Protein AF-0000000084399277 (afdb_homodimer)

Structure (mmCIF, N/CA/C/O backbone):
data_AF-0000000084399277-model_v1
#
loop_
_entity.id
_entity.type
_entity.pdbx_description
1 polymer 'Glycoside hydrolase family 2'
#
loop_
_atom_site.group_PDB
_atom_site.id
_atom_site.type_symbol
_atom_site.label_atom_id
_atom_site.label_alt_id
_atom_site.label_comp_id
_atom_site.label_asym_id
_atom_site.label_entity_id
_atom_site.label_seq_id
_atom_site.pdbx_PDB_ins_code
_atom_site.Cartn_x
_atom_site.Cartn_y
_atom_site.Cartn_z
_atom_site.occupancy
_atom_site.B_iso_or_equiv
_atom_site.auth_seq_id
_atom_site.auth_comp_id
_atom_site.auth_asym_id
_atom_site.auth_atom_id
_atom_site.pdbx_PDB_model_num
ATOM 1 N N . MET A 1 1 ? 5.34 -31.453 -45.938 1 33.72 1 MET A N 1
ATOM 2 C CA . MET A 1 1 ? 5.938 -30.188 -45.531 1 33.72 1 MET A CA 1
ATOM 3 C C . MET A 1 1 ? 5.941 -30.031 -44.031 1 33.72 1 MET A C 1
ATOM 5 O O . MET A 1 1 ? 4.887 -30.094 -43.406 1 33.72 1 MET A O 1
ATOM 9 N N . VAL A 1 2 ? 6.918 -30.469 -43.531 1 49.38 2 VAL A N 1
ATOM 10 C CA . VAL A 1 2 ? 7.031 -30.5 -42.062 1 49.38 2 VAL A CA 1
ATOM 11 C C . VAL A 1 2 ? 6.574 -29.156 -41.469 1 49.38 2 VAL A C 1
ATOM 13 O O . VAL A 1 2 ? 7.125 -28.109 -41.812 1 49.38 2 VAL A O 1
ATOM 16 N N . THR A 1 3 ? 5.355 -29.094 -40.938 1 71.31 3 THR A N 1
ATOM 17 C CA . THR A 1 3 ? 4.789 -27.875 -40.344 1 71.31 3 THR A CA 1
ATOM 18 C C . THR A 1 3 ? 5.695 -27.344 -39.25 1 71.31 3 THR A C 1
ATOM 20 O O . THR A 1 3 ? 6.16 -28.109 -38.375 1 71.31 3 THR A O 1
ATOM 23 N N . ALA A 1 4 ? 6.289 -26.141 -39.438 1 87.75 4 ALA A N 1
ATOM 24 C CA . ALA A 1 4 ? 7.172 -25.5 -38.469 1 87.75 4 ALA A CA 1
ATOM 25 C C . ALA A 1 4 ? 6.535 -25.453 -37.094 1 87.75 4 ALA A C 1
ATOM 27 O O . ALA A 1 4 ? 5.316 -25.297 -36.969 1 87.75 4 ALA A O 1
ATOM 28 N N . ASN A 1 5 ? 7.316 -25.781 -36.094 1 95.88 5 ASN A N 1
ATOM 29 C CA . ASN A 1 5 ? 6.848 -25.625 -34.719 1 95.88 5 ASN A CA 1
ATOM 30 C C . ASN A 1 5 ? 6.254 -24.234 -34.469 1 95.88 5 ASN A C 1
ATOM 32 O O . ASN A 1 5 ? 6.906 -23.219 -34.75 1 95.88 5 ASN A O 1
ATOM 36 N N . PRO A 1 6 ? 5.043 -24.141 -34.094 1 96.44 6 PRO A N 1
ATOM 37 C CA . PRO A 1 6 ? 4.406 -22.828 -33.938 1 96.44 6 PRO A CA 1
ATOM 38 C C . PRO A 1 6 ? 5.176 -21.922 -32.969 1 96.44 6 PRO A C 1
ATOM 40 O O . PRO A 1 6 ? 5.117 -20.688 -33.125 1 96.44 6 PRO A O 1
ATOM 43 N N . LEU A 1 7 ? 5.93 -22.422 -32.031 1 97.06 7 LEU A N 1
ATOM 44 C CA . LEU A 1 7 ? 6.684 -21.625 -31.062 1 97.06 7 LEU A CA 1
ATOM 45 C C . LEU A 1 7 ? 7.938 -21.047 -31.703 1 97.06 7 LEU A C 1
ATOM 47 O O . LEU A 1 7 ? 8.609 -20.203 -31.109 1 97.06 7 LEU A O 1
ATOM 51 N N . SER A 1 8 ? 8.203 -21.422 -32.938 1 96.62 8 SER A N 1
ATOM 52 C CA . SER A 1 8 ? 9.273 -20.766 -33.688 1 96.62 8 SER A CA 1
ATOM 53 C C . SER A 1 8 ? 8.773 -19.516 -34.375 1 96.62 8 SER A C 1
ATOM 55 O O . SER A 1 8 ? 9.547 -18.781 -35 1 96.62 8 SER A O 1
ATOM 57 N N . TYR A 1 9 ? 7.469 -19.219 -34.375 1 96.75 9 TYR A N 1
ATOM 58 C CA . TYR A 1 9 ? 6.801 -18.062 -34.938 1 96.75 9 TYR A CA 1
ATOM 59 C C . TYR A 1 9 ? 7.148 -17.891 -36.406 1 96.75 9 TYR A C 1
ATOM 61 O O . TYR A 1 9 ? 7.699 -16.859 -36.812 1 96.75 9 TYR A O 1
ATOM 69 N N . PRO A 1 10 ? 6.738 -18.781 -37.156 1 95.69 10 PRO A N 1
ATOM 70 C CA . PRO A 1 10 ? 7.109 -18.734 -38.594 1 95.69 10 PRO A CA 1
ATOM 71 C C . PRO A 1 10 ? 6.559 -17.516 -39.281 1 95.69 10 PRO A C 1
ATOM 73 O O . PRO A 1 10 ? 7.191 -17 -40.219 1 95.69 10 PRO A O 1
ATOM 76 N N . THR A 1 11 ? 5.457 -17 -38.844 1 95.5 11 THR A N 1
ATOM 77 C CA . THR A 1 11 ? 4.84 -15.836 -39.5 1 95.5 11 THR A CA 1
ATOM 78 C C . THR A 1 11 ? 5.695 -14.586 -39.281 1 95.5 11 THR A C 1
ATOM 80 O O . THR A 1 11 ? 5.742 -13.711 -40.156 1 95.5 11 THR A O 1
ATOM 83 N N . SER A 1 12 ? 6.336 -14.5 -38.219 1 94.56 12 SER A N 1
ATOM 84 C CA . SER A 1 12 ? 7.129 -13.32 -37.875 1 94.56 12 SER A CA 1
ATOM 85 C C . SER A 1 12 ? 8.352 -13.203 -38.781 1 94.56 12 SER A C 1
ATOM 87 O O . SER A 1 12 ? 8.969 -12.141 -38.875 1 94.56 12 SER A O 1
ATOM 89 N N . ARG A 1 13 ? 8.656 -14.242 -39.531 1 93.38 13 ARG A N 1
ATOM 90 C CA . ARG A 1 13 ? 9.797 -14.25 -40.438 1 93.38 13 ARG A CA 1
ATOM 91 C C . ARG A 1 13 ? 9.422 -13.664 -41.781 1 93.38 13 ARG A C 1
ATOM 93 O O . ARG A 1 13 ? 10.289 -13.336 -42.594 1 93.38 13 ARG A O 1
ATOM 100 N N . LYS A 1 14 ? 8.219 -13.484 -41.906 1 94.75 14 LYS A N 1
ATOM 101 C CA . LYS A 1 14 ? 7.723 -12.812 -43.094 1 94.75 14 LYS A CA 1
ATOM 102 C C . LYS A 1 14 ? 7.652 -11.305 -42.875 1 94.75 14 LYS A C 1
ATOM 104 O O . LYS A 1 14 ? 7.645 -10.828 -41.75 1 94.75 14 LYS A O 1
ATOM 109 N N . PRO A 1 15 ? 7.633 -10.602 -44 1 94.31 15 PRO A N 1
ATOM 110 C CA . PRO A 1 15 ? 7.5 -9.148 -43.844 1 94.31 15 PRO A CA 1
ATOM 111 C C . PRO A 1 15 ? 6.238 -8.75 -43.062 1 94.31 15 PRO A C 1
ATOM 113 O O . PRO A 1 15 ? 5.207 -9.422 -43.188 1 94.31 15 PRO A O 1
ATOM 116 N N . PHE A 1 16 ? 6.375 -7.73 -42.438 1 95.12 16 PHE A N 1
ATOM 117 C CA . PHE A 1 16 ? 5.234 -7.234 -41.688 1 95.12 16 PHE A CA 1
ATOM 118 C C . PHE A 1 16 ? 4.055 -6.945 -42.625 1 95.12 16 PHE A C 1
ATOM 120 O O . PHE A 1 16 ? 4.238 -6.426 -43.719 1 95.12 16 PHE A O 1
ATOM 127 N N . SER A 1 17 ? 2.832 -7.285 -42.188 1 94.62 17 SER A N 1
ATOM 128 C CA . SER A 1 17 ? 1.606 -6.949 -42.875 1 94.62 17 SER A CA 1
ATOM 129 C C . SER A 1 17 ? 0.508 -6.508 -41.938 1 94.62 17 SER A C 1
ATOM 131 O O . SER A 1 17 ? 0.342 -7.102 -40.844 1 94.62 17 SER A O 1
ATOM 133 N N . LEU A 1 18 ? -0.235 -5.539 -42.25 1 95.5 18 LEU A N 1
ATOM 134 C CA . LEU A 1 18 ? -1.349 -5.051 -41.438 1 95.5 18 LEU A CA 1
ATOM 135 C C . LEU A 1 18 ? -2.441 -6.109 -41.312 1 95.5 18 LEU A C 1
ATOM 137 O O . LEU A 1 18 ? -3.133 -6.184 -40.312 1 95.5 18 LEU A O 1
ATOM 141 N N . ASP A 1 19 ? -2.531 -6.895 -42.344 1 95.25 19 ASP A N 1
ATOM 142 C CA . ASP A 1 19 ? -3.518 -7.973 -42.312 1 95.25 19 ASP A CA 1
ATOM 143 C C . ASP A 1 19 ? -3.209 -8.969 -41.188 1 95.25 19 ASP A C 1
ATOM 145 O O . ASP A 1 19 ? -4.102 -9.367 -40.438 1 95.25 19 ASP A O 1
ATOM 149 N N . THR A 1 20 ? -1.908 -9.305 -41.094 1 95.62 20 THR A N 1
ATOM 150 C CA . THR A 1 20 ? -1.486 -10.203 -40 1 95.62 20 THR A CA 1
ATOM 151 C C . THR A 1 20 ? -1.695 -9.547 -38.656 1 95.62 20 THR A C 1
ATOM 153 O O . THR A 1 20 ? -2.127 -10.203 -37.688 1 95.62 20 THR A O 1
ATOM 156 N N . PHE A 1 21 ? -1.378 -8.273 -38.562 1 96.44 21 PHE A N 1
ATOM 157 C CA . PHE A 1 21 ? -1.561 -7.559 -37.312 1 96.44 21 PHE A CA 1
ATOM 158 C C . PHE A 1 21 ? -3.033 -7.52 -36.906 1 96.44 21 PHE A C 1
ATOM 160 O O . PHE A 1 21 ? -3.375 -7.723 -35.75 1 96.44 21 PHE A O 1
ATOM 167 N N . ARG A 1 22 ? -3.941 -7.305 -37.844 1 96.81 22 ARG A N 1
ATOM 168 C CA . ARG A 1 22 ? -5.371 -7.168 -37.562 1 96.81 22 ARG A CA 1
ATOM 169 C C . ARG A 1 22 ? -5.984 -8.508 -37.188 1 96.81 22 ARG A C 1
ATOM 171 O O . ARG A 1 22 ? -6.906 -8.555 -36.375 1 96.81 22 ARG A O 1
ATOM 178 N N . ASP A 1 23 ? -5.496 -9.539 -37.812 1 95.69 23 ASP A N 1
ATOM 179 C CA . ASP A 1 23 ? -5.953 -10.891 -37.531 1 95.69 23 ASP A CA 1
ATOM 180 C C . ASP A 1 23 ? -4.777 -11.852 -37.375 1 95.69 23 ASP A C 1
ATOM 182 O O . ASP A 1 23 ? -4.535 -12.688 -38.219 1 95.69 23 ASP A O 1
ATOM 186 N N . PRO A 1 24 ? -4.172 -11.797 -36.25 1 96.81 24 PRO A N 1
ATOM 187 C CA . PRO A 1 24 ? -2.977 -12.617 -36.031 1 96.81 24 PRO A CA 1
ATOM 188 C C . PRO A 1 24 ? -3.295 -14.109 -35.969 1 96.81 24 PRO A C 1
ATOM 190 O O . PRO A 1 24 ? -4.312 -14.5 -35.375 1 96.81 24 PRO A O 1
ATOM 193 N N . PRO A 1 25 ? -2.445 -14.898 -36.469 1 95.25 25 PRO A N 1
ATOM 194 C CA . PRO A 1 25 ? -2.67 -16.344 -36.406 1 95.25 25 PRO A CA 1
ATOM 195 C C . PRO A 1 25 ? -2.539 -16.891 -35 1 95.25 25 PRO A C 1
ATOM 197 O O . PRO A 1 25 ? -2.146 -16.156 -34.062 1 95.25 25 PRO A O 1
ATOM 200 N N . ARG A 1 26 ? -2.732 -18.172 -34.812 1 95.69 26 ARG A N 1
ATOM 201 C CA . ARG A 1 26 ? -2.871 -18.828 -33.531 1 95.69 26 ARG A CA 1
ATOM 202 C C . ARG A 1 26 ? -1.524 -18.922 -32.812 1 95.69 26 ARG A C 1
ATOM 204 O O . ARG A 1 26 ? -1.466 -18.984 -31.578 1 95.69 26 ARG A O 1
ATOM 211 N N . GLU A 1 27 ? -0.42 -18.938 -33.562 1 96.5 27 GLU A N 1
ATOM 212 C CA . GLU A 1 27 ? 0.9 -19.094 -32.938 1 96.5 27 GLU A CA 1
ATOM 213 C C . GLU A 1 27 ? 1.22 -17.922 -32 1 96.5 27 GLU A C 1
ATOM 215 O O . GLU A 1 27 ? 2.111 -18.031 -31.156 1 96.5 27 GLU A O 1
ATOM 220 N N . TYR A 1 28 ? 0.432 -16.781 -32.188 1 98.06 28 TYR A N 1
ATOM 221 C CA . TYR A 1 28 ? 0.698 -15.586 -31.375 1 98.06 28 TYR A CA 1
ATOM 222 C C . TYR A 1 28 ? -0.182 -15.57 -30.141 1 98.06 28 TYR A C 1
ATOM 224 O O . TYR A 1 28 ? -0.105 -14.641 -29.328 1 98.06 28 TYR A O 1
ATOM 232 N N . ARG A 1 29 ? -1.008 -16.578 -29.891 1 98.19 29 ARG A N 1
ATOM 233 C CA . ARG A 1 29 ? -2.047 -16.562 -28.875 1 98.19 29 ARG A CA 1
ATOM 234 C C . ARG A 1 29 ? -1.666 -17.453 -27.688 1 98.19 29 ARG A C 1
ATOM 236 O O . ARG A 1 29 ? -0.724 -18.234 -27.781 1 98.19 29 ARG A O 1
ATOM 243 N N . GLY A 1 30 ? -2.346 -17.312 -26.547 1 98.12 30 GLY A N 1
ATOM 244 C CA . GLY A 1 30 ? -2.053 -18.062 -25.344 1 98.12 30 GLY A CA 1
ATOM 245 C C . GLY A 1 30 ? -2.637 -19.469 -25.359 1 98.12 30 GLY A C 1
ATOM 246 O O . GLY A 1 30 ? -3.441 -19.797 -26.234 1 98.12 30 GLY A O 1
ATOM 247 N N . ALA A 1 31 ? -2.201 -20.266 -24.453 1 98.69 31 ALA A N 1
ATOM 248 C CA . ALA A 1 31 ? -2.646 -21.656 -24.312 1 98.69 31 ALA A CA 1
ATOM 249 C C . ALA A 1 31 ? -2.734 -22.047 -22.828 1 98.69 31 ALA A C 1
ATOM 251 O O . ALA A 1 31 ? -1.741 -22.469 -22.234 1 98.69 31 ALA A O 1
ATOM 252 N N . PRO A 1 32 ? -3.896 -21.984 -22.25 1 98.25 32 PRO A N 1
ATOM 253 C CA . PRO A 1 32 ? -4.066 -22.172 -20.812 1 98.25 32 PRO A CA 1
ATOM 254 C C . PRO A 1 32 ? -3.773 -23.594 -20.359 1 98.25 32 PRO A C 1
ATOM 256 O O . PRO A 1 32 ? -3.844 -24.531 -21.156 1 98.25 32 PRO A O 1
ATOM 259 N N . PHE A 1 33 ? -3.438 -23.688 -19.031 1 98.31 33 PHE A N 1
ATOM 260 C CA . PHE A 1 33 ? -3.535 -24.969 -18.359 1 98.31 33 PHE A CA 1
ATOM 261 C C . PHE A 1 33 ? -4.98 -25.453 -18.328 1 98.31 33 PHE A C 1
ATOM 263 O O . PHE A 1 33 ? -5.867 -24.75 -17.844 1 98.31 33 PHE A O 1
ATOM 270 N N . TRP A 1 34 ? -5.195 -26.562 -18.875 1 98.19 34 TRP A N 1
ATOM 271 C CA . TRP A 1 34 ? -6.484 -27.25 -18.875 1 98.19 34 TRP A CA 1
ATOM 272 C C . TRP A 1 34 ? -6.496 -28.391 -17.875 1 98.19 34 TRP A C 1
ATOM 274 O O . TRP A 1 34 ? -6.004 -29.484 -18.156 1 98.19 34 TRP A O 1
ATOM 284 N N . GLY A 1 35 ? -7.113 -28.078 -16.656 1 96.88 35 GLY A N 1
ATOM 285 C CA . GLY A 1 35 ? -7.07 -29.031 -15.555 1 96.88 35 GLY A CA 1
ATOM 286 C C . GLY A 1 35 ? -8.07 -30.156 -15.695 1 96.88 35 GLY A C 1
ATOM 287 O O . GLY A 1 35 ? -9.281 -29.906 -15.727 1 96.88 35 GLY A O 1
ATOM 288 N N . TRP A 1 36 ? -7.578 -31.375 -15.852 1 97.25 36 TRP A N 1
ATOM 289 C CA . TRP A 1 36 ? -8.398 -32.594 -15.789 1 97.25 36 TRP A CA 1
ATOM 290 C C . TRP A 1 36 ? -8.555 -33.031 -14.344 1 97.25 36 TRP A C 1
ATOM 292 O O . TRP A 1 36 ? -7.582 -33.438 -13.695 1 97.25 36 TRP A O 1
ATOM 302 N N . VAL A 1 37 ? -9.844 -33.062 -13.836 1 94.62 37 VAL A N 1
ATOM 303 C CA . VAL A 1 37 ? -9.977 -33.094 -12.383 1 94.62 37 VAL A CA 1
ATOM 304 C C . VAL A 1 37 ? -11 -34.156 -11.984 1 94.62 37 VAL A C 1
ATOM 306 O O . VAL A 1 37 ? -11.438 -34.188 -10.828 1 94.62 37 VAL A O 1
ATOM 309 N N . THR A 1 38 ? -11.508 -34.969 -12.812 1 91.75 38 THR A N 1
ATOM 310 C CA . THR A 1 38 ? -12.477 -36 -12.508 1 91.75 38 THR A CA 1
ATOM 311 C C . THR A 1 38 ? -12.227 -37.25 -13.367 1 91.75 38 THR A C 1
ATOM 313 O O . THR A 1 38 ? -11.117 -37.438 -13.867 1 91.75 38 THR A O 1
ATOM 316 N N . LYS A 1 39 ? -13.305 -38.094 -13.367 1 91.5 39 LYS A N 1
ATOM 317 C CA . LYS A 1 39 ? -13.312 -39.156 -14.367 1 91.5 39 LYS A CA 1
ATOM 318 C C . LYS A 1 39 ? -13.555 -38.594 -15.766 1 91.5 39 LYS A C 1
ATOM 320 O O . LYS A 1 39 ? -14.695 -38.594 -16.234 1 91.5 39 LYS A O 1
ATOM 325 N N . GLN A 1 40 ? -12.516 -38.125 -16.312 1 90.62 40 GLN A N 1
ATOM 326 C CA . GLN A 1 40 ? -12.57 -37.438 -17.609 1 90.62 40 GLN A CA 1
ATOM 327 C C . GLN A 1 40 ? -13.188 -38.344 -18.672 1 90.62 40 GLN A C 1
ATOM 329 O O . GLN A 1 40 ? -12.906 -39.531 -18.719 1 90.62 40 GLN A O 1
ATOM 334 N N . GLU A 1 41 ? -14.102 -37.812 -19.344 1 92.81 41 GLU A N 1
ATOM 335 C CA . GLU A 1 41 ? -14.688 -38.5 -20.484 1 92.81 41 GLU A CA 1
ATOM 336 C C . GLU A 1 41 ? -14.281 -37.875 -21.797 1 92.81 41 GLU A C 1
ATOM 338 O O . GLU A 1 41 ? -14.32 -36.625 -21.922 1 92.81 41 GLU A O 1
ATOM 343 N N . LYS A 1 42 ? -13.883 -38.719 -22.781 1 96.25 42 LYS A N 1
ATOM 344 C CA . LYS A 1 42 ? -13.281 -38.219 -24.016 1 96.25 42 LYS A CA 1
ATOM 345 C C . LYS A 1 42 ? -14.203 -37.25 -24.734 1 96.25 42 LYS A C 1
ATOM 347 O O . LYS A 1 42 ? -13.789 -36.156 -25.078 1 96.25 42 LYS A O 1
ATOM 352 N N . LYS A 1 43 ? -15.469 -37.594 -24.891 1 95.81 43 LYS A N 1
ATOM 353 C CA . LYS A 1 43 ? -16.391 -36.781 -25.656 1 95.81 43 LYS A CA 1
ATOM 354 C C . LYS A 1 43 ? -16.578 -35.406 -25 1 95.81 43 LYS A C 1
ATOM 356 O O . LYS A 1 43 ? -16.453 -34.375 -25.656 1 95.81 43 LYS A O 1
ATOM 361 N N . ALA A 1 44 ? -16.875 -35.438 -23.75 1 94.81 44 ALA A N 1
ATOM 362 C CA . ALA A 1 44 ? -17.109 -34.188 -23 1 94.81 44 ALA A CA 1
ATOM 363 C C . ALA A 1 44 ? -15.844 -33.344 -22.984 1 94.81 44 ALA A C 1
ATOM 365 O O . ALA A 1 44 ? -15.93 -32.094 -23.016 1 94.81 44 ALA A O 1
ATOM 366 N N . THR A 1 45 ? -14.734 -33.969 -22.891 1 96.62 45 THR A N 1
ATOM 367 C CA . THR A 1 45 ? -13.461 -33.25 -22.859 1 96.62 45 THR A CA 1
ATOM 368 C C . THR A 1 45 ? -13.211 -32.562 -24.203 1 96.62 45 THR A C 1
ATOM 370 O O . THR A 1 45 ? -12.875 -31.375 -24.25 1 96.62 45 THR A O 1
ATOM 373 N N . LEU A 1 46 ? -13.422 -33.25 -25.281 1 97.62 46 LEU A N 1
ATOM 374 C CA . LEU A 1 46 ? -13.172 -32.719 -26.625 1 97.62 46 LEU A CA 1
ATOM 375 C C . LEU A 1 46 ? -14.086 -31.516 -26.906 1 97.62 46 LEU A C 1
ATOM 377 O O . LEU A 1 46 ? -13.695 -30.578 -27.609 1 97.62 46 LEU A O 1
ATOM 381 N N . GLU A 1 47 ? -15.242 -31.5 -26.297 1 96.25 47 GLU A N 1
ATOM 382 C CA . GLU A 1 47 ? -16.203 -30.406 -26.5 1 96.25 47 GLU A CA 1
ATOM 383 C C . GLU A 1 47 ? -15.68 -29.109 -25.906 1 96.25 47 GLU A C 1
ATOM 385 O O . GLU A 1 47 ? -16 -28.016 -26.406 1 96.25 47 GLU A O 1
ATOM 390 N N . GLN A 1 48 ? -14.938 -29.203 -24.938 1 97.06 48 GLN A N 1
ATOM 391 C CA . GLN A 1 48 ? -14.422 -28.016 -24.266 1 97.06 48 GLN A CA 1
ATOM 392 C C . GLN A 1 48 ? -13.398 -27.281 -25.141 1 97.06 48 GLN A C 1
ATOM 394 O O . GLN A 1 48 ? -13.125 -26.109 -24.922 1 97.06 48 GLN A O 1
ATOM 399 N N . ILE A 1 49 ? -12.781 -27.922 -26.109 1 98.31 49 ILE A N 1
ATOM 400 C CA . ILE A 1 49 ? -11.812 -27.312 -27.016 1 98.31 49 ILE A CA 1
ATOM 401 C C . ILE A 1 49 ? -12.484 -26.219 -27.828 1 98.31 49 ILE A C 1
ATOM 403 O O . ILE A 1 49 ? -11.875 -25.188 -28.141 1 98.31 49 ILE A O 1
ATOM 407 N N . ASP A 1 50 ? -13.805 -26.391 -28.094 1 97.69 50 ASP A N 1
ATOM 408 C CA . ASP A 1 50 ? -14.555 -25.359 -28.797 1 97.69 50 ASP A CA 1
ATOM 409 C C . ASP A 1 50 ? -14.594 -24.062 -27.984 1 97.69 50 ASP A C 1
ATOM 411 O O . ASP A 1 50 ? -14.562 -22.969 -28.562 1 97.69 50 ASP A O 1
ATOM 415 N N . MET A 1 51 ? -14.695 -24.219 -26.719 1 97.19 51 MET A N 1
ATOM 416 C CA . MET A 1 51 ? -14.688 -23.047 -25.828 1 97.19 51 MET A CA 1
ATOM 417 C C . MET A 1 51 ? -13.367 -22.281 -25.953 1 97.19 51 MET A C 1
ATOM 419 O O . MET A 1 51 ? -13.367 -21.062 -26.062 1 97.19 51 MET A O 1
ATOM 423 N N . PHE A 1 52 ? -12.227 -23 -25.984 1 98.12 52 PHE A N 1
ATOM 424 C CA . PHE A 1 52 ? -10.93 -22.359 -26.125 1 98.12 52 PHE A CA 1
ATOM 425 C C . PHE A 1 52 ? -10.859 -21.562 -27.422 1 98.12 52 PHE A C 1
ATOM 427 O O . PHE A 1 52 ? -10.328 -20.438 -27.438 1 98.12 52 PHE A O 1
ATOM 434 N N . GLU A 1 53 ? -11.375 -22.188 -28.438 1 97.5 53 GLU A N 1
ATOM 435 C CA . GLU A 1 53 ? -11.398 -21.5 -29.734 1 97.5 53 GLU A CA 1
ATOM 436 C C . GLU A 1 53 ? -12.219 -20.203 -29.656 1 97.5 53 GLU A C 1
ATOM 438 O O . GLU A 1 53 ? -11.773 -19.156 -30.125 1 97.5 53 GLU A O 1
ATOM 443 N N . GLN A 1 54 ? -13.344 -20.328 -29.016 1 97.19 54 GLN A N 1
ATOM 444 C CA . GLN A 1 54 ? -14.219 -19.172 -28.891 1 97.19 54 GLN A CA 1
ATOM 445 C C . GLN A 1 54 ? -13.562 -18.078 -28.047 1 97.19 54 GLN A C 1
ATOM 447 O O . GLN A 1 54 ? -13.789 -16.891 -28.297 1 97.19 54 GLN A O 1
ATOM 452 N N . MET A 1 55 ? -12.797 -18.469 -27.125 1 97.81 55 MET A N 1
ATOM 453 C CA . MET A 1 55 ? -12.133 -17.516 -26.234 1 97.81 55 MET A CA 1
ATOM 454 C C . MET A 1 55 ? -10.914 -16.906 -26.906 1 97.81 55 MET A C 1
ATOM 456 O O . MET A 1 55 ? -10.273 -16.016 -26.344 1 97.81 55 MET A O 1
ATOM 460 N N . GLY A 1 56 ? -10.555 -17.328 -28.109 1 97.31 56 GLY A N 1
ATOM 461 C CA . GLY A 1 56 ? -9.445 -16.781 -28.875 1 97.31 56 GLY A CA 1
ATOM 462 C C . GLY A 1 56 ? -8.102 -17.391 -28.5 1 97.31 56 GLY A C 1
ATOM 463 O O . GLY A 1 56 ? -7.055 -16.844 -28.844 1 97.31 56 GLY A O 1
ATOM 464 N N . MET A 1 57 ? -8.109 -18.562 -27.875 1 98.38 57 MET A N 1
ATOM 465 C CA . MET A 1 57 ? -6.875 -19.234 -27.484 1 98.38 57 MET A CA 1
ATOM 466 C C . MET A 1 57 ? -6.203 -19.891 -28.688 1 98.38 57 MET A C 1
ATOM 468 O O . MET A 1 57 ? -6.875 -20.266 -29.656 1 98.38 57 MET A O 1
ATOM 472 N N . GLY A 1 58 ? -4.863 -19.984 -28.609 1 98.25 58 GLY A N 1
ATOM 473 C CA . GLY A 1 58 ? -4.109 -20.656 -29.672 1 98.25 58 GLY A CA 1
ATOM 474 C C . GLY A 1 58 ? -3.959 -22.141 -29.438 1 98.25 58 GLY A C 1
ATOM 475 O O . GLY A 1 58 ? -3.629 -22.891 -30.359 1 98.25 58 GLY A O 1
ATOM 476 N N . GLY A 1 59 ? -4.227 -22.531 -28.328 1 98.38 59 GLY A N 1
ATOM 477 C CA . GLY A 1 59 ? -4.109 -23.922 -27.906 1 98.38 59 GLY A CA 1
ATOM 478 C C . GLY A 1 59 ? -4.441 -24.125 -26.438 1 98.38 59 GLY A C 1
ATOM 479 O O . GLY A 1 59 ? -5.184 -23.328 -25.859 1 98.38 59 GLY A O 1
ATOM 480 N N . PHE A 1 60 ? -3.977 -25.219 -25.953 1 98.56 60 PHE A N 1
ATOM 481 C CA . PHE A 1 60 ? -4.215 -25.594 -24.562 1 98.56 60 PHE A CA 1
ATOM 482 C C . PHE A 1 60 ? -3.146 -26.562 -24.078 1 98.56 60 PHE A C 1
ATOM 484 O O . PHE A 1 60 ? -2.508 -27.25 -24.875 1 98.56 60 PHE A O 1
ATOM 491 N N . HIS A 1 61 ? -2.891 -26.531 -22.766 1 98.69 61 HIS A N 1
ATOM 492 C CA . HIS A 1 61 ? -2.035 -27.516 -22.125 1 98.69 61 HIS A CA 1
ATOM 493 C C . HIS A 1 61 ? -2.863 -28.578 -21.406 1 98.69 61 HIS A C 1
ATOM 495 O O . HIS A 1 61 ? -3.629 -28.266 -20.5 1 98.69 61 HIS A O 1
ATOM 501 N N . MET A 1 62 ? -2.76 -29.766 -21.812 1 98 62 MET A N 1
ATOM 502 C CA . MET A 1 62 ? -3.441 -30.875 -21.141 1 98 62 MET A CA 1
ATOM 503 C C . MET A 1 62 ? -2.764 -31.203 -19.812 1 98 62 MET A C 1
ATOM 505 O O . MET A 1 62 ? -1.738 -31.891 -19.797 1 98 62 MET A O 1
ATOM 509 N N . HIS A 1 63 ? -3.318 -30.703 -18.703 1 95.44 63 HIS A N 1
ATOM 510 C CA . HIS A 1 63 ? -2.725 -30.688 -17.375 1 95.44 63 HIS A CA 1
ATOM 511 C C . HIS A 1 63 ? -3.631 -31.391 -16.359 1 95.44 63 HIS A C 1
ATOM 513 O O . HIS A 1 63 ? -4.84 -31.141 -16.328 1 95.44 63 HIS A O 1
ATOM 519 N N . THR A 1 64 ? -3.094 -32.375 -15.648 1 95.5 64 THR A N 1
ATOM 520 C CA . THR A 1 64 ? -3.857 -33 -14.57 1 95.5 64 THR A CA 1
ATOM 521 C C . THR A 1 64 ? -3.807 -32.125 -13.312 1 95.5 64 THR A C 1
ATOM 523 O O . THR A 1 64 ? -2.766 -31.562 -12.977 1 95.5 64 THR A O 1
ATOM 526 N N . ARG A 1 65 ? -4.906 -31.938 -12.688 1 95.19 65 ARG A N 1
ATOM 527 C CA . ARG A 1 65 ? -4.992 -31.234 -11.414 1 95.19 65 ARG A CA 1
ATOM 528 C C . ARG A 1 65 ? -5.699 -32.094 -10.359 1 95.19 65 ARG A C 1
ATOM 530 O O . ARG A 1 65 ? -5.938 -33.281 -10.578 1 95.19 65 ARG A O 1
ATOM 537 N N . VAL A 1 66 ? -5.98 -31.594 -9.219 1 91.44 66 VAL A N 1
ATOM 538 C CA . VAL A 1 66 ? -6.547 -32.312 -8.094 1 91.44 66 VAL A CA 1
ATOM 539 C C . VAL A 1 66 ? -7.914 -32.875 -8.477 1 91.44 66 VAL A C 1
ATOM 541 O O . VAL A 1 66 ? -8.781 -32.156 -8.953 1 91.44 66 VAL A O 1
ATOM 544 N N . GLY A 1 67 ? -8.031 -34.219 -8.367 1 92.38 67 GLY A N 1
ATOM 545 C CA . GLY A 1 67 ? -9.344 -34.812 -8.578 1 92.38 67 GLY A CA 1
ATOM 546 C C . GLY A 1 67 ? -9.367 -35.812 -9.734 1 92.38 67 GLY A C 1
ATOM 547 O O . GLY A 1 67 ? -10.375 -36.5 -9.953 1 92.38 67 GLY A O 1
ATOM 548 N N . LEU A 1 68 ? -8.195 -36 -10.438 1 95.06 68 LEU A N 1
ATOM 549 C CA . LEU A 1 68 ? -8.156 -36.906 -11.562 1 95.06 68 LEU A CA 1
ATOM 550 C C . LEU A 1 68 ? -8.531 -38.344 -11.117 1 95.06 68 LEU A C 1
ATOM 552 O O . LEU A 1 68 ? -7.961 -38.844 -10.148 1 95.06 68 LEU A O 1
ATOM 556 N N . ASP A 1 69 ? -9.453 -38.938 -11.852 1 95.5 69 ASP A N 1
ATOM 557 C CA . ASP A 1 69 ? -9.93 -40.25 -11.445 1 95.5 69 ASP A CA 1
ATOM 558 C C . ASP A 1 69 ? -9.805 -41.281 -12.594 1 95.5 69 ASP A C 1
ATOM 560 O O . ASP A 1 69 ? -10.68 -42.125 -12.773 1 95.5 69 ASP A O 1
ATOM 564 N N . ILE A 1 70 ? -8.898 -41.125 -13.492 1 95.38 70 ILE A N 1
ATOM 565 C CA . ILE A 1 70 ? -8.414 -42.125 -14.445 1 95.38 70 ILE A CA 1
ATOM 566 C C . ILE A 1 70 ? -6.902 -42.281 -14.305 1 95.38 70 ILE A C 1
ATOM 568 O O . ILE A 1 70 ? -6.195 -41.312 -14.039 1 95.38 70 ILE A O 1
ATOM 572 N N . PRO A 1 71 ? -6.391 -43.438 -14.453 1 95.25 71 PRO A N 1
ATOM 573 C CA . PRO A 1 71 ? -4.953 -43.625 -14.242 1 95.25 71 PRO A CA 1
ATOM 574 C C . PRO A 1 71 ? -4.105 -42.688 -15.117 1 95.25 71 PRO A C 1
ATOM 576 O O . PRO A 1 71 ? -4.246 -42.719 -16.344 1 95.25 71 PRO A O 1
ATOM 579 N N . TYR A 1 72 ? -3.209 -42 -14.57 1 96.56 72 TYR A N 1
ATOM 580 C CA . TYR A 1 72 ? -2.303 -41.094 -15.273 1 96.56 72 TYR A CA 1
ATOM 581 C C . TYR A 1 72 ? -1.419 -41.844 -16.25 1 96.56 72 TYR A C 1
ATOM 583 O O . TYR A 1 72 ? -0.845 -42.875 -15.906 1 96.56 72 TYR A O 1
ATOM 591 N N . MET A 1 73 ? -1.332 -41.406 -17.484 1 96.75 73 MET A N 1
ATOM 592 C CA . MET A 1 73 ? -0.53 -41.969 -18.562 1 96.75 73 MET A CA 1
ATOM 593 C C . MET A 1 73 ? -1.031 -43.344 -18.969 1 96.75 73 MET A C 1
ATOM 595 O O . MET A 1 73 ? -0.368 -44.062 -19.719 1 96.75 73 MET A O 1
ATOM 599 N N . GLY A 1 74 ? -2.17 -43.781 -18.438 1 95.75 74 GLY A N 1
ATOM 600 C CA . GLY A 1 74 ? -2.779 -45.062 -18.844 1 95.75 74 GLY A CA 1
ATOM 601 C C . GLY A 1 74 ? -3.439 -44.969 -20.203 1 95.75 74 GLY A C 1
ATOM 602 O O . GLY A 1 74 ? -3.441 -43.938 -20.844 1 95.75 74 GLY A O 1
ATOM 603 N N . GLU A 1 75 ? -4.035 -46.031 -20.578 1 96.06 75 GLU A N 1
ATOM 604 C CA . GLU A 1 75 ? -4.617 -46.125 -21.906 1 96.06 75 GLU A CA 1
ATOM 605 C C . GLU A 1 75 ? -5.781 -45.156 -22.078 1 96.06 75 GLU A C 1
ATOM 607 O O . GLU A 1 75 ? -5.918 -44.5 -23.125 1 96.06 75 GLU A O 1
ATOM 612 N N . GLU A 1 76 ? -6.629 -45.125 -21.078 1 96.19 76 GLU A N 1
ATOM 613 C CA . GLU A 1 76 ? -7.762 -44.188 -21.141 1 96.19 76 GLU A CA 1
ATOM 614 C C . GLU A 1 76 ? -7.293 -42.75 -21.219 1 96.19 76 GLU A C 1
ATOM 616 O O . GLU A 1 76 ? -7.84 -41.969 -22 1 96.19 76 GLU A O 1
ATOM 621 N N . PHE A 1 77 ? -6.359 -42.438 -20.391 1 97.12 77 PHE A N 1
ATOM 622 C CA . PHE A 1 77 ? -5.766 -41.125 -20.391 1 97.12 77 PHE A CA 1
ATOM 623 C C . PHE A 1 77 ? -5.191 -40.781 -21.766 1 97.12 77 PHE A C 1
ATOM 625 O O . PHE A 1 77 ? -5.488 -39.719 -22.312 1 97.12 77 PHE A O 1
ATOM 632 N N . MET A 1 78 ? -4.438 -41.625 -22.375 1 98 78 MET A N 1
ATOM 633 C CA . MET A 1 78 ? -3.756 -41.375 -23.641 1 98 78 M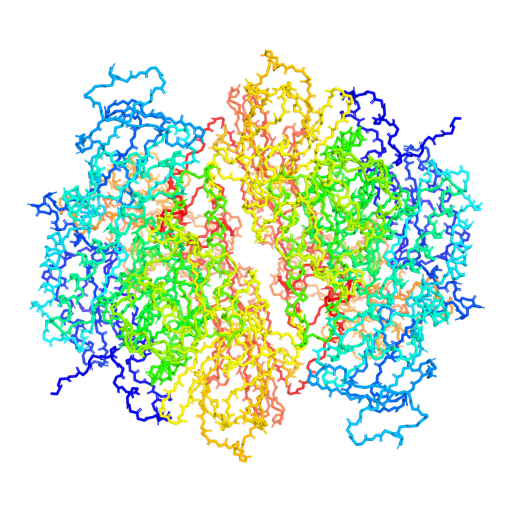ET A CA 1
ATOM 634 C C . MET A 1 78 ? -4.746 -41.344 -24.797 1 98 78 MET A C 1
ATOM 636 O O . MET A 1 78 ? -4.52 -40.688 -25.812 1 98 78 MET A O 1
ATOM 640 N N . ASP A 1 79 ? -5.828 -42.062 -24.625 1 97.88 79 ASP A N 1
ATOM 641 C CA . ASP A 1 79 ? -6.875 -42 -25.641 1 97.88 79 ASP A CA 1
ATOM 642 C C . ASP A 1 79 ? -7.492 -40.594 -25.703 1 97.88 79 ASP A C 1
ATOM 644 O O . ASP A 1 79 ? -7.789 -40.094 -26.781 1 97.88 79 ASP A O 1
ATOM 648 N N . ILE A 1 80 ? -7.734 -40.031 -24.562 1 98.19 80 ILE A N 1
ATOM 649 C CA . ILE A 1 80 ? -8.234 -38.656 -24.516 1 98.19 80 ILE A CA 1
ATOM 650 C C . ILE A 1 80 ? -7.203 -37.719 -25.125 1 98.19 80 ILE A C 1
ATOM 652 O O . ILE A 1 80 ? -7.551 -36.812 -25.906 1 98.19 80 ILE A O 1
ATOM 656 N N . VAL A 1 81 ? -5.906 -37.906 -24.797 1 98.38 81 VAL A N 1
ATOM 657 C CA . VAL A 1 81 ? -4.824 -37.094 -25.328 1 98.38 81 VAL A CA 1
ATOM 658 C C . VAL A 1 81 ? -4.828 -37.156 -26.859 1 98.38 81 VAL A C 1
ATOM 660 O O . VAL A 1 81 ? -4.777 -36.125 -27.531 1 98.38 81 VAL A O 1
ATOM 663 N N . LYS A 1 82 ? -4.922 -38.344 -27.391 1 98.19 82 LYS A N 1
ATOM 664 C CA . LYS A 1 82 ? -4.945 -38.531 -28.828 1 98.19 82 LYS A CA 1
ATOM 665 C C . LYS A 1 82 ? -6.117 -37.781 -29.469 1 98.19 82 LYS A C 1
ATOM 667 O O . LYS A 1 82 ? -5.969 -37.156 -30.516 1 98.19 82 LYS A O 1
ATOM 672 N N . GLY A 1 83 ? -7.25 -37.938 -28.812 1 98.38 83 GLY A N 1
ATOM 673 C CA . GLY A 1 83 ? -8.414 -37.219 -29.297 1 98.38 83 GLY A CA 1
ATOM 674 C C . GLY A 1 83 ? -8.227 -35.719 -29.297 1 98.38 83 GLY A C 1
ATOM 675 O O . GLY A 1 83 ? -8.633 -35.031 -30.25 1 98.38 83 GLY A O 1
ATOM 676 N N . CYS A 1 84 ? -7.668 -35.188 -28.25 1 98.5 84 CYS A N 1
ATOM 677 C CA . CYS A 1 84 ? -7.418 -33.781 -28.125 1 98.5 84 CYS A CA 1
ATOM 678 C C . CYS A 1 84 ? -6.465 -33.281 -29.203 1 98.5 84 CYS A C 1
ATOM 680 O O . CYS A 1 84 ? -6.68 -32.219 -29.812 1 98.5 84 CYS A O 1
ATOM 682 N N . VAL A 1 85 ? -5.359 -34.031 -29.5 1 98.38 85 VAL A N 1
ATOM 683 C CA . VAL A 1 85 ? -4.379 -33.688 -30.516 1 98.38 85 VAL A CA 1
ATOM 684 C C . VAL A 1 85 ? -5.047 -33.656 -31.891 1 98.38 85 VAL A C 1
ATOM 686 O O . VAL A 1 85 ? -4.824 -32.719 -32.688 1 98.38 85 VAL A O 1
ATOM 689 N N . GLN A 1 86 ? -5.875 -34.594 -32.156 1 97.94 86 GLN A N 1
ATOM 690 C CA . GLN A 1 86 ? -6.57 -34.656 -33.438 1 97.94 86 GLN A CA 1
ATOM 691 C C . GLN A 1 86 ? -7.52 -33.469 -33.594 1 97.94 86 GLN A C 1
ATOM 693 O O . GLN A 1 86 ? -7.574 -32.875 -34.656 1 97.94 86 GLN A O 1
ATOM 698 N N . LYS A 1 87 ? -8.258 -33.25 -32.531 1 98.06 87 LYS A N 1
ATOM 699 C CA . LYS A 1 87 ? -9.172 -32.094 -32.625 1 98.06 87 LYS A CA 1
ATOM 700 C C . LYS A 1 87 ? -8.406 -30.797 -32.781 1 98.06 87 LYS A C 1
ATOM 702 O O . LYS A 1 87 ? -8.844 -29.906 -33.531 1 98.06 87 LYS A O 1
ATOM 707 N N . ALA A 1 88 ? -7.352 -30.609 -32.062 1 97.94 88 ALA A N 1
ATOM 708 C CA . ALA A 1 88 ? -6.512 -29.422 -32.188 1 97.94 88 ALA A CA 1
ATOM 709 C C . ALA A 1 88 ? -6.047 -29.25 -33.656 1 97.94 88 ALA A C 1
ATOM 711 O O . ALA A 1 88 ? -6.102 -28.156 -34.188 1 97.94 88 ALA A O 1
ATOM 712 N N . LYS A 1 89 ? -5.609 -30.297 -34.281 1 95.81 89 LYS A N 1
ATOM 713 C CA . LYS A 1 89 ? -5.176 -30.297 -35.656 1 95.81 89 LYS A CA 1
ATOM 714 C C . LYS A 1 89 ? -6.305 -29.828 -36.594 1 95.81 89 LYS A C 1
ATOM 716 O O . LYS A 1 89 ? -6.09 -29 -37.469 1 95.81 89 LYS A O 1
ATOM 721 N N . SER A 1 90 ? -7.391 -30.375 -36.312 1 96.81 90 SER A N 1
ATOM 722 C CA . SER A 1 90 ? -8.539 -30.062 -37.156 1 96.81 90 SER A CA 1
ATOM 723 C C . SER A 1 90 ? -8.922 -28.594 -37.031 1 96.81 90 SER A C 1
ATOM 725 O O . SER A 1 90 ? -9.445 -28 -37.969 1 96.81 90 SER A O 1
ATOM 727 N N . LYS A 1 91 ? -8.625 -28 -35.938 1 96.44 91 LYS A N 1
ATOM 728 C CA . LYS A 1 91 ? -9.023 -26.625 -35.688 1 96.44 91 LYS A CA 1
ATOM 729 C C . LYS A 1 91 ? -7.848 -25.672 -35.906 1 96.44 91 LYS A C 1
ATOM 731 O O . LYS A 1 91 ? -7.988 -24.453 -35.75 1 96.44 91 LYS A O 1
ATOM 736 N N . GLY A 1 92 ? -6.727 -26.234 -36.219 1 95.12 92 GLY A N 1
ATOM 737 C CA . GLY A 1 92 ? -5.531 -25.422 -36.375 1 95.12 92 GLY A CA 1
ATOM 738 C C . GLY A 1 92 ? -4.98 -24.906 -35.062 1 95.12 92 GLY A C 1
ATOM 739 O O . GLY A 1 92 ? -4.27 -23.906 -35.031 1 95.12 92 GLY A O 1
ATOM 740 N N . MET A 1 93 ? -5.348 -25.531 -33.969 1 97.75 93 MET A N 1
ATOM 741 C CA . MET A 1 93 ? -4.855 -25.203 -32.625 1 97.75 93 MET A CA 1
ATOM 742 C C . MET A 1 93 ? -3.688 -26.094 -32.25 1 97.75 93 MET A C 1
ATOM 744 O O . MET A 1 93 ? -3.312 -27 -33 1 97.75 93 MET A O 1
ATOM 748 N N . SER A 1 94 ? -3.059 -25.75 -31.141 1 98.19 94 SER A N 1
ATOM 749 C CA . SER A 1 94 ? -1.946 -26.547 -30.641 1 98.19 94 SER A CA 1
ATOM 750 C C . SER A 1 94 ? -2.322 -27.281 -29.344 1 98.19 94 SER A C 1
ATOM 752 O O . SER A 1 94 ? -2.965 -26.703 -28.469 1 98.19 94 SER A O 1
ATOM 754 N N . ALA A 1 95 ? -1.982 -28.531 -29.297 1 98.56 95 ALA A N 1
ATOM 755 C CA . ALA A 1 95 ? -2.131 -29.328 -28.078 1 98.56 95 ALA A CA 1
ATOM 756 C C . ALA A 1 95 ? -0.797 -29.484 -27.344 1 98.56 95 ALA A C 1
ATOM 758 O O . ALA A 1 95 ? -0.011 -30.375 -27.656 1 98.56 95 ALA A O 1
ATOM 759 N N . PHE A 1 96 ? -0.569 -28.672 -26.422 1 98.69 96 PHE A N 1
ATOM 760 C CA . PHE A 1 96 ? 0.682 -28.672 -25.672 1 98.69 96 PHE A CA 1
ATOM 761 C C . PHE A 1 96 ? 0.667 -29.75 -24.594 1 98.69 96 PHE A C 1
ATOM 763 O O . PHE A 1 96 ? -0.386 -30.062 -24.047 1 98.69 96 PHE A O 1
ATOM 770 N N . LEU A 1 97 ? 1.814 -30.328 -24.344 1 98.62 97 LEU A N 1
ATOM 771 C CA . LEU A 1 97 ? 1.917 -31.453 -23.422 1 98.62 97 LEU A CA 1
ATOM 772 C C . LEU A 1 97 ? 2.438 -31 -22.062 1 98.62 97 LEU A C 1
ATOM 774 O O . LEU A 1 97 ? 3.062 -29.938 -21.953 1 98.62 97 LEU A O 1
ATOM 778 N N . TYR A 1 98 ? 2.111 -31.719 -21.047 1 98.5 98 TYR A N 1
ATOM 779 C CA . TYR A 1 98 ? 2.518 -31.531 -19.656 1 98.5 98 TYR A CA 1
ATOM 780 C C . TYR A 1 98 ? 3.078 -32.812 -19.062 1 98.5 98 TYR A C 1
ATOM 782 O O . TYR A 1 98 ? 2.506 -33.906 -19.25 1 98.5 98 TYR A O 1
ATOM 790 N N . ASP A 1 99 ? 4.164 -32.812 -18.312 1 98.19 99 ASP A N 1
ATOM 791 C CA . ASP A 1 99 ? 4.918 -34.031 -18.125 1 98.19 99 ASP A CA 1
ATOM 792 C C . ASP A 1 99 ? 4.699 -34.594 -16.719 1 98.19 99 ASP A C 1
ATOM 794 O O . ASP A 1 99 ? 5.527 -35.375 -16.219 1 98.19 99 ASP A O 1
ATOM 798 N N . GLU A 1 100 ? 3.588 -34.156 -16.031 1 97.69 100 GLU A N 1
ATOM 799 C CA . GLU A 1 100 ? 3.43 -34.656 -14.664 1 97.69 100 GLU A CA 1
ATOM 800 C C . GLU A 1 100 ? 1.955 -34.75 -14.281 1 97.69 100 GLU A C 1
ATOM 802 O O . GLU A 1 100 ? 1.102 -34.125 -14.906 1 97.69 100 GLU A O 1
ATOM 807 N N . ASP A 1 101 ? 1.649 -35.594 -13.312 1 96.31 101 ASP A N 1
ATOM 808 C CA . ASP A 1 101 ? 0.394 -35.5 -12.578 1 96.31 101 ASP A CA 1
ATOM 809 C C . ASP A 1 101 ? 0.45 -34.375 -11.531 1 96.31 101 ASP A C 1
ATOM 811 O O . ASP A 1 101 ? 0.89 -34.625 -10.398 1 96.31 101 ASP A O 1
ATOM 815 N N . ARG A 1 102 ? -0.15 -33.281 -11.867 1 94.62 102 ARG A N 1
ATOM 816 C CA . ARG A 1 102 ? -0.095 -32.062 -11.086 1 94.62 102 ARG A CA 1
ATOM 817 C C . ARG A 1 102 ? 1.304 -31.453 -11.117 1 94.62 102 ARG A C 1
ATOM 819 O O . ARG A 1 102 ? 1.817 -31.125 -12.188 1 94.62 102 ARG A O 1
ATOM 826 N N . TRP A 1 103 ? 1.936 -31.141 -10.078 1 93.88 103 TRP A N 1
ATOM 827 C CA . TRP A 1 103 ? 3.266 -30.562 -9.914 1 93.88 103 TRP A CA 1
ATOM 828 C C . TRP A 1 103 ? 3.818 -30.859 -8.523 1 93.88 103 TRP A C 1
ATOM 830 O O . TRP A 1 103 ? 3.074 -31.25 -7.621 1 93.88 103 TRP A O 1
ATOM 840 N N . PRO A 1 104 ? 5.047 -30.812 -8.359 1 95.5 104 PRO A N 1
ATOM 841 C CA . PRO A 1 104 ? 6.125 -30.5 -9.297 1 95.5 104 PRO A CA 1
ATOM 842 C C . PRO A 1 104 ? 6.473 -31.672 -10.219 1 95.5 104 PRO A C 1
ATOM 844 O O . PRO A 1 104 ? 6.125 -32.812 -9.922 1 95.5 104 PRO A O 1
ATOM 847 N N . SER A 1 105 ? 7.152 -31.406 -11.281 1 97.69 105 SER A N 1
ATOM 848 C CA . SER A 1 105 ? 7.555 -32.438 -12.219 1 97.69 105 SER A CA 1
ATOM 849 C C . SER A 1 105 ? 8.672 -33.312 -11.641 1 97.69 105 SER A C 1
ATOM 851 O O . SER A 1 105 ? 9.477 -32.844 -10.844 1 97.69 105 SER A O 1
ATOM 853 N N . GLY A 1 106 ? 8.648 -34.562 -12.031 1 97.25 106 GLY A N 1
ATOM 854 C CA . GLY A 1 106 ? 9.797 -35.406 -11.727 1 97.25 106 GLY A CA 1
ATOM 855 C C . GLY A 1 106 ? 9.422 -36.75 -11.094 1 97.25 106 GLY A C 1
ATOM 856 O O . GLY A 1 106 ? 10.273 -37.594 -10.891 1 97.25 106 GLY A O 1
ATOM 857 N N . PHE A 1 107 ? 8.102 -37.094 -10.805 1 96.19 107 PHE A N 1
ATOM 858 C CA . PHE A 1 107 ? 7.77 -38.312 -10.094 1 96.19 107 PHE A CA 1
ATOM 859 C C . PHE A 1 107 ? 6.727 -39.125 -10.859 1 96.19 107 PHE A C 1
ATOM 861 O O . PHE A 1 107 ? 6.395 -40.219 -10.469 1 96.19 107 PHE A O 1
ATOM 868 N N . ALA A 1 108 ? 6.176 -38.562 -11.961 1 97.19 108 ALA A N 1
ATOM 869 C CA . ALA A 1 108 ? 5.242 -39.25 -12.867 1 97.19 108 ALA A CA 1
ATOM 870 C C . ALA A 1 108 ? 4.074 -39.844 -12.102 1 97.19 108 ALA A C 1
ATOM 872 O O . ALA A 1 108 ? 3.773 -41.031 -12.258 1 97.19 108 ALA A O 1
ATOM 873 N N . GLY A 1 109 ? 3.469 -39.062 -11.25 1 94.44 109 GLY A N 1
ATOM 874 C CA . GLY A 1 109 ? 2.334 -39.562 -10.477 1 94.44 109 GLY A CA 1
ATOM 875 C C . GLY A 1 109 ? 2.699 -40.656 -9.508 1 94.44 109 GLY A C 1
ATOM 876 O O . GLY A 1 109 ? 1.847 -41.469 -9.133 1 94.44 109 GLY A O 1
ATOM 877 N N . GLY A 1 110 ? 3.879 -40.812 -9.156 1 94.31 110 GLY A N 1
ATOM 878 C CA . GLY A 1 110 ? 4.367 -41.844 -8.227 1 94.31 110 GLY A CA 1
ATOM 879 C C . GLY A 1 110 ? 5.008 -43.031 -8.922 1 94.31 110 GLY A C 1
ATOM 880 O O . GLY A 1 110 ? 5.672 -43.844 -8.281 1 94.31 110 GLY A O 1
ATOM 881 N N . LYS A 1 111 ? 5.027 -43.125 -10.164 1 96.12 111 LYS A N 1
ATOM 882 C CA . LYS A 1 111 ? 5.438 -44.281 -10.938 1 96.12 111 LYS A CA 1
ATOM 883 C C . LYS A 1 111 ? 6.957 -44.406 -10.992 1 96.12 111 LYS A C 1
ATOM 885 O O . LYS A 1 111 ? 7.492 -45.5 -11.156 1 96.12 111 LYS A O 1
ATOM 890 N N . VAL A 1 112 ? 7.668 -43.344 -10.859 1 97.75 112 VAL A N 1
ATOM 891 C CA . VAL A 1 112 ? 9.125 -43.375 -10.969 1 97.75 112 VAL A CA 1
ATOM 892 C C . VAL A 1 112 ? 9.719 -44.281 -9.906 1 97.75 112 VAL A C 1
ATOM 894 O O . VAL A 1 112 ? 10.703 -44.969 -10.148 1 97.75 112 VAL A O 1
ATOM 897 N N . LEU A 1 113 ? 9.133 -44.281 -8.75 1 97.38 113 LEU A N 1
ATOM 898 C CA . LEU A 1 113 ? 9.719 -45 -7.621 1 97.38 113 LEU A CA 1
ATOM 899 C C . LEU A 1 113 ? 9.156 -46.406 -7.527 1 97.38 113 LEU A C 1
ATOM 901 O O . LEU A 1 113 ? 9.672 -47.25 -6.77 1 97.38 113 LEU A O 1
ATOM 905 N N . GLU A 1 114 ? 8.078 -46.75 -8.305 1 95.56 114 GLU A N 1
ATOM 906 C CA . GLU A 1 114 ? 7.543 -48.125 -8.305 1 95.56 114 GLU A CA 1
ATOM 907 C C . GLU A 1 114 ? 8.609 -49.125 -8.711 1 95.56 114 GLU A C 1
ATOM 909 O O . GLU A 1 114 ? 8.992 -49.188 -9.883 1 95.56 114 GLU A O 1
ATOM 914 N N . GLY A 1 115 ? 9.031 -49.875 -7.766 1 94.81 115 GLY A N 1
ATOM 915 C CA . GLY A 1 115 ? 10.039 -50.906 -8.008 1 94.81 115 GLY A CA 1
ATOM 916 C C . GLY A 1 115 ? 11.445 -50.344 -8.07 1 94.81 115 GLY A C 1
ATOM 917 O O . GLY A 1 115 ? 12.406 -51.062 -8.305 1 94.81 115 GLY A O 1
ATOM 918 N N . HIS A 1 116 ? 11.602 -49.031 -7.832 1 97 116 HIS A N 1
ATOM 919 C CA . HIS A 1 116 ? 12.906 -48.406 -7.98 1 97 116 HIS A CA 1
ATOM 920 C C . HIS A 1 116 ? 13.18 -47.406 -6.844 1 97 116 HIS A C 1
ATOM 922 O O . HIS A 1 116 ? 13.32 -46.219 -7.078 1 97 116 HIS A O 1
ATOM 928 N N . PRO A 1 117 ? 13.352 -47.906 -5.613 1 95.25 117 PRO A N 1
ATOM 929 C CA . PRO A 1 117 ? 13.562 -47.031 -4.453 1 95.25 117 PRO A CA 1
ATOM 930 C C . PRO A 1 117 ? 14.898 -46.281 -4.516 1 95.25 117 PRO A C 1
ATOM 932 O O . PRO A 1 117 ? 15.102 -45.312 -3.775 1 95.25 117 PRO A O 1
ATOM 935 N N . GLU A 1 118 ? 15.844 -46.688 -5.422 1 95.19 118 GLU A N 1
ATOM 936 C CA . GLU A 1 118 ? 17.141 -46.031 -5.543 1 95.19 118 GLU A CA 1
ATOM 937 C C . GLU A 1 118 ? 17 -44.625 -6.086 1 95.19 118 GLU A C 1
ATOM 939 O O . GLU A 1 118 ? 17.938 -43.812 -5.996 1 95.19 118 GLU A O 1
ATOM 944 N N . HIS A 1 119 ? 15.789 -44.312 -6.664 1 97.12 119 HIS A N 1
ATOM 945 C CA . HIS A 1 119 ? 15.586 -43 -7.27 1 97.12 119 HIS A CA 1
ATOM 946 C C . HIS A 1 119 ? 14.922 -42.031 -6.293 1 97.12 119 HIS A C 1
ATOM 948 O O . HIS A 1 119 ? 14.594 -40.906 -6.656 1 97.12 119 HIS A O 1
ATOM 954 N N . LYS A 1 120 ? 14.75 -42.406 -5.008 1 96.19 120 LYS A N 1
ATOM 955 C CA . LYS A 1 120 ? 14.133 -41.562 -4 1 96.19 120 LYS A CA 1
ATOM 956 C C . LYS A 1 120 ? 14.93 -40.25 -3.818 1 96.19 120 LYS A C 1
ATOM 958 O O . LYS A 1 120 ? 16.156 -40.281 -3.883 1 96.19 120 LYS A O 1
ATOM 963 N N . HIS A 1 121 ? 14.141 -39.219 -3.598 1 95.06 121 HIS A N 1
ATOM 964 C CA . HIS A 1 121 ? 14.734 -37.969 -3.152 1 95.06 121 HIS A CA 1
ATOM 965 C C . HIS A 1 121 ? 15.617 -38.188 -1.929 1 95.06 121 HIS A C 1
ATOM 967 O O . HIS A 1 121 ? 15.266 -38.938 -1.025 1 95.06 121 HIS A O 1
ATOM 973 N N . LEU A 1 122 ? 16.812 -37.531 -1.915 1 96.12 122 LEU A N 1
ATOM 974 C CA . LEU A 1 122 ? 17.672 -37.5 -0.743 1 96.12 122 LEU A CA 1
ATOM 975 C C . LEU A 1 122 ? 18.031 -36.062 -0.353 1 96.12 122 LEU A C 1
ATOM 977 O O . LEU A 1 122 ? 18.188 -35.219 -1.218 1 96.12 122 LEU A O 1
ATOM 981 N N . HIS A 1 123 ? 18.062 -35.844 0.923 1 97.62 123 HIS A N 1
ATOM 982 C CA . HIS A 1 123 ? 18.672 -34.625 1.471 1 97.62 123 HIS A CA 1
ATOM 983 C C . HIS A 1 123 ? 19.625 -34.969 2.619 1 97.62 123 HIS A C 1
ATOM 985 O O . HIS A 1 123 ? 19.578 -36.062 3.164 1 97.62 123 HIS A O 1
ATOM 991 N N . LEU A 1 124 ? 20.531 -34.062 2.898 1 98.25 124 LEU A N 1
ATOM 992 C CA . LEU A 1 124 ? 21.406 -34.188 4.059 1 98.25 124 LEU A CA 1
ATOM 993 C C . LEU A 1 124 ? 20.828 -33.438 5.258 1 98.25 124 LEU A C 1
ATOM 995 O O . LEU A 1 124 ? 20.531 -32.25 5.172 1 98.25 124 LEU A O 1
ATOM 999 N N . LEU A 1 125 ? 20.547 -34.156 6.281 1 98 125 LEU A N 1
ATOM 1000 C CA . LEU A 1 125 ? 20.219 -33.562 7.578 1 98 125 LEU A CA 1
ATOM 1001 C C . LEU A 1 125 ? 21.469 -33.375 8.43 1 98 125 LEU A C 1
ATOM 1003 O O . LEU A 1 125 ? 22.078 -34.375 8.844 1 98 125 LEU A O 1
ATOM 1007 N N . PHE A 1 126 ? 21.953 -32.188 8.57 1 98.31 126 PHE A N 1
ATOM 1008 C CA . PHE A 1 126 ? 23.016 -31.844 9.516 1 98.31 126 PHE A CA 1
ATOM 1009 C C . PHE A 1 126 ? 22.422 -31.359 10.828 1 98.31 126 PHE A C 1
ATOM 1011 O O . PHE A 1 126 ? 21.75 -30.328 10.867 1 98.31 126 PHE A O 1
ATOM 1018 N N . THR A 1 127 ? 22.625 -32.125 11.961 1 97.81 127 THR A N 1
ATOM 1019 C CA . THR A 1 127 ? 21.812 -31.891 13.148 1 97.81 127 THR A CA 1
ATOM 1020 C C . THR A 1 127 ? 22.609 -32.156 14.414 1 97.81 127 THR A C 1
ATOM 1022 O O . THR A 1 127 ? 23.531 -32.969 14.414 1 97.81 127 THR A O 1
ATOM 1025 N N . PRO A 1 128 ? 22.312 -31.422 15.484 1 96.75 128 PRO A N 1
ATOM 1026 C CA . PRO A 1 128 ? 22.953 -31.688 16.781 1 96.75 128 PRO A CA 1
ATOM 1027 C C . PRO A 1 128 ? 22.297 -32.844 17.531 1 96.75 128 PRO A C 1
ATOM 1029 O O . PRO A 1 128 ? 22.75 -33.219 18.609 1 96.75 128 PRO A O 1
ATOM 1032 N N . TRP A 1 129 ? 21.266 -33.469 16.953 1 96.88 129 TRP A N 1
ATOM 1033 C CA . TRP A 1 129 ? 20.562 -34.531 17.641 1 96.88 129 TRP A CA 1
ATOM 1034 C C . TRP A 1 129 ? 20.703 -35.844 16.875 1 96.88 129 TRP A C 1
ATOM 1036 O O . TRP A 1 129 ? 20.422 -35.906 15.68 1 96.88 129 TRP A O 1
ATOM 1046 N N . ALA A 1 130 ? 21.062 -36.875 17.594 1 96.06 130 ALA A N 1
ATOM 1047 C CA . ALA A 1 130 ? 21.141 -38.188 16.984 1 96.06 130 ALA A CA 1
ATOM 1048 C C . ALA A 1 130 ? 19.734 -38.75 16.688 1 96.06 130 ALA A C 1
ATOM 1050 O O . ALA A 1 130 ? 18.766 -38.344 17.328 1 96.06 130 ALA A O 1
ATOM 1051 N N . TYR A 1 131 ? 19.688 -39.625 15.719 1 96.06 131 TYR A N 1
ATOM 1052 C CA . TYR A 1 131 ? 18.422 -40.312 15.477 1 96.06 131 TYR A CA 1
ATOM 1053 C C . TYR A 1 131 ? 17.891 -40.938 16.75 1 96.06 131 TYR A C 1
ATOM 1055 O O . TYR A 1 131 ? 18.656 -41.5 17.547 1 96.06 131 TYR A O 1
ATOM 1063 N N . GLY A 1 132 ? 16.609 -40.719 17 1 93.62 132 GLY A N 1
ATOM 1064 C CA . GLY A 1 132 ? 15.977 -41.312 18.172 1 93.62 132 GLY A CA 1
ATOM 1065 C C . GLY A 1 132 ? 16.016 -40.406 19.375 1 93.62 132 GLY A C 1
ATOM 1066 O O . GLY A 1 132 ? 15.25 -40.594 20.328 1 93.62 132 GLY A O 1
ATOM 1067 N N . GLU A 1 133 ? 16.891 -39.406 19.312 1 94.12 133 GLU A N 1
ATOM 1068 C CA . GLU A 1 133 ? 16.969 -38.469 20.422 1 94.12 133 GLU A CA 1
ATOM 1069 C C . GLU A 1 133 ? 15.797 -37.469 20.406 1 94.12 133 GLU A C 1
ATOM 1071 O O . GLU A 1 133 ? 15.203 -37.25 19.344 1 94.12 133 GLU A O 1
ATOM 1076 N N . GLU A 1 134 ? 15.508 -37 21.609 1 92 134 GLU A N 1
ATOM 1077 C CA . GLU A 1 134 ? 14.516 -35.938 21.703 1 92 134 GLU A CA 1
ATOM 1078 C C . GLU A 1 134 ? 15.023 -34.656 21.047 1 92 134 GLU A C 1
ATOM 1080 O O . GLU A 1 134 ? 16.125 -34.219 21.344 1 92 134 GLU A O 1
ATOM 1085 N N . ILE A 1 135 ? 14.234 -34.281 20.156 1 89.62 135 ILE A N 1
ATOM 1086 C CA . ILE A 1 135 ? 14.648 -33.062 19.438 1 89.62 135 ILE A CA 1
ATOM 1087 C C . ILE A 1 135 ? 14.016 -31.844 20.094 1 89.62 135 ILE A C 1
ATOM 1089 O O . ILE A 1 135 ? 13.062 -31.953 20.859 1 89.62 135 ILE A O 1
ATOM 1093 N N . GLY A 1 136 ? 14.547 -30.688 19.969 1 79 136 GLY A N 1
ATOM 1094 C CA . GLY A 1 136 ? 14.148 -29.469 20.625 1 79 136 GLY A CA 1
ATOM 1095 C C . GLY A 1 136 ? 12.977 -28.766 19.953 1 79 136 GLY A C 1
ATOM 1096 O O . GLY A 1 136 ? 12.742 -27.578 20.188 1 79 136 GLY A O 1
ATOM 1097 N N . TYR A 1 137 ? 12.289 -29.375 18.969 1 78.81 137 TYR A N 1
ATOM 1098 C CA . TYR A 1 137 ? 11.141 -28.781 18.297 1 78.81 137 TYR A CA 1
ATOM 1099 C C . TYR A 1 137 ? 10.109 -29.844 17.938 1 78.81 137 TYR A C 1
ATOM 1101 O O . TYR A 1 137 ? 10.375 -31.047 18.047 1 78.81 137 TYR A O 1
ATOM 1109 N N . THR A 1 138 ? 8.891 -29.344 17.656 1 76.75 138 THR A N 1
ATOM 1110 C CA . THR A 1 138 ? 7.848 -30.25 17.203 1 76.75 138 THR A CA 1
ATOM 1111 C C . THR A 1 138 ? 7.953 -30.484 15.703 1 76.75 138 THR A C 1
ATOM 1113 O O . THR A 1 138 ? 7.895 -29.547 14.914 1 76.75 138 THR A O 1
ATOM 1116 N N . LYS A 1 139 ? 8.117 -31.734 15.367 1 79.12 139 LYS A N 1
ATOM 1117 C CA . LYS A 1 139 ? 8.195 -32.094 13.953 1 79.12 139 LYS A CA 1
ATOM 1118 C C . LYS A 1 139 ? 6.891 -31.766 13.227 1 79.12 139 LYS A C 1
ATOM 1120 O O . LYS A 1 139 ? 5.805 -32.031 13.742 1 79.12 139 LYS A O 1
ATOM 1125 N N . PRO A 1 140 ? 7.012 -31.141 12.039 1 75.12 140 PRO A N 1
ATOM 1126 C CA . PRO A 1 140 ? 5.785 -30.938 11.266 1 75.12 140 PRO A CA 1
ATOM 1127 C C . PRO A 1 140 ? 5.09 -32.25 10.898 1 75.12 140 PRO A C 1
ATOM 1129 O O . PRO A 1 140 ? 5.758 -33.25 10.609 1 75.12 140 PRO A O 1
ATOM 1132 N N . ASN A 1 141 ? 3.766 -32.188 11.047 1 72.12 141 ASN A N 1
ATOM 1133 C CA . ASN A 1 141 ? 2.982 -33.375 10.773 1 72.12 141 ASN A CA 1
ATOM 1134 C C . ASN A 1 141 ? 2.074 -33.188 9.562 1 72.12 141 ASN A C 1
ATOM 1136 O O . ASN A 1 141 ? 0.857 -33.375 9.664 1 72.12 141 ASN A O 1
ATOM 1140 N N . PHE A 1 142 ? 2.59 -32.719 8.445 1 74.5 142 PHE A N 1
ATOM 1141 C CA . PHE A 1 142 ? 1.79 -32.594 7.234 1 74.5 142 PHE A CA 1
ATOM 1142 C C . PHE A 1 142 ? 2.414 -33.406 6.098 1 74.5 142 PHE A C 1
ATOM 1144 O O . PHE A 1 142 ? 3.631 -33.594 6.062 1 74.5 142 PHE A O 1
ATOM 1151 N N . PRO A 1 143 ? 1.558 -33.844 5.223 1 77.5 143 PRO A N 1
ATOM 1152 C CA . PRO A 1 143 ? 2.105 -34.594 4.086 1 77.5 143 PRO A CA 1
ATOM 1153 C C . PRO A 1 143 ? 3.008 -33.719 3.199 1 77.5 143 PRO A C 1
ATOM 1155 O O . PRO A 1 143 ? 2.689 -32.562 2.92 1 77.5 143 PRO A O 1
ATOM 1158 N N . ILE A 1 144 ? 4.098 -34.312 2.832 1 82.19 144 ILE A N 1
ATOM 1159 C CA . ILE A 1 144 ? 5.012 -33.625 1.938 1 82.19 144 ILE A CA 1
ATOM 1160 C C . ILE A 1 144 ? 4.406 -33.531 0.54 1 82.19 144 ILE A C 1
ATOM 1162 O O . ILE A 1 144 ? 3.721 -34.469 0.096 1 82.19 144 ILE A O 1
ATOM 1166 N N . ALA A 1 145 ? 4.621 -32.375 -0.136 1 84.81 145 ALA A N 1
ATOM 1167 C CA . ALA A 1 145 ? 4.051 -32.188 -1.465 1 84.81 145 ALA A CA 1
ATOM 1168 C C . ALA A 1 145 ? 5.078 -31.594 -2.424 1 84.81 145 ALA A C 1
ATOM 1170 O O . ALA A 1 145 ? 4.734 -31.172 -3.529 1 84.81 145 ALA A O 1
ATOM 1171 N N . ASN A 1 146 ? 6.305 -31.484 -2.031 1 86.62 146 ASN A N 1
ATOM 1172 C CA . ASN A 1 146 ? 7.41 -30.984 -2.834 1 86.62 146 ASN A CA 1
ATOM 1173 C C . ASN A 1 146 ? 8.758 -31.406 -2.264 1 86.62 146 ASN A C 1
ATOM 1175 O O . ASN A 1 146 ? 8.852 -32.438 -1.565 1 86.62 146 ASN A O 1
ATOM 1179 N N . ALA A 1 147 ? 9.773 -30.688 -2.604 1 87.06 147 ALA A N 1
ATOM 1180 C CA . ALA A 1 147 ? 11.117 -31.078 -2.188 1 87.06 147 ALA A CA 1
ATOM 1181 C C . ALA A 1 147 ? 11.492 -30.438 -0.856 1 87.06 147 ALA A C 1
ATOM 1183 O O . ALA A 1 147 ? 12.641 -30.531 -0.415 1 87.06 147 ALA A O 1
ATOM 1184 N N . ALA A 1 148 ? 10.539 -29.781 -0.2 1 88.19 148 ALA A N 1
ATOM 1185 C CA . ALA A 1 148 ? 10.836 -29.203 1.107 1 88.19 148 ALA A CA 1
ATOM 1186 C C . ALA A 1 148 ? 11.25 -30.281 2.104 1 88.19 148 ALA A C 1
ATOM 1188 O O . ALA A 1 148 ? 10.539 -31.266 2.291 1 88.19 148 ALA A O 1
ATOM 1189 N N . PRO A 1 149 ? 12.391 -30.078 2.748 1 90.25 149 PRO A N 1
ATOM 1190 C CA . PRO A 1 149 ? 12.938 -31.156 3.576 1 90.25 149 PRO A CA 1
ATOM 1191 C C . PRO A 1 149 ? 12.234 -31.281 4.926 1 90.25 149 PRO A C 1
ATOM 1193 O O . PRO A 1 149 ? 11.695 -30.297 5.438 1 90.25 149 PRO A O 1
ATOM 1196 N N . MET A 1 150 ? 12.203 -32.469 5.371 1 91.31 150 MET A N 1
ATOM 1197 C CA . MET A 1 150 ? 11.742 -32.812 6.711 1 91.31 150 MET A CA 1
ATOM 1198 C C . MET A 1 150 ? 12.578 -33.969 7.301 1 91.31 150 MET A C 1
ATOM 1200 O O . MET A 1 150 ? 12.945 -34.906 6.594 1 91.31 150 MET A O 1
ATOM 1204 N N . ARG A 1 151 ? 12.875 -33.781 8.625 1 94.69 151 ARG A N 1
ATOM 1205 C CA . ARG A 1 151 ? 13.555 -34.875 9.32 1 94.69 151 ARG A CA 1
ATOM 1206 C C . ARG A 1 151 ? 12.719 -36.156 9.281 1 94.69 151 ARG A C 1
ATOM 1208 O O . ARG A 1 151 ? 11.594 -36.188 9.789 1 94.69 151 ARG A O 1
ATOM 1215 N N . SER A 1 152 ? 13.211 -37.219 8.578 1 94.69 152 SER A N 1
ATOM 1216 C CA . SER A 1 152 ? 12.445 -38.469 8.406 1 94.69 152 SER A CA 1
ATOM 1217 C C . SER A 1 152 ? 12.992 -39.594 9.289 1 94.69 152 SER A C 1
ATOM 1219 O O . SER A 1 152 ? 12.266 -40.531 9.625 1 94.69 152 SER A O 1
ATOM 1221 N N . GLU A 1 153 ? 14.266 -39.562 9.609 1 96.12 153 GLU A N 1
ATOM 1222 C CA . GLU A 1 153 ? 15.016 -40.594 10.344 1 96.12 153 GLU A CA 1
ATOM 1223 C C . GLU A 1 153 ? 14.938 -41.938 9.656 1 96.12 153 GLU A C 1
ATOM 1225 O O . GLU A 1 153 ? 14.828 -42.969 10.32 1 96.12 153 GLU A O 1
ATOM 1230 N N . LEU A 1 154 ? 14.898 -41.875 8.336 1 95.44 154 LEU A N 1
ATOM 1231 C CA . LEU A 1 154 ? 14.859 -43.062 7.508 1 95.44 154 LEU A CA 1
ATOM 1232 C C . LEU A 1 154 ? 16.172 -43.25 6.742 1 95.44 154 LEU A C 1
ATOM 1234 O O . LEU A 1 154 ? 16.25 -44.031 5.816 1 95.44 154 LEU A O 1
ATOM 1238 N N . GLY A 1 155 ? 17.125 -42.406 7.094 1 96.56 155 GLY A N 1
ATOM 1239 C CA . GLY A 1 155 ? 18.359 -42.406 6.312 1 96.56 155 GLY A CA 1
ATOM 1240 C C . GLY A 1 155 ? 19.516 -43.094 7.004 1 96.56 155 GLY A C 1
ATOM 1241 O O . GLY A 1 155 ? 19.312 -44 7.797 1 96.56 155 GLY A O 1
ATOM 1242 N N . GLU A 1 156 ? 20.656 -42.75 6.57 1 96.12 156 GLU A N 1
ATOM 1243 C CA . GLU A 1 156 ? 21.891 -43.344 7.062 1 96.12 156 GLU A CA 1
ATOM 1244 C C . GLU A 1 156 ? 22.859 -42.312 7.609 1 96.12 156 GLU A C 1
ATOM 1246 O O . GLU A 1 156 ? 22.969 -41.219 7.055 1 96.12 156 GLU A O 1
ATOM 1251 N N . LEU A 1 157 ? 23.484 -42.656 8.727 1 97.81 157 LEU A N 1
ATOM 1252 C CA . LEU A 1 157 ? 24.516 -41.812 9.289 1 97.81 157 LEU A CA 1
ATOM 1253 C C . LEU A 1 157 ? 25.781 -41.844 8.414 1 97.81 157 LEU A C 1
ATOM 1255 O O . LEU A 1 157 ? 26.344 -42.906 8.164 1 97.81 157 LEU A O 1
ATOM 1259 N N . LEU A 1 158 ? 26.141 -40.719 7.93 1 97.75 158 LEU A N 1
ATOM 1260 C CA . LEU A 1 158 ? 27.328 -40.594 7.082 1 97.75 158 LEU A CA 1
ATOM 1261 C C . LEU A 1 158 ? 28.562 -40.344 7.922 1 97.75 158 LEU A C 1
ATOM 1263 O O . LEU A 1 158 ? 29.641 -40.844 7.637 1 97.75 158 LEU A O 1
ATOM 1267 N N . ALA A 1 159 ? 28.422 -39.406 8.898 1 97.81 159 ALA A N 1
ATOM 1268 C CA . ALA A 1 159 ? 29.562 -39 9.727 1 97.81 159 ALA A CA 1
ATOM 1269 C C . ALA A 1 159 ? 29.094 -38.25 10.977 1 97.81 159 ALA A C 1
ATOM 1271 O O . ALA A 1 159 ? 27.969 -37.75 11.031 1 97.81 159 ALA A O 1
ATOM 1272 N N . THR A 1 160 ? 29.844 -38.281 11.992 1 98.25 160 THR A N 1
ATOM 1273 C CA . THR A 1 160 ? 29.688 -37.5 13.219 1 98.25 160 THR A CA 1
ATOM 1274 C C . THR A 1 160 ? 30.844 -36.531 13.383 1 98.25 160 THR A C 1
ATOM 1276 O O . THR A 1 160 ? 31.984 -36.844 13.055 1 98.25 160 THR A O 1
ATOM 1279 N N . TYR A 1 161 ? 30.516 -35.344 13.875 1 98.5 161 TYR A N 1
ATOM 1280 C CA . TYR A 1 161 ? 31.516 -34.281 13.938 1 98.5 161 TYR A CA 1
ATOM 1281 C C . TYR A 1 161 ? 31.609 -33.719 15.352 1 98.5 161 TYR A C 1
ATOM 1283 O O . TYR A 1 161 ? 30.609 -33.625 16.062 1 98.5 161 TYR A O 1
ATOM 1291 N N . ALA A 1 162 ? 32.781 -33.344 15.781 1 98.12 162 ALA A N 1
ATOM 1292 C CA . ALA A 1 162 ? 33.031 -32.469 16.906 1 98.12 162 ALA A CA 1
ATOM 1293 C C . ALA A 1 162 ? 33.406 -31.062 16.422 1 98.12 162 ALA A C 1
ATOM 1295 O O . ALA A 1 162 ? 34.375 -30.891 15.672 1 98.12 162 ALA A O 1
ATOM 1296 N N . ILE A 1 163 ? 32.562 -30.078 16.766 1 97.06 163 ILE A N 1
ATOM 1297 C CA . ILE A 1 163 ? 32.656 -28.75 16.188 1 97.06 163 ILE A CA 1
ATOM 1298 C C . ILE A 1 163 ? 32.906 -27.719 17.297 1 97.06 163 ILE A C 1
ATOM 1300 O O . ILE A 1 163 ? 32.312 -27.812 18.375 1 97.06 163 ILE A O 1
ATOM 1304 N N . THR A 1 164 ? 33.781 -26.75 17.078 1 96.81 164 THR A N 1
ATOM 1305 C CA . THR A 1 164 ? 34 -25.594 17.953 1 96.81 164 THR A CA 1
ATOM 1306 C C . THR A 1 164 ? 33.719 -24.297 17.188 1 96.81 164 THR A C 1
ATOM 1308 O O . THR A 1 164 ? 34.219 -24.109 16.078 1 96.81 164 THR A O 1
ATOM 1311 N N . LEU A 1 165 ? 32.875 -23.562 17.688 1 95.06 165 LEU A N 1
ATOM 1312 C CA . LEU A 1 165 ? 32.562 -22.25 17.125 1 95.06 165 LEU A CA 1
ATOM 1313 C C . LEU A 1 165 ? 33.25 -21.141 17.906 1 95.06 165 LEU A C 1
ATOM 1315 O O . LEU A 1 165 ? 33.5 -21.297 19.109 1 95.06 165 LEU A O 1
ATOM 1319 N N . ARG A 1 166 ? 33.688 -20.172 17.297 1 89.75 166 ARG A N 1
ATOM 1320 C CA . ARG A 1 166 ? 34.188 -18.922 17.891 1 89.75 166 ARG A CA 1
ATOM 1321 C C . ARG A 1 166 ? 33.406 -17.719 17.344 1 89.75 166 ARG A C 1
ATOM 1323 O O . ARG A 1 166 ? 33.531 -17.391 16.156 1 89.75 166 ARG A O 1
ATOM 1330 N N . ASN A 1 167 ? 32.688 -17.109 18.109 1 81.12 167 ASN A N 1
ATOM 1331 C CA . ASN A 1 167 ? 31.875 -15.969 17.719 1 81.12 167 ASN A CA 1
ATOM 1332 C C . ASN A 1 167 ? 30.953 -16.297 16.547 1 81.12 167 ASN A C 1
ATOM 1334 O O . ASN A 1 167 ? 30.906 -15.562 15.562 1 81.12 167 ASN A O 1
ATOM 1338 N N . GLY A 1 168 ? 30.375 -17.469 16.641 1 89.38 168 GLY A N 1
ATOM 1339 C CA . GLY A 1 168 ? 29.391 -17.875 15.648 1 89.38 168 GLY A CA 1
ATOM 1340 C C . GLY A 1 168 ? 30.016 -18.391 14.359 1 89.38 168 GLY A C 1
ATOM 1341 O O . GLY A 1 168 ? 29.297 -18.719 13.406 1 89.38 168 GLY A O 1
ATOM 1342 N N . GLN A 1 169 ? 31.312 -18.422 14.25 1 93.81 169 GLN A N 1
ATOM 1343 C CA . GLN A 1 169 ? 32.062 -18.922 13.086 1 93.81 169 GLN A CA 1
ATOM 1344 C C . GLN A 1 169 ? 32.75 -20.234 13.406 1 93.81 169 GLN A C 1
ATOM 1346 O O . GLN A 1 169 ? 32.969 -20.562 14.578 1 93.81 169 GLN A O 1
ATOM 1351 N N . LEU A 1 170 ? 33.062 -20.969 12.375 1 97.25 170 LEU A N 1
ATOM 1352 C CA . LEU A 1 170 ? 33.656 -22.281 12.555 1 97.25 170 LEU A CA 1
ATOM 1353 C C . LEU A 1 170 ? 35.156 -22.172 12.891 1 97.25 170 LEU A C 1
ATOM 1355 O O . LEU A 1 170 ? 35.969 -21.812 12.031 1 97.25 170 LEU A O 1
ATOM 1359 N N . ALA A 1 171 ? 35.5 -22.453 14.117 1 96.44 171 ALA A N 1
ATOM 1360 C CA . ALA A 1 171 ? 36.875 -22.438 14.555 1 96.44 171 ALA A CA 1
ATOM 1361 C C . ALA A 1 171 ? 37.594 -23.734 14.188 1 96.44 171 ALA A C 1
ATOM 1363 O O . ALA A 1 171 ? 38.75 -23.703 13.727 1 96.44 171 ALA A O 1
ATOM 1364 N N . SER A 1 172 ? 36.938 -24.812 14.492 1 95.69 172 SER A N 1
ATOM 1365 C CA . SER A 1 172 ? 37.5 -26.109 14.125 1 95.69 172 SER A CA 1
ATOM 1366 C C . SER A 1 172 ? 36.406 -27.172 14.031 1 95.69 172 SER A C 1
ATOM 1368 O O . SER A 1 172 ? 35.344 -27.016 14.625 1 95.69 172 SER A O 1
ATOM 1370 N N . SER A 1 173 ? 36.625 -28.172 13.227 1 96.94 173 SER A N 1
ATOM 1371 C CA . SER A 1 173 ? 35.781 -29.344 13.109 1 96.94 173 SER A CA 1
ATOM 1372 C C . SER A 1 173 ? 36.594 -30.594 12.773 1 96.94 173 SER A C 1
ATOM 1374 O O . SER A 1 173 ? 37.594 -30.516 12.062 1 96.94 173 SER A O 1
ATOM 1376 N N . ARG A 1 174 ? 36.156 -31.703 13.312 1 96.5 174 ARG A N 1
ATOM 1377 C CA . ARG A 1 174 ? 36.781 -32.969 12.969 1 96.5 174 ARG A CA 1
ATOM 1378 C C . ARG A 1 174 ? 35.75 -34.125 13.055 1 96.5 174 ARG A C 1
ATOM 1380 O O . ARG A 1 174 ? 34.844 -34.094 13.891 1 96.5 174 ARG A O 1
ATOM 1387 N N . ARG A 1 175 ? 35.906 -35.094 12.258 1 97 175 ARG A N 1
ATOM 1388 C CA . ARG A 1 175 ? 35.094 -36.312 12.32 1 97 175 ARG A CA 1
ATOM 1389 C C . ARG A 1 175 ? 35.469 -37.188 13.5 1 97 175 ARG A C 1
ATOM 1391 O O . ARG A 1 175 ? 36.656 -37.344 13.805 1 97 175 ARG A O 1
ATOM 1398 N N . ILE A 1 176 ? 34.469 -37.656 14.125 1 97.44 176 ILE A N 1
ATOM 1399 C CA . ILE A 1 176 ? 34.719 -38.531 15.266 1 97.44 176 ILE A CA 1
ATOM 1400 C C . ILE A 1 176 ? 33.906 -39.812 15.094 1 97.44 176 ILE A C 1
ATOM 1402 O O . ILE A 1 176 ? 32.938 -39.875 14.352 1 97.44 176 ILE A O 1
ATOM 1406 N N . SER A 1 177 ? 34.344 -40.875 15.773 1 94.5 177 SER A N 1
ATOM 1407 C CA . SER A 1 177 ? 33.688 -42.156 15.648 1 94.5 177 SER A CA 1
ATOM 1408 C C . SER A 1 177 ? 32.531 -42.281 16.641 1 94.5 177 SER A C 1
ATOM 1410 O O . SER A 1 177 ? 31.609 -43.062 16.406 1 94.5 177 SER A O 1
ATOM 1412 N N . SER A 1 178 ? 32.719 -41.531 17.781 1 94.19 178 SER A N 1
ATOM 1413 C CA . SER A 1 178 ? 31.703 -41.562 18.812 1 94.19 178 SER A CA 1
ATOM 1414 C C . SER A 1 178 ? 31.594 -40.219 19.516 1 94.19 178 SER A C 1
ATOM 1416 O O . SER A 1 178 ? 32.594 -39.5 19.656 1 94.19 178 SER A O 1
ATOM 1418 N N . PRO A 1 179 ? 30.344 -39.938 19.875 1 94.06 179 PRO A N 1
ATOM 1419 C CA . PRO A 1 179 ? 30.172 -38.656 20.594 1 94.06 179 PRO A CA 1
ATOM 1420 C C . PRO A 1 179 ? 31.078 -38.531 21.812 1 94.06 179 PRO A C 1
ATOM 1422 O O . PRO A 1 179 ? 31.438 -37.438 22.219 1 94.06 179 PRO A O 1
ATOM 1425 N N . SER A 1 180 ? 31.5 -39.656 22.438 1 92.94 180 SER A N 1
ATOM 1426 C CA . SER A 1 180 ? 32.312 -39.656 23.656 1 92.94 180 SER A CA 1
ATOM 1427 C C . SER A 1 180 ? 33.719 -39.094 23.375 1 92.94 180 SER A C 1
ATOM 1429 O O . SER A 1 180 ? 34.438 -38.719 24.312 1 92.94 180 SER A O 1
ATOM 1431 N N . GLU A 1 181 ? 34.031 -38.969 22.125 1 95.12 181 GLU A N 1
ATOM 1432 C CA . GLU A 1 181 ? 35.344 -38.469 21.734 1 95.12 181 GLU A CA 1
ATOM 1433 C C . GLU A 1 181 ? 35.375 -36.938 21.75 1 95.12 181 GLU A C 1
ATOM 1435 O O . GLU A 1 181 ? 36.469 -36.344 21.719 1 95.12 181 GLU A O 1
ATOM 1440 N N . ALA A 1 182 ? 34.219 -36.375 21.75 1 96.25 182 ALA A N 1
ATOM 1441 C CA . ALA A 1 182 ? 34.156 -34.906 21.719 1 96.25 182 ALA A CA 1
ATOM 1442 C C . ALA A 1 182 ? 34.719 -34.312 23.031 1 96.25 182 ALA A C 1
ATOM 1444 O O . ALA A 1 182 ? 34.469 -34.844 24.109 1 96.25 182 ALA A O 1
ATOM 1445 N N . LYS A 1 183 ? 35.5 -33.219 22.969 1 92.81 183 LYS A N 1
ATOM 1446 C CA . LYS A 1 183 ? 36 -32.5 24.125 1 92.81 183 LYS A CA 1
ATOM 1447 C C . LYS A 1 183 ? 34.906 -31.578 24.688 1 92.81 183 LYS A C 1
ATOM 1449 O O . LYS A 1 183 ? 33.875 -31.344 24.047 1 92.81 183 LYS A O 1
ATOM 1454 N N . SER A 1 184 ? 35.219 -31.016 25.875 1 89.88 184 SER A N 1
ATOM 1455 C CA . SER A 1 184 ? 34.219 -30.25 26.609 1 89.88 184 SER A CA 1
ATOM 1456 C C . SER A 1 184 ? 33.812 -29 25.828 1 89.88 184 SER A C 1
ATOM 1458 O O . SER A 1 184 ? 32.656 -28.562 25.922 1 89.88 184 SER A O 1
ATOM 1460 N N . GLU A 1 185 ? 34.656 -28.469 25.031 1 90.88 185 GLU A N 1
ATOM 1461 C CA . GLU A 1 185 ? 34.375 -27.234 24.312 1 90.88 185 GLU A CA 1
ATOM 1462 C C . GLU A 1 185 ? 33.781 -27.516 22.953 1 90.88 185 GLU A C 1
ATOM 1464 O O . GLU A 1 185 ? 33.344 -26.594 22.25 1 90.88 185 GLU A O 1
ATOM 1469 N N . GLU A 1 186 ? 33.688 -28.766 22.609 1 95.44 186 GLU A N 1
ATOM 1470 C CA . GLU A 1 186 ? 33.188 -29.156 21.297 1 95.44 186 GLU A CA 1
ATOM 1471 C C . GLU A 1 186 ? 31.734 -29.562 21.359 1 95.44 186 GLU A C 1
ATOM 1473 O O . GLU A 1 186 ? 31.281 -30.125 22.359 1 95.44 186 GLU A O 1
ATOM 1478 N N . LYS A 1 187 ? 30.984 -29.266 20.359 1 96.12 187 LYS A N 1
ATOM 1479 C CA . LYS A 1 187 ? 29.594 -29.719 20.203 1 96.12 187 LYS A CA 1
ATOM 1480 C C . LYS A 1 187 ? 29.5 -30.812 19.141 1 96.12 187 LYS A C 1
ATOM 1482 O O . LYS A 1 187 ? 30.125 -30.703 18.078 1 96.12 187 LYS A O 1
ATOM 1487 N N . VAL A 1 188 ? 28.797 -31.828 19.484 1 97.38 188 VAL A N 1
ATOM 1488 C CA . VAL A 1 188 ? 28.672 -32.969 18.578 1 97.38 188 VAL A CA 1
ATOM 1489 C C . VAL A 1 188 ? 27.547 -32.688 17.578 1 97.38 188 VAL A C 1
ATOM 1491 O O . VAL A 1 188 ? 26.469 -32.219 17.953 1 97.38 188 VAL A O 1
ATOM 1494 N N . TRP A 1 189 ? 27.797 -32.875 16.281 1 98.12 189 TRP A N 1
ATOM 1495 C CA . TRP A 1 189 ? 26.812 -32.812 15.203 1 98.12 189 TRP A CA 1
ATOM 1496 C C . TRP A 1 189 ? 26.844 -34.062 14.344 1 98.12 189 TRP A C 1
ATOM 1498 O O . TRP A 1 189 ? 27.875 -34.75 14.266 1 98.12 189 TRP A O 1
ATOM 1508 N N . TYR A 1 190 ? 25.766 -34.406 13.734 1 98.06 190 TYR A N 1
ATOM 1509 C CA . TYR A 1 190 ? 25.594 -35.625 12.93 1 98.06 190 TYR A CA 1
ATOM 1510 C C . TYR A 1 190 ? 25.172 -35.281 11.508 1 98.06 190 TYR A C 1
ATOM 1512 O O . TYR A 1 190 ? 24.391 -34.344 11.297 1 98.06 190 TYR A O 1
ATOM 1520 N N . ALA A 1 191 ? 25.703 -36 10.531 1 98.38 191 ALA A N 1
ATOM 1521 C CA . ALA A 1 191 ? 25.266 -35.875 9.141 1 98.38 191 ALA A CA 1
ATOM 1522 C C . ALA A 1 191 ? 24.531 -37.156 8.703 1 98.38 191 ALA A C 1
ATOM 1524 O O . ALA A 1 191 ? 25.125 -38.219 8.672 1 98.38 191 ALA A O 1
ATOM 1525 N N . TYR A 1 192 ? 23.266 -37 8.414 1 98.25 192 TYR A N 1
ATOM 1526 C CA . TYR A 1 192 ? 22.453 -38.125 7.918 1 98.25 192 TYR A CA 1
ATOM 1527 C C . TYR A 1 192 ? 22.016 -37.875 6.48 1 98.25 192 TYR A C 1
ATOM 1529 O O . TYR A 1 192 ? 21.562 -36.781 6.141 1 98.25 192 TYR A O 1
ATOM 1537 N N . ALA A 1 193 ? 22.25 -38.75 5.551 1 97.88 193 ALA A N 1
ATOM 1538 C CA . ALA A 1 193 ? 21.562 -38.75 4.258 1 97.88 193 ALA A CA 1
ATOM 1539 C C . ALA A 1 193 ? 20.219 -39.438 4.344 1 97.88 193 ALA A C 1
ATOM 1541 O O . ALA A 1 193 ? 20.156 -40.656 4.617 1 97.88 193 ALA A O 1
ATOM 1542 N N . GLU A 1 194 ? 19.172 -38.781 4.141 1 96.38 194 GLU A N 1
ATOM 1543 C CA . GLU A 1 194 ? 17.875 -39.438 4.348 1 96.38 194 GLU A CA 1
ATOM 1544 C C . GLU A 1 194 ? 16.875 -39 3.275 1 96.38 194 GLU A C 1
ATOM 1546 O O . GLU A 1 194 ? 16.984 -37.938 2.688 1 96.38 194 GLU A O 1
ATOM 1551 N N . PRO A 1 195 ? 15.93 -39.844 2.887 1 96.06 195 PRO A N 1
ATOM 1552 C CA . PRO A 1 195 ? 14.82 -39.531 1.984 1 96.06 195 PRO A CA 1
ATOM 1553 C C . PRO A 1 195 ? 13.703 -38.75 2.682 1 96.06 195 PRO A C 1
ATOM 1555 O O . PRO A 1 195 ? 13.695 -38.625 3.91 1 96.06 195 PRO A O 1
ATOM 1558 N N . LEU A 1 196 ? 12.797 -38.188 1.89 1 94.5 196 LEU A N 1
ATOM 1559 C CA . LEU A 1 196 ? 11.539 -37.688 2.426 1 94.5 196 LEU A CA 1
ATOM 1560 C C . LEU A 1 196 ? 10.602 -38.844 2.773 1 94.5 196 LEU A C 1
ATOM 1562 O O . LEU A 1 196 ? 10.703 -39.938 2.205 1 94.5 196 LEU A O 1
ATOM 1566 N N . PRO A 1 197 ? 9.719 -38.594 3.779 1 93.12 197 PRO A N 1
ATOM 1567 C CA . PRO A 1 197 ? 8.734 -39.656 4.07 1 93.12 197 PRO A CA 1
ATOM 1568 C C . PRO A 1 197 ? 7.742 -39.844 2.93 1 93.12 197 PRO A C 1
ATOM 1570 O O . PRO A 1 197 ? 7.609 -39 2.057 1 93.12 197 PRO A O 1
ATOM 1573 N N . ASP A 1 198 ? 7.133 -41 2.869 1 92.56 198 ASP A N 1
ATOM 1574 C CA . ASP A 1 198 ? 6.082 -41.281 1.897 1 92.56 198 ASP A CA 1
ATOM 1575 C C . ASP A 1 198 ? 4.891 -40.344 2.1 1 92.56 198 ASP A C 1
ATOM 1577 O O . ASP A 1 198 ? 4.68 -39.812 3.197 1 92.56 198 ASP A O 1
ATOM 1581 N N . SER A 1 199 ? 4.207 -40.062 1.053 1 91.88 199 SER A N 1
ATOM 1582 C CA . SER A 1 199 ? 3.045 -39.188 1.074 1 91.88 199 SER A CA 1
ATOM 1583 C C . SER A 1 199 ? 1.989 -39.625 0.071 1 91.88 199 SER A C 1
ATOM 1585 O O . SER A 1 199 ? 2.322 -40.125 -1.013 1 91.88 199 SER A O 1
ATOM 1587 N N . GLY A 1 200 ? 0.711 -39.438 0.452 1 90.06 200 GLY A N 1
ATOM 1588 C CA . GLY A 1 200 ? -0.38 -39.719 -0.472 1 90.06 200 GLY A CA 1
ATOM 1589 C C . GLY A 1 200 ? -0.337 -38.844 -1.714 1 90.06 200 GLY A C 1
ATOM 1590 O O . GLY A 1 200 ? -0.789 -39.25 -2.783 1 90.06 200 GLY A O 1
ATOM 1591 N N . PHE A 1 201 ? 0.263 -37.719 -1.613 1 92.06 201 PHE A N 1
ATOM 1592 C CA . PHE A 1 201 ? 0.389 -36.781 -2.732 1 92.06 201 PHE A CA 1
ATOM 1593 C C . PHE A 1 201 ? 1.215 -37.406 -3.855 1 92.06 201 PHE A C 1
ATOM 1595 O O . PHE A 1 201 ? 0.926 -37.188 -5.035 1 92.06 201 PHE A O 1
ATOM 1602 N N . PHE A 1 202 ? 2.188 -38.281 -3.451 1 93.94 202 PHE A N 1
ATOM 1603 C CA . PHE A 1 202 ? 3.088 -38.906 -4.414 1 93.94 202 PHE A CA 1
ATOM 1604 C C . PHE A 1 202 ? 2.676 -40.344 -4.691 1 93.94 202 PHE A C 1
ATOM 1606 O O . PHE A 1 202 ? 3.521 -41.188 -4.969 1 93.94 202 PHE A O 1
ATOM 1613 N N . GLY A 1 203 ? 1.376 -40.625 -4.543 1 89.75 203 GLY A N 1
ATOM 1614 C CA . GLY A 1 203 ? 0.902 -41.969 -4.766 1 89.75 203 GLY A CA 1
ATOM 1615 C C . GLY A 1 203 ? 1.428 -42.969 -3.748 1 89.75 203 GLY A C 1
ATOM 1616 O O . GLY A 1 203 ? 1.78 -44.094 -4.098 1 89.75 203 GLY A O 1
ATOM 1617 N N . ASP A 1 204 ? 1.526 -42.469 -2.547 1 90.75 204 ASP A N 1
ATOM 1618 C CA . ASP A 1 204 ? 2.021 -43.25 -1.406 1 90.75 204 ASP A CA 1
ATOM 1619 C C . ASP A 1 204 ? 3.506 -43.562 -1.562 1 90.75 204 ASP A C 1
ATOM 1621 O O . ASP A 1 204 ? 4 -44.531 -0.981 1 90.75 204 ASP A O 1
ATOM 1625 N N . GLN A 1 205 ? 4.168 -42.844 -2.375 1 94 205 GLN A N 1
ATOM 1626 C CA . GLN A 1 205 ? 5.621 -42.812 -2.477 1 94 205 GLN A CA 1
ATOM 1627 C C . GLN A 1 205 ? 6.168 -41.5 -1.917 1 94 205 GLN A C 1
ATOM 1629 O O . GLN A 1 205 ? 5.633 -40.969 -0.946 1 94 205 GLN A O 1
ATOM 1634 N N . THR A 1 206 ? 7.258 -41.031 -2.42 1 94.81 206 THR A N 1
ATOM 1635 C CA . THR A 1 206 ? 7.82 -39.719 -2.072 1 94.81 206 THR A CA 1
ATOM 1636 C C . THR A 1 206 ? 8.391 -39.031 -3.307 1 94.81 206 THR A C 1
ATOM 1638 O O . THR A 1 206 ? 8.25 -39.531 -4.426 1 94.81 206 THR A O 1
ATOM 1641 N N . TYR A 1 207 ? 8.938 -37.875 -3.146 1 95.19 207 TYR A N 1
ATOM 1642 C CA . TYR A 1 207 ? 9.531 -37.156 -4.273 1 95.19 207 TYR A CA 1
ATOM 1643 C C . TYR A 1 207 ? 10.82 -37.844 -4.73 1 95.19 207 TYR A C 1
ATOM 1645 O O . TYR A 1 207 ? 11.305 -38.75 -4.07 1 95.19 207 TYR A O 1
ATOM 1653 N N . THR A 1 208 ? 11.344 -37.469 -5.891 1 97.38 208 THR A N 1
ATOM 1654 C CA . THR A 1 208 ? 12.445 -38.219 -6.512 1 97.38 208 THR A CA 1
ATOM 1655 C C . THR A 1 208 ? 13.711 -37.375 -6.527 1 97.38 208 THR A C 1
ATOM 1657 O O . THR A 1 208 ? 13.688 -36.188 -6.152 1 97.38 208 THR A O 1
ATOM 1660 N N . ASP A 1 209 ? 14.828 -37.938 -6.859 1 97.31 209 ASP A N 1
ATOM 1661 C CA . ASP A 1 209 ? 16.141 -37.281 -6.836 1 97.31 209 ASP A CA 1
ATOM 1662 C C . ASP A 1 209 ? 16.453 -36.594 -8.172 1 97.31 209 ASP A C 1
ATOM 1664 O O . ASP A 1 209 ? 17.094 -37.188 -9.039 1 97.31 209 ASP A O 1
ATOM 1668 N N . LEU A 1 210 ? 16.25 -35.344 -8.273 1 97.31 210 LEU A N 1
ATOM 1669 C CA . LEU A 1 210 ? 16.391 -34.625 -9.539 1 97.31 210 LEU A CA 1
ATOM 1670 C C . LEU A 1 210 ? 17.844 -34.312 -9.82 1 97.31 210 LEU A C 1
ATOM 1672 O O . LEU A 1 210 ? 18.172 -33.812 -10.906 1 97.31 210 LEU A O 1
ATOM 1676 N N . LEU A 1 211 ? 18.75 -34.656 -8.922 1 98 211 LEU A N 1
ATOM 1677 C CA . LEU A 1 211 ? 20.172 -34.469 -9.148 1 98 211 LEU A CA 1
ATOM 1678 C C . LEU A 1 211 ? 20.781 -35.688 -9.844 1 98 211 LEU A C 1
ATOM 1680 O O . LEU A 1 211 ? 21.953 -35.656 -10.219 1 98 211 LEU A O 1
ATOM 1684 N N . SER A 1 212 ? 19.938 -36.656 -10.102 1 97.75 212 SER A N 1
ATOM 1685 C CA . SER A 1 212 ? 20.391 -37.906 -10.703 1 97.75 212 SER A CA 1
ATOM 1686 C C . SER A 1 212 ? 19.922 -38.031 -12.148 1 97.75 212 SER A C 1
ATOM 1688 O O . SER A 1 212 ? 18.719 -38 -12.414 1 97.75 212 SER A O 1
ATOM 1690 N N . GLU A 1 213 ? 20.859 -38.25 -13.055 1 97.75 213 GLU A N 1
ATOM 1691 C CA . GLU A 1 213 ? 20.516 -38.469 -14.461 1 97.75 213 GLU A CA 1
ATOM 1692 C C . GLU A 1 213 ? 19.719 -39.75 -14.664 1 97.75 213 GLU A C 1
ATOM 1694 O O . GLU A 1 213 ? 18.797 -39.781 -15.477 1 97.75 213 GLU A O 1
ATOM 1699 N N . ASP A 1 214 ? 20.031 -40.781 -13.875 1 97.69 214 ASP A N 1
ATOM 1700 C CA . ASP A 1 214 ? 19.344 -42.062 -13.984 1 97.69 214 ASP A CA 1
ATOM 1701 C C . ASP A 1 214 ? 17.875 -41.938 -13.617 1 97.69 214 ASP A C 1
ATOM 1703 O O . ASP A 1 214 ? 17.016 -42.531 -14.266 1 97.69 214 ASP A O 1
ATOM 1707 N N . MET A 1 215 ? 17.703 -41.25 -12.586 1 98 215 MET A N 1
ATOM 1708 C CA . MET A 1 215 ? 16.312 -40.969 -12.211 1 98 215 MET A CA 1
ATOM 1709 C C . MET A 1 215 ? 15.562 -40.281 -13.336 1 98 215 MET A C 1
ATOM 1711 O O . MET A 1 215 ? 14.445 -40.656 -13.68 1 98 215 MET A O 1
ATOM 1715 N N . THR A 1 216 ? 16.188 -39.281 -14.023 1 98.56 216 THR A N 1
ATOM 1716 C CA . THR A 1 216 ? 15.555 -38.5 -15.086 1 98.56 216 THR A CA 1
ATOM 1717 C C . THR A 1 216 ? 15.25 -39.375 -16.297 1 98.56 216 THR A C 1
ATOM 1719 O O . THR A 1 216 ? 14.203 -39.219 -16.922 1 98.56 216 THR A O 1
ATOM 1722 N N . LYS A 1 217 ? 16.141 -40.25 -16.594 1 98.38 217 LYS A N 1
ATOM 1723 C CA . LYS A 1 217 ? 15.914 -41.188 -17.688 1 98.38 217 LYS A CA 1
ATOM 1724 C C . LYS A 1 217 ? 14.688 -42.062 -17.438 1 98.38 217 LYS A C 1
ATOM 1726 O O . LYS A 1 217 ? 13.906 -42.312 -18.359 1 98.38 217 LYS A O 1
ATOM 1731 N N . ARG A 1 218 ? 14.586 -42.469 -16.203 1 98.38 218 ARG A N 1
ATOM 1732 C CA . ARG A 1 218 ? 13.406 -43.25 -15.852 1 98.38 218 ARG A CA 1
ATOM 1733 C C . ARG A 1 218 ? 12.133 -42.438 -15.969 1 98.38 218 ARG A C 1
ATOM 1735 O O . ARG A 1 218 ? 11.109 -42.906 -16.453 1 98.38 218 ARG A O 1
ATOM 1742 N N . PHE A 1 219 ? 12.18 -41.25 -15.484 1 98.31 219 PHE A N 1
ATOM 1743 C CA . PHE A 1 219 ? 11.07 -40.344 -15.625 1 98.31 219 PHE A CA 1
ATOM 1744 C C . PHE A 1 219 ? 10.664 -40.188 -17.078 1 98.31 219 PHE A C 1
ATOM 1746 O O . PHE A 1 219 ? 9.477 -40.25 -17.406 1 98.31 219 PHE A O 1
ATOM 1753 N N . ILE A 1 220 ? 11.625 -39.938 -18.016 1 98.69 220 ILE A N 1
ATOM 1754 C CA . ILE A 1 220 ? 11.406 -39.812 -19.453 1 98.69 220 ILE A CA 1
ATOM 1755 C C . ILE A 1 220 ? 10.727 -41.062 -19.984 1 98.69 220 ILE A C 1
ATOM 1757 O O . ILE A 1 220 ? 9.781 -40.969 -20.781 1 98.69 220 ILE A O 1
ATOM 1761 N N . GLU A 1 221 ? 11.125 -42.156 -19.516 1 98.25 221 GLU A N 1
ATOM 1762 C CA . GLU A 1 221 ? 10.562 -43.438 -19.953 1 98.25 221 GLU A CA 1
ATOM 1763 C C . GLU A 1 221 ? 9.078 -43.531 -19.609 1 98.25 221 GLU A C 1
ATOM 1765 O O . GLU A 1 221 ? 8.297 -44.125 -20.375 1 98.25 221 GLU A O 1
ATOM 1770 N N . LEU A 1 222 ? 8.742 -43 -18.531 1 98.19 222 LEU A N 1
ATOM 1771 C CA . LEU A 1 222 ? 7.398 -43.188 -17.984 1 98.19 222 LEU A CA 1
ATOM 1772 C C . LEU A 1 222 ? 6.457 -42.094 -18.453 1 98.19 222 LEU A C 1
ATOM 1774 O O . LEU A 1 222 ? 5.238 -42.219 -18.344 1 98.19 222 LEU A O 1
ATOM 1778 N N . THR A 1 223 ? 6.969 -41.031 -19.031 1 98.38 223 THR A N 1
ATOM 1779 C CA . THR A 1 223 ? 6.133 -39.906 -19.453 1 98.38 223 THR A CA 1
ATOM 1780 C C . THR A 1 223 ? 6.391 -39.562 -20.922 1 98.38 223 THR A C 1
ATOM 1782 O O . THR A 1 223 ? 5.629 -39.969 -21.797 1 98.38 223 THR A O 1
ATOM 1785 N N . HIS A 1 224 ? 7.613 -39.062 -21.25 1 98.56 224 HIS A N 1
ATOM 1786 C CA . HIS A 1 224 ? 7.961 -38.594 -22.594 1 98.56 224 HIS A CA 1
ATOM 1787 C C . HIS A 1 224 ? 7.867 -39.688 -23.625 1 98.56 224 HIS A C 1
ATOM 1789 O O . HIS A 1 224 ? 7.285 -39.5 -24.688 1 98.56 224 HIS A O 1
ATOM 1795 N N . GLU A 1 225 ? 8.391 -40.812 -23.266 1 98.38 225 GLU A N 1
ATOM 1796 C CA . GLU A 1 225 ? 8.367 -41.969 -24.188 1 98.38 225 GLU A CA 1
ATOM 1797 C C . GLU A 1 225 ? 6.941 -42.469 -24.391 1 98.38 225 GLU A C 1
ATOM 1799 O O . GLU A 1 225 ? 6.598 -42.938 -25.469 1 98.38 225 GLU A O 1
ATOM 1804 N N . VAL A 1 226 ? 6.121 -42.375 -23.359 1 98.5 226 VAL A N 1
ATOM 1805 C CA . VAL A 1 226 ? 4.723 -42.781 -23.484 1 98.5 226 VAL A CA 1
ATOM 1806 C C . VAL A 1 226 ? 3.996 -41.844 -24.453 1 98.5 226 VAL A C 1
ATOM 1808 O O . VAL A 1 226 ? 3.254 -42.312 -25.312 1 98.5 226 VAL A O 1
ATOM 1811 N N . TYR A 1 227 ? 4.156 -40.531 -24.344 1 98.62 227 TYR A N 1
ATOM 1812 C CA . TYR A 1 227 ? 3.602 -39.594 -25.297 1 98.62 227 TYR A CA 1
ATOM 1813 C C . TYR A 1 227 ? 4.082 -39.906 -26.719 1 98.62 227 TYR A C 1
ATOM 1815 O O . TYR A 1 227 ? 3.295 -39.875 -27.656 1 98.62 227 TYR A O 1
ATOM 1823 N N . LYS A 1 228 ? 5.449 -40.156 -26.859 1 98.56 228 LYS A N 1
ATOM 1824 C CA . LYS A 1 228 ? 6.027 -40.438 -28.172 1 98.56 228 LYS A CA 1
ATOM 1825 C C . LYS A 1 228 ? 5.352 -41.656 -28.812 1 98.56 228 LYS A C 1
ATOM 1827 O O . LYS A 1 228 ? 5.035 -41.656 -30 1 98.56 228 LYS A O 1
ATOM 1832 N N . LYS A 1 229 ? 5.094 -42.625 -27.984 1 98.06 229 LYS A N 1
ATOM 1833 C CA . LYS A 1 229 ? 4.457 -43.844 -28.453 1 98.06 229 LYS A CA 1
ATOM 1834 C C . LYS A 1 229 ? 3.062 -43.562 -29.016 1 98.06 229 LYS A C 1
ATOM 1836 O O . LYS A 1 229 ? 2.654 -44.188 -30.016 1 98.06 229 LYS A O 1
ATOM 1841 N N . HIS A 1 230 ? 2.363 -42.719 -28.438 1 98 230 HIS A N 1
ATOM 1842 C CA . HIS A 1 230 ? 0.952 -42.531 -28.766 1 98 230 HIS A CA 1
ATOM 1843 C C . HIS A 1 230 ? 0.756 -41.438 -29.781 1 98 230 HIS A C 1
ATOM 1845 O O . HIS A 1 230 ? -0.154 -41.469 -30.609 1 98 230 HIS A O 1
ATOM 1851 N N . ILE A 1 231 ? 1.56 -40.344 -29.703 1 98 231 ILE A N 1
ATOM 1852 C CA . ILE A 1 231 ? 1.289 -39.188 -30.547 1 98 231 ILE A CA 1
ATOM 1853 C C . ILE A 1 231 ? 2.604 -38.625 -31.078 1 98 231 ILE A C 1
ATOM 1855 O O . ILE A 1 231 ? 2.688 -37.438 -31.406 1 98 231 ILE A O 1
ATOM 1859 N N . GLY A 1 232 ? 3.67 -39.312 -31.125 1 97.31 232 GLY A N 1
ATOM 1860 C CA . GLY A 1 232 ? 4.992 -38.844 -31.547 1 97.31 232 GLY A CA 1
ATOM 1861 C C . GLY A 1 232 ? 5.008 -38.219 -32.938 1 97.31 232 GLY A C 1
ATOM 1862 O O . GLY A 1 232 ? 5.809 -37.344 -33.219 1 97.31 232 GLY A O 1
ATOM 1863 N N . ASP A 1 233 ? 4.129 -38.656 -33.844 1 96.31 233 ASP A N 1
ATOM 1864 C CA . ASP A 1 233 ? 4.059 -38.156 -35.188 1 96.31 233 ASP A CA 1
ATOM 1865 C C . ASP A 1 233 ? 3.635 -36.688 -35.219 1 96.31 233 ASP A C 1
ATOM 1867 O O . ASP A 1 233 ? 3.863 -35.969 -36.219 1 96.31 233 ASP A O 1
ATOM 1871 N N . ASP A 1 234 ? 3.062 -36.281 -34.188 1 97 234 ASP A N 1
ATOM 1872 C CA . ASP A 1 234 ? 2.539 -34.906 -34.156 1 97 234 ASP A CA 1
ATOM 1873 C C . ASP A 1 234 ? 3.502 -33.969 -33.406 1 97 234 ASP A C 1
ATOM 1875 O O . ASP A 1 234 ? 3.273 -32.75 -33.344 1 97 234 ASP A O 1
ATOM 1879 N N . PHE A 1 235 ? 4.637 -34.562 -32.906 1 97.69 235 PHE A N 1
ATOM 1880 C CA . PHE A 1 235 ? 5.629 -33.75 -32.219 1 97.69 235 PHE A CA 1
ATOM 1881 C C . PHE A 1 235 ? 6.164 -32.656 -33.125 1 97.69 235 PHE A C 1
ATOM 1883 O O . PHE A 1 235 ? 6.391 -32.875 -34.312 1 97.69 235 PHE A O 1
ATOM 1890 N N . GLY A 1 236 ? 6.238 -31.391 -32.562 1 96 236 GLY A N 1
ATOM 1891 C CA . GLY A 1 236 ? 6.793 -30.297 -33.344 1 96 236 GLY A CA 1
ATOM 1892 C C . GLY A 1 236 ? 5.75 -29.531 -34.125 1 96 236 GLY A C 1
ATOM 1893 O O . GLY A 1 236 ? 6.004 -28.422 -34.594 1 96 236 GLY A O 1
ATOM 1894 N N . GLY A 1 237 ? 4.586 -30.125 -34.312 1 95.06 237 GLY A N 1
ATOM 1895 C CA . GLY A 1 237 ? 3.455 -29.516 -35 1 95.06 237 GLY A CA 1
ATOM 1896 C C . GLY A 1 237 ? 2.266 -29.281 -34.094 1 95.06 237 GLY A C 1
ATOM 1897 O O . GLY A 1 237 ? 2.271 -28.359 -33.25 1 95.06 237 GLY A O 1
ATOM 1898 N N . ALA A 1 238 ? 1.341 -30.25 -34.188 1 96.31 238 ALA A N 1
ATOM 1899 C CA . ALA A 1 238 ? 0.137 -30.125 -33.375 1 96.31 238 ALA A CA 1
ATOM 1900 C C . ALA A 1 238 ? 0.471 -30.203 -31.875 1 96.31 238 ALA A C 1
ATOM 1902 O O . ALA A 1 238 ? -0.25 -29.672 -31.031 1 96.31 238 ALA A O 1
ATOM 1903 N N . ALA A 1 239 ? 1.492 -30.906 -31.578 1 98.06 239 ALA A N 1
ATOM 1904 C CA . ALA A 1 239 ? 2.037 -30.969 -30.219 1 98.06 239 ALA A CA 1
ATOM 1905 C C . ALA A 1 239 ? 3.414 -30.328 -30.156 1 98.06 239 ALA A C 1
ATOM 1907 O O . ALA A 1 239 ? 4.438 -31 -30.219 1 98.06 239 ALA A O 1
ATOM 1908 N N . PRO A 1 240 ? 3.484 -29.062 -29.828 1 98.06 240 PRO A N 1
ATOM 1909 C CA . PRO A 1 240 ? 4.715 -28.297 -30.062 1 98.06 240 PRO A CA 1
ATOM 1910 C C . PRO A 1 240 ? 5.727 -28.453 -28.938 1 98.06 240 PRO A C 1
ATOM 1912 O O . PRO A 1 240 ? 6.926 -28.25 -29.141 1 98.06 240 PRO A O 1
ATOM 1915 N N . SER A 1 241 ? 5.242 -28.719 -27.75 1 98.44 241 SER A N 1
ATOM 1916 C CA . SER A 1 241 ? 6.191 -28.656 -26.641 1 98.44 241 SER A CA 1
ATOM 1917 C C . SER A 1 241 ? 5.742 -29.516 -25.469 1 98.44 241 SER A C 1
ATOM 1919 O O . SER A 1 241 ? 4.59 -29.953 -25.422 1 98.44 241 SER A O 1
ATOM 1921 N N . MET A 1 242 ? 6.719 -29.828 -24.625 1 98.38 242 MET A N 1
ATOM 1922 C CA . MET A 1 242 ? 6.516 -30.484 -23.328 1 98.38 242 MET A CA 1
ATOM 1923 C C . MET A 1 242 ? 6.84 -29.531 -22.188 1 98.38 242 MET A C 1
ATOM 1925 O O . MET A 1 242 ? 7.926 -28.953 -22.141 1 98.38 242 MET A O 1
ATOM 1929 N N . PHE A 1 243 ? 5.859 -29.312 -21.297 1 98.56 243 PHE A N 1
ATOM 1930 C CA . PHE A 1 243 ? 5.988 -28.406 -20.172 1 98.56 243 PHE A CA 1
ATOM 1931 C C . PHE A 1 243 ? 6.473 -29.141 -18.922 1 98.56 243 PHE A C 1
ATOM 1933 O O . PHE A 1 243 ? 5.855 -30.125 -18.5 1 98.56 243 PHE A O 1
ATOM 1940 N N . THR A 1 244 ? 7.637 -28.75 -18.266 1 98.38 244 THR A N 1
ATOM 1941 C CA . THR A 1 244 ? 8.086 -29.219 -16.953 1 98.38 244 THR A CA 1
ATOM 1942 C C . THR A 1 244 ? 7.82 -28.172 -15.883 1 98.38 244 THR A C 1
ATOM 1944 O O . THR A 1 244 ? 8.086 -26.984 -16.094 1 98.38 244 THR A O 1
ATOM 1947 N N . ASP A 1 245 ? 7.281 -28.609 -14.742 1 97.62 245 ASP A N 1
ATOM 1948 C CA . ASP A 1 245 ? 6.695 -27.688 -13.781 1 97.62 245 ASP A CA 1
ATOM 1949 C C . ASP A 1 245 ? 7.449 -27.703 -12.453 1 97.62 245 ASP A C 1
ATOM 1951 O O . ASP A 1 245 ? 7.469 -28.734 -11.766 1 97.62 245 ASP A O 1
ATOM 1955 N N . GLU A 1 246 ? 8.07 -26.625 -12.078 1 96.31 246 GLU A N 1
ATOM 1956 C CA . GLU A 1 246 ? 8.672 -26.312 -10.789 1 96.31 246 GLU A CA 1
ATOM 1957 C C . GLU A 1 246 ? 9.594 -27.438 -10.328 1 96.31 246 GLU A C 1
ATOM 1959 O O . GLU A 1 246 ? 9.508 -27.891 -9.18 1 96.31 246 GLU A O 1
ATOM 1964 N N . PRO A 1 247 ? 10.414 -28 -11.219 1 96.06 247 PRO A N 1
ATOM 1965 C CA . PRO A 1 247 ? 11.406 -28.938 -10.688 1 96.06 247 PRO A CA 1
ATOM 1966 C C . PRO A 1 247 ? 12.312 -28.297 -9.641 1 96.06 247 PRO A C 1
ATOM 1968 O O . PRO A 1 247 ? 12.656 -27.109 -9.742 1 96.06 247 PRO A O 1
ATOM 1971 N N . GLN A 1 248 ? 12.625 -28.984 -8.617 1 90.38 248 GLN A N 1
ATOM 1972 C CA . GLN A 1 248 ? 13.445 -28.438 -7.535 1 90.38 248 GLN A CA 1
ATOM 1973 C C . GLN A 1 248 ? 14.133 -29.562 -6.758 1 90.38 248 GLN A C 1
ATOM 1975 O O . GLN A 1 248 ? 13.664 -30.703 -6.754 1 90.38 248 GLN A O 1
ATOM 1980 N N . TYR A 1 249 ? 15.273 -29.281 -6.195 1 94.5 249 TYR A N 1
ATOM 1981 C CA . TYR A 1 249 ? 15.883 -30.141 -5.184 1 94.5 249 TYR A CA 1
ATOM 1982 C C . TYR A 1 249 ? 15.656 -29.578 -3.785 1 94.5 249 TYR A C 1
ATOM 1984 O O . TYR A 1 249 ? 14.961 -28.578 -3.617 1 94.5 249 TYR A O 1
ATOM 1992 N N . CYS A 1 250 ? 16.109 -30.312 -2.848 1 94.56 250 CYS A N 1
ATOM 1993 C CA . CYS A 1 250 ? 15.977 -29.859 -1.467 1 94.56 250 CYS A CA 1
ATOM 1994 C C . CYS A 1 250 ? 16.562 -28.469 -1.291 1 94.56 250 CYS A C 1
ATOM 1996 O O . CYS A 1 250 ? 17.75 -28.25 -1.596 1 94.56 250 CYS A O 1
ATOM 1998 N N . PRO A 1 251 ? 15.703 -27.531 -0.808 1 95.44 251 PRO A N 1
ATOM 1999 C CA . PRO A 1 251 ? 16.281 -26.203 -0.539 1 95.44 251 PRO A CA 1
ATOM 2000 C C . PRO A 1 251 ? 17.328 -26.234 0.563 1 95.44 251 PRO A C 1
ATOM 2002 O O . PRO A 1 251 ? 17.094 -26.797 1.635 1 95.44 251 PRO A O 1
ATOM 2005 N N . MET A 1 252 ? 18.438 -25.625 0.285 1 96.25 252 MET A N 1
ATOM 2006 C CA . MET A 1 252 ? 19.453 -25.453 1.312 1 96.25 252 MET A CA 1
ATOM 2007 C C . MET A 1 252 ? 18.984 -24.5 2.398 1 96.25 252 MET A C 1
ATOM 2009 O O . MET A 1 252 ? 18.5 -23.406 2.098 1 96.25 252 MET A O 1
ATOM 2013 N N . SER A 1 253 ? 18.984 -24.984 3.646 1 94.75 253 SER A N 1
ATOM 2014 C CA . SER A 1 253 ? 18.578 -24.109 4.738 1 94.75 253 SER A CA 1
ATOM 2015 C C . SER A 1 253 ? 19.781 -23.625 5.543 1 94.75 253 SER A C 1
ATOM 2017 O O . SER A 1 253 ? 20.875 -24.172 5.414 1 94.75 253 SER A O 1
ATOM 2019 N N . THR A 1 254 ? 19.641 -22.562 6.25 1 95.44 254 THR A N 1
ATOM 2020 C CA . THR A 1 254 ? 20.656 -22 7.121 1 95.44 254 THR A CA 1
ATOM 2021 C C . THR A 1 254 ? 20.156 -21.891 8.555 1 95.44 254 THR A C 1
ATOM 2023 O O . THR A 1 254 ? 18.953 -22.047 8.812 1 95.44 254 THR A O 1
ATOM 2026 N N . LEU A 1 255 ? 21.078 -21.719 9.461 1 95.06 255 LEU A N 1
ATOM 2027 C CA . LEU A 1 255 ? 20.719 -21.5 10.859 1 95.06 255 LEU A CA 1
ATOM 2028 C C . LEU A 1 255 ? 20.094 -20.125 11.062 1 95.06 255 LEU A C 1
ATOM 2030 O O . LEU A 1 255 ? 20.531 -19.156 10.43 1 95.06 255 LEU A O 1
ATOM 2034 N N . ALA A 1 256 ? 19.062 -20.109 11.922 1 89.06 256 ALA A N 1
ATOM 2035 C CA . ALA A 1 256 ? 18.562 -18.812 12.328 1 89.06 256 ALA A CA 1
ATOM 2036 C C . ALA A 1 256 ? 19.594 -18.047 13.156 1 89.06 256 ALA A C 1
ATOM 2038 O O . ALA A 1 256 ? 19.75 -16.828 13 1 89.06 256 ALA A O 1
ATOM 2039 N N . GLU A 1 257 ? 20.172 -18.734 14.07 1 89.12 257 GLU A N 1
ATOM 2040 C CA . GLU A 1 257 ? 21.281 -18.25 14.898 1 89.12 257 GLU A CA 1
ATOM 2041 C C . GLU A 1 257 ? 22.453 -19.219 14.898 1 89.12 257 GLU A C 1
ATOM 2043 O O . GLU A 1 257 ? 22.25 -20.438 15.039 1 89.12 257 GLU A O 1
ATOM 2048 N N . SER A 1 258 ? 23.641 -18.719 14.812 1 92.56 258 SER A N 1
ATOM 2049 C CA . SER A 1 258 ? 24.844 -19.516 14.586 1 92.56 258 SER A CA 1
ATOM 2050 C C . SER A 1 258 ? 25.062 -20.516 15.719 1 92.56 258 SER A C 1
ATOM 2052 O O . SER A 1 258 ? 25.547 -21.625 15.492 1 92.56 258 SER A O 1
ATOM 2054 N N . GLU A 1 259 ? 24.672 -20.125 16.953 1 90.75 259 GLU A N 1
ATOM 2055 C CA . GLU A 1 259 ? 25.016 -20.969 18.094 1 90.75 259 GLU A CA 1
ATOM 2056 C C . GLU A 1 259 ? 23.781 -21.719 18.609 1 90.75 259 GLU A C 1
ATOM 2058 O O . GLU A 1 259 ? 23.875 -22.5 19.547 1 90.75 259 GLU A O 1
ATOM 2063 N N . LYS A 1 260 ? 22.641 -21.516 17.984 1 87.81 260 LYS A N 1
ATOM 2064 C CA . LYS A 1 260 ? 21.422 -22.203 18.406 1 87.81 260 LYS A CA 1
ATOM 2065 C C . LYS A 1 260 ? 21.312 -23.578 17.75 1 87.81 260 LYS A C 1
ATOM 2067 O O . LYS A 1 260 ? 21.672 -23.75 16.578 1 87.81 260 LYS A O 1
ATOM 2072 N N . LEU A 1 261 ? 20.891 -24.547 18.531 1 91.94 261 LEU A N 1
ATOM 2073 C CA . LEU A 1 261 ? 20.672 -25.891 18 1 91.94 261 LEU A CA 1
ATOM 2074 C C . LEU A 1 261 ? 19.484 -25.922 17.047 1 91.94 261 LEU A C 1
ATOM 2076 O O . LEU A 1 261 ? 18.406 -25.438 17.391 1 91.94 261 LEU A O 1
ATOM 2080 N N . GLN A 1 262 ? 19.734 -26.406 15.828 1 93.75 262 GLN A N 1
ATOM 2081 C CA . GLN A 1 262 ? 18.719 -26.453 14.766 1 93.75 262 GLN A CA 1
ATOM 2082 C C . GLN A 1 262 ? 19.109 -27.469 13.695 1 93.75 262 GLN A C 1
ATOM 2084 O O . GLN A 1 262 ? 20.281 -27.688 13.422 1 93.75 262 GLN A O 1
ATOM 2089 N N . ASP A 1 263 ? 18.094 -28.109 13.164 1 95.94 263 ASP A N 1
ATOM 2090 C CA . ASP A 1 263 ? 18.344 -28.938 11.984 1 95.94 263 ASP A CA 1
ATOM 2091 C C . ASP A 1 263 ? 18.688 -28.062 10.773 1 95.94 263 ASP A C 1
ATOM 2093 O O . ASP A 1 263 ? 18.094 -27 10.586 1 95.94 263 ASP A O 1
ATOM 2097 N N . VAL A 1 264 ? 19.688 -28.484 10.062 1 96.81 264 VAL A N 1
ATOM 2098 C CA . VAL A 1 264 ? 20.031 -27.844 8.797 1 96.81 264 VAL A CA 1
ATOM 2099 C C . VAL A 1 264 ? 19.891 -28.859 7.66 1 96.81 264 VAL A C 1
ATOM 2101 O O . VAL A 1 264 ? 20.328 -30 7.789 1 96.81 264 VAL A O 1
ATOM 2104 N N . PHE A 1 265 ? 19.25 -28.469 6.59 1 97.38 265 PHE A N 1
ATOM 2105 C CA . PHE A 1 265 ? 19.016 -29.344 5.449 1 97.38 265 PHE A CA 1
ATOM 2106 C C . PHE A 1 265 ? 19.812 -28.875 4.238 1 97.38 265 PHE A C 1
ATOM 2108 O O . PHE A 1 265 ? 19.859 -27.688 3.945 1 97.38 265 PHE A O 1
ATOM 2115 N N . ILE A 1 266 ? 20.438 -29.781 3.559 1 97.88 266 ILE A N 1
ATOM 2116 C CA . ILE A 1 266 ? 21.297 -29.5 2.404 1 97.88 266 ILE A CA 1
ATOM 2117 C C . ILE A 1 266 ? 20.953 -30.469 1.271 1 97.88 266 ILE A C 1
ATOM 2119 O O . ILE A 1 266 ? 20.688 -31.641 1.508 1 97.88 266 ILE A O 1
ATOM 2123 N N . PRO A 1 267 ? 20.969 -29.984 -0.006 1 97.75 267 PRO A N 1
ATOM 2124 C CA . PRO A 1 267 ? 20.719 -30.906 -1.124 1 97.75 267 PRO A CA 1
ATOM 2125 C C . PRO A 1 267 ? 21.719 -32.062 -1.19 1 97.75 267 PRO A C 1
ATOM 2127 O O . PRO A 1 267 ? 22.906 -31.844 -0.92 1 97.75 267 PRO A O 1
ATOM 2130 N N . TRP A 1 268 ? 21.234 -33.188 -1.584 1 97.81 268 TRP A N 1
ATOM 2131 C CA . TRP A 1 268 ? 22.094 -34.375 -1.566 1 97.81 268 TRP A CA 1
ATOM 2132 C C . TRP A 1 268 ? 21.656 -35.375 -2.623 1 97.81 268 TRP A C 1
ATOM 2134 O O . TRP A 1 268 ? 20.5 -35.375 -3.039 1 97.81 268 TRP A O 1
ATOM 2144 N N . THR A 1 269 ? 22.531 -36.156 -3.178 1 97.56 269 THR A N 1
ATOM 2145 C CA . THR A 1 269 ? 22.297 -37.281 -4.059 1 97.56 269 THR A CA 1
ATOM 2146 C C . THR A 1 269 ? 23.312 -38.375 -3.799 1 97.56 269 THR A C 1
ATOM 2148 O O . THR A 1 269 ? 24.359 -38.125 -3.209 1 97.56 269 THR A O 1
ATOM 2151 N N . LYS A 1 270 ? 23.078 -39.594 -4.086 1 94.62 270 LYS A N 1
ATOM 2152 C CA . LYS A 1 270 ? 23.828 -40.781 -3.717 1 94.62 270 LYS A CA 1
ATOM 2153 C C . LYS A 1 270 ? 25.297 -40.656 -4.113 1 94.62 270 LYS A C 1
ATOM 2155 O O . LYS A 1 270 ? 26.188 -41.031 -3.363 1 94.62 270 LYS A O 1
ATOM 2160 N N . LYS A 1 271 ? 25.672 -40.094 -5.207 1 94.19 271 LYS A N 1
ATOM 2161 C CA . LYS A 1 271 ? 27.047 -40.094 -5.707 1 94.19 271 LYS A CA 1
ATOM 2162 C C . LYS A 1 271 ? 27.672 -38.688 -5.539 1 94.19 271 LYS A C 1
ATOM 2164 O O . LYS A 1 271 ? 28.688 -38.406 -6.172 1 94.19 271 LYS A O 1
ATOM 2169 N N . ILE A 1 272 ? 27.188 -37.938 -4.676 1 97.69 272 ILE A N 1
ATOM 2170 C CA . ILE A 1 272 ? 27.578 -36.562 -4.648 1 97.69 272 ILE A CA 1
ATOM 2171 C C . ILE A 1 272 ? 29 -36.438 -4.066 1 97.69 272 ILE A C 1
ATOM 2173 O O . ILE A 1 272 ? 29.766 -35.531 -4.457 1 97.69 272 ILE A O 1
ATOM 2177 N N . VAL A 1 273 ? 29.391 -37.312 -3.047 1 97.38 273 VAL A N 1
ATOM 2178 C CA . VAL A 1 273 ? 30.719 -37.25 -2.447 1 97.38 273 VAL A CA 1
ATOM 2179 C C . VAL A 1 273 ? 31.781 -37.5 -3.521 1 97.38 273 VAL A C 1
ATOM 2181 O O . VAL A 1 273 ? 32.75 -36.781 -3.611 1 97.38 273 VAL A O 1
ATOM 2184 N N . GLN A 1 274 ? 31.516 -38.438 -4.371 1 97.19 274 GLN A N 1
ATOM 2185 C CA . GLN A 1 274 ? 32.438 -38.781 -5.441 1 97.19 274 GLN A CA 1
ATOM 2186 C C . GLN A 1 274 ? 32.469 -37.719 -6.523 1 97.19 274 GLN A C 1
ATOM 2188 O O . GLN A 1 274 ? 33.531 -37.312 -6.984 1 97.19 274 GLN A O 1
ATOM 2193 N N . SER A 1 275 ? 31.281 -37.281 -6.934 1 97.25 275 SER A N 1
ATOM 2194 C CA . SER A 1 275 ? 31.219 -36.312 -8.008 1 97.25 275 SER A CA 1
ATOM 2195 C C . SER A 1 275 ? 31.828 -34.969 -7.574 1 97.25 275 SER A C 1
ATOM 2197 O O . SER A 1 275 ? 32.469 -34.281 -8.375 1 97.25 275 SER A O 1
ATOM 2199 N N . PHE A 1 276 ? 31.625 -34.594 -6.332 1 98 276 PHE A N 1
ATOM 2200 C CA . PHE A 1 276 ? 32.219 -33.344 -5.812 1 98 276 PHE A CA 1
ATOM 2201 C C . PHE A 1 276 ? 33.719 -33.438 -5.797 1 98 276 PHE A C 1
ATOM 2203 O O . PHE A 1 276 ? 34.406 -32.5 -6.191 1 98 276 PHE A O 1
ATOM 2210 N N . LYS A 1 277 ? 34.219 -34.562 -5.273 1 97.62 277 LYS A N 1
ATOM 2211 C CA . LYS A 1 277 ? 35.688 -34.781 -5.25 1 97.62 277 LYS A CA 1
ATOM 2212 C C . LYS A 1 277 ? 36.281 -34.688 -6.652 1 97.62 277 LYS A C 1
ATOM 2214 O O . LYS A 1 277 ? 37.312 -34.062 -6.852 1 97.62 277 LYS A O 1
ATOM 2219 N N . LYS A 1 278 ? 35.625 -35.25 -7.57 1 97.5 278 LYS A N 1
ATOM 2220 C CA . LYS A 1 278 ? 36.094 -35.25 -8.953 1 97.5 278 LYS A CA 1
ATOM 2221 C C . LYS A 1 278 ? 36.094 -33.844 -9.539 1 97.5 278 LYS A C 1
ATOM 2223 O O . LYS A 1 278 ? 37.031 -33.438 -10.211 1 97.5 278 LYS A O 1
ATOM 2228 N N . ALA A 1 279 ? 35.062 -33.094 -9.281 1 96.69 279 ALA A N 1
ATOM 2229 C CA . ALA A 1 279 ? 34.844 -31.781 -9.906 1 96.69 279 ALA A CA 1
ATOM 2230 C C . ALA A 1 279 ? 35.625 -30.688 -9.195 1 96.69 279 ALA A C 1
ATOM 2232 O O . ALA A 1 279 ? 36.125 -29.75 -9.828 1 96.69 279 ALA A O 1
ATOM 2233 N N . LYS A 1 280 ? 35.719 -30.812 -7.824 1 95.81 280 LYS A N 1
ATOM 2234 C CA . LYS A 1 280 ? 36.219 -29.672 -7.059 1 95.81 280 LYS A CA 1
ATOM 2235 C C . LYS A 1 280 ? 37.406 -30.062 -6.199 1 95.81 280 LYS A C 1
ATOM 2237 O O . LYS A 1 280 ? 38.125 -29.203 -5.66 1 95.81 280 LYS A O 1
ATOM 2242 N N . GLY A 1 281 ? 37.781 -31.453 -5.992 1 92.75 281 GLY A N 1
ATOM 2243 C CA . GLY A 1 281 ? 38.969 -31.953 -5.332 1 92.75 281 GLY A CA 1
ATOM 2244 C C . GLY A 1 281 ? 38.781 -32.219 -3.854 1 92.75 281 GLY A C 1
ATOM 2245 O O . GLY A 1 281 ? 39.5 -33.031 -3.258 1 92.75 281 GLY A O 1
ATOM 2246 N N . GLY A 1 282 ? 37.875 -31.531 -3.096 1 93.19 282 GLY A N 1
ATOM 2247 C CA . GLY A 1 282 ? 37.75 -31.656 -1.654 1 93.19 282 GLY A CA 1
ATOM 2248 C C . GLY A 1 282 ? 36.906 -32.844 -1.24 1 93.19 282 GLY A C 1
ATOM 2249 O O . GLY A 1 282 ? 36.156 -33.375 -2.051 1 93.19 282 GLY A O 1
ATOM 2250 N N . ASP A 1 283 ? 37.188 -33.406 0.01 1 96.44 283 ASP A N 1
ATOM 2251 C CA . ASP A 1 283 ? 36.312 -34.406 0.614 1 96.44 283 ASP A CA 1
ATOM 2252 C C . ASP A 1 283 ? 35.094 -33.781 1.242 1 96.44 283 ASP A C 1
ATOM 2254 O O . ASP A 1 283 ? 35.156 -33.188 2.328 1 96.44 283 ASP A O 1
ATOM 2258 N N . LEU A 1 284 ? 34.031 -33.969 0.625 1 97.75 284 LEU A N 1
ATOM 2259 C CA . LEU A 1 284 ? 32.812 -33.281 1.007 1 97.75 284 LEU A CA 1
ATOM 2260 C C . LEU A 1 284 ? 32.406 -33.656 2.434 1 97.75 284 LEU A C 1
ATOM 2262 O O . LEU A 1 284 ? 31.875 -32.812 3.164 1 97.75 284 LEU A O 1
ATOM 2266 N N . LEU A 1 285 ? 32.594 -34.875 2.918 1 97.62 285 LEU A N 1
ATOM 2267 C CA . LEU A 1 285 ? 32.219 -35.281 4.266 1 97.62 285 LEU A CA 1
ATOM 2268 C C . LEU A 1 285 ? 33.031 -34.531 5.312 1 97.62 285 LEU A C 1
ATOM 2270 O O . LEU A 1 285 ? 32.531 -34.219 6.391 1 97.62 285 LEU A O 1
ATOM 2274 N N . GLU A 1 286 ? 34.281 -34.281 4.98 1 96.69 286 GLU A N 1
ATOM 2275 C CA . GLU A 1 286 ? 35.125 -33.5 5.879 1 96.69 286 GLU A CA 1
ATOM 2276 C C . GLU A 1 286 ? 34.719 -32.031 5.895 1 96.69 286 GLU A C 1
ATOM 2278 O O . GLU A 1 286 ? 34.906 -31.344 6.887 1 96.69 286 GLU A O 1
ATOM 2283 N N . LEU A 1 287 ? 34.188 -31.578 4.805 1 97.12 287 LEU A N 1
ATOM 2284 C CA . LEU A 1 287 ? 33.969 -30.156 4.598 1 97.12 287 LEU A CA 1
ATOM 2285 C C . LEU A 1 287 ? 32.531 -29.766 5 1 97.12 287 LEU A C 1
ATOM 2287 O O . LEU A 1 287 ? 32.219 -28.578 5.051 1 97.12 287 LEU A O 1
ATOM 2291 N N . LEU A 1 288 ? 31.656 -30.688 5.391 1 97.94 288 LEU A N 1
ATOM 2292 C CA . LEU A 1 288 ? 30.234 -30.453 5.59 1 97.94 288 LEU A CA 1
ATOM 2293 C C . LEU A 1 288 ? 30 -29.328 6.598 1 97.94 288 LEU A C 1
ATOM 2295 O O . LEU A 1 288 ? 29.125 -28.484 6.395 1 97.94 288 LEU A O 1
ATOM 2299 N N . PRO A 1 289 ? 30.766 -29.219 7.723 1 98.06 289 PRO A N 1
ATOM 2300 C CA . PRO A 1 289 ? 30.531 -28.125 8.68 1 98.06 289 PRO A CA 1
ATOM 2301 C C . PRO A 1 289 ? 30.703 -26.75 8.055 1 98.06 289 PRO A C 1
ATOM 2303 O O . PRO A 1 289 ? 30.062 -25.781 8.477 1 98.06 289 PRO A O 1
ATOM 2306 N N . GLN A 1 290 ? 31.484 -26.641 7.023 1 97.31 290 GLN A N 1
ATOM 2307 C CA . GLN A 1 290 ? 31.75 -25.359 6.367 1 97.31 290 GLN A CA 1
ATOM 2308 C C . GLN A 1 290 ? 30.578 -24.938 5.492 1 97.31 290 GLN A C 1
ATOM 2310 O O . GLN A 1 290 ? 30.5 -23.781 5.07 1 97.31 290 GLN A O 1
ATOM 2315 N N . LEU A 1 291 ? 29.656 -25.828 5.219 1 97.69 291 LEU A N 1
ATOM 2316 C CA . LEU A 1 291 ? 28.438 -25.469 4.5 1 97.69 291 LEU A CA 1
ATOM 2317 C C . LEU A 1 291 ? 27.438 -24.781 5.43 1 97.69 291 LEU A C 1
ATOM 2319 O O . LEU A 1 291 ? 26.516 -24.109 4.965 1 97.69 291 LEU A O 1
ATOM 2323 N N . VAL A 1 292 ? 27.688 -24.938 6.746 1 97.5 292 VAL A N 1
ATOM 2324 C CA . VAL A 1 292 ? 26.75 -24.422 7.734 1 97.5 292 VAL A CA 1
ATOM 2325 C C . VAL A 1 292 ? 27.312 -23.125 8.336 1 97.5 292 VAL A C 1
ATOM 2327 O O . VAL A 1 292 ? 26.578 -22.156 8.516 1 97.5 292 VAL A O 1
ATOM 2330 N N . TRP A 1 293 ? 28.641 -23.156 8.672 1 97.12 293 TRP A N 1
ATOM 2331 C CA . TRP A 1 293 ? 29.281 -22.016 9.305 1 97.12 293 TRP A CA 1
ATOM 2332 C C . TRP A 1 293 ? 30.453 -21.5 8.453 1 97.12 293 TRP A C 1
ATOM 2334 O O . TRP A 1 293 ? 31.172 -22.281 7.84 1 97.12 293 TRP A O 1
ATOM 2344 N N . ASP A 1 294 ? 30.609 -20.188 8.469 1 95.38 294 ASP A N 1
ATOM 2345 C CA . ASP A 1 294 ? 31.797 -19.609 7.844 1 95.38 294 ASP A CA 1
ATOM 2346 C C . ASP A 1 294 ? 33.031 -19.828 8.703 1 95.38 294 ASP A C 1
ATOM 2348 O O . ASP A 1 294 ? 33 -19.625 9.922 1 95.38 294 ASP A O 1
ATOM 2352 N N . PRO A 1 295 ? 34.094 -20.297 8.102 1 95.5 295 PRO A N 1
ATOM 2353 C CA . PRO A 1 295 ? 35.312 -20.516 8.875 1 95.5 295 PRO A CA 1
ATOM 2354 C C . PRO A 1 295 ? 35.938 -19.203 9.352 1 95.5 295 PRO A C 1
ATOM 2356 O O . PRO A 1 295 ? 35.938 -18.219 8.625 1 95.5 295 PRO A O 1
ATOM 2359 N N . VAL A 1 296 ? 36.531 -19.266 10.539 1 92.25 296 VAL A N 1
ATOM 2360 C CA . VAL A 1 296 ? 37.156 -18.094 11.156 1 92.25 296 VAL A CA 1
ATOM 2361 C C . VAL A 1 296 ? 38.344 -17.641 10.328 1 92.25 296 VAL A C 1
ATOM 2363 O O . VAL A 1 296 ? 38.625 -16.438 10.234 1 92.25 296 VAL A O 1
ATOM 2366 N N . ASP A 1 297 ? 39.031 -18.469 9.68 1 87.5 297 ASP A N 1
ATOM 2367 C CA . ASP A 1 297 ? 40.312 -18.188 9.094 1 87.5 297 ASP A CA 1
ATOM 2368 C C . ASP A 1 297 ? 40.219 -17.938 7.59 1 87.5 297 ASP A C 1
ATOM 2370 O O . ASP A 1 297 ? 41.219 -17.938 6.879 1 87.5 297 ASP A O 1
ATOM 2374 N N . GLN A 1 298 ? 39.062 -17.906 7.113 1 86.75 298 GLN A N 1
ATOM 2375 C CA . GLN A 1 298 ? 38.875 -17.672 5.688 1 86.75 298 GLN A CA 1
ATOM 2376 C C . GLN A 1 298 ? 38.125 -16.359 5.438 1 86.75 298 GLN A C 1
ATOM 2378 O O . GLN A 1 298 ? 37.156 -16.047 6.133 1 86.75 298 GLN A O 1
ATOM 2383 N N . GLU A 1 299 ? 38.625 -15.648 4.477 1 83.31 299 GLU A N 1
ATOM 2384 C CA . GLU A 1 299 ? 37.969 -14.414 4.066 1 83.31 299 GLU A CA 1
ATOM 2385 C C . GLU A 1 299 ? 36.625 -14.711 3.363 1 83.31 299 GLU A C 1
ATOM 2387 O O . GLU A 1 299 ? 35.688 -13.93 3.449 1 83.31 299 GLU A O 1
ATOM 2392 N N . ALA A 1 300 ? 36.656 -15.75 2.584 1 92.25 300 ALA A N 1
ATOM 2393 C CA . ALA A 1 300 ? 35.469 -16.203 1.891 1 92.25 300 ALA A CA 1
ATOM 2394 C C . ALA A 1 300 ? 35.312 -17.719 1.977 1 92.25 300 ALA A C 1
ATOM 2396 O O . ALA A 1 300 ? 36.312 -18.453 1.928 1 92.25 300 ALA A O 1
ATOM 2397 N N . ASN A 1 301 ? 34.125 -18.172 2.084 1 94.88 301 ASN A N 1
ATOM 2398 C CA . ASN A 1 301 ? 33.844 -19.594 2.225 1 94.88 301 ASN A CA 1
ATOM 2399 C C . ASN A 1 301 ? 33.875 -20.297 0.878 1 94.88 301 ASN A C 1
ATOM 2401 O O . ASN A 1 301 ? 32.844 -20.516 0.254 1 94.88 301 ASN A O 1
ATOM 2405 N N . ILE A 1 302 ? 35 -20.781 0.497 1 95.5 302 ILE A N 1
ATOM 2406 C CA . ILE A 1 302 ? 35.25 -21.406 -0.805 1 95.5 302 ILE A CA 1
ATOM 2407 C C . ILE A 1 302 ? 34.469 -22.719 -0.904 1 95.5 302 ILE A C 1
ATOM 2409 O O . ILE A 1 302 ? 33.969 -23.078 -1.978 1 95.5 302 ILE A O 1
ATOM 2413 N N . THR A 1 303 ? 34.344 -23.422 0.214 1 96.5 303 THR A N 1
ATOM 2414 C CA . THR A 1 303 ? 33.594 -24.688 0.219 1 96.5 303 THR A CA 1
ATOM 2415 C C . THR A 1 303 ? 32.125 -24.469 -0.181 1 96.5 303 THR A C 1
ATOM 2417 O O . THR A 1 303 ? 31.594 -25.203 -1.012 1 96.5 303 THR A O 1
ATOM 2420 N N . LYS A 1 304 ? 31.516 -23.562 0.387 1 96.06 304 LYS A N 1
ATOM 2421 C CA . LYS A 1 304 ? 30.125 -23.234 0.083 1 96.06 304 LYS A CA 1
ATOM 2422 C C . LYS A 1 304 ? 29.953 -22.844 -1.383 1 96.06 304 LYS A C 1
ATOM 2424 O O . LYS A 1 304 ? 29.031 -23.297 -2.051 1 96.06 304 LYS A O 1
ATOM 2429 N N . TYR A 1 305 ? 30.891 -22 -1.83 1 97.81 305 TYR A N 1
ATOM 2430 C CA . TYR A 1 305 ? 30.906 -21.578 -3.225 1 97.81 305 TYR A CA 1
ATOM 2431 C C . TYR A 1 305 ? 31 -22.766 -4.16 1 97.81 305 TYR A C 1
ATOM 2433 O O . TYR A 1 305 ? 30.203 -22.891 -5.098 1 97.81 305 TYR A O 1
ATOM 2441 N N . GLN A 1 306 ? 31.859 -23.656 -3.898 1 97.69 306 GLN A N 1
ATOM 2442 C CA . GLN A 1 306 ? 32.094 -24.828 -4.75 1 97.69 306 GLN A CA 1
ATOM 2443 C C . GLN A 1 306 ? 30.922 -25.797 -4.684 1 97.69 306 GLN A C 1
ATOM 2445 O O . GLN A 1 306 ? 30.547 -26.406 -5.691 1 97.69 306 GLN A O 1
ATOM 2450 N N . PHE A 1 307 ? 30.438 -26.031 -3.553 1 97.44 307 PHE A N 1
ATOM 2451 C CA . PHE A 1 307 ? 29.312 -26.938 -3.389 1 97.44 307 PHE A CA 1
ATOM 2452 C C . PHE A 1 307 ? 28.109 -26.453 -4.191 1 97.44 307 PHE A C 1
ATOM 2454 O O . PHE A 1 307 ? 27.5 -27.234 -4.938 1 97.44 307 PHE A O 1
ATOM 2461 N N . LEU A 1 308 ? 27.734 -25.109 -4.023 1 98.25 308 LEU A N 1
ATOM 2462 C CA . LEU A 1 308 ? 26.594 -24.531 -4.719 1 98.25 308 LEU A CA 1
ATOM 2463 C C . LEU A 1 308 ? 26.797 -24.562 -6.227 1 98.25 308 LEU A C 1
ATOM 2465 O O . LEU A 1 308 ? 25.859 -24.844 -6.98 1 98.25 308 LEU A O 1
ATOM 2469 N N . ASP A 1 309 ? 27.984 -24.297 -6.652 1 98.19 309 ASP A N 1
ATOM 2470 C CA . ASP A 1 309 ? 28.328 -24.406 -8.07 1 98.19 309 ASP A CA 1
ATOM 2471 C C . ASP A 1 309 ? 28.094 -25.828 -8.586 1 98.19 309 ASP A C 1
ATOM 2473 O O . ASP A 1 309 ? 27.547 -26.016 -9.672 1 98.19 309 ASP A O 1
ATOM 2477 N N . HIS A 1 310 ? 28.516 -26.75 -7.762 1 98.12 310 HIS A N 1
ATOM 2478 C CA . HIS A 1 310 ? 28.438 -28.156 -8.148 1 98.12 310 HIS A CA 1
ATOM 2479 C C . HIS A 1 310 ? 26.984 -28.641 -8.195 1 98.12 310 HIS A C 1
ATOM 2481 O O . HIS A 1 310 ? 26.562 -29.266 -9.172 1 98.12 310 HIS A O 1
ATOM 2487 N N . VAL A 1 311 ? 26.25 -28.422 -7.145 1 97.88 311 VAL A N 1
ATOM 2488 C CA . VAL A 1 311 ? 24.859 -28.875 -7.055 1 97.88 311 VAL A CA 1
ATOM 2489 C C . VAL A 1 311 ? 24.031 -28.219 -8.156 1 97.88 311 VAL A C 1
ATOM 2491 O O . VAL A 1 311 ? 23.172 -28.859 -8.75 1 97.88 311 VAL A O 1
ATOM 2494 N N . CYS A 1 312 ? 24.297 -26.953 -8.43 1 97.62 312 CYS A N 1
ATOM 2495 C CA . CYS A 1 312 ? 23.594 -26.25 -9.508 1 97.62 312 CYS A CA 1
ATOM 2496 C C . CYS A 1 312 ? 23.859 -26.938 -10.852 1 97.62 312 CYS A C 1
ATOM 2498 O O . CYS A 1 312 ? 22.922 -27.141 -11.633 1 97.62 312 CYS A O 1
ATOM 2500 N N . GLU A 1 313 ? 25.062 -27.266 -11.078 1 97.81 313 GLU A N 1
ATOM 2501 C CA . GLU A 1 313 ? 25.422 -27.906 -12.336 1 97.81 313 GLU A CA 1
ATOM 2502 C C . GLU A 1 313 ? 24.766 -29.281 -12.461 1 97.81 313 GLU A C 1
ATOM 2504 O O . GLU A 1 313 ? 24.297 -29.656 -13.539 1 97.81 313 GLU A O 1
ATOM 2509 N N . LEU A 1 314 ? 24.75 -30.016 -11.352 1 98.06 314 LEU A N 1
ATOM 2510 C CA . LEU A 1 314 ? 24.094 -31.312 -11.367 1 98.06 314 LEU A CA 1
ATOM 2511 C C . LEU A 1 314 ? 22.625 -31.188 -11.742 1 98.06 314 LEU A C 1
ATOM 2513 O O . LEU A 1 314 ? 22.125 -31.938 -12.594 1 98.06 314 LEU A O 1
ATOM 2517 N N . PHE A 1 315 ? 21.969 -30.328 -11.109 1 97.75 315 PHE A N 1
ATOM 2518 C CA . PHE A 1 315 ? 20.547 -30.109 -11.359 1 97.75 315 PHE A CA 1
ATOM 2519 C C . PHE A 1 315 ? 20.297 -29.703 -12.805 1 97.75 315 PHE A C 1
ATOM 2521 O O . PHE A 1 315 ? 19.453 -30.281 -13.484 1 97.75 315 PHE A O 1
ATOM 2528 N N . ALA A 1 316 ? 21.062 -28.672 -13.344 1 98 316 ALA A N 1
ATOM 2529 C CA . ALA A 1 316 ? 20.906 -28.125 -14.688 1 98 316 ALA A CA 1
ATOM 2530 C C . ALA A 1 316 ? 21.172 -29.172 -15.758 1 98 316 ALA A C 1
ATOM 2532 O O . ALA A 1 316 ? 20.469 -29.234 -16.766 1 98 316 ALA A O 1
ATOM 2533 N N . THR A 1 317 ? 22.109 -30.031 -15.531 1 97.69 317 THR A N 1
ATOM 2534 C CA . THR A 1 317 ? 22.531 -31 -16.531 1 97.69 317 THR A CA 1
ATOM 2535 C C . THR A 1 317 ? 21.703 -32.281 -16.422 1 97.69 317 THR A C 1
ATOM 2537 O O . THR A 1 317 ? 21.203 -32.781 -17.438 1 97.69 317 THR A O 1
ATOM 2540 N N . ASN A 1 318 ? 21.578 -32.75 -15.18 1 97.94 318 ASN A N 1
ATOM 2541 C CA . ASN A 1 318 ? 21.031 -34.094 -14.984 1 97.94 318 ASN A CA 1
ATOM 2542 C C . ASN A 1 318 ? 19.516 -34.094 -15.094 1 97.94 318 ASN A C 1
ATOM 2544 O O . ASN A 1 318 ? 18.922 -35.125 -15.43 1 97.94 318 ASN A O 1
ATOM 2548 N N . TYR A 1 319 ? 18.891 -33.062 -14.773 1 98.25 319 TYR A N 1
ATOM 2549 C CA . TYR A 1 319 ? 17.438 -33.062 -14.891 1 98.25 319 TYR A CA 1
ATOM 2550 C C . TYR A 1 319 ? 16.984 -32.25 -16.109 1 98.25 319 TYR A C 1
ATOM 2552 O O . TYR A 1 319 ? 16.688 -32.844 -17.156 1 98.25 319 TYR A O 1
ATOM 2560 N N . ILE A 1 320 ? 17.188 -30.906 -16.109 1 98.25 320 ILE A N 1
ATOM 2561 C CA . ILE A 1 320 ? 16.688 -30.047 -17.172 1 98.25 320 ILE A CA 1
ATOM 2562 C C . ILE A 1 320 ? 17.359 -30.391 -18.5 1 98.25 320 ILE A C 1
ATOM 2564 O O . ILE A 1 320 ? 16.703 -30.516 -19.531 1 98.25 320 ILE A O 1
ATOM 2568 N N . GLY A 1 321 ? 18.719 -30.453 -18.438 1 98.44 321 GLY A N 1
ATOM 2569 C CA . GLY A 1 321 ? 19.469 -30.75 -19.641 1 98.44 321 GLY A CA 1
ATOM 2570 C C . GLY A 1 321 ? 19.062 -32.062 -20.281 1 98.44 321 GLY A C 1
ATOM 2571 O O . GLY A 1 321 ? 18.922 -32.156 -21.5 1 98.44 321 GLY A O 1
ATOM 2572 N N . THR A 1 322 ? 18.828 -33.062 -19.406 1 98.44 322 THR A N 1
ATOM 2573 C CA . THR A 1 322 ? 18.438 -34.406 -19.906 1 98.44 322 THR A CA 1
ATOM 2574 C C . THR A 1 322 ? 17.062 -34.344 -20.562 1 98.44 322 THR A C 1
ATOM 2576 O O . THR A 1 322 ? 16.859 -34.906 -21.641 1 98.44 322 THR A O 1
ATOM 2579 N N . LEU A 1 323 ? 16.109 -33.656 -19.984 1 98.56 323 LEU A N 1
ATOM 2580 C CA . LEU A 1 323 ? 14.781 -33.469 -20.562 1 98.56 323 LEU A CA 1
ATOM 2581 C C . LEU A 1 323 ? 14.859 -32.719 -21.891 1 98.56 323 LEU A C 1
ATOM 2583 O O . LEU A 1 323 ? 14.25 -33.156 -22.875 1 98.56 323 LEU A O 1
ATOM 2587 N N . ALA A 1 324 ? 15.578 -31.625 -21.875 1 98.56 324 ALA A N 1
ATOM 2588 C CA . ALA A 1 324 ? 15.664 -30.75 -23.031 1 98.56 324 ALA A CA 1
ATOM 2589 C C . ALA A 1 324 ? 16.312 -31.453 -24.219 1 98.56 324 ALA A C 1
ATOM 2591 O O . ALA A 1 324 ? 15.898 -31.281 -25.359 1 98.56 324 ALA A O 1
ATOM 2592 N N . LYS A 1 325 ? 17.359 -32.219 -23.969 1 98.38 325 LYS A N 1
ATOM 2593 C CA . LYS A 1 325 ? 18.047 -32.938 -25.031 1 98.38 325 LYS A CA 1
ATOM 2594 C C . LYS A 1 325 ? 17.141 -34 -25.641 1 98.38 325 LYS A C 1
ATOM 2596 O O . LYS A 1 325 ? 17.156 -34.219 -26.844 1 98.38 325 LYS A O 1
ATOM 2601 N N . TRP A 1 326 ? 16.406 -34.719 -24.75 1 98.69 326 TRP A N 1
ATOM 2602 C CA . TRP A 1 326 ? 15.438 -35.688 -25.266 1 98.69 326 TRP A CA 1
ATOM 2603 C C . TRP A 1 326 ? 14.414 -35 -26.172 1 98.69 326 TRP A C 1
ATOM 2605 O O . TRP A 1 326 ? 14.102 -35.5 -27.25 1 98.69 326 TRP A O 1
ATOM 2615 N N . CYS A 1 327 ? 13.836 -33.875 -25.75 1 98.69 327 CYS A N 1
ATOM 2616 C CA . CYS A 1 327 ? 12.852 -33.125 -26.531 1 98.69 327 CYS A CA 1
ATOM 2617 C C . CYS A 1 327 ? 13.438 -32.719 -27.875 1 98.69 327 CYS A C 1
ATOM 2619 O O . CYS A 1 327 ? 12.797 -32.906 -28.922 1 98.69 327 CYS A O 1
ATOM 2621 N N . ALA A 1 328 ? 14.656 -32.156 -27.812 1 97.88 328 ALA A N 1
ATOM 2622 C CA . ALA A 1 328 ? 15.312 -31.719 -29.047 1 97.88 328 ALA A CA 1
ATOM 2623 C C . ALA A 1 328 ? 15.453 -32.875 -30.031 1 97.88 328 ALA A C 1
ATOM 2625 O O . ALA A 1 328 ? 15.195 -32.75 -31.219 1 97.88 328 ALA A O 1
ATOM 2626 N N . LYS A 1 329 ? 15.805 -34 -29.5 1 97.94 329 LYS A N 1
ATOM 2627 C CA . LYS A 1 329 ? 16.016 -35.188 -30.328 1 97.94 329 LYS A CA 1
ATOM 2628 C C . LYS A 1 329 ? 14.703 -35.688 -30.953 1 97.94 329 LYS A C 1
ATOM 2630 O O . LYS A 1 329 ? 14.711 -36.312 -32 1 97.94 329 LYS A O 1
ATOM 2635 N N . ASN A 1 330 ? 13.617 -35.406 -30.344 1 98.06 330 ASN A N 1
ATOM 2636 C CA . ASN A 1 330 ? 12.32 -35.906 -30.797 1 98.06 330 ASN A CA 1
ATOM 2637 C C . ASN A 1 330 ? 11.453 -34.781 -31.375 1 98.06 330 ASN A C 1
ATOM 2639 O O . ASN A 1 330 ? 10.227 -34.906 -31.391 1 98.06 330 ASN A O 1
ATOM 2643 N N . ASN A 1 331 ? 12.039 -33.656 -31.734 1 96.25 331 ASN A N 1
ATOM 2644 C CA . ASN A 1 331 ? 11.383 -32.562 -32.406 1 96.25 331 ASN A CA 1
ATOM 2645 C C . ASN A 1 331 ? 10.297 -31.938 -31.547 1 96.25 331 ASN A C 1
ATOM 2647 O O . ASN A 1 331 ? 9.203 -31.641 -32.031 1 96.25 331 ASN A O 1
ATOM 2651 N N . LEU A 1 332 ? 10.547 -31.812 -30.312 1 97 332 LEU A N 1
ATOM 2652 C CA . LEU A 1 332 ? 9.703 -31.156 -29.312 1 97 332 LEU A CA 1
ATOM 2653 C C . LEU A 1 332 ? 10.477 -30.047 -28.594 1 97 332 LEU A C 1
ATOM 2655 O O . LEU A 1 332 ? 11.688 -30.156 -28.406 1 97 332 LEU A O 1
ATOM 2659 N N . TYR A 1 333 ? 9.805 -28.984 -28.312 1 98.19 333 TYR A N 1
ATOM 2660 C CA . TYR A 1 333 ? 10.438 -27.969 -27.484 1 98.19 333 TYR A CA 1
ATOM 2661 C C . TYR A 1 333 ? 10.258 -28.281 -26 1 98.19 333 TYR A C 1
ATOM 2663 O O . TYR A 1 333 ? 9.148 -28.609 -25.562 1 98.19 333 TYR A O 1
ATOM 2671 N N . CYS A 1 334 ? 11.344 -28.266 -25.266 1 98.5 334 CYS A N 1
ATOM 2672 C CA . CYS A 1 334 ? 11.273 -28.281 -23.797 1 98.5 334 CYS A CA 1
ATOM 2673 C C . CYS A 1 334 ? 10.945 -26.906 -23.25 1 98.5 334 CYS A C 1
ATOM 2675 O O . CYS A 1 334 ? 11.68 -25.938 -23.5 1 98.5 334 CYS A O 1
ATOM 2677 N N . THR A 1 335 ? 9.789 -26.797 -22.609 1 98.25 335 THR A N 1
ATOM 2678 C CA . THR A 1 335 ? 9.383 -25.531 -21.984 1 98.25 335 THR A CA 1
ATOM 2679 C C . THR A 1 335 ? 9.055 -25.734 -20.516 1 98.25 335 THR A C 1
ATOM 2681 O O . THR A 1 335 ? 9.195 -26.844 -19.984 1 98.25 335 THR A O 1
ATOM 2684 N N . GLY A 1 336 ? 8.727 -24.625 -19.844 1 98.06 336 GLY A N 1
ATOM 2685 C CA . GLY A 1 336 ? 8.453 -24.672 -18.422 1 98.06 336 GLY A CA 1
ATOM 2686 C C . GLY A 1 336 ? 9.312 -23.719 -17.609 1 98.06 336 GLY A C 1
ATOM 2687 O O . GLY A 1 336 ? 9.891 -22.781 -18.172 1 98.06 336 GLY A O 1
ATOM 2688 N N . HIS A 1 337 ? 9.32 -23.906 -16.312 1 97.88 337 HIS A N 1
ATOM 2689 C CA . HIS A 1 337 ? 10.016 -22.984 -15.422 1 97.88 337 HIS A CA 1
ATOM 2690 C C . HIS A 1 337 ? 10.477 -23.703 -14.156 1 97.88 337 HIS A C 1
ATOM 2692 O O . HIS A 1 337 ? 10.07 -24.828 -13.891 1 97.88 337 HIS A O 1
ATOM 2698 N N . MET A 1 338 ? 11.367 -23.031 -13.398 1 97.38 338 MET A N 1
ATOM 2699 C CA . MET A 1 338 ? 11.898 -23.578 -12.156 1 97.38 338 MET A CA 1
ATOM 2700 C C . MET A 1 338 ? 11.133 -23.016 -10.953 1 97.38 338 MET A C 1
ATOM 2702 O O . MET A 1 338 ? 10.484 -21.969 -11.047 1 97.38 338 MET A O 1
ATOM 2706 N N . ASN A 1 339 ? 11.195 -23.766 -9.883 1 95.31 339 ASN A N 1
ATOM 2707 C CA . ASN A 1 339 ? 10.766 -23.203 -8.609 1 95.31 339 ASN A CA 1
ATOM 2708 C C . ASN A 1 339 ? 11.773 -22.188 -8.078 1 95.31 339 ASN A C 1
ATOM 2710 O O . ASN A 1 339 ? 12.969 -22.281 -8.359 1 95.31 339 ASN A O 1
ATOM 2714 N N . ALA A 1 340 ? 11.383 -21.094 -7.395 1 95 340 ALA A N 1
ATOM 2715 C CA . ALA A 1 340 ? 12.219 -20.172 -6.633 1 95 340 ALA A CA 1
ATOM 2716 C C . ALA A 1 340 ? 13.094 -19.328 -7.559 1 95 340 ALA A C 1
ATOM 2718 O O . ALA A 1 340 ? 14.289 -19.156 -7.301 1 95 340 ALA A O 1
ATOM 2719 N N . GLU A 1 341 ? 12.531 -18.719 -8.531 1 95.69 341 GLU A N 1
ATOM 2720 C CA . GLU A 1 341 ? 13.25 -17.969 -9.562 1 95.69 341 GLU A CA 1
ATOM 2721 C C . GLU A 1 341 ? 13.539 -16.547 -9.094 1 95.69 341 GLU A C 1
ATOM 2723 O O . GLU A 1 341 ? 14.555 -15.961 -9.477 1 95.69 341 GLU A O 1
ATOM 2728 N N . PRO A 1 342 ? 12.758 -15.922 -8.258 1 95.12 342 PRO A N 1
ATOM 2729 C CA . PRO A 1 342 ? 12.703 -14.461 -8.18 1 95.12 342 PRO A CA 1
ATOM 2730 C C . PRO A 1 342 ? 13.93 -13.859 -7.477 1 95.12 342 PRO A C 1
ATOM 2732 O O . PRO A 1 342 ? 14.492 -12.867 -7.949 1 95.12 342 PRO A O 1
ATOM 2735 N N . THR A 1 343 ? 14.422 -14.438 -6.332 1 96.69 343 THR A N 1
ATOM 2736 C CA . THR A 1 343 ? 15.406 -13.742 -5.504 1 96.69 343 THR A CA 1
ATOM 2737 C C . THR A 1 343 ? 16.734 -14.484 -5.527 1 96.69 343 THR A C 1
ATOM 2739 O O . THR A 1 343 ? 16.797 -15.664 -5.875 1 96.69 343 THR A O 1
ATOM 2742 N N . LEU A 1 344 ? 17.812 -13.719 -5.191 1 97.81 344 LEU A N 1
ATOM 2743 C CA . LEU A 1 344 ? 19.094 -14.375 -5.027 1 97.81 344 LEU A CA 1
ATOM 2744 C C . LEU A 1 344 ? 19.031 -15.445 -3.947 1 97.81 344 LEU A C 1
ATOM 2746 O O . LEU A 1 344 ? 19.594 -16.531 -4.105 1 97.81 344 LEU A O 1
ATOM 2750 N N . ALA A 1 345 ? 18.234 -15.195 -2.92 1 96.12 345 ALA A N 1
ATOM 2751 C CA . ALA A 1 345 ? 18.094 -16.125 -1.802 1 96.12 345 ALA A CA 1
ATOM 2752 C C . ALA A 1 345 ? 17.406 -17.422 -2.246 1 96.12 345 ALA A C 1
ATOM 2754 O O . ALA A 1 345 ? 17.906 -18.516 -1.982 1 96.12 345 ALA A O 1
ATOM 2755 N N . SER A 1 346 ? 16.266 -17.297 -2.896 1 95.69 346 SER A N 1
ATOM 2756 C CA . SER A 1 346 ? 15.508 -18.469 -3.301 1 95.69 346 SER A CA 1
ATOM 2757 C C . SER A 1 346 ? 16.266 -19.297 -4.336 1 95.69 346 SER A C 1
ATOM 2759 O O . SER A 1 346 ? 16.266 -20.531 -4.277 1 95.69 346 SER A O 1
ATOM 2761 N N . GLN A 1 347 ? 16.938 -18.625 -5.297 1 96.19 347 GLN A N 1
ATOM 2762 C CA . GLN A 1 347 ? 17.734 -19.344 -6.285 1 96.19 347 GLN A CA 1
ATOM 2763 C C . GLN A 1 347 ? 18.875 -20.109 -5.621 1 96.19 347 GLN A C 1
ATOM 2765 O O . GLN A 1 347 ? 19.094 -21.297 -5.914 1 96.19 347 GLN A O 1
ATOM 2770 N N . THR A 1 348 ? 19.531 -19.375 -4.711 1 97.38 348 THR A N 1
ATOM 2771 C CA . THR A 1 348 ? 20.672 -19.984 -4.02 1 97.38 348 THR A CA 1
ATOM 2772 C C . THR A 1 348 ? 20.234 -21.25 -3.297 1 97.38 348 THR A C 1
ATOM 2774 O O . THR A 1 348 ? 20.906 -22.281 -3.377 1 97.38 348 THR A O 1
ATOM 2777 N N . ALA A 1 349 ? 19.078 -21.219 -2.744 1 96.31 349 ALA A N 1
ATOM 2778 C CA . ALA A 1 349 ? 18.594 -22.328 -1.918 1 96.31 349 ALA A CA 1
ATOM 2779 C C . ALA A 1 349 ? 18.078 -23.469 -2.783 1 96.31 349 ALA A C 1
ATOM 2781 O O . ALA A 1 349 ? 18.25 -24.641 -2.439 1 96.31 349 ALA A O 1
ATOM 2782 N N . GLN A 1 350 ? 17.516 -23.141 -3.967 1 94.81 350 GLN A N 1
ATOM 2783 C CA . GLN A 1 350 ? 16.703 -24.188 -4.578 1 94.81 350 GLN A CA 1
ATOM 2784 C C . GLN A 1 350 ? 17.219 -24.547 -5.969 1 94.81 350 GLN A C 1
ATOM 2786 O O . GLN A 1 350 ? 16.828 -25.578 -6.531 1 94.81 350 GLN A O 1
ATOM 2791 N N . ASN A 1 351 ? 18.078 -23.75 -6.582 1 93.5 351 ASN A N 1
ATOM 2792 C CA . ASN A 1 351 ? 18.641 -24.094 -7.887 1 93.5 351 ASN A CA 1
ATOM 2793 C C . ASN A 1 351 ? 20.062 -23.578 -8.047 1 93.5 351 ASN A C 1
ATOM 2795 O O . ASN A 1 351 ? 20.703 -23.812 -9.078 1 93.5 351 ASN A O 1
ATOM 2799 N N . GLY A 1 352 ? 20.594 -22.938 -7.078 1 94.75 352 GLY A N 1
ATOM 2800 C CA . GLY A 1 352 ? 21.906 -22.328 -7.168 1 94.75 352 GLY A CA 1
ATOM 2801 C C . GLY A 1 352 ? 21.906 -21.047 -7.988 1 94.75 352 GLY A C 1
ATOM 2802 O O . GLY A 1 352 ? 22.203 -19.969 -7.469 1 94.75 352 GLY A O 1
ATOM 2803 N N . GLU A 1 353 ? 21.625 -21.156 -9.195 1 97.06 353 GLU A N 1
ATOM 2804 C CA . GLU A 1 353 ? 21.5 -20.109 -10.203 1 97.06 353 GLU A CA 1
ATOM 2805 C C . GLU A 1 353 ? 20.469 -20.484 -11.273 1 97.06 353 GLU A C 1
ATOM 2807 O O . GLU A 1 353 ? 20.672 -21.438 -12.023 1 97.06 353 GLU A O 1
ATOM 2812 N N . VAL A 1 354 ? 19.469 -19.688 -11.461 1 98.06 354 VAL A N 1
ATOM 2813 C CA . VAL A 1 354 ? 18.344 -20.109 -12.297 1 98.06 354 VAL A CA 1
ATOM 2814 C C . VAL A 1 354 ? 18.734 -19.984 -13.766 1 98.06 354 VAL A C 1
ATOM 2816 O O . VAL A 1 354 ? 18.281 -20.781 -14.602 1 98.06 354 VAL A O 1
ATOM 2819 N N . MET A 1 355 ? 19.547 -18.984 -14.18 1 98.62 355 MET A N 1
ATOM 2820 C CA . MET A 1 355 ? 19.891 -18.75 -15.578 1 98.62 355 MET A CA 1
ATOM 2821 C C . MET A 1 355 ? 20.594 -19.969 -16.188 1 98.62 355 MET A C 1
ATOM 2823 O O . MET A 1 355 ? 20.359 -20.312 -17.344 1 98.62 355 MET A O 1
ATOM 2827 N N . ARG A 1 356 ? 21.453 -20.641 -15.414 1 97.31 356 ARG A N 1
ATOM 2828 C CA . ARG A 1 356 ? 22.156 -21.828 -15.867 1 97.31 356 ARG A CA 1
ATOM 2829 C C . ARG A 1 356 ? 21.188 -22.938 -16.25 1 97.31 356 ARG A C 1
ATOM 2831 O O . ARG A 1 356 ? 21.453 -23.719 -17.172 1 97.31 356 ARG A O 1
ATOM 2838 N N . CYS A 1 357 ? 20.078 -22.969 -15.578 1 97.75 357 CYS A N 1
ATOM 2839 C CA . CYS A 1 357 ? 19.094 -24.016 -15.766 1 97.75 357 CYS A CA 1
ATOM 2840 C C . CYS A 1 357 ? 18.391 -23.875 -17.109 1 97.75 357 CYS A C 1
ATOM 2842 O O . CYS A 1 357 ? 17.844 -24.844 -17.641 1 97.75 357 CYS A O 1
ATOM 2844 N N . TYR A 1 358 ? 18.406 -22.719 -17.766 1 98.31 358 TYR A N 1
ATOM 2845 C CA . TYR A 1 358 ? 17.703 -22.453 -19 1 98.31 358 TYR A CA 1
ATOM 2846 C C . TYR A 1 358 ? 18.516 -22.906 -20.219 1 98.31 358 TYR A C 1
ATOM 2848 O O . TYR A 1 358 ? 17.984 -23 -21.328 1 98.31 358 TYR A O 1
ATOM 2856 N N . ARG A 1 359 ? 19.797 -23.219 -20.047 1 96.75 359 ARG A N 1
ATOM 2857 C CA . ARG A 1 359 ? 20.812 -23.344 -21.094 1 96.75 359 ARG A CA 1
ATOM 2858 C C . ARG A 1 359 ? 20.344 -24.266 -22.203 1 96.75 359 ARG A C 1
ATOM 2860 O O . ARG A 1 359 ? 20.5 -23.953 -23.391 1 96.75 359 ARG A O 1
ATOM 2867 N N . GLU A 1 360 ? 19.688 -25.375 -21.875 1 97.56 360 GLU A N 1
ATOM 2868 C CA . GLU A 1 360 ? 19.375 -26.375 -22.875 1 97.56 360 GLU A CA 1
ATOM 2869 C C . GLU A 1 360 ? 17.922 -26.281 -23.344 1 97.56 360 GLU A C 1
ATOM 2871 O O . GLU A 1 360 ? 17.547 -26.875 -24.344 1 97.56 360 GLU A O 1
ATOM 2876 N N . MET A 1 361 ? 17.078 -25.516 -22.703 1 98.56 361 MET A N 1
ATOM 2877 C CA . MET A 1 361 ? 15.656 -25.438 -23.016 1 98.56 361 MET A CA 1
ATOM 2878 C C . MET A 1 361 ? 15.43 -24.719 -24.344 1 98.56 361 MET A C 1
ATOM 2880 O O . MET A 1 361 ? 16.047 -23.688 -24.609 1 98.56 361 MET A O 1
ATOM 2884 N N . GLN A 1 362 ? 14.578 -25.25 -25.141 1 98.25 362 GLN A N 1
ATOM 2885 C CA . GLN A 1 362 ? 14.281 -24.625 -26.438 1 98.25 362 GLN A CA 1
ATOM 2886 C C . GLN A 1 362 ? 13.383 -23.406 -26.266 1 98.25 362 GLN A C 1
ATOM 2888 O O . GLN A 1 362 ? 13.438 -22.484 -27.078 1 98.25 362 GLN A O 1
ATOM 2893 N N . PHE A 1 363 ? 12.516 -23.422 -25.297 1 98.5 363 PHE A N 1
ATOM 2894 C CA . PHE A 1 363 ? 11.602 -22.328 -25 1 98.5 363 PHE A CA 1
ATOM 2895 C C . PHE A 1 363 ? 11.453 -22.125 -23.5 1 98.5 363 PHE A C 1
ATOM 2897 O O . PHE A 1 363 ? 10.43 -22.5 -22.922 1 98.5 363 PHE A O 1
ATOM 2904 N N . PRO A 1 364 ? 12.43 -21.469 -22.797 1 98.5 364 PRO A N 1
ATOM 2905 C CA . PRO A 1 364 ? 12.391 -21.344 -21.344 1 98.5 364 PRO A CA 1
ATOM 2906 C C . PRO A 1 364 ? 11.227 -20.484 -20.859 1 98.5 364 PRO A C 1
ATOM 2908 O O . PRO A 1 364 ? 10.617 -19.766 -21.641 1 98.5 364 PRO A O 1
ATOM 2911 N N . GLY A 1 365 ? 10.891 -20.641 -19.594 1 98.56 365 GLY A N 1
ATOM 2912 C CA . GLY A 1 365 ? 9.742 -19.891 -19.109 1 98.56 365 GLY A CA 1
ATOM 2913 C C . GLY A 1 365 ? 9.883 -19.469 -17.656 1 98.56 365 GLY A C 1
ATOM 2914 O O . GLY A 1 365 ? 10.93 -19.672 -17.031 1 98.56 365 GLY A O 1
ATOM 2915 N N . ILE A 1 366 ? 8.891 -18.719 -17.156 1 98.5 366 ILE A N 1
ATOM 2916 C CA . ILE A 1 366 ? 8.828 -18.172 -15.812 1 98.5 366 ILE A CA 1
ATOM 2917 C C . ILE A 1 366 ? 7.449 -18.422 -15.211 1 98.5 366 ILE A C 1
ATOM 2919 O O . ILE A 1 366 ? 6.512 -18.781 -15.93 1 98.5 366 ILE A O 1
ATOM 2923 N N . ASP A 1 367 ? 7.363 -18.281 -13.922 1 97.56 367 ASP A N 1
ATOM 2924 C CA . ASP A 1 367 ? 6.125 -18.375 -13.156 1 97.56 367 ASP A CA 1
ATOM 2925 C C . ASP A 1 367 ? 5.809 -17.062 -12.445 1 97.56 367 ASP A C 1
ATOM 2927 O O . ASP A 1 367 ? 6.633 -16.547 -11.688 1 97.56 367 ASP A O 1
ATOM 2931 N N . MET A 1 368 ? 4.637 -16.484 -12.742 1 97.44 368 MET A N 1
ATOM 2932 C CA . MET A 1 368 ? 4.242 -15.219 -12.141 1 97.44 368 MET A CA 1
ATOM 2933 C C . MET A 1 368 ? 2.908 -15.359 -11.406 1 97.44 368 MET A C 1
ATOM 2935 O O . MET A 1 368 ? 1.851 -15.109 -11.992 1 97.44 368 MET A O 1
ATOM 2939 N N . LEU A 1 369 ? 2.938 -15.547 -10.023 1 94.81 369 LEU A N 1
ATOM 2940 C CA . LEU A 1 369 ? 1.742 -15.789 -9.227 1 94.81 369 LEU A CA 1
ATOM 2941 C C . LEU A 1 369 ? 1.254 -14.5 -8.57 1 94.81 369 LEU A C 1
ATOM 2943 O O . LEU A 1 369 ? 1.997 -13.523 -8.492 1 94.81 369 LEU A O 1
ATOM 2947 N N . CYS A 1 370 ? -0.049 -14.289 -8.047 1 92.44 370 CYS A N 1
ATOM 2948 C CA . CYS A 1 370 ? -0.657 -13.258 -7.211 1 92.44 370 CYS A CA 1
ATOM 2949 C C . CYS A 1 370 ? -0.594 -11.898 -7.891 1 92.44 370 CYS A C 1
ATOM 2951 O O . CYS A 1 370 ? -0.569 -10.859 -7.215 1 92.44 370 CYS A O 1
ATOM 2953 N N . ASP A 1 371 ? -0.328 -11.836 -9.172 1 95.69 371 ASP A N 1
ATOM 2954 C CA . ASP A 1 371 ? -0.125 -10.57 -9.875 1 95.69 371 ASP A CA 1
ATOM 2955 C C . ASP A 1 371 ? 1.161 -9.883 -9.414 1 95.69 371 ASP A C 1
ATOM 2957 O O . ASP A 1 371 ? 1.229 -8.656 -9.352 1 95.69 371 ASP A O 1
ATOM 2961 N N . LYS A 1 372 ? 2.057 -10.602 -8.891 1 95.25 372 LYS A N 1
ATOM 2962 C CA . LYS A 1 372 ? 3.354 -10.078 -8.469 1 95.25 372 LYS A CA 1
ATOM 2963 C C . LYS A 1 372 ? 4.113 -9.477 -9.648 1 95.25 372 LYS A C 1
ATOM 2965 O O . LYS A 1 372 ? 3.793 -9.758 -10.805 1 95.25 372 LYS A O 1
ATOM 2970 N N . ARG A 1 373 ? 5.066 -8.648 -9.383 1 96.38 373 ARG A N 1
ATOM 2971 C CA . ARG A 1 373 ? 5.973 -8.078 -10.375 1 96.38 373 ARG A CA 1
ATOM 2972 C C . ARG A 1 373 ? 7.418 -8.477 -10.086 1 96.38 373 ARG A C 1
ATOM 2974 O O . ARG A 1 373 ? 8.125 -7.781 -9.352 1 96.38 373 ARG A O 1
ATOM 2981 N N . GLU A 1 374 ? 7.781 -9.484 -10.656 1 97.81 374 GLU A N 1
ATOM 2982 C CA . GLU A 1 374 ? 9.156 -9.969 -10.516 1 97.81 374 GLU A CA 1
ATOM 2983 C C . GLU A 1 374 ? 9.977 -9.648 -11.758 1 97.81 374 GLU A C 1
ATOM 2985 O O . GLU A 1 374 ? 10.227 -10.523 -12.586 1 97.81 374 GLU A O 1
ATOM 2990 N N . TYR A 1 375 ? 10.531 -8.516 -11.82 1 98.25 375 TYR A N 1
ATOM 2991 C CA . TYR A 1 375 ? 11.227 -8.047 -13.016 1 98.25 375 TYR A CA 1
ATOM 2992 C C . TYR A 1 375 ? 12.492 -8.859 -13.266 1 98.25 375 TYR A C 1
ATOM 2994 O O . TYR A 1 375 ? 12.82 -9.172 -14.414 1 98.25 375 TYR A O 1
ATOM 3002 N N . ASN A 1 376 ? 13.18 -9.242 -12.172 1 98.31 376 ASN A N 1
ATOM 3003 C CA . ASN A 1 376 ? 14.398 -10.016 -12.328 1 98.31 376 ASN A CA 1
ATOM 3004 C C . ASN A 1 376 ? 14.117 -11.406 -12.898 1 98.31 376 ASN A C 1
ATOM 3006 O O . ASN A 1 376 ? 14.898 -11.93 -13.695 1 98.31 376 ASN A O 1
ATOM 3010 N N . THR A 1 377 ? 13 -12.008 -12.477 1 98.38 377 THR A N 1
ATOM 3011 C CA . THR A 1 377 ? 12.609 -13.305 -13.016 1 98.38 377 THR A CA 1
ATOM 3012 C C . THR A 1 377 ? 12.453 -13.234 -14.531 1 98.38 377 THR A C 1
ATOM 3014 O O . THR A 1 377 ? 12.977 -14.078 -15.258 1 98.38 377 THR A O 1
ATOM 3017 N N . ALA A 1 378 ? 11.797 -12.195 -14.961 1 98.56 378 ALA A N 1
ATOM 3018 C CA . ALA A 1 378 ? 11.555 -12.039 -16.391 1 98.56 378 ALA A CA 1
ATOM 3019 C C . ALA A 1 378 ? 12.852 -11.734 -17.141 1 98.56 378 ALA A C 1
ATOM 3021 O O . ALA A 1 378 ? 13.133 -12.328 -18.188 1 98.56 378 ALA A O 1
ATOM 3022 N N . LYS A 1 379 ? 13.68 -10.852 -16.609 1 98.5 379 LYS A N 1
ATOM 3023 C CA . LYS A 1 379 ? 14.898 -10.414 -17.281 1 98.5 379 LYS A CA 1
ATOM 3024 C C . LYS A 1 379 ? 15.938 -11.523 -17.312 1 98.5 379 LYS A C 1
ATOM 3026 O O . LYS A 1 379 ? 16.688 -11.656 -18.281 1 98.5 379 LYS A O 1
ATOM 3031 N N . GLN A 1 380 ? 16.031 -12.352 -16.266 1 98.62 380 GLN A N 1
ATOM 3032 C CA . GLN A 1 380 ? 16.953 -13.484 -16.25 1 98.62 380 GLN A CA 1
ATOM 3033 C C . GLN A 1 380 ? 16.625 -14.469 -17.375 1 98.62 380 GLN A C 1
ATOM 3035 O O . GLN A 1 380 ? 17.516 -14.875 -18.125 1 98.62 380 GLN A O 1
ATOM 3040 N N . CYS A 1 381 ? 15.367 -14.773 -17.469 1 98.75 381 CYS A N 1
ATOM 3041 C CA . CYS A 1 381 ? 14.938 -15.742 -18.469 1 98.75 381 CYS A CA 1
ATOM 3042 C C . CYS A 1 381 ? 15.086 -15.172 -19.875 1 98.75 381 CYS A C 1
ATOM 3044 O O . CYS A 1 381 ? 15.594 -15.844 -20.781 1 98.75 381 CYS A O 1
ATOM 3046 N N . SER A 1 382 ? 14.656 -13.945 -20.094 1 98.5 382 SER A N 1
ATOM 3047 C CA . SER A 1 382 ? 14.734 -13.328 -21.406 1 98.5 382 SER A CA 1
ATOM 3048 C C . SER A 1 382 ? 16.188 -13.133 -21.844 1 98.5 382 SER A C 1
ATOM 3050 O O . SER A 1 382 ? 16.5 -13.227 -23.031 1 98.5 382 SER A O 1
ATOM 3052 N N . SER A 1 383 ? 17.094 -12.836 -20.906 1 98.62 383 SER A N 1
ATOM 3053 C CA . SER A 1 383 ? 18.516 -12.695 -21.219 1 98.62 383 SER A CA 1
ATOM 3054 C C . SER A 1 383 ? 19.078 -13.984 -21.812 1 98.62 383 SER A C 1
ATOM 3056 O O . SER A 1 383 ? 19.719 -13.961 -22.859 1 98.62 383 SER A O 1
ATOM 3058 N N . VAL A 1 384 ? 18.781 -15.109 -21.156 1 98.69 384 VAL A N 1
ATOM 3059 C CA . VAL A 1 384 ? 19.281 -16.391 -21.625 1 98.69 384 VAL A CA 1
ATOM 3060 C C . VAL A 1 384 ? 18.641 -16.75 -22.953 1 98.69 384 VAL A C 1
ATOM 3062 O O . VAL A 1 384 ? 19.312 -17.219 -23.875 1 98.69 384 VAL A O 1
ATOM 3065 N N . SER A 1 385 ? 17.344 -16.516 -23.047 1 98.38 385 SER A N 1
ATOM 3066 C CA . SER A 1 385 ? 16.641 -16.781 -24.297 1 98.38 385 SER A CA 1
ATOM 3067 C C . SER A 1 385 ? 17.266 -16.031 -25.453 1 98.38 385 SER A C 1
ATOM 3069 O O . SER A 1 385 ? 17.547 -16.625 -26.5 1 98.38 385 SER A O 1
ATOM 3071 N N . ARG A 1 386 ? 17.547 -14.773 -25.344 1 98.25 386 ARG A N 1
ATOM 3072 C CA . ARG A 1 386 ? 18.125 -13.922 -26.375 1 98.25 386 ARG A CA 1
ATOM 3073 C C . ARG A 1 386 ? 19.547 -14.359 -26.719 1 98.25 386 ARG A C 1
ATOM 3075 O O . ARG A 1 386 ? 19.922 -14.461 -27.891 1 98.25 386 ARG A O 1
ATOM 3082 N N . GLN A 1 387 ? 20.312 -14.594 -25.688 1 98.56 387 GLN A N 1
ATOM 3083 C CA . GLN A 1 387 ? 21.719 -14.938 -25.859 1 98.56 387 GLN A CA 1
ATOM 3084 C C . GLN A 1 387 ? 21.875 -16.281 -26.578 1 98.56 387 GLN A C 1
ATOM 3086 O O . GLN A 1 387 ? 22.797 -16.453 -27.391 1 98.56 387 GLN A O 1
ATOM 3091 N N . TYR A 1 388 ? 21.016 -17.219 -26.391 1 98.12 388 TYR A N 1
ATOM 3092 C CA . TYR A 1 388 ? 21.078 -18.531 -27.031 1 98.12 388 TYR A CA 1
ATOM 3093 C C . TYR A 1 388 ? 20.281 -18.531 -28.328 1 98.12 388 TYR A C 1
ATOM 3095 O O . TYR A 1 388 ? 20.188 -19.562 -29.016 1 98.12 388 TYR A O 1
ATOM 3103 N N . GLY A 1 389 ? 19.641 -17.406 -28.594 1 96.56 389 GLY A N 1
ATOM 3104 C CA . GLY A 1 389 ? 18.953 -17.25 -29.859 1 96.56 389 GLY A CA 1
ATOM 3105 C C . GLY A 1 389 ? 17.594 -17.953 -29.891 1 96.56 389 GLY A C 1
ATOM 3106 O O . GLY A 1 389 ? 17.172 -18.438 -30.938 1 96.56 389 GLY A O 1
ATOM 3107 N N . ARG A 1 390 ? 17 -18.141 -28.75 1 97.56 390 ARG A N 1
ATOM 3108 C CA . ARG A 1 390 ? 15.648 -18.688 -28.688 1 97.56 390 ARG A CA 1
ATOM 3109 C C . ARG A 1 390 ? 14.617 -17.688 -29.188 1 97.56 390 ARG A C 1
ATOM 3111 O O . ARG A 1 390 ? 14.93 -16.5 -29.344 1 97.56 390 ARG A O 1
ATOM 3118 N N . THR A 1 391 ? 13.359 -18.156 -29.375 1 96.12 391 THR A N 1
ATOM 3119 C CA . THR A 1 391 ? 12.383 -17.328 -30.062 1 96.12 391 THR A CA 1
ATOM 3120 C C . THR A 1 391 ? 11.508 -16.578 -29.062 1 96.12 391 THR A C 1
ATOM 3122 O O . THR A 1 391 ? 10.805 -15.641 -29.438 1 96.12 391 THR A O 1
ATOM 3125 N N . GLY A 1 392 ? 11.555 -17 -27.859 1 97.06 392 GLY A N 1
ATOM 3126 C CA . GLY A 1 392 ? 10.742 -16.297 -26.875 1 97.06 392 GLY A CA 1
ATOM 3127 C C . GLY A 1 392 ? 10.82 -16.922 -25.484 1 97.06 392 GLY A C 1
ATOM 3128 O O . GLY A 1 392 ? 11.695 -17.734 -25.219 1 97.06 392 GLY A O 1
ATOM 3129 N N . VAL A 1 393 ? 9.969 -16.422 -24.562 1 98.5 393 VAL A N 1
ATOM 3130 C CA . VAL A 1 393 ? 9.836 -16.828 -23.172 1 98.5 393 VAL A CA 1
ATOM 3131 C C . VAL A 1 393 ? 8.367 -17.094 -22.844 1 98.5 393 VAL A C 1
ATOM 3133 O O . VAL A 1 393 ? 7.484 -16.359 -23.266 1 98.5 393 VAL A O 1
ATOM 3136 N N . MET A 1 394 ? 8.117 -18.203 -22.234 1 98.38 394 MET A N 1
ATOM 3137 C CA . MET A 1 394 ? 6.754 -18.469 -21.797 1 98.38 394 MET A CA 1
ATOM 3138 C C . MET A 1 394 ? 6.551 -18.031 -20.344 1 98.38 394 MET A C 1
ATOM 3140 O O . MET A 1 394 ? 7.516 -17.891 -19.594 1 98.38 394 MET A O 1
ATOM 3144 N N . SER A 1 395 ? 5.352 -17.641 -19.938 1 98.69 395 SER A N 1
ATOM 3145 C CA . SER A 1 395 ? 5.008 -17.297 -18.562 1 98.69 395 SER A CA 1
ATOM 3146 C C . SER A 1 395 ? 3.738 -18.016 -18.109 1 98.69 395 SER A C 1
ATOM 3148 O O . SER A 1 395 ? 2.688 -17.875 -18.75 1 98.69 395 SER A O 1
ATOM 3150 N N . GLU A 1 396 ? 3.881 -18.875 -17.109 1 98.44 396 GLU A N 1
ATOM 3151 C CA . GLU A 1 396 ? 2.689 -19.219 -16.344 1 98.44 396 GLU A CA 1
ATOM 3152 C C . GLU A 1 396 ? 2.201 -18.031 -15.516 1 98.44 396 GLU A C 1
ATOM 3154 O O . GLU A 1 396 ? 2.941 -17.516 -14.68 1 98.44 396 GLU A O 1
ATOM 3159 N N . LEU A 1 397 ? 1.012 -17.578 -15.734 1 97.94 397 LEU A N 1
ATOM 3160 C CA . LEU A 1 397 ? 0.58 -16.375 -15.039 1 97.94 397 LEU A CA 1
ATOM 3161 C C . LEU A 1 397 ? -0.892 -16.469 -14.656 1 97.94 397 LEU A C 1
ATOM 3163 O O . LEU A 1 397 ? -1.61 -17.344 -15.133 1 97.94 397 LEU A O 1
ATOM 3167 N N . TYR A 1 398 ? -1.352 -15.602 -13.719 1 97.31 398 TYR A N 1
ATOM 3168 C CA . TYR A 1 398 ? -2.713 -15.375 -13.25 1 97.31 398 TYR A CA 1
ATOM 3169 C C . TYR A 1 398 ? -3.061 -16.328 -12.109 1 97.31 398 TYR A C 1
ATOM 3171 O O . TYR A 1 398 ? -4.137 -16.234 -11.516 1 97.31 398 TYR A O 1
ATOM 3179 N N . GLY A 1 399 ? -2.119 -17.297 -11.773 1 96.19 399 GLY A N 1
ATOM 3180 C CA . GLY A 1 399 ? -2.41 -18.188 -10.664 1 96.19 399 GLY A CA 1
ATOM 3181 C C . GLY A 1 399 ? -2.51 -17.484 -9.336 1 96.19 399 GLY A C 1
ATOM 3182 O O . GLY A 1 399 ? -1.824 -16.484 -9.109 1 96.19 399 GLY A O 1
ATOM 3183 N N . VAL A 1 400 ? -3.412 -17.922 -8.469 1 95.25 400 VAL A N 1
ATOM 3184 C CA . VAL A 1 400 ? -3.523 -17.484 -7.078 1 95.25 400 VAL A CA 1
ATOM 3185 C C . VAL A 1 400 ? -4.098 -16.078 -7.012 1 95.25 400 VAL A C 1
ATOM 3187 O O . VAL A 1 400 ? -3.896 -15.367 -6.027 1 95.25 400 VAL A O 1
ATOM 3190 N N . THR A 1 401 ? -4.727 -15.539 -8.07 1 95.88 401 THR A N 1
ATOM 3191 C CA . THR A 1 401 ? -5.227 -14.172 -8.117 1 95.88 401 THR A CA 1
ATOM 3192 C C . THR A 1 401 ? -6.652 -14.094 -7.578 1 95.88 401 THR A C 1
ATOM 3194 O O . THR A 1 401 ? -7.16 -13.008 -7.305 1 95.88 401 THR A O 1
ATOM 3197 N N . GLY A 1 402 ? -7.359 -15.234 -7.438 1 94.94 402 GLY A N 1
ATOM 3198 C CA . GLY A 1 402 ? -8.711 -15.25 -6.906 1 94.94 402 GLY A CA 1
ATOM 3199 C C . GLY A 1 402 ? -9.766 -14.914 -7.945 1 94.94 402 GLY A C 1
ATOM 3200 O O . GLY A 1 402 ? -9.438 -14.586 -9.086 1 94.94 402 GLY A O 1
ATOM 3201 N N . TRP A 1 403 ? -11.047 -14.984 -7.59 1 96.88 403 TRP A N 1
ATOM 3202 C CA . TRP A 1 403 ? -12.195 -14.805 -8.469 1 96.88 403 TRP A CA 1
ATOM 3203 C C . TRP A 1 403 ? -12.352 -13.344 -8.867 1 96.88 403 TRP A C 1
ATOM 3205 O O . TRP A 1 403 ? -12.977 -13.031 -9.883 1 96.88 403 TRP A O 1
ATOM 3215 N N . GLN A 1 404 ? -11.758 -12.461 -8.141 1 96.25 404 GLN A N 1
ATOM 3216 C CA . GLN A 1 404 ? -12.039 -11.047 -8.336 1 96.25 404 GLN A CA 1
ATOM 3217 C C . GLN A 1 404 ? -11.016 -10.406 -9.266 1 96.25 404 GLN A C 1
ATOM 3219 O O . GLN A 1 404 ? -11.047 -9.195 -9.492 1 96.25 404 GLN A O 1
ATOM 3224 N N . PHE A 1 405 ? -10.086 -11.133 -9.875 1 96.69 405 PHE A N 1
ATOM 3225 C CA . PHE A 1 405 ? -9.094 -10.586 -10.789 1 96.69 405 PHE A CA 1
ATOM 3226 C C . PHE A 1 405 ? -9.758 -10.023 -12.039 1 96.69 405 PHE A C 1
ATOM 3228 O O . PHE A 1 405 ? -10.602 -10.688 -12.656 1 96.69 405 PHE A O 1
ATOM 3235 N N . THR A 1 406 ? -9.461 -8.836 -12.469 1 97.62 406 THR A N 1
ATOM 3236 C CA . THR A 1 406 ? -10.164 -8.109 -13.516 1 97.62 406 THR A CA 1
ATOM 3237 C C . THR A 1 406 ? -9.438 -8.258 -14.852 1 97.62 406 THR A C 1
ATOM 3239 O O . THR A 1 406 ? -8.32 -8.781 -14.906 1 97.62 406 THR A O 1
ATOM 3242 N N . PHE A 1 407 ? -10.094 -7.84 -15.961 1 98.06 407 PHE A N 1
ATOM 3243 C CA . PHE A 1 407 ? -9.43 -7.789 -17.266 1 98.06 407 PHE A CA 1
ATOM 3244 C C . PHE A 1 407 ? -8.273 -6.801 -17.25 1 98.06 407 PHE A C 1
ATOM 3246 O O . PHE A 1 407 ? -7.262 -7.012 -17.922 1 98.06 407 PHE A O 1
ATOM 3253 N N . GLU A 1 408 ? -8.438 -5.688 -16.422 1 97.88 408 GLU A N 1
ATOM 3254 C CA . GLU A 1 408 ? -7.305 -4.797 -16.203 1 97.88 408 GLU A CA 1
ATOM 3255 C C . GLU A 1 408 ? -6.102 -5.562 -15.656 1 97.88 408 GLU A C 1
ATOM 3257 O O . GLU A 1 408 ? -4.973 -5.34 -16.094 1 97.88 408 GLU A O 1
ATOM 3262 N N . GLY A 1 409 ? -6.383 -6.438 -14.711 1 97.69 409 GLY A N 1
ATOM 3263 C CA . GLY A 1 409 ? -5.328 -7.27 -14.148 1 97.69 409 GLY A CA 1
ATOM 3264 C C . GLY A 1 409 ? -4.719 -8.219 -15.164 1 97.69 409 GLY A C 1
ATOM 3265 O O . GLY A 1 409 ? -3.492 -8.328 -15.258 1 97.69 409 GLY A O 1
ATOM 3266 N N . HIS A 1 410 ? -5.555 -8.938 -15.93 1 98.06 410 HIS A N 1
ATOM 3267 C CA . HIS A 1 410 ? -5.07 -9.859 -16.953 1 98.06 410 HIS A CA 1
ATOM 3268 C C . HIS A 1 410 ? -4.191 -9.141 -17.969 1 98.06 410 HIS A C 1
ATOM 3270 O O . HIS A 1 410 ? -3.111 -9.625 -18.328 1 98.06 410 HIS A O 1
ATOM 3276 N N . LYS A 1 411 ? -4.641 -7.977 -18.406 1 98.38 411 LYS A N 1
ATOM 3277 C CA . LYS A 1 411 ? -3.881 -7.191 -19.375 1 98.38 411 LYS A CA 1
ATOM 3278 C C . LYS A 1 411 ? -2.588 -6.66 -18.766 1 98.38 411 LYS A C 1
ATOM 3280 O O . LYS A 1 411 ? -1.513 -6.801 -19.344 1 98.38 411 LYS A O 1
ATOM 3285 N N . GLY A 1 412 ? -2.773 -6.008 -17.609 1 98.38 412 GLY A N 1
ATOM 3286 C CA . GLY A 1 412 ? -1.633 -5.363 -16.984 1 98.38 412 GLY A CA 1
ATOM 3287 C C . GLY A 1 412 ? -0.507 -6.324 -16.656 1 98.38 412 GLY A C 1
ATOM 3288 O O . GLY A 1 412 ? 0.666 -6.02 -16.891 1 98.38 412 GLY A O 1
ATOM 3289 N N . GLN A 1 413 ? -0.822 -7.504 -16.109 1 98.31 413 GLN A N 1
ATOM 3290 C CA . GLN A 1 413 ? 0.192 -8.5 -15.781 1 98.31 413 GLN A CA 1
ATOM 3291 C C . GLN A 1 413 ? 0.883 -9.016 -17.031 1 98.31 413 GLN A C 1
ATOM 3293 O O . GLN A 1 413 ? 2.102 -9.195 -17.047 1 98.31 413 GLN A O 1
ATOM 3298 N N . GLY A 1 414 ? 0.106 -9.219 -18.094 1 98.56 414 GLY A N 1
ATOM 3299 C CA . GLY A 1 414 ? 0.691 -9.672 -19.344 1 98.56 414 GLY A CA 1
ATOM 3300 C C . GLY A 1 414 ? 1.529 -8.602 -20.031 1 98.56 414 GLY A C 1
ATOM 3301 O O . GLY A 1 414 ? 2.562 -8.906 -20.641 1 98.56 414 GLY A O 1
ATOM 3302 N N . ASP A 1 415 ? 1.135 -7.336 -19.859 1 98.69 415 ASP A N 1
ATOM 3303 C CA . ASP A 1 415 ? 1.775 -6.234 -20.578 1 98.69 415 ASP A CA 1
ATOM 3304 C C . ASP A 1 415 ? 3.219 -6.047 -20.109 1 98.69 415 ASP A C 1
ATOM 3306 O O . ASP A 1 415 ? 4.137 -5.984 -20.938 1 98.69 415 ASP A O 1
ATOM 3310 N N . TRP A 1 416 ? 3.4 -5.91 -18.859 1 98.56 416 TRP A N 1
ATOM 3311 C CA . TRP A 1 416 ? 4.77 -5.648 -18.422 1 98.56 416 TRP A CA 1
ATOM 3312 C C . TRP A 1 416 ? 5.668 -6.848 -18.703 1 98.56 416 TRP A C 1
ATOM 3314 O O . TRP A 1 416 ? 6.863 -6.691 -18.969 1 98.56 416 TRP A O 1
ATOM 3324 N N . GLN A 1 417 ? 5.102 -8.062 -18.656 1 98.69 417 GLN A N 1
ATOM 3325 C CA . GLN A 1 417 ? 5.887 -9.242 -19 1 98.69 417 GLN A CA 1
ATOM 3326 C C . GLN A 1 417 ? 6.242 -9.266 -20.484 1 98.69 417 GLN A C 1
ATOM 3328 O O . GLN A 1 417 ? 7.348 -9.664 -20.844 1 98.69 417 GLN A O 1
ATOM 3333 N N . ALA A 1 418 ? 5.301 -8.867 -21.328 1 98.75 418 ALA A N 1
ATOM 3334 C CA . ALA A 1 418 ? 5.602 -8.742 -22.75 1 98.75 418 ALA A CA 1
ATOM 3335 C C . ALA A 1 418 ? 6.734 -7.75 -22.984 1 98.75 418 ALA A C 1
ATOM 3337 O O . ALA A 1 418 ? 7.652 -8.016 -23.766 1 98.75 418 ALA A O 1
ATOM 3338 N N . ALA A 1 419 ? 6.668 -6.68 -22.297 1 98.56 419 ALA A N 1
ATOM 3339 C CA . ALA A 1 419 ? 7.715 -5.664 -22.406 1 98.56 419 ALA A CA 1
ATOM 3340 C C . ALA A 1 419 ? 9.078 -6.234 -22.016 1 98.56 419 ALA A C 1
ATOM 3342 O O . ALA A 1 419 ? 10.109 -5.797 -22.516 1 98.56 419 ALA A O 1
ATOM 3343 N N . LEU A 1 420 ? 9.047 -7.25 -21.172 1 98.5 420 LEU A N 1
ATOM 3344 C CA . LEU A 1 420 ? 10.312 -7.777 -20.672 1 98.5 420 LEU A CA 1
ATOM 3345 C C . LEU A 1 420 ? 10.648 -9.102 -21.359 1 98.5 420 LEU A C 1
ATOM 3347 O O . LEU A 1 420 ? 11.555 -9.812 -20.922 1 98.5 420 LEU A O 1
ATOM 3351 N N . GLY A 1 421 ? 9.883 -9.5 -22.328 1 98.06 421 GLY A N 1
ATOM 3352 C CA . GLY A 1 421 ? 10.391 -10.555 -23.188 1 98.06 421 GLY A CA 1
ATOM 3353 C C . GLY A 1 421 ? 9.445 -11.727 -23.328 1 98.06 421 GLY A C 1
ATOM 3354 O O . GLY A 1 421 ? 9.648 -12.602 -24.172 1 98.06 421 GLY A O 1
ATOM 3355 N N . VAL A 1 422 ? 8.297 -11.758 -22.609 1 98.69 422 VAL A N 1
ATOM 3356 C CA . VAL A 1 422 ? 7.367 -12.883 -22.672 1 98.69 422 VAL A CA 1
ATOM 3357 C C . VAL A 1 422 ? 6.566 -12.82 -23.969 1 98.69 422 VAL A C 1
ATOM 3359 O O . VAL A 1 422 ? 6.004 -11.773 -24.297 1 98.69 422 VAL A O 1
ATOM 3362 N N . THR A 1 423 ? 6.504 -13.922 -24.672 1 98.44 423 THR A N 1
ATOM 3363 C CA . THR A 1 423 ? 5.789 -13.953 -25.953 1 98.44 423 THR A CA 1
ATOM 3364 C C . THR A 1 423 ? 4.738 -15.062 -25.953 1 98.44 423 THR A C 1
ATOM 3366 O O . THR A 1 423 ? 3.967 -15.188 -26.906 1 98.44 423 THR A O 1
ATOM 3369 N N . PHE A 1 424 ? 4.719 -15.914 -24.922 1 98.69 424 PHE A N 1
ATOM 3370 C CA . PHE A 1 424 ? 3.779 -17.031 -24.828 1 98.69 424 PHE A CA 1
ATOM 3371 C C . PHE A 1 424 ? 3.178 -17.109 -23.422 1 98.69 424 PHE A C 1
ATOM 3373 O O . PHE A 1 424 ? 3.885 -17.406 -22.453 1 98.69 424 PHE A O 1
ATOM 3380 N N . ARG A 1 425 ? 1.9 -16.797 -23.297 1 98.62 425 ARG A N 1
ATOM 3381 C CA . ARG A 1 425 ? 1.205 -16.812 -22.016 1 98.62 425 ARG A CA 1
ATOM 3382 C C . ARG A 1 425 ? 0.514 -18.141 -21.781 1 98.62 425 ARG A C 1
ATOM 3384 O O . ARG A 1 425 ? -0.168 -18.672 -22.672 1 98.62 425 ARG A O 1
ATOM 3391 N N . ILE A 1 426 ? 0.725 -18.75 -20.703 1 98.56 426 ILE A N 1
ATOM 3392 C CA . ILE A 1 426 ? 0.041 -19.938 -20.234 1 98.56 426 ILE A CA 1
ATOM 3393 C C . ILE A 1 426 ? -0.815 -19.609 -19.016 1 98.56 426 ILE A C 1
ATOM 3395 O O . ILE A 1 426 ? -0.303 -19.5 -17.891 1 98.56 426 ILE A O 1
ATOM 3399 N N . HIS A 1 427 ? -2.092 -19.484 -19.203 1 98 427 HIS A N 1
ATOM 3400 C CA . HIS A 1 427 ? -3.029 -19.016 -18.188 1 98 427 HIS A CA 1
ATOM 3401 C C . HIS A 1 427 ? -3.225 -20.062 -17.109 1 98 427 HIS A C 1
ATOM 3403 O O . HIS A 1 427 ? -3.506 -21.234 -17.406 1 98 427 HIS A O 1
ATOM 3409 N N . HIS A 1 428 ? -2.984 -19.766 -15.891 1 96.69 428 HIS A N 1
ATOM 3410 C CA . HIS A 1 428 ? -3.385 -20.578 -14.734 1 96.69 428 HIS A CA 1
ATOM 3411 C C . HIS A 1 428 ? -4.734 -20.109 -14.188 1 96.69 428 HIS A C 1
ATOM 3413 O O . HIS A 1 428 ? -4.82 -19.078 -13.523 1 96.69 428 HIS A O 1
ATOM 3419 N N . LEU A 1 429 ? -6.023 -20.719 -14.289 1 92.69 429 LEU A N 1
ATOM 3420 C CA . LEU A 1 429 ? -6.141 -21.875 -15.18 1 92.69 429 LEU A CA 1
ATOM 3421 C C . LEU A 1 429 ? -7.594 -22.125 -15.562 1 92.69 429 LEU A C 1
ATOM 3423 O O . LEU A 1 429 ? -8.477 -21.328 -15.219 1 92.69 429 LEU A O 1
ATOM 3427 N N . PHE A 1 430 ? -7.891 -23.109 -16.391 1 96.5 430 PHE A N 1
ATOM 3428 C CA . PHE A 1 430 ? -9.219 -23.609 -16.688 1 96.5 430 PHE A CA 1
ATOM 3429 C C . PHE A 1 430 ? -9.398 -25.016 -16.141 1 96.5 430 PHE A C 1
ATOM 3431 O O . PHE A 1 430 ? -8.609 -25.906 -16.438 1 96.5 430 PHE A O 1
ATOM 3438 N N . TRP A 1 431 ? -10.461 -25.203 -15.32 1 96.12 431 TRP A N 1
ATOM 3439 C CA . TRP A 1 431 ? -10.828 -26.547 -14.859 1 96.12 431 TRP A CA 1
ATOM 3440 C C . TRP A 1 431 ? -11.836 -27.188 -15.812 1 96.12 431 TRP A C 1
ATOM 3442 O O . TRP A 1 431 ? -12.805 -26.531 -16.219 1 96.12 431 TRP A O 1
ATOM 3452 N N . SER A 1 432 ? -11.633 -28.484 -16.016 1 96.44 432 SER A N 1
ATOM 3453 C CA . SER A 1 432 ? -12.633 -29.188 -16.812 1 96.44 432 SER A CA 1
ATOM 3454 C C . SER A 1 432 ? -14 -29.141 -16.125 1 96.44 432 SER A C 1
ATOM 3456 O O . SER A 1 432 ? -15.031 -29.156 -16.797 1 96.44 432 SER A O 1
ATOM 3458 N N . THR A 1 433 ? -13.992 -29.078 -14.836 1 96.31 433 THR A N 1
ATOM 3459 C CA . THR A 1 433 ? -15.203 -28.906 -14.047 1 96.31 433 THR A CA 1
ATOM 3460 C C . THR A 1 433 ? -14.867 -28.328 -12.672 1 96.31 433 THR A C 1
ATOM 3462 O O . THR A 1 433 ? -13.719 -28.375 -12.234 1 96.31 433 THR A O 1
ATOM 3465 N N . MET A 1 434 ? -15.867 -27.766 -12 1 96.25 434 MET A N 1
ATOM 3466 C CA . MET A 1 434 ? -15.727 -27.203 -10.664 1 96.25 434 MET A CA 1
ATOM 3467 C C . MET A 1 434 ? -16.031 -28.25 -9.602 1 96.25 434 MET A C 1
ATOM 3469 O O . MET A 1 434 ? -16.062 -27.938 -8.406 1 96.25 434 MET A O 1
ATOM 3473 N N . GLU A 1 435 ? -16.172 -29.453 -9.922 1 95.31 435 GLU A N 1
ATOM 3474 C CA . GLU A 1 435 ? -16.641 -30.5 -9.016 1 95.31 435 GLU A CA 1
ATOM 3475 C C . GLU A 1 435 ? -15.664 -30.703 -7.863 1 95.31 435 GLU A C 1
ATOM 3477 O O . GLU A 1 435 ? -14.453 -30.797 -8.07 1 95.31 435 GLU A O 1
ATOM 3482 N N . GLY A 1 436 ? -16.25 -30.797 -6.695 1 93.44 436 GLY A N 1
ATOM 3483 C CA . GLY A 1 436 ? -15.461 -31.109 -5.508 1 93.44 436 GLY A CA 1
ATOM 3484 C C . GLY A 1 436 ? -14.406 -30.062 -5.211 1 93.44 436 GLY A C 1
ATOM 3485 O O . GLY A 1 436 ? -14.695 -28.859 -5.203 1 93.44 436 GLY A O 1
ATOM 3486 N N . GLU A 1 437 ? -13.164 -30.5 -4.957 1 93.12 437 GLU A N 1
ATOM 3487 C CA . GLU A 1 437 ? -12.062 -29.641 -4.508 1 93.12 437 GLU A CA 1
ATOM 3488 C C . GLU A 1 437 ? -11.516 -28.812 -5.656 1 93.12 437 GLU A C 1
ATOM 3490 O O . GLU A 1 437 ? -10.812 -27.812 -5.43 1 93.12 437 GLU A O 1
ATOM 3495 N N . ALA A 1 438 ? -11.898 -29.094 -6.902 1 93.19 438 ALA A N 1
ATOM 3496 C CA . ALA A 1 438 ? -11.336 -28.453 -8.094 1 93.19 438 ALA A CA 1
ATOM 3497 C C . ALA A 1 438 ? -11.562 -26.953 -8.07 1 93.19 438 ALA A C 1
ATOM 3499 O O . ALA A 1 438 ? -10.695 -26.172 -8.461 1 93.19 438 ALA A O 1
ATOM 3500 N N . LYS A 1 439 ? -12.711 -26.516 -7.582 1 95.38 439 LYS A N 1
ATOM 3501 C CA . LYS A 1 439 ? -13.07 -25.094 -7.652 1 95.38 439 LYS A CA 1
ATOM 3502 C C . LYS A 1 439 ? -12.227 -24.266 -6.684 1 95.38 439 LYS A C 1
ATOM 3504 O O . LYS A 1 439 ? -12.219 -23.047 -6.754 1 95.38 439 LYS A O 1
ATOM 3509 N N . ARG A 1 440 ? -11.43 -24.891 -5.828 1 94.81 440 ARG A N 1
ATOM 3510 C CA . ARG A 1 440 ? -10.594 -24.188 -4.867 1 94.81 440 ARG A CA 1
ATOM 3511 C C . ARG A 1 440 ? -9.117 -24.375 -5.191 1 94.81 440 ARG A C 1
ATOM 3513 O O . ARG A 1 440 ? -8.25 -23.953 -4.414 1 94.81 440 ARG A O 1
ATOM 3520 N N . ASP A 1 441 ? -8.836 -25.062 -6.324 1 94.25 441 ASP A N 1
ATOM 3521 C CA . ASP A 1 441 ? -7.477 -25.234 -6.824 1 94.25 441 ASP A CA 1
ATOM 3522 C C . ASP A 1 441 ? -6.98 -23.969 -7.516 1 94.25 441 ASP A C 1
ATOM 3524 O O . ASP A 1 441 ? -6.867 -23.922 -8.742 1 94.25 441 ASP A O 1
ATOM 3528 N N . TYR A 1 442 ? -6.723 -22.969 -6.707 1 92.38 442 TYR A N 1
ATOM 3529 C CA . TYR A 1 442 ? -6.145 -21.672 -7.074 1 92.38 442 TYR A CA 1
ATOM 3530 C C . TYR A 1 442 ? -7.039 -20.938 -8.062 1 92.38 442 TYR A C 1
ATOM 3532 O O . TYR A 1 442 ? -6.625 -20.656 -9.195 1 92.38 442 TYR A O 1
ATOM 3540 N N . PRO A 1 443 ? -8.234 -20.516 -7.707 1 90.5 443 PRO A N 1
ATOM 3541 C CA . PRO A 1 443 ? -9.133 -19.781 -8.602 1 90.5 443 PRO A CA 1
ATOM 3542 C C . PRO A 1 443 ? -8.555 -18.438 -9.039 1 90.5 443 PRO A C 1
ATOM 3544 O O . PRO A 1 443 ? -7.582 -17.953 -8.445 1 90.5 443 PRO A O 1
ATOM 3547 N N . GLY A 1 444 ? -9.211 -17.641 -10.172 1 88.44 444 GLY A N 1
ATOM 3548 C CA . GLY A 1 444 ? -10.469 -17.922 -10.836 1 88.44 444 GLY A CA 1
ATOM 3549 C C . GLY A 1 444 ? -10.32 -18.828 -12.047 1 88.44 444 GLY A C 1
ATOM 3550 O O . GLY A 1 444 ? -9.227 -18.953 -12.602 1 88.44 444 GLY A O 1
ATOM 3551 N N . CYS A 1 445 ? -11.391 -19.344 -12.422 1 95.38 445 CYS A N 1
ATOM 3552 C CA . CYS A 1 445 ? -11.398 -20.203 -13.609 1 95.38 445 CYS A CA 1
ATOM 3553 C C . CYS A 1 445 ? -11.461 -19.359 -14.883 1 95.38 445 CYS A C 1
ATOM 3555 O O . CYS A 1 445 ? -12.32 -18.484 -15.008 1 95.38 445 CYS A O 1
ATOM 3557 N N . ILE A 1 446 ? -10.602 -19.516 -15.812 1 97.19 446 ILE A N 1
ATOM 3558 C CA . ILE A 1 446 ? -10.602 -18.828 -17.094 1 97.19 446 ILE A CA 1
ATOM 3559 C C . ILE A 1 446 ? -11.266 -19.703 -18.156 1 97.19 446 ILE A C 1
ATOM 3561 O O . ILE A 1 446 ? -10.609 -20.203 -19.062 1 97.19 446 ILE A O 1
ATOM 3565 N N . GLY A 1 447 ? -12.531 -19.859 -18.016 1 97 447 GLY A N 1
ATOM 3566 C CA . GLY A 1 447 ? -13.375 -20.703 -18.859 1 97 447 GLY A CA 1
ATOM 3567 C C . GLY A 1 447 ? -14.852 -20.391 -18.719 1 97 447 GLY A C 1
ATOM 3568 O O . GLY A 1 447 ? -15.227 -19.312 -18.234 1 97 447 GLY A O 1
ATOM 3569 N N . TYR A 1 448 ? -15.688 -21.312 -19.125 1 96.81 448 TYR A N 1
ATOM 3570 C CA . TYR A 1 448 ? -17.109 -21.047 -19.266 1 96.81 448 TYR A CA 1
ATOM 3571 C C . TYR A 1 448 ? -17.766 -20.828 -17.906 1 96.81 448 TYR A C 1
ATOM 3573 O O . TYR A 1 448 ? -18.875 -20.281 -17.812 1 96.81 448 TYR A O 1
ATOM 3581 N N . GLN A 1 449 ? -17.109 -21.219 -16.812 1 97.5 449 GLN A N 1
ATOM 3582 C CA . GLN A 1 449 ? -17.641 -21 -15.469 1 97.5 449 GLN A CA 1
ATOM 3583 C C . GLN A 1 449 ? -17.656 -19.516 -15.125 1 97.5 449 GLN A C 1
ATOM 3585 O O . GLN A 1 449 ? -18.406 -19.094 -14.234 1 97.5 449 GLN A O 1
ATOM 3590 N N . SER A 1 450 ? -16.797 -18.75 -15.695 1 97.69 450 SER A N 1
ATOM 3591 C CA . SER A 1 450 ? -16.781 -17.312 -15.492 1 97.69 450 SER A CA 1
ATOM 3592 C C . SER A 1 450 ? -17.75 -16.594 -16.422 1 97.69 450 SER A C 1
ATOM 3594 O O . SER A 1 450 ? -17.734 -16.812 -17.641 1 97.69 450 SER A O 1
ATOM 3596 N N . PRO A 1 451 ? -18.516 -15.688 -15.883 1 97.56 451 PRO A N 1
ATOM 3597 C CA . PRO A 1 451 ? -19.547 -15.062 -16.703 1 97.56 451 PRO A CA 1
ATOM 3598 C C . PRO A 1 451 ? -18.984 -14.266 -17.875 1 97.56 451 PRO A C 1
ATOM 3600 O O . PRO A 1 451 ? -19.688 -14.008 -18.844 1 97.56 451 PRO A O 1
ATOM 3603 N N . TRP A 1 452 ? -17.75 -13.922 -17.828 1 97.94 452 TRP A N 1
ATOM 3604 C CA . TRP A 1 452 ? -17.109 -13.031 -18.797 1 97.94 452 TRP A CA 1
ATOM 3605 C C . TRP A 1 452 ? -16.328 -13.828 -19.828 1 97.94 452 TRP A C 1
ATOM 3607 O O . TRP A 1 452 ? -15.648 -13.25 -20.688 1 97.94 452 TRP A O 1
ATOM 3617 N N . TRP A 1 453 ? -16.375 -15.172 -19.953 1 97.5 453 TRP A N 1
ATOM 3618 C CA . TRP A 1 453 ? -15.422 -16 -20.688 1 97.5 453 TRP A CA 1
ATOM 3619 C C . TRP A 1 453 ? -15.477 -15.703 -22.188 1 97.5 453 TRP A C 1
ATOM 3621 O O . TRP A 1 453 ? -14.445 -15.711 -22.859 1 97.5 453 TRP A O 1
ATOM 3631 N N . LYS A 1 454 ? -16.625 -15.289 -22.688 1 97.44 454 LYS A N 1
ATOM 3632 C CA . LYS A 1 454 ? -16.75 -15.023 -24.109 1 97.44 454 LYS A CA 1
ATOM 3633 C C . LYS A 1 454 ? -16.016 -13.734 -24.5 1 97.44 454 LYS A C 1
ATOM 3635 O O . LYS A 1 454 ? -15.539 -13.602 -25.625 1 97.44 454 LYS A O 1
ATOM 3640 N N . GLU A 1 455 ? -15.977 -12.805 -23.531 1 97.69 455 GLU A N 1
ATOM 3641 C CA . GLU A 1 455 ? -15.312 -11.523 -23.766 1 97.69 455 GLU A CA 1
ATOM 3642 C C . GLU A 1 455 ? -13.797 -11.672 -23.75 1 97.69 455 GLU A C 1
ATOM 3644 O O . GLU A 1 455 ? -13.078 -10.781 -24.219 1 97.69 455 GLU A O 1
ATOM 3649 N N . TYR A 1 456 ? -13.281 -12.82 -23.297 1 97.88 456 TYR A N 1
ATOM 3650 C CA . TYR A 1 456 ? -11.844 -12.992 -23.094 1 97.88 456 TYR A CA 1
ATOM 3651 C C . TYR A 1 456 ? -11.102 -12.969 -24.422 1 97.88 456 TYR A C 1
ATOM 3653 O O . TYR A 1 456 ? -9.891 -12.727 -24.453 1 97.88 456 TYR A O 1
ATOM 3661 N N . ALA A 1 457 ? -11.781 -13.211 -25.531 1 97.44 457 ALA A N 1
ATOM 3662 C CA . ALA A 1 457 ? -11.188 -13.156 -26.875 1 97.44 457 ALA A CA 1
ATOM 3663 C C . ALA A 1 457 ? -10.531 -11.805 -27.125 1 97.44 457 ALA A C 1
ATOM 3665 O O . ALA A 1 457 ? -9.516 -11.727 -27.828 1 97.44 457 ALA A O 1
ATOM 3666 N N . GLN A 1 458 ? -11.023 -10.773 -26.531 1 96.69 458 GLN A N 1
ATOM 3667 C CA . GLN A 1 458 ? -10.461 -9.438 -26.734 1 96.69 458 GLN A CA 1
ATOM 3668 C C . GLN A 1 458 ? -9.094 -9.32 -26.078 1 96.69 458 GLN A C 1
ATOM 3670 O O . GLN A 1 458 ? -8.211 -8.633 -26.594 1 96.69 458 GLN A O 1
ATOM 3675 N N . ILE A 1 459 ? -8.938 -9.914 -24.906 1 97.81 459 ILE A N 1
ATOM 3676 C CA . ILE A 1 459 ? -7.641 -9.938 -24.234 1 97.81 459 ILE A CA 1
ATOM 3677 C C . ILE A 1 459 ? -6.641 -10.727 -25.078 1 97.81 459 ILE A C 1
ATOM 3679 O O . ILE A 1 459 ? -5.5 -10.297 -25.25 1 97.81 459 ILE A O 1
ATOM 3683 N N . GLU A 1 460 ? -7.074 -11.859 -25.641 1 98.12 460 GLU A N 1
ATOM 3684 C CA . GLU A 1 460 ? -6.203 -12.68 -26.484 1 98.12 460 GLU A CA 1
ATOM 3685 C C . GLU A 1 460 ? -5.832 -11.953 -27.766 1 98.12 460 GLU A C 1
ATOM 3687 O O . GLU A 1 460 ? -4.699 -12.062 -28.25 1 98.12 460 GLU A O 1
ATOM 3692 N N . ASP A 1 461 ? -6.785 -11.25 -28.359 1 97.94 461 ASP A N 1
ATOM 3693 C CA . ASP A 1 461 ? -6.496 -10.461 -29.547 1 97.94 461 ASP A CA 1
ATOM 3694 C C . ASP A 1 461 ? -5.418 -9.414 -29.25 1 97.94 461 ASP A C 1
ATOM 3696 O O . ASP A 1 461 ? -4.508 -9.219 -30.062 1 97.94 461 ASP A O 1
ATOM 3700 N N . HIS A 1 462 ? -5.594 -8.766 -28.141 1 98.25 462 HIS A N 1
ATOM 3701 C CA . HIS A 1 462 ? -4.598 -7.781 -27.734 1 98.25 462 HIS A CA 1
ATOM 3702 C C . HIS A 1 462 ? -3.201 -8.391 -27.703 1 98.25 462 HIS A C 1
ATOM 3704 O O . HIS A 1 462 ? -2.277 -7.875 -28.328 1 98.25 462 HIS A O 1
ATOM 3710 N N . PHE A 1 463 ? -3.01 -9.5 -27.062 1 98.62 463 PHE A N 1
ATOM 3711 C CA . PHE A 1 463 ? -1.677 -10.062 -26.906 1 98.62 463 PHE A CA 1
ATOM 3712 C C . PHE A 1 463 ? -1.186 -10.695 -28.203 1 98.62 463 PHE A C 1
ATOM 3714 O O . PHE A 1 463 ? 0.014 -10.688 -28.484 1 98.62 463 PHE A O 1
ATOM 3721 N N . ALA A 1 464 ? -2.141 -11.266 -29 1 98.56 464 ALA A N 1
ATOM 3722 C CA . ALA A 1 464 ? -1.74 -11.781 -30.312 1 98.56 464 ALA A CA 1
ATOM 3723 C C . ALA A 1 464 ? -1.151 -10.672 -31.188 1 98.56 464 ALA A C 1
ATOM 3725 O O . ALA A 1 464 ? -0.151 -10.883 -31.875 1 98.56 464 ALA A O 1
ATOM 3726 N N . ARG A 1 465 ? -1.739 -9.539 -31.172 1 98.56 465 ARG A N 1
ATOM 3727 C CA . ARG A 1 465 ? -1.248 -8.398 -31.938 1 98.56 465 ARG A CA 1
ATOM 3728 C C . ARG A 1 465 ? 0.068 -7.883 -31.375 1 98.56 465 ARG A C 1
ATOM 3730 O O . ARG A 1 465 ? 0.974 -7.516 -32.125 1 98.56 465 ARG A O 1
ATOM 3737 N N . VAL A 1 466 ? 0.2 -7.816 -30.031 1 98.44 466 VAL A N 1
ATOM 3738 C CA . VAL A 1 466 ? 1.46 -7.453 -29.391 1 98.44 466 VAL A CA 1
ATOM 3739 C C . VAL A 1 466 ? 2.564 -8.406 -29.844 1 98.44 466 VAL A C 1
ATOM 3741 O O . VAL A 1 466 ? 3.643 -7.973 -30.25 1 98.44 466 VAL A O 1
ATOM 3744 N N . ASN A 1 467 ? 2.295 -9.719 -29.859 1 98.19 467 ASN A N 1
ATOM 3745 C CA . ASN A 1 467 ? 3.27 -10.742 -30.203 1 98.19 467 ASN A CA 1
ATOM 3746 C C . ASN A 1 467 ? 3.635 -10.672 -31.688 1 98.19 467 ASN A C 1
ATOM 3748 O O . ASN A 1 467 ? 4.754 -11.023 -32.062 1 98.19 467 ASN A O 1
ATOM 3752 N N . SER A 1 468 ? 2.707 -10.266 -32.531 1 97.31 468 SER A N 1
ATOM 3753 C CA . SER A 1 468 ? 2.998 -10.125 -33.969 1 97.31 468 SER A CA 1
ATOM 3754 C C . SER A 1 468 ? 4.117 -9.117 -34.188 1 97.31 468 SER A C 1
ATOM 3756 O O . SER A 1 468 ? 4.82 -9.195 -35.219 1 97.31 468 SER A O 1
ATOM 3758 N N . ALA A 1 469 ? 4.238 -8.242 -33.25 1 96.69 469 ALA A N 1
ATOM 3759 C CA . ALA A 1 469 ? 5.312 -7.254 -33.312 1 96.69 469 ALA A CA 1
ATOM 3760 C C . ALA A 1 469 ? 6.539 -7.711 -32.531 1 96.69 469 ALA A C 1
ATOM 3762 O O . ALA A 1 469 ? 7.668 -7.629 -33.031 1 96.69 469 ALA A O 1
ATOM 3763 N N . LEU A 1 470 ? 6.379 -8.305 -31.406 1 97.38 470 LEU A N 1
ATOM 3764 C CA . LEU A 1 470 ? 7.457 -8.5 -30.438 1 97.38 470 LEU A CA 1
ATOM 3765 C C . LEU A 1 470 ? 8.203 -9.805 -30.719 1 97.38 470 LEU A C 1
ATOM 3767 O O . LEU A 1 470 ? 9.188 -10.117 -30.047 1 97.38 470 LEU A O 1
ATOM 3771 N N . THR A 1 471 ? 7.773 -10.57 -31.719 1 97.62 471 THR A N 1
ATOM 3772 C CA . THR A 1 471 ? 8.5 -11.766 -32.125 1 97.62 471 THR A CA 1
ATOM 3773 C C . THR A 1 471 ? 9.312 -11.516 -33.375 1 97.62 471 THR A C 1
ATOM 3775 O O . THR A 1 471 ? 10 -12.406 -33.875 1 97.62 471 THR A O 1
ATOM 3778 N N . ARG A 1 472 ? 9.289 -10.289 -33.906 1 96.56 472 ARG A N 1
ATOM 3779 C CA . ARG A 1 472 ? 9.977 -9.945 -35.156 1 96.56 472 ARG A CA 1
ATOM 3780 C C . ARG A 1 472 ? 11.422 -9.531 -34.875 1 96.56 472 ARG A C 1
ATOM 3782 O O . ARG A 1 472 ? 11.711 -8.883 -33.875 1 96.56 472 ARG A O 1
ATOM 3789 N N . GLY A 1 473 ? 12.281 -9.914 -35.781 1 95.94 473 GLY A N 1
ATOM 3790 C CA . GLY A 1 473 ? 13.648 -9.422 -35.75 1 95.94 473 GLY A CA 1
ATOM 3791 C C . GLY A 1 473 ? 14.383 -9.766 -34.469 1 95.94 473 GLY A C 1
ATOM 3792 O O . GLY A 1 473 ? 14.297 -10.898 -34 1 95.94 473 GLY A O 1
ATOM 3793 N N . ARG A 1 474 ? 15.164 -8.836 -34 1 95.25 474 ARG A N 1
ATOM 3794 C CA . ARG A 1 474 ? 15.945 -9.039 -32.781 1 95.25 474 ARG A CA 1
ATOM 3795 C C . ARG A 1 474 ? 15.719 -7.906 -31.797 1 95.25 474 ARG A C 1
ATOM 3797 O O . ARG A 1 474 ? 15.453 -6.77 -32.188 1 95.25 474 ARG A O 1
ATOM 3804 N N . PRO A 1 475 ? 15.828 -8.18 -30.531 1 95.06 475 PRO A N 1
ATOM 3805 C CA . PRO A 1 475 ? 15.719 -7.102 -29.547 1 95.06 475 PRO A CA 1
ATOM 3806 C C . PRO A 1 475 ? 16.891 -6.129 -29.609 1 95.06 475 PRO A C 1
ATOM 3808 O O . PRO A 1 475 ? 18.031 -6.543 -29.844 1 95.06 475 PRO A O 1
ATOM 3811 N N . VAL A 1 476 ? 16.641 -4.93 -29.422 1 95.69 476 VAL A N 1
ATOM 3812 C CA . VAL A 1 476 ? 17.672 -3.91 -29.344 1 95.69 476 VAL A CA 1
ATOM 3813 C C . VAL A 1 476 ? 18.078 -3.693 -27.891 1 95.69 476 VAL A C 1
ATOM 3815 O O . VAL A 1 476 ? 17.375 -3.008 -27.141 1 95.69 476 VAL A O 1
ATOM 3818 N N . THR A 1 477 ? 19.156 -4.258 -27.438 1 96.31 477 THR A N 1
ATOM 3819 C CA . THR A 1 477 ? 19.688 -4.145 -26.094 1 96.31 477 THR A CA 1
ATOM 3820 C C . THR A 1 477 ? 21.203 -3.891 -26.125 1 96.31 477 THR A C 1
ATOM 3822 O O . THR A 1 477 ? 21.953 -4.688 -26.688 1 96.31 477 THR A O 1
ATOM 3825 N N . ARG A 1 478 ? 21.625 -2.809 -25.5 1 97.38 478 ARG A N 1
ATOM 3826 C CA . ARG A 1 478 ? 23.016 -2.385 -25.641 1 97.38 478 ARG A CA 1
ATOM 3827 C C . ARG A 1 478 ?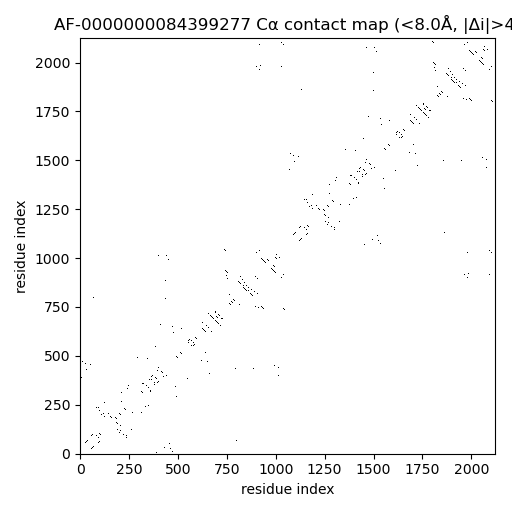 23.781 -2.617 -24.344 1 97.38 478 ARG A C 1
ATOM 3829 O O . ARG A 1 478 ? 25 -2.609 -24.328 1 97.38 478 ARG A O 1
ATOM 3836 N N . VAL A 1 479 ? 23.062 -2.85 -23.25 1 98.44 479 VAL A N 1
ATOM 3837 C CA . VAL A 1 479 ? 23.672 -2.885 -21.938 1 98.44 479 VAL A CA 1
ATOM 3838 C C . VAL A 1 479 ? 23.578 -4.293 -21.359 1 98.44 479 VAL A C 1
ATOM 3840 O O . VAL A 1 479 ? 22.531 -4.949 -21.484 1 98.44 479 VAL A O 1
ATOM 3843 N N . ALA A 1 480 ? 24.625 -4.793 -20.797 1 98.69 480 ALA A N 1
ATOM 3844 C CA . ALA A 1 480 ? 24.656 -6.055 -20.062 1 98.69 480 ALA A CA 1
ATOM 3845 C C . ALA A 1 480 ? 24.984 -5.828 -18.594 1 98.69 480 ALA A C 1
ATOM 3847 O O . ALA A 1 480 ? 25.672 -4.859 -18.25 1 98.69 480 ALA A O 1
ATOM 3848 N N . VAL A 1 481 ? 24.516 -6.641 -17.75 1 98.81 481 VAL A N 1
ATOM 3849 C CA . VAL A 1 481 ? 24.797 -6.625 -16.312 1 98.81 481 VAL A CA 1
ATOM 3850 C C . VAL A 1 481 ? 25.297 -8 -15.867 1 98.81 481 VAL A C 1
ATOM 3852 O O . VAL A 1 481 ? 24.625 -9.008 -16.109 1 98.81 481 VAL A O 1
ATOM 3855 N N . ILE A 1 482 ? 26.484 -8.07 -15.227 1 98.81 482 ILE A N 1
ATOM 3856 C CA . ILE A 1 482 ? 26.953 -9.344 -14.68 1 98.81 482 ILE A CA 1
ATOM 3857 C C . ILE A 1 482 ? 26.047 -9.758 -13.516 1 98.81 482 ILE A C 1
ATOM 3859 O O . ILE A 1 482 ? 25.828 -8.977 -12.594 1 98.81 482 ILE A O 1
ATOM 3863 N N . HIS A 1 483 ? 25.469 -10.93 -13.586 1 98.69 483 HIS A N 1
ATOM 3864 C CA . HIS A 1 483 ? 24.547 -11.391 -12.547 1 98.69 483 HIS A CA 1
ATOM 3865 C C . HIS A 1 483 ? 25.281 -11.633 -11.234 1 98.69 483 HIS A C 1
ATOM 3867 O O . HIS A 1 483 ? 26.328 -12.289 -11.219 1 98.69 483 HIS A O 1
ATOM 3873 N N . PRO A 1 484 ? 24.781 -11.25 -10.094 1 98.06 484 PRO A N 1
ATOM 3874 C CA . PRO A 1 484 ? 25.562 -11.211 -8.859 1 98.06 484 PRO A CA 1
ATOM 3875 C C . PRO A 1 484 ? 25.359 -12.445 -7.988 1 98.06 484 PRO A C 1
ATOM 3877 O O . PRO A 1 484 ? 25.812 -12.492 -6.848 1 98.06 484 PRO A O 1
ATOM 3880 N N . VAL A 1 485 ? 24.703 -13.5 -8.422 1 98.25 485 VAL A N 1
ATOM 3881 C CA . VAL A 1 485 ? 24.234 -14.602 -7.594 1 98.25 485 VAL A CA 1
ATOM 3882 C C . VAL A 1 485 ? 25.422 -15.305 -6.934 1 98.25 485 VAL A C 1
ATOM 3884 O O . VAL A 1 485 ? 25.312 -15.789 -5.805 1 98.25 485 VAL A O 1
ATOM 3887 N N . GLU A 1 486 ? 26.594 -15.375 -7.598 1 98.19 486 GLU A N 1
ATOM 3888 C CA . GLU A 1 486 ? 27.734 -16.094 -7.031 1 98.19 486 GLU A CA 1
ATOM 3889 C C . GLU A 1 486 ? 28.328 -15.352 -5.84 1 98.19 486 GLU A C 1
ATOM 3891 O O . GLU A 1 486 ? 28.875 -15.969 -4.93 1 98.19 486 GLU A O 1
ATOM 3896 N N . SER A 1 487 ? 28.219 -13.984 -5.844 1 97 487 SER A N 1
ATOM 3897 C CA . SER A 1 487 ? 28.594 -13.203 -4.668 1 97 487 SER A CA 1
ATOM 3898 C C . SER A 1 487 ? 27.641 -13.469 -3.506 1 97 487 SER A C 1
ATOM 3900 O O . SER A 1 487 ? 28.047 -13.453 -2.346 1 97 487 SER A O 1
ATOM 3902 N N . TYR A 1 488 ? 26.375 -13.727 -3.826 1 97.25 488 TYR A N 1
ATOM 3903 C CA . TYR A 1 488 ? 25.375 -14.023 -2.812 1 97.25 488 TYR A CA 1
ATOM 3904 C C . TYR A 1 488 ? 25.641 -15.383 -2.172 1 97.25 488 TYR A C 1
ATOM 3906 O O . TYR A 1 488 ? 25.406 -15.562 -0.972 1 97.25 488 TYR A O 1
ATOM 3914 N N . TRP A 1 489 ? 26.188 -16.391 -2.932 1 97.94 489 TRP A N 1
ATOM 3915 C CA . TRP A 1 489 ? 26.531 -17.719 -2.424 1 97.94 489 TRP A CA 1
ATOM 3916 C C . TRP A 1 489 ? 27.422 -17.609 -1.197 1 97.94 489 TRP A C 1
ATOM 3918 O O . TRP A 1 489 ? 27.266 -18.375 -0.239 1 97.94 489 TRP A O 1
ATOM 3928 N N . LEU A 1 490 ? 28.266 -16.641 -1.196 1 96.06 490 LEU A N 1
ATOM 3929 C CA . LEU A 1 490 ? 29.328 -16.547 -0.208 1 96.06 490 LEU A CA 1
ATOM 3930 C C . LEU A 1 490 ? 28.766 -16.141 1.157 1 96.06 490 LEU A C 1
ATOM 3932 O O . LEU A 1 490 ? 29.359 -16.469 2.189 1 96.06 490 LEU A O 1
ATOM 3936 N N . CYS A 1 491 ? 27.609 -15.492 1.143 1 93.31 491 CYS A N 1
ATOM 3937 C CA . CYS A 1 491 ? 27.094 -15.016 2.42 1 93.31 491 CYS A CA 1
ATOM 3938 C C . CYS A 1 491 ? 25.859 -15.812 2.844 1 93.31 491 CYS A C 1
ATOM 3940 O O . CYS A 1 491 ? 25.141 -15.414 3.76 1 93.31 491 CYS A O 1
ATOM 3942 N N . PHE A 1 492 ? 25.594 -16.953 2.234 1 96.19 492 PHE A N 1
ATOM 3943 C CA . PHE A 1 492 ? 24.406 -17.766 2.518 1 96.19 492 PHE A CA 1
ATOM 3944 C C . PHE A 1 492 ? 24.641 -18.625 3.746 1 96.19 492 PHE A C 1
ATOM 3946 O O . PHE A 1 492 ? 24.672 -19.859 3.645 1 96.19 492 PHE A O 1
ATOM 3953 N N . GLY A 1 493 ? 24.719 -18.016 4.93 1 94.44 493 GLY A N 1
ATOM 3954 C CA . GLY A 1 493 ? 24.984 -18.688 6.195 1 94.44 493 GLY A CA 1
ATOM 3955 C C . GLY A 1 493 ? 24.016 -18.281 7.293 1 94.44 493 GLY A C 1
ATOM 3956 O O . GLY A 1 493 ? 22.906 -17.828 7.016 1 94.44 493 GLY A O 1
ATOM 3957 N N . PRO A 1 494 ? 24.453 -18.578 8.547 1 94.38 494 PRO A N 1
ATOM 3958 C CA . PRO A 1 494 ? 23.578 -18.234 9.672 1 94.38 494 PRO A CA 1
ATOM 3959 C C . PRO A 1 494 ? 23.078 -16.797 9.609 1 94.38 494 PRO A C 1
ATOM 3961 O O . PRO A 1 494 ? 23.859 -15.875 9.398 1 94.38 494 PRO A O 1
ATOM 3964 N N . LYS A 1 495 ? 21.75 -16.609 9.852 1 89.31 495 LYS A N 1
ATOM 3965 C CA . LYS A 1 495 ? 21.094 -15.32 9.625 1 89.31 495 LYS A CA 1
ATOM 3966 C C . LYS A 1 495 ? 21.625 -14.25 10.57 1 89.31 495 LYS A C 1
ATOM 3968 O O . LYS A 1 495 ? 21.766 -13.086 10.18 1 89.31 495 LYS A O 1
ATOM 3973 N N . ASP A 1 496 ? 21.938 -14.641 11.789 1 82.44 496 ASP A N 1
ATOM 3974 C CA . ASP A 1 496 ? 22.391 -13.672 12.781 1 82.44 496 ASP A CA 1
ATOM 3975 C C . ASP A 1 496 ? 23.734 -13.07 12.391 1 82.44 496 ASP A C 1
ATOM 3977 O O . ASP A 1 496 ? 24.094 -11.977 12.844 1 82.44 496 ASP A O 1
ATOM 3981 N N . ARG A 1 497 ? 24.5 -13.781 11.461 1 83.19 497 ARG A N 1
ATOM 3982 C CA . ARG A 1 497 ? 25.828 -13.312 11.086 1 83.19 497 ARG A CA 1
ATOM 3983 C C . ARG A 1 497 ? 25.828 -12.719 9.68 1 83.19 497 ARG A C 1
ATOM 3985 O O . ARG A 1 497 ? 26.703 -11.922 9.328 1 83.19 497 ARG A O 1
ATOM 3992 N N . ASN A 1 498 ? 24.812 -13.094 8.914 1 88.06 498 ASN A N 1
ATOM 3993 C CA . ASN A 1 498 ? 24.922 -12.82 7.488 1 88.06 498 ASN A CA 1
ATOM 3994 C C . ASN A 1 498 ? 23.734 -12.023 6.977 1 88.06 498 ASN A C 1
ATOM 3996 O O . ASN A 1 498 ? 23.734 -11.539 5.844 1 88.06 498 ASN A O 1
ATOM 4000 N N . SER A 1 499 ? 22.688 -11.789 7.75 1 84.88 499 SER A N 1
ATOM 4001 C CA . SER A 1 499 ? 21.422 -11.219 7.277 1 84.88 499 SER A CA 1
ATOM 4002 C C . SER A 1 499 ? 21.641 -9.852 6.633 1 84.88 499 SER A C 1
ATOM 4004 O O . SER A 1 499 ? 20.984 -9.516 5.648 1 84.88 499 SER A O 1
ATOM 4006 N N . GLU A 1 500 ? 22.516 -9.031 7.184 1 81.25 500 GLU A N 1
ATOM 4007 C CA . GLU A 1 500 ? 22.734 -7.684 6.68 1 81.25 500 GLU A CA 1
ATOM 4008 C C . GLU A 1 500 ? 23.312 -7.707 5.27 1 81.25 500 GLU A C 1
ATOM 4010 O O . GLU A 1 500 ? 22.875 -6.953 4.395 1 81.25 500 GLU A O 1
ATOM 4015 N N . GLU A 1 501 ? 24.359 -8.523 5.082 1 86.31 501 GLU A N 1
ATOM 4016 C CA . GLU A 1 501 ? 24.953 -8.641 3.75 1 86.31 501 GLU A CA 1
ATOM 4017 C C . GLU A 1 501 ? 23.953 -9.266 2.77 1 86.31 501 GLU A C 1
ATOM 4019 O O . GLU A 1 501 ? 23.891 -8.859 1.607 1 86.31 501 GLU A O 1
ATOM 4024 N N . LEU A 1 502 ? 23.219 -10.297 3.242 1 91.19 502 LEU A N 1
ATOM 4025 C CA . LEU A 1 502 ? 22.203 -10.93 2.412 1 91.19 502 LEU A CA 1
ATOM 4026 C C . LEU A 1 502 ? 21.188 -9.898 1.926 1 91.19 502 LEU A C 1
ATOM 4028 O O . LEU A 1 502 ? 20.875 -9.844 0.734 1 91.19 502 LEU A O 1
ATOM 4032 N N . ASP A 1 503 ? 20.734 -9.109 2.822 1 87.31 503 ASP A N 1
ATOM 4033 C CA . ASP A 1 503 ? 19.734 -8.094 2.498 1 87.31 503 ASP A CA 1
ATOM 4034 C C . ASP A 1 503 ? 20.312 -7.055 1.535 1 87.31 503 ASP A C 1
ATOM 4036 O O . ASP A 1 503 ? 19.609 -6.594 0.627 1 87.31 503 ASP A O 1
ATOM 4040 N N . TYR A 1 504 ? 21.609 -6.672 1.739 1 87.19 504 TYR A N 1
ATOM 4041 C CA . TYR A 1 504 ? 22.281 -5.684 0.903 1 87.19 504 TYR A CA 1
ATOM 4042 C C . TYR A 1 504 ? 22.344 -6.152 -0.546 1 87.19 504 TYR A C 1
ATOM 4044 O O . TYR A 1 504 ? 22.016 -5.398 -1.464 1 87.19 504 TYR A O 1
ATOM 4052 N N . ARG A 1 505 ? 22.734 -7.344 -0.692 1 93.12 505 ARG A N 1
ATOM 4053 C CA . ARG A 1 505 ? 22.906 -7.875 -2.041 1 93.12 505 ARG A CA 1
ATOM 4054 C C . ARG A 1 505 ? 21.562 -8.078 -2.729 1 93.12 505 ARG A C 1
ATOM 4056 O O . ARG A 1 505 ? 21.422 -7.793 -3.92 1 93.12 505 ARG A O 1
ATOM 4063 N N . GLU A 1 506 ? 20.594 -8.602 -1.959 1 94.5 506 GLU A N 1
ATOM 4064 C CA . GLU A 1 506 ? 19.25 -8.758 -2.498 1 94.5 506 GLU A CA 1
ATOM 4065 C C . GLU A 1 506 ? 18.672 -7.422 -2.949 1 94.5 506 GLU A C 1
ATOM 4067 O O . GLU A 1 506 ? 18.125 -7.316 -4.047 1 94.5 506 GLU A O 1
ATOM 4072 N N . LYS A 1 507 ? 18.812 -6.434 -2.139 1 91.25 507 LYS A N 1
ATOM 4073 C CA . LYS A 1 507 ? 18.281 -5.102 -2.432 1 91.25 507 LYS A CA 1
ATOM 4074 C C . LYS A 1 507 ? 18.969 -4.5 -3.654 1 91.25 507 LYS A C 1
ATOM 4076 O O . LYS A 1 507 ? 18.312 -3.926 -4.523 1 91.25 507 LYS A O 1
ATOM 4081 N N . ALA A 1 508 ? 20.281 -4.57 -3.74 1 93.44 508 ALA A N 1
ATOM 4082 C CA . ALA A 1 508 ? 21.031 -4.023 -4.863 1 93.44 508 ALA A CA 1
ATOM 4083 C C . ALA A 1 508 ? 20.609 -4.668 -6.18 1 93.44 508 ALA A C 1
ATOM 4085 O O . ALA A 1 508 ? 20.5 -3.99 -7.203 1 93.44 508 ALA A O 1
ATOM 4086 N N . HIS A 1 509 ? 20.406 -5.992 -6.082 1 96.62 509 HIS A N 1
ATOM 4087 C CA . HIS A 1 509 ? 19.984 -6.746 -7.258 1 96.62 509 HIS A CA 1
ATOM 4088 C C . HIS A 1 509 ? 18.641 -6.227 -7.785 1 96.62 509 HIS A C 1
ATOM 4090 O O . HIS A 1 509 ? 18.5 -5.988 -8.984 1 96.62 509 HIS A O 1
ATOM 4096 N N . GLY A 1 510 ? 17.719 -6.039 -6.934 1 95.94 510 GLY A N 1
ATOM 4097 C CA . GLY A 1 510 ? 16.422 -5.508 -7.309 1 95.94 510 GLY A CA 1
ATOM 4098 C C . GLY A 1 510 ? 16.484 -4.055 -7.746 1 95.94 510 GLY A C 1
ATOM 4099 O O . GLY A 1 510 ? 15.836 -3.672 -8.727 1 95.94 510 GLY A O 1
ATOM 4100 N N . GLU A 1 511 ? 17.266 -3.201 -7.102 1 93.62 511 GLU A N 1
ATOM 4101 C CA . GLU A 1 511 ? 17.359 -1.769 -7.363 1 93.62 511 GLU A CA 1
ATOM 4102 C C . GLU A 1 511 ? 17.906 -1.5 -8.758 1 93.62 511 GLU A C 1
ATOM 4104 O O . GLU A 1 511 ? 17.375 -0.668 -9.5 1 93.62 511 GLU A O 1
ATOM 4109 N N . LEU A 1 512 ? 18.969 -2.141 -9.086 1 96.75 512 LEU A N 1
ATOM 4110 C CA . LEU A 1 512 ? 19.609 -1.883 -10.383 1 96.75 512 LEU A CA 1
ATOM 4111 C C . LEU A 1 512 ? 18.641 -2.188 -11.523 1 96.75 512 LEU A C 1
ATOM 4113 O O . LEU A 1 512 ? 18.547 -1.42 -12.484 1 96.75 512 LEU A O 1
ATOM 4117 N N . THR A 1 513 ? 17.922 -3.305 -11.375 1 98 513 THR A N 1
ATOM 4118 C CA . THR A 1 513 ? 16.953 -3.668 -12.391 1 98 513 THR A CA 1
ATOM 4119 C C . THR A 1 513 ? 15.867 -2.596 -12.508 1 98 513 THR A C 1
ATOM 4121 O O . THR A 1 513 ? 15.523 -2.174 -13.617 1 98 513 THR A O 1
ATOM 4124 N N . GLU A 1 514 ? 15.43 -2.143 -11.461 1 96.69 514 GLU A N 1
ATOM 4125 C CA . GLU A 1 514 ? 14.406 -1.103 -11.477 1 96.69 514 GLU A CA 1
ATOM 4126 C C . GLU A 1 514 ? 14.953 0.199 -12.055 1 96.69 514 GLU A C 1
ATOM 4128 O O . GLU A 1 514 ? 14.273 0.874 -12.828 1 96.69 514 GLU A O 1
ATOM 4133 N N . TRP A 1 515 ? 16.203 0.548 -11.648 1 95.38 515 TRP A N 1
ATOM 4134 C CA . TRP A 1 515 ? 16.828 1.775 -12.148 1 95.38 515 TRP A CA 1
ATOM 4135 C C . TRP A 1 515 ? 16.922 1.758 -13.672 1 95.38 515 TRP A C 1
ATOM 4137 O O . TRP A 1 515 ? 16.562 2.736 -14.328 1 95.38 515 TRP A O 1
ATOM 4147 N N . LEU A 1 516 ? 17.312 0.677 -14.156 1 97.69 516 LEU A N 1
ATOM 4148 C CA . LEU A 1 516 ? 17.531 0.572 -15.594 1 97.69 516 LEU A CA 1
ATOM 4149 C C . LEU A 1 516 ? 16.219 0.556 -16.344 1 97.69 516 LEU A C 1
ATOM 4151 O O . LEU A 1 516 ? 16 1.36 -17.25 1 97.69 516 LEU A O 1
ATOM 4155 N N . LEU A 1 517 ? 15.281 -0.278 -15.914 1 97.75 517 LEU A N 1
ATOM 4156 C CA . LEU A 1 517 ? 14.008 -0.407 -16.625 1 97.75 517 LEU A CA 1
ATOM 4157 C C . LEU A 1 517 ? 13.203 0.886 -16.531 1 97.75 517 LEU A C 1
ATOM 4159 O O . LEU A 1 517 ? 12.688 1.367 -17.547 1 97.75 517 LEU A O 1
ATOM 4163 N N . LYS A 1 518 ? 13.125 1.466 -15.398 1 95.5 518 LYS A N 1
ATOM 4164 C CA . LYS A 1 518 ? 12.375 2.703 -15.211 1 95.5 518 LYS A CA 1
ATOM 4165 C C . LYS A 1 518 ? 13.117 3.893 -15.82 1 95.5 518 LYS A C 1
ATOM 4167 O O . LYS A 1 518 ? 12.508 4.934 -16.078 1 95.5 518 LYS A O 1
ATOM 4172 N N . GLY A 1 519 ? 14.422 3.719 -16 1 94.94 519 GLY A N 1
ATOM 4173 C CA . GLY A 1 519 ? 15.234 4.727 -16.672 1 94.94 519 GLY A CA 1
ATOM 4174 C C . GLY A 1 519 ? 15.258 4.57 -18.172 1 94.94 519 GLY A C 1
ATOM 4175 O O . GLY A 1 519 ? 15.938 5.324 -18.875 1 94.94 519 GLY A O 1
ATOM 4176 N N . HIS A 1 520 ? 14.539 3.596 -18.703 1 96.88 520 HIS A N 1
ATOM 4177 C CA . HIS A 1 520 ? 14.359 3.309 -20.125 1 96.88 520 HIS A CA 1
ATOM 4178 C C . HIS A 1 520 ? 15.664 2.855 -20.766 1 96.88 520 HIS A C 1
ATOM 4180 O O . HIS A 1 520 ? 16 3.291 -21.875 1 96.88 520 HIS A O 1
ATOM 4186 N N . ILE A 1 521 ? 16.359 2.09 -20 1 96.81 521 ILE A N 1
ATOM 4187 C CA . ILE A 1 521 ? 17.531 1.377 -20.484 1 96.81 521 ILE A CA 1
ATOM 4188 C C . ILE A 1 521 ? 17.281 -0.129 -20.422 1 96.81 521 ILE A C 1
ATOM 4190 O O . ILE A 1 521 ? 17.391 -0.734 -19.359 1 96.81 521 ILE A O 1
ATOM 4194 N N . ASP A 1 522 ? 17 -0.668 -21.516 1 96.62 522 ASP A N 1
ATOM 4195 C CA . ASP A 1 522 ? 16.891 -2.123 -21.547 1 96.62 522 ASP A CA 1
ATOM 4196 C C . ASP A 1 522 ? 18.266 -2.779 -21.359 1 96.62 522 ASP A C 1
ATOM 4198 O O . ASP A 1 522 ? 19.281 -2.188 -21.703 1 96.62 522 ASP A O 1
ATOM 4202 N N . PHE A 1 523 ? 18.266 -3.979 -20.734 1 98.44 523 PHE A N 1
ATOM 4203 C CA . PHE A 1 523 ? 19.516 -4.668 -20.469 1 98.44 523 PHE A CA 1
ATOM 4204 C C . PHE A 1 523 ? 19.312 -6.176 -20.422 1 98.44 523 PHE A C 1
ATOM 4206 O O . PHE A 1 523 ? 18.172 -6.652 -20.422 1 98.44 523 PHE A O 1
ATOM 4213 N N . ASP A 1 524 ? 20.375 -6.891 -20.531 1 98.69 524 ASP A N 1
ATOM 4214 C CA . ASP A 1 524 ? 20.391 -8.328 -20.281 1 98.69 524 ASP A CA 1
ATOM 4215 C C . ASP A 1 524 ? 21.391 -8.695 -19.188 1 98.69 524 ASP A C 1
ATOM 4217 O O . ASP A 1 524 ? 22.469 -8.094 -19.109 1 98.69 524 ASP A O 1
ATOM 4221 N N . PHE A 1 525 ? 21.047 -9.695 -18.438 1 98.81 525 PHE A N 1
ATOM 4222 C CA . PHE A 1 525 ? 22.016 -10.281 -17.516 1 98.81 525 PHE A CA 1
ATOM 4223 C C . PHE A 1 525 ? 22.984 -11.203 -18.25 1 98.81 525 PHE A C 1
ATOM 4225 O O . PHE A 1 525 ? 22.609 -11.836 -19.234 1 98.81 525 PHE A O 1
ATOM 4232 N N . ILE A 1 526 ? 24.188 -11.227 -17.734 1 98.75 526 ILE A N 1
ATOM 4233 C CA . ILE A 1 526 ? 25.156 -12.25 -18.141 1 98.75 526 ILE A CA 1
ATOM 4234 C C . ILE A 1 526 ? 25.406 -13.211 -16.984 1 98.75 526 ILE A C 1
ATOM 4236 O O . ILE A 1 526 ? 25.828 -12.789 -15.898 1 98.75 526 ILE A O 1
ATOM 4240 N N . SER A 1 527 ? 25.062 -14.445 -17.156 1 98.62 527 SER A N 1
ATOM 4241 C CA . SER A 1 527 ? 25.484 -15.484 -16.219 1 98.62 527 SER A CA 1
ATOM 4242 C C . SER A 1 527 ? 26.969 -15.773 -16.344 1 98.62 527 SER A C 1
ATOM 4244 O O . SER A 1 527 ? 27.469 -16.094 -17.422 1 98.62 527 SER A O 1
ATOM 4246 N N . GLU A 1 528 ? 27.672 -15.664 -15.219 1 98.5 528 GLU A N 1
ATOM 4247 C CA . GLU A 1 528 ? 29.109 -15.898 -15.281 1 98.5 528 GLU A CA 1
ATOM 4248 C C . GLU A 1 528 ? 29.406 -17.344 -15.695 1 98.5 528 GLU A C 1
ATOM 4250 O O . GLU A 1 528 ? 30.422 -17.594 -16.359 1 98.5 528 GLU A O 1
ATOM 4255 N N . SER A 1 529 ? 28.547 -18.266 -15.367 1 97.81 529 SER A N 1
ATOM 4256 C CA . SER A 1 529 ? 28.75 -19.688 -15.672 1 97.81 529 SER A CA 1
ATOM 4257 C C . SER A 1 529 ? 28.547 -19.953 -17.156 1 97.81 529 SER A C 1
ATOM 4259 O O . SER A 1 529 ? 29.188 -20.844 -17.719 1 97.81 529 SER A O 1
ATOM 4261 N N . LEU A 1 530 ? 27.688 -19.234 -17.797 1 98.56 530 LEU A N 1
ATOM 4262 C CA . LEU A 1 530 ? 27.359 -19.469 -19.203 1 98.56 530 LEU A CA 1
ATOM 4263 C C . LEU A 1 530 ? 28.266 -18.641 -20.109 1 98.56 530 LEU A C 1
ATOM 4265 O O . LEU A 1 530 ? 28.406 -18.938 -21.297 1 98.56 530 LEU A O 1
ATOM 4269 N N . PHE A 1 531 ? 28.922 -17.656 -19.547 1 98.56 531 PHE A N 1
ATOM 4270 C CA . PHE A 1 531 ? 29.656 -16.625 -20.266 1 98.56 531 PHE A CA 1
ATOM 4271 C C . PHE A 1 531 ? 30.766 -17.219 -21.109 1 98.56 531 PHE A C 1
ATOM 4273 O O . PHE A 1 531 ? 30.938 -16.859 -22.281 1 98.56 531 PHE A O 1
ATOM 4280 N N . PRO A 1 532 ? 31.547 -18.234 -20.625 1 98 532 PRO A N 1
ATOM 4281 C CA . PRO A 1 532 ? 32.656 -18.781 -21.406 1 98 532 PRO A CA 1
ATOM 4282 C C . PRO A 1 532 ? 32.188 -19.5 -22.672 1 98 532 PRO A C 1
ATOM 4284 O O . PRO A 1 532 ? 32.844 -19.422 -23.719 1 98 532 PRO A O 1
ATOM 4287 N N . GLU A 1 533 ? 31.078 -20.125 -22.578 1 97.06 533 GLU A N 1
ATOM 4288 C CA . GLU A 1 533 ? 30.578 -20.844 -23.75 1 97.06 533 GLU A CA 1
ATOM 4289 C C . GLU A 1 533 ? 29.938 -19.875 -24.75 1 97.06 533 GLU A C 1
ATOM 4291 O O . GLU A 1 533 ? 29.938 -20.141 -25.953 1 97.06 533 GLU A O 1
ATOM 4296 N N . LEU A 1 534 ? 29.484 -18.75 -24.344 1 98.19 534 LEU A N 1
ATOM 4297 C CA . LEU A 1 534 ? 28.719 -17.844 -25.188 1 98.19 534 LEU A CA 1
ATOM 4298 C C . LEU A 1 534 ? 29.625 -16.766 -25.797 1 98.19 534 LEU A C 1
ATOM 4300 O O . LEU A 1 534 ? 29.25 -16.094 -26.75 1 98.19 534 LEU A O 1
ATOM 4304 N N . THR A 1 535 ? 30.828 -16.641 -25.234 1 98.5 535 THR A N 1
ATOM 4305 C CA . THR A 1 535 ? 31.719 -15.586 -25.719 1 98.5 535 THR A CA 1
ATOM 4306 C C . THR A 1 535 ? 33.156 -16.094 -25.859 1 98.5 535 THR A C 1
ATOM 4308 O O . THR A 1 535 ? 33.812 -16.359 -24.875 1 98.5 535 THR A O 1
ATOM 4311 N N . ASP A 1 536 ? 33.625 -16.156 -27.062 1 97.38 536 ASP A N 1
ATOM 4312 C CA . ASP A 1 536 ? 35.031 -16.391 -27.359 1 97.38 536 ASP A CA 1
ATOM 4313 C C . ASP A 1 536 ? 35.875 -15.133 -27.141 1 97.38 536 ASP A C 1
ATOM 4315 O O . ASP A 1 536 ? 35.625 -14.102 -27.766 1 97.38 536 ASP A O 1
ATOM 4319 N N . VAL A 1 537 ? 36.844 -15.227 -26.234 1 97.56 537 VAL A N 1
ATOM 4320 C CA . VAL A 1 537 ? 37.625 -14.07 -25.828 1 97.56 537 VAL A CA 1
ATOM 4321 C C . VAL A 1 537 ? 38.25 -13.406 -27.078 1 97.56 537 VAL A C 1
ATOM 4323 O O . VAL A 1 537 ? 38.344 -12.18 -27.141 1 97.56 537 VAL A O 1
ATOM 4326 N N . ASP A 1 538 ? 38.562 -14.164 -28.125 1 96.12 538 ASP A N 1
ATOM 4327 C CA . ASP A 1 538 ? 39.25 -13.664 -29.328 1 96.12 538 ASP A CA 1
ATOM 4328 C C . ASP A 1 538 ? 38.281 -12.883 -30.219 1 96.12 538 ASP A C 1
ATOM 4330 O O . ASP A 1 538 ? 38.719 -12.125 -31.078 1 96.12 538 ASP A O 1
ATOM 4334 N N . LYS A 1 539 ? 37.062 -13.016 -29.953 1 96.56 539 LYS A N 1
ATOM 4335 C CA . LYS A 1 539 ? 36.031 -12.367 -30.781 1 96.56 539 LYS A CA 1
ATOM 4336 C C . LYS A 1 539 ? 35.562 -11.062 -30.156 1 96.56 539 LYS A C 1
ATOM 4338 O O . LYS A 1 539 ? 34.75 -10.344 -30.75 1 96.56 539 LYS A O 1
ATOM 4343 N N . ILE A 1 540 ? 36.094 -10.758 -29.078 1 98.19 540 ILE A N 1
ATOM 4344 C CA . ILE A 1 540 ? 35.656 -9.555 -28.359 1 98.19 540 ILE A CA 1
ATOM 4345 C C . ILE A 1 540 ? 36.281 -8.32 -29 1 98.19 540 ILE A C 1
ATOM 4347 O O . ILE A 1 540 ? 37.5 -8.289 -29.266 1 98.19 540 ILE A O 1
ATOM 4351 N N . GLY A 1 541 ? 35.5 -7.371 -29.391 1 96.69 541 GLY A N 1
ATOM 4352 C CA . GLY A 1 541 ? 35.938 -6.09 -29.938 1 96.69 541 GLY A CA 1
ATOM 4353 C C . GLY A 1 541 ? 35.344 -4.906 -29.172 1 96.69 541 GLY A C 1
ATOM 4354 O O . GLY A 1 541 ? 35.344 -4.895 -27.953 1 96.69 541 GLY A O 1
ATOM 4355 N N . LYS A 1 542 ? 34.938 -3.904 -29.969 1 96.5 542 LYS A N 1
ATOM 4356 C CA . LYS A 1 542 ? 34.375 -2.707 -29.359 1 96.5 542 LYS A CA 1
ATOM 4357 C C . LYS A 1 542 ? 33.031 -3.01 -28.703 1 96.5 542 LYS A C 1
ATOM 4359 O O . LYS A 1 542 ? 32.562 -2.227 -27.891 1 96.5 542 LYS A O 1
ATOM 4364 N N . THR A 1 543 ? 32.531 -4.07 -29.188 1 98 543 THR A N 1
ATOM 4365 C CA . THR A 1 543 ? 31.328 -4.586 -28.547 1 98 543 THR A CA 1
ATOM 4366 C C . THR A 1 543 ? 31.578 -5.953 -27.922 1 98 543 THR A C 1
ATOM 4368 O O . THR A 1 543 ? 32.625 -6.578 -28.203 1 98 543 THR A O 1
ATOM 4371 N N . LEU A 1 544 ? 30.703 -6.332 -26.984 1 98.62 544 LEU A N 1
ATOM 4372 C CA . LEU A 1 544 ? 30.812 -7.594 -26.266 1 98.62 544 LEU A CA 1
ATOM 4373 C C . LEU A 1 544 ? 29.812 -8.617 -26.797 1 98.62 544 LEU A C 1
ATOM 4375 O O . LEU A 1 544 ? 28.625 -8.547 -26.484 1 98.62 544 LEU A O 1
ATOM 4379 N N . PRO A 1 545 ? 30.312 -9.547 -27.594 1 98.31 545 PRO A N 1
ATOM 4380 C CA . PRO A 1 545 ? 29.406 -10.602 -28.062 1 98.31 545 PRO A CA 1
ATOM 4381 C C . PRO A 1 545 ? 29.078 -11.617 -26.969 1 98.31 545 PRO A C 1
ATOM 4383 O O . PRO A 1 545 ? 29.969 -12.102 -26.266 1 98.31 545 PRO A O 1
ATOM 4386 N N . VAL A 1 546 ? 27.891 -11.953 -26.766 1 98.62 546 VAL A N 1
ATOM 4387 C CA . VAL A 1 546 ? 27.406 -13.016 -25.891 1 98.62 546 VAL A CA 1
ATOM 4388 C C . VAL A 1 546 ? 26.344 -13.828 -26.609 1 98.62 546 VAL A C 1
ATOM 4390 O O . VAL A 1 546 ? 25.156 -13.469 -26.609 1 98.62 546 VAL A O 1
ATOM 4393 N N . GLY A 1 547 ? 26.703 -15 -27.156 1 98.19 547 GLY A N 1
ATOM 4394 C CA . GLY A 1 547 ? 25.797 -15.766 -28 1 98.19 547 GLY A CA 1
ATOM 4395 C C . GLY A 1 547 ? 25.297 -14.977 -29.203 1 98.19 547 GLY A C 1
ATOM 4396 O O . GLY A 1 547 ? 26.094 -14.461 -29.984 1 98.19 547 GLY A O 1
ATOM 4397 N N . GLN A 1 548 ? 24 -14.812 -29.219 1 97.12 548 GLN A N 1
ATOM 4398 C CA . GLN A 1 548 ? 23.391 -14.125 -30.359 1 97.12 548 GLN A CA 1
ATOM 4399 C C . GLN A 1 548 ? 23.203 -12.641 -30.062 1 97.12 548 GLN A C 1
ATOM 4401 O O . GLN A 1 548 ? 22.641 -11.906 -30.875 1 97.12 548 GLN A O 1
ATOM 4406 N N . CYS A 1 549 ? 23.703 -12.188 -28.969 1 97.62 549 CYS A N 1
ATOM 4407 C CA . CYS A 1 549 ? 23.578 -10.789 -28.578 1 97.62 549 CYS A CA 1
ATOM 4408 C C . CYS A 1 549 ? 24.922 -10.07 -28.672 1 97.62 549 CYS A C 1
ATOM 4410 O O . CYS A 1 549 ? 25.969 -10.719 -28.797 1 97.62 549 CYS A O 1
ATOM 4412 N N . ASN A 1 550 ? 24.922 -8.797 -28.672 1 97.88 550 ASN A N 1
ATOM 4413 C CA . ASN A 1 550 ? 26.094 -7.938 -28.734 1 97.88 550 ASN A CA 1
ATOM 4414 C C . ASN A 1 550 ? 25.891 -6.648 -27.953 1 97.88 550 ASN A C 1
ATOM 4416 O O . ASN A 1 550 ? 24.969 -5.883 -28.234 1 97.88 550 ASN A O 1
ATOM 4420 N N . TYR A 1 551 ? 26.75 -6.387 -26.969 1 98.44 551 TYR A N 1
ATOM 4421 C CA . TYR A 1 551 ? 26.516 -5.281 -26.047 1 98.44 551 TYR A CA 1
ATOM 4422 C C . TYR A 1 551 ? 27.594 -4.211 -26.188 1 98.44 551 TYR A C 1
ATOM 4424 O O . TYR A 1 551 ? 28.734 -4.516 -26.516 1 98.44 551 TYR A O 1
ATOM 4432 N N . GLU A 1 552 ? 27.25 -3.004 -25.859 1 98.25 552 GLU A N 1
ATOM 4433 C CA . GLU A 1 552 ? 28.172 -1.873 -25.891 1 98.25 552 GLU A CA 1
ATOM 4434 C C . GLU A 1 552 ? 28.719 -1.571 -24.5 1 98.25 552 GLU A C 1
ATOM 4436 O O . GLU A 1 552 ? 29.812 -1 -24.359 1 98.25 552 GLU A O 1
ATOM 4441 N N . VAL A 1 553 ? 27.984 -1.897 -23.5 1 98.62 553 VAL A N 1
ATOM 4442 C CA . VAL A 1 553 ? 28.344 -1.625 -22.109 1 98.62 553 VAL A CA 1
ATOM 4443 C C . VAL A 1 553 ? 28.141 -2.879 -21.266 1 98.62 553 VAL A C 1
ATOM 4445 O O . VAL A 1 553 ? 27.172 -3.621 -21.469 1 98.62 553 VAL A O 1
ATOM 4448 N N . ALA A 1 554 ? 29.047 -3.115 -20.328 1 98.75 554 ALA A N 1
ATOM 4449 C CA . ALA A 1 554 ? 28.875 -4.141 -19.297 1 98.75 554 ALA A CA 1
ATOM 4450 C C . ALA A 1 554 ? 28.984 -3.543 -17.891 1 98.75 554 ALA A C 1
ATOM 4452 O O . ALA A 1 554 ? 29.953 -2.852 -17.578 1 98.75 554 ALA A O 1
ATOM 4453 N N . ILE A 1 555 ? 28 -3.766 -17.062 1 98.62 555 ILE A N 1
ATOM 4454 C CA . ILE A 1 555 ? 28 -3.268 -15.688 1 98.62 555 ILE A CA 1
ATOM 4455 C C . ILE A 1 555 ? 28.406 -4.391 -14.734 1 98.62 555 ILE A C 1
ATOM 4457 O O . ILE A 1 555 ? 27.859 -5.496 -14.797 1 98.62 555 ILE A O 1
ATOM 4461 N N . VAL A 1 556 ? 29.344 -4.164 -13.898 1 98.38 556 VAL A N 1
ATOM 4462 C CA . VAL A 1 556 ? 29.734 -5.016 -12.781 1 98.38 556 VAL A CA 1
ATOM 4463 C C . VAL A 1 556 ? 29.141 -4.473 -11.484 1 98.38 556 VAL A C 1
ATOM 4465 O O . VAL A 1 556 ? 29.703 -3.572 -10.867 1 98.38 556 VAL A O 1
ATOM 4468 N N . PRO A 1 557 ? 27.984 -5.094 -11.055 1 97.06 557 PRO A N 1
ATOM 4469 C CA . PRO A 1 557 ? 27.188 -4.477 -9.992 1 97.06 557 PRO A CA 1
ATOM 4470 C C . PRO A 1 557 ? 27.531 -5.016 -8.602 1 97.06 557 PRO A C 1
ATOM 4472 O O . PRO A 1 557 ? 27.062 -6.09 -8.219 1 97.06 557 PRO A O 1
ATOM 4475 N N . ASN A 1 558 ? 28.297 -4.367 -7.77 1 91.75 558 ASN A N 1
ATOM 4476 C CA . ASN A 1 558 ? 28.547 -4.695 -6.371 1 91.75 558 ASN A CA 1
ATOM 4477 C C . ASN A 1 558 ? 28.938 -6.16 -6.195 1 91.75 558 ASN A C 1
ATOM 4479 O O . ASN A 1 558 ? 28.359 -6.863 -5.359 1 91.75 558 ASN A O 1
ATOM 4483 N N . LEU A 1 559 ? 29.797 -6.594 -6.938 1 95.81 559 LEU A N 1
ATOM 4484 C CA . LEU A 1 559 ? 30.219 -7.98 -6.812 1 95.81 559 LEU A CA 1
ATOM 4485 C C . LEU A 1 559 ? 31.234 -8.141 -5.691 1 95.81 559 LEU A C 1
ATOM 4487 O O . LEU A 1 559 ? 32.094 -7.27 -5.496 1 95.81 559 LEU A O 1
ATOM 4491 N N . ARG A 1 560 ? 31.109 -9.227 -4.984 1 94.38 560 ARG A N 1
ATOM 4492 C CA . ARG A 1 560 ? 32.156 -9.625 -4.039 1 94.38 560 ARG A CA 1
ATOM 4493 C C . ARG A 1 560 ? 33.188 -10.5 -4.715 1 94.38 560 ARG A C 1
ATOM 4495 O O . ARG A 1 560 ? 34.406 -10.383 -4.426 1 94.38 560 ARG A O 1
ATOM 4502 N N . THR A 1 561 ? 32.75 -11.391 -5.543 1 96.88 561 THR A N 1
ATOM 4503 C CA . THR A 1 561 ? 33.625 -12.281 -6.309 1 96.88 561 THR A CA 1
ATOM 4504 C C . THR A 1 561 ? 33.281 -12.219 -7.793 1 96.88 561 THR A C 1
ATOM 4506 O O . THR A 1 561 ? 32.156 -11.852 -8.172 1 96.88 561 THR A O 1
ATOM 4509 N N . ILE A 1 562 ? 34.281 -12.406 -8.633 1 98.25 562 ILE A N 1
ATOM 4510 C CA . ILE A 1 562 ? 34.125 -12.508 -10.078 1 98.25 562 ILE A CA 1
ATOM 4511 C C . ILE A 1 562 ? 34.875 -13.727 -10.594 1 98.25 562 ILE A C 1
ATOM 4513 O O . ILE A 1 562 ? 35.969 -14.055 -10.086 1 98.25 562 ILE A O 1
ATOM 4517 N N . ARG A 1 563 ? 34.281 -14.5 -11.461 1 98.31 563 ARG A N 1
ATOM 4518 C CA . ARG A 1 563 ? 35.031 -15.602 -12.047 1 98.31 563 ARG A CA 1
ATOM 4519 C C . ARG A 1 563 ? 36.25 -15.094 -12.828 1 98.31 563 ARG A C 1
ATOM 4521 O O . ARG A 1 563 ? 36.188 -14.055 -13.484 1 98.31 563 ARG A O 1
ATOM 4528 N N . SER A 1 564 ? 37.312 -15.867 -12.82 1 98 564 SER A N 1
ATOM 4529 C CA . SER A 1 564 ? 38.5 -15.516 -13.602 1 98 564 SER A CA 1
ATOM 4530 C C . SER A 1 564 ? 38.156 -15.414 -15.086 1 98 564 SER A C 1
ATOM 4532 O O . SER A 1 564 ? 38.688 -14.539 -15.789 1 98 564 SER A O 1
ATOM 4534 N N . THR A 1 565 ? 37.281 -16.188 -15.547 1 98.25 565 THR A N 1
ATOM 4535 C CA . THR A 1 565 ? 36.844 -16.188 -16.953 1 98.25 565 THR A CA 1
ATOM 4536 C C . THR A 1 565 ? 36.094 -14.914 -17.281 1 98.25 565 THR A C 1
ATOM 4538 O O . THR A 1 565 ? 36.219 -14.359 -18.375 1 98.25 565 THR A O 1
ATOM 4541 N N . THR A 1 566 ? 35.219 -14.43 -16.375 1 98.69 566 THR A N 1
ATOM 4542 C CA . THR A 1 566 ? 34.469 -13.188 -16.562 1 98.69 566 THR A CA 1
ATOM 4543 C C . THR A 1 566 ? 35.406 -11.984 -16.531 1 98.69 566 THR A C 1
ATOM 4545 O O . THR A 1 566 ? 35.281 -11.094 -17.391 1 98.69 566 THR A O 1
ATOM 4548 N N . LEU A 1 567 ? 36.312 -12.047 -15.555 1 98.38 567 LEU A N 1
ATOM 4549 C CA . LEU A 1 567 ? 37.312 -10.969 -15.438 1 98.38 567 LEU A CA 1
ATOM 4550 C C . LEU A 1 567 ? 38.125 -10.828 -16.719 1 98.38 567 LEU A C 1
ATOM 4552 O O . LEU A 1 567 ? 38.281 -9.719 -17.234 1 98.38 567 LEU A O 1
ATOM 4556 N N . ALA A 1 568 ? 38.562 -11.93 -17.25 1 98.06 568 ALA A N 1
ATOM 4557 C CA . ALA A 1 568 ? 39.375 -11.922 -18.469 1 98.06 568 ALA A CA 1
ATOM 4558 C C . ALA A 1 568 ? 38.594 -11.336 -19.641 1 98.06 568 ALA A C 1
ATOM 4560 O O . ALA A 1 568 ? 39.156 -10.57 -20.438 1 98.06 568 ALA A O 1
ATOM 4561 N N . ARG A 1 569 ? 37.406 -11.648 -19.781 1 98.56 569 ARG A N 1
ATOM 4562 C CA . ARG A 1 569 ? 36.594 -11.18 -20.891 1 98.56 569 ARG A CA 1
ATOM 4563 C C . ARG A 1 569 ? 36.281 -9.695 -20.75 1 98.56 569 ARG A C 1
ATOM 4565 O O . ARG A 1 569 ? 36.25 -8.961 -21.734 1 98.56 569 ARG A O 1
ATOM 4572 N N . LEU A 1 570 ? 36 -9.234 -19.562 1 98.62 570 LEU A N 1
ATOM 4573 C CA . LEU A 1 570 ? 35.719 -7.816 -19.328 1 98.62 570 LEU A CA 1
ATOM 4574 C C . LEU A 1 570 ? 36.969 -6.977 -19.547 1 98.62 570 LEU A C 1
ATOM 4576 O O . LEU A 1 570 ? 36.875 -5.848 -20.047 1 98.62 570 LEU A O 1
ATOM 4580 N N . GLN A 1 571 ? 38.219 -7.539 -19.125 1 98.19 571 GLN A N 1
ATOM 4581 C CA . GLN A 1 571 ? 39.469 -6.859 -19.375 1 98.19 571 GLN A CA 1
ATOM 4582 C C . GLN A 1 571 ? 39.75 -6.711 -20.875 1 98.19 571 GLN A C 1
ATOM 4584 O O . GLN A 1 571 ? 40.125 -5.645 -21.344 1 98.19 571 GLN A O 1
ATOM 4589 N N . LYS A 1 572 ? 39.438 -7.828 -21.594 1 98.19 572 LYS A N 1
ATOM 4590 C CA . LYS A 1 572 ? 39.594 -7.781 -23.047 1 98.19 572 LYS A CA 1
ATOM 4591 C C . LYS A 1 572 ? 38.656 -6.758 -23.656 1 98.19 572 LYS A C 1
ATOM 4593 O O . LYS A 1 572 ? 39.031 -5.984 -24.531 1 98.19 572 LYS A O 1
ATOM 4598 N N . PHE A 1 573 ? 37.469 -6.695 -23.375 1 98.12 573 PHE A N 1
ATOM 4599 C CA . PHE A 1 573 ? 36.438 -5.781 -23.859 1 98.12 573 PHE A CA 1
ATOM 4600 C C . PHE A 1 573 ? 36.844 -4.332 -23.625 1 98.12 573 PHE A C 1
ATOM 4602 O O . PHE A 1 573 ? 36.781 -3.508 -24.547 1 98.12 573 PHE A O 1
ATOM 4609 N N . ALA A 1 574 ? 37.25 -4.043 -22.312 1 98.19 574 ALA A N 1
ATOM 4610 C CA . ALA A 1 574 ? 37.719 -2.695 -21.969 1 98.19 574 ALA A CA 1
ATOM 4611 C C . ALA A 1 574 ? 38.938 -2.297 -22.812 1 98.19 574 ALA A C 1
ATOM 4613 O O . ALA A 1 574 ? 39.031 -1.16 -23.281 1 98.19 574 ALA A O 1
ATOM 4614 N N . SER A 1 575 ? 39.906 -3.225 -23.016 1 97.38 575 SER A N 1
ATOM 4615 C CA . SER A 1 575 ? 41.125 -2.945 -23.766 1 97.38 575 SER A CA 1
ATOM 4616 C C . SER A 1 575 ? 40.844 -2.658 -25.234 1 97.38 575 SER A C 1
ATOM 4618 O O . SER A 1 575 ? 41.625 -1.979 -25.906 1 97.38 575 SER A O 1
ATOM 4620 N N . GLN A 1 576 ? 39.719 -3.172 -25.719 1 97.25 576 GLN A N 1
ATOM 4621 C CA . GLN A 1 576 ? 39.312 -2.969 -2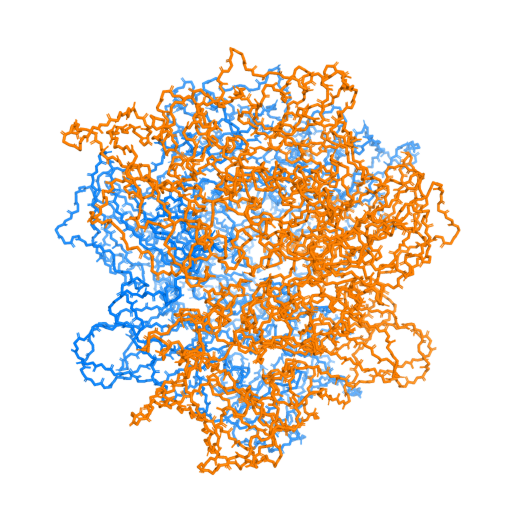7.109 1 97.25 576 GLN A CA 1
ATOM 4622 C C . GLN A 1 576 ? 38.438 -1.734 -27.266 1 97.25 576 GLN A C 1
ATOM 4624 O O . GLN A 1 576 ? 37.875 -1.488 -28.344 1 97.25 576 GLN A O 1
ATOM 4629 N N . GLY A 1 577 ? 38.25 -1.058 -26.188 1 96.25 577 GLY A N 1
ATOM 4630 C CA . GLY A 1 577 ? 37.5 0.19 -26.266 1 96.25 577 GLY A CA 1
ATOM 4631 C C . GLY A 1 577 ? 36.062 0.048 -25.797 1 96.25 577 GLY A C 1
ATOM 4632 O O . GLY A 1 577 ? 35.281 1.013 -25.844 1 96.25 577 GLY A O 1
ATOM 4633 N N . GLY A 1 578 ? 35.688 -1.221 -25.391 1 97.62 578 GLY A N 1
ATOM 4634 C CA . GLY A 1 578 ? 34.344 -1.395 -24.828 1 97.62 578 GLY A CA 1
ATOM 4635 C C . GLY A 1 578 ? 34.188 -0.693 -23.484 1 97.62 578 GLY A C 1
ATOM 4636 O O . GLY A 1 578 ? 35.156 -0.442 -22.781 1 97.62 578 GLY A O 1
ATOM 4637 N N . LYS A 1 579 ? 33 -0.334 -23.078 1 97.5 579 LYS A N 1
ATOM 4638 C CA . LYS A 1 579 ? 32.75 0.366 -21.828 1 97.5 579 LYS A CA 1
ATOM 4639 C C . LYS A 1 579 ? 32.406 -0.614 -20.703 1 97.5 579 LYS A C 1
ATOM 4641 O O . LYS A 1 579 ? 31.391 -1.325 -20.797 1 97.5 579 LYS A O 1
ATOM 4646 N N . VAL A 1 580 ? 33.156 -0.639 -19.703 1 98.56 580 VAL A N 1
ATOM 4647 C CA . VAL A 1 580 ? 32.906 -1.424 -18.5 1 98.56 580 VAL A CA 1
ATOM 4648 C C . VAL A 1 580 ? 32.656 -0.491 -17.312 1 98.56 580 VAL A C 1
ATOM 4650 O O . VAL A 1 580 ? 33.469 0.4 -17.047 1 98.56 580 VAL A O 1
ATOM 4653 N N . ILE A 1 581 ? 31.531 -0.632 -16.641 1 98.06 581 ILE A N 1
ATOM 4654 C CA . ILE A 1 581 ? 31.188 0.181 -15.469 1 98.06 581 ILE A CA 1
ATOM 4655 C C . ILE A 1 581 ? 31.234 -0.678 -14.211 1 98.06 581 ILE A C 1
ATOM 4657 O O . ILE A 1 581 ? 30.516 -1.665 -14.094 1 98.06 581 ILE A O 1
ATOM 4661 N N . VAL A 1 582 ? 32.094 -0.369 -13.344 1 97 582 VAL A N 1
ATOM 4662 C CA . VAL A 1 582 ? 32.062 -0.943 -12.008 1 97 582 VAL A CA 1
ATOM 4663 C C . VAL A 1 582 ? 31.219 -0.072 -11.086 1 97 582 VAL A C 1
ATOM 4665 O O . VAL A 1 582 ? 31.641 1.024 -10.703 1 97 582 VAL A O 1
ATOM 4668 N N . ALA A 1 583 ? 30.047 -0.529 -10.758 1 94.31 583 ALA A N 1
ATOM 4669 C CA . ALA A 1 583 ? 29.094 0.256 -9.984 1 94.31 583 ALA A CA 1
ATOM 4670 C C . ALA A 1 583 ? 29.078 -0.188 -8.531 1 94.31 583 ALA A C 1
ATOM 4672 O O . ALA A 1 583 ? 28.766 -1.346 -8.227 1 94.31 583 ALA A O 1
ATOM 4673 N N . GLY A 1 584 ? 29.359 0.702 -7.621 1 89.5 584 GLY A N 1
ATOM 4674 C CA . GLY A 1 584 ? 29.422 0.373 -6.207 1 89.5 584 GLY A CA 1
ATOM 4675 C C . GLY A 1 584 ? 30.75 -0.249 -5.801 1 89.5 584 GLY A C 1
ATOM 4676 O O . GLY A 1 584 ? 31.812 0.294 -6.102 1 89.5 584 GLY A O 1
ATOM 4677 N N . ILE A 1 585 ? 30.672 -1.453 -5.156 1 85.56 585 ILE A N 1
ATOM 4678 C CA . ILE A 1 585 ? 31.859 -2.129 -4.652 1 85.56 585 ILE A CA 1
ATOM 4679 C C . ILE A 1 585 ? 32.469 -2.998 -5.754 1 85.56 585 ILE A C 1
ATOM 4681 O O . ILE A 1 585 ? 31.75 -3.746 -6.426 1 85.56 585 ILE A O 1
ATOM 4685 N N . ALA A 1 586 ? 33.812 -2.787 -5.957 1 91.69 586 ALA A N 1
ATOM 4686 C CA . ALA A 1 586 ? 34.5 -3.652 -6.898 1 91.69 586 ALA A CA 1
ATOM 4687 C C . ALA A 1 586 ? 34.781 -5.031 -6.293 1 91.69 586 ALA A C 1
ATOM 4689 O O . ALA A 1 586 ? 34.938 -5.16 -5.078 1 91.69 586 ALA A O 1
ATOM 4690 N N . PRO A 1 587 ? 34.75 -6.047 -7.16 1 94.75 587 PRO A N 1
ATOM 4691 C CA . PRO A 1 587 ? 35.062 -7.371 -6.617 1 94.75 587 PRO A CA 1
ATOM 4692 C C . PRO A 1 587 ? 36.438 -7.434 -5.973 1 94.75 587 PRO A C 1
ATOM 4694 O O . PRO A 1 587 ? 37.406 -6.852 -6.496 1 94.75 587 PRO A O 1
ATOM 4697 N N . SER A 1 588 ? 36.531 -8.039 -4.84 1 93.12 588 SER A N 1
ATOM 4698 C CA . SER A 1 588 ? 37.781 -8.203 -4.141 1 93.12 588 SER A CA 1
ATOM 4699 C C . SER A 1 588 ? 38.312 -9.641 -4.262 1 93.12 588 SER A C 1
ATOM 4701 O O . SER A 1 588 ? 39.469 -9.914 -3.961 1 93.12 588 SER A O 1
ATOM 4703 N N . LEU A 1 589 ? 37.438 -10.562 -4.73 1 96.62 589 LEU A N 1
ATOM 4704 C CA . LEU A 1 589 ? 37.75 -11.977 -4.859 1 96.62 589 LEU A CA 1
ATOM 4705 C C . LEU A 1 589 ? 37.656 -12.43 -6.312 1 96.62 589 LEU A C 1
ATOM 4707 O O . LEU A 1 589 ? 36.875 -11.883 -7.086 1 96.62 589 LEU A O 1
ATOM 4711 N N . VAL A 1 590 ? 38.5 -13.32 -6.715 1 97.69 590 VAL A N 1
ATOM 4712 C CA . VAL A 1 590 ? 38.438 -14.008 -8 1 97.69 590 VAL A CA 1
ATOM 4713 C C . VAL A 1 590 ? 38.219 -15.508 -7.77 1 97.69 590 VAL A C 1
ATOM 4715 O O . VAL A 1 590 ? 39.031 -16.156 -7.09 1 97.69 590 VAL A O 1
ATOM 4718 N N . ASP A 1 591 ? 37.156 -16.031 -8.289 1 97.12 591 ASP A N 1
ATOM 4719 C CA . ASP A 1 591 ? 36.781 -17.422 -8.062 1 97.12 591 ASP A CA 1
ATOM 4720 C C . ASP A 1 591 ? 36.688 -17.719 -6.57 1 97.12 591 ASP A C 1
ATOM 4722 O O . ASP A 1 591 ? 37.156 -18.766 -6.109 1 97.12 591 ASP A O 1
ATOM 4726 N N . ALA A 1 592 ? 36.188 -16.75 -5.812 1 95.88 592 ALA A N 1
ATOM 4727 C CA . ALA A 1 592 ? 35.938 -16.812 -4.375 1 95.88 592 ALA A CA 1
ATOM 4728 C C . ALA A 1 592 ? 37.219 -16.938 -3.594 1 95.88 592 ALA A C 1
ATOM 4730 O O . ALA A 1 592 ? 37.25 -17.375 -2.443 1 95.88 592 ALA A O 1
ATOM 4731 N N . GLN A 1 593 ? 38.312 -16.609 -4.184 1 95.5 593 GLN A N 1
ATOM 4732 C CA . GLN A 1 593 ? 39.594 -16.641 -3.525 1 95.5 593 GLN A CA 1
ATOM 4733 C C . GLN A 1 593 ? 40.25 -15.266 -3.545 1 95.5 593 GLN A C 1
ATOM 4735 O O . GLN A 1 593 ? 40.062 -14.484 -4.477 1 95.5 593 GLN A O 1
ATOM 4740 N N . VAL A 1 594 ? 41.062 -14.984 -2.549 1 94.38 594 VAL A N 1
ATOM 4741 C CA . VAL A 1 594 ? 41.812 -13.719 -2.49 1 94.38 594 VAL A CA 1
ATOM 4742 C C . VAL A 1 594 ? 42.938 -13.734 -3.512 1 94.38 594 VAL A C 1
ATOM 4744 O O . VAL A 1 594 ? 43.844 -14.562 -3.43 1 94.38 594 VAL A O 1
ATOM 4747 N N . PRO A 1 595 ? 42.812 -12.898 -4.445 1 94 595 PRO A N 1
ATOM 4748 C CA . PRO A 1 595 ? 43.875 -12.867 -5.426 1 94 595 PRO A CA 1
ATOM 4749 C C . PRO A 1 595 ? 45.156 -12.18 -4.895 1 94 595 PRO A C 1
ATOM 4751 O O . PRO A 1 595 ? 45.125 -11.578 -3.818 1 94 595 PRO A O 1
ATOM 4754 N N . LYS A 1 596 ? 46.25 -12.312 -5.621 1 89.62 596 LYS A N 1
ATOM 4755 C CA . LYS A 1 596 ? 47.5 -11.664 -5.254 1 89.62 596 LYS A CA 1
ATOM 4756 C C . LYS A 1 596 ? 47.375 -10.148 -5.281 1 89.62 596 LYS A C 1
ATOM 4758 O O . LYS A 1 596 ? 47.938 -9.453 -4.426 1 89.62 596 LYS A O 1
ATOM 4763 N N . ALA A 1 597 ? 46.625 -9.758 -6.281 1 87.81 597 ALA A N 1
ATOM 4764 C CA . ALA A 1 597 ? 46.312 -8.336 -6.41 1 87.81 597 ALA A CA 1
ATOM 4765 C C . ALA A 1 597 ? 44.812 -8.148 -6.672 1 87.81 597 ALA A C 1
ATOM 4767 O O . ALA A 1 597 ? 44.188 -8.984 -7.32 1 87.81 597 ALA A O 1
ATOM 4768 N N . ALA A 1 598 ? 44.312 -7.051 -6.113 1 86.88 598 ALA A N 1
ATOM 4769 C CA . ALA A 1 598 ? 42.906 -6.773 -6.32 1 86.88 598 ALA A CA 1
ATOM 4770 C C . ALA A 1 598 ? 42.531 -6.828 -7.801 1 86.88 598 ALA A C 1
ATOM 4772 O O . ALA A 1 598 ? 43.281 -6.316 -8.648 1 86.88 598 ALA A O 1
ATOM 4773 N N . PRO A 1 599 ? 41.5 -7.578 -8.109 1 90.06 599 PRO A N 1
ATOM 4774 C CA . PRO A 1 599 ? 41.094 -7.621 -9.516 1 90.06 599 PRO A CA 1
ATOM 4775 C C . PRO A 1 599 ? 40.781 -6.234 -10.086 1 90.06 599 PRO A C 1
ATOM 4777 O O . PRO A 1 599 ? 40.094 -5.434 -9.453 1 90.06 599 PRO A O 1
ATOM 4780 N N . ALA A 1 600 ? 41.5 -5.895 -11.172 1 91.81 600 ALA A N 1
ATOM 4781 C CA . ALA A 1 600 ? 41.312 -4.59 -11.797 1 91.81 600 ALA A CA 1
ATOM 4782 C C . ALA A 1 600 ? 40.938 -4.738 -13.273 1 91.81 600 ALA A C 1
ATOM 4784 O O . ALA A 1 600 ? 41.406 -5.66 -13.945 1 91.81 600 ALA A O 1
ATOM 4785 N N . ILE A 1 601 ? 40.062 -3.969 -13.75 1 96.88 601 ILE A N 1
ATOM 4786 C CA . ILE A 1 601 ? 39.719 -3.848 -15.164 1 96.88 601 ILE A CA 1
ATOM 4787 C C . ILE A 1 601 ? 40.156 -2.488 -15.688 1 96.88 601 ILE A C 1
ATOM 4789 O O . ILE A 1 601 ? 39.406 -1.511 -15.633 1 96.88 601 ILE A O 1
ATOM 4793 N N . GLU A 1 602 ? 41.406 -2.459 -16.219 1 95.62 602 GLU A N 1
ATOM 4794 C CA . GLU A 1 602 ? 41.969 -1.211 -16.734 1 95.62 602 GLU A CA 1
ATOM 4795 C C . GLU A 1 602 ? 41.062 -0.605 -17.812 1 95.62 602 GLU A C 1
ATOM 4797 O O . GLU A 1 602 ? 40.625 -1.302 -18.734 1 95.62 602 GLU A O 1
ATOM 4802 N N . GLY A 1 603 ? 40.781 0.589 -17.703 1 94.69 603 GLY A N 1
ATOM 4803 C CA . GLY A 1 603 ? 39.938 1.266 -18.672 1 94.69 603 GLY A CA 1
ATOM 4804 C C . GLY A 1 603 ? 38.5 1.328 -18.25 1 94.69 603 GLY A C 1
ATOM 4805 O O . GLY A 1 603 ? 37.688 2.016 -18.891 1 94.69 603 GLY A O 1
ATOM 4806 N N . SER A 1 604 ? 38.125 0.688 -17.156 1 96.94 604 SER A N 1
ATOM 4807 C CA . SER A 1 604 ? 36.75 0.716 -16.672 1 96.94 604 SER A CA 1
ATOM 4808 C C . SER A 1 604 ? 36.438 2.037 -15.977 1 96.94 604 SER A C 1
ATOM 4810 O O . SER A 1 604 ? 37.344 2.789 -15.625 1 96.94 604 SER A O 1
ATOM 4812 N N . VAL A 1 605 ? 35.125 2.342 -15.867 1 95.31 605 VAL A N 1
ATOM 4813 C CA . VAL A 1 605 ? 34.625 3.494 -15.117 1 95.31 605 VAL A CA 1
ATOM 4814 C C . VAL A 1 605 ? 34.062 3.039 -13.773 1 95.31 605 VAL A C 1
ATOM 4816 O O . VAL A 1 605 ? 33.219 2.154 -13.711 1 95.31 605 VAL A O 1
ATOM 4819 N N . SER A 1 606 ? 34.594 3.564 -12.734 1 92 606 SER A N 1
ATOM 4820 C CA . SER A 1 606 ? 34.094 3.273 -11.406 1 92 606 SER A CA 1
ATOM 4821 C C . SER A 1 606 ? 33.062 4.312 -10.969 1 92 606 SER A C 1
ATOM 4823 O O . SER A 1 606 ? 33.344 5.512 -10.961 1 92 606 SER A O 1
ATOM 4825 N N . LEU A 1 607 ? 31.875 3.873 -10.648 1 90.06 607 LEU A N 1
ATOM 4826 C CA . LEU A 1 607 ? 30.812 4.746 -10.188 1 90.06 607 LEU A CA 1
ATOM 4827 C C . LEU A 1 607 ? 30.312 4.328 -8.812 1 90.06 607 LEU A C 1
ATOM 4829 O O . LEU A 1 607 ? 30.297 3.139 -8.484 1 90.06 607 LEU A O 1
ATOM 4833 N N . PRO A 1 608 ? 29.906 5.266 -7.926 1 83.25 608 PRO A N 1
ATOM 4834 C CA . PRO A 1 608 ? 29.203 4.859 -6.711 1 83.25 608 PRO A CA 1
ATOM 4835 C C . PRO A 1 608 ? 27.875 4.152 -7.004 1 83.25 608 PRO A C 1
ATOM 4837 O O . PRO A 1 608 ? 27.359 4.238 -8.125 1 83.25 608 PRO A O 1
ATOM 4840 N N . TRP A 1 609 ? 27.406 3.438 -6.016 1 88.31 609 TRP A N 1
ATOM 4841 C CA . TRP A 1 609 ? 26.094 2.828 -6.152 1 88.31 609 TRP A CA 1
ATOM 4842 C C . TRP A 1 609 ? 24.984 3.887 -6.094 1 88.31 609 TRP A C 1
ATOM 4844 O O . TRP A 1 609 ? 24.438 4.156 -5.027 1 88.31 609 TRP A O 1
ATOM 4854 N N . SER A 1 610 ? 24.75 4.484 -7.238 1 83.88 610 SER A N 1
ATOM 4855 C CA . SER A 1 610 ? 23.812 5.602 -7.352 1 83.88 610 SER A CA 1
ATOM 4856 C C . SER A 1 610 ? 23.031 5.543 -8.656 1 83.88 610 SER A C 1
ATOM 4858 O O . SER A 1 610 ? 23.625 5.492 -9.742 1 83.88 610 SER A O 1
ATOM 4860 N N . LYS A 1 611 ? 21.734 5.535 -8.492 1 89.12 611 LYS A N 1
ATOM 4861 C CA . LYS A 1 611 ? 20.844 5.535 -9.656 1 89.12 611 LYS A CA 1
ATOM 4862 C C . LYS A 1 611 ? 21.234 6.641 -10.633 1 89.12 611 LYS A C 1
ATOM 4864 O O . LYS A 1 611 ? 21.359 6.395 -11.836 1 89.12 611 LYS A O 1
ATOM 4869 N N . ALA A 1 612 ? 21.484 7.84 -10.164 1 78.56 612 ALA A N 1
ATOM 4870 C CA . ALA A 1 612 ? 21.734 9.023 -10.977 1 78.56 612 ALA A CA 1
ATOM 4871 C C . ALA A 1 612 ? 23.031 8.875 -11.773 1 78.56 612 ALA A C 1
ATOM 4873 O O . ALA A 1 612 ? 23.062 9.156 -12.969 1 78.56 612 ALA A O 1
ATOM 4874 N N . GLN A 1 613 ? 24.109 8.445 -11.117 1 84.62 613 GLN A N 1
ATOM 4875 C CA . GLN A 1 613 ? 25.406 8.344 -11.773 1 84.62 613 GLN A CA 1
ATOM 4876 C C . GLN A 1 613 ? 25.406 7.227 -12.812 1 84.62 613 GLN A C 1
ATOM 4878 O O . GLN A 1 613 ? 25.984 7.375 -13.891 1 84.62 613 GLN A O 1
ATOM 4883 N N . ILE A 1 614 ? 24.75 6.145 -12.461 1 93 614 ILE A N 1
ATOM 4884 C CA . ILE A 1 614 ? 24.703 5.016 -13.383 1 93 614 ILE A CA 1
ATOM 4885 C C . ILE A 1 614 ? 23.891 5.395 -14.625 1 93 614 ILE A C 1
ATOM 4887 O O . ILE A 1 614 ? 24.328 5.168 -15.75 1 93 614 ILE A O 1
ATOM 4891 N N . LEU A 1 615 ? 22.75 5.988 -14.469 1 91.56 615 LEU A N 1
ATOM 4892 C CA . LEU A 1 615 ? 21.922 6.383 -15.602 1 91.56 615 LEU A CA 1
ATOM 4893 C C . LEU A 1 615 ? 22.594 7.461 -16.438 1 91.56 615 LEU A C 1
ATOM 4895 O O . LEU A 1 615 ? 22.484 7.469 -17.656 1 91.56 615 LEU A O 1
ATOM 4899 N N . SER A 1 616 ? 23.266 8.375 -15.758 1 87.12 616 SER A N 1
ATOM 4900 C CA . SER A 1 616 ? 24 9.406 -16.484 1 87.12 616 SER A CA 1
ATOM 4901 C C . SER A 1 616 ? 25.094 8.789 -17.359 1 87.12 616 SER A C 1
ATOM 4903 O O . SER A 1 616 ? 25.266 9.195 -18.516 1 87.12 616 SER A O 1
ATOM 4905 N N . ALA A 1 617 ? 25.766 7.82 -16.797 1 93.38 617 ALA A N 1
ATOM 4906 C CA . ALA A 1 617 ? 26.844 7.145 -17.531 1 93.38 617 ALA A CA 1
ATOM 4907 C C . ALA A 1 617 ? 26.281 6.379 -18.719 1 93.38 617 ALA A C 1
ATOM 4909 O O . ALA A 1 617 ? 26.969 6.176 -19.719 1 93.38 617 ALA A O 1
ATOM 4910 N N . LEU A 1 618 ? 25.047 6.012 -18.719 1 96.31 618 LEU A N 1
ATOM 4911 C CA . LEU A 1 618 ? 24.453 5.176 -19.75 1 96.31 618 LEU A CA 1
ATOM 4912 C C . LEU A 1 618 ? 23.656 6.023 -20.734 1 96.31 618 LEU A C 1
ATOM 4914 O O . LEU A 1 618 ? 23.156 5.504 -21.734 1 96.31 618 LEU A O 1
ATOM 4918 N N . HIS A 1 619 ? 23.609 7.293 -20.594 1 90.25 619 HIS A N 1
ATOM 4919 C CA . HIS A 1 619 ? 22.812 8.211 -21.391 1 90.25 619 HIS A CA 1
ATOM 4920 C C . HIS A 1 619 ? 23.125 8.047 -22.875 1 90.25 619 HIS A C 1
ATOM 4922 O O . HIS A 1 619 ? 22.203 7.988 -23.703 1 90.25 619 HIS A O 1
ATOM 4928 N N . PRO A 1 620 ? 24.422 7.883 -23.266 1 93.19 620 PRO A N 1
ATOM 4929 C CA . PRO A 1 620 ? 24.734 7.754 -24.688 1 93.19 620 PRO A CA 1
ATOM 4930 C C . PRO A 1 620 ? 24.188 6.461 -25.297 1 93.19 620 PRO A C 1
ATOM 4932 O O . PRO A 1 620 ? 24.125 6.328 -26.516 1 93.19 620 PRO A O 1
ATOM 4935 N N . HIS A 1 621 ? 23.812 5.551 -24.422 1 95.19 621 HIS A N 1
ATOM 4936 C CA . HIS A 1 621 ? 23.375 4.242 -24.906 1 95.19 621 HIS A CA 1
ATOM 4937 C C . HIS A 1 621 ? 21.859 4.094 -24.828 1 95.19 621 HIS A C 1
ATOM 4939 O O . HIS A 1 621 ? 21.328 2.994 -25 1 95.19 621 HIS A O 1
ATOM 4945 N N . ARG A 1 622 ? 21.156 5.164 -24.516 1 93.56 622 ARG A N 1
ATOM 4946 C CA . ARG A 1 622 ? 19.703 5.176 -24.438 1 93.56 622 ARG A CA 1
ATOM 4947 C C . ARG A 1 622 ? 19.078 5.387 -25.812 1 93.56 622 ARG A C 1
ATOM 4949 O O . ARG A 1 622 ? 19.406 6.348 -26.5 1 93.56 622 ARG A O 1
ATOM 4956 N N . ASP A 1 623 ? 18.172 4.492 -26.156 1 94.81 623 ASP A N 1
ATOM 4957 C CA . ASP A 1 623 ? 17.531 4.566 -27.469 1 94.81 623 ASP A CA 1
ATOM 4958 C C . ASP A 1 623 ? 16.203 5.32 -27.391 1 94.81 623 ASP A C 1
ATOM 4960 O O . ASP A 1 623 ? 15.734 5.879 -28.391 1 94.81 623 ASP A O 1
ATOM 4964 N N . LEU A 1 624 ? 15.602 5.25 -26.297 1 96.31 624 LEU A N 1
ATOM 4965 C CA . LEU A 1 624 ? 14.281 5.824 -26.031 1 96.31 624 LEU A CA 1
ATOM 4966 C C . LEU A 1 624 ? 14.258 6.566 -24.703 1 96.31 624 LEU A C 1
ATOM 4968 O O . LEU A 1 624 ? 14.711 6.035 -23.688 1 96.31 624 LEU A O 1
ATOM 4972 N N . ASP A 1 625 ? 13.875 7.777 -24.75 1 93.5 625 ASP A N 1
ATOM 4973 C CA . ASP A 1 625 ? 13.742 8.586 -23.547 1 93.5 625 ASP A CA 1
ATOM 4974 C C . ASP A 1 625 ? 12.312 9.094 -23.375 1 93.5 625 ASP A C 1
ATOM 4976 O O . ASP A 1 625 ? 11.727 9.633 -24.312 1 93.5 625 ASP A O 1
ATOM 4980 N N . MET A 1 626 ? 11.711 8.898 -22.188 1 96.56 626 MET A N 1
ATOM 4981 C CA . MET A 1 626 ? 10.352 9.352 -21.906 1 96.56 626 MET A CA 1
ATOM 4982 C C . MET A 1 626 ? 10.312 10.211 -20.641 1 96.56 626 MET A C 1
ATOM 4984 O O . MET A 1 626 ? 10.648 9.75 -19.562 1 96.56 626 MET A O 1
ATOM 4988 N N . THR A 1 627 ? 9.945 11.398 -20.75 1 93.19 627 THR A N 1
ATOM 4989 C CA . THR A 1 627 ? 9.789 12.328 -19.641 1 93.19 627 THR A CA 1
ATOM 4990 C C . THR A 1 627 ? 8.344 12.812 -19.531 1 93.19 627 THR A C 1
ATOM 4992 O O . THR A 1 627 ? 7.66 12.969 -20.547 1 93.19 627 THR A O 1
ATOM 4995 N N . VAL A 1 628 ? 7.875 13.047 -18.391 1 94.62 628 VAL A N 1
ATOM 4996 C CA . VAL A 1 628 ? 6.5 13.469 -18.156 1 94.62 628 VAL A CA 1
ATOM 4997 C C . VAL A 1 628 ? 6.25 14.805 -18.859 1 94.62 628 VAL A C 1
ATOM 4999 O O . VAL A 1 628 ? 6.969 15.781 -18.625 1 94.62 628 VAL A O 1
ATOM 5002 N N . SER A 1 629 ? 5.289 14.852 -19.703 1 93.25 629 SER A N 1
ATOM 5003 C CA . SER A 1 629 ? 5.039 16.016 -20.547 1 93.25 629 SER A CA 1
ATOM 5004 C C . SER A 1 629 ? 4.098 17 -19.859 1 93.25 629 SER A C 1
ATOM 5006 O O . SER A 1 629 ? 4.105 18.203 -20.172 1 93.25 629 SER A O 1
ATOM 5008 N N . HIS A 1 630 ? 3.254 16.391 -18.969 1 87.5 630 HIS A N 1
ATOM 5009 C CA . HIS A 1 630 ? 2.256 17.172 -18.25 1 87.5 630 HIS A CA 1
ATOM 5010 C C . HIS A 1 630 ? 2.182 16.766 -16.781 1 87.5 630 HIS A C 1
ATOM 5012 O O . HIS A 1 630 ? 2.229 15.57 -16.469 1 87.5 630 HIS A O 1
ATOM 5018 N N . THR A 1 631 ? 2.188 17.797 -15.953 1 85 631 THR A N 1
ATOM 5019 C CA . THR A 1 631 ? 2.02 17.484 -14.539 1 85 631 THR A CA 1
ATOM 5020 C C . THR A 1 631 ? 0.634 16.906 -14.273 1 85 631 THR A C 1
ATOM 5022 O O . THR A 1 631 ? -0.368 17.438 -14.766 1 85 631 THR A O 1
ATOM 5025 N N . THR A 1 632 ? 0.576 15.789 -13.672 1 85.69 632 THR A N 1
ATOM 5026 C CA . THR A 1 632 ? -0.655 15.203 -13.148 1 85.69 632 THR A CA 1
ATOM 5027 C C . THR A 1 632 ? -0.676 15.25 -11.625 1 85.69 632 THR A C 1
ATOM 5029 O O . THR A 1 632 ? 0.179 15.891 -11.008 1 85.69 632 THR A O 1
ATOM 5032 N N . LEU A 1 633 ? -1.688 14.719 -11.039 1 74.62 633 LEU A N 1
ATOM 5033 C CA . LEU A 1 633 ? -1.8 14.695 -9.586 1 74.62 633 LEU A CA 1
ATOM 5034 C C . LEU A 1 633 ? -0.605 13.984 -8.961 1 74.62 633 LEU A C 1
ATOM 5036 O O . LEU A 1 633 ? -0.19 14.312 -7.852 1 74.62 633 LEU A O 1
ATOM 5040 N N . TYR A 1 634 ? -0.032 13.086 -9.75 1 79.06 634 TYR A N 1
ATOM 5041 C CA . TYR A 1 634 ? 0.955 12.219 -9.117 1 79.06 634 TYR A CA 1
ATOM 5042 C C . TYR A 1 634 ? 2.307 12.328 -9.812 1 79.06 634 TYR A C 1
ATOM 5044 O O . TYR A 1 634 ? 3.291 11.734 -9.367 1 79.06 634 TYR A O 1
ATOM 5052 N N . ARG A 1 635 ? 2.34 13.141 -10.875 1 88.25 635 ARG A N 1
ATOM 5053 C CA . ARG A 1 635 ? 3.578 13.227 -11.641 1 88.25 635 ARG A CA 1
ATOM 5054 C C . ARG A 1 635 ? 3.898 14.672 -12.008 1 88.25 635 ARG A C 1
ATOM 5056 O O . ARG A 1 635 ? 2.998 15.453 -12.328 1 88.25 635 ARG A O 1
ATOM 5063 N N . ALA A 1 636 ? 5.16 15.008 -12.016 1 84.69 636 ALA A N 1
ATOM 5064 C CA . ALA A 1 636 ? 5.625 16.359 -12.312 1 84.69 636 ALA A CA 1
ATOM 5065 C C . ALA A 1 636 ? 6.215 16.438 -13.719 1 84.69 636 ALA A C 1
ATOM 5067 O O . ALA A 1 636 ? 7.008 15.578 -14.117 1 84.69 636 ALA A O 1
ATOM 5068 N N . GLN A 1 637 ? 5.812 17.375 -14.438 1 88.06 637 GLN A N 1
ATOM 5069 C CA . GLN A 1 637 ? 6.379 17.609 -15.758 1 88.06 637 GLN A CA 1
ATOM 5070 C C . GLN A 1 637 ? 7.898 17.703 -15.695 1 88.06 637 GLN A C 1
ATOM 5072 O O . GLN A 1 637 ? 8.453 18.328 -14.789 1 88.06 637 GLN A O 1
ATOM 5077 N N . GLY A 1 638 ? 8.539 17.062 -16.594 1 86.94 638 GLY A N 1
ATOM 5078 C CA . GLY A 1 638 ? 9.992 17.109 -16.703 1 86.94 638 GLY A CA 1
ATOM 5079 C C . GLY A 1 638 ? 10.672 15.922 -16.031 1 86.94 638 GLY A C 1
ATOM 5080 O O . GLY A 1 638 ? 11.812 15.594 -16.359 1 86.94 638 GLY A O 1
ATOM 5081 N N . SER A 1 639 ? 9.969 15.305 -15.133 1 88.12 639 SER A N 1
ATOM 5082 C CA . SER A 1 639 ? 10.539 14.125 -14.492 1 88.12 639 SER A CA 1
ATOM 5083 C C . SER A 1 639 ? 10.523 12.922 -15.438 1 88.12 639 SER A C 1
ATOM 5085 O O . SER A 1 639 ? 9.75 12.891 -16.391 1 88.12 639 SER A O 1
ATOM 5087 N N . ARG A 1 640 ? 11.336 11.961 -15.148 1 91.31 640 ARG A N 1
ATOM 5088 C CA . ARG A 1 640 ? 11.352 10.734 -15.938 1 91.31 640 ARG A CA 1
ATOM 5089 C C . ARG A 1 640 ? 10.086 9.906 -15.703 1 91.31 640 ARG A C 1
ATOM 5091 O O . ARG A 1 640 ? 9.625 9.789 -14.562 1 91.31 640 ARG A O 1
ATOM 5098 N N . ALA A 1 641 ? 9.492 9.359 -16.75 1 95.31 641 ALA A N 1
ATOM 5099 C CA . ALA A 1 641 ? 8.32 8.492 -16.641 1 95.31 641 ALA A CA 1
ATOM 5100 C C . ALA A 1 641 ? 8.703 7.129 -16.078 1 95.31 641 ALA A C 1
ATOM 5102 O O . ALA A 1 641 ? 9.008 6.203 -16.828 1 95.31 641 ALA A O 1
ATOM 5103 N N . ASN A 1 642 ? 8.5 6.941 -14.859 1 93.69 642 ASN A N 1
ATOM 5104 C CA . ASN A 1 642 ? 9.07 5.77 -14.203 1 93.69 642 ASN A CA 1
ATOM 5105 C C . ASN A 1 642 ? 8.047 4.641 -14.078 1 93.69 642 ASN A C 1
ATOM 5107 O O . ASN A 1 642 ? 8.266 3.68 -13.344 1 93.69 642 ASN A O 1
ATOM 5111 N N . SER A 1 643 ? 6.93 4.684 -14.758 1 96.94 643 SER A N 1
ATOM 5112 C CA . SER A 1 643 ? 5.957 3.596 -14.75 1 96.94 643 SER A CA 1
ATOM 5113 C C . SER A 1 643 ? 5.875 2.928 -16.125 1 96.94 643 SER A C 1
ATOM 5115 O O . SER A 1 643 ? 5.18 1.922 -16.281 1 96.94 643 SER A O 1
ATOM 5117 N N . LEU A 1 644 ? 6.598 3.439 -17.078 1 98.31 644 LEU A N 1
ATOM 5118 C CA . LEU A 1 644 ? 6.52 2.908 -18.438 1 98.31 644 LEU A CA 1
ATOM 5119 C C . LEU A 1 644 ? 7.672 1.948 -18.719 1 98.31 644 LEU A C 1
ATOM 5121 O O . LEU A 1 644 ? 8.836 2.271 -18.453 1 98.31 644 LEU A O 1
ATOM 5125 N N . PHE A 1 645 ? 7.355 0.746 -19.188 1 98.25 645 PHE A N 1
ATOM 5126 C CA . PHE A 1 645 ? 8.32 -0.226 -19.688 1 98.25 645 PHE A CA 1
ATOM 5127 C C . PHE A 1 645 ? 8.234 -0.357 -21.203 1 98.25 645 PHE A C 1
ATOM 5129 O O . PHE A 1 645 ? 7.203 -0.031 -21.797 1 98.25 645 PHE A O 1
ATOM 5136 N N . TYR A 1 646 ? 9.305 -0.769 -21.812 1 98.19 646 TYR A N 1
ATOM 5137 C CA . TYR A 1 646 ? 9.242 -0.927 -23.25 1 98.19 646 TYR A CA 1
ATOM 5138 C C . TYR A 1 646 ? 10.102 -2.1 -23.719 1 98.19 646 TYR A C 1
ATOM 5140 O O . TYR A 1 646 ? 10.945 -2.594 -22.953 1 98.19 646 TYR A O 1
ATOM 5148 N N . GLN A 1 647 ? 9.875 -2.611 -24.812 1 98.06 647 GLN A N 1
ATOM 5149 C CA . GLN A 1 647 ? 10.742 -3.447 -25.625 1 98.06 647 GLN A CA 1
ATOM 5150 C C . GLN A 1 647 ? 10.852 -2.904 -27.047 1 98.06 647 GLN A C 1
ATOM 5152 O O . GLN A 1 647 ? 9.859 -2.48 -27.641 1 98.06 647 GLN A O 1
ATOM 5157 N N . MET A 1 648 ? 12.055 -2.822 -27.578 1 98.06 648 MET A N 1
ATOM 5158 C CA . MET A 1 648 ? 12.32 -2.381 -28.938 1 98.06 648 MET A CA 1
ATOM 5159 C C . MET A 1 648 ? 12.906 -3.518 -29.766 1 98.06 648 MET A C 1
ATOM 5161 O O . MET A 1 648 ? 13.797 -4.234 -29.312 1 98.06 648 MET A O 1
ATOM 5165 N N . ARG A 1 649 ? 12.281 -3.768 -30.922 1 97.56 649 ARG A N 1
ATOM 5166 C CA . ARG A 1 649 ? 12.75 -4.762 -31.891 1 97.56 649 ARG A CA 1
ATOM 5167 C C . ARG A 1 649 ? 13.234 -4.094 -33.188 1 97.56 649 ARG A C 1
ATOM 5169 O O . ARG A 1 649 ? 12.688 -3.068 -33.594 1 97.56 649 ARG A O 1
ATOM 5176 N N . GLU A 1 650 ? 14.25 -4.625 -33.719 1 97.25 650 GLU A N 1
ATOM 5177 C CA . GLU A 1 650 ? 14.734 -4.215 -35.031 1 97.25 650 GLU A CA 1
ATOM 5178 C C . GLU A 1 650 ? 14.57 -5.332 -36.062 1 97.25 650 GLU A C 1
ATOM 5180 O O . GLU A 1 650 ? 15.047 -6.449 -35.844 1 97.25 650 GLU A O 1
ATOM 5185 N N . ASP A 1 651 ? 13.891 -5.051 -37.062 1 96.94 651 ASP A N 1
ATOM 5186 C CA . ASP A 1 651 ? 13.633 -5.977 -38.188 1 96.94 651 ASP A CA 1
ATOM 5187 C C . ASP A 1 651 ? 13.938 -5.324 -39.531 1 96.94 651 ASP A C 1
ATOM 5189 O O . ASP A 1 651 ? 13.07 -4.688 -40.125 1 96.94 651 ASP A O 1
ATOM 5193 N N . GLY A 1 652 ? 15.055 -5.574 -40.094 1 94.19 652 GLY A N 1
ATOM 5194 C CA . GLY A 1 652 ? 15.492 -4.863 -41.281 1 94.19 652 GLY A CA 1
ATOM 5195 C C . GLY A 1 652 ? 15.641 -3.369 -41.062 1 94.19 652 GLY A C 1
ATOM 5196 O O . GLY A 1 652 ? 16.359 -2.939 -40.125 1 94.19 652 GLY A O 1
ATOM 5197 N N . GLU A 1 653 ? 14.883 -2.654 -41.781 1 93.69 653 GLU A N 1
ATOM 5198 C CA . GLU A 1 653 ? 14.992 -1.2 -41.719 1 93.69 653 GLU A CA 1
ATOM 5199 C C . GLU A 1 653 ? 13.938 -0.617 -40.781 1 93.69 653 GLU A C 1
ATOM 5201 O O . GLU A 1 653 ? 13.953 0.582 -40.5 1 93.69 653 GLU A O 1
ATOM 5206 N N . GLU A 1 654 ? 13.172 -1.506 -40.281 1 96.12 654 GLU A N 1
ATOM 5207 C CA . GLU A 1 654 ? 12.086 -1.037 -39.438 1 96.12 654 GLU A CA 1
ATOM 5208 C C . GLU A 1 654 ? 12.344 -1.385 -37.969 1 96.12 654 GLU A C 1
ATOM 5210 O O . GLU A 1 654 ? 13.18 -2.238 -37.656 1 96.12 654 GLU A O 1
ATOM 5215 N N . LYS A 1 655 ? 11.703 -0.632 -37.125 1 97.75 655 LYS A N 1
ATOM 5216 C CA . LYS A 1 655 ? 11.703 -0.945 -35.688 1 97.75 655 LYS A CA 1
ATOM 5217 C C . LYS A 1 655 ? 10.281 -1.009 -35.156 1 97.75 655 LYS A C 1
ATOM 5219 O O . LYS A 1 655 ? 9.359 -0.448 -35.75 1 97.75 655 LYS A O 1
ATOM 5224 N N . TYR A 1 656 ? 10.109 -1.76 -34.125 1 98.25 656 TYR A N 1
ATOM 5225 C CA . TYR A 1 656 ? 8.859 -1.875 -33.375 1 98.25 656 TYR A CA 1
ATOM 5226 C C . TYR A 1 656 ? 9.086 -1.612 -31.906 1 98.25 656 TYR A C 1
ATOM 5228 O O . TYR A 1 656 ? 10.031 -2.135 -31.312 1 98.25 656 TYR A O 1
ATOM 5236 N N . ILE A 1 657 ? 8.273 -0.729 -31.344 1 98.5 657 ILE A N 1
ATOM 5237 C CA . ILE A 1 657 ? 8.391 -0.424 -29.922 1 98.5 657 ILE A CA 1
ATOM 5238 C C . ILE A 1 657 ? 7.066 -0.715 -29.219 1 98.5 657 ILE A C 1
ATOM 5240 O O . ILE A 1 657 ? 6.023 -0.185 -29.609 1 98.5 657 ILE A O 1
ATOM 5244 N N . PHE A 1 658 ? 7.047 -1.607 -28.281 1 98.44 658 PHE A N 1
ATOM 5245 C CA . PHE A 1 658 ? 5.926 -1.795 -27.375 1 98.44 658 PHE A CA 1
ATOM 5246 C C . PHE A 1 658 ? 6.164 -1.056 -26.062 1 98.44 658 PHE A C 1
ATOM 5248 O O . PHE A 1 658 ? 7.211 -1.22 -25.438 1 98.44 658 PHE A O 1
ATOM 5255 N N . ILE A 1 659 ? 5.258 -0.196 -25.625 1 98.56 659 ILE A N 1
ATOM 5256 C CA . ILE A 1 659 ? 5.332 0.532 -24.359 1 98.56 659 ILE A CA 1
ATOM 5257 C C . ILE A 1 659 ? 4.078 0.26 -23.531 1 98.56 659 ILE A C 1
ATOM 5259 O O . ILE A 1 659 ? 2.965 0.247 -24.062 1 98.56 659 ILE A O 1
ATOM 5263 N N . CYS A 1 660 ? 4.207 0.034 -22.25 1 98.44 660 CYS A N 1
ATOM 5264 C CA . CYS A 1 660 ? 3.049 -0.142 -21.391 1 98.44 660 CYS A CA 1
ATOM 5265 C C . CYS A 1 660 ? 3.213 0.644 -20.094 1 98.44 660 CYS A C 1
ATOM 5267 O O . CYS A 1 660 ? 4.328 0.814 -19.594 1 98.44 660 CYS A O 1
ATOM 5269 N N . ASN A 1 661 ? 2.139 1.146 -19.562 1 98.25 661 ASN A N 1
ATOM 5270 C CA . ASN A 1 661 ? 2.076 1.766 -18.25 1 98.25 661 ASN A CA 1
ATOM 5271 C C . ASN A 1 661 ? 1.817 0.732 -17.156 1 98.25 661 ASN A C 1
ATOM 5273 O O . ASN A 1 661 ? 0.739 0.138 -17.094 1 98.25 661 ASN A O 1
ATOM 5277 N N . THR A 1 662 ? 2.791 0.573 -16.266 1 98.06 662 THR A N 1
ATOM 5278 C CA . THR A 1 662 ? 2.67 -0.461 -15.25 1 98.06 662 THR A CA 1
ATOM 5279 C C . THR A 1 662 ? 1.833 0.036 -14.078 1 98.06 662 THR A C 1
ATOM 5281 O O . THR A 1 662 ? 1.41 -0.754 -13.227 1 98.06 662 THR A O 1
ATOM 5284 N N . ASP A 1 663 ? 1.556 1.348 -14.078 1 96.56 663 ASP A N 1
ATOM 5285 C CA . ASP A 1 663 ? 0.547 1.855 -13.156 1 96.56 663 ASP A CA 1
ATOM 5286 C C . ASP A 1 663 ? -0.862 1.565 -13.664 1 96.56 663 ASP A C 1
ATOM 5288 O O . ASP A 1 663 ? -1.217 1.954 -14.781 1 96.56 663 ASP A O 1
ATOM 5292 N N . ARG A 1 664 ? -1.67 0.932 -12.836 1 96.31 664 ARG A N 1
ATOM 5293 C CA . ARG A 1 664 ? -2.973 0.461 -13.297 1 96.31 664 ARG A CA 1
ATOM 5294 C C . ARG A 1 664 ? -3.998 1.59 -13.281 1 96.31 664 ARG A C 1
ATOM 5296 O O . ARG A 1 664 ? -5.035 1.499 -13.945 1 96.31 664 ARG A O 1
ATOM 5303 N N . LYS A 1 665 ? -3.705 2.641 -12.508 1 93.62 665 LYS A N 1
ATOM 5304 C CA . LYS A 1 665 ? -4.742 3.643 -12.281 1 93.62 665 LYS A CA 1
ATOM 5305 C C . LYS A 1 665 ? -4.312 5.012 -12.797 1 93.62 665 LYS A C 1
ATOM 5307 O O . LYS A 1 665 ? -5.066 5.672 -13.516 1 93.62 665 LYS A O 1
ATOM 5312 N N . GLU A 1 666 ? -3.041 5.395 -12.68 1 93.31 666 GLU A N 1
ATOM 5313 C CA . GLU A 1 666 ? -2.594 6.758 -12.953 1 93.31 666 GLU A CA 1
ATOM 5314 C C . GLU A 1 666 ? -2.064 6.895 -14.375 1 93.31 666 GLU A C 1
ATOM 5316 O O . GLU A 1 666 ? -1.36 6.008 -14.867 1 93.31 666 GLU A O 1
ATOM 5321 N N . PRO A 1 667 ? -2.434 7.973 -15.008 1 95.06 667 PRO A N 1
ATOM 5322 C CA . PRO A 1 667 ? -1.878 8.219 -16.344 1 95.06 667 PRO A CA 1
ATOM 5323 C C . PRO A 1 667 ? -0.411 8.641 -16.297 1 95.06 667 PRO A C 1
ATOM 5325 O O . PRO A 1 667 ? 0.072 9.102 -15.258 1 95.06 667 PRO A O 1
ATOM 5328 N N . CYS A 1 668 ? 0.253 8.492 -17.312 1 96.94 668 CYS A N 1
ATOM 5329 C CA . CYS A 1 668 ? 1.627 8.938 -17.516 1 96.94 668 CYS A CA 1
ATOM 5330 C C . CYS A 1 668 ? 1.792 9.594 -18.891 1 96.94 668 CYS A C 1
ATOM 5332 O O . CYS A 1 668 ? 2.162 8.938 -19.859 1 96.94 668 CYS A O 1
ATOM 5334 N N . PRO A 1 669 ? 1.535 10.938 -19.016 1 96.69 669 PRO A N 1
ATOM 5335 C CA . PRO A 1 669 ? 1.794 11.648 -20.266 1 96.69 669 PRO A CA 1
ATOM 5336 C C . PRO A 1 669 ? 3.281 11.906 -20.5 1 96.69 669 PRO A C 1
ATOM 5338 O O . PRO A 1 669 ? 3.99 12.336 -19.594 1 96.69 669 PRO A O 1
ATOM 5341 N N . VAL A 1 670 ? 3.732 11.703 -21.703 1 97 670 VAL A N 1
ATOM 5342 C CA . VAL A 1 670 ? 5.184 11.758 -21.859 1 97 670 VAL A CA 1
ATOM 5343 C C . VAL A 1 670 ? 5.547 12.477 -23.156 1 97 670 VAL A C 1
ATOM 5345 O O . VAL A 1 670 ? 4.742 12.523 -24.094 1 97 670 VAL A O 1
ATOM 5348 N N . ASN A 1 671 ? 6.684 13.109 -23.156 1 95.06 671 ASN A N 1
ATOM 5349 C CA . ASN A 1 671 ? 7.484 13.398 -24.344 1 95.06 671 ASN A CA 1
ATOM 5350 C C . ASN A 1 671 ? 8.414 12.234 -24.688 1 95.06 671 ASN A C 1
ATOM 5352 O O . ASN A 1 671 ? 9.273 11.859 -23.891 1 95.06 671 ASN A O 1
ATOM 5356 N N . LEU A 1 672 ? 8.188 11.703 -25.828 1 97.31 672 LEU A N 1
ATOM 5357 C CA . LEU A 1 672 ? 9.055 10.625 -26.297 1 97.31 672 LEU A CA 1
ATOM 5358 C C . LEU A 1 672 ? 10.164 11.172 -27.188 1 97.31 672 LEU A C 1
ATOM 5360 O O . LEU A 1 672 ? 9.922 12.047 -28.016 1 97.31 672 LEU A O 1
ATOM 5364 N N . SER A 1 673 ? 11.312 10.68 -26.969 1 96 673 SER A N 1
ATOM 5365 C CA . SER A 1 673 ? 12.453 10.914 -27.844 1 96 673 SER A CA 1
ATOM 5366 C C . SER A 1 673 ? 13.109 9.602 -28.266 1 96 673 SER A C 1
ATOM 5368 O O . SER A 1 673 ? 13.586 8.844 -27.422 1 96 673 SER A O 1
ATOM 5370 N N . ILE A 1 674 ? 13.094 9.352 -29.562 1 97.5 674 ILE A N 1
ATOM 5371 C CA . ILE A 1 674 ? 13.648 8.117 -30.109 1 97.5 674 ILE A CA 1
ATOM 5372 C C . ILE A 1 674 ? 14.852 8.453 -30.984 1 97.5 674 ILE A C 1
ATOM 5374 O O . ILE A 1 674 ? 14.773 9.32 -31.859 1 97.5 674 ILE A O 1
ATOM 5378 N N . ARG A 1 675 ? 15.938 7.723 -30.812 1 95.81 675 ARG A N 1
ATOM 5379 C CA . ARG A 1 675 ? 17.125 7.895 -31.625 1 95.81 675 ARG A CA 1
ATOM 5380 C C . ARG A 1 675 ? 16.844 7.539 -33.094 1 95.81 675 ARG A C 1
ATOM 5382 O O . ARG A 1 675 ? 16.328 6.461 -33.375 1 95.81 675 ARG A O 1
ATOM 5389 N N . GLY A 1 676 ? 17.141 8.508 -33.969 1 95.38 676 GLY A N 1
ATOM 5390 C CA . GLY A 1 676 ? 16.922 8.305 -35.375 1 95.38 676 GLY A CA 1
ATOM 5391 C C . GLY A 1 676 ? 15.797 9.156 -35.938 1 95.38 676 GLY A C 1
ATOM 5392 O O . GLY A 1 676 ? 15.156 9.898 -35.219 1 95.38 676 GLY A O 1
ATOM 5393 N N . GLU A 1 677 ? 15.672 9.117 -37.219 1 96.62 677 GLU A N 1
ATOM 5394 C CA . GLU A 1 677 ? 14.609 9.828 -37.906 1 96.62 677 GLU A CA 1
ATOM 5395 C C . GLU A 1 677 ? 13.547 8.867 -38.438 1 96.62 677 GLU A C 1
ATOM 5397 O O . GLU A 1 677 ? 13.805 8.102 -39.375 1 96.62 677 GLU A O 1
ATOM 5402 N N . TRP A 1 678 ? 12.344 9.016 -37.812 1 97.88 678 TRP A N 1
ATOM 5403 C CA . TRP A 1 678 ? 11.352 7.969 -38.062 1 97.88 678 TRP A CA 1
ATOM 5404 C C . TRP A 1 678 ? 9.977 8.57 -38.344 1 97.88 678 TRP A C 1
ATOM 5406 O O . TRP A 1 678 ? 9.602 9.578 -37.75 1 97.88 678 TRP A O 1
ATOM 5416 N N . ALA A 1 679 ? 9.289 7.984 -39.312 1 97.81 679 ALA A N 1
ATOM 5417 C CA . ALA A 1 679 ? 7.828 8.055 -39.312 1 97.81 679 ALA A CA 1
ATOM 5418 C C . ALA A 1 679 ? 7.227 7.047 -38.344 1 97.81 679 ALA A C 1
ATOM 5420 O O . ALA A 1 679 ? 7.555 5.859 -38.375 1 97.81 679 ALA A O 1
ATOM 5421 N N . VAL A 1 680 ? 6.383 7.543 -37.438 1 98.38 680 VAL A N 1
ATOM 5422 C CA . VAL A 1 680 ? 5.898 6.707 -36.344 1 98.38 680 VAL A CA 1
ATOM 5423 C C . VAL A 1 680 ? 4.434 6.344 -36.594 1 98.38 680 VAL A C 1
ATOM 5425 O O . VAL A 1 680 ? 3.574 7.227 -36.688 1 98.38 680 VAL A O 1
ATOM 5428 N N . GLU A 1 681 ? 4.102 5.086 -36.75 1 98.12 681 GLU A N 1
ATOM 5429 C CA . GLU A 1 681 ? 2.746 4.562 -36.875 1 98.12 681 GLU A CA 1
ATOM 5430 C C . GLU A 1 681 ? 2.285 3.863 -35.594 1 98.12 681 GLU A C 1
ATOM 5432 O O . GLU A 1 681 ? 2.986 2.998 -35.062 1 98.12 681 GLU A O 1
ATOM 5437 N N . VAL A 1 682 ? 1.09 4.281 -35.125 1 98.06 682 VAL A N 1
ATOM 5438 C CA . VAL A 1 682 ? 0.48 3.633 -33.969 1 98.06 682 VAL A CA 1
ATOM 5439 C C . VAL A 1 682 ? -0.289 2.393 -34.406 1 98.06 682 VAL A C 1
ATOM 5441 O O . VAL A 1 682 ? -1.113 2.463 -35.312 1 98.06 682 VAL A O 1
ATOM 5444 N N . LEU A 1 683 ? -0.012 1.229 -33.781 1 98.19 683 LEU A N 1
ATOM 5445 C CA . LEU A 1 683 ? -0.766 -0.007 -33.969 1 98.19 683 LEU A CA 1
ATOM 5446 C C . LEU A 1 683 ? -1.626 -0.297 -32.75 1 98.19 683 LEU A C 1
ATOM 5448 O O . LEU A 1 683 ? -1.138 -0.846 -31.75 1 98.19 683 LEU A O 1
ATOM 5452 N N . GLU A 1 684 ? -2.855 -0.04 -32.781 1 95.62 684 GLU A N 1
ATOM 5453 C CA . GLU A 1 684 ? -3.766 -0.264 -31.672 1 95.62 684 GLU A CA 1
ATOM 5454 C C . GLU A 1 684 ? -4.035 -1.753 -31.469 1 95.62 684 GLU A C 1
ATOM 5456 O O . GLU A 1 684 ? -4.609 -2.408 -32.344 1 95.62 684 GLU A O 1
ATOM 5461 N N . THR A 1 685 ? -3.803 -2.232 -30.312 1 96.88 685 THR A N 1
ATOM 5462 C CA . THR A 1 685 ? -3.768 -3.68 -30.125 1 96.88 685 THR A CA 1
ATOM 5463 C C . THR A 1 685 ? -5.148 -4.211 -29.75 1 96.88 685 THR A C 1
ATOM 5465 O O . THR A 1 685 ? -5.422 -5.402 -29.906 1 96.88 685 THR A O 1
ATOM 5468 N N . PHE A 1 686 ? -6.102 -3.396 -29.266 1 93.5 686 PHE A N 1
ATOM 5469 C CA . PHE A 1 686 ? -7.438 -3.881 -28.953 1 93.5 686 PHE A CA 1
ATOM 5470 C C . PHE A 1 686 ? -8.312 -3.916 -30.203 1 93.5 686 PHE A C 1
ATOM 5472 O O . PHE A 1 686 ? -9.156 -4.805 -30.344 1 93.5 686 PHE A O 1
ATOM 5479 N N . THR A 1 687 ? -8.078 -2.961 -31.125 1 92.06 687 THR A N 1
ATOM 5480 C CA . THR A 1 687 ? -9.008 -2.836 -32.25 1 92.06 687 THR A CA 1
ATOM 5481 C C . THR A 1 687 ? -8.352 -3.293 -33.531 1 92.06 687 THR A C 1
ATOM 5483 O O . THR A 1 687 ? -9.039 -3.619 -34.5 1 92.06 687 THR A O 1
ATOM 5486 N N . GLY A 1 688 ? -7.043 -3.219 -33.625 1 95.25 688 GLY A N 1
ATOM 5487 C CA . GLY A 1 688 ? -6.332 -3.508 -34.875 1 95.25 688 GLY A CA 1
ATOM 5488 C C . GLY A 1 688 ? -6.207 -2.305 -35.781 1 95.25 688 GLY A C 1
ATOM 5489 O O . GLY A 1 688 ? -5.539 -2.367 -36.812 1 95.25 688 GLY A O 1
ATOM 5490 N N . SER A 1 689 ? -6.719 -1.168 -35.344 1 94.94 689 SER A N 1
ATOM 5491 C CA . SER A 1 689 ? -6.621 0.048 -36.156 1 94.94 689 SER A CA 1
ATOM 5492 C C . SER A 1 689 ? -5.227 0.657 -36.062 1 94.94 689 SER A C 1
ATOM 5494 O O . SER A 1 689 ? -4.43 0.273 -35.219 1 94.94 689 SER A O 1
ATOM 5496 N N . THR A 1 690 ? -4.914 1.537 -37.062 1 96.75 690 THR A N 1
ATOM 5497 C CA . THR A 1 690 ? -3.611 2.193 -37.094 1 96.75 690 THR A CA 1
ATOM 5498 C C . THR A 1 690 ? -3.75 3.664 -37.469 1 96.75 690 THR A C 1
ATOM 5500 O O . THR A 1 690 ? -4.746 4.059 -38.094 1 96.75 690 THR A O 1
ATOM 5503 N N . TRP A 1 691 ? -2.873 4.484 -37.094 1 96.88 691 TRP A N 1
ATOM 5504 C CA . TRP A 1 691 ? -2.764 5.879 -37.5 1 96.88 691 TRP A CA 1
ATOM 5505 C C . TRP A 1 691 ? -1.333 6.383 -37.344 1 96.88 691 TRP A C 1
ATOM 5507 O O . TRP A 1 691 ? -0.511 5.734 -36.688 1 96.88 691 TRP A O 1
ATOM 5517 N N . GLU A 1 692 ? -0.973 7.453 -37.969 1 97.88 692 GLU A N 1
ATOM 5518 C CA . GLU A 1 692 ? 0.375 8.016 -37.938 1 97.88 692 GLU A CA 1
ATOM 5519 C C . GLU A 1 692 ? 0.444 9.195 -36.969 1 97.88 692 GLU A C 1
ATOM 5521 O O . GLU A 1 692 ? -0.436 10.062 -36.969 1 97.88 692 GLU A O 1
ATOM 5526 N N . VAL A 1 693 ? 1.496 9.273 -36.188 1 97.56 693 VAL A N 1
ATOM 5527 C CA . VAL A 1 693 ? 1.674 10.32 -35.188 1 97.56 693 VAL A CA 1
ATOM 5528 C C . VAL A 1 693 ? 2.396 11.508 -35.812 1 97.56 693 VAL A C 1
ATOM 5530 O O . VAL A 1 693 ? 3.322 11.336 -36.594 1 97.56 693 VAL A O 1
ATOM 5533 N N . LYS A 1 694 ? 1.987 12.672 -35.406 1 97.19 694 LYS A N 1
ATOM 5534 C CA . LYS A 1 694 ? 2.789 13.852 -35.719 1 97.19 694 LYS A CA 1
ATOM 5535 C C . LYS A 1 694 ? 4.082 13.867 -34.906 1 97.19 694 LYS A C 1
ATOM 5537 O O . LYS A 1 694 ? 4.055 13.688 -33.688 1 97.19 694 LYS A O 1
ATOM 5542 N N . THR A 1 695 ? 5.203 14.008 -35.625 1 97.38 695 THR A N 1
ATOM 5543 C CA . THR A 1 695 ? 6.496 13.992 -34.938 1 97.38 695 THR A CA 1
ATOM 5544 C C . THR A 1 695 ? 7.336 15.195 -35.344 1 97.38 695 THR A C 1
ATOM 5546 O O . THR A 1 695 ? 7.055 15.844 -36.344 1 97.38 695 THR A O 1
ATOM 5549 N N . ASP A 1 696 ? 8.25 15.484 -34.5 1 95.38 696 ASP A N 1
ATOM 5550 C CA . ASP A 1 696 ? 9.312 16.453 -34.781 1 95.38 696 ASP A CA 1
ATOM 5551 C C . ASP A 1 696 ? 10.672 15.758 -34.875 1 95.38 696 ASP A C 1
ATOM 5553 O O . ASP A 1 696 ? 10.93 14.812 -34.125 1 95.38 696 ASP A O 1
ATOM 5557 N N . GLN A 1 697 ? 11.469 16.203 -35.844 1 95.5 697 GLN A N 1
ATOM 5558 C CA . GLN A 1 697 ? 12.797 15.617 -36 1 95.5 697 GLN A CA 1
ATOM 5559 C C . GLN A 1 697 ? 13.883 16.688 -35.906 1 95.5 697 GLN A C 1
ATOM 5561 O O . GLN A 1 697 ? 13.789 17.719 -36.562 1 95.5 697 GLN A O 1
ATOM 5566 N N . SER A 1 698 ? 14.719 16.516 -34.969 1 90.75 698 SER A N 1
ATOM 5567 C CA . SER A 1 698 ? 15.875 17.391 -34.844 1 90.75 698 SER A CA 1
ATOM 5568 C C . SER A 1 698 ? 17.062 16.656 -34.25 1 90.75 698 SER A C 1
ATOM 5570 O O . SER A 1 698 ? 16.906 15.789 -33.375 1 90.75 698 SER A O 1
ATOM 5572 N N . ASN A 1 699 ? 18.281 16.938 -34.75 1 87.94 699 ASN A N 1
ATOM 5573 C CA . ASN A 1 699 ? 19.547 16.422 -34.219 1 87.94 699 ASN A CA 1
ATOM 5574 C C . ASN A 1 699 ? 19.562 14.898 -34.188 1 87.94 699 ASN A C 1
ATOM 5576 O O . ASN A 1 699 ? 19.969 14.297 -33.188 1 87.94 699 ASN A O 1
ATOM 5580 N N . GLY A 1 700 ? 18.938 14.289 -35.094 1 91.69 700 GLY A N 1
ATOM 5581 C CA . GLY A 1 700 ? 18.969 12.844 -35.188 1 91.69 700 GLY A CA 1
ATOM 5582 C C . GLY A 1 700 ? 18 12.164 -34.219 1 91.69 700 GLY A C 1
ATOM 5583 O O . GLY A 1 700 ? 18.141 10.977 -33.938 1 91.69 700 GLY A O 1
ATOM 5584 N N . GLN A 1 701 ? 17.094 12.898 -33.75 1 94.5 701 GLN A N 1
ATOM 5585 C CA . GLN A 1 701 ? 16.078 12.383 -32.844 1 94.5 701 GLN A CA 1
ATOM 5586 C C . GLN A 1 701 ? 14.672 12.633 -33.375 1 94.5 701 GLN A C 1
ATOM 5588 O O . GLN A 1 701 ? 14.43 13.648 -34.031 1 94.5 701 GLN A O 1
ATOM 5593 N N . THR A 1 702 ? 13.773 11.742 -33.156 1 97.56 702 THR A N 1
ATOM 5594 C CA . THR A 1 702 ? 12.344 11.914 -33.375 1 97.56 702 THR A CA 1
ATOM 5595 C C . THR A 1 702 ? 11.594 12.102 -32.062 1 97.56 702 THR A C 1
ATOM 5597 O O . THR A 1 702 ? 11.719 11.289 -31.156 1 97.56 702 THR A O 1
ATOM 5600 N N . THR A 1 703 ? 10.875 13.188 -31.938 1 96.44 703 THR A N 1
ATOM 5601 C CA . THR A 1 703 ? 10.172 13.477 -30.688 1 96.44 703 THR A CA 1
ATOM 5602 C C . THR A 1 703 ? 8.68 13.648 -30.938 1 96.44 703 THR A C 1
ATOM 5604 O O . THR A 1 703 ? 8.273 14.141 -31.984 1 96.44 703 THR A O 1
ATOM 5607 N N . PHE A 1 704 ? 7.84 13.227 -30.047 1 97.12 704 PHE A N 1
ATOM 5608 C CA . PHE A 1 704 ? 6.398 13.43 -30.078 1 97.12 704 PHE A CA 1
ATOM 5609 C C . PHE A 1 704 ? 5.797 13.188 -28.688 1 97.12 704 PHE A C 1
ATOM 5611 O O . PHE A 1 704 ? 6.461 12.648 -27.812 1 97.12 704 PHE A O 1
ATOM 5618 N N . LYS A 1 705 ? 4.578 13.641 -28.453 1 96.06 705 LYS A N 1
ATOM 5619 C CA . LYS A 1 705 ? 3.863 13.461 -27.203 1 96.06 705 LYS A CA 1
ATOM 5620 C C . LYS A 1 705 ? 2.902 12.281 -27.281 1 96.06 705 LYS A C 1
ATOM 5622 O O . LYS A 1 705 ? 2.338 12 -28.328 1 96.06 705 LYS A O 1
ATOM 5627 N N . TYR A 1 706 ? 2.775 11.633 -26.172 1 97.38 706 TYR A N 1
ATOM 5628 C CA . TYR A 1 706 ? 1.81 10.547 -26.062 1 97.38 706 TYR A CA 1
ATOM 5629 C C . TYR A 1 706 ? 1.285 10.43 -24.625 1 97.38 706 TYR A C 1
ATOM 5631 O O . TYR A 1 706 ? 2.041 10.594 -23.672 1 97.38 706 TYR A O 1
ATOM 5639 N N . TRP A 1 707 ? -0.01 10.211 -24.516 1 96.75 707 TRP A N 1
ATOM 5640 C CA . TRP A 1 707 ? -0.686 10.062 -23.234 1 96.75 707 TRP A CA 1
ATOM 5641 C C . TRP A 1 707 ? -1.003 8.594 -22.953 1 96.75 707 TRP A C 1
ATOM 5643 O O . TRP A 1 707 ? -1.851 7.996 -23.625 1 96.75 707 TRP A O 1
ATOM 5653 N N . PHE A 1 708 ? -0.31 7.996 -21.875 1 97.62 708 PHE A N 1
ATOM 5654 C CA . PHE A 1 708 ? -0.613 6.641 -21.453 1 97.62 708 PHE A CA 1
ATOM 5655 C C . PHE A 1 708 ? -1.543 6.652 -20.234 1 97.62 708 PHE A C 1
ATOM 5657 O O . PHE A 1 708 ? -1.117 6.961 -19.125 1 97.62 708 PHE A O 1
ATOM 5664 N N . ASP A 1 709 ? -2.775 6.242 -20.391 1 96.19 709 ASP A N 1
ATOM 5665 C CA . ASP A 1 709 ? -3.658 6.078 -19.234 1 96.19 709 ASP A CA 1
ATOM 5666 C C . ASP A 1 709 ? -3.219 4.898 -18.375 1 96.19 709 ASP A C 1
ATOM 5668 O O . ASP A 1 709 ? -2.285 4.176 -18.734 1 96.19 709 ASP A O 1
ATOM 5672 N N . GLY A 1 710 ? -3.869 4.801 -17.219 1 96.38 710 GLY A N 1
ATOM 5673 C CA . GLY A 1 710 ? -3.582 3.631 -16.406 1 96.38 710 GLY A CA 1
ATOM 5674 C C . GLY A 1 710 ? -3.762 2.326 -17.156 1 96.38 710 GLY A C 1
ATOM 5675 O O . GLY A 1 710 ? -4.793 2.107 -17.797 1 96.38 710 GLY A O 1
ATOM 5676 N N . CYS A 1 711 ? -2.711 1.453 -17.094 1 97.38 711 CYS A N 1
ATOM 5677 C CA . CYS A 1 711 ? -2.723 0.116 -17.688 1 97.38 711 CYS A CA 1
ATOM 5678 C C . CYS A 1 711 ? -2.73 0.184 -19.203 1 97.38 711 CYS A C 1
ATOM 5680 O O . CYS A 1 711 ? -2.984 -0.819 -19.875 1 97.38 711 CYS A O 1
ATOM 5682 N N . GLU A 1 712 ? -2.48 1.35 -19.781 1 97.5 712 GLU A N 1
ATOM 5683 C CA . GLU A 1 712 ? -2.457 1.495 -21.234 1 97.5 712 GLU A CA 1
ATOM 5684 C C . GLU A 1 712 ? -1.145 0.981 -21.812 1 97.5 712 GLU A C 1
ATOM 5686 O O . GLU A 1 712 ? -0.107 1.015 -21.141 1 97.5 712 GLU A O 1
ATOM 5691 N N . SER A 1 713 ? -1.215 0.432 -23.031 1 98 713 SER A N 1
ATOM 5692 C CA . SER A 1 713 ? -0.045 0.018 -23.812 1 98 713 SER A CA 1
ATOM 5693 C C . SER A 1 713 ? -0.222 0.326 -25.281 1 98 713 SER A C 1
ATOM 5695 O O . SER A 1 713 ? -1.34 0.564 -25.75 1 98 713 SER A O 1
ATOM 5697 N N . VAL A 1 714 ? 0.89 0.34 -26.016 1 97.81 714 VAL A N 1
ATOM 5698 C CA . VAL A 1 714 ? 0.842 0.662 -27.438 1 97.81 714 VAL A CA 1
ATOM 5699 C C . VAL A 1 714 ? 2.02 0.007 -28.156 1 97.81 714 VAL A C 1
ATOM 5701 O O . VAL A 1 714 ? 3.053 -0.272 -27.547 1 97.81 714 VAL A O 1
ATOM 5704 N N . VAL A 1 715 ? 1.816 -0.323 -29.406 1 98.5 715 VAL A N 1
ATOM 5705 C CA . VAL A 1 715 ? 2.893 -0.713 -30.312 1 98.5 715 VAL A CA 1
ATOM 5706 C C . VAL A 1 715 ? 3.131 0.392 -31.328 1 98.5 715 VAL A C 1
ATOM 5708 O O . VAL A 1 715 ? 2.191 0.857 -31.984 1 98.5 715 VAL A O 1
ATOM 5711 N N . PHE A 1 716 ? 4.363 0.84 -31.469 1 98.5 716 PHE A N 1
ATOM 5712 C CA . PHE A 1 716 ? 4.777 1.758 -32.531 1 98.5 716 PHE A CA 1
ATOM 5713 C C . PHE A 1 716 ? 5.57 1.023 -33.594 1 98.5 716 PHE A C 1
ATOM 5715 O O . PHE A 1 716 ? 6.465 0.236 -33.281 1 98.5 716 PHE A O 1
ATOM 5722 N N . ARG A 1 717 ? 5.203 1.251 -34.812 1 98.38 717 ARG A N 1
ATOM 5723 C CA . ARG A 1 717 ? 6.02 0.85 -35.938 1 98.38 717 ARG A CA 1
ATOM 5724 C C . ARG A 1 717 ? 6.801 2.035 -36.5 1 98.38 717 ARG A C 1
ATOM 5726 O O . ARG A 1 717 ? 6.215 3.07 -36.844 1 98.38 717 ARG A O 1
ATOM 5733 N N . LEU A 1 718 ? 8.094 1.926 -36.531 1 98.25 718 LEU A N 1
ATOM 5734 C CA . LEU A 1 718 ? 8.984 2.988 -37 1 98.25 718 LEU A CA 1
ATOM 5735 C C . LEU A 1 718 ? 9.492 2.697 -38.406 1 98.25 718 LEU A C 1
ATOM 5737 O O . LEU A 1 718 ? 10.102 1.651 -38.625 1 98.25 718 LEU A O 1
ATOM 5741 N N . ARG A 1 719 ? 9.312 3.668 -39.281 1 96.56 719 ARG A N 1
ATOM 5742 C CA . ARG A 1 719 ? 9.836 3.633 -40.625 1 96.56 719 ARG A CA 1
ATOM 5743 C C . ARG A 1 719 ? 10.727 4.84 -40.906 1 96.56 719 ARG A C 1
ATOM 5745 O O . ARG A 1 719 ? 10.453 5.941 -40.438 1 96.56 719 ARG A O 1
ATOM 5752 N N . SER A 1 720 ? 11.688 4.434 -41.656 1 95.5 720 SER A N 1
ATOM 5753 C CA . SER A 1 720 ? 12.617 5.516 -41.969 1 95.5 720 SER A CA 1
ATOM 5754 C C . SER A 1 720 ? 11.906 6.66 -42.688 1 95.5 720 SER A C 1
ATOM 5756 O O . SER A 1 720 ? 11.07 6.43 -43.531 1 95.5 720 SER A O 1
ATOM 5758 N N . GLY A 1 721 ? 12.156 7.852 -42.188 1 93.88 721 GLY A N 1
ATOM 5759 C CA . GLY A 1 721 ? 11.609 9.016 -42.875 1 93.88 721 GLY A CA 1
ATOM 5760 C C . GLY A 1 721 ? 10.844 9.945 -41.969 1 93.88 721 GLY A C 1
ATOM 5761 O O . GLY A 1 721 ? 10.93 9.828 -40.75 1 93.88 721 GLY A O 1
ATOM 5762 N N . LYS A 1 722 ? 10.172 10.906 -42.562 1 93.56 722 LYS A N 1
ATOM 5763 C CA . LYS A 1 722 ? 9.398 11.898 -41.844 1 93.56 722 LYS A CA 1
ATOM 5764 C C . LYS A 1 722 ? 7.918 11.523 -41.781 1 93.56 722 LYS A C 1
ATOM 5766 O O . LYS A 1 722 ? 7.453 10.703 -42.594 1 93.56 722 LYS A O 1
ATOM 5771 N N . ALA A 1 723 ? 7.285 12.133 -40.906 1 94.25 723 ALA A N 1
ATOM 5772 C CA . ALA A 1 723 ? 5.844 11.93 -40.781 1 94.25 723 ALA A CA 1
ATOM 5773 C C . ALA A 1 723 ? 5.121 12.352 -42.031 1 94.25 723 ALA A C 1
ATOM 5775 O O . ALA A 1 723 ? 5.48 13.359 -42.656 1 94.25 723 ALA A O 1
ATOM 5776 N N . GLY A 1 724 ? 4.062 11.672 -42.406 1 93.5 724 GLY A N 1
ATOM 5777 C CA . GLY A 1 724 ? 3.264 11.984 -43.594 1 93.5 724 GLY A CA 1
ATOM 5778 C C . GLY A 1 724 ? 2.277 13.109 -43.344 1 93.5 724 GLY A C 1
ATOM 5779 O O . GLY A 1 724 ? 2.146 13.602 -42.219 1 93.5 724 GLY A O 1
ATOM 5780 N N . PRO A 1 725 ? 1.629 13.492 -44.344 1 93.62 725 PRO A N 1
ATOM 5781 C CA . PRO A 1 725 ? 0.691 14.609 -44.25 1 93.62 725 PRO A CA 1
ATOM 5782 C C . PRO A 1 725 ? -0.534 14.289 -43.406 1 93.62 725 PRO A C 1
ATOM 5784 O O . PRO A 1 725 ? -1.195 15.195 -42.906 1 93.62 725 PRO A O 1
ATOM 5787 N N . LYS A 1 726 ? -0.819 13.086 -43.219 1 93.62 726 LYS A N 1
ATOM 5788 C CA . LYS A 1 726 ? -2.01 12.688 -42.469 1 93.62 726 LYS A CA 1
ATOM 5789 C C . LYS A 1 726 ? -1.689 12.469 -41 1 93.62 726 LYS A C 1
ATOM 5791 O O . LYS A 1 726 ? -2.568 12.102 -40.219 1 93.62 726 LYS A O 1
ATOM 5796 N N . ALA A 1 727 ? -0.403 12.641 -40.656 1 97.44 727 ALA A N 1
ATOM 5797 C CA . ALA A 1 727 ? 0.006 12.484 -39.281 1 97.44 727 ALA A CA 1
ATOM 5798 C C . ALA A 1 727 ? -0.759 13.438 -38.375 1 97.44 727 ALA A C 1
ATOM 5800 O O . ALA A 1 727 ? -1.042 14.578 -38.75 1 97.44 727 ALA A O 1
ATOM 5801 N N . ARG A 1 728 ? -1.219 12.922 -37.188 1 95.88 728 ARG A N 1
ATOM 5802 C CA . ARG A 1 728 ? -2.023 13.727 -36.281 1 95.88 728 ARG A CA 1
ATOM 5803 C C . ARG A 1 728 ? -1.618 13.469 -34.812 1 95.88 728 ARG A C 1
ATOM 5805 O O . ARG A 1 728 ? -0.879 12.523 -34.531 1 95.88 728 ARG A O 1
ATOM 5812 N N . ASP A 1 729 ? -2.148 14.32 -33.938 1 95.12 729 ASP A N 1
ATOM 5813 C CA . ASP A 1 729 ? -1.943 14.141 -32.5 1 95.12 729 ASP A CA 1
ATOM 5814 C C . ASP A 1 729 ? -2.906 13.094 -31.938 1 95.12 729 ASP A C 1
ATOM 5816 O O . ASP A 1 729 ? -3.965 12.844 -32.531 1 95.12 729 ASP A O 1
ATOM 5820 N N . GLN A 1 730 ? -2.523 12.5 -30.844 1 95.12 730 GLN A N 1
ATOM 5821 C CA . GLN A 1 730 ? -3.357 11.539 -30.125 1 95.12 730 GLN A CA 1
ATOM 5822 C C . GLN A 1 730 ? -4.625 12.203 -29.594 1 95.12 730 GLN A C 1
ATOM 5824 O O . GLN A 1 730 ? -4.582 13.336 -29.109 1 95.12 730 GLN A O 1
ATOM 5829 N N . THR A 1 731 ? -5.77 11.562 -29.688 1 91.75 731 THR A N 1
ATOM 5830 C CA . THR A 1 731 ? -6.969 11.969 -28.969 1 91.75 731 THR A CA 1
ATOM 5831 C C . THR A 1 731 ? -6.961 11.414 -27.547 1 91.75 731 THR A C 1
ATOM 5833 O O . THR A 1 731 ? -6.914 10.195 -27.359 1 91.75 731 THR A O 1
ATOM 5836 N N . ILE A 1 732 ? -7.02 12.281 -26.562 1 93.31 732 ILE A N 1
ATOM 5837 C CA . ILE A 1 732 ? -6.957 11.875 -25.156 1 93.31 732 ILE A CA 1
ATOM 5838 C C . ILE A 1 732 ? -8.328 12.055 -24.516 1 93.31 732 ILE A C 1
ATOM 5840 O O . ILE A 1 732 ? -8.766 13.188 -24.281 1 93.31 732 ILE A O 1
ATOM 5844 N N . MET A 1 733 ? -8.938 10.922 -24.109 1 90.19 733 MET A N 1
ATOM 5845 C CA . MET A 1 733 ? -10.289 10.961 -23.578 1 90.19 733 MET A CA 1
ATOM 5846 C C . MET A 1 733 ? -10.336 11.789 -22.297 1 90.19 733 MET A C 1
ATOM 5848 O O . MET A 1 733 ? -11.219 12.641 -22.125 1 90.19 733 MET A O 1
ATOM 5852 N N . ARG A 1 734 ? -9.453 11.633 -21.391 1 86.56 734 ARG A N 1
ATOM 5853 C CA . ARG A 1 734 ? -9.445 12.281 -20.078 1 86.56 734 ARG A CA 1
ATOM 5854 C C . ARG A 1 734 ? -9.211 13.781 -20.219 1 86.56 734 ARG A C 1
ATOM 5856 O O . ARG A 1 734 ? -9.602 14.562 -19.344 1 86.56 734 ARG A O 1
ATOM 5863 N N . ARG A 1 735 ? -8.633 14.188 -21.281 1 87.19 735 ARG A N 1
ATOM 5864 C CA . ARG A 1 735 ? -8.227 15.578 -21.438 1 87.19 735 ARG A CA 1
ATOM 5865 C C . ARG A 1 735 ? -9.133 16.312 -22.422 1 87.19 735 ARG A C 1
ATOM 5867 O O . ARG A 1 735 ? -9.305 17.531 -22.328 1 87.19 735 ARG A O 1
ATOM 5874 N N . HIS A 1 736 ? -9.664 15.609 -23.406 1 92.12 736 HIS A N 1
ATOM 5875 C CA . HIS A 1 736 ? -10.344 16.281 -24.5 1 92.12 736 HIS A CA 1
ATOM 5876 C C . HIS A 1 736 ? -11.859 16.141 -24.391 1 92.12 736 HIS A C 1
ATOM 5878 O O . HIS A 1 736 ? -12.602 16.562 -25.266 1 92.12 736 HIS A O 1
ATOM 5884 N N . TYR A 1 737 ? -12.32 15.461 -23.297 1 93.38 737 TYR A N 1
ATOM 5885 C CA . TYR A 1 737 ? -13.75 15.32 -23.062 1 93.38 737 TYR A CA 1
ATOM 5886 C C . TYR A 1 737 ? -14.109 15.734 -21.625 1 93.38 737 TYR A C 1
ATOM 5888 O O . TYR A 1 737 ? -13.312 15.547 -20.703 1 93.38 737 TYR A O 1
ATOM 5896 N N . GLU A 1 738 ? -15.203 16.328 -21.453 1 92.56 738 GLU A N 1
ATOM 5897 C CA . GLU A 1 738 ? -15.734 16.703 -20.156 1 92.56 738 GLU A CA 1
ATOM 5898 C C . GLU A 1 738 ? -17.109 16.094 -19.922 1 92.56 738 GLU A C 1
ATOM 5900 O O . GLU A 1 738 ? -17.859 15.859 -20.875 1 92.56 738 GLU A O 1
ATOM 5905 N N . GLN A 1 739 ? -17.516 15.914 -18.703 1 91.25 739 GLN A N 1
ATOM 5906 C CA . GLN A 1 739 ? -18.797 15.312 -18.359 1 91.25 739 GLN A CA 1
ATOM 5907 C C . GLN A 1 739 ? -19.953 16.266 -18.656 1 91.25 739 GLN A C 1
ATOM 5909 O O . GLN A 1 739 ? -19.891 17.453 -18.344 1 91.25 739 GLN A O 1
ATOM 5914 N N . ASP A 1 740 ? -20.891 15.711 -19.344 1 91.94 740 ASP A N 1
ATOM 5915 C CA . ASP A 1 740 ? -22.078 16.484 -19.672 1 91.94 740 ASP A CA 1
ATOM 5916 C C . ASP A 1 740 ? -23.266 16.062 -18.812 1 91.94 740 ASP A C 1
ATOM 5918 O O . ASP A 1 740 ? -24 16.922 -18.312 1 91.94 740 ASP A O 1
ATOM 5922 N N . ALA A 1 741 ? -23.516 14.773 -18.625 1 92.62 741 ALA A N 1
ATOM 5923 C CA . ALA A 1 741 ? -24.656 14.234 -17.891 1 92.62 741 ALA A CA 1
ATOM 5924 C C . ALA A 1 741 ? -24.438 12.773 -17.531 1 92.62 741 ALA A C 1
ATOM 5926 O O . ALA A 1 741 ? -23.516 12.133 -18.016 1 92.62 741 ALA A O 1
ATOM 5927 N N . ASP A 1 742 ? -25.344 12.289 -16.625 1 94.25 742 ASP A N 1
ATOM 5928 C CA . ASP A 1 742 ? -25.453 10.844 -16.406 1 94.25 742 ASP A CA 1
ATOM 5929 C C . ASP A 1 742 ? -26.438 10.211 -17.391 1 94.25 742 ASP A C 1
ATOM 5931 O O . ASP A 1 742 ? -27.328 10.883 -17.906 1 94.25 742 ASP A O 1
ATOM 5935 N N . VAL A 1 743 ? -26.156 8.922 -17.625 1 97.44 743 VAL A N 1
ATOM 5936 C CA . VAL A 1 743 ? -27.219 8.172 -18.297 1 97.44 743 VAL A CA 1
ATOM 5937 C C . VAL A 1 743 ? -28.406 8 -17.375 1 97.44 743 VAL A C 1
ATOM 5939 O O . VAL A 1 743 ? -28.297 8.18 -16.156 1 97.44 743 VAL A O 1
ATOM 5942 N N . GLN A 1 744 ? -29.609 7.715 -17.953 1 96.88 744 GLN A N 1
ATOM 5943 C CA . GLN A 1 744 ? -30.828 7.512 -17.172 1 96.88 744 GLN A CA 1
ATOM 5944 C C . GLN A 1 744 ? -31.156 6.027 -17.047 1 96.88 744 GLN A C 1
ATOM 5946 O O . GLN A 1 744 ? -31.406 5.363 -18.047 1 96.88 744 GLN A O 1
ATOM 5951 N N . LEU A 1 745 ? -31.188 5.52 -15.852 1 97.69 745 LEU A N 1
ATOM 5952 C CA . LEU A 1 745 ? -31.484 4.113 -15.617 1 97.69 745 LEU A CA 1
ATOM 5953 C C . LEU A 1 745 ? -32.969 3.828 -15.852 1 97.69 745 LEU A C 1
ATOM 5955 O O . LEU A 1 745 ? -33.844 4.531 -15.32 1 97.69 745 LEU A O 1
ATOM 5959 N N . GLN A 1 746 ? -33.25 2.816 -16.656 1 97.38 746 GLN A N 1
ATOM 5960 C CA . GLN A 1 746 ? -34.625 2.406 -16.922 1 97.38 746 GLN A CA 1
ATOM 5961 C C . GLN A 1 746 ? -34.969 1.124 -16.172 1 97.38 746 GLN A C 1
ATOM 5963 O O . GLN A 1 746 ? -36.062 1.015 -15.586 1 97.38 746 GLN A O 1
ATOM 5968 N N . SER A 1 747 ? -34.125 0.201 -16.234 1 97.31 747 SER A N 1
ATOM 5969 C CA . SER A 1 747 ? -34.344 -1.098 -15.602 1 97.31 747 SER A CA 1
ATOM 5970 C C . SER A 1 747 ? -33.031 -1.88 -15.5 1 97.31 747 SER A C 1
ATOM 5972 O O . SER A 1 747 ? -32 -1.467 -16.062 1 97.31 747 SER A O 1
ATOM 5974 N N . VAL A 1 748 ? -33.094 -2.961 -14.719 1 98 748 VAL A N 1
ATOM 5975 C CA . VAL A 1 748 ? -31.938 -3.863 -14.555 1 98 748 VAL A CA 1
ATOM 5976 C C . VAL A 1 748 ? -32.375 -5.297 -14.852 1 98 748 VAL A C 1
ATOM 5978 O O . VAL A 1 748 ? -33.531 -5.68 -14.57 1 98 748 VAL A O 1
ATOM 5981 N N . THR A 1 749 ? -31.469 -6.051 -15.492 1 98.06 749 THR A N 1
ATOM 5982 C CA . THR A 1 749 ? -31.719 -7.469 -15.734 1 98.06 749 THR A CA 1
ATOM 5983 C C . THR A 1 749 ? -30.562 -8.312 -15.195 1 98.06 749 THR A C 1
ATOM 5985 O O . THR A 1 749 ? -29.391 -7.945 -15.352 1 98.06 749 THR A O 1
ATOM 5988 N N . LEU A 1 750 ? -30.922 -9.375 -14.508 1 98.25 750 LEU A N 1
ATOM 5989 C CA . LEU A 1 750 ? -29.953 -10.383 -14.102 1 98.25 750 LEU A CA 1
ATOM 5990 C C . LEU A 1 750 ? -29.859 -11.492 -15.141 1 98.25 750 LEU A C 1
ATOM 5992 O O . LEU A 1 750 ? -30.891 -11.984 -15.625 1 98.25 750 LEU A O 1
ATOM 5996 N N . GLU A 1 751 ? -28.656 -11.867 -15.484 1 97.88 751 GLU A N 1
ATOM 5997 C CA . GLU A 1 751 ? -28.484 -12.922 -16.484 1 97.88 751 GLU A CA 1
ATOM 5998 C C . GLU A 1 751 ? -28.797 -14.297 -15.898 1 97.88 751 GLU A C 1
ATOM 6000 O O . GLU A 1 751 ? -29.141 -15.227 -16.625 1 97.88 751 GLU A O 1
ATOM 6005 N N . GLU A 1 752 ? -28.688 -14.484 -14.594 1 97.75 752 GLU A N 1
ATOM 6006 C CA . GLU A 1 752 ? -28.953 -15.711 -13.844 1 97.75 752 GLU A CA 1
ATOM 6007 C C . GLU A 1 752 ? -29.906 -15.461 -12.688 1 97.75 752 GLU A C 1
ATOM 6009 O O . GLU A 1 752 ? -30.125 -14.312 -12.297 1 97.75 752 GLU A O 1
ATOM 6014 N N . PRO A 1 753 ? -30.516 -16.547 -12.18 1 97.62 753 PRO A N 1
ATOM 6015 C CA . PRO A 1 753 ? -31.328 -16.344 -10.977 1 97.62 753 PRO A CA 1
ATOM 6016 C C . PRO A 1 753 ? -30.5 -15.891 -9.773 1 97.62 753 PRO A C 1
ATOM 6018 O O . PRO A 1 753 ? -29.281 -16.094 -9.742 1 97.62 753 PRO A O 1
ATOM 6021 N N . ASN A 1 754 ? -31.156 -15.18 -8.859 1 98.31 754 ASN A N 1
ATOM 6022 C CA . ASN A 1 754 ? -30.469 -14.844 -7.621 1 98.31 754 ASN A CA 1
ATOM 6023 C C . ASN A 1 754 ? -30.188 -16.094 -6.785 1 98.31 754 ASN A C 1
ATOM 6025 O O . ASN A 1 754 ? -30.656 -17.188 -7.113 1 98.31 754 ASN A O 1
ATOM 6029 N N . VAL A 1 755 ? -29.391 -15.953 -5.73 1 98.5 755 VAL A N 1
ATOM 6030 C CA . VAL A 1 755 ? -28.797 -17.109 -5.062 1 98.5 755 VAL A CA 1
ATOM 6031 C C . VAL A 1 755 ? -28.922 -16.953 -3.551 1 98.5 755 VAL A C 1
ATOM 6033 O O . VAL A 1 755 ? -28.594 -15.898 -3 1 98.5 755 VAL A O 1
ATOM 6036 N N . LEU A 1 756 ? -29.453 -17.859 -2.879 1 98.62 756 LEU A N 1
ATOM 6037 C CA . LEU A 1 756 ? -29.234 -18.078 -1.452 1 98.62 756 LEU A CA 1
ATOM 6038 C C . LEU A 1 756 ? -28.172 -19.141 -1.221 1 98.62 756 LEU A C 1
ATOM 6040 O O . LEU A 1 756 ? -28.359 -20.297 -1.63 1 98.62 756 LEU A O 1
ATOM 6044 N N . LEU A 1 757 ? -27.109 -18.781 -0.663 1 98.38 757 LEU A N 1
ATOM 6045 C CA . LEU A 1 757 ? -26 -19.703 -0.378 1 98.38 757 LEU A CA 1
ATOM 6046 C C . LEU A 1 757 ? -26.203 -20.391 0.963 1 98.38 757 LEU A C 1
ATOM 6048 O O . LEU A 1 757 ? -26.484 -19.75 1.971 1 98.38 757 LEU A O 1
ATOM 6052 N N . LEU A 1 758 ? -26.141 -21.672 0.997 1 98.12 758 LEU A N 1
ATOM 6053 C CA . LEU A 1 758 ? -26.25 -22.484 2.205 1 98.12 758 LEU A CA 1
ATOM 6054 C C . LEU A 1 758 ? -24.922 -23.188 2.502 1 98.12 758 LEU A C 1
ATOM 6056 O O . LEU A 1 758 ? -24.562 -24.141 1.809 1 98.12 758 LEU A O 1
ATOM 6060 N N . ASP A 1 759 ? -24.219 -22.719 3.553 1 96.88 759 ASP A N 1
ATOM 6061 C CA . ASP A 1 759 ? -22.922 -23.297 3.818 1 96.88 759 ASP A CA 1
ATOM 6062 C C . ASP A 1 759 ? -22.75 -23.641 5.297 1 96.88 759 ASP A C 1
ATOM 6064 O O . ASP A 1 759 ? -21.734 -24.203 5.703 1 96.88 759 ASP A O 1
ATOM 6068 N N . TYR A 1 760 ? -23.703 -23.281 6.191 1 96.38 760 TYR A N 1
ATOM 6069 C CA . TYR A 1 760 ? -23.719 -23.734 7.582 1 96.38 760 TYR A CA 1
ATOM 6070 C C . TYR A 1 760 ? -24.812 -24.766 7.812 1 96.38 760 TYR A C 1
ATOM 6072 O O . TYR A 1 760 ? -25.922 -24.641 7.289 1 96.38 760 TYR A O 1
ATOM 6080 N N . CYS A 1 761 ? -24.469 -25.828 8.555 1 97.56 761 CYS A N 1
ATOM 6081 C CA . CYS A 1 761 ? -25.438 -26.906 8.75 1 97.56 761 CYS A CA 1
ATOM 6082 C C . CYS A 1 761 ? -25.203 -27.609 10.086 1 97.56 761 CYS A C 1
ATOM 6084 O O . CYS A 1 761 ? -24.109 -27.531 10.641 1 97.56 761 CYS A O 1
ATOM 6086 N N . ASP A 1 762 ? -26.25 -28.188 10.609 1 97.81 762 ASP A N 1
ATOM 6087 C CA . ASP A 1 762 ? -26.109 -29.266 11.586 1 97.81 762 ASP A CA 1
ATOM 6088 C C . ASP A 1 762 ? -25.766 -30.578 10.891 1 97.81 762 ASP A C 1
ATOM 6090 O O . ASP A 1 762 ? -26.078 -30.766 9.719 1 97.81 762 ASP A O 1
ATOM 6094 N N . TYR A 1 763 ? -25.078 -31.406 11.555 1 98.12 763 TYR A N 1
ATOM 6095 C CA . TYR A 1 763 ? -24.719 -32.688 10.93 1 98.12 763 TYR A CA 1
ATOM 6096 C C . TYR A 1 763 ? -24.906 -33.812 11.906 1 98.12 763 TYR A C 1
ATOM 6098 O O . TYR A 1 763 ? -24.828 -33.625 13.125 1 98.12 763 TYR A O 1
ATOM 6106 N N . LYS A 1 764 ? -25.188 -34.938 11.344 1 97.19 764 LYS A N 1
ATOM 6107 C CA . LYS A 1 764 ? -25.438 -36.156 12.094 1 97.19 764 LYS A CA 1
ATOM 6108 C C . LYS A 1 764 ? -24.781 -37.344 11.43 1 97.19 764 LYS A C 1
ATOM 6110 O O . LYS A 1 764 ? -24.953 -37.594 10.234 1 97.19 764 LYS A O 1
ATOM 6115 N N . TRP A 1 765 ? -23.922 -38.094 12.211 1 97.81 765 TRP A N 1
ATOM 6116 C CA . TRP A 1 765 ? -23.297 -39.312 11.742 1 97.81 765 TRP A CA 1
ATOM 6117 C C . TRP A 1 765 ? -24.078 -40.531 12.203 1 97.81 765 TRP A C 1
ATOM 6119 O O . TRP A 1 765 ? -24.188 -40.781 13.406 1 97.81 765 TRP A O 1
ATOM 6129 N N . ASN A 1 766 ? -24.578 -41.281 11.25 1 97.44 766 ASN A N 1
ATOM 6130 C CA . ASN A 1 766 ? -25.391 -42.438 11.555 1 97.44 766 ASN A CA 1
ATOM 6131 C C . ASN A 1 766 ? -26.5 -42.125 12.539 1 97.44 766 ASN A C 1
ATOM 6133 O O . ASN A 1 766 ? -27.328 -41.219 12.289 1 97.44 766 ASN A O 1
ATOM 6137 N N . ASP A 1 767 ? -26.469 -42.781 13.781 1 94.94 767 ASP A N 1
ATOM 6138 C CA . ASP A 1 767 ? -27.578 -42.594 14.711 1 94.94 767 ASP A CA 1
ATOM 6139 C C . ASP A 1 767 ? -27.172 -41.719 15.883 1 94.94 767 ASP A C 1
ATOM 6141 O O . ASP A 1 767 ? -27.875 -41.625 16.891 1 94.94 767 ASP A O 1
ATOM 6145 N N . GLU A 1 768 ? -26.109 -40.969 15.695 1 96.94 768 GLU A N 1
ATOM 6146 C CA . GLU A 1 768 ? -25.656 -40.062 16.734 1 96.94 768 GLU A CA 1
ATOM 6147 C C . GLU A 1 768 ? -26.531 -38.812 16.781 1 96.94 768 GLU A C 1
ATOM 6149 O O . GLU A 1 768 ? -27.312 -38.562 15.859 1 96.94 768 GLU A O 1
ATOM 6154 N N . PRO A 1 769 ? -26.438 -38.094 17.859 1 97.19 769 PRO A N 1
ATOM 6155 C CA . PRO A 1 769 ? -27.188 -36.844 17.938 1 97.19 769 PRO A CA 1
ATOM 6156 C C . PRO A 1 769 ? -26.656 -35.781 16.969 1 97.19 769 PRO A C 1
ATOM 6158 O O . PRO A 1 769 ? -25.469 -35.812 16.594 1 97.19 769 PRO A O 1
ATOM 6161 N N . TRP A 1 770 ? -27.578 -34.938 16.609 1 97.62 770 TRP A N 1
ATOM 6162 C CA . TRP A 1 770 ? -27.203 -33.812 15.758 1 97.62 770 TRP A CA 1
ATOM 6163 C C . TRP A 1 770 ? -26.156 -32.938 16.438 1 97.62 770 TRP A C 1
ATOM 6165 O O . TRP A 1 770 ? -26.234 -32.688 17.656 1 97.62 770 TRP A O 1
ATOM 6175 N N . LYS A 1 771 ? -25.188 -32.438 15.758 1 95.88 771 LYS A N 1
ATOM 6176 C CA . LYS A 1 771 ? -24.188 -31.484 16.188 1 95.88 771 LYS A CA 1
ATOM 6177 C C . LYS A 1 771 ? -24.156 -30.266 15.273 1 95.88 771 LYS A C 1
ATOM 6179 O O . LYS A 1 771 ? -24.625 -30.328 14.133 1 95.88 771 LYS A O 1
ATOM 6184 N N . GLY A 1 772 ? -23.531 -29.25 15.742 1 91.44 772 GLY A N 1
ATOM 6185 C CA . GLY A 1 772 ? -23.453 -28.016 14.984 1 91.44 772 GLY A CA 1
ATOM 6186 C C . GLY A 1 772 ? -24.234 -26.875 15.594 1 91.44 772 GLY A C 1
ATOM 6187 O O . GLY A 1 772 ? -24.594 -26.922 16.766 1 91.44 772 GLY A O 1
ATOM 6188 N N . PRO A 1 773 ? -24.453 -25.812 14.719 1 94.12 773 PRO A N 1
ATOM 6189 C CA . PRO A 1 773 ? -24.109 -25.656 13.305 1 94.12 773 PRO A CA 1
ATOM 6190 C C . PRO A 1 773 ? -22.609 -25.5 13.078 1 94.12 773 PRO A C 1
ATOM 6192 O O . PRO A 1 773 ? -21.906 -24.953 13.93 1 94.12 773 PRO A O 1
ATOM 6195 N N . GLU A 1 774 ? -22.078 -25.969 11.938 1 94.56 774 GLU A N 1
ATOM 6196 C CA . GLU A 1 774 ? -20.703 -25.859 11.453 1 94.56 774 GLU A CA 1
ATOM 6197 C C . GLU A 1 774 ? -20.672 -25.641 9.945 1 94.56 774 GLU A C 1
ATOM 6199 O O . GLU A 1 774 ? -21.609 -26 9.234 1 94.56 774 GLU A O 1
ATOM 6204 N N . GLU A 1 775 ? -19.703 -24.891 9.5 1 96.06 775 GLU A N 1
ATOM 6205 C CA . GLU A 1 775 ? -19.531 -24.688 8.062 1 96.06 775 GLU A CA 1
ATOM 6206 C C . GLU A 1 775 ? -19.25 -26 7.34 1 96.06 775 GLU A C 1
ATOM 6208 O O . GLU A 1 775 ? -18.531 -26.859 7.859 1 96.06 775 GLU A O 1
ATOM 6213 N N . VAL A 1 776 ? -19.797 -26.172 6.227 1 96.81 776 VAL A N 1
ATOM 6214 C CA . VAL A 1 776 ? -19.922 -27.484 5.574 1 96.81 776 VAL A CA 1
ATOM 6215 C C . VAL A 1 776 ? -18.531 -28.047 5.289 1 96.81 776 VAL A C 1
ATOM 6217 O O . VAL A 1 776 ? -18.312 -29.25 5.422 1 96.81 776 VAL A O 1
ATOM 6220 N N . LEU A 1 777 ? -17.531 -27.266 4.82 1 95.62 777 LEU A N 1
ATOM 6221 C CA . LEU A 1 777 ? -16.188 -27.781 4.562 1 95.62 777 LEU A CA 1
ATOM 6222 C C . LEU A 1 777 ? -15.508 -28.172 5.867 1 95.62 777 LEU A C 1
ATOM 6224 O O . LEU A 1 777 ? -14.711 -29.109 5.891 1 95.62 777 LEU A O 1
ATOM 6228 N N . ALA A 1 778 ? -15.781 -27.391 6.918 1 93.94 778 ALA A N 1
ATOM 6229 C CA . ALA A 1 778 ? -15.258 -27.75 8.234 1 93.94 778 ALA A CA 1
ATOM 6230 C C . ALA A 1 778 ? -15.836 -29.094 8.703 1 93.94 778 ALA A C 1
ATOM 6232 O O . ALA A 1 778 ? -15.125 -29.906 9.312 1 93.94 778 ALA A O 1
ATOM 6233 N N . VAL A 1 779 ? -17.141 -29.328 8.445 1 96.12 779 VAL A N 1
ATOM 6234 C CA . VAL A 1 779 ? -17.766 -30.609 8.773 1 96.12 779 VAL A CA 1
ATOM 6235 C C . VAL A 1 779 ? -17.047 -31.734 8.055 1 96.12 779 VAL A C 1
ATOM 6237 O O . VAL A 1 779 ? -16.766 -32.781 8.656 1 96.12 779 VAL A O 1
ATOM 6240 N N . ASP A 1 780 ? -16.75 -31.484 6.809 1 95.5 780 ASP A N 1
ATOM 6241 C CA . ASP A 1 780 ? -16.047 -32.5 6.043 1 95.5 780 ASP A CA 1
ATOM 6242 C C . ASP A 1 780 ? -14.688 -32.812 6.68 1 95.5 780 ASP A C 1
ATOM 6244 O O . ASP A 1 780 ? -14.336 -34 6.852 1 95.5 780 ASP A O 1
ATOM 6248 N N . GLN A 1 781 ? -13.93 -31.859 7.016 1 92.12 781 GLN A N 1
ATOM 6249 C CA . GLN A 1 781 ? -12.617 -32.062 7.621 1 92.12 781 GLN A CA 1
ATOM 6250 C C . GLN A 1 781 ? -12.734 -32.781 8.961 1 92.12 781 GLN A C 1
ATOM 6252 O O . GLN A 1 781 ? -11.914 -33.656 9.273 1 92.12 781 GLN A O 1
ATOM 6257 N N . LEU A 1 782 ? -13.734 -32.375 9.758 1 93.25 782 LEU A N 1
ATOM 6258 C CA . LEU A 1 782 ? -13.969 -33 11.055 1 93.25 782 LEU A CA 1
ATOM 6259 C C . LEU A 1 782 ? -14.258 -34.5 10.891 1 93.25 782 LEU A C 1
ATOM 6261 O O . LEU A 1 782 ? -13.711 -35.312 11.625 1 93.25 782 LEU A O 1
ATOM 6265 N N . MET A 1 783 ? -15.125 -34.812 9.961 1 95.12 783 MET A N 1
ATOM 6266 C CA . MET A 1 783 ? -15.484 -36.188 9.719 1 95.12 783 MET A CA 1
ATOM 6267 C C . MET A 1 783 ? -14.289 -37 9.195 1 95.12 783 MET A C 1
ATOM 6269 O O . MET A 1 783 ? -14.094 -38.156 9.57 1 95.12 783 MET A O 1
ATOM 6273 N N . ARG A 1 784 ? -13.508 -36.406 8.312 1 94.38 784 ARG A N 1
ATOM 6274 C CA . ARG A 1 784 ? -12.336 -37.062 7.754 1 94.38 784 ARG A CA 1
ATOM 6275 C C . ARG A 1 784 ? -11.312 -37.375 8.844 1 94.38 784 ARG A C 1
ATOM 6277 O O . ARG A 1 784 ? -10.727 -38.469 8.859 1 94.38 784 ARG A O 1
ATOM 6284 N N . ARG A 1 785 ? -11.07 -36.469 9.734 1 91.88 785 ARG A N 1
ATOM 6285 C CA . ARG A 1 785 ? -10.18 -36.719 10.859 1 91.88 785 ARG A CA 1
ATOM 6286 C C . ARG A 1 785 ? -10.695 -37.844 11.727 1 91.88 785 ARG A C 1
ATOM 6288 O O . ARG A 1 785 ? -9.93 -38.75 12.109 1 91.88 785 ARG A O 1
ATOM 6295 N N . ARG A 1 786 ? -11.938 -37.781 12.016 1 94.5 786 ARG A N 1
ATOM 6296 C CA . ARG A 1 786 ? -12.57 -38.781 12.883 1 94.5 786 ARG A CA 1
ATOM 6297 C C . ARG A 1 786 ? -12.453 -40.188 12.289 1 94.5 786 ARG A C 1
ATOM 6299 O O . ARG A 1 786 ? -12.227 -41.156 13.016 1 94.5 786 ARG A O 1
ATOM 6306 N N . LEU A 1 787 ? -12.602 -40.281 11 1 95.69 787 LEU A N 1
ATOM 6307 C CA . LEU A 1 787 ? -12.68 -41.594 10.336 1 95.69 787 LEU A CA 1
ATOM 6308 C C . LEU A 1 787 ? -11.312 -42 9.805 1 95.69 787 LEU A C 1
ATOM 6310 O O . LEU A 1 787 ? -11.18 -43.062 9.195 1 95.69 787 LEU A O 1
ATOM 6314 N N . GLY A 1 788 ? -10.297 -41.125 10 1 92.25 788 GLY A N 1
ATOM 6315 C CA . GLY A 1 788 ? -8.945 -41.438 9.562 1 92.25 788 GLY A CA 1
ATOM 6316 C C . GLY A 1 788 ? -8.766 -41.312 8.055 1 92.25 788 GLY A C 1
ATOM 6317 O O . GLY A 1 788 ? -7.965 -42.062 7.469 1 92.25 788 GLY A O 1
ATOM 6318 N N . LEU A 1 789 ? -9.547 -40.531 7.379 1 92.81 789 LEU A N 1
ATOM 6319 C CA . LEU A 1 789 ? -9.438 -40.281 5.945 1 92.81 789 LEU A CA 1
ATOM 6320 C C . LEU A 1 789 ? -8.453 -39.156 5.664 1 92.81 789 LEU A C 1
ATOM 6322 O O . LEU A 1 789 ? -8.086 -38.406 6.574 1 92.81 789 LEU A O 1
ATOM 6326 N N . PHE A 1 790 ? -7.953 -39.062 4.434 1 89.19 790 PHE A N 1
ATOM 6327 C CA . PHE A 1 790 ? -7.098 -37.938 4.074 1 89.19 790 PHE A CA 1
ATOM 6328 C C . PHE A 1 790 ? -7.867 -36.625 4.156 1 89.19 790 PHE A C 1
ATOM 6330 O O . PHE A 1 790 ? -9.055 -36.594 3.834 1 89.19 790 PHE A O 1
ATOM 6337 N N . LEU A 1 791 ? -7.227 -35.562 4.547 1 88.88 791 LEU A N 1
ATOM 6338 C CA . LEU A 1 791 ? -7.828 -34.25 4.574 1 88.88 791 LEU A CA 1
ATOM 6339 C C . LEU A 1 791 ? -7.828 -33.625 3.182 1 88.88 791 LEU A C 1
ATOM 6341 O O . LEU A 1 791 ? -6.922 -33.875 2.385 1 88.88 791 LEU A O 1
ATOM 6345 N N . LYS A 1 792 ? -8.812 -32.875 2.842 1 88.56 792 LYS A N 1
ATOM 6346 C CA . LYS A 1 792 ? -8.898 -32.188 1.551 1 88.56 792 LYS A CA 1
ATOM 6347 C C . LYS A 1 792 ? -8.125 -30.891 1.562 1 88.56 792 LYS A C 1
ATOM 6349 O O . LYS A 1 792 ? -7.832 -30.344 2.629 1 88.56 792 LYS A O 1
ATOM 6354 N N . GLY A 1 793 ? -7.793 -30.391 0.438 1 83.25 793 GLY A N 1
ATOM 6355 C CA . GLY A 1 793 ? -6.938 -29.25 0.149 1 83.25 793 GLY A CA 1
ATOM 6356 C C . GLY A 1 793 ? -6.172 -29.391 -1.152 1 83.25 793 GLY A C 1
ATOM 6357 O O . GLY A 1 793 ? -6.512 -30.234 -1.99 1 83.25 793 GLY A O 1
ATOM 6358 N N . ALA A 1 794 ? -5.152 -28.594 -1.3 1 74.38 794 ALA A N 1
ATOM 6359 C CA . ALA A 1 794 ? -4.457 -28.594 -2.584 1 74.38 794 ALA A CA 1
ATOM 6360 C C . ALA A 1 794 ? -3.553 -29.812 -2.723 1 74.38 794 ALA A C 1
ATOM 6362 O O . ALA A 1 794 ? -3.201 -30.203 -3.836 1 74.38 794 ALA A O 1
ATOM 6363 N N . LYS A 1 795 ? -3.352 -30.547 -1.607 1 79.56 795 LYS A N 1
ATOM 6364 C CA . LYS A 1 795 ? -2.262 -31.516 -1.696 1 79.56 795 LYS A CA 1
ATOM 6365 C C . LYS A 1 795 ? -2.691 -32.875 -1.161 1 79.56 795 LYS A C 1
ATOM 6367 O O . LYS A 1 795 ? -1.937 -33.531 -0.442 1 79.56 795 LYS A O 1
ATOM 6372 N N . PHE A 1 796 ? -3.906 -33.344 -1.563 1 84.75 796 PHE A N 1
ATOM 6373 C CA . PHE A 1 796 ? -4.297 -34.656 -1.136 1 84.75 796 PHE A CA 1
ATOM 6374 C C . PHE A 1 796 ? -4.102 -35.688 -2.262 1 84.75 796 PHE A C 1
ATOM 6376 O O . PHE A 1 796 ? -3.703 -35.312 -3.369 1 84.75 796 PHE A O 1
ATOM 6383 N N . ARG A 1 797 ? -4.227 -37 -2.031 1 91.31 797 ARG A N 1
ATOM 6384 C CA . ARG A 1 797 ? -3.996 -38.062 -2.992 1 91.31 797 ARG A CA 1
ATOM 6385 C C . ARG A 1 797 ? -5 -38 -4.137 1 91.31 797 ARG A C 1
ATOM 6387 O O . ARG A 1 797 ? -6.141 -37.562 -3.945 1 91.31 797 ARG A O 1
ATOM 6394 N N . GLN A 1 798 ? -4.625 -38.5 -5.328 1 93.94 798 GLN A N 1
ATOM 6395 C CA . GLN A 1 798 ? -5.523 -38.562 -6.477 1 93.94 798 GLN A CA 1
ATOM 6396 C C . GLN A 1 798 ? -6.555 -39.688 -6.289 1 93.94 798 GLN A C 1
ATOM 6398 O O . GLN A 1 798 ? -6.234 -40.75 -5.781 1 93.94 798 GLN A O 1
ATOM 6403 N N . PRO A 1 799 ? -7.793 -39.438 -6.723 1 94.12 799 PRO A N 1
ATOM 6404 C CA . PRO A 1 799 ? -8.844 -40.469 -6.609 1 94.12 799 PRO A CA 1
ATOM 6405 C C . PRO A 1 799 ? -8.508 -41.75 -7.363 1 94.12 799 PRO A C 1
ATOM 6407 O O . PRO A 1 799 ? -8.883 -42.844 -6.926 1 94.12 799 PRO A O 1
ATOM 6410 N N . TYR A 1 800 ? -7.816 -41.719 -8.547 1 94.69 800 TYR A N 1
ATOM 6411 C CA . TYR A 1 800 ? -7.566 -42.938 -9.344 1 94.69 800 TYR A CA 1
ATOM 6412 C C . TYR A 1 800 ? -6.652 -43.906 -8.594 1 94.69 800 TYR A C 1
ATOM 6414 O O . TYR A 1 800 ? -6.57 -45.062 -8.945 1 94.69 800 TYR A O 1
ATOM 6422 N N . THR A 1 801 ? -5.949 -43.375 -7.516 1 93.62 801 THR A N 1
ATOM 6423 C CA . THR A 1 801 ? -5.047 -44.219 -6.746 1 93.62 801 THR A CA 1
ATOM 6424 C C . THR A 1 801 ? -5.812 -45 -5.691 1 93.62 801 THR A C 1
ATOM 6426 O O . THR A 1 801 ? -5.25 -45.875 -5.031 1 93.62 801 THR A O 1
ATOM 6429 N N . ILE A 1 802 ? -7.086 -44.75 -5.504 1 93.38 802 ILE A N 1
ATOM 6430 C CA . ILE A 1 802 ? -7.902 -45.406 -4.484 1 93.38 802 ILE A CA 1
ATOM 6431 C C . ILE A 1 802 ? -8.547 -46.656 -5.066 1 93.38 802 ILE A C 1
ATOM 6433 O O . ILE A 1 802 ? -9.305 -46.562 -6.039 1 93.38 802 ILE A O 1
ATOM 6437 N N . PRO A 1 803 ? -8.281 -47.75 -4.445 1 92.38 803 PRO A N 1
ATOM 6438 C CA . PRO A 1 803 ? -8.875 -49 -4.945 1 92.38 803 PRO A CA 1
ATOM 6439 C C . PRO A 1 803 ? -10.398 -49 -4.82 1 92.38 803 PRO A C 1
ATOM 6441 O O . PRO A 1 803 ? -10.953 -48.375 -3.922 1 92.38 803 PRO A O 1
ATOM 6444 N N . GLN A 1 804 ? -11.023 -49.75 -5.668 1 91.69 804 GLN A N 1
ATOM 6445 C CA . GLN A 1 804 ? -12.484 -49.781 -5.754 1 91.69 804 GLN A CA 1
ATOM 6446 C C . GLN A 1 804 ? -13.102 -50.219 -4.426 1 91.69 804 GLN A C 1
ATOM 6448 O O . GLN A 1 804 ? -14.156 -49.719 -4.039 1 91.69 804 GLN A O 1
ATOM 6453 N N . GLU A 1 805 ? -12.492 -51.094 -3.699 1 91.75 805 GLU A N 1
ATOM 6454 C CA . GLU A 1 805 ? -13.023 -51.625 -2.447 1 91.75 805 GLU A CA 1
ATOM 6455 C C . GLU A 1 805 ? -13.07 -50.562 -1.365 1 91.75 805 GLU A C 1
ATOM 6457 O O . GLU A 1 805 ? -13.867 -50.625 -0.433 1 91.75 805 GLU A O 1
ATOM 6462 N N . LYS A 1 806 ? -12.227 -49.562 -1.534 1 92.06 806 LYS A N 1
ATOM 6463 C CA . LYS A 1 806 ? -12.133 -48.531 -0.514 1 92.06 806 LYS A CA 1
ATOM 6464 C C . LYS A 1 806 ? -13.016 -47.312 -0.86 1 92.06 806 LYS A C 1
ATOM 6466 O O . LYS A 1 806 ? -13.086 -46.344 -0.105 1 92.06 806 LYS A O 1
ATOM 6471 N N . ARG A 1 807 ? -13.695 -47.406 -1.896 1 93.94 807 ARG A N 1
ATOM 6472 C CA . ARG A 1 807 ? -14.508 -46.281 -2.373 1 93.94 807 ARG A CA 1
ATOM 6473 C C . ARG A 1 807 ? -15.914 -46.344 -1.798 1 93.94 807 ARG A C 1
ATOM 6475 O O . ARG A 1 807 ? -16.688 -45.375 -1.922 1 93.94 807 ARG A O 1
ATOM 6482 N N . ARG A 1 808 ? -16.234 -47.406 -1.124 1 92.81 808 ARG A N 1
ATOM 6483 C CA . ARG A 1 808 ? -17.594 -47.594 -0.596 1 92.81 808 ARG A CA 1
ATOM 6484 C C . ARG A 1 808 ? -17.859 -46.625 0.566 1 92.81 808 ARG A C 1
ATOM 6486 O O . ARG A 1 808 ? -16.922 -46.188 1.245 1 92.81 808 ARG A O 1
ATOM 6493 N N . GLY A 1 809 ? -19.141 -46.375 0.744 1 94.94 809 GLY A N 1
ATOM 6494 C CA . GLY A 1 809 ? -19.531 -45.562 1.886 1 94.94 809 GLY A CA 1
ATOM 6495 C C . GLY A 1 809 ? -19.203 -46.188 3.217 1 94.94 809 GLY A C 1
ATOM 6496 O O . GLY A 1 809 ? -19.281 -47.406 3.355 1 94.94 809 GLY A O 1
ATOM 6497 N N . ILE A 1 810 ? -18.844 -45.375 4.141 1 96.5 810 ILE A N 1
ATOM 6498 C CA . ILE A 1 810 ? -18.484 -45.844 5.48 1 96.5 810 ILE A CA 1
ATOM 6499 C C . ILE A 1 810 ? -19.703 -45.719 6.402 1 96.5 810 ILE A C 1
ATOM 6501 O O . ILE A 1 810 ? -19.875 -46.531 7.316 1 96.5 810 ILE A O 1
ATOM 6505 N N . GLY A 1 811 ? -20.469 -44.719 6.176 1 97.19 811 GLY A N 1
ATOM 6506 C CA . GLY A 1 811 ? -21.656 -44.469 6.973 1 97.19 811 GLY A CA 1
ATOM 6507 C C . GLY A 1 811 ? -22.547 -43.406 6.383 1 97.19 811 GLY A C 1
ATOM 6508 O O . GLY A 1 811 ? -22.281 -42.875 5.293 1 97.19 811 GLY A O 1
ATOM 6509 N N . ARG A 1 812 ? -23.656 -43.25 7.172 1 97.19 812 ARG A N 1
ATOM 6510 C CA . ARG A 1 812 ? -24.641 -42.281 6.738 1 97.19 812 ARG A CA 1
ATOM 6511 C C . ARG A 1 812 ? -24.406 -40.938 7.414 1 97.19 812 ARG A C 1
ATOM 6513 O O . ARG A 1 812 ? -24.406 -40.844 8.648 1 97.19 812 ARG A O 1
ATOM 6520 N N . LEU A 1 813 ? -24.125 -39.844 6.617 1 98.44 813 LEU A N 1
ATOM 6521 C CA . LEU A 1 813 ? -24 -38.469 7.105 1 98.44 813 LEU A CA 1
ATOM 6522 C C . LEU A 1 813 ? -25.188 -37.625 6.664 1 98.44 813 LEU A C 1
ATOM 6524 O O . LEU A 1 813 ? -25.516 -37.594 5.48 1 98.44 813 LEU A O 1
ATOM 6528 N N . ARG A 1 814 ? -25.891 -37.031 7.586 1 98.19 814 ARG A N 1
ATOM 6529 C CA . ARG A 1 814 ? -26.984 -36.156 7.289 1 98.19 814 ARG A CA 1
ATOM 6530 C C . ARG A 1 814 ? -26.625 -34.688 7.621 1 98.19 814 ARG A C 1
ATOM 6532 O O . ARG A 1 814 ? -25.969 -34.438 8.633 1 98.19 814 ARG A O 1
ATOM 6539 N N . LEU A 1 815 ? -26.906 -33.844 6.75 1 98.5 815 LEU A N 1
ATOM 6540 C CA . LEU A 1 815 ? -26.75 -32.406 6.938 1 98.5 815 LEU A CA 1
ATOM 6541 C C . LEU A 1 815 ? -28.109 -31.719 6.984 1 98.5 815 LEU A C 1
ATOM 6543 O O . LEU A 1 815 ? -29.031 -32.094 6.254 1 98.5 815 LEU A O 1
ATOM 6547 N N . ARG A 1 816 ? -28.281 -30.766 7.836 1 98.38 816 ARG A N 1
ATOM 6548 C CA . ARG A 1 816 ? -29.5 -29.969 7.938 1 98.38 816 ARG A CA 1
ATOM 6549 C C . ARG A 1 816 ? -29.203 -28.484 7.828 1 98.38 816 ARG A C 1
ATOM 6551 O O . ARG A 1 816 ? -28.484 -27.922 8.664 1 98.38 816 ARG A O 1
ATOM 6558 N N . PHE A 1 817 ? -29.734 -27.875 6.77 1 98.12 817 PHE A N 1
ATOM 6559 C CA . PHE A 1 817 ? -29.594 -26.438 6.531 1 98.12 817 PHE A CA 1
ATOM 6560 C C . PHE A 1 817 ? -30.859 -25.688 6.922 1 98.12 817 PHE A C 1
ATOM 6562 O O . PHE A 1 817 ? -31.969 -26.172 6.691 1 98.12 817 PHE A O 1
ATOM 6569 N N . ASN A 1 818 ? -30.641 -24.5 7.516 1 96.75 818 ASN A N 1
ATOM 6570 C CA . ASN A 1 818 ? -31.75 -23.609 7.766 1 96.75 818 ASN A CA 1
ATOM 6571 C C . ASN A 1 818 ? -32.062 -22.734 6.547 1 96.75 818 ASN A C 1
ATOM 6573 O O . ASN A 1 818 ? -31.156 -22.156 5.949 1 96.75 818 ASN A O 1
ATOM 6577 N N . VAL A 1 819 ? -33.312 -22.703 6.121 1 97.94 819 VAL A N 1
ATOM 6578 C CA . VAL A 1 819 ? -33.781 -21.812 5.074 1 97.94 819 VAL A CA 1
ATOM 6579 C C . VAL A 1 819 ? -34.844 -20.859 5.656 1 97.94 819 VAL A C 1
ATOM 6581 O O . VAL A 1 819 ? -36 -21.234 5.848 1 97.94 819 VAL A O 1
ATOM 6584 N N . ASN A 1 820 ? -34.375 -19.656 5.887 1 96.62 820 ASN A N 1
ATOM 6585 C CA . ASN A 1 820 ? -35.281 -18.625 6.43 1 96.62 820 ASN A CA 1
ATOM 6586 C C . ASN A 1 820 ? -35.844 -17.734 5.324 1 96.62 820 ASN A C 1
ATOM 6588 O O . ASN A 1 820 ? -35.094 -17.203 4.508 1 96.62 820 ASN A O 1
ATOM 6592 N N . SER A 1 821 ? -37.156 -17.594 5.289 1 97.75 821 SER A N 1
ATOM 6593 C CA . SER A 1 821 ? -37.781 -16.812 4.227 1 97.75 821 SER A CA 1
ATOM 6594 C C . SER A 1 821 ? -38.781 -15.805 4.793 1 97.75 821 SER A C 1
ATOM 6596 O O . SER A 1 821 ? -39.625 -16.156 5.625 1 97.75 821 SER A O 1
ATOM 6598 N N . LYS A 1 822 ? -38.688 -14.594 4.414 1 94.94 822 LYS A N 1
ATOM 6599 C CA . LYS A 1 822 ? -39.625 -13.531 4.758 1 94.94 822 LYS A CA 1
ATOM 6600 C C . LYS A 1 822 ? -40.625 -13.305 3.633 1 94.94 822 LYS A C 1
ATOM 6602 O O . LYS A 1 822 ? -41.406 -12.336 3.662 1 94.94 822 LYS A O 1
ATOM 6607 N N . ALA A 1 823 ? -40.562 -14.141 2.652 1 95.31 823 ALA A N 1
ATOM 6608 C CA . ALA A 1 823 ? -41.469 -14.07 1.514 1 95.31 823 ALA A CA 1
ATOM 6609 C C . ALA A 1 823 ? -41.844 -15.469 1.024 1 95.31 823 ALA A C 1
ATOM 6611 O O . ALA A 1 823 ? -41.125 -16.438 1.278 1 95.31 823 ALA A O 1
ATOM 6612 N N . SER A 1 824 ? -42.969 -15.523 0.354 1 96.75 824 SER A N 1
ATOM 6613 C CA . SER A 1 824 ? -43.312 -16.781 -0.305 1 96.75 824 SER A CA 1
ATOM 6614 C C . SER A 1 824 ? -42.625 -16.906 -1.659 1 96.75 824 SER A C 1
ATOM 6616 O O . SER A 1 824 ? -42.562 -15.938 -2.43 1 96.75 824 SER A O 1
ATOM 6618 N N . VAL A 1 825 ? -42.062 -18 -1.877 1 97.69 825 VAL A N 1
ATOM 6619 C CA . VAL A 1 825 ? -41.406 -18.297 -3.143 1 97.69 825 VAL A CA 1
ATOM 6620 C C . VAL A 1 825 ? -42.062 -19.484 -3.811 1 97.69 825 VAL A C 1
ATOM 6622 O O . VAL A 1 825 ? -42.031 -20.609 -3.291 1 97.69 825 VAL A O 1
ATOM 6625 N N . GLU A 1 826 ? -42.594 -19.297 -4.969 1 96.5 826 GLU A N 1
ATOM 6626 C CA . GLU A 1 826 ? -43.344 -20.344 -5.641 1 96.5 826 GLU A CA 1
ATOM 6627 C C . GLU A 1 826 ? -42.438 -21.297 -6.414 1 96.5 826 GLU A C 1
ATOM 6629 O O . GLU A 1 826 ? -42.688 -22.5 -6.488 1 96.5 826 GLU A O 1
ATOM 6634 N N . LYS A 1 827 ? -41.5 -20.75 -7.09 1 95.88 827 LYS A N 1
ATOM 6635 C CA . LYS A 1 827 ? -40.594 -21.531 -7.922 1 95.88 827 LYS A CA 1
ATOM 6636 C C . LYS A 1 827 ? -39.156 -21.234 -7.57 1 95.88 827 LYS A C 1
ATOM 6638 O O . LYS A 1 827 ? -38.75 -20.078 -7.441 1 95.88 827 LYS A O 1
ATOM 6643 N N . SER A 1 828 ? -38.406 -22.188 -7.305 1 97.69 828 SER A N 1
ATOM 6644 C CA . SER A 1 828 ? -36.969 -22.109 -7.062 1 97.69 828 SER A CA 1
ATOM 6645 C C . SER A 1 828 ? -36.281 -23.406 -7.445 1 97.69 828 SER A C 1
ATOM 6647 O O . SER A 1 828 ? -36.938 -24.359 -7.887 1 97.69 828 SER A O 1
ATOM 6649 N N . MET A 1 829 ? -34.969 -23.391 -7.512 1 98.38 829 MET A N 1
ATOM 6650 C CA . MET A 1 829 ? -34.156 -24.547 -7.848 1 98.38 829 MET A CA 1
ATOM 6651 C C . MET A 1 829 ? -33.094 -24.781 -6.801 1 98.38 829 MET A C 1
ATOM 6653 O O . MET A 1 829 ? -32.562 -23.828 -6.238 1 98.38 829 MET A O 1
ATOM 6657 N N . LEU A 1 830 ? -32.844 -26 -6.566 1 98.5 830 LEU A N 1
ATOM 6658 C CA . LEU A 1 830 ? -31.656 -26.391 -5.789 1 98.5 830 LEU A CA 1
ATOM 6659 C C . LEU A 1 830 ? -30.484 -26.719 -6.699 1 98.5 830 LEU A C 1
ATOM 6661 O O . LEU A 1 830 ? -30.625 -27.484 -7.652 1 98.5 830 LEU A O 1
ATOM 6665 N N . ALA A 1 831 ? -29.391 -26.078 -6.57 1 98.69 831 ALA A N 1
ATOM 6666 C CA . ALA A 1 831 ? -28.141 -26.406 -7.258 1 98.69 831 ALA A CA 1
ATOM 6667 C C . ALA A 1 831 ? -27.219 -27.203 -6.355 1 98.69 831 ALA A C 1
ATOM 6669 O O . ALA A 1 831 ? -26.859 -26.766 -5.262 1 98.69 831 ALA A O 1
ATOM 6670 N N . ILE A 1 832 ? -26.844 -28.344 -6.746 1 98.19 832 ILE A N 1
ATOM 6671 C CA . ILE A 1 832 ? -26.109 -29.281 -5.906 1 98.19 832 ILE A CA 1
ATOM 6672 C C . ILE A 1 832 ? -25.234 -30.188 -6.781 1 98.19 832 ILE A C 1
ATOM 6674 O O . ILE A 1 832 ? -25.547 -30.406 -7.953 1 98.19 832 ILE A O 1
ATOM 6678 N N . GLU A 1 833 ? -24.125 -30.625 -6.254 1 97 833 GLU A N 1
ATOM 6679 C CA . GLU A 1 833 ? -23.281 -31.594 -6.953 1 97 833 GLU A CA 1
ATOM 6680 C C . GLU A 1 833 ? -23.766 -33.031 -6.715 1 97 833 GLU A C 1
ATOM 6682 O O . GLU A 1 833 ? -24.219 -33.375 -5.617 1 97 833 GLU A O 1
ATOM 6687 N N . SER A 1 834 ? -23.766 -33.844 -7.738 1 95 834 SER A N 1
ATOM 6688 C CA . SER A 1 834 ? -24.047 -35.25 -7.707 1 95 834 SER A CA 1
ATOM 6689 C C . SER A 1 834 ? -25.391 -35.531 -7.027 1 95 834 SER A C 1
ATOM 6691 O O . SER A 1 834 ? -25.469 -36.375 -6.109 1 95 834 SER A O 1
ATOM 6693 N N . PRO A 1 835 ? -26.453 -34.969 -7.492 1 96.81 835 PRO A N 1
ATOM 6694 C CA . PRO A 1 835 ? -27.75 -35.219 -6.859 1 96.81 835 PRO A CA 1
ATOM 6695 C C . PRO A 1 835 ? -28.141 -36.688 -6.848 1 96.81 835 PRO A C 1
ATOM 6697 O O . PRO A 1 835 ? -28.938 -37.094 -6.012 1 96.81 835 PRO A O 1
ATOM 6700 N N . ASP A 1 836 ? -27.578 -37.5 -7.703 1 94.31 836 ASP A N 1
ATOM 6701 C CA . ASP A 1 836 ? -27.891 -38.906 -7.801 1 94.31 836 ASP A CA 1
ATOM 6702 C C . ASP A 1 836 ? -27.375 -39.656 -6.586 1 94.31 836 ASP A C 1
ATOM 6704 O O . ASP A 1 836 ? -27.781 -40.812 -6.332 1 94.31 836 ASP A O 1
ATOM 6708 N N . LYS A 1 837 ? -26.469 -39.062 -5.809 1 94 837 LYS A N 1
ATOM 6709 C CA . LYS A 1 837 ? -25.859 -39.719 -4.668 1 94 837 LYS A CA 1
ATOM 6710 C C . LYS A 1 837 ? -26.391 -39.156 -3.35 1 94 837 LYS A C 1
ATOM 6712 O O . LYS A 1 837 ? -25.844 -39.469 -2.283 1 94 837 LYS A O 1
ATOM 6717 N N . VAL A 1 838 ? -27.391 -38.344 -3.443 1 96.81 838 VAL A N 1
ATOM 6718 C CA . VAL A 1 838 ? -27.875 -37.656 -2.26 1 96.81 838 VAL A CA 1
ATOM 6719 C C . VAL A 1 838 ? -29.391 -37.875 -2.119 1 96.81 838 VAL A C 1
ATOM 6721 O O . VAL A 1 838 ? -30.094 -37.969 -3.119 1 96.81 838 VAL A O 1
ATOM 6724 N N . LYS A 1 839 ? -29.828 -38.062 -0.928 1 97.56 839 LYS A N 1
ATOM 6725 C CA . LYS A 1 839 ? -31.25 -37.938 -0.614 1 97.56 839 LYS A CA 1
ATOM 6726 C C . LYS A 1 839 ? -31.547 -36.594 0.048 1 97.56 839 LYS A C 1
ATOM 6728 O O . LYS A 1 839 ? -30.703 -36.062 0.791 1 97.56 839 LYS A O 1
ATOM 6733 N N . ALA A 1 840 ? -32.688 -36.062 -0.269 1 98.25 840 ALA A N 1
ATOM 6734 C CA . ALA A 1 840 ? -33 -34.75 0.254 1 98.25 840 ALA A CA 1
ATOM 6735 C C . ALA A 1 840 ? -34.438 -34.688 0.806 1 98.25 840 ALA A C 1
ATOM 6737 O O . ALA A 1 840 ? -35.344 -35.344 0.29 1 98.25 840 ALA A O 1
ATOM 6738 N N . TYR A 1 841 ? -34.625 -33.906 1.873 1 98.12 841 TYR A N 1
ATOM 6739 C CA . TYR A 1 841 ? -35.938 -33.656 2.504 1 98.12 841 TYR A CA 1
ATOM 6740 C C . TYR A 1 841 ? -36.125 -32.188 2.785 1 98.12 841 TYR A C 1
ATOM 6742 O O . TYR A 1 841 ? -35.188 -31.484 3.191 1 98.12 841 TYR A O 1
ATOM 6750 N N . PHE A 1 842 ? -37.25 -31.688 2.424 1 97.88 842 PHE A N 1
ATOM 6751 C CA . PHE A 1 842 ? -37.625 -30.328 2.771 1 97.88 842 PHE A CA 1
ATOM 6752 C C . PHE A 1 842 ? -38.781 -30.344 3.775 1 97.88 842 PHE A C 1
ATOM 6754 O O . PHE A 1 842 ? -39.906 -30.781 3.459 1 97.88 842 PHE A O 1
ATOM 6761 N N . ASP A 1 843 ? -38.469 -29.891 4.918 1 97.88 843 ASP A N 1
ATOM 6762 C CA . ASP A 1 843 ? -39.406 -29.969 6.035 1 97.88 843 ASP A CA 1
ATOM 6763 C C . ASP A 1 843 ? -39.938 -31.391 6.227 1 97.88 843 ASP A C 1
ATOM 6765 O O . ASP A 1 843 ? -41.156 -31.609 6.355 1 97.88 843 ASP A O 1
ATOM 6769 N N . GLY A 1 844 ? -39.062 -32.281 6.137 1 96.5 844 GLY A N 1
ATOM 6770 C CA . GLY A 1 844 ? -39.344 -33.688 6.402 1 96.5 844 GLY A CA 1
ATOM 6771 C C . GLY A 1 844 ? -39.938 -34.406 5.199 1 96.5 844 GLY A C 1
ATOM 6772 O O . GLY A 1 844 ? -40.031 -35.625 5.195 1 96.5 844 GLY A O 1
ATOM 6773 N N . LYS A 1 845 ? -40.219 -33.75 4.137 1 97.69 845 LYS A N 1
ATOM 6774 C CA . LYS A 1 845 ? -40.781 -34.344 2.938 1 97.69 845 LYS A CA 1
ATOM 6775 C C . LYS A 1 845 ? -39.688 -34.594 1.885 1 97.69 845 LYS A C 1
ATOM 6777 O O . LYS A 1 845 ? -38.906 -33.719 1.594 1 97.69 845 LYS A O 1
ATOM 6782 N N . PRO A 1 846 ? -39.688 -35.75 1.315 1 97.31 846 PRO A N 1
ATOM 6783 C CA . PRO A 1 846 ? -38.656 -36.062 0.309 1 97.31 846 PRO A CA 1
ATOM 6784 C C . PRO A 1 846 ? -38.75 -35.156 -0.925 1 97.31 846 PRO A C 1
ATOM 6786 O O . PRO A 1 846 ? -39.875 -34.844 -1.363 1 97.31 846 PRO A O 1
ATOM 6789 N N . ILE A 1 847 ? -37.656 -34.812 -1.455 1 96.75 847 ILE A N 1
ATOM 6790 C CA . ILE A 1 847 ? -37.531 -34.031 -2.678 1 96.75 847 ILE A CA 1
ATOM 6791 C C . ILE A 1 847 ? -37.031 -34.906 -3.807 1 96.75 847 ILE A C 1
ATOM 6793 O O . ILE A 1 847 ? -36.125 -35.75 -3.604 1 96.75 847 ILE A O 1
ATOM 6797 N N . ASP A 1 848 ? -37.594 -34.812 -4.977 1 95.69 848 ASP A N 1
ATOM 6798 C CA . ASP A 1 848 ? -37.062 -35.469 -6.168 1 95.69 848 ASP A CA 1
ATOM 6799 C C . ASP A 1 848 ? -35.812 -34.719 -6.668 1 95.69 848 ASP A C 1
ATOM 6801 O O . ASP A 1 848 ? -35.875 -33.562 -7.031 1 95.69 848 ASP A O 1
ATOM 6805 N N . LEU A 1 849 ? -34.719 -35.375 -6.727 1 96.81 849 LEU A N 1
ATOM 6806 C CA . LEU A 1 849 ? -33.438 -34.75 -7.07 1 96.81 849 LEU A CA 1
ATOM 6807 C C . LEU A 1 849 ? -33.094 -35.031 -8.523 1 96.81 849 LEU A C 1
ATOM 6809 O O . LEU A 1 849 ? -31.906 -35 -8.883 1 96.81 849 LEU A O 1
ATOM 6813 N N . THR A 1 850 ? -34.031 -35.344 -9.375 1 96.88 850 THR A N 1
ATOM 6814 C CA . THR A 1 850 ? -33.75 -35.469 -10.805 1 96.88 850 THR A CA 1
ATOM 6815 C C . THR A 1 850 ? -33.344 -34.125 -11.406 1 96.88 850 THR A C 1
ATOM 6817 O O . THR A 1 850 ? -34.156 -33.188 -11.383 1 96.88 850 THR A O 1
ATOM 6820 N N . PRO A 1 851 ? -32.156 -34.094 -11.898 1 97.38 851 PRO A N 1
ATOM 6821 C CA . PRO A 1 851 ? -31.719 -32.781 -12.414 1 97.38 851 PRO A CA 1
ATOM 6822 C C . PRO A 1 851 ? -32.438 -32.344 -13.68 1 97.38 851 PRO A C 1
ATOM 6824 O O . PRO A 1 851 ? -32.812 -33.219 -14.508 1 97.38 851 PRO A O 1
ATOM 6827 N N . ASN A 1 852 ? -32.625 -31.109 -13.945 1 95.5 852 ASN A N 1
ATOM 6828 C CA . ASN A 1 852 ? -33.25 -30.578 -15.156 1 95.5 852 ASN A CA 1
ATOM 6829 C C . ASN A 1 852 ? -32.281 -29.656 -15.914 1 95.5 852 ASN A C 1
ATOM 6831 O O . ASN A 1 852 ? -32.5 -29.375 -17.094 1 95.5 852 ASN A O 1
ATOM 6835 N N . ALA A 1 853 ? -31.281 -29.188 -15.352 1 97.12 853 ALA A N 1
ATOM 6836 C CA . ALA A 1 853 ? -30.266 -28.312 -15.938 1 97.12 853 ALA A CA 1
ATOM 6837 C C . ALA A 1 853 ? -29.031 -28.234 -15.039 1 97.12 853 ALA A C 1
ATOM 6839 O O . ALA A 1 853 ? -28.766 -29.141 -14.242 1 97.12 853 ALA A O 1
ATOM 6840 N N . TRP A 1 854 ? -28.156 -27.344 -15.289 1 97.62 854 TRP A N 1
ATOM 6841 C CA . TRP A 1 854 ? -27 -27.031 -14.453 1 97.62 854 TRP A CA 1
ATOM 6842 C C . TRP A 1 854 ? -26.828 -25.531 -14.281 1 97.62 854 TRP A C 1
ATOM 6844 O O . TRP A 1 854 ? -27.469 -24.75 -14.977 1 97.62 854 TRP A O 1
ATOM 6854 N N . TRP A 1 855 ? -26.062 -25.109 -13.258 1 98.06 855 TRP A N 1
ATOM 6855 C CA . TRP A 1 855 ? -25.797 -23.719 -12.945 1 98.06 855 TRP A CA 1
ATOM 6856 C C . TRP A 1 855 ? -24.312 -23.484 -12.734 1 98.06 855 TRP A C 1
ATOM 6858 O O . TRP A 1 855 ? -23.672 -24.125 -11.891 1 98.06 855 TRP A O 1
ATOM 6868 N N . VAL A 1 856 ? -23.672 -22.562 -13.508 1 97.5 856 VAL A N 1
ATOM 6869 C CA . VAL A 1 856 ? -22.281 -22.109 -13.461 1 97.5 856 VAL A CA 1
ATOM 6870 C C . VAL A 1 856 ? -21.375 -23.203 -14.008 1 97.5 856 VAL A C 1
ATOM 6872 O O . VAL A 1 856 ? -20.5 -22.922 -14.836 1 97.5 856 VAL A O 1
ATOM 6875 N N . ASP A 1 857 ? -21.547 -24.438 -13.555 1 97.38 857 ASP A N 1
ATOM 6876 C CA . ASP A 1 857 ? -20.766 -25.594 -13.977 1 97.38 857 ASP A CA 1
ATOM 6877 C C . ASP A 1 857 ? -21.656 -26.812 -14.211 1 97.38 857 ASP A C 1
ATOM 6879 O O . ASP A 1 857 ? -22.641 -27.016 -13.484 1 97.38 857 ASP A O 1
ATOM 6883 N N . LYS A 1 858 ? -21.219 -27.625 -15.148 1 95.94 858 LYS A N 1
ATOM 6884 C CA . LYS A 1 858 ? -22.031 -28.781 -15.539 1 95.94 858 LYS A CA 1
ATOM 6885 C C . LYS A 1 858 ? -22.172 -29.781 -14.398 1 95.94 858 LYS A C 1
ATOM 6887 O O . LYS A 1 858 ? -23.109 -30.562 -14.359 1 95.94 858 LYS A O 1
ATOM 6892 N N . SER A 1 859 ? -21.25 -29.719 -13.477 1 96.12 859 SER A N 1
ATOM 6893 C CA . SER A 1 859 ? -21.297 -30.625 -12.336 1 96.12 859 SER A CA 1
ATOM 6894 C C . SER A 1 859 ? -22.141 -30.047 -11.203 1 96.12 859 SER A C 1
ATOM 6896 O O . SER A 1 859 ? -22.406 -30.734 -10.211 1 96.12 859 SER A O 1
ATOM 6898 N N . ILE A 1 860 ? -22.562 -28.859 -11.258 1 97.94 860 ILE A N 1
ATOM 6899 C CA . ILE A 1 860 ? -23.531 -28.266 -10.328 1 97.94 860 ILE A CA 1
ATOM 6900 C C . ILE A 1 860 ? -24.922 -28.25 -10.961 1 97.94 860 ILE A C 1
ATOM 6902 O O . ILE A 1 860 ? -25.312 -27.266 -11.586 1 97.94 860 ILE A O 1
ATOM 6906 N N . GLU A 1 861 ? -25.594 -29.312 -10.711 1 98.19 861 GLU A N 1
ATOM 6907 C CA . GLU A 1 861 ? -26.859 -29.562 -11.383 1 98.19 861 GLU A CA 1
ATOM 6908 C C . GLU A 1 861 ? -28.016 -28.922 -10.633 1 98.19 861 GLU A C 1
ATOM 6910 O O . GLU A 1 861 ? -27.984 -28.812 -9.406 1 98.19 861 GLU A O 1
ATOM 6915 N N . THR A 1 862 ? -29 -28.438 -11.383 1 98.25 862 THR A N 1
ATOM 6916 C CA . THR A 1 862 ? -30.156 -27.812 -10.766 1 98.25 862 THR A CA 1
ATOM 6917 C C . THR A 1 862 ? -31.328 -28.781 -10.727 1 98.25 862 THR A C 1
ATOM 6919 O O . THR A 1 862 ? -31.531 -29.578 -11.648 1 98.25 862 THR A O 1
ATOM 6922 N N . VAL A 1 863 ? -32.062 -28.75 -9.617 1 98 863 VAL A N 1
ATOM 6923 C CA . VAL A 1 863 ? -33.25 -29.547 -9.383 1 98 863 VAL A CA 1
ATOM 6924 C C . VAL A 1 863 ? -34.406 -28.641 -8.969 1 98 863 VAL A C 1
ATOM 6926 O O . VAL A 1 863 ? -34.188 -27.641 -8.266 1 98 863 VAL A O 1
ATOM 6929 N N . SER A 1 864 ? -35.594 -29.031 -9.445 1 97.38 864 SER A N 1
ATOM 6930 C CA . SER A 1 864 ? -36.75 -28.25 -9.016 1 97.38 864 SER A CA 1
ATOM 6931 C C . SER A 1 864 ? -36.938 -28.328 -7.5 1 97.38 864 SER A C 1
ATOM 6933 O O . SER A 1 864 ? -36.844 -29.422 -6.914 1 97.38 864 SER A O 1
ATOM 6935 N N . PHE A 1 865 ? -37.219 -27.266 -6.895 1 97.69 865 PHE A N 1
ATOM 6936 C CA . PHE A 1 865 ? -37.375 -27.188 -5.445 1 97.69 865 PHE A CA 1
ATOM 6937 C C . PHE A 1 865 ? -38.812 -26.891 -5.066 1 97.69 865 PHE A C 1
ATOM 6939 O O . PHE A 1 865 ? -39.5 -26.156 -5.773 1 97.69 865 PHE A O 1
ATOM 6946 N N . PRO A 1 866 ? -39.312 -27.422 -3.975 1 97.12 866 PRO A N 1
ATOM 6947 C CA . PRO A 1 866 ? -40.688 -27.141 -3.549 1 97.12 866 PRO A CA 1
ATOM 6948 C C . PRO A 1 866 ? -40.906 -25.672 -3.201 1 97.12 866 PRO A C 1
ATOM 6950 O O . PRO A 1 866 ? -39.938 -24.953 -2.924 1 97.12 866 PRO A O 1
ATOM 6953 N N . PRO A 1 867 ? -42.156 -25.219 -3.27 1 97.5 867 PRO A N 1
ATOM 6954 C CA . PRO A 1 867 ? -42.438 -23.844 -2.836 1 97.5 867 PRO A CA 1
ATOM 6955 C C . PRO A 1 867 ? -42 -23.578 -1.398 1 97.5 867 PRO A C 1
ATOM 6957 O O . PRO A 1 867 ? -42.125 -24.453 -0.538 1 97.5 867 PRO A O 1
ATOM 6960 N N . ILE A 1 868 ? -41.531 -22.453 -1.145 1 98.19 868 ILE A N 1
ATOM 6961 C CA . ILE A 1 868 ? -41.062 -22.031 0.176 1 98.19 868 ILE A CA 1
ATOM 6962 C C . ILE A 1 868 ? -42.031 -21 0.75 1 98.19 868 ILE A C 1
ATOM 6964 O O . ILE A 1 868 ? -42.156 -19.891 0.23 1 98.19 868 ILE A O 1
ATOM 6968 N N . ALA A 1 869 ? -42.688 -21.328 1.79 1 97.44 869 ALA A N 1
ATOM 6969 C CA . ALA A 1 869 ? -43.562 -20.391 2.475 1 97.44 869 ALA A CA 1
ATOM 6970 C C . ALA A 1 869 ? -42.781 -19.453 3.383 1 97.44 869 ALA A C 1
ATOM 6972 O O . ALA A 1 869 ? -41.625 -19.719 3.689 1 97.44 869 ALA A O 1
ATOM 6973 N N . GLU A 1 870 ? -43.406 -18.375 3.711 1 97.38 870 GLU A N 1
ATOM 6974 C CA . GLU A 1 870 ? -42.781 -17.531 4.727 1 97.38 870 GLU A CA 1
ATOM 6975 C C . GLU A 1 870 ? -42.562 -18.297 6.027 1 97.38 870 GLU A C 1
ATOM 6977 O O . GLU A 1 870 ? -43.406 -19.078 6.445 1 97.38 870 GLU A O 1
ATOM 6982 N N . GLY A 1 871 ? -41.344 -18.094 6.559 1 97.12 871 GLY A N 1
ATOM 6983 C CA . GLY A 1 871 ? -41.062 -18.766 7.809 1 97.12 871 GLY A CA 1
ATOM 6984 C C . GLY A 1 871 ? -39.719 -19.5 7.785 1 97.12 871 GLY A C 1
ATOM 6985 O O . GLY A 1 871 ? -38.844 -19.172 6.973 1 97.12 871 GLY A O 1
ATOM 6986 N N . LYS A 1 872 ? -39.594 -20.312 8.812 1 97.56 872 LYS A N 1
ATOM 6987 C CA . LYS A 1 872 ? -38.344 -21.094 8.969 1 97.56 872 LYS A CA 1
ATOM 6988 C C . LYS A 1 872 ? -38.531 -22.516 8.43 1 97.56 872 LYS A C 1
ATOM 6990 O O . LYS A 1 872 ? -39.562 -23.156 8.711 1 97.56 872 LYS A O 1
ATOM 6995 N N . HIS A 1 873 ? -37.625 -22.953 7.582 1 98.06 873 HIS A N 1
ATOM 6996 C CA . HIS A 1 873 ? -37.688 -24.266 6.973 1 98.06 873 HIS A CA 1
ATOM 6997 C C . HIS A 1 873 ? -36.375 -25 7.102 1 98.06 873 HIS A C 1
ATOM 6999 O O . HIS A 1 873 ? -35.344 -24.375 7.43 1 98.06 873 HIS A O 1
ATOM 7005 N N . LEU A 1 874 ? -36.406 -26.281 6.891 1 98.12 874 LEU A N 1
ATOM 7006 C CA . LEU A 1 874 ? -35.219 -27.109 6.996 1 98.12 874 LEU A CA 1
ATOM 7007 C C . LEU A 1 874 ? -35 -27.922 5.723 1 98.12 874 LEU A C 1
ATOM 7009 O O . LEU A 1 874 ? -35.938 -28.562 5.227 1 98.12 874 LEU A O 1
ATOM 7013 N N . LEU A 1 875 ? -33.844 -27.797 5.125 1 98.56 875 LEU A N 1
ATOM 7014 C CA . LEU A 1 875 ? -33.375 -28.688 4.066 1 98.56 875 LEU A CA 1
ATOM 7015 C C . LEU A 1 875 ? -32.406 -29.734 4.613 1 98.56 875 LEU A C 1
ATOM 7017 O O . LEU A 1 875 ? -31.375 -29.391 5.172 1 98.56 875 LEU A O 1
ATOM 7021 N N . GLU A 1 876 ? -32.75 -30.938 4.512 1 98.5 876 GLU A N 1
ATOM 7022 C CA . GLU A 1 876 ? -31.875 -32.031 4.961 1 98.5 876 GLU A CA 1
ATOM 7023 C C . GLU A 1 876 ? -31.312 -32.812 3.779 1 98.5 876 GLU A C 1
ATOM 7025 O O . GLU A 1 876 ? -32.031 -33.094 2.816 1 98.5 876 GLU A O 1
ATOM 7030 N N . LEU A 1 877 ? -30.078 -33.062 3.797 1 98.5 877 LEU A N 1
ATOM 7031 C CA . LEU A 1 877 ? -29.375 -33.875 2.814 1 98.5 877 LEU A CA 1
ATOM 7032 C C . LEU A 1 877 ? -28.75 -35.094 3.473 1 98.5 877 LEU A C 1
ATOM 7034 O O . LEU A 1 877 ? -28.203 -35 4.574 1 98.5 877 LEU A O 1
ATOM 7038 N N . GLU A 1 878 ? -28.875 -36.219 2.834 1 98.06 878 GLU A N 1
ATOM 7039 C CA . GLU A 1 878 ? -28.297 -37.469 3.338 1 98.06 878 GLU A CA 1
ATOM 7040 C C . GLU A 1 878 ? -27.297 -38.031 2.355 1 98.06 878 GLU A C 1
ATOM 7042 O O . GLU A 1 878 ? -27.594 -38.219 1.172 1 98.06 878 GLU A O 1
ATOM 7047 N N . TYR A 1 879 ? -26.141 -38.312 2.85 1 97.81 879 TYR A N 1
ATOM 7048 C CA . TYR A 1 879 ? -25.062 -38.844 2.045 1 97.81 879 TYR A CA 1
ATOM 7049 C C . TYR A 1 879 ? -24.656 -40.25 2.537 1 97.81 879 TYR A C 1
ATOM 7051 O O . TYR A 1 879 ? -24.641 -40.5 3.744 1 97.81 879 TYR A O 1
ATOM 7059 N N . ASP A 1 880 ? -24.391 -41.156 1.545 1 96.81 880 ASP A N 1
ATOM 7060 C CA . ASP A 1 880 ? -23.531 -42.312 1.857 1 96.81 880 ASP A CA 1
ATOM 7061 C C . ASP A 1 880 ? -22.062 -41.875 1.885 1 96.81 880 ASP A C 1
ATOM 7063 O O . ASP A 1 880 ? -21.375 -41.969 0.869 1 96.81 880 ASP A O 1
ATOM 7067 N N . TYR A 1 881 ? -21.656 -41.5 3.1 1 97.12 881 TYR A N 1
ATOM 7068 C CA . TYR A 1 881 ? -20.406 -40.75 3.242 1 97.12 881 TYR A CA 1
ATOM 7069 C C . TYR A 1 881 ? -19.203 -41.688 3.223 1 97.12 881 TYR A C 1
ATOM 7071 O O . TYR A 1 881 ? -19.203 -42.719 3.898 1 97.12 881 TYR A O 1
ATOM 7079 N N . GLY A 1 882 ? -18.219 -41.406 2.41 1 94.62 882 GLY A N 1
ATOM 7080 C CA . GLY A 1 882 ? -16.969 -42.156 2.316 1 94.62 882 GLY A CA 1
ATOM 7081 C C . GLY A 1 882 ? -15.789 -41.312 1.88 1 94.62 882 GLY A C 1
ATOM 7082 O O . GLY A 1 882 ? -15.859 -40.094 1.912 1 94.62 882 GLY A O 1
ATOM 7083 N N . MET A 1 883 ? -14.781 -42 1.468 1 92.81 883 MET A N 1
ATOM 7084 C CA . MET A 1 883 ? -13.477 -41.406 1.179 1 92.81 883 MET A CA 1
ATOM 7085 C C . MET A 1 883 ? -13.586 -40.375 0.057 1 92.81 883 MET A C 1
ATOM 7087 O O . MET A 1 883 ? -12.852 -39.375 0.045 1 92.81 883 MET A O 1
ATOM 7091 N N . LEU A 1 884 ? -14.445 -40.562 -0.917 1 93.75 884 LEU A N 1
ATOM 7092 C CA . LEU A 1 884 ? -14.492 -39.719 -2.107 1 93.75 884 LEU A CA 1
ATOM 7093 C C . LEU A 1 884 ? -15.719 -38.812 -2.084 1 93.75 884 LEU A C 1
ATOM 7095 O O . LEU A 1 884 ? -16.031 -38.156 -3.074 1 93.75 884 LEU A O 1
ATOM 7099 N N . THR A 1 885 ? -16.469 -38.781 -0.939 1 94.69 885 THR A N 1
ATOM 7100 C CA . THR A 1 885 ? -17.625 -37.906 -0.837 1 94.69 885 THR A CA 1
ATOM 7101 C C . THR A 1 885 ? -17.188 -36.438 -0.848 1 94.69 885 THR A C 1
ATOM 7103 O O . THR A 1 885 ? -16.266 -36.062 -0.127 1 94.69 885 THR A O 1
ATOM 7106 N N . ASN A 1 886 ? -17.797 -35.688 -1.728 1 93.25 886 ASN A N 1
ATOM 7107 C CA . ASN A 1 886 ? -17.578 -34.219 -1.738 1 93.25 886 ASN A CA 1
ATOM 7108 C C . ASN A 1 886 ? -18.703 -33.5 -1.005 1 93.25 886 ASN A C 1
ATOM 7110 O O . ASN A 1 886 ? -19.812 -33.375 -1.522 1 93.25 886 ASN A O 1
ATOM 7114 N N . LEU A 1 887 ? -18.422 -33.062 0.168 1 95.31 887 LEU A N 1
ATOM 7115 C CA . LEU A 1 887 ? -19.359 -32.188 0.859 1 95.31 887 LEU A CA 1
ATOM 7116 C C . LEU A 1 887 ? -19.125 -30.719 0.473 1 95.31 887 LEU A C 1
ATOM 7118 O O . LEU A 1 887 ? -18.062 -30.172 0.754 1 95.31 887 LEU A O 1
ATOM 7122 N N . GLU A 1 888 ? -20.094 -30.172 -0.18 1 96.69 888 GLU A N 1
ATOM 7123 C CA . GLU A 1 888 ? -19.938 -28.812 -0.722 1 96.69 888 GLU A CA 1
ATOM 7124 C C . GLU A 1 888 ? -21.109 -27.922 -0.3 1 96.69 888 GLU A C 1
ATOM 7126 O O . GLU A 1 888 ? -22.141 -28.406 0.141 1 96.69 888 GLU A O 1
ATOM 7131 N N . ARG A 1 889 ? -20.938 -26.609 -0.473 1 97.38 889 ARG A N 1
ATOM 7132 C CA . ARG A 1 889 ? -22.047 -25.672 -0.369 1 97.38 889 ARG A CA 1
ATOM 7133 C C . ARG A 1 889 ? -23.156 -26.016 -1.351 1 97.38 889 ARG A C 1
ATOM 7135 O O . ARG A 1 889 ? -22.891 -26.547 -2.428 1 97.38 889 ARG A O 1
ATOM 7142 N N . VAL A 1 890 ? -24.328 -25.75 -0.965 1 98.31 890 VAL A N 1
ATOM 7143 C CA . VAL A 1 890 ? -25.453 -25.875 -1.89 1 98.31 890 VAL A CA 1
ATOM 7144 C C . VAL A 1 890 ? -26.156 -24.531 -2.033 1 98.31 890 VAL A C 1
ATOM 7146 O O . VAL A 1 890 ? -25.891 -23.594 -1.271 1 98.31 890 VAL A O 1
ATOM 7149 N N . TYR A 1 891 ? -27 -24.406 -3.084 1 98.62 891 TYR A N 1
ATOM 7150 C CA . TYR A 1 891 ? -27.547 -23.094 -3.42 1 98.62 891 TYR A CA 1
ATOM 7151 C C . TYR A 1 891 ? -29.031 -23.203 -3.762 1 98.62 891 TYR A C 1
ATOM 7153 O O . TYR A 1 891 ? -29.453 -24.156 -4.422 1 98.62 891 TYR A O 1
ATOM 7161 N N . LEU A 1 892 ? -29.797 -22.344 -3.256 1 98.69 892 LEU A N 1
ATOM 7162 C CA . LEU A 1 892 ? -31.141 -22.141 -3.758 1 98.69 892 LEU A CA 1
ATOM 7163 C C . LEU A 1 892 ? -31.203 -20.969 -4.734 1 98.69 892 LEU A C 1
ATOM 7165 O O . LEU A 1 892 ? -30.734 -19.875 -4.418 1 98.69 892 LEU A O 1
ATOM 7169 N N . LEU A 1 893 ? -31.703 -21.25 -5.895 1 98.62 893 LEU A N 1
ATOM 7170 C CA . LEU A 1 893 ? -31.75 -20.266 -6.977 1 98.62 893 LEU A CA 1
ATOM 7171 C C . LEU A 1 893 ? -33.188 -19.859 -7.27 1 98.62 893 LEU A C 1
ATOM 7173 O O . LEU A 1 893 ? -34.094 -20.688 -7.219 1 98.62 893 LEU A O 1
ATOM 7177 N N . GLY A 1 894 ? -33.406 -18.547 -7.531 1 98 894 GLY A N 1
ATOM 7178 C CA . GLY A 1 894 ? -34.75 -18.172 -7.914 1 98 894 GLY A CA 1
ATOM 7179 C C . GLY A 1 894 ? -34.969 -16.672 -7.988 1 98 894 GLY A C 1
ATOM 7180 O O . GLY A 1 894 ? -34 -15.906 -7.898 1 98 894 GLY A O 1
ATOM 7181 N N . ASP A 1 895 ? -36.219 -16.344 -8.281 1 96.44 895 ASP A N 1
ATOM 7182 C CA . ASP A 1 895 ? -36.594 -14.938 -8.375 1 96.44 895 ASP A CA 1
ATOM 7183 C C . ASP A 1 895 ? -37 -14.383 -7.008 1 96.44 895 ASP A C 1
ATOM 7185 O O . ASP A 1 895 ? -38.125 -13.945 -6.816 1 96.44 895 ASP A O 1
ATOM 7189 N N . PHE A 1 896 ? -36.156 -14.391 -6.094 1 98.12 896 PHE A N 1
ATOM 7190 C CA . PHE A 1 896 ? -36.281 -13.836 -4.75 1 98.12 896 PHE A CA 1
ATOM 7191 C C . PHE A 1 896 ? -35.062 -13.023 -4.387 1 98.12 896 PHE A C 1
ATOM 7193 O O . PHE A 1 896 ? -34.031 -13.125 -5.047 1 98.12 896 PHE A O 1
ATOM 7200 N N . GLY A 1 897 ? -35.219 -12.102 -3.445 1 97.88 897 GLY A N 1
ATOM 7201 C CA . GLY A 1 897 ? -34.062 -11.406 -2.877 1 97.88 897 GLY A CA 1
ATOM 7202 C C . GLY A 1 897 ? -33.469 -12.125 -1.683 1 97.88 897 GLY A C 1
ATOM 7203 O O . GLY A 1 897 ? -34.062 -13.078 -1.162 1 97.88 897 GLY A O 1
ATOM 7204 N N . VAL A 1 898 ? -32.281 -11.773 -1.321 1 98.12 898 VAL A N 1
ATOM 7205 C CA . VAL A 1 898 ? -31.625 -12.281 -0.124 1 98.12 898 VAL A CA 1
ATOM 7206 C C . VAL A 1 898 ? -31.062 -11.117 0.687 1 98.12 898 VAL A C 1
ATOM 7208 O O . VAL A 1 898 ? -30.547 -10.148 0.12 1 98.12 898 VAL A O 1
ATOM 7211 N N . GLU A 1 899 ? -31.234 -11.133 1.943 1 95.31 899 GLU A N 1
ATOM 7212 C CA . GLU A 1 899 ? -30.594 -10.188 2.855 1 95.31 899 GLU A CA 1
ATOM 7213 C C . GLU A 1 899 ? -29.641 -10.898 3.799 1 95.31 899 GLU A C 1
ATOM 7215 O O . GLU A 1 899 ? -29.922 -12 4.277 1 95.31 899 GLU A O 1
ATOM 7220 N N . VAL A 1 900 ? -28.453 -10.336 3.969 1 95.56 900 VAL A N 1
ATOM 7221 C CA . VAL A 1 900 ? -27.453 -10.891 4.871 1 95.56 900 VAL A CA 1
ATOM 7222 C C . VAL A 1 900 ? -27.281 -9.984 6.086 1 95.56 900 VAL A C 1
ATOM 7224 O O . VAL A 1 900 ? -27.094 -8.773 5.945 1 95.56 900 VAL A O 1
ATOM 7227 N N . ARG A 1 901 ? -27.422 -10.484 7.285 1 94.06 901 ARG A N 1
ATOM 7228 C CA . ARG A 1 901 ? -27.141 -9.836 8.57 1 94.06 901 ARG A CA 1
ATOM 7229 C C . ARG A 1 901 ? -26.156 -10.664 9.391 1 94.06 901 ARG A C 1
ATOM 7231 O O . ARG A 1 901 ? -26.562 -11.516 10.188 1 94.06 901 ARG A O 1
ATOM 7238 N N . GLY A 1 902 ? -24.875 -10.273 9.258 1 92.06 902 GLY A N 1
ATOM 7239 C CA . GLY A 1 902 ? -23.812 -11.055 9.891 1 92.06 902 GLY A CA 1
ATOM 7240 C C . GLY A 1 902 ? -23.656 -12.43 9.281 1 92.06 902 GLY A C 1
ATOM 7241 O O . GLY A 1 902 ? -23.25 -12.562 8.125 1 92.06 902 GLY A O 1
ATOM 7242 N N . ARG A 1 903 ? -24.016 -13.422 10.094 1 93.44 903 ARG A N 1
ATOM 7243 C CA . ARG A 1 903 ? -23.875 -14.781 9.586 1 93.44 903 ARG A CA 1
ATOM 7244 C C . ARG A 1 903 ? -25.219 -15.375 9.203 1 93.44 903 ARG A C 1
ATOM 7246 O O . ARG A 1 903 ? -25.297 -16.516 8.75 1 93.44 903 ARG A O 1
ATOM 7253 N N . THR A 1 904 ? -26.312 -14.492 9.195 1 93.44 904 THR A N 1
ATOM 7254 C CA . THR A 1 904 ? -27.656 -14.922 8.859 1 93.44 904 THR A CA 1
ATOM 7255 C C . THR A 1 904 ? -28.047 -14.438 7.461 1 93.44 904 THR A C 1
ATOM 7257 O O . THR A 1 904 ? -27.781 -13.281 7.109 1 93.44 904 THR A O 1
ATOM 7260 N N . ALA A 1 905 ? -28.656 -15.328 6.66 1 96 905 ALA A N 1
ATOM 7261 C CA . ALA A 1 905 ? -29.188 -14.992 5.348 1 96 905 ALA A CA 1
ATOM 7262 C C . ALA A 1 905 ? -30.672 -15.352 5.246 1 96 905 ALA A C 1
ATOM 7264 O O . ALA A 1 905 ? -31.078 -16.438 5.672 1 96 905 ALA A O 1
ATOM 7265 N N . ASN A 1 906 ? -31.484 -14.414 4.762 1 96.5 906 ASN A N 1
ATOM 7266 C CA . ASN A 1 906 ? -32.906 -14.625 4.617 1 96.5 906 ASN A CA 1
ATOM 7267 C C . ASN A 1 906 ? -33.375 -14.344 3.189 1 96.5 906 ASN A C 1
ATOM 7269 O O . ASN A 1 906 ? -32.906 -13.414 2.543 1 96.5 906 ASN A O 1
ATOM 7273 N N . ILE A 1 907 ? -34.312 -15.195 2.725 1 98.31 907 ILE A N 1
ATOM 7274 C CA . ILE A 1 907 ? -35 -14.875 1.487 1 98.31 907 ILE A CA 1
ATOM 7275 C C . ILE A 1 907 ? -35.938 -13.68 1.713 1 98.31 907 ILE A C 1
ATOM 7277 O O . ILE A 1 907 ? -36.656 -13.633 2.713 1 98.31 907 ILE A O 1
ATOM 7281 N N . VAL A 1 908 ? -35.906 -12.711 0.875 1 96.62 908 VAL A N 1
ATOM 7282 C CA . VAL A 1 908 ? -36.75 -11.531 0.917 1 96.62 908 VAL A CA 1
ATOM 7283 C C . VAL A 1 908 ? -37.344 -11.273 -0.469 1 96.62 908 VAL A C 1
ATOM 7285 O O . VAL A 1 908 ? -36.906 -11.867 -1.457 1 96.62 908 VAL A O 1
ATOM 7288 N N . PRO A 1 909 ? -38.344 -10.445 -0.557 1 95.31 909 PRO A N 1
ATOM 7289 C CA . PRO A 1 909 ? -38.844 -10.086 -1.889 1 95.31 909 PRO A CA 1
ATOM 7290 C C . PRO A 1 909 ? -37.812 -9.359 -2.732 1 95.31 909 PRO A C 1
ATOM 7292 O O . PRO A 1 909 ? -37 -8.594 -2.199 1 95.31 909 PRO A O 1
ATOM 7295 N N . LEU A 1 910 ? -37.875 -9.633 -4 1 95.44 910 LEU A N 1
ATOM 7296 C CA . LEU A 1 910 ? -36.969 -8.969 -4.941 1 95.44 910 LEU A CA 1
ATOM 7297 C C . LEU A 1 910 ? -37.75 -8.227 -6.016 1 95.44 910 LEU A C 1
ATOM 7299 O O . LEU A 1 910 ? -38.594 -8.82 -6.688 1 95.44 910 LEU A O 1
ATOM 7303 N N . ASP A 1 911 ? -37.594 -6.949 -6.105 1 94.12 911 ASP A N 1
ATOM 7304 C CA . ASP A 1 911 ? -38.062 -6.137 -7.219 1 94.12 911 ASP A CA 1
ATOM 7305 C C . ASP A 1 911 ? -36.906 -5.473 -7.957 1 94.12 911 ASP A C 1
ATOM 7307 O O . ASP A 1 911 ? -36.312 -4.512 -7.457 1 94.12 911 ASP A O 1
ATOM 7311 N N . LEU A 1 912 ? -36.625 -5.945 -9.125 1 96 912 LEU A N 1
ATOM 7312 C CA . LEU A 1 912 ? -35.469 -5.457 -9.875 1 96 912 LEU A CA 1
ATOM 7313 C C . LEU A 1 912 ? -35.656 -3.998 -10.273 1 96 912 LEU A C 1
ATOM 7315 O O . LEU A 1 912 ? -34.719 -3.311 -10.625 1 96 912 LEU A O 1
ATOM 7319 N N . LYS A 1 913 ? -36.875 -3.551 -10.227 1 94.06 913 LYS A N 1
ATOM 7320 C CA . LYS A 1 913 ? -37.125 -2.146 -10.523 1 94.06 913 LYS A CA 1
ATOM 7321 C C . LYS A 1 913 ? -36.562 -1.234 -9.445 1 94.06 913 LYS A C 1
ATOM 7323 O O . LYS A 1 913 ? -36.375 -0.035 -9.672 1 94.06 913 LYS A O 1
ATOM 7328 N N . ASP A 1 914 ? -36.312 -1.881 -8.312 1 92.12 914 ASP A N 1
ATOM 7329 C CA . ASP A 1 914 ? -35.781 -1.107 -7.184 1 92.12 914 ASP A CA 1
ATOM 7330 C C . ASP A 1 914 ? -34.281 -1.124 -7.152 1 92.12 914 ASP A C 1
ATOM 7332 O O . ASP A 1 914 ? -33.656 -0.481 -6.297 1 92.12 914 ASP A O 1
ATOM 7336 N N . VAL A 1 915 ? -33.656 -1.826 -8.07 1 95.81 915 VAL A N 1
ATOM 7337 C CA . VAL A 1 915 ? -32.188 -1.872 -8.102 1 95.81 915 VAL A CA 1
ATOM 7338 C C . VAL A 1 915 ? -31.656 -0.627 -8.797 1 95.81 915 VAL A C 1
ATOM 7340 O O . VAL A 1 915 ? -32.125 -0.25 -9.867 1 95.81 915 VAL A O 1
ATOM 7343 N N . GLU A 1 916 ? -30.719 0.089 -8.148 1 96.25 916 GLU A N 1
ATOM 7344 C CA . GLU A 1 916 ? -30.094 1.312 -8.641 1 96.25 916 GLU A CA 1
ATOM 7345 C C . GLU A 1 916 ? -28.594 1.119 -8.852 1 96.25 916 GLU A C 1
ATOM 7347 O O . GLU A 1 916 ? -28.047 0.064 -8.523 1 96.25 916 GLU A O 1
ATOM 7352 N N . PHE A 1 917 ? -27.938 2.137 -9.547 1 97.25 917 PHE A N 1
ATOM 7353 C CA . PHE A 1 917 ? -26.484 2.139 -9.523 1 97.25 917 PHE A CA 1
ATOM 7354 C C . PHE A 1 917 ? -25.953 2.143 -8.094 1 97.25 917 PHE A C 1
ATOM 7356 O O . PHE A 1 917 ? -26.531 2.803 -7.219 1 97.25 917 PHE A O 1
ATOM 7363 N N . GLY A 1 918 ? -24.922 1.479 -7.812 1 96.31 918 GLY A N 1
ATOM 7364 C CA . GLY A 1 918 ? -24.375 1.213 -6.492 1 96.31 918 GLY A CA 1
ATOM 7365 C C . GLY A 1 918 ? -24.062 -0.253 -6.262 1 96.31 918 GLY A C 1
ATOM 7366 O O . GLY A 1 918 ? -24.297 -1.09 -7.137 1 96.31 918 GLY A O 1
ATOM 7367 N N . ASP A 1 919 ? -23.578 -0.614 -5.094 1 96.56 919 ASP A N 1
ATOM 7368 C CA . ASP A 1 919 ? -23.234 -1.984 -4.719 1 96.56 919 ASP A CA 1
ATOM 7369 C C . ASP A 1 919 ? -24.5 -2.848 -4.617 1 96.56 919 ASP A C 1
ATOM 7371 O O . ASP A 1 919 ? -25.266 -2.713 -3.672 1 96.56 919 ASP A O 1
ATOM 7375 N N . ILE A 1 920 ? -24.625 -3.754 -5.492 1 97.5 920 ILE A N 1
ATOM 7376 C CA . ILE A 1 920 ? -25.875 -4.516 -5.57 1 97.5 920 ILE A CA 1
ATOM 7377 C C . ILE A 1 920 ? -25.953 -5.504 -4.41 1 97.5 920 ILE A C 1
ATOM 7379 O O . ILE A 1 920 ? -27.016 -6.047 -4.117 1 97.5 920 ILE A O 1
ATOM 7383 N N . THR A 1 921 ? -24.781 -5.805 -3.758 1 96.69 921 THR A N 1
ATOM 7384 C CA . THR A 1 921 ? -24.797 -6.711 -2.615 1 96.69 921 THR A CA 1
ATOM 7385 C C . THR A 1 921 ? -25.562 -6.102 -1.448 1 96.69 921 THR A C 1
ATOM 7387 O O . THR A 1 921 ? -25.953 -6.805 -0.51 1 96.69 921 THR A O 1
ATOM 7390 N N . ARG A 1 922 ? -25.891 -4.805 -1.537 1 95 922 ARG A N 1
ATOM 7391 C CA . ARG A 1 922 ? -26.672 -4.09 -0.527 1 95 922 ARG A CA 1
ATOM 7392 C C . ARG A 1 922 ? -28.125 -3.941 -0.956 1 95 922 ARG A C 1
ATOM 7394 O O . ARG A 1 922 ? -28.922 -3.332 -0.245 1 95 922 ARG A O 1
ATOM 7401 N N . GLN A 1 923 ? -28.406 -4.484 -2.104 1 96.25 923 GLN A N 1
ATOM 7402 C CA . GLN A 1 923 ? -29.719 -4.309 -2.697 1 96.25 923 GLN A CA 1
ATOM 7403 C C . GLN A 1 923 ? -30.391 -5.656 -2.959 1 96.25 923 GLN A C 1
ATOM 7405 O O . GLN A 1 923 ? -30.891 -5.898 -4.059 1 96.25 923 GLN A O 1
ATOM 7410 N N . SER A 1 924 ? -30.25 -6.566 -2.01 1 96.81 924 SER A N 1
ATOM 7411 C CA . SER A 1 924 ? -30.938 -7.855 -1.936 1 96.81 924 SER A CA 1
ATOM 7412 C C . SER A 1 924 ? -30.25 -8.891 -2.826 1 96.81 924 SER A C 1
ATOM 7414 O O . SER A 1 924 ? -30.844 -9.922 -3.148 1 96.81 924 SER A O 1
ATOM 7416 N N . LEU A 1 925 ? -28.984 -8.602 -3.277 1 98.19 925 LEU A N 1
ATOM 7417 C CA . LEU A 1 925 ? -28.25 -9.523 -4.145 1 98.19 925 LEU A CA 1
ATOM 7418 C C . LEU A 1 925 ? -26.859 -9.805 -3.588 1 98.19 925 LEU A C 1
ATOM 7420 O O . LEU A 1 925 ? -25.875 -9.703 -4.309 1 98.19 925 LEU A O 1
ATOM 7424 N N . PRO A 1 926 ? -26.781 -10.227 -2.334 1 98 926 PRO A N 1
ATOM 7425 C CA . PRO A 1 926 ? -25.453 -10.375 -1.72 1 98 926 PRO A CA 1
ATOM 7426 C C . PRO A 1 926 ? -24.641 -11.508 -2.33 1 98 926 PRO A C 1
ATOM 7428 O O . PRO A 1 926 ? -23.422 -11.414 -2.42 1 98 926 PRO A O 1
ATOM 7431 N N . PHE A 1 927 ? -25.312 -12.617 -2.801 1 98.62 927 PHE A N 1
ATOM 7432 C CA . PHE A 1 927 ? -24.594 -13.797 -3.256 1 98.62 927 PHE A CA 1
ATOM 7433 C C . PHE A 1 927 ? -24.656 -13.922 -4.773 1 98.62 927 PHE A C 1
ATOM 7435 O O . PHE A 1 927 ? -24.156 -14.891 -5.344 1 98.62 927 PHE A O 1
ATOM 7442 N N . TYR A 1 928 ? -25.359 -12.93 -5.445 1 98.44 928 TYR A N 1
ATOM 7443 C CA . TYR A 1 928 ? -25.406 -12.961 -6.902 1 98.44 928 TYR A CA 1
ATOM 7444 C C . TYR A 1 928 ? -24.031 -12.711 -7.508 1 98.44 928 TYR A C 1
ATOM 7446 O O . TYR A 1 928 ? -23.359 -11.758 -7.145 1 98.44 928 TYR A O 1
ATOM 7454 N N . SER A 1 929 ? -23.609 -13.586 -8.398 1 97.38 929 SER A N 1
ATOM 7455 C CA . SER A 1 929 ? -22.25 -13.445 -8.914 1 97.38 929 SER A CA 1
ATOM 7456 C C . SER A 1 929 ? -22.219 -13.508 -10.438 1 97.38 929 SER A C 1
ATOM 7458 O O . SER A 1 929 ? -21.172 -13.711 -11.031 1 97.38 929 SER A O 1
ATOM 7460 N N . GLY A 1 930 ? -23.391 -13.406 -11.102 1 98.31 930 GLY A N 1
ATOM 7461 C CA . GLY A 1 930 ? -23.5 -13.383 -12.555 1 98.31 930 GLY A CA 1
ATOM 7462 C C . GLY A 1 930 ? -23.469 -11.977 -13.125 1 98.31 930 GLY A C 1
ATOM 7463 O O . GLY A 1 930 ? -23.109 -11.023 -12.438 1 98.31 930 GLY A O 1
ATOM 7464 N N . ASN A 1 931 ? -23.781 -11.867 -14.445 1 98.62 931 ASN A N 1
ATOM 7465 C CA . ASN A 1 931 ? -23.812 -10.578 -15.133 1 98.62 931 ASN A CA 1
ATOM 7466 C C . ASN A 1 931 ? -25.047 -9.773 -14.773 1 98.62 931 ASN A C 1
ATOM 7468 O O . ASN A 1 931 ? -26.125 -10.336 -14.562 1 98.62 931 ASN A O 1
ATOM 7472 N N . VAL A 1 932 ? -24.859 -8.5 -14.656 1 98.56 932 VAL A N 1
ATOM 7473 C CA . VAL A 1 932 ? -25.969 -7.562 -14.477 1 98.56 932 VAL A CA 1
ATOM 7474 C C . VAL A 1 932 ? -25.984 -6.562 -15.625 1 98.56 932 VAL A C 1
ATOM 7476 O O . VAL A 1 932 ? -24.969 -5.93 -15.922 1 98.56 932 VAL A O 1
ATOM 7479 N N . THR A 1 933 ? -27.062 -6.438 -16.312 1 98.81 933 THR A N 1
ATOM 7480 C CA . THR A 1 933 ? -27.219 -5.457 -17.391 1 98.81 933 THR A CA 1
ATOM 7481 C C . THR A 1 933 ? -28.109 -4.297 -16.922 1 98.81 933 THR A C 1
ATOM 7483 O O . THR A 1 933 ? -29.234 -4.508 -16.484 1 98.81 933 THR A O 1
ATOM 7486 N N . TYR A 1 934 ? -27.609 -3.162 -16.953 1 98.75 934 TYR A N 1
ATOM 7487 C CA . TYR A 1 934 ? -28.344 -1.927 -16.688 1 98.75 934 TYR A CA 1
ATOM 7488 C C . TYR A 1 934 ? -28.875 -1.327 -17.984 1 98.75 934 TYR A C 1
ATOM 7490 O O . TYR A 1 934 ? -28.094 -0.947 -18.859 1 98.75 934 TYR A O 1
ATOM 7498 N N . HIS A 1 935 ? -30.172 -1.308 -18.156 1 98.69 935 HIS A N 1
ATOM 7499 C CA . HIS A 1 935 ? -30.797 -0.694 -19.312 1 98.69 935 HIS A CA 1
ATOM 7500 C C . HIS A 1 935 ? -31.016 0.8 -19.094 1 98.69 935 HIS A C 1
ATOM 7502 O O . HIS A 1 935 ? -31.766 1.201 -18.203 1 98.69 935 HIS A O 1
ATOM 7508 N N . THR A 1 936 ? -30.344 1.588 -19.891 1 98.62 936 THR A N 1
ATOM 7509 C CA . THR A 1 936 ? -30.375 3.033 -19.703 1 98.62 936 THR A CA 1
ATOM 7510 C C . THR A 1 936 ? -30.734 3.74 -21.016 1 98.62 936 THR A C 1
ATOM 7512 O O . THR A 1 936 ? -30.875 3.098 -22.062 1 98.62 936 THR A O 1
ATOM 7515 N N . THR A 1 937 ? -30.953 5.043 -20.922 1 98.38 937 THR A N 1
ATOM 7516 C CA . THR A 1 937 ? -31.156 5.891 -22.094 1 98.38 937 THR A CA 1
ATOM 7517 C C . THR A 1 937 ? -30.297 7.148 -22.016 1 98.38 937 THR A C 1
ATOM 7519 O O . THR A 1 937 ? -29.859 7.535 -20.922 1 98.38 937 THR A O 1
ATOM 7522 N N . LEU A 1 938 ? -29.922 7.613 -23.109 1 97.38 938 LEU A N 1
ATOM 7523 C CA . LEU A 1 938 ? -29.297 8.93 -23.219 1 97.38 938 LEU A CA 1
ATOM 7524 C C . LEU A 1 938 ? -29.922 9.727 -24.359 1 97.38 938 LEU A C 1
ATOM 7526 O O . LEU A 1 938 ? -30.484 9.156 -25.297 1 97.38 938 LEU A O 1
ATOM 7530 N N . GLU A 1 939 ? -29.859 11.086 -24.266 1 96.5 939 GLU A N 1
ATOM 7531 C CA . GLU A 1 939 ? -30.375 11.984 -25.281 1 96.5 939 GLU A CA 1
ATOM 7532 C C . GLU A 1 939 ? -29.25 12.578 -26.125 1 96.5 939 GLU A C 1
ATOM 7534 O O . GLU A 1 939 ? -28.234 13.008 -25.594 1 96.5 939 GLU A O 1
ATOM 7539 N N . SER A 1 940 ? -29.406 12.477 -27.453 1 97 940 SER A N 1
ATOM 7540 C CA . SER A 1 940 ? -28.453 13.086 -28.375 1 97 940 SER A CA 1
ATOM 7541 C C . SER A 1 940 ? -29.078 14.25 -29.125 1 97 940 SER A C 1
ATOM 7543 O O . SER A 1 940 ? -30.25 14.18 -29.516 1 97 940 SER A O 1
ATOM 7545 N N . ASP A 1 941 ? -28.359 15.336 -29.422 1 96.38 941 ASP A N 1
ATOM 7546 C CA . ASP A 1 941 ? -28.844 16.469 -30.203 1 96.38 941 ASP A CA 1
ATOM 7547 C C . ASP A 1 941 ? -28.594 16.266 -31.703 1 96.38 941 ASP A C 1
ATOM 7549 O O . ASP A 1 941 ? -28.969 17.094 -32.531 1 96.38 941 ASP A O 1
ATOM 7553 N N . GLY A 1 942 ? -27.922 15.211 -32.062 1 96.25 942 GLY A N 1
ATOM 7554 C CA . GLY A 1 942 ? -27.672 14.867 -33.438 1 96.25 942 GLY A CA 1
ATOM 7555 C C . GLY A 1 942 ? -26.469 15.578 -34.031 1 96.25 942 GLY A C 1
ATOM 7556 O O . GLY A 1 942 ? -26.156 15.406 -35.219 1 96.25 942 GLY A O 1
ATOM 7557 N N . GLU A 1 943 ? -25.703 16.312 -33.281 1 96.75 943 GLU A N 1
ATOM 7558 C CA . GLU A 1 943 ? -24.594 17.094 -33.812 1 96.75 943 GLU A CA 1
ATOM 7559 C C . GLU A 1 943 ? -23.344 16.906 -32.969 1 96.75 943 GLU A C 1
ATOM 7561 O O . GLU A 1 943 ? -22.234 16.828 -33.5 1 96.75 943 GLU A O 1
ATOM 7566 N N . THR A 1 944 ? -23.562 16.828 -31.703 1 96.44 944 THR A N 1
ATOM 7567 C CA . THR A 1 944 ? -22.438 16.812 -30.781 1 96.44 944 THR A CA 1
ATOM 7568 C C . THR A 1 944 ? -21.812 15.406 -30.734 1 96.44 944 THR A C 1
ATOM 7570 O O . THR A 1 944 ? -22.531 14.414 -30.594 1 96.44 944 THR A O 1
ATOM 7573 N N . ARG A 1 945 ? -20.5 15.367 -30.781 1 95.5 945 ARG A N 1
ATOM 7574 C CA . ARG A 1 945 ? -19.797 14.117 -30.547 1 95.5 945 ARG A CA 1
ATOM 7575 C C . ARG A 1 945 ? -19.875 13.695 -29.094 1 95.5 945 ARG A C 1
ATOM 7577 O O . ARG A 1 945 ? -19.719 14.523 -28.188 1 95.5 945 ARG A O 1
ATOM 7584 N N . LEU A 1 946 ? -20.094 12.391 -28.859 1 97.44 946 LEU A N 1
ATOM 7585 C CA . LEU A 1 946 ? -20.297 11.914 -27.5 1 97.44 946 LEU A CA 1
ATOM 7586 C C . LEU A 1 946 ? -19.234 10.867 -27.141 1 97.44 946 LEU A C 1
ATOM 7588 O O . LEU A 1 946 ? -18.656 10.227 -28.016 1 97.44 946 LEU A O 1
ATOM 7592 N N . ALA A 1 947 ? -18.938 10.789 -25.875 1 97.19 947 ALA A N 1
ATOM 7593 C CA . ALA A 1 947 ? -18.219 9.68 -25.266 1 97.19 947 ALA A CA 1
ATOM 7594 C C . ALA A 1 947 ? -18.953 9.148 -24.047 1 97.19 947 ALA A C 1
ATOM 7596 O O . ALA A 1 947 ? -19.781 9.852 -23.453 1 97.19 947 ALA A O 1
ATOM 7597 N N . LEU A 1 948 ? -18.812 7.922 -23.734 1 97.69 948 LEU A N 1
ATOM 7598 C CA . LEU A 1 948 ? -19.391 7.297 -22.547 1 97.69 948 LEU A CA 1
ATOM 7599 C C . LEU A 1 948 ? -18.297 6.785 -21.625 1 97.69 948 LEU A C 1
ATOM 7601 O O . LEU A 1 948 ? -17.281 6.27 -22.078 1 97.69 948 LEU A O 1
ATOM 7605 N N . ARG A 1 949 ? -18.469 7.008 -20.344 1 96.19 949 ARG A N 1
ATOM 7606 C CA . ARG A 1 949 ? -17.484 6.602 -19.344 1 96.19 949 ARG A CA 1
ATOM 7607 C C . ARG A 1 949 ? -18.156 5.918 -18.156 1 96.19 949 ARG A C 1
ATOM 7609 O O . ARG A 1 949 ? -19.203 6.371 -17.688 1 96.19 949 ARG A O 1
ATOM 7616 N N . VAL A 1 950 ? -17.672 4.746 -17.703 1 97.06 950 VAL A N 1
ATOM 7617 C CA . VAL A 1 950 ? -18.047 4.094 -16.453 1 97.06 950 VAL A CA 1
ATOM 7618 C C . VAL A 1 950 ? -16.922 4.23 -15.445 1 97.06 950 VAL A C 1
ATOM 7620 O O . VAL A 1 950 ? -16.078 3.336 -15.312 1 97.06 950 VAL A O 1
ATOM 7623 N N . ALA A 1 951 ? -16.953 5.203 -14.641 1 93.31 951 ALA A N 1
ATOM 7624 C CA . ALA A 1 951 ? -15.812 5.625 -13.828 1 93.31 951 ALA A CA 1
ATOM 7625 C C . ALA A 1 951 ? -15.539 4.617 -12.711 1 93.31 951 ALA A C 1
ATOM 7627 O O . ALA A 1 951 ? -14.383 4.395 -12.344 1 93.31 951 ALA A O 1
ATOM 7628 N N . HIS A 1 952 ? -16.641 4.031 -12.109 1 94.81 952 HIS A N 1
ATOM 7629 C CA . HIS A 1 952 ? -16.438 3.148 -10.969 1 94.81 952 HIS A CA 1
ATOM 7630 C C . HIS A 1 952 ? -17.391 1.952 -11.023 1 94.81 952 HIS A C 1
ATOM 7632 O O . HIS A 1 952 ? -18.609 2.121 -11.055 1 94.81 952 HIS A O 1
ATOM 7638 N N . PHE A 1 953 ? -16.859 0.823 -11.062 1 97.25 953 PHE A N 1
ATOM 7639 C CA . PHE A 1 953 ? -17.625 -0.415 -11.031 1 97.25 953 PHE A CA 1
ATOM 7640 C C . PHE A 1 953 ? -16.844 -1.527 -10.359 1 97.25 953 PHE A C 1
ATOM 7642 O O . PHE A 1 953 ? -15.625 -1.398 -10.156 1 97.25 953 PHE A O 1
ATOM 7649 N N . ALA A 1 954 ? -17.484 -2.561 -9.859 1 97.12 954 ALA A N 1
ATOM 7650 C CA . ALA A 1 954 ? -16.891 -3.764 -9.273 1 97.12 954 ALA A CA 1
ATOM 7651 C C . ALA A 1 954 ? -17.203 -4.992 -10.125 1 97.12 954 ALA A C 1
ATOM 7653 O O . ALA A 1 954 ? -18.281 -5.574 -10.016 1 97.12 954 ALA A O 1
ATOM 7654 N N . GLY A 1 955 ? -16.297 -5.379 -10.906 1 97.5 955 GLY A N 1
ATOM 7655 C CA . GLY A 1 955 ? -16.359 -6.5 -11.836 1 97.5 955 GLY A CA 1
ATOM 7656 C C . GLY A 1 955 ? -15.164 -6.562 -12.773 1 97.5 955 GLY A C 1
ATOM 7657 O O . GLY A 1 955 ? -14.32 -5.66 -12.781 1 97.5 955 GLY A O 1
ATOM 7658 N N . PRO A 1 956 ? -15.109 -7.602 -13.547 1 97.56 956 PRO A N 1
ATOM 7659 C CA . PRO A 1 956 ? -13.953 -7.797 -14.422 1 97.56 956 PRO A CA 1
ATOM 7660 C C . PRO A 1 956 ? -13.898 -6.793 -15.57 1 97.56 956 PRO A C 1
ATOM 7662 O O . PRO A 1 956 ? -12.812 -6.379 -15.984 1 97.56 956 PRO A O 1
ATOM 7665 N N . ALA A 1 957 ? -15.086 -6.445 -16.094 1 98.12 957 ALA A N 1
ATOM 7666 C CA . ALA A 1 957 ? -15.219 -5.531 -17.219 1 98.12 957 ALA A CA 1
ATOM 7667 C C . ALA A 1 957 ? -16.672 -5.074 -17.391 1 98.12 957 ALA A C 1
ATOM 7669 O O . ALA A 1 957 ? -17.562 -5.613 -16.75 1 98.12 957 ALA A O 1
ATOM 7670 N N . VAL A 1 958 ? -16.844 -4.07 -18.219 1 98.62 958 VAL A N 1
ATOM 7671 C CA . VAL A 1 958 ? -18.188 -3.604 -18.578 1 98.62 958 VAL A CA 1
ATOM 7672 C C . VAL A 1 958 ? -18.297 -3.494 -20.094 1 98.62 958 VAL A C 1
ATOM 7674 O O . VAL A 1 958 ? -17.453 -2.869 -20.75 1 98.62 958 VAL A O 1
ATOM 7677 N N . SER A 1 959 ? -19.281 -4.141 -20.688 1 98.5 959 SER A N 1
ATOM 7678 C CA . SER A 1 959 ? -19.562 -3.945 -22.094 1 98.5 959 SER A CA 1
ATOM 7679 C C . SER A 1 959 ? -20.688 -2.928 -22.297 1 98.5 959 SER A C 1
ATOM 7681 O O . SER A 1 959 ? -21.531 -2.754 -21.422 1 98.5 959 SER A O 1
ATOM 7683 N N . VAL A 1 960 ? -20.672 -2.238 -23.375 1 98.62 960 VAL A N 1
ATOM 7684 C CA . VAL A 1 960 ? -21.656 -1.202 -23.688 1 98.62 960 VAL A CA 1
ATOM 7685 C C . VAL A 1 960 ? -22.297 -1.488 -25.047 1 98.62 960 VAL A C 1
ATOM 7687 O O . VAL A 1 960 ? -21.594 -1.642 -26.047 1 98.62 960 VAL A O 1
ATOM 7690 N N . ASP A 1 961 ? -23.562 -1.602 -25.094 1 98.56 961 ASP A N 1
ATOM 7691 C CA . ASP A 1 961 ? -24.328 -1.74 -26.328 1 98.56 961 ASP A CA 1
ATOM 7692 C C . ASP A 1 961 ? -25.219 -0.523 -26.547 1 98.56 961 ASP A C 1
ATOM 7694 O O . ASP A 1 961 ? -25.969 -0.116 -25.656 1 98.56 961 ASP A O 1
ATOM 7698 N N . ILE A 1 962 ? -25.125 0.083 -27.688 1 98.44 962 ILE A N 1
ATOM 7699 C CA . ILE A 1 962 ? -25.969 1.216 -28.062 1 98.44 962 ILE A CA 1
ATOM 7700 C C . ILE A 1 962 ? -26.969 0.785 -29.125 1 98.44 962 ILE A C 1
ATOM 7702 O O . ILE A 1 962 ? -26.594 0.306 -30.188 1 98.44 962 ILE A O 1
ATOM 7706 N N . ASP A 1 963 ? -28.219 0.944 -28.844 1 98.12 963 ASP A N 1
ATOM 7707 C CA . ASP A 1 963 ? -29.312 0.576 -29.734 1 98.12 963 ASP A CA 1
ATOM 7708 C C . ASP A 1 963 ? -29.172 -0.866 -30.219 1 98.12 963 ASP A C 1
ATOM 7710 O O . ASP A 1 963 ? -29.328 -1.146 -31.406 1 98.12 963 ASP A O 1
ATOM 7714 N N . GLY A 1 964 ? -28.734 -1.71 -29.312 1 96.81 964 GLY A N 1
ATOM 7715 C CA . GLY A 1 964 ? -28.703 -3.143 -29.562 1 96.81 964 GLY A CA 1
ATOM 7716 C C . GLY A 1 964 ? -27.406 -3.598 -30.203 1 96.81 964 GLY A C 1
ATOM 7717 O O . GLY A 1 964 ? -27.234 -4.789 -30.469 1 96.81 964 GLY A O 1
ATOM 7718 N N . LYS A 1 965 ? -26.516 -2.715 -30.375 1 97.38 965 LYS A N 1
ATOM 7719 C CA . LYS A 1 965 ? -25.25 -3.062 -31.031 1 97.38 965 LYS A CA 1
ATOM 7720 C C . LYS A 1 965 ? -24.062 -2.854 -30.094 1 97.38 965 LYS A C 1
ATOM 7722 O O . LYS A 1 965 ? -23.953 -1.805 -29.453 1 97.38 965 LYS A O 1
ATOM 7727 N N . ARG A 1 966 ? -23.141 -3.873 -30.141 1 96.38 966 ARG A N 1
ATOM 7728 C CA . ARG A 1 966 ? -21.922 -3.768 -29.328 1 96.38 966 ARG A CA 1
ATOM 7729 C C . ARG A 1 966 ? -21.078 -2.584 -29.781 1 96.38 966 ARG A C 1
ATOM 7731 O O . ARG A 1 966 ? -20.719 -2.469 -30.953 1 96.38 966 ARG A O 1
ATOM 7738 N N . SER A 1 967 ? -20.703 -1.778 -28.734 1 96.69 967 SER A N 1
ATOM 7739 C CA . SER A 1 967 ? -19.953 -0.576 -29.062 1 96.69 967 SER A CA 1
ATOM 7740 C C . SER A 1 967 ? -18.594 -0.569 -28.375 1 96.69 967 SER A C 1
ATOM 7742 O O . SER A 1 967 ? -17.641 0.048 -28.859 1 96.69 967 SER A O 1
ATOM 7744 N N . ALA A 1 968 ? -18.562 -1.224 -27.25 1 96.88 968 ALA A N 1
ATOM 7745 C CA . ALA A 1 968 ? -17.281 -1.194 -26.547 1 96.88 968 ALA A CA 1
ATOM 7746 C C . ALA A 1 968 ? -17.219 -2.273 -25.469 1 96.88 968 ALA A C 1
ATOM 7748 O O . ALA A 1 968 ? -18.266 -2.781 -25.031 1 96.88 968 ALA A O 1
ATOM 7749 N N . LEU A 1 969 ? -16.062 -2.707 -25.078 1 97.56 969 LEU A N 1
ATOM 7750 C CA . LEU A 1 969 ? -15.711 -3.398 -23.844 1 97.56 969 LEU A CA 1
ATOM 7751 C C . LEU A 1 969 ? -14.711 -2.584 -23.047 1 97.56 969 LEU A C 1
ATOM 7753 O O . LEU A 1 969 ? -13.578 -2.361 -23.484 1 97.56 969 LEU A O 1
ATOM 7757 N N . LEU A 1 970 ? -15.102 -2.08 -21.922 1 97.56 970 LEU A N 1
ATOM 7758 C CA . LEU A 1 970 ? -14.242 -1.267 -21.062 1 97.56 970 LEU A CA 1
ATOM 7759 C C . LEU A 1 970 ? -13.367 -2.148 -20.172 1 97.56 970 LEU A C 1
ATOM 7761 O O . LEU A 1 970 ? -13.883 -2.85 -19.297 1 97.56 970 LEU A O 1
ATOM 7765 N N . VAL A 1 971 ? -12.039 -2.021 -20.344 1 96.31 971 VAL A N 1
ATOM 7766 C CA . VAL A 1 971 ? -11.109 -2.949 -19.703 1 96.31 971 VAL A CA 1
ATOM 7767 C C . VAL A 1 971 ? -10.188 -2.191 -18.75 1 96.31 971 VAL A C 1
ATOM 7769 O O . VAL A 1 971 ? -9.812 -2.711 -17.703 1 96.31 971 VAL A O 1
ATOM 7772 N N . HIS A 1 972 ? -9.742 -1.005 -19.078 1 96.19 972 HIS A N 1
ATOM 7773 C CA . HIS A 1 972 ? -8.805 -0.25 -18.25 1 96.19 972 HIS A CA 1
ATOM 7774 C C . HIS A 1 972 ? -9.094 1.246 -18.328 1 96.19 972 HIS A C 1
ATOM 7776 O O . HIS A 1 972 ? -9.977 1.68 -19.062 1 96.19 972 HIS A O 1
ATOM 7782 N N . GLU A 1 973 ? -8.406 2.035 -17.594 1 95.44 973 GLU A N 1
ATOM 7783 C CA . GLU A 1 973 ? -8.594 3.48 -17.516 1 95.44 973 GLU A CA 1
ATOM 7784 C C . GLU A 1 973 ? -8.508 4.125 -18.891 1 95.44 973 GLU A C 1
ATOM 7786 O O . GLU A 1 973 ? -7.738 3.674 -19.75 1 95.44 973 GLU A O 1
ATOM 7791 N N . PRO A 1 974 ? -9.25 5.148 -19.062 1 95.06 974 PRO A N 1
ATOM 7792 C CA . PRO A 1 974 ? -10.172 5.809 -18.141 1 95.06 974 PRO A CA 1
ATOM 7793 C C . PRO A 1 974 ? -11.57 5.195 -18.172 1 95.06 974 PRO A C 1
ATOM 7795 O O . PRO A 1 974 ? -12.531 5.828 -17.734 1 95.06 974 PRO A O 1
ATOM 7798 N N . TYR A 1 975 ? -11.742 3.979 -18.75 1 96.5 975 TYR A N 1
ATOM 7799 C CA . TYR A 1 975 ? -13 3.25 -18.891 1 96.5 975 TYR A CA 1
ATOM 7800 C C . TYR A 1 975 ? -14.016 4.066 -19.672 1 96.5 975 TYR A C 1
ATOM 7802 O O . TYR A 1 975 ? -15.148 4.258 -19.219 1 96.5 975 TYR A O 1
ATOM 7810 N N . ALA A 1 976 ? -13.547 4.555 -20.781 1 96.31 976 ALA A N 1
ATOM 7811 C CA . ALA A 1 976 ? -14.352 5.398 -21.656 1 96.31 976 ALA A CA 1
ATOM 7812 C C . ALA A 1 976 ? -14.062 5.094 -23.125 1 96.31 976 ALA A C 1
ATOM 7814 O O . ALA A 1 976 ? -13.047 4.48 -23.453 1 96.31 976 ALA A O 1
ATOM 7815 N N . PHE A 1 977 ? -14.953 5.438 -24.016 1 95.75 977 PHE A N 1
ATOM 7816 C CA . PHE A 1 977 ? -14.766 5.336 -25.469 1 95.75 977 PHE A CA 1
ATOM 7817 C C . PHE A 1 977 ? -15.594 6.383 -26.188 1 95.75 977 PHE A C 1
ATOM 7819 O O . PHE A 1 977 ? -16.609 6.863 -25.672 1 95.75 977 PHE A O 1
ATOM 7826 N N . GLU A 1 978 ? -15.18 6.738 -27.375 1 95.56 978 GLU A N 1
ATOM 7827 C CA . GLU A 1 978 ? -15.914 7.668 -28.234 1 95.56 978 GLU A CA 1
ATOM 7828 C C . GLU A 1 978 ? -17.062 6.973 -28.953 1 95.56 978 GLU A C 1
ATOM 7830 O O . GLU A 1 978 ? -16.859 5.93 -29.578 1 95.56 978 GLU A O 1
ATOM 7835 N N . VAL A 1 979 ? -18.188 7.531 -28.766 1 96.31 979 VAL A N 1
ATOM 7836 C CA . VAL A 1 979 ? -19.359 7.02 -29.453 1 96.31 979 VAL A CA 1
ATOM 7837 C C . VAL A 1 979 ? -19.484 7.672 -30.844 1 96.31 979 VAL A C 1
ATOM 7839 O O . VAL A 1 979 ? -19.906 7.031 -31.797 1 96.31 979 VAL A O 1
ATOM 7842 N N . GLY A 1 980 ? -19.031 8.797 -31.047 1 95.56 980 GLY A N 1
ATOM 7843 C CA . GLY A 1 980 ? -19.266 9.594 -32.25 1 95.56 980 GLY A CA 1
ATOM 7844 C C . GLY A 1 980 ? -20.547 10.414 -32.188 1 95.56 980 GLY A C 1
ATOM 7845 O O . GLY A 1 980 ? -20.953 10.844 -31.094 1 95.56 980 GLY A O 1
ATOM 7846 N N . VAL A 1 981 ? -21.047 10.758 -33.281 1 97.06 981 VAL A N 1
ATOM 7847 C CA . VAL A 1 981 ? -22.297 11.523 -33.344 1 97.06 981 VAL A CA 1
ATOM 7848 C C . VAL A 1 981 ? -23.469 10.57 -33.531 1 97.06 981 VAL A C 1
ATOM 7850 O O . VAL A 1 981 ? -23.5 9.789 -34.5 1 97.06 981 VAL A O 1
ATOM 7853 N N . LEU A 1 982 ? -24.359 10.562 -32.562 1 97.19 982 LEU A N 1
ATOM 7854 C CA . LEU A 1 982 ? -25.594 9.781 -32.656 1 97.19 982 LEU A CA 1
ATOM 7855 C C . LEU A 1 982 ? -26.703 10.609 -33.25 1 97.19 982 LEU A C 1
ATOM 7857 O O . LEU A 1 982 ? -26.703 11.844 -33.156 1 97.19 982 LEU A O 1
ATOM 7861 N N . SER A 1 983 ? -27.688 9.969 -33.875 1 96.94 983 SER A N 1
ATOM 7862 C CA . SER A 1 983 ? -28.844 10.672 -34.406 1 96.94 983 SER A CA 1
ATOM 7863 C C . SER A 1 983 ? -29.625 11.383 -33.312 1 96.94 983 SER A C 1
ATOM 7865 O O . SER A 1 983 ? -29.547 11 -32.125 1 96.94 983 SER A O 1
ATOM 7867 N N . LYS A 1 984 ? -30.281 12.398 -33.656 1 97.5 984 LYS A N 1
ATOM 7868 C CA . LYS A 1 984 ? -31.047 13.172 -32.688 1 97.5 984 LYS A CA 1
ATOM 7869 C C . LYS A 1 984 ? -32.094 12.312 -32.031 1 97.5 984 LYS A C 1
ATOM 7871 O O . LYS A 1 984 ? -32.781 11.508 -32.688 1 97.5 984 LYS A O 1
ATOM 7876 N N . GLY A 1 985 ? -32.219 12.445 -30.688 1 97.25 985 GLY A N 1
ATOM 7877 C CA . GLY A 1 985 ? -33.25 11.742 -29.953 1 97.25 985 GLY A CA 1
ATOM 7878 C C . GLY A 1 985 ? -32.719 10.828 -28.875 1 97.25 985 GLY A C 1
ATOM 7879 O O . GLY A 1 985 ? -31.547 10.93 -28.484 1 97.25 985 GLY A O 1
ATOM 7880 N N . GLU A 1 986 ? -33.625 10 -28.312 1 97.69 986 GLU A N 1
ATOM 7881 C CA . GLU A 1 986 ? -33.281 9.086 -27.219 1 97.69 986 GLU A CA 1
ATOM 7882 C C . GLU A 1 986 ? -32.656 7.805 -27.75 1 97.69 986 GLU A C 1
ATOM 7884 O O . GLU A 1 986 ? -33.156 7.234 -28.734 1 97.69 986 GLU A O 1
ATOM 7889 N N . HIS A 1 987 ? -31.562 7.395 -27.203 1 98.31 987 HIS A N 1
ATOM 7890 C CA . HIS A 1 987 ? -30.891 6.148 -27.531 1 98.31 987 HIS A CA 1
ATOM 7891 C C . HIS A 1 987 ? -30.812 5.215 -26.328 1 98.31 987 HIS A C 1
ATOM 7893 O O . HIS A 1 987 ? -30.641 5.668 -25.203 1 98.31 987 HIS A O 1
ATOM 7899 N N . LYS A 1 988 ? -31 3.967 -26.609 1 98.5 988 LYS A N 1
ATOM 7900 C CA . LYS A 1 988 ? -30.859 2.953 -25.562 1 98.5 988 LYS A CA 1
ATOM 7901 C C . LYS A 1 988 ? -29.406 2.525 -25.406 1 98.5 988 LYS A C 1
ATOM 7903 O O . LYS A 1 988 ? -28.719 2.262 -26.406 1 98.5 988 LYS A O 1
ATOM 7908 N N . VAL A 1 989 ? -28.922 2.609 -24.219 1 98.69 989 VAL A N 1
ATOM 7909 C CA . VAL A 1 989 ? -27.562 2.168 -23.922 1 98.69 989 VAL A CA 1
ATOM 7910 C C . VAL A 1 989 ? -27.594 1.1 -22.844 1 98.69 989 VAL A C 1
ATOM 7912 O O . VAL A 1 989 ? -28.047 1.358 -21.719 1 98.69 989 VAL A O 1
ATOM 7915 N N . ASP A 1 990 ? -27.156 -0.093 -23.109 1 98.81 990 ASP A N 1
ATOM 7916 C CA . ASP A 1 990 ? -27.047 -1.181 -22.156 1 98.81 990 ASP A CA 1
ATOM 7917 C C . ASP A 1 990 ? -25.609 -1.327 -21.656 1 98.81 990 ASP A C 1
ATOM 7919 O O . ASP A 1 990 ? -24.672 -1.451 -22.453 1 98.81 990 ASP A O 1
ATOM 7923 N N . PHE A 1 991 ? -25.438 -1.166 -20.375 1 98.81 991 PHE A N 1
ATOM 7924 C CA . PHE A 1 991 ? -24.172 -1.47 -19.719 1 98.81 991 PHE A CA 1
ATOM 7925 C C . PHE A 1 991 ? -24.234 -2.826 -19.031 1 98.81 991 PHE A C 1
ATOM 7927 O O . PHE A 1 991 ? -25.016 -3.025 -18.109 1 98.81 991 PHE A O 1
ATOM 7934 N N . THR A 1 992 ? -23.469 -3.783 -19.422 1 98.81 992 THR A N 1
ATOM 7935 C CA . THR A 1 992 ? -23.375 -5.074 -18.75 1 98.81 992 THR A CA 1
ATOM 7936 C C . THR A 1 992 ? -22.125 -5.152 -17.891 1 98.81 992 THR A C 1
ATOM 7938 O O . THR A 1 992 ? -21 -5.164 -18.406 1 98.81 992 THR A O 1
ATOM 7941 N N . CYS A 1 993 ? -22.312 -5.109 -16.594 1 98.69 993 CYS A N 1
ATOM 7942 C CA . CYS A 1 993 ? -21.219 -5.375 -15.656 1 98.69 993 CYS A CA 1
ATOM 7943 C C . CYS A 1 993 ? -21.062 -6.871 -15.414 1 98.69 993 CYS A C 1
ATOM 7945 O O . CYS A 1 993 ? -21.969 -7.512 -14.875 1 98.69 993 CYS A O 1
ATOM 7947 N N . TYR A 1 994 ? -19.953 -7.43 -15.789 1 98.62 994 TYR A N 1
ATOM 7948 C CA . TYR A 1 994 ? -19.75 -8.875 -15.688 1 98.62 994 TYR A CA 1
ATOM 7949 C C . TYR A 1 994 ? -19.469 -9.289 -14.25 1 98.62 994 TYR A C 1
ATOM 7951 O O . TYR A 1 994 ? -18.781 -8.57 -13.516 1 98.62 994 TYR A O 1
ATOM 7959 N N . GLY A 1 995 ? -20.047 -10.438 -13.875 1 97.88 995 GLY A N 1
ATOM 7960 C CA . GLY A 1 995 ? -19.797 -10.992 -12.555 1 97.88 995 GLY A CA 1
ATOM 7961 C C . GLY A 1 995 ? -18.469 -11.719 -12.445 1 97.88 995 GLY A C 1
ATOM 7962 O O . GLY A 1 995 ? -17.828 -12 -13.461 1 97.88 995 GLY A O 1
ATOM 7963 N N . ASN A 1 996 ? -17.969 -12.008 -11.188 1 96.81 996 ASN A N 1
ATOM 7964 C CA . ASN A 1 996 ? -16.688 -12.656 -11 1 96.81 996 ASN A CA 1
ATOM 7965 C C . ASN A 1 996 ? -16.797 -13.891 -10.102 1 96.81 996 ASN A C 1
ATOM 7967 O O . ASN A 1 996 ? -15.789 -14.5 -9.742 1 96.81 996 ASN A O 1
ATOM 7971 N N . ARG A 1 997 ? -17.969 -14.297 -9.672 1 97.94 997 ARG A N 1
ATOM 7972 C CA . ARG A 1 997 ? -18.297 -15.539 -8.977 1 97.94 997 ARG A CA 1
ATOM 7973 C C . ARG A 1 997 ? -17.859 -15.477 -7.516 1 97.94 997 ARG A C 1
ATOM 7975 O O . ARG A 1 997 ? -18.094 -16.422 -6.758 1 97.94 997 ARG A O 1
ATOM 7982 N N . HIS A 1 998 ? -17.219 -14.391 -6.98 1 97.69 998 HIS A N 1
ATOM 7983 C CA . HIS A 1 998 ? -16.625 -14.328 -5.648 1 97.69 998 HIS A CA 1
ATOM 7984 C C . HIS A 1 998 ? -17.688 -14.555 -4.566 1 97.69 998 HIS A C 1
ATOM 7986 O O . HIS A 1 998 ? -17.5 -15.383 -3.674 1 97.69 998 HIS A O 1
ATOM 7992 N N . ASN A 1 999 ? -18.797 -13.938 -4.691 1 98.19 999 ASN A N 1
ATOM 7993 C CA . ASN A 1 999 ? -19.766 -13.938 -3.6 1 98.19 999 ASN A CA 1
ATOM 7994 C C . ASN A 1 999 ? -20.547 -15.25 -3.541 1 98.19 999 ASN A C 1
ATOM 7996 O O . ASN A 1 999 ? -21.234 -15.531 -2.553 1 98.19 999 ASN A O 1
ATOM 8000 N N . SER A 1 1000 ? -20.391 -16.078 -4.586 1 98.12 1000 SER A N 1
ATOM 8001 C CA . SER A 1 1000 ? -21.016 -17.406 -4.566 1 98.12 1000 SER A CA 1
ATOM 8002 C C . SER A 1 1000 ? -20 -18.484 -4.25 1 98.12 1000 SER A C 1
ATOM 8004 O O . SER A 1 1000 ? -20.328 -19.484 -3.588 1 98.12 1000 SER A O 1
ATOM 8006 N N . PHE A 1 1001 ? -18.812 -18.297 -4.773 1 97.62 1001 PHE A N 1
ATOM 8007 C CA . PHE A 1 1001 ? -17.891 -19.438 -4.734 1 97.62 1001 PHE A CA 1
ATOM 8008 C C . PHE A 1 1001 ? -16.594 -19.047 -4.035 1 97.62 1001 PHE A C 1
ATOM 8010 O O . PHE A 1 1001 ? -15.742 -19.906 -3.771 1 97.62 1001 PHE A O 1
ATOM 8017 N N . GLY A 1 1002 ? -16.344 -17.75 -3.738 1 96.69 1002 GLY A N 1
ATOM 8018 C CA . GLY A 1 1002 ? -15.078 -17.297 -3.188 1 96.69 1002 GLY A CA 1
ATOM 8019 C C . GLY A 1 1002 ? -14.93 -17.594 -1.707 1 96.69 1002 GLY A C 1
ATOM 8020 O O . GLY A 1 1002 ? -15.758 -18.281 -1.122 1 96.69 1002 GLY A O 1
ATOM 8021 N N . ALA A 1 1003 ? -13.812 -17.188 -1.077 1 96.06 1003 ALA A N 1
ATOM 8022 C CA . ALA A 1 1003 ? -13.531 -17.328 0.351 1 96.06 1003 ALA A CA 1
ATOM 8023 C C . ALA A 1 1003 ? -14.281 -16.266 1.155 1 96.06 1003 ALA A C 1
ATOM 8025 O O . ALA A 1 1003 ? -13.664 -15.391 1.761 1 96.06 1003 ALA A O 1
ATOM 8026 N N . ILE A 1 1004 ? -15.516 -16.438 1.283 1 96.75 1004 ILE A N 1
ATOM 8027 C CA . ILE A 1 1004 ? -16.391 -15.383 1.781 1 96.75 1004 ILE A CA 1
ATOM 8028 C C . ILE A 1 1004 ? -16.406 -15.398 3.309 1 96.75 1004 ILE A C 1
ATOM 8030 O O . ILE A 1 1004 ? -17.203 -14.703 3.938 1 96.75 1004 ILE A O 1
ATOM 8034 N N . HIS A 1 1005 ? -15.539 -16.266 3.941 1 96.38 1005 HIS A N 1
ATOM 8035 C CA . HIS A 1 1005 ? -15.352 -16.266 5.387 1 96.38 1005 HIS A CA 1
ATOM 8036 C C . HIS A 1 1005 ? -13.93 -15.852 5.758 1 96.38 1005 HIS A C 1
ATOM 8038 O O . HIS A 1 1005 ? -13.562 -15.867 6.934 1 96.38 1005 HIS A O 1
ATOM 8044 N N . LEU A 1 1006 ? -13.102 -15.57 4.789 1 95.56 1006 LEU A N 1
ATOM 8045 C CA . LEU A 1 1006 ? -11.773 -15.008 5.004 1 95.56 1006 LEU A CA 1
ATOM 8046 C C . LEU A 1 1006 ? -11.859 -13.508 5.277 1 95.56 1006 LEU A C 1
ATOM 8048 O O . LEU A 1 1006 ? -12.406 -12.758 4.469 1 95.56 1006 LEU A O 1
ATOM 8052 N N . VAL A 1 1007 ? -11.258 -13.164 6.387 1 93.94 1007 VAL A N 1
ATOM 8053 C CA . VAL A 1 1007 ? -11.273 -11.75 6.73 1 93.94 1007 VAL A CA 1
ATOM 8054 C C . VAL A 1 1007 ? -10.547 -10.945 5.648 1 93.94 1007 VAL A C 1
ATOM 8056 O O . VAL A 1 1007 ? -9.5 -11.375 5.152 1 93.94 1007 VAL A O 1
ATOM 8059 N N . GLU A 1 1008 ? -11.141 -9.859 5.305 1 90.31 1008 GLU A N 1
ATOM 8060 C CA . GLU A 1 1008 ? -10.648 -9.031 4.211 1 90.31 1008 GLU A CA 1
ATOM 8061 C C . GLU A 1 1008 ? -9.234 -8.531 4.492 1 90.31 1008 GLU A C 1
ATOM 8063 O O . GLU A 1 1008 ? -8.914 -8.148 5.621 1 90.31 1008 GLU A O 1
ATOM 8068 N N . GLY A 1 1009 ? -8.406 -8.539 3.473 1 85.19 1009 GLY A N 1
ATOM 8069 C CA . GLY A 1 1009 ? -7.094 -7.91 3.525 1 85.19 1009 GLY A CA 1
ATOM 8070 C C . GLY A 1 1009 ? -6.043 -8.773 4.199 1 85.19 1009 GLY A C 1
ATOM 8071 O O . GLY A 1 1009 ? -4.902 -8.344 4.387 1 85.19 1009 GLY A O 1
ATOM 8072 N N . LYS A 1 1010 ? -6.312 -9.984 4.559 1 87.62 1010 LYS A N 1
ATOM 8073 C CA . LYS A 1 1010 ? -5.375 -10.82 5.301 1 87.62 1010 LYS A CA 1
ATOM 8074 C C . LYS A 1 1010 ? -4.336 -11.438 4.371 1 87.62 1010 LYS A C 1
ATOM 8076 O O . LYS A 1 1010 ? -3.209 -11.719 4.789 1 87.62 1010 LYS A O 1
ATOM 8081 N N . THR A 1 1011 ? -4.77 -11.68 3.076 1 88.5 1011 THR A N 1
ATOM 8082 C CA . THR A 1 1011 ? -3.807 -12.289 2.16 1 88.5 1011 THR A CA 1
ATOM 8083 C C . THR A 1 1011 ? -4.207 -12.023 0.709 1 88.5 1011 THR A C 1
ATOM 8085 O O . THR A 1 1011 ? -5.387 -11.852 0.406 1 88.5 1011 THR A O 1
ATOM 8088 N N . ASP A 1 1012 ? -3.205 -11.969 -0.09 1 87.88 1012 ASP A N 1
ATOM 8089 C CA . ASP A 1 1012 ? -3.428 -11.938 -1.532 1 87.88 1012 ASP A CA 1
ATOM 8090 C C . ASP A 1 1012 ? -3.154 -13.297 -2.162 1 87.88 1012 ASP A C 1
ATOM 8092 O O . ASP A 1 1012 ? -3.328 -13.477 -3.369 1 87.88 1012 ASP A O 1
ATOM 8096 N N . TRP A 1 1013 ? -2.717 -14.25 -1.347 1 91.56 1013 TRP A N 1
ATOM 8097 C CA . TRP A 1 1013 ? -2.471 -15.617 -1.779 1 91.56 1013 TRP A CA 1
ATOM 8098 C C . TRP A 1 1013 ? -3.723 -16.469 -1.618 1 91.56 1013 TRP A C 1
ATOM 8100 O O . TRP A 1 1013 ? -3.945 -17.062 -0.56 1 91.56 1013 TRP A O 1
ATOM 8110 N N . LEU A 1 1014 ? -4.488 -16.625 -2.662 1 92.88 1014 LEU A N 1
ATOM 8111 C CA . LEU A 1 1014 ? -5.758 -17.344 -2.58 1 92.88 1014 LEU A CA 1
ATOM 8112 C C . LEU A 1 1014 ? -5.602 -18.781 -3.057 1 92.88 1014 LEU A C 1
ATOM 8114 O O . LEU A 1 1014 ? -5.621 -19.047 -4.262 1 92.88 1014 LEU A O 1
ATOM 8118 N N . ASN A 1 1015 ? -5.469 -19.703 -2.127 1 90.5 1015 ASN A N 1
ATOM 8119 C CA . ASN A 1 1015 ? -5.371 -21.141 -2.371 1 90.5 1015 ASN A CA 1
ATOM 8120 C C . ASN A 1 1015 ? -6.488 -21.906 -1.669 1 90.5 1015 ASN A C 1
ATOM 8122 O O . ASN A 1 1015 ? -7.441 -21.297 -1.171 1 90.5 1015 ASN A O 1
ATOM 8126 N N . ALA A 1 1016 ? -6.441 -23.172 -1.756 1 89.69 1016 ALA A N 1
ATOM 8127 C CA . ALA A 1 1016 ? -7.496 -24.016 -1.201 1 89.69 1016 ALA A CA 1
ATOM 8128 C C . ALA A 1 1016 ? -7.688 -23.75 0.288 1 89.69 1016 ALA A C 1
ATOM 8130 O O . ALA A 1 1016 ? -8.805 -23.828 0.8 1 89.69 1016 ALA A O 1
ATOM 8131 N N . ASP A 1 1017 ? -6.656 -23.312 0.954 1 88.25 1017 ASP A N 1
ATOM 8132 C CA . ASP A 1 1017 ? -6.711 -23.109 2.396 1 88.25 1017 ASP A CA 1
ATOM 8133 C C . ASP A 1 1017 ? -7.426 -21.797 2.73 1 88.25 1017 ASP A C 1
ATOM 8135 O O . ASP A 1 1017 ? -7.82 -21.578 3.877 1 88.25 1017 ASP A O 1
ATOM 8139 N N . SER A 1 1018 ? -7.613 -20.953 1.762 1 92.5 1018 SER A N 1
ATOM 8140 C CA . SER A 1 1018 ? -8.312 -19.688 1.983 1 92.5 1018 SER A CA 1
ATOM 8141 C C . SER A 1 1018 ? -9.766 -19.922 2.379 1 92.5 1018 SER A C 1
ATOM 8143 O O . SER A 1 1018 ? -10.359 -19.094 3.084 1 92.5 1018 SER A O 1
ATOM 8145 N N . TRP A 1 1019 ? -10.352 -21.078 1.971 1 94.06 1019 TRP A N 1
ATOM 8146 C CA . TRP A 1 1019 ? -11.727 -21.438 2.32 1 94.06 1019 TRP A CA 1
ATOM 8147 C C . TRP A 1 1019 ? -11.781 -22.109 3.686 1 94.06 1019 TRP A C 1
ATOM 8149 O O . TRP A 1 1019 ? -12.867 -22.406 4.199 1 94.06 1019 TRP A O 1
ATOM 8159 N N . ARG A 1 1020 ? -10.578 -22.359 4.234 1 91.5 1020 ARG A N 1
ATOM 8160 C CA . ARG A 1 1020 ? -10.469 -23.062 5.508 1 91.5 1020 ARG A CA 1
ATOM 8161 C C . ARG A 1 1020 ? -9.578 -22.297 6.484 1 91.5 1020 ARG A C 1
ATOM 8163 O O . ARG A 1 1020 ? -8.781 -22.906 7.199 1 91.5 1020 ARG A O 1
ATOM 8170 N N . SER A 1 1021 ? -9.617 -21.031 6.363 1 87.81 1021 SER A N 1
ATOM 8171 C CA . SER A 1 1021 ? -8.82 -20.219 7.281 1 87.81 1021 SER A CA 1
ATOM 8172 C C . SER A 1 1021 ? -9.25 -20.438 8.727 1 87.81 1021 SER A C 1
ATOM 8174 O O . SER A 1 1021 ? -10.273 -21.078 8.984 1 87.81 1021 SER A O 1
ATOM 8176 N N . ASP A 1 1022 ? -8.367 -20.047 9.648 1 83.06 1022 ASP A N 1
ATOM 8177 C CA . ASP A 1 1022 ? -8.68 -20.25 11.062 1 83.06 1022 ASP A CA 1
ATOM 8178 C C . ASP A 1 1022 ? -8.336 -19 11.883 1 83.06 1022 ASP A C 1
ATOM 8180 O O . ASP A 1 1022 ? -7.773 -18.047 11.359 1 83.06 1022 ASP A O 1
ATOM 8184 N N . PHE A 1 1023 ? -8.812 -19.016 12.984 1 80.31 1023 PHE A N 1
ATOM 8185 C CA . PHE A 1 1023 ? -8.523 -18 13.992 1 80.31 1023 PHE A CA 1
ATOM 8186 C C . PHE A 1 1023 ? -8.875 -16.609 13.477 1 80.31 1023 PHE A C 1
ATOM 8188 O O . PHE A 1 1023 ? -9.992 -16.375 13.031 1 80.31 1023 PHE A O 1
ATOM 8195 N N . ASP A 1 1024 ? -7.836 -15.711 13.477 1 81.75 1024 ASP A N 1
ATOM 8196 C CA . ASP A 1 1024 ? -8.117 -14.312 13.172 1 81.75 1024 ASP A CA 1
ATOM 8197 C C . ASP A 1 1024 ? -8.352 -14.109 11.672 1 81.75 1024 ASP A C 1
ATOM 8199 O O . ASP A 1 1024 ? -8.844 -13.062 11.25 1 81.75 1024 ASP A O 1
ATOM 8203 N N . TRP A 1 1025 ? -8.203 -15.203 10.984 1 88.62 1025 TRP A N 1
ATOM 8204 C CA . TRP A 1 1025 ? -8.398 -15.094 9.547 1 88.62 1025 TRP A CA 1
ATOM 8205 C C . TRP A 1 1025 ? -9.789 -15.57 9.148 1 88.62 1025 TRP A C 1
ATOM 8207 O O . TRP A 1 1025 ? -10.242 -15.312 8.031 1 88.62 1025 TRP A O 1
ATOM 8217 N N . TRP A 1 1026 ? -10.492 -16.234 10.078 1 92.06 1026 TRP A N 1
ATOM 8218 C CA . TRP A 1 1026 ? -11.828 -16.75 9.805 1 92.06 1026 TRP A CA 1
ATOM 8219 C C . TRP A 1 1026 ? -12.906 -15.836 10.367 1 92.06 1026 TRP A C 1
ATOM 8221 O O . TRP A 1 1026 ? -12.766 -15.312 11.477 1 92.06 1026 TRP A O 1
ATOM 8231 N N . SER A 1 1027 ? -13.938 -15.586 9.648 1 94.69 1027 SER A N 1
ATOM 8232 C CA . SER A 1 1027 ? -15.141 -14.875 10.094 1 94.69 1027 SER A CA 1
ATOM 8233 C C . SER A 1 1027 ? -16.391 -15.742 9.914 1 94.69 1027 SER A C 1
ATOM 8235 O O . SER A 1 1027 ? -16.688 -16.172 8.805 1 94.69 1027 SER A O 1
ATOM 8237 N N . GLU A 1 1028 ? -17.078 -16.016 11.055 1 95.12 1028 GLU A N 1
ATOM 8238 C CA . GLU A 1 1028 ? -18.359 -16.688 10.93 1 95.12 1028 GLU A CA 1
ATOM 8239 C C . GLU A 1 1028 ? -19.359 -15.852 10.125 1 95.12 1028 GLU A C 1
ATOM 8241 O O . GLU A 1 1028 ? -20.203 -16.391 9.43 1 95.12 1028 GLU A O 1
ATOM 8246 N N . GLU A 1 1029 ? -19.203 -14.57 10.281 1 96.19 1029 GLU A N 1
ATOM 8247 C CA . GLU A 1 1029 ? -20.016 -13.633 9.5 1 96.19 1029 GLU A CA 1
ATOM 8248 C C . GLU A 1 1029 ? -19.516 -13.547 8.062 1 96.19 1029 GLU A C 1
ATOM 8250 O O . GLU A 1 1029 ? -18.312 -13.594 7.812 1 96.19 1029 GLU A O 1
ATOM 8255 N N . TYR A 1 1030 ? -20.391 -13.359 7.082 1 97 1030 TYR A N 1
ATOM 8256 C CA . TYR A 1 1030 ? -20.031 -13.344 5.668 1 97 1030 TYR A CA 1
ATOM 8257 C C . TYR A 1 1030 ? -19.203 -12.109 5.328 1 97 1030 TYR A C 1
ATOM 8259 O O . TYR A 1 1030 ? -19.5 -11.008 5.805 1 97 1030 TYR A O 1
ATOM 8267 N N . VAL A 1 1031 ? -18.188 -12.305 4.613 1 96.12 1031 VAL A N 1
ATOM 8268 C CA . VAL A 1 1031 ? -17.344 -11.25 4.059 1 96.12 1031 VAL A CA 1
ATOM 8269 C C . VAL A 1 1031 ? -17.562 -11.156 2.549 1 96.12 1031 VAL A C 1
ATOM 8271 O O . VAL A 1 1031 ? -16.984 -11.938 1.784 1 96.12 1031 VAL A O 1
ATOM 8274 N N . LEU A 1 1032 ? -18.281 -10.125 2.104 1 96.31 1032 LEU A N 1
ATOM 8275 C CA . LEU A 1 1032 ? -18.703 -10.047 0.711 1 96.31 1032 LEU A CA 1
ATOM 8276 C C . LEU A 1 1032 ? -17.953 -8.953 -0.03 1 96.31 1032 LEU A C 1
ATOM 8278 O O . LEU A 1 1032 ? -17.562 -7.938 0.564 1 96.31 1032 LEU A O 1
ATOM 8282 N N . GLY A 1 1033 ? -17.641 -9.203 -1.272 1 95.62 1033 GLY A N 1
ATOM 8283 C CA . GLY A 1 1033 ? -17.094 -8.164 -2.139 1 95.62 1033 GLY A CA 1
ATOM 8284 C C . GLY A 1 1033 ? -18.172 -7.34 -2.822 1 95.62 1033 GLY A C 1
ATOM 8285 O O . GLY A 1 1033 ? -19.266 -7.832 -3.074 1 95.62 1033 GLY A O 1
ATOM 8286 N N . LYS A 1 1034 ? -17.891 -6.094 -3.262 1 96.19 1034 LYS A N 1
ATOM 8287 C CA . LYS A 1 1034 ? -18.812 -5.25 -4.016 1 96.19 1034 LYS A CA 1
ATOM 8288 C C . LYS A 1 1034 ? -19.062 -5.832 -5.402 1 96.19 1034 LYS A C 1
ATOM 8290 O O . LYS A 1 1034 ? -18.25 -6.594 -5.93 1 96.19 1034 LYS A O 1
ATOM 8295 N N . ALA A 1 1035 ? -20.203 -5.473 -5.902 1 97.69 1035 ALA A N 1
ATOM 8296 C CA . ALA A 1 1035 ? -20.562 -5.945 -7.234 1 97.69 1035 ALA A CA 1
ATOM 8297 C C . ALA A 1 1035 ? -21.438 -4.926 -7.965 1 97.69 1035 ALA A C 1
ATOM 8299 O O . ALA A 1 1035 ? -22.203 -4.199 -7.336 1 97.69 1035 ALA A O 1
ATOM 8300 N N . GLY A 1 1036 ? -21.234 -4.805 -9.273 1 98.12 1036 GLY A N 1
ATOM 8301 C CA . GLY A 1 1036 ? -22.078 -3.967 -10.117 1 98.12 1036 GLY A CA 1
ATOM 8302 C C . GLY A 1 1036 ? -21.453 -2.621 -10.43 1 98.12 1036 GLY A C 1
ATOM 8303 O O . GLY A 1 1036 ? -20.25 -2.418 -10.203 1 98.12 1036 GLY A O 1
ATOM 8304 N N . ILE A 1 1037 ? -22.219 -1.74 -11.133 1 98.25 1037 ILE A N 1
ATOM 8305 C CA . ILE A 1 1037 ? -21.781 -0.379 -11.422 1 98.25 1037 ILE A CA 1
ATOM 8306 C C . ILE A 1 1037 ? -22.031 0.517 -10.211 1 98.25 1037 ILE A C 1
ATOM 8308 O O . ILE A 1 1037 ? -23.188 0.716 -9.812 1 98.25 1037 ILE A O 1
ATOM 8312 N N . LEU A 1 1038 ? -20.984 1.084 -9.625 1 97 1038 LEU A N 1
ATOM 8313 C CA . LEU A 1 1038 ? -21.047 1.695 -8.305 1 97 1038 LEU A CA 1
ATOM 8314 C C . LEU A 1 1038 ? -21.547 3.131 -8.383 1 97 1038 LEU A C 1
ATOM 8316 O O . LEU A 1 1038 ? -22.078 3.664 -7.406 1 97 1038 LEU A O 1
ATOM 8320 N N . ASN A 1 1039 ? -21.328 3.752 -9.508 1 95.38 1039 ASN A N 1
ATOM 8321 C CA . ASN A 1 1039 ? -21.953 5.043 -9.781 1 95.38 1039 ASN A CA 1
ATOM 8322 C C . ASN A 1 1039 ? -22.391 5.164 -11.234 1 95.38 1039 ASN A C 1
ATOM 8324 O O . ASN A 1 1039 ? -21.875 4.465 -12.102 1 95.38 1039 ASN A O 1
ATOM 8328 N N . ALA A 1 1040 ? -23.25 6.051 -11.492 1 96.62 1040 ALA A N 1
ATOM 8329 C CA . ALA A 1 1040 ? -23.906 6.137 -12.797 1 96.62 1040 ALA A CA 1
ATOM 8330 C C . ALA A 1 1040 ? -22.891 6.426 -13.898 1 96.62 1040 ALA A C 1
ATOM 8332 O O . ALA A 1 1040 ? -22.016 7.266 -13.734 1 96.62 1040 ALA A O 1
ATOM 8333 N N . PRO A 1 1041 ? -23 5.691 -15.023 1 97.62 1041 PRO A N 1
ATOM 8334 C CA . PRO A 1 1041 ? -22.172 6.02 -16.188 1 97.62 1041 PRO A CA 1
ATOM 8335 C C . PRO A 1 1041 ? -22.406 7.445 -16.688 1 97.62 1041 PRO A C 1
ATOM 8337 O O . PRO A 1 1041 ? -23.516 7.977 -16.578 1 97.62 1041 PRO A O 1
ATOM 8340 N N . ARG A 1 1042 ? -21.422 7.996 -17.359 1 96.38 1042 ARG A N 1
ATOM 8341 C CA . ARG A 1 1042 ? -21.406 9.406 -17.719 1 96.38 1042 ARG A CA 1
ATOM 8342 C C . ARG A 1 1042 ? -21.438 9.57 -19.234 1 96.38 1042 ARG A C 1
ATOM 8344 O O . ARG A 1 1042 ? -20.812 8.797 -19.969 1 96.38 1042 ARG A O 1
ATOM 8351 N N . VAL A 1 1043 ? -22.172 10.539 -19.688 1 97.06 1043 VAL A N 1
ATOM 8352 C CA . VAL A 1 1043 ? -22.109 11.047 -21.062 1 97.06 1043 VAL A CA 1
ATOM 8353 C C . VAL A 1 1043 ? -21.141 12.234 -21.125 1 97.06 1043 VAL A C 1
ATOM 8355 O O . VAL A 1 1043 ? -21.266 13.188 -20.359 1 97.06 1043 VAL A O 1
ATOM 8358 N N . GLU A 1 1044 ? -20.172 12.133 -21.969 1 96.19 1044 GLU A N 1
ATOM 8359 C CA . GLU A 1 1044 ? -19.156 13.172 -22.078 1 96.19 1044 GLU A CA 1
ATOM 8360 C C . GLU A 1 1044 ? -19.172 13.812 -23.469 1 96.19 1044 GLU A C 1
ATOM 8362 O O . GLU A 1 1044 ? -19.578 13.18 -24.438 1 96.19 1044 GLU A O 1
ATOM 8367 N N . ILE A 1 1045 ? -18.766 15.062 -23.609 1 96.5 1045 ILE A N 1
ATOM 8368 C CA . ILE A 1 1045 ? -18.672 15.828 -24.844 1 96.5 1045 ILE A CA 1
ATOM 8369 C C . ILE A 1 1045 ? -17.297 16.469 -24.953 1 96.5 1045 ILE A C 1
ATOM 8371 O O . ILE A 1 1045 ? -16.562 16.578 -23.969 1 96.5 1045 ILE A O 1
ATOM 8375 N N . PRO A 1 1046 ? -16.875 16.797 -26.141 1 95.62 1046 PRO A N 1
ATOM 8376 C CA . PRO A 1 1046 ? -15.578 17.438 -26.297 1 95.62 1046 PRO A CA 1
ATOM 8377 C C . PRO A 1 1046 ? -15.43 18.688 -25.453 1 95.62 1046 PRO A C 1
ATOM 8379 O O . PRO A 1 1046 ? -16.359 19.5 -25.359 1 95.62 1046 PRO A O 1
ATOM 8382 N N . GLY A 1 1047 ? -14.438 18.75 -24.734 1 91.69 1047 GLY A N 1
ATOM 8383 C CA . GLY A 1 1047 ? -14.148 19.875 -23.859 1 91.69 1047 GLY A CA 1
ATOM 8384 C C . GLY A 1 1047 ? -13.102 19.562 -22.812 1 91.69 1047 GLY A C 1
ATOM 8385 O O . GLY A 1 1047 ? -12.641 18.422 -22.703 1 91.69 1047 GLY A O 1
ATOM 8386 N N . LEU A 1 1048 ? -12.602 20.547 -22.203 1 83.38 1048 LEU A N 1
ATOM 8387 C CA . LEU A 1 1048 ? -11.602 20.391 -21.141 1 83.38 1048 LEU A CA 1
ATOM 8388 C C . LEU A 1 1048 ? -12.266 20.422 -19.766 1 83.38 1048 LEU A C 1
ATOM 8390 O O . LEU A 1 1048 ? -13 21.359 -19.453 1 83.38 1048 LEU A O 1
ATOM 8394 N N . GLU A 1 1049 ? -12.086 19.266 -19.109 1 75.88 1049 GLU A N 1
ATOM 8395 C CA . GLU A 1 1049 ? -12.57 19.266 -17.734 1 75.88 1049 GLU A CA 1
ATOM 8396 C C . GLU A 1 1049 ? -11.695 20.141 -16.828 1 75.88 1049 GLU A C 1
ATOM 8398 O O . GLU A 1 1049 ? -10.469 20 -16.828 1 75.88 1049 GLU A O 1
ATOM 8403 N N . VAL A 1 1050 ? -12.258 21.234 -16.281 1 66.06 1050 VAL A N 1
ATOM 8404 C CA . VAL A 1 1050 ? -11.523 22.109 -15.359 1 66.06 1050 VAL A CA 1
ATOM 8405 C C . VAL A 1 1050 ? -11.984 21.859 -13.93 1 66.06 1050 VAL A C 1
ATOM 8407 O O . VAL A 1 1050 ? -13.18 21.859 -13.641 1 66.06 1050 VAL A O 1
ATOM 8410 N N . PRO A 1 1051 ? -11.016 21.281 -13.062 1 62.56 1051 PRO A N 1
ATOM 8411 C CA . PRO A 1 1051 ? -11.445 21.109 -11.672 1 62.56 1051 PRO A CA 1
ATOM 8412 C C . PRO A 1 1051 ? -12.039 22.375 -11.07 1 62.56 1051 PRO A C 1
ATOM 8414 O O . PRO A 1 1051 ? -11.57 23.484 -11.359 1 62.56 1051 PRO A O 1
ATOM 8417 N N . LYS A 1 1052 ? -13.227 22.25 -10.547 1 57.41 1052 LYS A N 1
ATOM 8418 C CA . LYS A 1 1052 ? -13.836 23.391 -9.883 1 57.41 1052 LYS A CA 1
ATOM 8419 C C . LYS A 1 1052 ? -12.977 23.891 -8.727 1 57.41 1052 LYS A C 1
ATOM 8421 O O . LYS A 1 1052 ? -12.992 25.078 -8.398 1 57.41 1052 LYS A O 1
ATOM 8426 N N . GLN A 1 1053 ? -12.453 22.938 -8.031 1 52.44 1053 GLN A N 1
ATOM 8427 C CA . GLN A 1 1053 ? -11.531 23.297 -6.957 1 52.44 1053 GLN A CA 1
ATOM 8428 C C . GLN A 1 1053 ? -10.086 23.047 -7.355 1 52.44 1053 GLN A C 1
ATOM 8430 O O . GLN A 1 1053 ? -9.75 21.969 -7.855 1 52.44 1053 GLN A O 1
ATOM 8435 N N . VAL A 1 1054 ? -9.539 24.125 -8.008 1 47.16 1054 VAL A N 1
ATOM 8436 C CA . VAL A 1 1054 ? -8.117 24.016 -8.305 1 47.16 1054 VAL A CA 1
ATOM 8437 C C . VAL A 1 1054 ? -7.406 23.281 -7.172 1 47.16 1054 VAL A C 1
ATOM 8439 O O . VAL A 1 1054 ? -7.461 23.703 -6.016 1 47.16 1054 VAL A O 1
ATOM 8442 N N . ARG A 1 1055 ? -7.375 21.984 -7.266 1 47.78 1055 ARG A N 1
ATOM 8443 C CA . ARG A 1 1055 ? -6.586 21.297 -6.246 1 47.78 1055 ARG A CA 1
ATOM 8444 C C . ARG A 1 1055 ? -5.156 21.844 -6.211 1 47.78 1055 ARG A C 1
ATOM 8446 O O . ARG A 1 1055 ? -4.488 21.906 -7.246 1 47.78 1055 ARG A O 1
ATOM 8453 N N . ARG A 1 1056 ? -4.977 22.703 -5.441 1 44.72 1056 ARG A N 1
ATOM 8454 C CA . ARG A 1 1056 ? -3.594 23.125 -5.238 1 44.72 1056 ARG A CA 1
ATOM 8455 C C . ARG A 1 1056 ? -2.646 21.922 -5.277 1 44.72 1056 ARG A C 1
ATOM 8457 O O . ARG A 1 1056 ? -2.977 20.859 -4.773 1 44.72 1056 ARG A O 1
ATOM 8464 N N . GLY A 1 1057 ? -2.076 21.625 -6.34 1 41 1057 GLY A N 1
ATOM 8465 C CA . GLY A 1 1057 ? -1.065 20.594 -6.344 1 41 1057 GLY A CA 1
ATOM 8466 C C . GLY A 1 1057 ? -0.652 20.156 -4.949 1 41 1057 GLY A C 1
ATOM 8467 O O . GLY A 1 1057 ? -0.58 20.969 -4.031 1 41 1057 GLY A O 1
ATOM 8468 N N . LEU A 1 1058 ? -1.025 18.859 -4.594 1 39.22 1058 LEU A N 1
ATOM 8469 C CA . LEU A 1 1058 ? -0.608 18.281 -3.322 1 39.22 1058 LEU A CA 1
ATOM 8470 C C . LEU A 1 1058 ? 0.661 18.953 -2.809 1 39.22 1058 LEU A C 1
ATOM 8472 O O . LEU A 1 1058 ? 1.042 18.766 -1.65 1 39.22 1058 LEU A O 1
ATOM 8476 N N . THR A 1 1059 ? 1.459 19.391 -3.762 1 37.53 1059 THR A N 1
ATOM 8477 C CA . THR A 1 1059 ? 2.75 19.938 -3.357 1 37.53 1059 THR A CA 1
ATOM 8478 C C . THR A 1 1059 ? 2.566 21.219 -2.531 1 37.53 1059 THR A C 1
ATOM 8480 O O . THR A 1 1059 ? 3.475 21.625 -1.809 1 37.53 1059 THR A O 1
ATOM 8483 N N . LEU A 1 1060 ? 1.405 21.938 -2.889 1 39.47 1060 LEU A N 1
ATOM 8484 C CA . LEU A 1 1060 ? 1.32 23.297 -2.355 1 39.47 1060 LEU A CA 1
ATOM 8485 C C . LEU A 1 1060 ? 0.5 23.328 -1.07 1 39.47 1060 LEU A C 1
ATOM 8487 O O . LEU A 1 1060 ? 0.224 24.391 -0.527 1 39.47 1060 LEU A O 1
ATOM 8491 N N . HIS A 1 1061 ? -0.181 22.281 -0.842 1 39.09 1061 HIS A N 1
ATOM 8492 C CA . HIS A 1 1061 ? -0.949 22.438 0.389 1 39.09 1061 HIS A CA 1
ATOM 8493 C C . HIS A 1 1061 ? -0.043 22.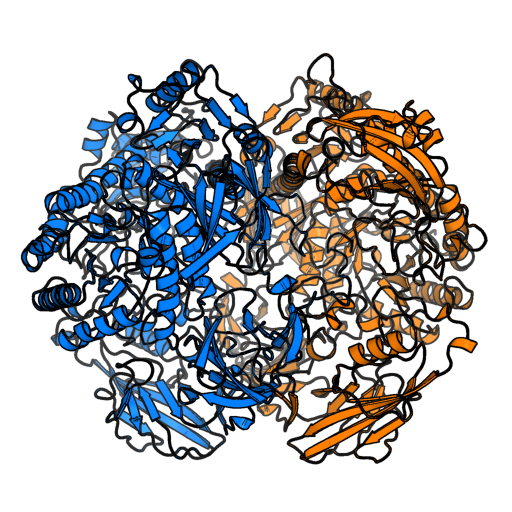375 1.614 1 39.09 1061 HIS A C 1
ATOM 8495 O O . HIS A 1 1061 ? -0.526 22.312 2.746 1 39.09 1061 HIS A O 1
ATOM 8501 N N . VAL A 1 1062 ? 1.09 22.219 1.304 1 33.75 1062 VAL A N 1
ATOM 8502 C CA . VAL A 1 1062 ? 1.856 22.438 2.525 1 33.75 1062 VAL A CA 1
ATOM 8503 C C . VAL A 1 1062 ? 1.878 23.938 2.865 1 33.75 1062 VAL A C 1
ATOM 8505 O O . VAL A 1 1062 ? 2.15 24.766 2.002 1 33.75 1062 VAL A O 1
ATOM 8508 N N . MET B 1 1 ? 6.031 32.562 45 1 33.84 1 MET B N 1
ATOM 8509 C CA . MET B 1 1 ? 6.84 31.453 44.5 1 33.84 1 MET B CA 1
ATOM 8510 C C . MET B 1 1 ? 6.609 31.266 43 1 33.84 1 MET B C 1
ATOM 8512 O O . MET B 1 1 ? 5.477 31.047 42.562 1 33.84 1 MET B O 1
ATOM 8516 N N . VAL B 1 2 ? 7.352 31.906 42.312 1 49.72 2 VAL B N 1
ATOM 8517 C CA . VAL B 1 2 ? 7.191 31.938 40.875 1 49.72 2 VAL B CA 1
ATOM 8518 C C . VAL B 1 2 ? 6.969 30.531 40.344 1 49.72 2 VAL B C 1
ATOM 8520 O O . VAL B 1 2 ? 7.816 29.656 40.531 1 49.72 2 VAL B O 1
ATOM 8523 N N . THR B 1 3 ? 5.727 30.141 40.031 1 71.69 3 THR B N 1
ATOM 8524 C CA . THR B 1 3 ? 5.359 28.812 39.5 1 71.69 3 THR B CA 1
ATOM 8525 C C . THR B 1 3 ? 6.133 28.5 38.219 1 71.69 3 THR B C 1
ATOM 8527 O O . THR B 1 3 ? 6.215 29.344 37.344 1 71.69 3 THR B O 1
ATOM 8530 N N . ALA B 1 4 ? 7.062 27.484 38.281 1 87.69 4 ALA B N 1
ATOM 8531 C CA . ALA B 1 4 ? 7.879 27.062 37.156 1 87.69 4 ALA B CA 1
ATOM 8532 C C . ALA B 1 4 ? 7.023 26.828 35.938 1 87.69 4 ALA B C 1
ATOM 8534 O O . ALA B 1 4 ? 5.879 26.375 36.031 1 87.69 4 ALA B O 1
ATOM 8535 N N . ASN B 1 5 ? 7.469 27.297 34.781 1 95.81 5 ASN B N 1
ATOM 8536 C CA . ASN B 1 5 ? 6.801 26.984 33.5 1 95.81 5 ASN B CA 1
ATOM 8537 C C . ASN B 1 5 ? 6.543 25.484 33.344 1 95.81 5 ASN B C 1
ATOM 8539 O O . ASN B 1 5 ? 7.465 24.688 33.469 1 95.81 5 ASN B O 1
ATOM 8543 N N . PRO B 1 6 ? 5.352 25.078 33.219 1 96.44 6 PRO B N 1
ATOM 8544 C CA . PRO B 1 6 ? 5.043 23.656 33.125 1 96.44 6 PRO B CA 1
ATOM 8545 C C . PRO B 1 6 ? 5.82 22.938 32.031 1 96.44 6 PRO B C 1
ATOM 8547 O O . PRO B 1 6 ? 6.098 21.75 32.156 1 96.44 6 PRO B O 1
ATOM 8550 N N . LEU B 1 7 ? 6.227 23.594 30.969 1 97.06 7 LEU B N 1
ATOM 8551 C CA . LEU B 1 7 ? 6.957 23 29.859 1 97.06 7 LEU B CA 1
ATOM 8552 C C . LEU B 1 7 ? 8.414 22.75 30.234 1 97.06 7 LEU B C 1
ATOM 8554 O O . LEU B 1 7 ? 9.148 22.094 29.484 1 97.06 7 LEU B O 1
ATOM 8558 N N . SER B 1 8 ? 8.812 23.219 31.391 1 96.62 8 SER B N 1
ATOM 8559 C CA . SER B 1 8 ? 10.133 22.891 31.922 1 96.62 8 SER B CA 1
ATOM 8560 C C . SER B 1 8 ? 10.109 21.562 32.656 1 96.62 8 SER B C 1
ATOM 8562 O O . SER B 1 8 ? 11.148 21.062 33.094 1 96.62 8 SER B O 1
ATOM 8564 N N . TYR B 1 9 ? 8.938 20.953 32.906 1 96.81 9 TYR B N 1
ATOM 8565 C CA . TYR B 1 9 ? 8.703 19.656 33.531 1 96.81 9 TYR B CA 1
ATOM 8566 C C . TYR B 1 9 ? 9.352 19.625 34.938 1 96.81 9 TYR B C 1
ATOM 8568 O O . TYR B 1 9 ? 10.211 18.781 35.188 1 96.81 9 TYR B O 1
ATOM 8576 N N . PRO B 1 10 ? 8.898 20.422 35.781 1 95.75 10 PRO B N 1
ATOM 8577 C CA . PRO B 1 10 ? 9.531 20.5 37.094 1 95.75 10 PRO B CA 1
ATOM 8578 C C . PRO B 1 10 ? 9.453 19.188 37.875 1 95.75 10 PRO B C 1
ATOM 8580 O O . PRO B 1 10 ? 10.359 18.859 38.625 1 95.75 10 PRO B O 1
ATOM 8583 N N . THR B 1 11 ? 8.438 18.406 37.625 1 95.62 11 THR B N 1
ATOM 8584 C CA . THR B 1 11 ? 8.266 17.141 38.344 1 95.62 11 THR B CA 1
ATOM 8585 C C . THR B 1 11 ? 9.344 16.141 37.938 1 95.62 11 THR B C 1
ATOM 8587 O O . THR B 1 11 ? 9.773 15.32 38.75 1 95.62 11 THR B O 1
ATOM 8590 N N . SER B 1 12 ? 9.789 16.203 36.781 1 94.62 12 SER B N 1
ATOM 8591 C CA . SER B 1 12 ? 10.773 15.25 36.25 1 94.62 12 SER B CA 1
ATOM 8592 C C . SER B 1 12 ? 12.133 15.461 36.906 1 94.62 12 SER B C 1
ATOM 8594 O O . SER B 1 12 ? 13 14.594 36.844 1 94.62 12 SER B O 1
ATOM 8596 N N . ARG B 1 13 ? 12.305 16.562 37.594 1 93.5 13 ARG B N 1
ATOM 8597 C CA . ARG B 1 13 ? 13.562 16.875 38.281 1 93.5 13 ARG B CA 1
ATOM 8598 C C . ARG B 1 13 ? 13.609 16.25 39.656 1 93.5 13 ARG B C 1
ATOM 8600 O O . ARG B 1 13 ? 14.672 16.172 40.281 1 93.5 13 ARG B O 1
ATOM 8607 N N . LYS B 1 14 ? 12.523 15.781 40 1 94.88 14 LYS B N 1
ATOM 8608 C CA . LYS B 1 14 ? 12.453 15.039 41.25 1 94.88 14 LYS B CA 1
ATOM 8609 C C . LYS B 1 14 ? 12.719 13.555 41.031 1 94.88 14 LYS B C 1
ATOM 8611 O O . LYS B 1 14 ? 12.617 13.062 39.906 1 94.88 14 LYS B O 1
ATOM 8616 N N . PRO B 1 15 ? 13.094 12.898 42.125 1 94.31 15 PRO B N 1
ATOM 8617 C CA . PRO B 1 15 ? 13.305 11.461 41.938 1 94.31 15 PRO B CA 1
ATOM 8618 C C . PRO B 1 15 ? 12.062 10.734 41.438 1 94.31 15 PRO B C 1
ATOM 8620 O O . PRO B 1 15 ? 10.938 11.125 41.75 1 94.31 15 PRO B O 1
ATOM 8623 N N . PHE B 1 16 ? 12.32 9.766 40.75 1 95.19 16 PHE B N 1
ATOM 8624 C CA . PHE B 1 16 ? 11.219 8.984 40.219 1 95.19 16 PHE B CA 1
ATOM 8625 C C . PHE B 1 16 ? 10.352 8.43 41.344 1 95.19 16 PHE B C 1
ATOM 8627 O O . PHE B 1 16 ? 10.867 8 42.375 1 95.19 16 PHE B O 1
ATOM 8634 N N . SER B 1 17 ? 9.023 8.453 41.156 1 94.75 17 SER B N 1
ATOM 8635 C CA . SER B 1 17 ? 8.078 7.84 42.094 1 94.75 17 SER B CA 1
ATOM 8636 C C . SER B 1 17 ? 6.961 7.117 41.344 1 94.75 17 SER B C 1
ATOM 8638 O O . SER B 1 17 ? 6.449 7.621 40.344 1 94.75 17 SER B O 1
ATOM 8640 N N . LEU B 1 18 ? 6.555 5.996 41.781 1 95.62 18 LEU B N 1
ATOM 8641 C CA . LEU B 1 18 ? 5.465 5.223 41.188 1 95.62 18 LEU B CA 1
ATOM 8642 C C . LEU B 1 18 ? 4.141 5.973 41.312 1 95.62 18 LEU B C 1
ATOM 8644 O O . LEU B 1 18 ? 3.271 5.844 40.438 1 95.62 18 LEU B O 1
ATOM 8648 N N . ASP B 1 19 ? 4.055 6.738 42.344 1 95.44 19 ASP B N 1
ATOM 8649 C CA . ASP B 1 19 ? 2.84 7.531 42.531 1 95.44 19 ASP B CA 1
ATOM 8650 C C . ASP B 1 19 ? 2.672 8.547 41.375 1 95.44 19 ASP B C 1
ATOM 8652 O O . ASP B 1 19 ? 1.58 8.688 40.844 1 95.44 19 ASP B O 1
ATOM 8656 N N . THR B 1 20 ? 3.811 9.188 41.031 1 95.75 20 THR B N 1
ATOM 8657 C CA . THR B 1 20 ? 3.783 10.125 39.938 1 95.75 20 THR B CA 1
ATOM 8658 C C . THR B 1 20 ? 3.486 9.406 38.594 1 95.75 20 THR B C 1
ATOM 8660 O O . THR B 1 20 ? 2.729 9.914 37.781 1 95.75 20 THR B O 1
ATOM 8663 N N . PHE B 1 21 ? 4.086 8.25 38.438 1 96.44 21 PHE B N 1
ATOM 8664 C CA . PHE B 1 21 ? 3.848 7.477 37.219 1 96.44 21 PHE B CA 1
ATOM 8665 C C . PHE B 1 21 ? 2.383 7.066 37.125 1 96.44 21 PHE B C 1
ATOM 8667 O O . PHE B 1 21 ? 1.783 7.152 36.062 1 96.44 21 PHE B O 1
ATOM 8674 N N . ARG B 1 22 ? 1.759 6.652 38.188 1 96.88 22 ARG B N 1
ATOM 8675 C CA . ARG B 1 22 ? 0.387 6.156 38.219 1 96.88 22 ARG B CA 1
ATOM 8676 C C . ARG B 1 22 ? -0.607 7.285 37.969 1 96.88 22 ARG B C 1
ATOM 8678 O O . ARG B 1 22 ? -1.647 7.082 37.344 1 96.88 22 ARG B O 1
ATOM 8685 N N . ASP B 1 23 ? -0.283 8.43 38.531 1 95.69 23 ASP B N 1
ATOM 8686 C CA . ASP B 1 23 ? -1.115 9.617 38.375 1 95.69 23 ASP B CA 1
ATOM 8687 C C . ASP B 1 23 ? -0.268 10.836 38.031 1 95.69 23 ASP B C 1
ATOM 8689 O O . ASP B 1 23 ? -0.083 11.734 38.844 1 95.69 23 ASP B O 1
ATOM 8693 N N . PRO B 1 24 ? 0.106 10.898 36.781 1 96.88 24 PRO B N 1
ATOM 8694 C CA . PRO B 1 24 ? 0.996 11.992 36.375 1 96.88 24 PRO B CA 1
ATOM 8695 C C . PRO B 1 24 ? 0.304 13.352 36.406 1 96.88 24 PRO B C 1
ATOM 8697 O O . PRO B 1 24 ? -0.872 13.453 36.031 1 96.88 24 PRO B O 1
ATOM 8700 N N . PRO B 1 25 ? 1.005 14.344 36.781 1 95.25 25 PRO B N 1
ATOM 8701 C CA . PRO B 1 25 ? 0.416 15.68 36.781 1 95.25 25 PRO B CA 1
ATOM 8702 C C . PRO B 1 25 ? 0.135 16.203 35.375 1 95.25 25 PRO B C 1
ATOM 8704 O O . PRO B 1 25 ? 0.517 15.578 34.375 1 95.25 25 PRO B O 1
ATOM 8707 N N . ARG B 1 26 ? -0.399 17.391 35.281 1 95.69 26 ARG B N 1
ATOM 8708 C CA . ARG B 1 26 ? -0.942 17.953 34.031 1 95.69 26 ARG B CA 1
ATOM 8709 C C . ARG B 1 26 ? 0.176 18.391 33.094 1 95.69 26 ARG B C 1
ATOM 8711 O O . ARG B 1 26 ? -0.017 18.422 31.875 1 95.69 26 ARG B O 1
ATOM 8718 N N . GLU B 1 27 ? 1.368 18.688 33.594 1 96.56 27 GLU B N 1
ATOM 8719 C CA . GLU B 1 27 ? 2.467 19.141 32.75 1 96.56 27 GLU B CA 1
ATOM 8720 C C . GLU B 1 27 ? 2.879 18.078 31.75 1 96.56 27 GLU B C 1
ATOM 8722 O O . GLU B 1 27 ? 3.537 18.375 30.766 1 96.56 27 GLU B O 1
ATOM 8727 N N . TYR B 1 28 ? 2.451 16.766 32.062 1 98.06 28 TYR B N 1
ATOM 8728 C CA . TYR B 1 28 ? 2.846 15.664 31.188 1 98.06 28 TYR B CA 1
ATOM 8729 C C . TYR B 1 28 ? 1.776 15.391 30.125 1 98.06 28 TYR B C 1
ATOM 8731 O O . TYR B 1 28 ? 1.925 14.492 29.312 1 98.06 28 TYR B O 1
ATOM 8739 N N . ARG B 1 29 ? 0.696 16.156 30.062 1 98.19 29 ARG B N 1
ATOM 8740 C CA . ARG B 1 29 ? -0.483 15.859 29.266 1 98.19 29 ARG B CA 1
ATOM 8741 C C . ARG B 1 29 ? -0.57 16.797 28.062 1 98.19 29 ARG B C 1
ATOM 8743 O O . ARG B 1 29 ? 0.138 17.797 27.984 1 98.19 29 ARG B O 1
ATOM 8750 N N . GLY B 1 30 ? -1.39 16.453 27.062 1 98.19 30 GLY B N 1
ATOM 8751 C CA . GLY B 1 30 ? -1.535 17.234 25.844 1 98.19 30 GLY B CA 1
ATOM 8752 C C . GLY B 1 30 ? -2.438 18.438 26.016 1 98.19 30 GLY B C 1
ATOM 8753 O O . GLY B 1 30 ? -3.119 18.578 27.031 1 98.19 30 GLY B O 1
ATOM 8754 N N . ALA B 1 31 ? -2.396 19.297 25.062 1 98.69 31 ALA B N 1
ATOM 8755 C CA . ALA B 1 31 ? -3.195 20.531 25.047 1 98.69 31 ALA B CA 1
ATOM 8756 C C . ALA B 1 31 ? -3.658 20.844 23.625 1 98.69 31 ALA B C 1
ATOM 8758 O O . ALA B 1 31 ? -2.938 21.484 22.859 1 98.69 31 ALA B O 1
ATOM 8759 N N . PRO B 1 32 ? -4.859 20.484 23.266 1 98.25 32 PRO B N 1
ATOM 8760 C CA . PRO B 1 32 ? -5.336 20.578 21.891 1 98.25 32 PRO B CA 1
ATOM 8761 C C . PRO B 1 32 ? -5.504 22.016 21.422 1 98.25 32 PRO B C 1
ATOM 8763 O O . PRO B 1 32 ? -5.656 22.922 22.25 1 98.25 32 PRO B O 1
ATOM 8766 N N . PHE B 1 33 ? -5.461 22.172 20.062 1 98.31 33 PHE B N 1
ATOM 8767 C CA . PHE B 1 33 ? -6.008 23.375 19.453 1 98.31 33 PHE B CA 1
ATOM 8768 C C . PHE B 1 33 ? -7.504 23.484 19.719 1 98.31 33 PHE B C 1
ATOM 8770 O O . PHE B 1 33 ? -8.258 22.562 19.391 1 98.31 33 PHE B O 1
ATOM 8777 N N . TRP B 1 34 ? -7.887 24.5 20.328 1 98.19 34 TRP B N 1
ATOM 8778 C CA . TRP B 1 34 ? -9.281 24.844 20.578 1 98.19 34 TRP B CA 1
ATOM 8779 C C . TRP B 1 34 ? -9.773 25.922 19.625 1 98.19 34 TRP B C 1
ATOM 8781 O O . TRP B 1 34 ? -9.523 27.109 19.844 1 98.19 34 TRP B O 1
ATOM 8791 N N . GLY B 1 35 ? -10.508 25.438 18.547 1 96.88 35 GLY B N 1
ATOM 8792 C CA . GLY B 1 35 ? -10.922 26.328 17.469 1 96.88 35 GLY B CA 1
ATOM 8793 C C . GLY B 1 35 ? -12.125 27.188 17.828 1 96.88 35 GLY B C 1
ATOM 8794 O O . GLY B 1 35 ? -13.203 26.656 18.094 1 96.88 35 GLY B O 1
ATOM 8795 N N . TRP B 1 36 ? -11.922 28.5 17.922 1 97.25 36 TRP B N 1
ATOM 8796 C CA . TRP B 1 36 ? -13.016 29.453 18.047 1 97.25 36 TRP B CA 1
ATOM 8797 C C . TRP B 1 36 ? -13.562 29.828 16.672 1 97.25 36 TRP B C 1
ATOM 8799 O O . TRP B 1 36 ? -12.859 30.422 15.852 1 97.25 36 TRP B O 1
ATOM 8809 N N . VAL B 1 37 ? -14.883 29.516 16.422 1 94.69 37 VAL B N 1
ATOM 8810 C CA . VAL B 1 37 ? -15.289 29.469 15.023 1 94.69 37 VAL B CA 1
ATOM 8811 C C . VAL B 1 37 ? -16.609 30.219 14.852 1 94.69 37 VAL B C 1
ATOM 8813 O O . VAL B 1 37 ? -17.25 30.125 13.805 1 94.69 37 VAL B O 1
ATOM 8816 N N . THR B 1 38 ? -17.141 30.891 15.781 1 91.81 38 THR B N 1
ATOM 8817 C CA . THR B 1 38 ? -18.375 31.656 15.695 1 91.81 38 THR B CA 1
ATOM 8818 C C . THR B 1 38 ? -18.281 32.938 16.531 1 91.81 38 THR B C 1
ATOM 8820 O O . THR B 1 38 ? -17.188 33.406 16.812 1 91.81 38 THR B O 1
ATOM 8823 N N . LYS B 1 39 ? -19.531 33.5 16.734 1 91.5 39 LYS B N 1
ATOM 8824 C CA . LYS B 1 39 ? -19.609 34.562 17.734 1 91.5 39 LYS B CA 1
ATOM 8825 C C . LYS B 1 39 ? -19.422 34 19.141 1 91.5 39 LYS B C 1
ATOM 8827 O O . LYS B 1 39 ? -20.406 33.719 19.828 1 91.5 39 LYS B O 1
ATOM 8832 N N . GLN B 1 40 ? -18.203 33.781 19.469 1 90.75 40 GLN B N 1
ATOM 8833 C CA . GLN B 1 40 ? -17.828 33.156 20.734 1 90.75 40 GLN B CA 1
ATOM 8834 C C . GLN B 1 40 ? -18.438 33.906 21.922 1 90.75 40 GLN B C 1
ATOM 8836 O O . GLN B 1 40 ? -18.469 35.125 21.938 1 90.75 40 GLN B O 1
ATOM 8841 N N . GLU B 1 41 ? -19.062 33.188 22.75 1 92.94 41 GLU B N 1
ATOM 8842 C CA . GLU B 1 41 ? -19.578 33.75 23.984 1 92.94 41 GLU B CA 1
ATOM 8843 C C . GLU B 1 41 ? -18.766 33.25 25.188 1 92.94 41 GLU B C 1
ATOM 8845 O O . GLU B 1 41 ? -18.469 32.062 25.297 1 92.94 41 GLU B O 1
ATOM 8850 N N . LYS B 1 42 ? -18.422 34.188 26.094 1 96.25 42 LYS B N 1
ATOM 8851 C CA . LYS B 1 42 ? -17.5 33.906 27.188 1 96.25 42 LYS B CA 1
ATOM 8852 C C . LYS B 1 42 ? -17.984 32.75 28.047 1 96.25 42 LYS B C 1
ATOM 8854 O O . LYS B 1 42 ? -17.25 31.781 28.281 1 96.25 42 LYS B O 1
ATOM 8859 N N . LYS B 1 43 ? -19.25 32.75 28.438 1 95.81 43 LYS B N 1
ATOM 8860 C CA . LYS B 1 43 ? -19.766 31.75 29.359 1 95.81 43 LYS B CA 1
ATOM 8861 C C . LYS B 1 43 ? -19.719 30.359 28.719 1 95.81 43 LYS B C 1
ATOM 8863 O O . LYS B 1 43 ? -19.203 29.422 29.312 1 95.81 43 LYS B O 1
ATOM 8868 N N . ALA B 1 44 ? -20.266 30.281 27.547 1 94.81 44 ALA B N 1
ATOM 8869 C CA . ALA B 1 44 ? -20.312 29 26.828 1 94.81 44 ALA B CA 1
ATOM 8870 C C . ALA B 1 44 ? -18.906 28.484 26.547 1 94.81 44 ALA B C 1
ATOM 8872 O O . ALA B 1 44 ? -18.672 27.266 26.562 1 94.81 44 ALA B O 1
ATOM 8873 N N . THR B 1 45 ? -18.031 29.375 26.25 1 96.62 45 THR B N 1
ATOM 8874 C CA . THR B 1 45 ? -16.641 29 25.969 1 96.62 45 THR B CA 1
ATOM 8875 C C . THR B 1 45 ? -15.984 28.438 27.219 1 96.62 45 THR B C 1
ATOM 8877 O O . THR B 1 45 ? -15.352 27.375 27.172 1 96.62 45 THR B O 1
ATOM 8880 N N . LEU B 1 46 ? -16.141 29.062 28.344 1 97.62 46 LEU B N 1
ATOM 8881 C CA . LEU B 1 46 ? -15.508 28.641 29.594 1 97.62 46 LEU B CA 1
ATOM 8882 C C . LEU B 1 46 ? -16.031 27.266 30.016 1 97.62 46 LEU B C 1
ATOM 8884 O O . LEU B 1 46 ? -15.289 26.484 30.609 1 97.62 46 LEU B O 1
ATOM 8888 N N . GLU B 1 47 ? -17.234 26.953 29.656 1 96.25 47 GLU B N 1
ATOM 8889 C CA . GLU B 1 47 ? -17.828 25.672 30 1 96.25 47 GLU B CA 1
ATOM 8890 C C . GLU B 1 47 ? -17.125 24.516 29.281 1 96.25 47 GLU B C 1
ATOM 8892 O O . GLU B 1 47 ? -17.062 23.406 29.812 1 96.25 47 GLU B O 1
ATOM 8897 N N . GLN B 1 48 ? -16.625 24.766 28.188 1 97.06 48 GLN B N 1
ATOM 8898 C CA . GLN B 1 48 ? -15.969 23.719 27.406 1 97.06 48 GLN B CA 1
ATOM 8899 C C . GLN B 1 48 ? -14.648 23.297 28.047 1 97.06 48 GLN B C 1
ATOM 8901 O O . GLN B 1 48 ? -14.133 22.219 27.75 1 97.06 48 GLN B O 1
ATOM 8906 N N . ILE B 1 49 ? -14.039 24.109 28.906 1 98.31 49 ILE B N 1
ATOM 8907 C CA . ILE B 1 49 ? -12.789 23.781 29.578 1 98.31 49 ILE B CA 1
ATOM 8908 C C . ILE B 1 49 ? -13 22.578 30.5 1 98.31 49 ILE B C 1
ATOM 8910 O O . ILE B 1 49 ? -12.102 21.734 30.656 1 98.31 49 ILE B O 1
ATOM 8914 N N . ASP B 1 50 ? -14.25 22.422 31 1 97.75 50 ASP B N 1
ATOM 8915 C CA . ASP B 1 50 ? -14.578 21.25 31.812 1 97.75 50 ASP B CA 1
ATOM 8916 C C . ASP B 1 50 ? -14.445 19.953 31 1 97.75 50 ASP B C 1
ATOM 8918 O O . ASP B 1 50 ? -14.023 18.922 31.531 1 97.75 50 ASP B O 1
ATOM 8922 N N . MET B 1 51 ? -14.82 20.047 29.781 1 97.19 51 MET B N 1
ATOM 8923 C CA . MET B 1 51 ? -14.695 18.906 28.891 1 97.19 51 MET B CA 1
ATOM 8924 C C . MET B 1 51 ? -13.227 18.5 28.734 1 97.19 51 MET B C 1
ATOM 8926 O O . MET B 1 51 ? -12.898 17.312 28.812 1 97.19 51 MET B O 1
ATOM 8930 N N . PHE B 1 52 ? -12.32 19.469 28.547 1 98.19 52 PHE B N 1
ATOM 8931 C CA . PHE B 1 52 ? -10.898 19.172 28.422 1 98.19 52 PHE B CA 1
ATOM 8932 C C . PHE B 1 52 ? -10.375 18.453 29.656 1 98.19 52 PHE B C 1
ATOM 8934 O O . PHE B 1 52 ? -9.594 17.516 29.547 1 98.19 52 PHE B O 1
ATOM 8941 N N . GLU B 1 53 ? -10.836 18.969 30.781 1 97.56 53 GLU B N 1
ATOM 8942 C CA . GLU B 1 53 ? -10.43 18.328 32.031 1 97.56 53 GLU B CA 1
ATOM 8943 C C . GLU B 1 53 ? -10.898 16.875 32.094 1 97.56 53 GLU B C 1
ATOM 8945 O O . GLU B 1 53 ? -10.125 15.977 32.438 1 97.56 53 GLU B O 1
ATOM 8950 N N . GLN B 1 54 ? -12.117 16.688 31.672 1 97.19 54 GLN B N 1
ATOM 8951 C CA . GLN B 1 54 ? -12.68 15.352 31.688 1 97.19 54 GLN B CA 1
ATOM 8952 C C . GLN B 1 54 ? -11.953 14.438 30.719 1 97.19 54 GLN B C 1
ATOM 8954 O O . GLN B 1 54 ? -11.812 13.234 30.953 1 97.19 54 GLN B O 1
ATOM 8959 N N . MET B 1 55 ? -11.508 14.969 29.656 1 97.88 55 MET B N 1
ATOM 8960 C CA . MET B 1 55 ? -10.805 14.203 28.625 1 97.88 55 MET B CA 1
ATOM 8961 C C . MET B 1 55 ? -9.367 13.922 29.047 1 97.88 55 MET B C 1
ATOM 8963 O O . MET B 1 55 ? -8.648 13.203 28.344 1 97.88 55 MET B O 1
ATOM 8967 N N . GLY B 1 56 ? -8.898 14.469 30.172 1 97.38 56 GLY B N 1
ATOM 8968 C CA . GLY B 1 56 ? -7.559 14.227 30.688 1 97.38 56 GLY B CA 1
ATOM 8969 C C . GLY B 1 56 ? -6.512 15.148 30.094 1 97.38 56 GLY B C 1
ATOM 8970 O O . GLY B 1 56 ? -5.312 14.891 30.219 1 97.38 56 GLY B O 1
ATOM 8971 N N . MET B 1 57 ? -6.926 16.25 29.5 1 98.44 57 MET B N 1
ATOM 8972 C CA . MET B 1 57 ? -5.996 17.203 28.891 1 98.44 57 MET B CA 1
ATOM 8973 C C . MET B 1 57 ? -5.293 18.031 29.969 1 98.44 57 MET B C 1
ATOM 8975 O O . MET B 1 57 ? -5.844 18.25 31.047 1 98.44 57 MET B O 1
ATOM 8979 N N . GLY B 1 58 ? -4.059 18.469 29.641 1 98.25 58 GLY B N 1
ATOM 8980 C CA . GLY B 1 58 ? -3.309 19.328 30.547 1 98.25 58 GLY B CA 1
ATOM 8981 C C . GLY B 1 58 ? -3.584 20.797 30.328 1 98.25 58 GLY B C 1
ATOM 8982 O O . GLY B 1 58 ? -3.283 21.625 31.188 1 98.25 58 GLY B O 1
ATOM 8983 N N . GLY B 1 59 ? -4.145 21.078 29.297 1 98.38 59 GLY B N 1
ATOM 8984 C CA . GLY B 1 59 ? -4.461 22.438 28.891 1 98.38 59 GLY B CA 1
ATOM 8985 C C . GLY B 1 59 ? -5.109 22.516 27.531 1 98.38 59 GLY B C 1
ATOM 8986 O O . GLY B 1 59 ? -5.727 21.562 27.062 1 98.38 59 GLY B O 1
ATOM 8987 N N . PHE B 1 60 ? -5.031 23.688 27 1 98.62 60 PHE B N 1
ATOM 8988 C CA . PHE B 1 60 ? -5.613 23.953 25.688 1 98.62 60 PHE B CA 1
ATOM 8989 C C . PHE B 1 60 ? -4.938 25.141 25.016 1 98.62 60 PHE B C 1
ATOM 8991 O O . PHE B 1 60 ? -4.355 25.984 25.688 1 98.62 60 PHE B O 1
ATOM 8998 N N . HIS B 1 61 ? -4.934 25.156 23.688 1 98.69 61 HIS B N 1
ATOM 8999 C CA . HIS B 1 61 ? -4.492 26.312 22.922 1 98.69 61 HIS B CA 1
ATOM 9000 C C . HIS B 1 61 ? -5.68 27.109 22.391 1 98.69 61 HIS B C 1
ATOM 9002 O O . HIS B 1 61 ? -6.496 26.594 21.641 1 98.69 61 HIS B O 1
ATOM 9008 N N . MET B 1 62 ? -5.812 28.297 22.812 1 98 62 MET B N 1
ATOM 9009 C CA . MET B 1 62 ? -6.863 29.172 22.312 1 98 62 MET B CA 1
ATOM 9010 C C . MET B 1 62 ? -6.555 29.625 20.891 1 98 62 MET B C 1
ATOM 9012 O O . MET B 1 62 ? -5.746 30.531 20.688 1 98 62 MET B O 1
ATOM 9016 N N . HIS B 1 63 ? -7.168 28.969 19.891 1 95.5 63 HIS B N 1
ATOM 9017 C CA . HIS B 1 63 ? -6.852 29.078 18.469 1 95.5 63 HIS B CA 1
ATOM 9018 C C . HIS B 1 63 ? -8.078 29.484 17.656 1 95.5 63 HIS B C 1
ATOM 9020 O O . HIS B 1 63 ? -9.164 28.938 17.844 1 95.5 63 HIS B O 1
ATOM 9026 N N . THR B 1 64 ? -7.949 30.578 16.891 1 95.44 64 THR B N 1
ATOM 9027 C CA . THR B 1 64 ? -9.031 30.969 15.984 1 95.44 64 THR B CA 1
ATOM 9028 C C . THR B 1 64 ? -9.016 30.109 14.719 1 95.44 64 THR B C 1
ATOM 9030 O O . THR B 1 64 ? -7.941 29.797 14.188 1 95.44 64 THR B O 1
ATOM 9033 N N . ARG B 1 65 ? -10.125 29.625 14.32 1 95.25 65 ARG B N 1
ATOM 9034 C CA . ARG B 1 65 ? -10.273 28.891 13.062 1 95.25 65 ARG B CA 1
ATOM 9035 C C . ARG B 1 65 ? -11.352 29.516 12.188 1 95.25 65 ARG B C 1
ATOM 9037 O O . ARG B 1 65 ? -11.844 30.609 12.484 1 95.25 65 ARG B O 1
ATOM 9044 N N . VAL B 1 66 ? -11.703 28.938 11.102 1 91.44 66 VAL B N 1
ATOM 9045 C CA . VAL B 1 66 ? -12.641 29.484 10.125 1 91.44 66 VAL B CA 1
ATOM 9046 C C . VAL B 1 66 ? -14.008 29.688 10.773 1 91.44 66 VAL B C 1
ATOM 9048 O O . VAL B 1 66 ? -14.555 28.766 11.391 1 91.44 66 VAL B O 1
ATOM 9051 N N . GLY B 1 67 ? -14.477 30.969 10.742 1 92.38 67 GLY B N 1
ATOM 9052 C CA . GLY B 1 67 ? -15.828 31.219 11.211 1 92.38 67 GLY B CA 1
ATOM 9053 C C . GLY B 1 67 ? -15.891 32.188 12.375 1 92.38 67 GLY B C 1
ATOM 9054 O O . GLY B 1 67 ? -16.969 32.594 12.789 1 92.38 67 GLY B O 1
ATOM 9055 N N . LEU B 1 68 ? -14.688 32.688 12.844 1 95.06 68 LEU B N 1
ATOM 9056 C CA . LEU B 1 68 ? -14.68 33.594 13.961 1 95.06 68 LEU B CA 1
ATOM 9057 C C . LEU B 1 68 ? -15.469 34.875 13.625 1 95.06 68 LEU B C 1
ATOM 9059 O O . LEU B 1 68 ? -15.242 35.5 12.586 1 95.06 68 LEU B O 1
ATOM 9063 N N . ASP B 1 69 ? -16.359 35.25 14.539 1 95.5 69 ASP B N 1
ATOM 9064 C CA . ASP B 1 69 ? -17.219 36.406 14.266 1 95.5 69 ASP B CA 1
ATOM 9065 C C . ASP B 1 69 ? -17.141 37.438 15.391 1 95.5 69 ASP B C 1
ATOM 9067 O O . ASP B 1 69 ? -18.141 38.031 15.766 1 95.5 69 ASP B O 1
ATOM 9071 N N . ILE B 1 70 ? -16.062 37.562 16.094 1 95.31 70 ILE B N 1
ATOM 9072 C CA . ILE B 1 70 ? -15.68 38.656 16.969 1 95.31 70 ILE B CA 1
ATOM 9073 C C . ILE B 1 70 ? -14.305 39.188 16.547 1 95.31 70 ILE B C 1
ATOM 9075 O O . ILE B 1 70 ? -13.445 38.406 16.125 1 95.31 70 ILE B O 1
ATOM 9079 N N . PRO B 1 71 ? -14.094 40.438 16.625 1 95.25 71 PRO B N 1
ATOM 9080 C CA . PRO B 1 71 ? -12.812 40.969 16.141 1 95.25 71 PRO B CA 1
ATOM 9081 C C . PRO B 1 71 ? -11.609 40.312 16.828 1 95.25 71 PRO B C 1
ATOM 9083 O O . PRO B 1 71 ? -11.508 40.312 18.047 1 95.25 71 PRO B O 1
ATOM 9086 N N . TYR B 1 72 ? -10.68 39.844 16.094 1 96.5 72 TYR B N 1
ATOM 9087 C CA . TYR B 1 72 ? -9.461 39.188 16.578 1 96.5 72 TYR B CA 1
ATOM 9088 C C . TYR B 1 72 ? -8.625 40.188 17.391 1 96.5 72 TYR B C 1
ATOM 9090 O O . TYR B 1 72 ? -8.406 41.312 16.969 1 96.5 72 TYR B O 1
ATOM 9098 N N . MET B 1 73 ? -8.195 39.812 18.562 1 96.81 73 MET B N 1
ATOM 9099 C CA . MET B 1 73 ? -7.363 40.562 19.5 1 96.81 73 MET B CA 1
ATOM 9100 C C . MET B 1 73 ? -8.102 41.781 20.016 1 96.81 73 MET B C 1
ATOM 9102 O O . MET B 1 73 ? -7.504 42.656 20.656 1 96.81 73 MET B O 1
ATOM 9106 N N . GLY B 1 74 ? -9.406 41.938 19.734 1 95.81 74 GLY B N 1
ATOM 9107 C CA . GLY B 1 74 ? -10.211 43 20.281 1 95.81 74 GLY B CA 1
ATOM 9108 C C . GLY B 1 74 ? -10.562 42.812 21.734 1 95.81 74 GLY B C 1
ATOM 9109 O O . GLY B 1 74 ? -10.18 41.812 22.344 1 95.81 74 GLY B O 1
ATOM 9110 N N . GLU B 1 75 ? -11.32 43.656 22.234 1 96.12 75 GLU B N 1
ATOM 9111 C CA . GLU B 1 75 ? -11.641 43.656 23.672 1 96.12 75 GLU B CA 1
ATOM 9112 C C . GLU B 1 75 ? -12.469 42.438 24.031 1 96.12 75 GLU B C 1
ATOM 9114 O O . GLU B 1 75 ? -12.242 41.812 25.062 1 96.12 75 GLU B O 1
ATOM 9119 N N . GLU B 1 76 ? -13.461 42.156 23.203 1 96.19 76 GLU B N 1
ATOM 9120 C CA . GLU B 1 76 ? -14.297 41 23.469 1 96.19 76 GLU B CA 1
ATOM 9121 C C . GLU B 1 76 ? -13.477 39.719 23.422 1 96.19 76 GLU B C 1
ATOM 9123 O O . GLU B 1 76 ? -13.648 38.812 24.25 1 96.19 76 GLU B O 1
ATOM 9128 N N . PHE B 1 77 ? -12.672 39.625 22.422 1 97.12 77 PHE B N 1
ATOM 9129 C CA . PHE B 1 77 ? -11.781 38.469 22.266 1 97.12 77 PHE B CA 1
ATOM 9130 C C . PHE B 1 77 ? -10.883 38.312 23.5 1 97.12 77 PHE B C 1
ATOM 9132 O O . PHE B 1 77 ? -10.797 37.219 24.062 1 97.12 77 PHE B O 1
ATOM 9139 N N . MET B 1 78 ? -10.266 39.375 23.984 1 98 78 MET B N 1
ATOM 9140 C CA . MET B 1 78 ? -9.305 39.312 25.078 1 98 78 MET B CA 1
ATOM 9141 C C . MET B 1 78 ? -10.023 39.062 26.406 1 98 78 MET B C 1
ATOM 9143 O O . MET B 1 78 ? -9.445 38.5 27.328 1 98 78 MET B O 1
ATOM 9147 N N . ASP B 1 79 ? -11.258 39.469 26.453 1 97.88 79 ASP B N 1
ATOM 9148 C CA . ASP B 1 79 ? -12.039 39.156 27.641 1 97.88 79 ASP B CA 1
ATOM 9149 C C . ASP B 1 79 ? -12.266 37.656 27.797 1 97.88 79 ASP B C 1
ATOM 9151 O O . ASP B 1 79 ? -12.219 37.125 28.906 1 97.88 79 ASP B O 1
ATOM 9155 N N . ILE B 1 80 ? -12.57 37.031 26.719 1 98.19 80 ILE B N 1
ATOM 9156 C CA . ILE B 1 80 ? -12.711 35.562 26.734 1 98.19 80 ILE B CA 1
ATOM 9157 C C . ILE B 1 80 ? -11.375 34.938 27.109 1 98.19 80 ILE B C 1
ATOM 9159 O O . ILE B 1 80 ? -11.336 34 27.906 1 98.19 80 ILE B O 1
ATOM 9163 N N . VAL B 1 81 ? -10.266 35.438 26.547 1 98.38 81 VAL B N 1
ATOM 9164 C CA . VAL B 1 81 ? -8.93 34.938 26.828 1 98.38 81 VAL B CA 1
ATOM 9165 C C . VAL B 1 81 ? -8.656 35.031 28.328 1 98.38 81 VAL B C 1
ATOM 9167 O O . VAL B 1 81 ? -8.219 34.062 28.953 1 98.38 81 VAL B O 1
ATOM 9170 N N . LYS B 1 82 ? -8.945 36.188 28.891 1 98.19 82 LYS B N 1
ATOM 9171 C CA . LYS B 1 82 ? -8.734 36.406 30.328 1 98.19 82 LYS B CA 1
ATOM 9172 C C . LYS B 1 82 ? -9.547 35.406 31.156 1 98.19 82 LYS B C 1
ATOM 9174 O O . LYS B 1 82 ? -9.047 34.844 32.125 1 98.19 82 LYS B O 1
ATOM 9179 N N . GLY B 1 83 ? -10.789 35.25 30.734 1 98.38 83 GLY B N 1
ATOM 9180 C CA . GLY B 1 83 ? -11.617 34.281 31.406 1 98.38 83 GLY B CA 1
ATOM 9181 C C . GLY B 1 83 ? -11.062 32.875 31.344 1 98.38 83 GLY B C 1
ATOM 9182 O O . GLY B 1 83 ? -11.102 32.125 32.344 1 98.38 83 GLY B O 1
ATOM 9183 N N . CYS B 1 84 ? -10.594 32.469 30.188 1 98.5 84 CYS B N 1
ATOM 9184 C CA . CYS B 1 84 ? -10.023 31.141 29.984 1 98.5 84 CYS B CA 1
ATOM 9185 C C . CYS B 1 84 ? -8.789 30.938 30.859 1 98.5 84 CYS B C 1
ATOM 9187 O O . CYS B 1 84 ? -8.617 29.875 31.469 1 98.5 84 CYS B O 1
ATOM 9189 N N . VAL B 1 85 ? -7.875 31.953 30.953 1 98.38 85 VAL B N 1
ATOM 9190 C CA . VAL B 1 85 ? -6.66 31.875 31.75 1 98.38 85 VAL B CA 1
ATOM 9191 C C . VAL B 1 85 ? -7.027 31.719 33.219 1 98.38 85 VAL B C 1
ATOM 9193 O O . VAL B 1 85 ? -6.434 30.891 33.938 1 98.38 85 VAL B O 1
ATOM 9196 N N . GLN B 1 86 ? -8 32.406 33.656 1 97.88 86 GLN B N 1
ATOM 9197 C CA . GLN B 1 86 ? -8.43 32.344 35.062 1 97.88 86 GLN B CA 1
ATOM 9198 C C . GLN B 1 86 ? -9 30.953 35.375 1 97.88 86 GLN B C 1
ATOM 9200 O O . GLN B 1 86 ? -8.703 30.391 36.406 1 97.88 86 GLN B O 1
ATOM 9205 N N . LYS B 1 87 ? -9.852 30.516 34.469 1 98.06 87 LYS B N 1
ATOM 9206 C CA . LYS B 1 87 ? -10.422 29.203 34.688 1 98.06 87 LYS B CA 1
ATOM 9207 C C . LYS B 1 87 ? -9.344 28.125 34.656 1 98.06 87 LYS B C 1
ATOM 9209 O O . LYS B 1 87 ? -9.383 27.172 35.438 1 98.06 87 LYS B O 1
ATOM 9214 N N . ALA B 1 88 ? -8.43 28.203 33.75 1 97.94 88 ALA B N 1
ATOM 9215 C CA . ALA B 1 88 ? -7.309 27.266 33.719 1 97.94 88 ALA B CA 1
ATOM 9216 C C . ALA B 1 88 ? -6.547 27.25 35.031 1 97.94 88 ALA B C 1
ATOM 9218 O O . ALA B 1 88 ? -6.219 26.188 35.562 1 97.94 88 ALA B O 1
ATOM 9219 N N . LYS B 1 89 ? -6.27 28.391 35.562 1 95.81 89 LYS B N 1
ATOM 9220 C CA . LYS B 1 89 ? -5.59 28.516 36.844 1 95.81 89 LYS B CA 1
ATOM 9221 C C . LYS B 1 89 ? -6.367 27.812 37.969 1 95.81 89 LYS B C 1
ATOM 9223 O O . LYS B 1 89 ? -5.789 27.078 38.781 1 95.81 89 LYS B O 1
ATOM 9228 N N . SER B 1 90 ? -7.594 28.062 37.906 1 96.81 90 SER B N 1
ATOM 9229 C CA . SER B 1 90 ? -8.438 27.484 38.969 1 96.81 90 SER B CA 1
ATOM 9230 C C . SER B 1 90 ? -8.453 25.969 38.875 1 96.81 90 SER B C 1
ATOM 9232 O O . SER B 1 90 ? -8.625 25.281 39.906 1 96.81 90 SER B O 1
ATOM 9234 N N . LYS B 1 91 ? -8.234 25.453 37.75 1 96.44 91 LYS B N 1
ATOM 9235 C CA . LYS B 1 91 ? -8.312 24 37.562 1 96.44 91 LYS B CA 1
ATOM 9236 C C . LYS B 1 91 ? -6.926 23.375 37.5 1 96.44 91 LYS B C 1
ATOM 9238 O O . LYS B 1 91 ? -6.789 22.156 37.344 1 96.44 91 LYS B O 1
ATOM 9243 N N . GLY B 1 92 ? -5.934 24.219 37.625 1 95.12 92 GLY B N 1
ATOM 9244 C CA . GLY B 1 92 ? -4.566 23.734 37.531 1 95.12 92 GLY B CA 1
ATOM 9245 C C . GLY B 1 92 ? -4.172 23.344 36.094 1 95.12 92 GLY B C 1
ATOM 9246 O O . GLY B 1 92 ? -3.25 22.547 35.906 1 95.12 92 GLY B O 1
ATOM 9247 N N . MET B 1 93 ? -4.895 23.812 35.125 1 97.75 93 MET B N 1
ATOM 9248 C CA . MET B 1 93 ? -4.602 23.594 33.719 1 97.75 93 MET B CA 1
ATOM 9249 C C . MET B 1 93 ? -3.797 24.75 33.125 1 97.75 93 MET B C 1
ATOM 9251 O O . MET B 1 93 ? -3.523 25.734 33.812 1 97.75 93 MET B O 1
ATOM 9255 N N . SER B 1 94 ? -3.32 24.547 31.922 1 98.19 94 SER B N 1
ATOM 9256 C CA . SER B 1 94 ? -2.562 25.594 31.234 1 98.19 94 SER B CA 1
ATOM 9257 C C . SER B 1 94 ? -3.346 26.172 30.062 1 98.19 94 SER B C 1
ATOM 9259 O O . SER B 1 94 ? -3.979 25.422 29.312 1 98.19 94 SER B O 1
ATOM 9261 N N . ALA B 1 95 ? -3.344 27.469 29.969 1 98.56 95 ALA B N 1
ATOM 9262 C CA . ALA B 1 95 ? -3.916 28.172 28.828 1 98.56 95 ALA B CA 1
ATOM 9263 C C . ALA B 1 95 ? -2.826 28.625 27.859 1 98.56 95 ALA B C 1
ATOM 9265 O O . ALA B 1 95 ? -2.248 29.703 28.016 1 98.56 95 ALA B O 1
ATOM 9266 N N . PHE B 1 96 ? -2.578 27.875 26.891 1 98.69 96 PHE B N 1
ATOM 9267 C CA . PHE B 1 96 ? -1.536 28.172 25.906 1 98.69 96 PHE B CA 1
ATOM 9268 C C . PHE B 1 96 ? -2.027 29.188 24.891 1 98.69 96 PHE B C 1
ATOM 9270 O O . PHE B 1 96 ? -3.213 29.219 24.547 1 98.69 96 PHE B O 1
ATOM 9277 N N . LEU B 1 97 ? -1.135 30.047 24.438 1 98.62 97 LEU B N 1
ATOM 9278 C CA . LEU B 1 97 ? -1.495 31.141 23.531 1 98.62 97 LEU B CA 1
ATOM 9279 C C . LEU B 1 97 ? -1.144 30.781 22.094 1 98.62 97 LEU B C 1
ATOM 9281 O O . LEU B 1 97 ? -0.308 29.922 21.844 1 98.62 97 LEU B O 1
ATOM 9285 N N . TYR B 1 98 ? -1.827 31.375 21.156 1 98.5 98 TYR B N 1
ATOM 9286 C CA . TYR B 1 98 ? -1.656 31.266 19.719 1 98.5 98 TYR B CA 1
ATOM 9287 C C . TYR B 1 98 ? -1.559 32.625 19.062 1 98.5 98 TYR B C 1
ATOM 9289 O O . TYR B 1 98 ? -2.328 33.531 19.391 1 98.5 98 TYR B O 1
ATOM 9297 N N . ASP B 1 99 ? -0.673 32.875 18.109 1 98.19 99 ASP B N 1
ATOM 9298 C CA . ASP B 1 99 ? -0.302 34.25 17.812 1 98.19 99 ASP B CA 1
ATOM 9299 C C . ASP B 1 99 ? -0.918 34.719 16.484 1 98.19 99 ASP B C 1
ATOM 9301 O O . ASP B 1 99 ? -0.42 35.656 15.852 1 98.19 99 ASP B O 1
ATOM 9305 N N . GLU B 1 100 ? -1.994 34 16.031 1 97.69 100 GLU B N 1
ATOM 9306 C CA . GLU B 1 100 ? -2.527 34.406 14.727 1 97.69 100 GLU B CA 1
ATOM 9307 C C . GLU B 1 100 ? -4.023 34.125 14.633 1 97.69 100 GLU B C 1
ATOM 9309 O O . GLU B 1 100 ? -4.555 33.281 15.391 1 97.69 100 GLU B O 1
ATOM 9314 N N . ASP B 1 101 ? -4.711 34.812 13.766 1 96.31 101 ASP B N 1
ATOM 9315 C CA . ASP B 1 101 ? -6.02 34.406 13.273 1 96.31 101 ASP B CA 1
ATOM 9316 C C . ASP B 1 101 ? -5.883 33.312 12.211 1 96.31 101 ASP B C 1
ATOM 9318 O O . ASP B 1 101 ? -5.73 33.625 11.023 1 96.31 101 ASP B O 1
ATOM 9322 N N . ARG B 1 102 ? -6.117 32.094 12.633 1 94.69 102 ARG B N 1
ATOM 9323 C CA . ARG B 1 102 ? -5.902 30.906 11.82 1 94.69 102 ARG B CA 1
ATOM 9324 C C . ARG B 1 102 ? -4.418 30.688 11.57 1 94.69 102 ARG B C 1
ATOM 9326 O O . ARG B 1 102 ? -3.641 30.516 12.516 1 94.69 102 ARG B O 1
ATOM 9333 N N . TRP B 1 103 ? -3.941 30.516 10.414 1 94 103 TRP B N 1
ATOM 9334 C CA . TRP B 1 103 ? -2.564 30.281 9.992 1 94 103 TRP B CA 1
ATOM 9335 C C . TRP B 1 103 ? -2.375 30.672 8.531 1 94 103 TRP B C 1
ATOM 9337 O O . TRP B 1 103 ? -3.35 30.812 7.789 1 94 103 TRP B O 1
ATOM 9347 N N . PRO B 1 104 ? -1.235 30.938 8.133 1 95.56 104 PRO B N 1
ATOM 9348 C CA . PRO B 1 104 ? 0.045 30.922 8.844 1 95.56 104 PRO B CA 1
ATOM 9349 C C . PRO B 1 104 ? 0.259 32.156 9.703 1 95.56 104 PRO B C 1
ATOM 9351 O O . PRO B 1 104 ? -0.415 33.188 9.508 1 95.56 104 PRO B O 1
ATOM 9354 N N . SER B 1 105 ? 1.174 32.094 10.609 1 97.75 105 SER B N 1
ATOM 9355 C CA . SER B 1 105 ? 1.473 33.219 11.477 1 97.75 105 SER B CA 1
ATOM 9356 C C . SER B 1 105 ? 2.197 34.344 10.719 1 97.75 105 SER B C 1
ATOM 9358 O O . SER B 1 105 ? 2.934 34.062 9.766 1 97.75 105 SER B O 1
ATOM 9360 N N . GLY B 1 106 ? 1.936 35.562 11.133 1 97.31 106 GLY B N 1
ATOM 9361 C CA . GLY B 1 106 ? 2.76 36.656 10.633 1 97.31 106 GLY B CA 1
ATOM 9362 C C . GLY B 1 106 ? 1.948 37.812 10.117 1 97.31 106 GLY B C 1
ATOM 9363 O O . GLY B 1 106 ? 2.506 38.875 9.773 1 97.31 106 GLY B O 1
ATOM 9364 N N . PHE B 1 107 ? 0.557 37.812 10.102 1 96.19 107 PHE B N 1
ATOM 9365 C CA . PHE B 1 107 ? -0.207 38.906 9.492 1 96.19 107 PHE B CA 1
ATOM 9366 C C . PHE B 1 107 ? -1.252 39.438 10.461 1 96.19 107 PHE B C 1
ATOM 9368 O O . PHE B 1 107 ? -1.917 40.438 10.172 1 96.19 107 PHE B O 1
ATOM 9375 N N . ALA B 1 108 ? -1.431 38.812 11.633 1 97.12 108 ALA B N 1
ATOM 9376 C CA . ALA B 1 108 ? -2.309 39.219 12.719 1 97.12 108 ALA B CA 1
ATOM 9377 C C . ALA B 1 108 ? -3.715 39.531 12.203 1 97.12 108 ALA B C 1
ATOM 9379 O O . ALA B 1 108 ? -4.266 40.594 12.445 1 97.12 108 ALA B O 1
ATOM 9380 N N . GLY B 1 109 ? -4.262 38.594 11.469 1 94.38 109 GLY B N 1
ATOM 9381 C CA . GLY B 1 109 ? -5.609 38.781 10.938 1 94.38 109 GLY B CA 1
ATOM 9382 C C . GLY B 1 109 ? -5.723 39.906 9.945 1 94.38 109 GLY B C 1
ATOM 9383 O O . GLY B 1 109 ? -6.805 40.469 9.75 1 94.38 109 GLY B O 1
ATOM 9384 N N . GLY B 1 110 ? -4.699 40.344 9.375 1 94.38 110 GLY B N 1
ATOM 9385 C CA . GLY B 1 110 ? -4.66 41.406 8.398 1 94.38 110 GLY B CA 1
ATOM 9386 C C . GLY B 1 110 ? -4.219 42.75 8.984 1 94.38 110 GLY B C 1
ATOM 9387 O O . GLY B 1 110 ? -3.92 43.688 8.242 1 94.38 110 GLY B O 1
ATOM 9388 N N . LYS B 1 111 ? -4 42.875 10.203 1 96.06 111 LYS B N 1
ATOM 9389 C CA . LYS B 1 111 ? -3.758 44.125 10.906 1 96.06 111 LYS B CA 1
ATOM 9390 C C . LYS B 1 111 ? -2.334 44.625 10.672 1 96.06 111 LYS B C 1
ATOM 9392 O O . LYS B 1 111 ? -2.07 45.844 10.75 1 96.06 111 LYS B O 1
ATOM 9397 N N . VAL B 1 112 ? -1.425 43.781 10.383 1 97.75 112 VAL B N 1
ATOM 9398 C CA . VAL B 1 112 ? -0.024 44.156 10.211 1 97.75 112 VAL B CA 1
ATOM 9399 C C . VAL B 1 112 ? 0.106 45.156 9.07 1 97.75 112 VAL B C 1
ATOM 9401 O O . VAL B 1 112 ? 0.925 46.094 9.141 1 97.75 112 VAL B O 1
ATOM 9404 N N . LEU B 1 113 ? -0.671 45 8.055 1 97.38 113 LEU B N 1
ATOM 9405 C CA . LEU B 1 113 ? -0.512 45.781 6.852 1 97.38 113 LEU B CA 1
ATOM 9406 C C . LEU B 1 113 ? -1.414 47.031 6.898 1 97.38 113 LEU B C 1
ATOM 9408 O O . LEU B 1 113 ? -1.276 47.938 6.074 1 97.38 113 LEU B O 1
ATOM 9412 N N . GLU B 1 114 ? -2.365 47.125 7.879 1 95.56 114 GLU B N 1
ATOM 9413 C CA . GLU B 1 114 ? -3.213 48.312 8.008 1 95.56 114 GLU B CA 1
ATOM 9414 C C . GLU B 1 114 ? -2.377 49.562 8.227 1 95.56 114 GLU B C 1
ATOM 9416 O O . GLU B 1 114 ? -1.808 49.75 9.305 1 95.56 114 GLU B O 1
ATOM 9421 N N . GLY B 1 115 ? -2.35 50.375 7.23 1 94.81 115 GLY B N 1
ATOM 9422 C CA . GLY B 1 115 ? -1.597 51.594 7.301 1 94.81 115 GLY B CA 1
ATOM 9423 C C . GLY B 1 115 ? -0.108 51.406 7.078 1 94.81 115 GLY B C 1
ATOM 9424 O O . GLY B 1 115 ? 0.662 52.375 7.133 1 94.81 115 GLY B O 1
ATOM 9425 N N . HIS B 1 116 ? 0.32 50.188 6.781 1 97 116 HIS B N 1
ATOM 9426 C CA . HIS B 1 116 ? 1.747 49.906 6.664 1 97 116 HIS B CA 1
ATOM 9427 C C . HIS B 1 116 ? 2.033 49 5.477 1 97 116 HIS B C 1
ATOM 9429 O O . HIS B 1 116 ? 2.512 47.875 5.652 1 97 116 HIS B O 1
ATOM 9435 N N . PRO B 1 117 ? 1.833 49.469 4.238 1 95.25 117 PRO B N 1
ATOM 9436 C CA . PRO B 1 117 ? 2.035 48.656 3.039 1 95.25 117 PRO B CA 1
ATOM 9437 C C . PRO B 1 117 ? 3.496 48.281 2.83 1 95.25 117 PRO B C 1
ATOM 9439 O O . PRO B 1 117 ? 3.791 47.375 2.045 1 95.25 117 PRO B O 1
ATOM 9442 N N . GLU B 1 118 ? 4.477 48.906 3.549 1 95.25 118 GLU B N 1
ATOM 9443 C CA . GLU B 1 118 ? 5.898 48.625 3.406 1 95.25 118 GLU B CA 1
ATOM 9444 C C . GLU B 1 118 ? 6.219 47.219 3.934 1 95.25 118 GLU B C 1
ATOM 9446 O O . GLU B 1 118 ? 7.285 46.656 3.646 1 95.25 118 GLU B O 1
ATOM 9451 N N . HIS B 1 119 ? 5.254 46.625 4.723 1 97.12 119 HIS B N 1
ATOM 9452 C CA . HIS B 1 119 ? 5.5 45.312 5.328 1 97.12 119 HIS B CA 1
ATOM 9453 C C . HIS B 1 119 ? 4.922 44.188 4.465 1 97.12 119 HIS B C 1
ATOM 9455 O O . HIS B 1 119 ? 4.965 43.031 4.855 1 97.12 119 HIS B O 1
ATOM 9461 N N . LYS B 1 120 ? 4.422 44.5 3.248 1 96.25 120 LYS B N 1
ATOM 9462 C CA . LYS B 1 120 ? 3.861 43.5 2.355 1 96.25 120 LYS B CA 1
ATOM 9463 C C . LYS B 1 120 ? 4.902 42.438 1.994 1 96.25 120 LYS B C 1
ATOM 9465 O O . LYS B 1 120 ? 6.082 42.75 1.822 1 96.25 120 LYS B O 1
ATOM 9470 N N . HIS B 1 121 ? 4.375 41.219 1.909 1 95.06 121 HIS B N 1
ATOM 9471 C CA . HIS B 1 121 ? 5.168 40.156 1.329 1 95.06 121 HIS B CA 1
ATOM 9472 C C . HIS B 1 121 ? 5.711 40.531 -0.041 1 95.06 121 HIS B C 1
ATOM 9474 O O . HIS B 1 121 ? 5.008 41.156 -0.84 1 95.06 121 HIS B O 1
ATOM 9480 N N . LEU B 1 122 ? 7.016 40.219 -0.303 1 96.19 122 LEU B N 1
ATOM 9481 C CA . LEU B 1 122 ? 7.613 40.375 -1.625 1 96.19 122 LEU B CA 1
ATOM 9482 C C . LEU B 1 122 ? 8.227 39.062 -2.107 1 96.19 122 LEU B C 1
ATOM 9484 O O . LEU B 1 122 ? 8.75 38.281 -1.306 1 96.19 122 LEU B O 1
ATOM 9488 N N . HIS B 1 123 ? 8.078 38.812 -3.371 1 97.69 123 HIS B N 1
ATOM 9489 C CA . HIS B 1 123 ? 8.852 37.781 -4.055 1 97.69 123 HIS B CA 1
ATOM 9490 C C . HIS B 1 123 ? 9.445 38.312 -5.355 1 97.69 123 HIS B C 1
ATOM 9492 O O . HIS B 1 123 ? 9.023 39.344 -5.855 1 97.69 123 HIS B O 1
ATOM 9498 N N . LEU B 1 124 ? 10.484 37.656 -5.824 1 98.25 124 LEU B N 1
ATOM 9499 C CA . LEU B 1 124 ? 11.062 37.969 -7.129 1 98.25 124 LEU B CA 1
ATOM 9500 C C . LEU B 1 124 ? 10.461 37.062 -8.211 1 98.25 124 LEU B C 1
ATOM 9502 O O . LEU B 1 124 ? 10.5 35.844 -8.102 1 98.25 124 LEU B O 1
ATOM 9506 N N . LEU B 1 125 ? 9.828 37.656 -9.148 1 98 125 LEU B N 1
ATOM 9507 C CA . LEU B 1 125 ? 9.406 36.969 -10.367 1 98 125 LEU B CA 1
ATOM 9508 C C . LEU B 1 125 ? 10.477 37.094 -11.453 1 98 125 LEU B C 1
ATOM 9510 O O . LEU B 1 125 ? 10.734 38.188 -11.945 1 98 125 LEU B O 1
ATOM 9514 N N . PHE B 1 126 ? 11.211 36.062 -11.711 1 98.31 126 PHE B N 1
ATOM 9515 C CA . PHE B 1 126 ? 12.117 35.969 -12.852 1 98.31 126 PHE B CA 1
ATOM 9516 C C . PHE B 1 126 ? 11.422 35.312 -14.047 1 98.31 126 PHE B C 1
ATOM 9518 O O . PHE B 1 126 ? 11.031 34.156 -13.977 1 98.31 126 PHE B O 1
ATOM 9525 N N . THR B 1 127 ? 11.203 36.062 -15.164 1 97.81 127 THR B N 1
ATOM 9526 C CA . THR B 1 127 ? 10.258 35.625 -16.172 1 97.81 127 THR B CA 1
ATOM 9527 C C . THR B 1 127 ? 10.719 36.031 -17.562 1 97.81 127 THR B C 1
ATOM 9529 O O . THR B 1 127 ? 11.383 37.062 -17.719 1 97.81 127 THR B O 1
ATOM 9532 N N . PRO B 1 128 ? 10.422 35.219 -18.594 1 96.75 128 PRO B N 1
ATOM 9533 C CA . PRO B 1 128 ? 10.711 35.625 -19.969 1 96.75 128 PRO B CA 1
ATOM 9534 C C . PRO B 1 128 ? 9.656 36.562 -20.547 1 96.75 128 PRO B C 1
ATOM 9536 O O . PRO B 1 128 ? 9.773 37 -21.688 1 96.75 128 PRO B O 1
ATOM 9539 N N . TRP B 1 129 ? 8.641 36.906 -19.781 1 96.94 129 TRP B N 1
ATOM 9540 C CA . TRP B 1 129 ? 7.559 37.75 -20.281 1 96.94 129 TRP B CA 1
ATOM 9541 C C . TRP B 1 129 ? 7.52 39.094 -19.531 1 96.94 129 TRP B C 1
ATOM 9543 O O . TRP B 1 129 ? 7.469 39.125 -18.312 1 96.94 129 TRP B O 1
ATOM 9553 N N . ALA B 1 130 ? 7.465 40.156 -20.266 1 96.12 130 ALA B N 1
ATOM 9554 C CA . ALA B 1 130 ? 7.316 41.469 -19.656 1 96.12 130 ALA B CA 1
ATOM 9555 C C . ALA B 1 130 ? 5.914 41.656 -19.094 1 96.12 130 ALA B C 1
ATOM 9557 O O . ALA B 1 130 ? 4.965 41 -19.547 1 96.12 130 ALA B O 1
ATOM 9558 N N . TYR B 1 131 ? 5.82 42.5 -18.094 1 96.06 131 TYR B N 1
ATOM 9559 C CA . TYR B 1 131 ? 4.496 42.844 -17.594 1 96.06 131 TYR B CA 1
ATOM 9560 C C . TYR B 1 131 ? 3.584 43.281 -18.734 1 96.06 131 TYR B C 1
ATOM 9562 O O . TYR B 1 131 ? 4.016 44 -19.641 1 96.06 131 TYR B O 1
ATOM 9570 N N . GLY B 1 132 ? 2.387 42.75 -18.719 1 93.69 132 GLY B N 1
ATOM 9571 C CA . GLY B 1 132 ? 1.413 43.125 -19.734 1 93.69 132 GLY B CA 1
ATOM 9572 C C . GLY B 1 132 ? 1.448 42.25 -20.953 1 93.69 132 GLY B C 1
ATOM 9573 O O . GLY B 1 132 ? 0.492 42.188 -21.734 1 93.69 132 GLY B O 1
ATOM 9574 N N . GLU B 1 133 ? 2.537 41.5 -21.094 1 94.12 133 GLU B N 1
ATOM 9575 C CA . GLU B 1 133 ? 2.633 40.594 -22.219 1 94.12 133 GLU B CA 1
ATOM 9576 C C . GLU B 1 133 ? 1.777 39.344 -22 1 94.12 133 GLU B C 1
ATOM 9578 O O . GLU B 1 133 ? 1.479 38.969 -20.859 1 94.12 133 GLU B O 1
ATOM 9583 N N . GLU B 1 134 ? 1.383 38.781 -23.125 1 92.19 134 GLU B N 1
ATOM 9584 C CA . GLU B 1 134 ? 0.694 37.5 -23.047 1 92.19 134 GLU B CA 1
ATOM 9585 C C . GLU B 1 134 ? 1.627 36.406 -22.547 1 92.19 134 GLU B C 1
ATOM 9587 O O . GLU B 1 134 ? 2.734 36.25 -23.062 1 92.19 134 GLU B O 1
ATOM 9592 N N . ILE B 1 135 ? 1.143 35.844 -21.531 1 89.75 135 ILE B N 1
ATOM 9593 C CA . ILE B 1 135 ? 1.977 34.812 -20.938 1 89.75 135 ILE B CA 1
ATOM 9594 C C . ILE B 1 135 ? 1.554 33.438 -21.484 1 89.75 135 ILE B C 1
ATOM 9596 O O . ILE B 1 135 ? 0.468 33.312 -22.047 1 89.75 135 ILE B O 1
ATOM 9600 N N . GLY B 1 136 ? 2.371 32.469 -21.5 1 79.38 136 GLY B N 1
ATOM 9601 C CA . GLY B 1 136 ? 2.168 31.172 -22.109 1 79.38 136 GLY B CA 1
ATOM 9602 C C . GLY B 1 136 ? 1.354 30.219 -21.234 1 79.38 136 GLY B C 1
ATOM 9603 O O . GLY B 1 136 ? 1.362 29.016 -21.453 1 79.38 136 GLY B O 1
ATOM 9604 N N . TYR B 1 137 ? 0.743 30.672 -20.109 1 79.06 137 TYR B N 1
ATOM 9605 C CA . TYR B 1 137 ? -0.071 29.828 -19.25 1 79.06 137 TYR B CA 1
ATOM 9606 C C . TYR B 1 137 ? -1.245 30.609 -18.672 1 79.06 137 TYR B C 1
ATOM 9608 O O . TYR B 1 137 ? -1.315 31.828 -18.828 1 79.06 137 TYR B O 1
ATOM 9616 N N . THR B 1 138 ? -2.215 29.812 -18.172 1 77.06 138 THR B N 1
ATOM 9617 C CA . THR B 1 138 ? -3.34 30.453 -17.5 1 77.06 138 THR B CA 1
ATOM 9618 C C . THR B 1 138 ? -3.008 30.75 -16.047 1 77.06 138 THR B C 1
ATOM 9620 O O . THR B 1 138 ? -2.676 29.844 -15.289 1 77.06 138 THR B O 1
ATOM 9623 N N . LYS B 1 139 ? -3.111 32 -15.719 1 79.56 139 LYS B N 1
ATOM 9624 C CA . LYS B 1 139 ? -2.85 32.406 -14.336 1 79.56 139 LYS B CA 1
ATOM 9625 C C . LYS B 1 139 ? -3.865 31.797 -13.383 1 79.56 139 LYS B C 1
ATOM 9627 O O . LYS B 1 139 ? -5.062 31.781 -13.664 1 79.56 139 LYS B O 1
ATOM 9632 N N . PRO B 1 140 ? -3.361 31.25 -12.25 1 75.56 140 PRO B N 1
ATOM 9633 C CA . PRO B 1 140 ? -4.324 30.766 -11.25 1 75.56 140 PRO B CA 1
ATOM 9634 C C . PRO B 1 140 ? -5.234 31.891 -10.734 1 75.56 140 PRO B C 1
ATOM 9636 O O . PRO B 1 140 ? -4.781 33.031 -10.547 1 75.56 140 PRO B O 1
ATOM 9639 N N . ASN B 1 141 ? -6.488 31.516 -10.594 1 72.25 141 ASN B N 1
ATOM 9640 C CA . ASN B 1 141 ? -7.469 32.5 -10.164 1 72.25 141 ASN B CA 1
ATOM 9641 C C . ASN B 1 141 ? -8.047 32.156 -8.789 1 72.25 141 ASN B C 1
ATOM 9643 O O . ASN B 1 141 ? -9.234 32.375 -8.539 1 72.25 141 ASN B O 1
ATOM 9647 N N . PHE B 1 142 ? -7.258 31.719 -7.875 1 75 142 PHE B N 1
ATOM 9648 C CA . PHE B 1 142 ? -7.762 31.438 -6.535 1 75 142 PHE B CA 1
ATOM 9649 C C . PHE B 1 142 ? -7.148 32.406 -5.52 1 75 142 PHE B C 1
ATOM 9651 O O . PHE B 1 142 ? -6.031 32.875 -5.711 1 75 142 PHE B O 1
ATOM 9658 N N . PRO B 1 143 ? -7.91 32.625 -4.461 1 78 143 PRO B N 1
ATOM 9659 C CA . PRO B 1 143 ? -7.359 33.531 -3.436 1 78 143 PRO B CA 1
ATOM 9660 C C . PRO B 1 143 ? -6.125 32.938 -2.75 1 78 143 PRO B C 1
ATOM 9662 O O . PRO B 1 143 ? -6.094 31.75 -2.432 1 78 143 PRO B O 1
ATOM 9665 N N . ILE B 1 144 ? -5.164 33.812 -2.58 1 83.38 144 ILE B N 1
ATOM 9666 C CA . ILE B 1 144 ? -3.951 33.375 -1.894 1 83.38 144 ILE B CA 1
ATOM 9667 C C . ILE B 1 144 ? -4.242 33.156 -0.409 1 83.38 144 ILE B C 1
ATOM 9669 O O . ILE B 1 144 ? -5.043 33.906 0.179 1 83.38 144 ILE B O 1
ATOM 9673 N N . ALA B 1 145 ? -3.617 32.125 0.183 1 85.94 145 ALA B N 1
ATOM 9674 C CA . ALA B 1 145 ? -3.857 31.828 1.593 1 85.94 145 ALA B CA 1
ATOM 9675 C C . ALA B 1 145 ? -2.549 31.547 2.324 1 85.94 145 ALA B C 1
ATOM 9677 O O . ALA B 1 145 ? -2.557 31.094 3.467 1 85.94 145 ALA B O 1
ATOM 9678 N N . ASN B 1 146 ? -1.431 31.75 1.7 1 87.5 146 ASN B N 1
ATOM 9679 C CA . ASN B 1 146 ? -0.1 31.562 2.266 1 87.5 146 ASN B CA 1
ATOM 9680 C C . ASN B 1 146 ? 0.964 32.281 1.457 1 87.5 146 ASN B C 1
ATOM 9682 O O . ASN B 1 146 ? 0.662 33.281 0.772 1 87.5 146 ASN B O 1
ATOM 9686 N N . ALA B 1 147 ? 2.178 31.859 1.585 1 87.94 147 ALA B N 1
ATOM 9687 C CA . ALA B 1 147 ? 3.275 32.562 0.928 1 87.94 147 ALA B CA 1
ATOM 9688 C C . ALA B 1 147 ? 3.535 32 -0.465 1 87.94 147 ALA B C 1
ATOM 9690 O O . ALA B 1 147 ? 4.516 32.375 -1.119 1 87.94 147 ALA B O 1
ATOM 9691 N N . ALA B 1 148 ? 2.664 31.109 -0.943 1 88.5 148 ALA B N 1
ATOM 9692 C CA . ALA B 1 148 ? 2.838 30.578 -2.295 1 88.5 148 ALA B CA 1
ATOM 9693 C C . ALA B 1 148 ? 2.781 31.703 -3.328 1 88.5 148 ALA B C 1
ATOM 9695 O O . ALA B 1 148 ? 1.834 32.5 -3.346 1 88.5 148 ALA B O 1
ATOM 9696 N N . PRO B 1 149 ? 3.791 31.781 -4.199 1 90.38 149 PRO B N 1
ATOM 9697 C CA . PRO B 1 149 ? 3.885 32.938 -5.094 1 90.38 149 PRO B CA 1
ATOM 9698 C C . PRO B 1 149 ? 2.924 32.844 -6.277 1 90.38 149 PRO B C 1
ATOM 9700 O O . PRO B 1 149 ? 2.568 31.734 -6.707 1 90.38 149 PRO B O 1
ATOM 9703 N N . MET B 1 150 ? 2.506 33.969 -6.676 1 91.56 150 MET B N 1
ATOM 9704 C CA . MET B 1 150 ? 1.718 34.156 -7.891 1 91.56 150 MET B CA 1
ATOM 9705 C C . MET B 1 150 ? 2.115 35.438 -8.602 1 91.56 150 MET B C 1
ATOM 9707 O O . MET B 1 150 ? 2.379 36.469 -7.961 1 91.56 150 MET B O 1
ATOM 9711 N N . ARG B 1 151 ? 2.188 35.344 -9.969 1 94.75 151 ARG B N 1
ATOM 9712 C CA . ARG B 1 151 ? 2.42 36.531 -10.758 1 94.75 151 ARG B CA 1
ATOM 9713 C C . ARG B 1 151 ? 1.318 37.562 -10.523 1 94.75 151 ARG B C 1
ATOM 9715 O O . ARG B 1 151 ? 0.147 37.312 -10.805 1 94.75 151 ARG B O 1
ATOM 9722 N N . SER B 1 152 ? 1.646 38.75 -9.898 1 94.75 152 SER B N 1
ATOM 9723 C CA . SER B 1 152 ? 0.645 39.75 -9.555 1 94.75 152 SER B CA 1
ATOM 9724 C C . SER B 1 152 ? 0.716 40.969 -10.5 1 94.75 152 SER B C 1
ATOM 9726 O O . SER B 1 152 ? -0.27 41.688 -10.672 1 94.75 152 SER B O 1
ATOM 9728 N N . GLU B 1 153 ? 1.868 41.25 -11.062 1 96.25 153 GLU B N 1
ATOM 9729 C CA . GLU B 1 153 ? 2.184 42.406 -11.914 1 96.25 153 GLU B CA 1
ATOM 9730 C C . GLU B 1 153 ? 1.893 43.719 -11.188 1 96.25 153 GLU B C 1
ATOM 9732 O O . GLU B 1 153 ? 1.394 44.656 -11.797 1 96.25 153 GLU B O 1
ATOM 9737 N N . LEU B 1 154 ? 2.135 43.656 -9.883 1 95.44 154 LEU B N 1
ATOM 9738 C CA . LEU B 1 154 ? 1.952 44.844 -9.031 1 95.44 154 LEU B CA 1
ATOM 9739 C C . LEU B 1 154 ? 3.293 45.344 -8.531 1 95.44 154 LEU B C 1
ATOM 9741 O O . LEU B 1 154 ? 3.338 46.188 -7.621 1 95.44 154 LEU B O 1
ATOM 9745 N N . GLY B 1 155 ? 4.332 44.781 -9.07 1 96.5 155 GLY B N 1
ATOM 9746 C CA . GLY B 1 155 ? 5.652 45.094 -8.539 1 96.5 155 GLY B CA 1
ATOM 9747 C C . GLY B 1 155 ? 6.449 46.031 -9.422 1 96.5 155 GLY B C 1
ATOM 9748 O O . GLY B 1 155 ? 5.879 46.844 -10.148 1 96.5 155 GLY B O 1
ATOM 9749 N N . GLU B 1 156 ? 7.711 46 -9.234 1 96.06 156 GLU B N 1
ATOM 9750 C CA . GLU B 1 156 ? 8.633 46.875 -9.938 1 96.06 156 GLU B CA 1
ATOM 9751 C C . GLU B 1 156 ? 9.695 46.094 -10.68 1 96.06 156 GLU B C 1
ATOM 9753 O O . GLU B 1 156 ? 10.18 45.094 -10.195 1 96.06 156 GLU B O 1
ATOM 9758 N N . LEU B 1 157 ? 10 46.562 -11.898 1 97.81 157 LEU B N 1
ATOM 9759 C CA . LEU B 1 157 ? 11.086 46 -12.672 1 97.81 157 LEU B CA 1
ATOM 9760 C C . LEU B 1 157 ? 12.438 46.344 -12.055 1 97.81 157 LEU B C 1
ATOM 9762 O O . LEU B 1 157 ? 12.758 47.531 -11.883 1 97.81 157 LEU B O 1
ATOM 9766 N N . LEU B 1 158 ? 13.164 45.375 -11.68 1 97.81 158 LEU B N 1
ATOM 9767 C CA . LEU B 1 158 ? 14.477 45.594 -11.086 1 97.81 158 LEU B CA 1
ATOM 9768 C C . LEU B 1 158 ? 15.562 45.594 -12.148 1 97.81 158 LEU B C 1
ATOM 9770 O O . LEU B 1 158 ? 16.5 46.406 -12.062 1 97.81 158 LEU B O 1
ATOM 9774 N N . ALA B 1 159 ? 15.477 44.625 -13.102 1 97.81 159 ALA B N 1
ATOM 9775 C CA . ALA B 1 159 ? 16.5 44.531 -14.141 1 97.81 159 ALA B CA 1
ATOM 9776 C C . ALA B 1 159 ? 15.992 43.656 -15.297 1 97.81 159 ALA B C 1
ATOM 9778 O O . ALA B 1 159 ? 15.039 42.875 -15.148 1 97.81 159 ALA B O 1
ATOM 9779 N N . THR B 1 160 ? 16.5 43.844 -16.438 1 98.25 160 THR B N 1
ATOM 9780 C CA . THR B 1 160 ? 16.328 43.031 -17.625 1 98.25 160 THR B CA 1
ATOM 9781 C C . THR B 1 160 ? 17.641 42.344 -18.031 1 98.25 160 THR B C 1
ATOM 9783 O O . THR B 1 160 ? 18.703 42.969 -17.922 1 98.25 160 THR B O 1
ATOM 9786 N N . TYR B 1 161 ? 17.516 41.094 -18.484 1 98.5 161 TYR B N 1
ATOM 9787 C CA . TYR B 1 161 ? 18.719 40.312 -18.766 1 98.5 161 TYR B CA 1
ATOM 9788 C C . TYR B 1 161 ? 18.688 39.75 -20.188 1 98.5 161 TYR B C 1
ATOM 9790 O O . TYR B 1 161 ? 17.609 39.406 -20.703 1 98.5 161 TYR B O 1
ATOM 9798 N N . ALA B 1 162 ? 19.797 39.719 -20.844 1 98.12 162 ALA B N 1
ATOM 9799 C CA . ALA B 1 162 ? 20.047 38.875 -22.016 1 98.12 162 ALA B CA 1
ATOM 9800 C C . ALA B 1 162 ? 20.828 37.625 -21.641 1 98.12 162 ALA B C 1
ATOM 9802 O O . ALA B 1 162 ? 21.938 37.719 -21.109 1 98.12 162 ALA B O 1
ATOM 9803 N N . ILE B 1 163 ? 20.234 36.469 -21.844 1 97.12 163 ILE B N 1
ATOM 9804 C CA . ILE B 1 163 ? 20.75 35.219 -21.328 1 97.12 163 ILE B CA 1
ATOM 9805 C C . ILE B 1 163 ? 21.031 34.25 -22.484 1 97.12 163 ILE B C 1
ATOM 9807 O O . ILE B 1 163 ? 20.234 34.156 -23.422 1 97.12 163 ILE B O 1
ATOM 9811 N N . THR B 1 164 ? 22.156 33.531 -22.469 1 96.88 164 THR B N 1
ATOM 9812 C CA . THR B 1 164 ? 22.469 32.438 -23.391 1 96.88 164 THR B CA 1
ATOM 9813 C C . THR B 1 164 ? 22.688 31.141 -22.625 1 96.88 164 THR B C 1
ATOM 9815 O O . THR B 1 164 ? 23.422 31.109 -21.641 1 96.88 164 THR B O 1
ATOM 9818 N N . LEU B 1 165 ? 21.953 30.188 -22.969 1 95.12 165 LEU B N 1
ATOM 9819 C CA . LEU B 1 165 ? 22.094 28.859 -22.391 1 95.12 165 LEU B CA 1
ATOM 9820 C C . LEU B 1 165 ? 22.875 27.938 -23.328 1 95.12 165 LEU B C 1
ATOM 9822 O O . LEU B 1 165 ? 22.859 28.125 -24.547 1 95.12 165 LEU B O 1
ATOM 9826 N N . ARG B 1 166 ? 23.672 27.125 -22.828 1 89.75 166 ARG B N 1
ATOM 9827 C CA . ARG B 1 166 ? 24.312 26.031 -23.547 1 89.75 166 ARG B CA 1
ATOM 9828 C C . ARG B 1 166 ? 24 24.688 -22.891 1 89.75 166 ARG B C 1
ATOM 9830 O O . ARG B 1 166 ? 24.438 24.422 -21.766 1 89.75 166 ARG B O 1
ATOM 9837 N N . ASN B 1 167 ? 23.312 23.891 -23.516 1 80.94 167 ASN B N 1
ATOM 9838 C CA . ASN B 1 167 ? 22.891 22.578 -23 1 80.94 167 ASN B CA 1
ATOM 9839 C C . ASN B 1 167 ? 22.172 22.703 -21.672 1 80.94 167 ASN B C 1
ATOM 9841 O O . ASN B 1 167 ? 22.484 22 -20.719 1 80.94 167 ASN B O 1
ATOM 9845 N N . GLY B 1 168 ? 21.312 23.688 -21.609 1 89.25 168 GLY B N 1
ATOM 9846 C CA . GLY B 1 168 ? 20.469 23.875 -20.438 1 89.25 168 GLY B CA 1
ATOM 9847 C C . GLY B 1 168 ? 21.188 24.547 -19.281 1 89.25 168 GLY B C 1
ATOM 9848 O O . GLY B 1 168 ? 20.609 24.719 -18.219 1 89.25 168 GLY B O 1
ATOM 9849 N N . GLN B 1 169 ? 22.438 24.906 -19.422 1 93.81 169 GLN B N 1
ATOM 9850 C CA . GLN B 1 169 ? 23.234 25.609 -18.422 1 93.81 169 GLN B CA 1
ATOM 9851 C C . GLN B 1 169 ? 23.5 27.047 -18.828 1 93.81 169 GLN B C 1
ATOM 9853 O O . GLN B 1 169 ? 23.422 27.391 -20.016 1 93.81 169 GLN B O 1
ATOM 9858 N N . LEU B 1 170 ? 23.812 27.859 -17.859 1 97.31 170 LEU B N 1
ATOM 9859 C CA . LEU B 1 170 ? 24.016 29.281 -18.109 1 97.31 170 LEU B CA 1
ATOM 9860 C C . LEU B 1 170 ? 25.391 29.531 -18.734 1 97.31 170 LEU B C 1
ATOM 9862 O O . LEU B 1 170 ? 26.422 29.406 -18.062 1 97.31 170 LEU B O 1
ATOM 9866 N N . ALA B 1 171 ? 25.406 29.859 -20 1 96.5 171 ALA B N 1
ATOM 9867 C CA . ALA B 1 171 ? 26.656 30.172 -20.703 1 96.5 171 ALA B CA 1
ATOM 9868 C C . ALA B 1 171 ? 27.078 31.609 -20.453 1 96.5 171 ALA B C 1
ATOM 9870 O O . ALA B 1 171 ? 28.266 31.891 -20.219 1 96.5 171 ALA B O 1
ATOM 9871 N N . SER B 1 172 ? 26.125 32.5 -20.594 1 95.81 172 SER B N 1
ATOM 9872 C CA . SER B 1 172 ? 26.406 33.906 -20.312 1 95.81 172 SER B CA 1
ATOM 9873 C C . SER B 1 172 ? 25.125 34.656 -19.969 1 95.81 172 SER B C 1
ATOM 9875 O O . SER B 1 172 ? 24.031 34.25 -20.359 1 95.81 172 SER B O 1
ATOM 9877 N N . SER B 1 173 ? 25.234 35.719 -19.203 1 97 173 SER B N 1
ATOM 9878 C CA . SER B 1 173 ? 24.156 36.625 -18.891 1 97 173 SER B CA 1
ATOM 9879 C C . SER B 1 173 ? 24.672 38.062 -18.688 1 97 173 SER B C 1
ATOM 9881 O O . SER B 1 173 ? 25.781 38.25 -18.188 1 97 173 SER B O 1
ATOM 9883 N N . ARG B 1 174 ? 23.906 39 -19.109 1 96.5 174 ARG B N 1
ATOM 9884 C CA . ARG B 1 174 ? 24.234 40.406 -18.875 1 96.5 174 ARG B CA 1
ATOM 9885 C C . ARG B 1 174 ? 22.969 41.25 -18.719 1 96.5 174 ARG B C 1
ATOM 9887 O O . ARG B 1 174 ? 21.953 40.969 -19.359 1 96.5 174 ARG B O 1
ATOM 9894 N N . ARG B 1 175 ? 23.031 42.281 -17.938 1 97.06 175 ARG B N 1
ATOM 9895 C CA . ARG B 1 175 ? 21.938 43.219 -17.812 1 97.06 175 ARG B CA 1
ATOM 9896 C C . ARG B 1 175 ? 21.859 44.125 -19.016 1 97.06 175 ARG B C 1
ATOM 9898 O O . ARG B 1 175 ? 22.875 44.562 -19.547 1 97.06 175 ARG B O 1
ATOM 9905 N N . ILE B 1 176 ? 20.641 44.344 -19.438 1 97.44 176 ILE B N 1
ATOM 9906 C CA . ILE B 1 176 ? 20.438 45.219 -20.578 1 97.44 176 ILE B CA 1
ATOM 9907 C C . ILE B 1 176 ? 19.391 46.281 -20.234 1 97.44 176 ILE B C 1
ATOM 9909 O O . ILE B 1 176 ? 18.594 46.094 -19.312 1 97.44 176 ILE B O 1
ATOM 9913 N N . SER B 1 177 ? 19.438 47.375 -20.953 1 94.56 177 SER B N 1
ATOM 9914 C CA . SER B 1 177 ? 18.516 48.469 -20.672 1 94.56 177 SER B CA 1
ATOM 9915 C C . SER B 1 177 ? 17.188 48.281 -21.422 1 94.56 177 SER B C 1
ATOM 9917 O O . SER B 1 177 ? 16.156 48.812 -21 1 94.56 177 SER B O 1
ATOM 9919 N N . SER B 1 178 ? 17.344 47.562 -22.594 1 94.25 178 SER B N 1
ATOM 9920 C CA . SER B 1 178 ? 16.156 47.312 -23.406 1 94.25 178 SER B CA 1
ATOM 9921 C C . SER B 1 178 ? 16.25 45.969 -24.125 1 94.25 178 SER B C 1
ATOM 9923 O O . SER B 1 178 ? 17.344 45.5 -24.469 1 94.25 178 SER B O 1
ATOM 9925 N N . PRO B 1 179 ? 15.062 45.375 -24.234 1 94.12 179 PRO B N 1
ATOM 9926 C CA . PRO B 1 179 ? 15.07 44.094 -24.938 1 94.12 179 PRO B CA 1
ATOM 9927 C C . PRO B 1 179 ? 15.727 44.156 -26.312 1 94.12 179 PRO B C 1
ATOM 9929 O O . PRO B 1 179 ? 16.266 43.156 -26.797 1 94.12 179 PRO B O 1
ATOM 9932 N N . SER B 1 180 ? 15.742 45.312 -26.984 1 93.06 180 SER B N 1
ATOM 9933 C CA . SER B 1 180 ? 16.281 45.5 -28.328 1 93.06 180 SER B CA 1
ATOM 9934 C C . SER B 1 180 ? 17.797 45.312 -28.344 1 93.06 180 SER B C 1
ATOM 9936 O O . SER B 1 180 ? 18.391 45.094 -29.406 1 93.06 180 SER B O 1
ATOM 9938 N N . GLU B 1 181 ? 18.359 45.281 -27.156 1 95.19 181 GLU B N 1
ATOM 9939 C CA . GLU B 1 181 ? 19.812 45.125 -27.047 1 95.19 181 GLU B CA 1
ATOM 9940 C C . GLU B 1 181 ? 20.219 43.656 -27.109 1 95.19 181 GLU B C 1
ATOM 9942 O O . GLU B 1 181 ? 21.406 43.344 -27.312 1 95.19 181 GLU B O 1
ATOM 9947 N N . ALA B 1 182 ? 19.281 42.844 -26.906 1 96.31 182 ALA B N 1
ATOM 9948 C CA . ALA B 1 182 ? 19.594 41.406 -26.906 1 96.31 182 ALA B CA 1
ATOM 9949 C C . ALA B 1 182 ? 20 40.938 -28.297 1 96.31 182 ALA B C 1
ATOM 9951 O O . ALA B 1 182 ? 19.422 41.375 -29.297 1 96.31 182 ALA B O 1
ATOM 9952 N N . LYS B 1 183 ? 21.031 40.062 -28.438 1 93 183 LYS B N 1
ATOM 9953 C CA . LYS B 1 183 ? 21.453 39.438 -29.688 1 93 183 LYS B CA 1
ATOM 9954 C C . LYS B 1 183 ? 20.547 38.281 -30.047 1 93 183 LYS B C 1
ATOM 9956 O O . LYS B 1 183 ? 19.75 37.812 -29.219 1 93 183 LYS B O 1
ATOM 9961 N N . SER B 1 184 ? 20.75 37.812 -31.266 1 89.81 184 SER B N 1
ATOM 9962 C CA . SER B 1 184 ? 19.859 36.781 -31.828 1 89.81 184 SER B CA 1
ATOM 9963 C C . SER B 1 184 ? 19.922 35.5 -31.016 1 89.81 184 SER B C 1
ATOM 9965 O O . SER B 1 184 ? 18.922 34.781 -30.891 1 89.81 184 SER B O 1
ATOM 9967 N N . GLU B 1 185 ? 21.031 35.219 -30.406 1 90.94 185 GLU B N 1
ATOM 9968 C CA . GLU B 1 185 ? 21.188 33.969 -29.672 1 90.94 185 GLU B CA 1
ATOM 9969 C C . GLU B 1 185 ? 20.812 34.125 -28.203 1 90.94 185 GLU B C 1
ATOM 9971 O O . GLU B 1 185 ? 20.781 33.156 -27.453 1 90.94 185 GLU B O 1
ATOM 9976 N N . GLU B 1 186 ? 20.516 35.312 -27.828 1 95.5 186 GLU B N 1
ATOM 9977 C CA . GLU B 1 186 ? 20.188 35.594 -26.422 1 95.5 186 GLU B CA 1
ATOM 9978 C C . GLU B 1 186 ? 18.688 35.625 -26.203 1 95.5 186 GLU B C 1
ATOM 9980 O O . GLU B 1 186 ? 17.922 36.031 -27.078 1 95.5 186 GLU B O 1
ATOM 9985 N N . LYS B 1 187 ? 18.219 35.188 -25.094 1 96.19 187 LYS B N 1
ATOM 9986 C CA . LYS B 1 187 ? 16.828 35.281 -24.672 1 96.19 187 LYS B CA 1
ATOM 9987 C C . LYS B 1 187 ? 16.672 36.344 -23.562 1 96.19 187 LYS B C 1
ATOM 9989 O O . LYS B 1 187 ? 17.5 36.406 -22.656 1 96.19 187 LYS B O 1
ATOM 9994 N N . VAL B 1 188 ? 15.703 37.156 -23.75 1 97.44 188 VAL B N 1
ATOM 9995 C CA . VAL B 1 188 ? 15.461 38.25 -22.797 1 97.44 188 VAL B CA 1
ATOM 9996 C C . VAL B 1 188 ? 14.656 37.719 -21.609 1 97.44 188 VAL B C 1
ATOM 9998 O O . VAL B 1 188 ? 13.688 37 -21.781 1 97.44 188 VAL B O 1
ATOM 10001 N N . TRP B 1 189 ? 15.094 38 -20.375 1 98.19 189 TRP B N 1
ATOM 10002 C CA . TRP B 1 189 ? 14.391 37.719 -19.141 1 98.19 189 TRP B CA 1
ATOM 10003 C C . TRP B 1 189 ? 14.273 38.969 -18.266 1 98.19 189 TRP B C 1
ATOM 10005 O O . TRP B 1 189 ? 15.094 39.875 -18.375 1 98.19 189 TRP B O 1
ATOM 10015 N N . TYR B 1 190 ? 13.273 39.031 -17.453 1 98.12 190 TYR B N 1
ATOM 10016 C CA . TYR B 1 190 ? 12.969 40.188 -16.609 1 98.12 190 TYR B CA 1
ATOM 10017 C C . TYR B 1 190 ? 12.922 39.781 -15.133 1 98.12 190 TYR B C 1
ATOM 10019 O O . TYR B 1 190 ? 12.461 38.688 -14.805 1 98.12 190 TYR B O 1
ATOM 10027 N N . ALA B 1 191 ? 13.445 40.625 -14.266 1 98.38 191 ALA B N 1
ATOM 10028 C CA . ALA B 1 191 ? 13.32 40.438 -12.82 1 98.38 191 ALA B CA 1
ATOM 10029 C C . ALA B 1 191 ? 12.398 41.5 -12.219 1 98.38 191 ALA B C 1
ATOM 10031 O O . ALA B 1 191 ? 12.688 42.688 -12.281 1 98.38 191 ALA B O 1
ATOM 10032 N N . TYR B 1 192 ? 11.273 41.062 -11.688 1 98.25 192 TYR B N 1
ATOM 10033 C CA . TYR B 1 192 ? 10.32 41.938 -11.023 1 98.25 192 TYR B CA 1
ATOM 10034 C C . TYR B 1 192 ? 10.242 41.625 -9.531 1 98.25 192 TYR B C 1
ATOM 10036 O O . TYR B 1 192 ? 10.164 40.469 -9.141 1 98.25 192 TYR B O 1
ATOM 10044 N N . ALA B 1 193 ? 10.422 42.562 -8.633 1 97.88 193 ALA B N 1
ATOM 10045 C CA . ALA B 1 193 ? 10.023 42.406 -7.234 1 97.88 193 ALA B CA 1
ATOM 10046 C C . ALA B 1 193 ? 8.555 42.75 -7.039 1 97.88 193 ALA B C 1
ATOM 10048 O O . ALA B 1 193 ? 8.141 43.875 -7.27 1 97.88 193 ALA B O 1
ATOM 10049 N N . GLU B 1 194 ? 7.762 41.844 -6.66 1 96.38 194 GLU B N 1
ATOM 10050 C CA . GLU B 1 194 ? 6.332 42.125 -6.598 1 96.38 194 GLU B CA 1
ATOM 10051 C C . GLU B 1 194 ? 5.691 41.5 -5.363 1 96.38 194 GLU B C 1
ATOM 10053 O O . GLU B 1 194 ? 6.188 40.5 -4.836 1 96.38 194 GLU B O 1
ATOM 10058 N N . PRO B 1 195 ? 4.668 42.094 -4.773 1 96.06 195 PRO B N 1
ATOM 10059 C CA . PRO B 1 195 ? 3.871 41.531 -3.688 1 96.06 195 PRO B CA 1
ATOM 10060 C C . PRO B 1 195 ? 2.863 40.5 -4.18 1 96.06 195 PRO B C 1
ATOM 10062 O O . PRO B 1 195 ? 2.652 40.344 -5.387 1 96.06 195 PRO B O 1
ATOM 10065 N N . LEU B 1 196 ? 2.301 39.75 -3.242 1 94.62 196 LEU B N 1
ATOM 10066 C CA . LEU B 1 196 ? 1.13 38.938 -3.541 1 94.62 196 LEU B CA 1
ATOM 10067 C C . LEU B 1 196 ? -0.117 39.812 -3.674 1 94.62 196 LEU B C 1
ATOM 10069 O O . LEU B 1 196 ? -0.18 40.906 -3.111 1 94.62 196 LEU B O 1
ATOM 10073 N N . PRO B 1 197 ? -1.088 39.312 -4.488 1 93.25 197 PRO B N 1
ATOM 10074 C CA . PRO B 1 197 ? -2.342 40.062 -4.562 1 93.25 197 PRO B CA 1
ATOM 10075 C C . PRO B 1 197 ? -3.117 40.062 -3.248 1 93.25 197 PRO B C 1
ATOM 10077 O O . PRO B 1 197 ? -2.859 39.219 -2.385 1 93.25 197 PRO B O 1
ATOM 10080 N N . ASP B 1 198 ? -3.973 41 -3.045 1 92.75 198 ASP B N 1
ATOM 10081 C CA . ASP B 1 198 ? -4.852 41.031 -1.881 1 92.75 198 ASP B CA 1
ATOM 10082 C C . ASP B 1 198 ? -5.785 39.812 -1.87 1 92.75 198 ASP B C 1
ATOM 10084 O O . ASP B 1 198 ? -6.066 39.25 -2.918 1 92.75 198 ASP B O 1
ATOM 10088 N N . SER B 1 199 ? -6.156 39.406 -0.724 1 92.06 199 SER B N 1
ATOM 10089 C CA . SER B 1 199 ? -7.043 38.281 -0.542 1 92.06 199 SER B CA 1
ATOM 10090 C C . SER B 1 199 ? -7.965 38.469 0.654 1 92.06 199 SER B C 1
ATOM 10092 O O . SER B 1 199 ? -7.562 39.062 1.666 1 92.06 199 SER B O 1
ATOM 10094 N N . GLY B 1 200 ? -9.211 37.969 0.524 1 90.38 200 GLY B N 1
ATOM 10095 C CA . GLY B 1 200 ? -10.141 37.969 1.645 1 90.38 200 GLY B CA 1
ATOM 10096 C C . GLY B 1 200 ? -9.641 37.188 2.838 1 90.38 200 GLY B C 1
ATOM 10097 O O . GLY B 1 200 ? -9.969 37.5 3.982 1 90.38 200 GLY B O 1
ATOM 10098 N N . PHE B 1 201 ? -8.812 36.25 2.6 1 92.38 201 PHE B N 1
ATOM 10099 C CA . PHE B 1 201 ? -8.242 35.406 3.656 1 92.38 201 PHE B CA 1
ATOM 10100 C C . PHE B 1 201 ? -7.398 36.25 4.609 1 92.38 201 PHE B C 1
ATOM 10102 O O . PHE B 1 201 ? -7.391 36 5.816 1 92.38 201 PHE B O 1
ATOM 10109 N N . PHE B 1 202 ? -6.77 37.312 4.043 1 94.06 202 PHE B N 1
ATOM 10110 C CA . PHE B 1 202 ? -5.887 38.156 4.828 1 94.06 202 PHE B CA 1
ATOM 10111 C C . PHE B 1 202 ? -6.59 39.469 5.203 1 94.06 202 PHE B C 1
ATOM 10113 O O . PHE B 1 202 ? -5.945 40.5 5.34 1 94.06 202 PHE B O 1
ATOM 10120 N N . GLY B 1 203 ? -7.922 39.406 5.305 1 89.81 203 GLY B N 1
ATOM 10121 C CA . GLY B 1 203 ? -8.672 40.625 5.645 1 89.81 203 GLY B CA 1
ATOM 10122 C C . GLY B 1 203 ? -8.609 41.688 4.566 1 89.81 203 GLY B C 1
ATOM 10123 O O . GLY B 1 203 ? -8.492 42.875 4.863 1 89.81 203 GLY B O 1
ATOM 10124 N N . ASP B 1 204 ? -8.617 41.188 3.346 1 90.81 204 ASP B N 1
ATOM 10125 C CA . ASP B 1 204 ? -8.547 42.031 2.148 1 90.81 204 ASP B CA 1
ATOM 10126 C C . ASP B 1 204 ? -7.191 42.719 2.033 1 90.81 204 ASP B C 1
ATOM 10128 O O . ASP B 1 204 ? -7.07 43.75 1.393 1 90.81 204 ASP B O 1
ATOM 10132 N N . GLN B 1 205 ? -6.234 42.219 2.693 1 94.06 205 GLN B N 1
ATOM 10133 C CA . GLN B 1 205 ? -4.82 42.531 2.52 1 94.06 205 GLN B CA 1
ATOM 10134 C C . GLN B 1 205 ? -4.082 41.375 1.839 1 94.06 205 GLN B C 1
ATOM 10136 O O . GLN B 1 205 ? -4.641 40.688 0.979 1 94.06 205 GLN B O 1
ATOM 10141 N N . THR B 1 206 ? -2.838 41.219 2.111 1 94.94 206 THR B N 1
ATOM 10142 C CA . THR B 1 206 ? -2.041 40.094 1.631 1 94.94 206 THR B CA 1
ATOM 10143 C C . THR B 1 206 ? -1.094 39.594 2.719 1 94.94 206 THR B C 1
ATOM 10145 O O . THR B 1 206 ? -1.144 40.062 3.855 1 94.94 206 THR B O 1
ATOM 10148 N N . TYR B 1 207 ? -0.312 38.594 2.432 1 95.31 207 TYR B N 1
ATOM 10149 C CA . TYR B 1 207 ? 0.646 38.094 3.408 1 95.31 207 TYR B CA 1
ATOM 10150 C C . TYR B 1 207 ? 1.781 39.062 3.627 1 95.31 207 TYR B C 1
ATOM 10152 O O . TYR B 1 207 ? 1.895 40.062 2.902 1 95.31 207 TYR B O 1
ATOM 10160 N N . THR B 1 208 ? 2.59 38.906 4.656 1 97.38 208 THR B N 1
ATOM 10161 C CA . THR B 1 208 ? 3.572 39.906 5.074 1 97.38 208 THR B CA 1
ATOM 10162 C C . THR B 1 208 ? 4.992 39.375 4.828 1 97.38 208 THR B C 1
ATOM 10164 O O . THR B 1 208 ? 5.184 38.25 4.43 1 97.38 208 THR B O 1
ATOM 10167 N N . ASP B 1 209 ? 5.973 40.219 4.957 1 97.31 209 ASP B N 1
ATOM 10168 C CA . ASP B 1 209 ? 7.375 39.938 4.66 1 97.31 209 ASP B CA 1
ATOM 10169 C C . ASP B 1 209 ? 8.094 39.375 5.891 1 97.31 209 ASP B C 1
ATOM 10171 O O . ASP B 1 209 ? 8.734 40.125 6.633 1 97.31 209 ASP B O 1
ATOM 10175 N N . LEU B 1 210 ? 8.234 38.094 6.008 1 97.31 210 LEU B N 1
ATOM 10176 C CA . LEU B 1 210 ? 8.781 37.469 7.199 1 97.31 210 LEU B CA 1
ATOM 10177 C C . LEU B 1 210 ? 10.312 37.531 7.191 1 97.31 210 LEU B C 1
ATOM 10179 O O . LEU B 1 210 ? 10.953 37.156 8.18 1 97.31 210 LEU B O 1
ATOM 10183 N N . LEU B 1 211 ? 10.906 38.062 6.141 1 98 211 LEU B N 1
ATOM 10184 C CA . LEU B 1 211 ? 12.352 38.25 6.082 1 98 211 LEU B CA 1
ATOM 10185 C C . LEU B 1 211 ? 12.758 39.594 6.68 1 98 211 LEU B C 1
ATOM 10187 O O . LEU B 1 211 ? 13.953 39.875 6.82 1 98 211 LEU B O 1
ATOM 10191 N N . SER B 1 212 ? 11.758 40.344 7.121 1 97.75 212 SER B N 1
ATOM 10192 C CA . SER B 1 212 ? 12 41.688 7.648 1 97.75 212 SER B CA 1
ATOM 10193 C C . SER B 1 212 ? 11.789 41.719 9.156 1 97.75 212 SER B C 1
ATOM 10195 O O . SER B 1 212 ? 10.703 41.406 9.648 1 97.75 212 SER B O 1
ATOM 10197 N N . GLU B 1 213 ? 12.797 42.188 9.883 1 97.75 213 GLU B N 1
ATOM 10198 C CA . GLU B 1 213 ? 12.695 42.344 11.328 1 97.75 213 GLU B CA 1
ATOM 10199 C C . GLU B 1 213 ? 11.648 43.375 11.703 1 97.75 213 GLU B C 1
ATOM 10201 O O . GLU B 1 213 ? 10.922 43.219 12.688 1 97.75 213 GLU B O 1
ATOM 10206 N N . ASP B 1 214 ? 11.539 44.438 10.898 1 97.62 214 ASP B N 1
ATOM 10207 C CA . ASP B 1 214 ? 10.586 45.531 11.164 1 97.62 214 ASP B CA 1
ATOM 10208 C C . ASP B 1 214 ? 9.148 45 11.086 1 97.62 214 ASP B C 1
ATOM 10210 O O . ASP B 1 214 ? 8.305 45.406 11.898 1 97.62 214 ASP B O 1
ATOM 10214 N N . MET B 1 215 ? 8.969 44.281 10.094 1 98 215 MET B N 1
ATOM 10215 C CA . MET B 1 215 ? 7.648 43.656 9.977 1 98 215 MET B CA 1
ATOM 10216 C C . MET B 1 215 ? 7.324 42.812 11.219 1 98 215 MET B C 1
ATOM 10218 O O . MET B 1 215 ? 6.23 42.938 11.773 1 98 215 MET B O 1
ATOM 10222 N N . THR B 1 216 ? 8.297 42.031 11.75 1 98.56 216 THR B N 1
ATOM 10223 C CA . THR B 1 216 ? 8.094 41.156 12.898 1 98.56 216 THR B CA 1
ATOM 10224 C C . THR B 1 216 ? 7.824 41.969 14.156 1 98.56 216 THR B C 1
ATOM 10226 O O . THR B 1 216 ? 6.992 41.562 14.984 1 98.56 216 THR B O 1
ATOM 10229 N N . LYS B 1 217 ? 8.5 43.031 14.297 1 98.31 217 LYS B N 1
ATOM 10230 C CA . LYS B 1 217 ? 8.266 43.906 15.438 1 98.31 217 LYS B CA 1
ATOM 10231 C C . LYS B 1 217 ? 6.84 44.438 15.445 1 98.31 217 LYS B C 1
ATOM 10233 O O . LYS B 1 217 ? 6.207 44.531 16.5 1 98.31 217 LYS B O 1
ATOM 10238 N N . ARG B 1 218 ? 6.391 44.781 14.266 1 98.38 218 ARG B N 1
ATOM 10239 C CA . ARG B 1 218 ? 5.008 45.25 14.164 1 98.38 218 ARG B CA 1
ATOM 10240 C C . ARG B 1 218 ? 4.031 44.125 14.508 1 98.38 218 ARG B C 1
ATOM 10242 O O . ARG B 1 218 ? 3.035 44.344 15.195 1 98.38 218 ARG B O 1
ATOM 10249 N N . PHE B 1 219 ? 4.281 43 14 1 98.31 219 PHE B N 1
ATOM 10250 C CA . PHE B 1 219 ? 3.482 41.812 14.328 1 98.31 219 PHE B CA 1
ATOM 10251 C C . PHE B 1 219 ? 3.414 41.625 15.836 1 98.31 219 PHE B C 1
ATOM 10253 O O . PHE B 1 219 ? 2.336 41.375 16.391 1 98.31 219 PHE B O 1
ATOM 10260 N N . ILE B 1 220 ? 4.562 41.656 16.562 1 98.69 220 ILE B N 1
ATOM 10261 C CA . ILE B 1 220 ? 4.66 41.5 18 1 98.69 220 ILE B CA 1
ATOM 10262 C C . ILE B 1 220 ? 3.807 42.562 18.688 1 98.69 220 ILE B C 1
ATOM 10264 O O . ILE B 1 220 ? 3.082 42.25 19.641 1 98.69 220 ILE B O 1
ATOM 10268 N N . GLU B 1 221 ? 3.818 43.719 18.188 1 98.25 221 GLU B N 1
ATOM 10269 C CA . GLU B 1 221 ? 3.047 44.812 18.75 1 98.25 221 GLU B CA 1
ATOM 10270 C C . GLU B 1 221 ? 1.551 44.531 18.703 1 98.25 221 GLU B C 1
ATOM 10272 O O . GLU B 1 221 ? 0.812 44.938 19.609 1 98.25 221 GLU B O 1
ATOM 10277 N N . LEU B 1 222 ? 1.155 43.906 17.688 1 98.19 222 LEU B N 1
ATOM 10278 C CA . LEU B 1 222 ? -0.269 43.75 17.422 1 98.19 222 LEU B CA 1
ATOM 10279 C C . LEU B 1 222 ? -0.795 42.438 18.031 1 98.19 222 LEU B C 1
ATOM 10281 O O . LEU B 1 222 ? -2.008 42.281 18.156 1 98.19 222 LEU B O 1
ATOM 10285 N N . THR B 1 223 ? 0.07 41.531 18.469 1 98.38 223 THR B N 1
ATOM 10286 C CA . THR B 1 223 ? -0.362 40.25 19.031 1 98.38 223 THR B CA 1
ATOM 10287 C C . THR B 1 223 ? 0.246 40.031 20.406 1 98.38 223 THR B C 1
ATOM 10289 O O . THR B 1 223 ? -0.41 40.25 21.422 1 98.38 223 THR B O 1
ATOM 10292 N N . HIS B 1 224 ? 1.598 39.875 20.484 1 98.56 224 HIS B N 1
ATOM 10293 C CA . HIS B 1 224 ? 2.305 39.5 21.719 1 98.56 224 HIS B CA 1
ATOM 10294 C C . HIS B 1 224 ? 2.135 40.594 22.781 1 98.56 224 HIS B C 1
ATOM 10296 O O . HIS B 1 224 ? 1.84 40.281 23.938 1 98.56 224 HIS B O 1
ATOM 10302 N N . GLU B 1 225 ? 2.287 41.812 22.359 1 98.38 225 GLU B N 1
ATOM 10303 C CA . GLU B 1 225 ? 2.156 42.906 23.297 1 98.38 225 GLU B CA 1
ATOM 10304 C C . GLU B 1 225 ? 0.718 43.062 23.781 1 98.38 225 GLU B C 1
ATOM 10306 O O . GLU B 1 225 ? 0.48 43.469 24.922 1 98.38 225 GLU B O 1
ATOM 10311 N N . VAL B 1 226 ? -0.239 42.75 22.922 1 98.5 226 VAL B N 1
ATOM 10312 C CA . VAL B 1 226 ? -1.643 42.781 23.312 1 98.5 226 VAL B CA 1
ATOM 10313 C C . VAL B 1 226 ? -1.916 41.75 24.391 1 98.5 226 VAL B C 1
ATOM 10315 O O . VAL B 1 226 ? -2.57 42.031 25.391 1 98.5 226 VAL B O 1
ATOM 10318 N N . TYR B 1 227 ? -1.462 40.5 24.203 1 98.62 227 TYR B N 1
ATOM 10319 C CA . TYR B 1 227 ? -1.566 39.469 25.234 1 98.62 227 TYR B CA 1
ATOM 10320 C C . TYR B 1 227 ? -0.918 39.938 26.531 1 98.62 227 TYR B C 1
ATOM 10322 O O . TYR B 1 227 ? -1.478 39.719 27.625 1 98.62 227 TYR B O 1
ATOM 10330 N N . LYS B 1 228 ? 0.355 40.5 26.438 1 98.56 228 LYS B N 1
ATOM 10331 C CA . LYS B 1 228 ? 1.079 40.969 27.625 1 98.56 228 LYS B CA 1
ATOM 10332 C C . LYS B 1 228 ? 0.256 42 28.406 1 98.56 228 LYS B C 1
ATOM 10334 O O . LYS B 1 228 ? 0.188 41.938 29.625 1 98.56 228 LYS B O 1
ATOM 10339 N N . LYS B 1 229 ? -0.39 42.844 27.672 1 98.06 229 LYS B N 1
ATOM 10340 C CA . LYS B 1 229 ? -1.209 43.875 28.281 1 98.06 229 LYS B CA 1
ATOM 10341 C C . LYS B 1 229 ? -2.354 43.281 29.094 1 98.06 229 LYS B C 1
ATOM 10343 O O . LYS B 1 229 ? -2.699 43.781 30.156 1 98.06 229 LYS B O 1
ATOM 10348 N N . HIS B 1 230 ? -2.926 42.25 28.641 1 98.06 230 HIS B N 1
ATOM 10349 C CA . HIS B 1 230 ? -4.16 41.75 29.219 1 98.06 230 HIS B CA 1
ATOM 10350 C C . HIS B 1 230 ? -3.869 40.625 30.234 1 98.06 230 HIS B C 1
ATOM 10352 O O . HIS B 1 230 ? -4.586 40.5 31.219 1 98.06 230 HIS B O 1
ATOM 10358 N N . ILE B 1 231 ? -2.854 39.781 29.969 1 98 231 ILE B N 1
ATOM 10359 C CA . ILE B 1 231 ? -2.66 38.625 30.828 1 98 231 ILE B CA 1
ATOM 10360 C C . ILE B 1 231 ? -1.169 38.406 31.078 1 98 231 ILE B C 1
ATOM 10362 O O . ILE B 1 231 ? -0.731 37.281 31.359 1 98 231 ILE B O 1
ATOM 10366 N N . GLY B 1 232 ? -0.317 39.344 30.953 1 97.31 232 GLY B N 1
ATOM 10367 C CA . GLY B 1 232 ? 1.127 39.25 31.094 1 97.31 232 GLY B CA 1
ATOM 10368 C C . GLY B 1 232 ? 1.562 38.688 32.438 1 97.31 232 GLY B C 1
ATOM 10369 O O . GLY B 1 232 ? 2.598 38.031 32.531 1 97.31 232 GLY B O 1
ATOM 10370 N N . ASP B 1 233 ? 0.796 38.906 33.5 1 96.31 233 ASP B N 1
ATOM 10371 C CA . ASP B 1 233 ? 1.114 38.438 34.844 1 96.31 233 ASP B CA 1
ATOM 10372 C C . ASP B 1 233 ? 1.086 36.906 34.906 1 96.31 233 ASP B C 1
ATOM 10374 O O . ASP B 1 233 ? 1.668 36.312 35.812 1 96.31 233 ASP B O 1
ATOM 10378 N N . ASP B 1 234 ? 0.451 36.344 34 1 96.94 234 ASP B N 1
ATOM 10379 C CA . ASP B 1 234 ? 0.29 34.875 34 1 96.94 234 ASP B CA 1
ATOM 10380 C C . ASP B 1 234 ? 1.295 34.188 33.094 1 96.94 234 ASP B C 1
ATOM 10382 O O . ASP B 1 234 ? 1.367 32.969 33.031 1 96.94 234 ASP B O 1
ATOM 10386 N N . PHE B 1 235 ? 2.125 35.031 32.375 1 97.69 235 PHE B N 1
ATOM 10387 C CA . PHE B 1 235 ? 3.139 34.469 31.5 1 97.69 235 PHE B CA 1
ATOM 10388 C C . PHE B 1 235 ? 4.098 33.562 32.25 1 97.69 235 PHE B C 1
ATOM 10390 O O . PHE B 1 235 ? 4.48 33.875 33.406 1 97.69 235 PHE B O 1
ATOM 10397 N N . GLY B 1 236 ? 4.379 32.375 31.656 1 95.94 236 GLY B N 1
ATOM 10398 C CA . GLY B 1 236 ? 5.328 31.453 32.281 1 95.94 236 GLY B CA 1
ATOM 10399 C C . GLY B 1 236 ? 4.684 30.484 33.25 1 95.94 236 GLY B C 1
ATOM 10400 O O . GLY B 1 236 ? 5.289 29.484 33.625 1 95.94 236 GLY B O 1
ATOM 10401 N N . GLY B 1 237 ? 3.457 30.766 33.688 1 94.94 237 GLY B N 1
ATOM 10402 C CA . GLY B 1 237 ? 2.67 29.906 34.531 1 94.94 237 GLY B CA 1
ATOM 10403 C C . GLY B 1 237 ? 1.42 29.359 33.875 1 94.94 237 GLY B C 1
ATOM 10404 O O . GLY B 1 237 ? 1.497 28.453 33.031 1 94.94 237 GLY B O 1
ATOM 10405 N N . ALA B 1 238 ? 0.318 30.062 34.156 1 96.25 238 ALA B N 1
ATOM 10406 C CA . ALA B 1 238 ? -0.95 29.625 33.594 1 96.25 238 ALA B CA 1
ATOM 10407 C C . ALA B 1 238 ? -0.943 29.766 32.062 1 96.25 238 ALA B C 1
ATOM 10409 O O . ALA B 1 238 ? -1.654 29.031 31.375 1 96.25 238 ALA B O 1
ATOM 10410 N N . ALA B 1 239 ? -0.193 30.688 31.594 1 98.06 239 ALA B N 1
ATOM 10411 C CA . ALA B 1 239 ? 0.048 30.859 30.156 1 98.06 239 ALA B CA 1
ATOM 10412 C C . ALA B 1 239 ? 1.506 30.562 29.812 1 98.06 239 ALA B C 1
ATOM 10414 O O . ALA B 1 239 ? 2.316 31.484 29.703 1 98.06 239 ALA B O 1
ATOM 10415 N N . PRO B 1 240 ? 1.824 29.359 29.453 1 98.06 240 PRO B N 1
ATOM 10416 C CA . PRO B 1 240 ? 3.227 28.938 29.422 1 98.06 240 PRO B CA 1
ATOM 10417 C C . PRO B 1 240 ? 3.932 29.297 28.125 1 98.06 240 PRO B C 1
ATOM 10419 O O . PRO B 1 240 ? 5.16 29.422 28.094 1 98.06 240 PRO B O 1
ATOM 10422 N N . SER B 1 241 ? 3.186 29.406 27.062 1 98.44 241 SER B N 1
ATOM 10423 C CA . SER B 1 241 ? 3.893 29.562 25.797 1 98.44 241 SER B CA 1
ATOM 10424 C C . SER B 1 241 ? 3.025 30.25 24.75 1 98.44 241 SER B C 1
ATOM 10426 O O . SER B 1 241 ? 1.813 30.391 24.938 1 98.44 241 SER B O 1
ATOM 10428 N N . MET B 1 242 ? 3.717 30.781 23.734 1 98.38 242 MET B N 1
ATOM 10429 C CA . MET B 1 242 ? 3.115 31.328 22.531 1 98.38 242 MET B CA 1
ATOM 10430 C C . MET B 1 242 ? 3.439 30.469 21.312 1 98.38 242 MET B C 1
ATOM 10432 O O . MET B 1 242 ? 4.605 30.172 21.047 1 98.38 242 MET B O 1
ATOM 10436 N N . PHE B 1 243 ? 2.391 29.984 20.625 1 98.56 243 PHE B N 1
ATOM 10437 C CA . PHE B 1 243 ? 2.523 29.109 19.469 1 98.56 243 PHE B CA 1
ATOM 10438 C C . PHE B 1 243 ? 2.562 29.922 18.188 1 98.56 243 PHE B C 1
ATOM 10440 O O . PHE B 1 243 ? 1.65 30.703 17.906 1 98.56 243 PHE B O 1
ATOM 10447 N N . THR B 1 244 ? 3.633 29.828 17.297 1 98.38 244 THR B N 1
ATOM 10448 C CA . THR B 1 244 ? 3.689 30.359 15.938 1 98.38 244 THR B CA 1
ATOM 10449 C C . THR B 1 244 ? 3.492 29.25 14.914 1 98.38 244 THR B C 1
ATOM 10451 O O . THR B 1 244 ? 4.074 28.172 15.039 1 98.38 244 THR B O 1
ATOM 10454 N N . ASP B 1 245 ? 2.652 29.516 13.906 1 97.69 245 ASP B N 1
ATOM 10455 C CA . ASP B 1 245 ? 2.145 28.453 13.055 1 97.69 245 ASP B CA 1
ATOM 10456 C C . ASP B 1 245 ? 2.605 28.625 11.609 1 97.69 245 ASP B C 1
ATOM 10458 O O . ASP B 1 245 ? 2.244 29.609 10.961 1 97.69 245 ASP B O 1
ATOM 10462 N N . GLU B 1 246 ? 3.395 27.719 11.102 1 96.38 246 GLU B N 1
ATOM 10463 C CA . GLU B 1 246 ? 3.801 27.531 9.711 1 96.38 246 GLU B CA 1
ATOM 10464 C C . GLU B 1 246 ? 4.309 28.828 9.102 1 96.38 246 GLU B C 1
ATOM 10466 O O . GLU B 1 246 ? 3.895 29.219 8.008 1 96.38 246 GLU B O 1
ATOM 10471 N N . PRO B 1 247 ? 5.109 29.609 9.844 1 96.12 247 PRO B N 1
ATOM 10472 C CA . PRO B 1 247 ? 5.719 30.75 9.156 1 96.12 247 PRO B CA 1
ATOM 10473 C C . PRO B 1 247 ? 6.531 30.344 7.934 1 96.12 247 PRO B C 1
ATOM 10475 O O . PRO B 1 247 ? 7.168 29.281 7.938 1 96.12 247 PRO B O 1
ATOM 10478 N N . GLN B 1 248 ? 6.469 31.047 6.887 1 90.69 248 GLN B N 1
ATOM 10479 C CA . GLN B 1 248 ? 7.164 30.703 5.648 1 90.69 248 GLN B CA 1
ATOM 10480 C C . GLN B 1 248 ? 7.387 31.953 4.785 1 90.69 248 GLN B C 1
ATOM 10482 O O . GLN B 1 248 ? 6.66 32.938 4.906 1 90.69 248 GLN B O 1
ATOM 10487 N N . TYR B 1 249 ? 8.43 31.969 4 1 94.69 249 TYR B N 1
ATOM 10488 C CA . TYR B 1 249 ? 8.594 32.906 2.914 1 94.69 249 TYR B CA 1
ATOM 10489 C C . TYR B 1 249 ? 8.25 32.281 1.57 1 94.69 249 TYR B C 1
ATOM 10491 O O . TYR B 1 249 ? 7.812 31.125 1.516 1 94.69 249 TYR B O 1
ATOM 10499 N N . CYS B 1 250 ? 8.328 33.062 0.579 1 94.75 250 CYS B N 1
ATOM 10500 C CA . CYS B 1 250 ? 8.047 32.562 -0.759 1 94.75 250 CYS B CA 1
ATOM 10501 C C . CYS B 1 250 ? 8.922 31.359 -1.08 1 94.75 250 CYS B C 1
ATOM 10503 O O . CYS B 1 250 ? 10.148 31.453 -1.012 1 94.75 250 CYS B O 1
ATOM 10505 N N . PRO B 1 251 ? 8.242 30.219 -1.413 1 95.56 251 PRO B N 1
ATOM 10506 C CA . PRO B 1 251 ? 9.062 29.078 -1.819 1 95.56 251 PRO B CA 1
ATOM 10507 C C . PRO B 1 251 ? 9.844 29.344 -3.104 1 95.56 251 PRO B C 1
ATOM 10509 O O . PRO B 1 251 ? 9.273 29.797 -4.094 1 95.56 251 PRO B O 1
ATOM 10512 N N . MET B 1 252 ? 11.102 29.031 -3.064 1 96.38 252 MET B N 1
ATOM 10513 C CA . MET B 1 252 ? 11.922 29.094 -4.273 1 96.38 252 MET B CA 1
ATOM 10514 C C . MET B 1 252 ? 11.492 28.016 -5.27 1 96.38 252 MET B C 1
ATOM 10516 O O . MET B 1 252 ? 11.359 26.859 -4.906 1 96.38 252 MET B O 1
ATOM 10520 N N . SER B 1 253 ? 11.133 28.453 -6.484 1 94.75 253 SER B N 1
ATOM 10521 C CA . SER B 1 253 ? 10.758 27.484 -7.5 1 94.75 253 SER B CA 1
ATOM 10522 C C . SER B 1 253 ? 11.859 27.297 -8.531 1 94.75 253 SER B C 1
ATOM 10524 O O . SER B 1 253 ? 12.797 28.094 -8.602 1 94.75 253 SER B O 1
ATOM 10526 N N . THR B 1 254 ? 11.852 26.203 -9.227 1 95.44 254 THR B N 1
ATOM 10527 C CA . THR B 1 254 ? 12.797 25.891 -10.297 1 95.44 254 THR B CA 1
ATOM 10528 C C . THR B 1 254 ? 12.062 25.641 -11.609 1 95.44 254 THR B C 1
ATOM 10530 O O . THR B 1 254 ? 10.844 25.484 -11.625 1 95.44 254 THR B O 1
ATOM 10533 N N . LEU B 1 255 ? 12.812 25.672 -12.688 1 95.06 255 LEU B N 1
ATOM 10534 C CA . LEU B 1 255 ? 12.258 25.344 -14 1 95.06 255 LEU B CA 1
ATOM 10535 C C . LEU B 1 255 ? 11.984 23.844 -14.109 1 95.06 255 LEU B C 1
ATOM 10537 O O . LEU B 1 255 ? 12.75 23.031 -13.594 1 95.06 255 LEU B O 1
ATOM 10541 N N . ALA B 1 256 ? 10.836 23.547 -14.75 1 88.94 256 ALA B N 1
ATOM 10542 C CA . ALA B 1 256 ? 10.602 22.156 -15.086 1 88.94 256 ALA B CA 1
ATOM 10543 C C . ALA B 1 256 ? 11.602 21.656 -16.109 1 88.94 256 ALA B C 1
ATOM 10545 O O . ALA B 1 256 ? 12.094 20.531 -16.016 1 88.94 256 ALA B O 1
ATOM 10546 N N . GLU B 1 257 ? 11.82 22.453 -17.109 1 88.81 257 GLU B N 1
ATOM 10547 C CA . GLU B 1 257 ? 12.82 22.234 -18.141 1 88.81 257 GLU B CA 1
ATOM 10548 C C . GLU B 1 257 ? 13.688 23.469 -18.344 1 88.81 257 GLU B C 1
ATOM 10550 O O . GLU B 1 257 ? 13.18 24.578 -18.406 1 88.81 257 GLU B O 1
ATOM 10555 N N . SER B 1 258 ? 14.977 23.266 -18.5 1 92.5 258 SER B N 1
ATOM 10556 C CA . SER B 1 258 ? 15.961 24.344 -18.484 1 92.5 258 SER B CA 1
ATOM 10557 C C . SER B 1 258 ? 15.703 25.344 -19.609 1 92.5 258 SER B C 1
ATOM 10559 O O . SER B 1 258 ? 15.922 26.547 -19.453 1 92.5 258 SER B O 1
ATOM 10561 N N . GLU B 1 259 ? 15.195 24.844 -20.75 1 90.75 259 GLU B N 1
ATOM 10562 C CA . GLU B 1 259 ? 15.086 25.719 -21.922 1 90.75 259 GLU B CA 1
ATOM 10563 C C . GLU B 1 259 ? 13.633 26.125 -22.172 1 90.75 259 GLU B C 1
ATOM 10565 O O . GLU B 1 259 ? 13.352 26.891 -23.094 1 90.75 259 GLU B O 1
ATOM 10570 N N . LYS B 1 260 ? 12.719 25.656 -21.344 1 87.94 260 LYS B N 1
ATOM 10571 C CA . LYS B 1 260 ? 11.312 26 -21.5 1 87.94 260 LYS B CA 1
ATOM 10572 C C . LYS B 1 260 ? 10.984 27.312 -20.797 1 87.94 260 LYS B C 1
ATOM 10574 O O . LYS B 1 260 ? 11.508 27.594 -19.719 1 87.94 260 LYS B O 1
ATOM 10579 N N . LEU B 1 261 ? 10.211 28.156 -21.469 1 92 261 LEU B N 1
ATOM 10580 C CA . LEU B 1 261 ? 9.773 29.406 -20.859 1 92 261 LEU B CA 1
ATOM 10581 C C . LEU B 1 261 ? 8.828 29.156 -19.703 1 92 261 LEU B C 1
ATOM 10583 O O . LEU B 1 261 ? 7.859 28.406 -19.828 1 92 261 LEU B O 1
ATOM 10587 N N . GLN B 1 262 ? 9.156 29.719 -18.547 1 93.69 262 GLN B N 1
ATOM 10588 C CA . GLN B 1 262 ? 8.391 29.547 -17.312 1 93.69 262 GLN B CA 1
ATOM 10589 C C . GLN B 1 262 ? 8.703 30.641 -16.312 1 93.69 262 GLN B C 1
ATOM 10591 O O . GLN B 1 262 ? 9.828 31.141 -16.25 1 93.69 262 GLN B O 1
ATOM 10596 N N . ASP B 1 263 ? 7.699 31.031 -15.578 1 96 263 ASP B N 1
ATOM 10597 C CA . ASP B 1 263 ? 7.949 31.906 -14.445 1 96 263 ASP B CA 1
ATOM 10598 C C . ASP B 1 263 ? 8.719 31.188 -13.344 1 96 263 ASP B C 1
ATOM 10600 O O . ASP B 1 263 ? 8.469 30.016 -13.07 1 96 263 ASP B O 1
ATOM 10604 N N . VAL B 1 264 ? 9.703 31.859 -12.82 1 96.81 264 VAL B N 1
ATOM 10605 C CA . VAL B 1 264 ? 10.43 31.359 -11.656 1 96.81 264 VAL B CA 1
ATOM 10606 C C . VAL B 1 264 ? 10.273 32.344 -10.492 1 96.81 264 VAL B C 1
ATOM 10608 O O . VAL B 1 264 ? 10.367 33.562 -10.68 1 96.81 264 VAL B O 1
ATOM 10611 N N . PHE B 1 265 ? 9.961 31.828 -9.336 1 97.44 265 PHE B N 1
ATOM 10612 C CA . PHE B 1 265 ? 9.742 32.656 -8.156 1 97.44 265 PHE B CA 1
ATOM 10613 C C . PHE B 1 265 ? 10.852 32.438 -7.133 1 97.44 265 PHE B C 1
ATOM 10615 O O . PHE B 1 265 ? 11.25 31.297 -6.883 1 97.44 265 PHE B O 1
ATOM 10622 N N . ILE B 1 266 ? 11.352 33.469 -6.555 1 97.88 266 ILE B N 1
ATOM 10623 C CA . ILE B 1 266 ? 12.445 33.438 -5.59 1 97.88 266 ILE B CA 1
ATOM 10624 C C . ILE B 1 266 ? 12.094 34.312 -4.391 1 97.88 266 ILE B C 1
ATOM 10626 O O . ILE B 1 266 ? 11.508 35.406 -4.543 1 97.88 266 ILE B O 1
ATOM 10630 N N . PRO B 1 267 ? 12.469 33.906 -3.152 1 97.75 267 PRO B N 1
ATOM 10631 C CA . PRO B 1 267 ? 12.219 34.75 -1.984 1 97.75 267 PRO B CA 1
ATOM 10632 C C . PRO B 1 267 ? 12.898 36.094 -2.084 1 97.75 267 PRO B C 1
ATOM 10634 O O . PRO B 1 267 ? 14.023 36.188 -2.58 1 97.75 267 PRO B O 1
ATOM 10637 N N . TRP B 1 268 ? 12.227 37.094 -1.58 1 97.81 268 TRP B N 1
ATOM 10638 C CA . TRP B 1 268 ? 12.742 38.469 -1.732 1 97.81 268 TRP B CA 1
ATOM 10639 C C . TRP B 1 268 ? 12.273 39.344 -0.586 1 97.81 268 TRP B C 1
ATOM 10641 O O . TRP B 1 268 ? 11.258 39.062 0.048 1 97.81 268 TRP B O 1
ATOM 10651 N N . THR B 1 269 ? 13.023 40.312 -0.185 1 97.56 269 THR B N 1
ATOM 10652 C CA . THR B 1 269 ? 12.688 41.375 0.754 1 97.56 269 THR B CA 1
ATOM 10653 C C . THR B 1 269 ? 13.328 42.688 0.329 1 97.56 269 THR B C 1
ATOM 10655 O O . THR B 1 269 ? 14.281 42.719 -0.456 1 97.56 269 THR B O 1
ATOM 10658 N N . LYS B 1 270 ? 12.852 43.812 0.678 1 94.62 270 LYS B N 1
ATOM 10659 C CA . LYS B 1 270 ? 13.211 45.156 0.197 1 94.62 270 LYS B CA 1
ATOM 10660 C C . LYS B 1 270 ? 14.711 45.406 0.302 1 94.62 270 LYS B C 1
ATOM 10662 O O . LYS B 1 270 ? 15.32 45.969 -0.597 1 94.62 270 LYS B O 1
ATOM 10667 N N . LYS B 1 271 ? 15.414 44.969 1.285 1 94.31 271 LYS B N 1
ATOM 10668 C CA . LYS B 1 271 ? 16.812 45.312 1.508 1 94.31 271 LYS B CA 1
ATOM 10669 C C . LYS B 1 271 ? 17.719 44.125 1.19 1 94.31 271 LYS B C 1
ATOM 10671 O O . LYS B 1 271 ? 18.891 44.094 1.607 1 94.31 271 LYS B O 1
ATOM 10676 N N . ILE B 1 272 ? 17.281 43.25 0.416 1 97.75 272 ILE B N 1
ATOM 10677 C CA . ILE B 1 272 ? 18 42 0.28 1 97.75 272 ILE B CA 1
ATOM 10678 C C . ILE B 1 272 ? 19.25 42.219 -0.565 1 97.75 272 ILE B C 1
ATOM 10680 O O . ILE B 1 272 ? 20.281 41.562 -0.352 1 97.75 272 ILE B O 1
ATOM 10684 N N . VAL B 1 273 ? 19.219 43.156 -1.624 1 97.38 273 VAL B N 1
ATOM 10685 C CA . VAL B 1 273 ? 20.375 43.406 -2.469 1 97.38 273 VAL B CA 1
ATOM 10686 C C . VAL B 1 273 ? 21.531 43.938 -1.614 1 97.38 273 VAL B C 1
ATOM 10688 O O . VAL B 1 273 ? 22.656 43.469 -1.735 1 97.38 273 VAL B O 1
ATOM 10691 N N . GLN B 1 274 ? 21.203 44.812 -0.714 1 97.19 274 GLN B N 1
ATOM 10692 C CA . GLN B 1 274 ? 22.203 45.406 0.168 1 97.19 274 GLN B CA 1
ATOM 10693 C C . GLN B 1 274 ? 22.703 44.406 1.2 1 97.19 274 GLN B C 1
ATOM 10695 O O . GLN B 1 274 ? 23.906 44.281 1.439 1 97.19 274 GLN B O 1
ATOM 10700 N N . SER B 1 275 ? 21.766 43.719 1.822 1 97.31 275 SER B N 1
ATOM 10701 C CA . SER B 1 275 ? 22.156 42.75 2.865 1 97.31 275 SER B CA 1
ATOM 10702 C C . SER B 1 275 ? 22.984 41.625 2.293 1 97.31 275 SER B C 1
ATOM 10704 O O . SER B 1 275 ? 23.906 41.125 2.941 1 97.31 275 SER B O 1
ATOM 10706 N N . PHE B 1 276 ? 22.641 41.156 1.105 1 98 276 PHE B N 1
ATOM 10707 C CA . PHE B 1 276 ? 23.406 40.094 0.457 1 98 276 PHE B CA 1
ATOM 10708 C C . PHE B 1 276 ? 24.828 40.531 0.151 1 98 276 PHE B C 1
ATOM 10710 O O . PHE B 1 276 ? 25.781 39.812 0.381 1 98 276 PHE B O 1
ATOM 10717 N N . LYS B 1 277 ? 24.922 41.75 -0.435 1 97.62 277 LYS B N 1
ATOM 10718 C CA . LYS B 1 277 ? 26.234 42.312 -0.734 1 97.62 277 LYS B CA 1
ATOM 10719 C C . LYS B 1 277 ? 27.078 42.406 0.526 1 97.62 277 LYS B C 1
ATOM 10721 O O . LYS B 1 277 ? 28.266 42.062 0.506 1 97.62 277 LYS B O 1
ATOM 10726 N N . LYS B 1 278 ? 26.531 42.844 1.567 1 97.5 278 LYS B N 1
ATOM 10727 C CA . LYS B 1 278 ? 27.234 42.969 2.836 1 97.5 278 LYS B CA 1
ATOM 10728 C C . LYS B 1 278 ? 27.672 41.625 3.379 1 97.5 278 LYS B C 1
ATOM 10730 O O . LYS B 1 278 ? 28.797 41.469 3.855 1 97.5 278 LYS B O 1
ATOM 10735 N N . ALA B 1 279 ? 26.859 40.625 3.295 1 96.75 279 ALA B N 1
ATOM 10736 C CA . ALA B 1 279 ? 27.078 39.312 3.922 1 96.75 279 ALA B CA 1
ATOM 10737 C C . ALA B 1 279 ? 27.969 38.438 3.047 1 96.75 279 ALA B C 1
ATOM 10739 O O . ALA B 1 279 ? 28.781 37.656 3.559 1 96.75 279 ALA B O 1
ATOM 10740 N N . LYS B 1 280 ? 27.781 38.562 1.681 1 95.88 280 LYS B N 1
ATOM 10741 C CA . LYS B 1 280 ? 28.375 37.562 0.807 1 95.88 280 LYS B CA 1
ATOM 10742 C C . LYS B 1 280 ? 29.25 38.219 -0.261 1 95.88 280 LYS B C 1
ATOM 10744 O O . LYS B 1 280 ? 30.016 37.531 -0.944 1 95.88 280 LYS B O 1
ATOM 10749 N N . GLY B 1 281 ? 29.219 39.656 -0.494 1 92.69 281 GLY B N 1
ATOM 10750 C CA . GLY B 1 281 ? 30.094 40.406 -1.361 1 92.69 281 GLY B CA 1
ATOM 10751 C C . GLY B 1 281 ? 29.562 40.594 -2.768 1 92.69 281 GLY B C 1
ATOM 10752 O O . GLY B 1 281 ? 29.906 41.531 -3.467 1 92.69 281 GLY B O 1
ATOM 10753 N N . GLY B 1 282 ? 28.734 39.656 -3.354 1 93.25 282 GLY B N 1
ATOM 10754 C CA . GLY B 1 282 ? 28.281 39.719 -4.734 1 93.25 282 GLY B CA 1
ATOM 10755 C C . GLY B 1 282 ? 27.109 40.625 -4.945 1 93.25 282 GLY B C 1
ATOM 10756 O O . GLY B 1 282 ? 26.406 41 -3.992 1 93.25 282 GLY B O 1
ATOM 10757 N N . ASP B 1 283 ? 27.016 41.25 -6.23 1 96.44 283 ASP B N 1
ATOM 10758 C CA . ASP B 1 283 ? 25.828 42 -6.629 1 96.44 283 ASP B CA 1
ATOM 10759 C C . ASP B 1 283 ? 24.688 41.031 -7.023 1 96.44 283 ASP B C 1
ATOM 10761 O O . ASP B 1 283 ? 24.703 40.469 -8.117 1 96.44 283 ASP B O 1
ATOM 10765 N N . LEU B 1 284 ? 23.75 41 -6.203 1 97.75 284 LEU B N 1
ATOM 10766 C CA . LEU B 1 284 ? 22.672 40 -6.359 1 97.75 284 LEU B CA 1
ATOM 10767 C C . LEU B 1 284 ? 21.938 40.219 -7.672 1 97.75 284 LEU B C 1
ATOM 10769 O O . LEU B 1 284 ? 21.5 39.25 -8.305 1 97.75 284 LEU B O 1
ATOM 10773 N N . LEU B 1 285 ? 21.719 41.438 -8.156 1 97.69 285 LEU B N 1
ATOM 10774 C CA . LEU B 1 285 ? 21 41.688 -9.398 1 97.69 285 LEU B CA 1
ATOM 10775 C C . LEU B 1 285 ? 21.766 41.156 -10.602 1 97.69 285 LEU B C 1
ATOM 10777 O O . LEU B 1 285 ? 21.172 40.688 -11.57 1 97.69 285 LEU B O 1
ATOM 10781 N N . GLU B 1 286 ? 23.078 41.25 -10.516 1 96.69 286 GLU B N 1
ATOM 10782 C CA . GLU B 1 286 ? 23.891 40.688 -11.586 1 96.69 286 GLU B CA 1
ATOM 10783 C C . GLU B 1 286 ? 23.859 39.156 -11.547 1 96.69 286 GLU B C 1
ATOM 10785 O O . GLU B 1 286 ? 24.047 38.5 -12.578 1 96.69 286 GLU B O 1
ATOM 10790 N N . LEU B 1 287 ? 23.703 38.594 -10.383 1 97.19 287 LEU B N 1
ATOM 10791 C CA . LEU B 1 287 ? 23.875 37.188 -10.164 1 97.19 287 LEU B CA 1
ATOM 10792 C C . LEU B 1 287 ? 22.547 36.438 -10.297 1 97.19 287 LEU B C 1
ATOM 10794 O O . LEU B 1 287 ? 22.516 35.219 -10.32 1 97.19 287 LEU B O 1
ATOM 10798 N N . LEU B 1 288 ? 21.406 37.094 -10.492 1 97.94 288 LEU B N 1
ATOM 10799 C CA . LEU B 1 288 ? 20.078 36.5 -10.43 1 97.94 288 LEU B CA 1
ATOM 10800 C C . LEU B 1 288 ? 19.938 35.344 -11.398 1 97.94 288 LEU B C 1
ATOM 10802 O O . LEU B 1 288 ? 19.359 34.312 -11.047 1 97.94 288 LEU B O 1
ATOM 10806 N N . PRO B 1 289 ? 20.484 35.406 -12.648 1 98.06 289 PRO B N 1
ATOM 10807 C CA . PRO B 1 289 ? 20.344 34.25 -13.57 1 98.06 289 PRO B CA 1
ATOM 10808 C C . PRO B 1 289 ? 20.969 32.969 -13.023 1 98.06 289 PRO B C 1
ATOM 10810 O O . PRO B 1 289 ? 20.516 31.875 -13.336 1 98.06 289 PRO B O 1
ATOM 10813 N N . GLN B 1 290 ? 21.938 33.094 -12.164 1 97.31 290 GLN B N 1
ATOM 10814 C CA . GLN B 1 290 ? 22.625 31.938 -11.602 1 97.31 290 GLN B CA 1
ATOM 10815 C C . GLN B 1 290 ? 21.781 31.25 -10.531 1 97.31 290 GLN B C 1
ATOM 10817 O O . GLN B 1 290 ? 22.078 30.125 -10.133 1 97.31 290 GLN B O 1
ATOM 10822 N N . LEU B 1 291 ? 20.734 31.906 -10.062 1 97.69 291 LEU B N 1
ATOM 10823 C CA . LEU B 1 291 ? 19.812 31.266 -9.133 1 97.69 291 LEU B CA 1
ATOM 10824 C C . LEU B 1 291 ? 18.859 30.328 -9.867 1 97.69 291 LEU B C 1
ATOM 10826 O O . LEU B 1 291 ? 18.25 29.453 -9.258 1 97.69 291 LEU B O 1
ATOM 10830 N N . VAL B 1 292 ? 18.812 30.5 -11.203 1 97.5 292 VAL B N 1
ATOM 10831 C CA . VAL B 1 292 ? 17.859 29.734 -12.008 1 97.5 292 VAL B CA 1
ATOM 10832 C C . VAL B 1 292 ? 18.594 28.609 -12.734 1 97.5 292 VAL B C 1
ATOM 10834 O O . VAL B 1 292 ? 18.125 27.484 -12.789 1 97.5 292 VAL B O 1
ATOM 10837 N N . TRP B 1 293 ? 19.797 28.984 -13.32 1 97.12 293 TRP B N 1
ATOM 10838 C CA . TRP B 1 293 ? 20.562 28.016 -14.102 1 97.12 293 TRP B CA 1
ATOM 10839 C C . TRP B 1 293 ? 21.953 27.828 -13.5 1 97.12 293 TRP B C 1
ATOM 10841 O O . TRP B 1 293 ? 22.562 28.797 -13.016 1 97.12 293 TRP B O 1
ATOM 10851 N N . ASP B 1 294 ? 22.422 26.594 -13.578 1 95.38 294 ASP B N 1
ATOM 10852 C CA . ASP B 1 294 ? 23.812 26.344 -13.203 1 95.38 294 ASP B CA 1
ATOM 10853 C C . ASP B 1 294 ? 24.766 26.844 -14.281 1 95.38 294 ASP B C 1
ATOM 10855 O O . ASP B 1 294 ? 24.562 26.594 -15.469 1 95.38 294 ASP B O 1
ATOM 10859 N N . PRO B 1 295 ? 25.781 27.562 -13.891 1 95.5 295 PRO B N 1
ATOM 10860 C CA . PRO B 1 295 ? 26.75 28.062 -14.875 1 95.5 295 PRO B CA 1
ATOM 10861 C C . PRO B 1 295 ? 27.578 26.938 -15.508 1 95.5 295 PRO B C 1
ATOM 10863 O O . PRO B 1 295 ? 27.969 26 -14.812 1 95.5 295 PRO B O 1
ATOM 10866 N N . VAL B 1 296 ? 27.891 27.125 -16.781 1 92.31 296 VAL B N 1
ATOM 10867 C CA . VAL B 1 296 ? 28.641 26.125 -17.531 1 92.31 296 VAL B CA 1
ATOM 10868 C C . VAL B 1 296 ? 30.062 26 -16.969 1 92.31 296 VAL B C 1
ATOM 10870 O O . VAL B 1 296 ? 30.641 24.922 -16.953 1 92.31 296 VAL B O 1
ATOM 10873 N N . ASP B 1 297 ? 30.609 27 -16.438 1 87.62 297 ASP B N 1
ATOM 10874 C CA . ASP B 1 297 ? 32.031 27.062 -16.125 1 87.62 297 ASP B CA 1
ATOM 10875 C C . ASP B 1 297 ? 32.281 26.828 -14.641 1 87.62 297 ASP B C 1
ATOM 10877 O O . ASP B 1 297 ? 33.375 27.094 -14.133 1 87.62 297 ASP B O 1
ATOM 10881 N N . GLN B 1 298 ? 31.281 26.516 -13.93 1 87.12 298 GLN B N 1
ATOM 10882 C CA . GLN B 1 298 ? 31.438 26.281 -12.5 1 87.12 298 GLN B CA 1
ATOM 10883 C C . GLN B 1 298 ? 31.109 24.828 -12.148 1 87.12 298 GLN B C 1
ATOM 10885 O O . GLN B 1 298 ? 30.141 24.266 -12.656 1 87.12 298 GLN B O 1
ATOM 10890 N N . GLU B 1 299 ? 31.969 24.297 -11.312 1 83.88 299 GLU B N 1
ATOM 10891 C CA . GLU B 1 299 ? 31.719 22.938 -10.812 1 83.88 299 GLU B CA 1
ATOM 10892 C C . GLU B 1 299 ? 30.531 22.922 -9.867 1 83.88 299 GLU B C 1
ATOM 10894 O O . GLU B 1 299 ? 29.812 21.906 -9.781 1 83.88 299 GLU B O 1
ATOM 10899 N N . ALA B 1 300 ? 30.422 23.938 -9.078 1 92.44 300 ALA B N 1
ATOM 10900 C CA . ALA B 1 300 ? 29.312 24.094 -8.156 1 92.44 300 ALA B CA 1
ATOM 10901 C C . ALA B 1 300 ? 28.781 25.531 -8.172 1 92.44 300 ALA B C 1
ATOM 10903 O O . ALA B 1 300 ? 29.547 26.484 -8.297 1 92.44 300 ALA B O 1
ATOM 10904 N N . ASN B 1 301 ? 27.516 25.672 -8.039 1 95 301 ASN B N 1
ATOM 10905 C CA . ASN B 1 301 ? 26.859 26.969 -8.086 1 95 301 ASN B CA 1
ATOM 10906 C C . ASN B 1 301 ? 26.969 27.703 -6.758 1 95 301 ASN B C 1
ATOM 10908 O O . ASN B 1 301 ? 26.047 27.672 -5.938 1 95 301 ASN B O 1
ATOM 10912 N N . ILE B 1 302 ? 28 28.469 -6.59 1 95.56 302 ILE B N 1
ATOM 10913 C CA . ILE B 1 302 ? 28.312 29.156 -5.344 1 95.56 302 ILE B CA 1
ATOM 10914 C C . ILE B 1 302 ? 27.266 30.234 -5.062 1 95.56 302 ILE B C 1
ATOM 10916 O O . ILE B 1 302 ? 26.922 30.484 -3.908 1 95.56 302 ILE B O 1
ATOM 10920 N N . THR B 1 303 ? 26.734 30.859 -6.109 1 96.56 303 THR B N 1
ATOM 10921 C CA . THR B 1 303 ? 25.734 31.891 -5.941 1 96.56 303 THR B CA 1
ATOM 10922 C C . THR B 1 303 ? 24.484 31.328 -5.273 1 96.56 303 THR B C 1
ATOM 10924 O O . THR B 1 303 ? 23.938 31.922 -4.336 1 96.56 303 THR B O 1
ATOM 10927 N N . LYS B 1 304 ? 23.984 30.266 -5.738 1 96.12 304 LYS B N 1
ATOM 10928 C CA . LYS B 1 304 ? 22.812 29.609 -5.176 1 96.12 304 LYS B CA 1
ATOM 10929 C C . LYS B 1 304 ? 23.047 29.234 -3.717 1 96.12 304 LYS B C 1
ATOM 10931 O O . LYS B 1 304 ? 22.172 29.453 -2.869 1 96.12 304 LYS B O 1
ATOM 10936 N N . TYR B 1 305 ? 24.234 28.672 -3.475 1 97.81 305 TYR B N 1
ATOM 10937 C CA . TYR B 1 305 ? 24.625 28.297 -2.123 1 97.81 305 TYR B CA 1
ATOM 10938 C C . TYR B 1 305 ? 24.578 29.5 -1.189 1 97.81 305 TYR B C 1
ATOM 10940 O O . TYR B 1 305 ? 23.984 29.438 -0.113 1 97.81 305 TYR B O 1
ATOM 10948 N N . GLN B 1 306 ? 25.125 30.578 -1.593 1 97.75 306 GLN B N 1
ATOM 10949 C CA . GLN B 1 306 ? 25.234 31.781 -0.774 1 97.75 306 GLN B CA 1
ATOM 10950 C C . GLN B 1 306 ? 23.859 32.438 -0.592 1 97.75 306 GLN B C 1
ATOM 10952 O O . GLN B 1 306 ? 23.547 32.938 0.485 1 97.75 306 GLN B O 1
ATOM 10957 N N . PHE B 1 307 ? 23.125 32.5 -1.596 1 97.44 307 PHE B N 1
ATOM 10958 C CA . PHE B 1 307 ? 21.797 33.094 -1.518 1 97.44 307 PHE B CA 1
ATOM 10959 C C . PHE B 1 307 ? 20.922 32.375 -0.51 1 97.44 307 PHE B C 1
ATOM 10961 O O . PHE B 1 307 ? 20.297 32.969 0.353 1 97.44 307 PHE B O 1
ATOM 10968 N N . LEU B 1 308 ? 20.891 30.953 -0.639 1 98.25 308 LEU B N 1
ATOM 10969 C CA . LEU B 1 308 ? 20.078 30.141 0.251 1 98.25 308 LEU B CA 1
ATOM 10970 C C . LEU B 1 308 ? 20.547 30.25 1.694 1 98.25 308 LEU B C 1
ATOM 10972 O O . LEU B 1 308 ? 19.734 30.312 2.619 1 98.25 308 LEU B O 1
ATOM 10976 N N . ASP B 1 309 ? 21.828 30.297 1.876 1 98.19 309 ASP B N 1
ATOM 10977 C CA . ASP B 1 309 ? 22.391 30.516 3.205 1 98.19 309 ASP B CA 1
ATOM 10978 C C . ASP B 1 309 ? 21.922 31.844 3.787 1 98.19 309 ASP B C 1
ATOM 10980 O O . ASP B 1 309 ? 21.562 31.922 4.965 1 98.19 309 ASP B O 1
ATOM 10984 N N . HIS B 1 310 ? 21.922 32.844 2.93 1 98.12 310 HIS B N 1
ATOM 10985 C CA . HIS B 1 310 ? 21.578 34.188 3.361 1 98.12 310 HIS B CA 1
ATOM 10986 C C . HIS B 1 310 ? 20.094 34.312 3.689 1 98.12 310 HIS B C 1
ATOM 10988 O O . HIS B 1 310 ? 19.719 34.812 4.746 1 98.12 310 HIS B O 1
ATOM 10994 N N . VAL B 1 311 ? 19.25 33.875 2.793 1 97.88 311 VAL B N 1
ATOM 10995 C CA . VAL B 1 311 ? 17.797 33.969 2.982 1 97.88 311 VAL B CA 1
ATOM 10996 C C . VAL B 1 311 ? 17.375 33.156 4.203 1 97.88 311 VAL B C 1
ATOM 10998 O O . VAL B 1 311 ? 16.516 33.562 4.969 1 97.88 311 VAL B O 1
ATOM 11001 N N . CYS B 1 312 ? 18 31.984 4.395 1 97.62 312 CYS B N 1
ATOM 11002 C CA . CYS B 1 312 ? 17.719 31.172 5.57 1 97.62 312 CYS B CA 1
ATOM 11003 C C . CYS B 1 312 ? 18.047 31.922 6.852 1 97.62 312 CYS B C 1
ATOM 11005 O O . CYS B 1 312 ? 17.266 31.906 7.805 1 97.62 312 CYS B O 1
ATOM 11007 N N . GLU B 1 313 ? 19.156 32.562 6.855 1 97.81 313 GLU B N 1
ATOM 11008 C CA . GLU B 1 313 ? 19.578 33.312 8.031 1 97.81 313 GLU B CA 1
ATOM 11009 C C . GLU B 1 313 ? 18.625 34.469 8.32 1 97.81 313 GLU B C 1
ATOM 11011 O O . GLU B 1 313 ? 18.297 34.719 9.477 1 97.81 313 GLU B O 1
ATOM 11016 N N . LEU B 1 314 ? 18.234 35.156 7.246 1 98.06 314 LEU B N 1
ATOM 11017 C CA . LEU B 1 314 ? 17.281 36.25 7.418 1 98.06 314 LEU B CA 1
ATOM 11018 C C . LEU B 1 314 ? 16 35.75 8.062 1 98.06 314 LEU B C 1
ATOM 11020 O O . LEU B 1 314 ? 15.5 36.375 9.008 1 98.06 314 LEU B O 1
ATOM 11024 N N . PHE B 1 315 ? 15.469 34.75 7.559 1 97.69 315 PHE B N 1
ATOM 11025 C CA . PHE B 1 315 ? 14.219 34.188 8.07 1 97.69 315 PHE B CA 1
ATOM 11026 C C . PHE B 1 315 ? 14.367 33.781 9.523 1 97.69 315 PHE B C 1
ATOM 11028 O O . PHE B 1 315 ? 13.531 34.125 10.367 1 97.69 315 PHE B O 1
ATOM 11035 N N . ALA B 1 316 ? 15.445 32.969 9.883 1 98.06 316 ALA B N 1
ATOM 11036 C CA . ALA B 1 316 ? 15.688 32.438 11.211 1 98.06 316 ALA B CA 1
ATOM 11037 C C . ALA B 1 316 ? 15.883 33.531 12.234 1 98.06 316 ALA B C 1
ATOM 11039 O O . ALA B 1 316 ? 15.391 33.438 13.359 1 98.06 316 ALA B O 1
ATOM 11040 N N . THR B 1 317 ? 16.516 34.594 11.859 1 97.75 317 THR B N 1
ATOM 11041 C CA . THR B 1 317 ? 16.859 35.656 12.789 1 97.75 317 THR B CA 1
ATOM 11042 C C . THR B 1 317 ? 15.734 36.688 12.875 1 97.75 317 THR B C 1
ATOM 11044 O O . THR B 1 317 ? 15.328 37.062 13.969 1 97.75 317 THR B O 1
ATOM 11047 N N . ASN B 1 318 ? 15.266 37.094 11.688 1 98 318 ASN B N 1
ATOM 11048 C CA . ASN B 1 318 ? 14.383 38.25 11.641 1 98 318 ASN B CA 1
ATOM 11049 C C . ASN B 1 318 ? 12.953 37.875 12.039 1 98 318 ASN B C 1
ATOM 11051 O O . ASN B 1 318 ? 12.195 38.75 12.508 1 98 318 ASN B O 1
ATOM 11055 N N . TYR B 1 319 ? 12.555 36.719 11.82 1 98.25 319 TYR B N 1
ATOM 11056 C CA . TYR B 1 319 ? 11.203 36.344 12.211 1 98.25 319 TYR B CA 1
ATOM 11057 C C . TYR B 1 319 ? 11.211 35.5 13.477 1 98.25 319 TYR B C 1
ATOM 11059 O O . TYR B 1 319 ? 10.992 36 14.578 1 98.25 319 TYR B O 1
ATOM 11067 N N . ILE B 1 320 ? 11.742 34.25 13.398 1 98.31 320 ILE B N 1
ATOM 11068 C CA . ILE B 1 320 ? 11.672 33.312 14.516 1 98.31 320 ILE B CA 1
ATOM 11069 C C . ILE B 1 320 ? 12.492 33.844 15.688 1 98.31 320 ILE B C 1
ATOM 11071 O O . ILE B 1 320 ? 12.039 33.812 16.828 1 98.31 320 ILE B O 1
ATOM 11075 N N . GLY B 1 321 ? 13.742 34.219 15.375 1 98.44 321 GLY B N 1
ATOM 11076 C CA . GLY B 1 321 ? 14.609 34.75 16.422 1 98.44 321 GLY B CA 1
ATOM 11077 C C . GLY B 1 321 ? 14.023 35.938 17.156 1 98.44 321 GLY B C 1
ATOM 11078 O O . GLY B 1 321 ? 14.109 36 18.391 1 98.44 321 GLY B O 1
ATOM 11079 N N . THR B 1 322 ? 13.383 36.812 16.375 1 98.44 322 THR B N 1
ATOM 11080 C CA . THR B 1 322 ? 12.781 38 16.969 1 98.44 322 THR B CA 1
ATOM 11081 C C . THR B 1 322 ? 11.617 37.625 17.875 1 98.44 322 THR B C 1
ATOM 11083 O O . THR B 1 322 ? 11.5 38.156 18.984 1 98.44 322 THR B O 1
ATOM 11086 N N . LEU B 1 323 ? 10.766 36.719 17.469 1 98.62 323 LEU B N 1
ATOM 11087 C CA . LEU B 1 323 ? 9.664 36.219 18.297 1 98.62 323 LEU B CA 1
ATOM 11088 C C . LEU B 1 323 ? 10.18 35.562 19.562 1 98.62 323 LEU B C 1
ATOM 11090 O O . LEU B 1 323 ? 9.688 35.844 20.656 1 98.62 323 LEU B O 1
ATOM 11094 N N . ALA B 1 324 ? 11.141 34.688 19.391 1 98.56 324 ALA B N 1
ATOM 11095 C CA . ALA B 1 324 ? 11.664 33.875 20.484 1 98.56 324 ALA B CA 1
ATOM 11096 C C . ALA B 1 324 ? 12.336 34.75 21.531 1 98.56 324 ALA B C 1
ATOM 11098 O O . ALA B 1 324 ? 12.195 34.5 22.734 1 98.56 324 ALA B O 1
ATOM 11099 N N . LYS B 1 325 ? 13.086 35.75 21.109 1 98.38 325 LYS B N 1
ATOM 11100 C CA . LYS B 1 325 ? 13.758 36.656 22.031 1 98.38 325 LYS B CA 1
ATOM 11101 C C . LYS B 1 325 ? 12.75 37.469 22.828 1 98.38 325 LYS B C 1
ATOM 11103 O O . LYS B 1 325 ? 12.938 37.719 24.016 1 98.38 325 LYS B O 1
ATOM 11108 N N . TRP B 1 326 ? 11.695 37.938 22.125 1 98.69 326 TRP B N 1
ATOM 11109 C CA . TRP B 1 326 ? 10.641 38.625 22.844 1 98.69 326 TRP B CA 1
ATOM 11110 C C . TRP B 1 326 ? 10.016 37.75 23.906 1 98.69 326 TRP B C 1
ATOM 11112 O O . TRP B 1 326 ? 9.797 38.188 25.047 1 98.69 326 TRP B O 1
ATOM 11122 N N . CYS B 1 327 ? 9.664 36.5 23.562 1 98.69 327 CYS B N 1
ATOM 11123 C CA . CYS B 1 327 ? 9.07 35.562 24.516 1 98.69 327 CYS B CA 1
ATOM 11124 C C . CYS B 1 327 ? 9.984 35.344 25.703 1 98.69 327 CYS B C 1
ATOM 11126 O O . CYS B 1 327 ? 9.531 35.375 26.859 1 98.69 327 CYS B O 1
ATOM 11128 N N . ALA B 1 328 ? 11.266 35.094 25.406 1 97.88 328 ALA B N 1
ATOM 11129 C CA . ALA B 1 328 ? 12.234 34.875 26.469 1 97.88 328 ALA B CA 1
ATOM 11130 C C . ALA B 1 328 ? 12.266 36.062 27.438 1 97.88 328 ALA B C 1
ATOM 11132 O O . ALA B 1 328 ? 12.281 35.875 28.656 1 97.88 328 ALA B O 1
ATOM 11133 N N . LYS B 1 329 ? 12.219 37.219 26.875 1 97.94 329 LYS B N 1
ATOM 11134 C CA . LYS B 1 329 ? 12.281 38.438 27.672 1 97.94 329 LYS B CA 1
ATOM 11135 C C . LYS B 1 329 ? 11.039 38.594 28.547 1 97.94 329 LYS B C 1
ATOM 11137 O O . LYS B 1 329 ? 11.086 39.219 29.594 1 97.94 329 LYS B O 1
ATOM 11142 N N . ASN B 1 330 ? 9.953 38.031 28.172 1 98.06 330 ASN B N 1
ATOM 11143 C CA . ASN B 1 330 ? 8.688 38.219 28.859 1 98.06 330 ASN B CA 1
ATOM 11144 C C . ASN B 1 330 ? 8.25 36.938 29.578 1 98.06 330 ASN B C 1
ATOM 11146 O O . ASN B 1 330 ? 7.062 36.719 29.828 1 98.06 330 ASN B O 1
ATOM 11150 N N . ASN B 1 331 ? 9.164 36 29.797 1 96.25 331 ASN B N 1
ATOM 11151 C CA . ASN B 1 331 ? 8.953 34.781 30.547 1 96.25 331 ASN B CA 1
ATOM 11152 C C . ASN B 1 331 ? 7.902 33.875 29.891 1 96.25 331 ASN B C 1
ATOM 11154 O O . ASN B 1 331 ? 7.031 33.344 30.578 1 96.25 331 ASN B O 1
ATOM 11158 N N . LEU B 1 332 ? 7.934 33.781 28.625 1 97 332 LEU B N 1
ATOM 11159 C CA . LEU B 1 332 ? 7.113 32.906 27.797 1 97 332 LEU B CA 1
ATOM 11160 C C . LEU B 1 332 ? 7.984 32.031 26.922 1 97 332 LEU B C 1
ATOM 11162 O O . LEU B 1 332 ? 9.078 32.438 26.516 1 97 332 LEU B O 1
ATOM 11166 N N . TYR B 1 333 ? 7.566 30.812 26.75 1 98.12 333 TYR B N 1
ATOM 11167 C CA . TYR B 1 333 ? 8.266 29.969 25.781 1 98.12 333 TYR B CA 1
ATOM 11168 C C . TYR B 1 333 ? 7.723 30.188 24.375 1 98.12 333 TYR B C 1
ATOM 11170 O O . TYR B 1 333 ? 6.508 30.219 24.172 1 98.12 333 TYR B O 1
ATOM 11178 N N . CYS B 1 334 ? 8.617 30.438 23.438 1 98.5 334 CYS B N 1
ATOM 11179 C CA . CYS B 1 334 ? 8.266 30.406 22.016 1 98.5 334 CYS B CA 1
ATOM 11180 C C . CYS B 1 334 ? 8.195 28.969 21.516 1 98.5 334 CYS B C 1
ATOM 11182 O O . CYS B 1 334 ? 9.172 28.234 21.594 1 98.5 334 CYS B O 1
ATOM 11184 N N . THR B 1 335 ? 7 28.562 21.094 1 98.25 335 THR B N 1
ATOM 11185 C CA . THR B 1 335 ? 6.812 27.219 20.531 1 98.25 335 THR B CA 1
ATOM 11186 C C . THR B 1 335 ? 6.168 27.297 19.156 1 98.25 335 THR B C 1
ATOM 11188 O O . THR B 1 335 ? 5.922 28.391 18.641 1 98.25 335 THR B O 1
ATOM 11191 N N . GLY B 1 336 ? 5.996 26.125 18.547 1 98.12 336 GLY B N 1
ATOM 11192 C CA . GLY B 1 336 ? 5.453 26.078 17.203 1 98.12 336 GLY B CA 1
ATOM 11193 C C . GLY B 1 336 ? 6.352 25.344 16.219 1 98.12 336 GLY B C 1
ATOM 11194 O O . GLY B 1 336 ? 7.238 24.594 16.625 1 98.12 336 GLY B O 1
ATOM 11195 N N . HIS B 1 337 ? 6.07 25.5 14.953 1 97.88 337 HIS B N 1
ATOM 11196 C CA . HIS B 1 337 ? 6.785 24.766 13.914 1 97.88 337 HIS B CA 1
ATOM 11197 C C . HIS B 1 337 ? 6.805 25.531 12.602 1 97.88 337 HIS B C 1
ATOM 11199 O O . HIS B 1 337 ? 6.074 26.516 12.445 1 97.88 337 HIS B O 1
ATOM 11205 N N . MET B 1 338 ? 7.676 25.094 11.672 1 97.44 338 MET B N 1
ATOM 11206 C CA . MET B 1 338 ? 7.805 25.734 10.359 1 97.44 338 MET B CA 1
ATOM 11207 C C . MET B 1 338 ? 6.988 24.969 9.312 1 97.44 338 MET B C 1
ATOM 11209 O O . MET B 1 338 ? 6.656 23.797 9.508 1 97.44 338 MET B O 1
ATOM 11213 N N . ASN B 1 339 ? 6.648 25.688 8.273 1 95.38 339 ASN B N 1
ATOM 11214 C CA . ASN B 1 339 ? 6.137 25 7.09 1 95.38 339 ASN B CA 1
ATOM 11215 C C . ASN B 1 339 ? 7.242 24.25 6.348 1 95.38 339 ASN B C 1
ATOM 11217 O O . ASN B 1 339 ? 8.406 24.656 6.391 1 95.38 339 ASN B O 1
ATOM 11221 N N . ALA B 1 340 ? 7.027 23.078 5.734 1 95.06 340 ALA B N 1
ATOM 11222 C CA . ALA B 1 340 ? 7.902 22.359 4.805 1 95.06 340 ALA B CA 1
ATOM 11223 C C . ALA B 1 340 ? 9.125 21.797 5.523 1 95.06 340 ALA B C 1
ATOM 11225 O O . ALA B 1 340 ? 10.25 21.938 5.039 1 95.06 340 ALA B O 1
ATOM 11226 N N . GLU B 1 341 ? 8.922 21.094 6.574 1 95.81 341 GLU B N 1
ATOM 11227 C CA . GLU B 1 341 ? 9.992 20.578 7.422 1 95.81 341 GLU B CA 1
ATOM 11228 C C . GLU B 1 341 ? 10.539 19.266 6.875 1 95.81 341 GLU B C 1
ATOM 11230 O O . GLU B 1 341 ? 11.719 18.953 7.043 1 95.81 341 GLU B O 1
ATOM 11235 N N . PRO B 1 342 ? 9.789 18.422 6.188 1 95.25 342 PRO B N 1
ATOM 11236 C CA . PRO B 1 342 ? 10.102 17 6.086 1 95.25 342 PRO B CA 1
ATOM 11237 C C . PRO B 1 342 ? 11.266 16.719 5.145 1 95.25 342 PRO B C 1
ATOM 11239 O O . PRO B 1 342 ? 12.156 15.922 5.473 1 95.25 342 PRO B O 1
ATOM 11242 N N . THR B 1 343 ? 11.359 17.359 3.932 1 96.75 343 THR B N 1
ATOM 11243 C CA . THR B 1 343 ? 12.305 16.922 2.91 1 96.75 343 THR B CA 1
ATOM 11244 C C . THR B 1 343 ? 13.391 17.969 2.691 1 96.75 343 THR B C 1
ATOM 11246 O O . THR B 1 343 ? 13.219 19.141 3.053 1 96.75 343 THR B O 1
ATOM 11249 N N . LEU B 1 344 ? 14.531 17.484 2.135 1 97.81 344 LEU B N 1
ATOM 11250 C CA . LEU B 1 344 ? 15.562 18.438 1.737 1 97.81 344 LEU B CA 1
ATOM 11251 C C . LEU B 1 344 ? 15.016 19.438 0.719 1 97.81 344 LEU B C 1
ATOM 11253 O O . LEU B 1 344 ? 15.312 20.641 0.792 1 97.81 344 LEU B O 1
ATOM 11257 N N . ALA B 1 345 ? 14.125 18.984 -0.137 1 96.25 345 ALA B N 1
ATOM 11258 C CA . ALA B 1 345 ? 13.539 19.812 -1.183 1 96.25 345 ALA B CA 1
ATOM 11259 C C . ALA B 1 345 ? 12.656 20.906 -0.583 1 96.25 345 ALA B C 1
ATOM 11261 O O . ALA B 1 345 ? 12.797 22.078 -0.914 1 96.25 345 ALA B O 1
ATOM 11262 N N . SER B 1 346 ? 11.734 20.516 0.271 1 95.81 346 SER B N 1
ATOM 11263 C CA . SER B 1 346 ? 10.789 21.469 0.846 1 95.81 346 SER B CA 1
ATOM 11264 C C . SER B 1 346 ? 11.508 22.484 1.734 1 95.81 346 SER B C 1
ATOM 11266 O O . SER B 1 346 ? 11.195 23.672 1.701 1 95.81 346 SER B O 1
ATOM 11268 N N . GLN B 1 347 ? 12.5 22.031 2.523 1 96.5 347 GLN B N 1
ATOM 11269 C CA . GLN B 1 347 ? 13.273 22.938 3.354 1 96.5 347 GLN B CA 1
ATOM 11270 C C . GLN B 1 347 ? 14.031 23.953 2.5 1 96.5 347 GLN B C 1
ATOM 11272 O O . GLN B 1 347 ? 13.984 25.156 2.768 1 96.5 347 GLN B O 1
ATOM 11277 N N . THR B 1 348 ? 14.672 23.375 1.46 1 97.44 348 THR B N 1
ATOM 11278 C CA . THR B 1 348 ? 15.445 24.234 0.577 1 97.44 348 THR B CA 1
ATOM 11279 C C . THR B 1 348 ? 14.57 25.344 -0.014 1 97.44 348 THR B C 1
ATOM 11281 O O . THR B 1 348 ? 14.969 26.5 -0.045 1 97.44 348 THR B O 1
ATOM 11284 N N . ALA B 1 349 ? 13.383 25 -0.328 1 96.38 349 ALA B N 1
ATOM 11285 C CA . ALA B 1 349 ? 12.492 25.922 -1.016 1 96.38 349 ALA B CA 1
ATOM 11286 C C . ALA B 1 349 ? 11.875 26.922 -0.038 1 96.38 349 ALA B C 1
ATOM 11288 O O . ALA B 1 349 ? 11.672 28.094 -0.38 1 96.38 349 ALA B O 1
ATOM 11289 N N . GLN B 1 350 ? 11.664 26.5 1.225 1 95 350 GLN B N 1
ATOM 11290 C CA . GLN B 1 350 ? 10.734 27.312 2.006 1 95 350 GLN B CA 1
ATOM 11291 C C . GLN B 1 350 ? 11.398 27.844 3.277 1 95 350 GLN B C 1
ATOM 11293 O O . GLN B 1 350 ? 10.883 28.75 3.926 1 95 350 GLN B O 1
ATOM 11298 N N . ASN B 1 351 ? 12.523 27.312 3.701 1 93.62 351 ASN B N 1
ATOM 11299 C CA . ASN B 1 351 ? 13.211 27.828 4.879 1 93.62 351 ASN B CA 1
ATOM 11300 C C . ASN B 1 351 ? 14.727 27.656 4.766 1 93.62 351 ASN B C 1
ATOM 11302 O O . ASN B 1 351 ? 15.469 28.047 5.668 1 93.62 351 ASN B O 1
ATOM 11306 N N . GLY B 1 352 ? 15.211 27.141 3.688 1 94.75 352 GLY B N 1
ATOM 11307 C CA . GLY B 1 352 ? 16.625 26.891 3.51 1 94.75 352 GLY B CA 1
ATOM 11308 C C . GLY B 1 352 ? 17.109 25.672 4.281 1 94.75 352 GLY B C 1
ATOM 11309 O O . GLY B 1 352 ? 17.578 24.703 3.686 1 94.75 352 GLY B O 1
ATOM 11310 N N . GLU B 1 353 ? 17.047 25.734 5.527 1 97.12 353 GLU B N 1
ATOM 11311 C CA . GLU B 1 353 ? 17.391 24.719 6.52 1 97.12 353 GLU B CA 1
ATOM 11312 C C . GLU B 1 353 ? 16.531 24.859 7.77 1 97.12 353 GLU B C 1
ATOM 11314 O O . GLU B 1 353 ? 16.625 25.844 8.492 1 97.12 353 GLU B O 1
ATOM 11319 N N . VAL B 1 354 ? 15.82 23.828 8.125 1 98.06 354 VAL B N 1
ATOM 11320 C CA . VAL B 1 354 ? 14.812 23.969 9.172 1 98.06 354 VAL B CA 1
ATOM 11321 C C . VAL B 1 354 ? 15.484 23.984 10.539 1 98.06 354 VAL B C 1
ATOM 11323 O O . VAL B 1 354 ? 15.023 24.672 11.461 1 98.06 354 VAL B O 1
ATOM 11326 N N . MET B 1 355 ? 16.594 23.25 10.766 1 98.62 355 MET B N 1
ATOM 11327 C CA . MET B 1 355 ? 17.25 23.141 12.062 1 98.62 355 MET B CA 1
ATOM 11328 C C . MET B 1 355 ? 17.734 24.5 12.547 1 98.62 355 MET B C 1
ATOM 11330 O O . MET B 1 355 ? 17.625 24.812 13.734 1 98.62 355 MET B O 1
ATOM 11334 N N . ARG B 1 356 ? 18.219 25.359 11.648 1 97.38 356 ARG B N 1
ATOM 11335 C CA . ARG B 1 356 ? 18.672 26.688 11.984 1 97.38 356 ARG B CA 1
ATOM 11336 C C . ARG B 1 356 ? 17.547 27.531 12.578 1 97.38 356 ARG B C 1
ATOM 11338 O O . ARG B 1 356 ? 17.781 28.359 13.453 1 97.38 356 ARG B O 1
ATOM 11345 N N . CYS B 1 357 ? 16.375 27.266 12.125 1 97.81 357 CYS B N 1
ATOM 11346 C CA . CYS B 1 357 ? 15.203 28.031 12.523 1 97.81 357 CYS B CA 1
ATOM 11347 C C . CYS B 1 357 ? 14.828 27.75 13.977 1 97.81 357 CYS B C 1
ATOM 11349 O O . CYS B 1 357 ? 14.18 28.578 14.633 1 97.81 357 CYS B O 1
ATOM 11351 N N . TYR B 1 358 ? 15.258 26.641 14.586 1 98.31 358 TYR B N 1
ATOM 11352 C CA . TYR B 1 358 ? 14.891 26.25 15.938 1 98.31 358 TYR B CA 1
ATOM 11353 C C . TYR B 1 358 ? 15.781 26.922 16.984 1 98.31 358 TYR B C 1
ATOM 11355 O O . TYR B 1 358 ? 15.469 26.906 18.172 1 98.31 358 TYR B O 1
ATOM 11363 N N . ARG B 1 359 ? 16.875 27.547 16.578 1 96.75 359 ARG B N 1
ATOM 11364 C CA . ARG B 1 359 ? 18.016 27.953 17.391 1 96.75 359 ARG B CA 1
ATOM 11365 C C . ARG B 1 359 ? 17.547 28.75 18.609 1 96.75 359 ARG B C 1
ATOM 11367 O O . ARG B 1 359 ? 18.016 28.5 19.734 1 96.75 359 ARG B O 1
ATOM 11374 N N . GLU B 1 360 ? 16.609 29.656 18.438 1 97.62 360 GLU B N 1
ATOM 11375 C CA . GLU B 1 360 ? 16.25 30.578 19.516 1 97.62 360 GLU B CA 1
ATOM 11376 C C . GLU B 1 360 ? 14.992 30.125 20.234 1 97.62 360 GLU B C 1
ATOM 11378 O O . GLU B 1 360 ? 14.672 30.641 21.312 1 97.62 360 GLU B O 1
ATOM 11383 N N . MET B 1 361 ? 14.25 29.156 19.766 1 98.56 361 MET B N 1
ATOM 11384 C CA . MET B 1 361 ? 12.977 28.719 20.344 1 98.56 361 MET B CA 1
ATOM 11385 C C . MET B 1 361 ? 13.203 28 21.672 1 98.56 361 MET B C 1
ATOM 11387 O O . MET B 1 361 ? 14.094 27.172 21.781 1 98.56 361 MET B O 1
ATOM 11391 N N . GLN B 1 362 ? 12.414 28.328 22.641 1 98.31 362 GLN B N 1
ATOM 11392 C CA . GLN B 1 362 ? 12.531 27.688 23.938 1 98.31 362 GLN B CA 1
ATOM 11393 C C . GLN B 1 362 ? 11.953 26.281 23.922 1 98.31 362 GLN B C 1
ATOM 11395 O O . GLN B 1 362 ? 12.398 25.422 24.688 1 98.31 362 GLN B O 1
ATOM 11400 N N . PHE B 1 363 ? 10.945 26.047 23.125 1 98.5 363 PHE B N 1
ATOM 11401 C CA . PHE B 1 363 ? 10.297 24.75 23 1 98.5 363 PHE B CA 1
ATOM 11402 C C . PHE B 1 363 ? 9.906 24.484 21.547 1 98.5 363 PHE B C 1
ATOM 11404 O O . PHE B 1 363 ? 8.734 24.594 21.188 1 98.5 363 PHE B O 1
ATOM 11411 N N . PRO B 1 364 ? 10.867 24.078 20.656 1 98.5 364 PRO B N 1
ATOM 11412 C CA . PRO B 1 364 ? 10.586 23.906 19.234 1 98.5 364 PRO B CA 1
ATOM 11413 C C . PRO B 1 364 ? 9.602 22.781 18.953 1 98.5 364 PRO B C 1
ATOM 11415 O O . PRO B 1 364 ? 9.359 21.938 19.828 1 98.5 364 PRO B O 1
ATOM 11418 N N . GLY B 1 365 ? 9.008 22.812 17.781 1 98.56 365 GLY B N 1
ATOM 11419 C CA . GLY B 1 365 ? 8.008 21.797 17.516 1 98.56 365 GLY B CA 1
ATOM 11420 C C . GLY B 1 365 ? 7.969 21.375 16.047 1 98.56 365 GLY B C 1
ATOM 11421 O O . GLY B 1 365 ? 8.789 21.828 15.25 1 98.56 365 GLY B O 1
ATOM 11422 N N . ILE B 1 366 ? 7.117 20.391 15.734 1 98.5 366 ILE B N 1
ATOM 11423 C CA . ILE B 1 366 ? 6.938 19.812 14.406 1 98.5 366 ILE B CA 1
ATOM 11424 C C . ILE B 1 366 ? 5.449 19.688 14.086 1 98.5 366 ILE B C 1
ATOM 11426 O O . ILE B 1 366 ? 4.605 19.828 14.977 1 98.5 366 ILE B O 1
ATOM 11430 N N . ASP B 1 367 ? 5.156 19.516 12.836 1 97.56 367 ASP B N 1
ATOM 11431 C CA . ASP B 1 367 ? 3.809 19.281 12.328 1 97.56 367 ASP B CA 1
ATOM 11432 C C . ASP B 1 367 ? 3.703 17.906 11.664 1 97.56 367 ASP B C 1
ATOM 11434 O O . ASP B 1 367 ? 4.465 17.594 10.75 1 97.56 367 ASP B O 1
ATOM 11438 N N . MET B 1 368 ? 2.793 17.062 12.164 1 97.44 368 MET B N 1
ATOM 11439 C CA . MET B 1 368 ? 2.619 15.727 11.617 1 97.44 368 MET B CA 1
ATOM 11440 C C . MET B 1 368 ? 1.182 15.5 11.164 1 97.44 368 MET B C 1
ATOM 11442 O O . MET B 1 368 ? 0.355 15 11.93 1 97.44 368 MET B O 1
ATOM 11446 N N . LEU B 1 369 ? 0.891 15.672 9.812 1 94.88 369 LEU B N 1
ATOM 11447 C CA . LEU B 1 369 ? -0.458 15.594 9.258 1 94.88 369 LEU B CA 1
ATOM 11448 C C . LEU B 1 369 ? -0.727 14.203 8.68 1 94.88 369 LEU B C 1
ATOM 11450 O O . LEU B 1 369 ? 0.207 13.438 8.43 1 94.88 369 LEU B O 1
ATOM 11454 N N . CYS B 1 370 ? -2.012 13.664 8.406 1 92.62 370 CYS B N 1
ATOM 11455 C CA . CYS B 1 370 ? -2.498 12.5 7.672 1 92.62 370 CYS B CA 1
ATOM 11456 C C . CYS B 1 370 ? -1.977 11.211 8.297 1 92.62 370 CYS B C 1
ATOM 11458 O O . C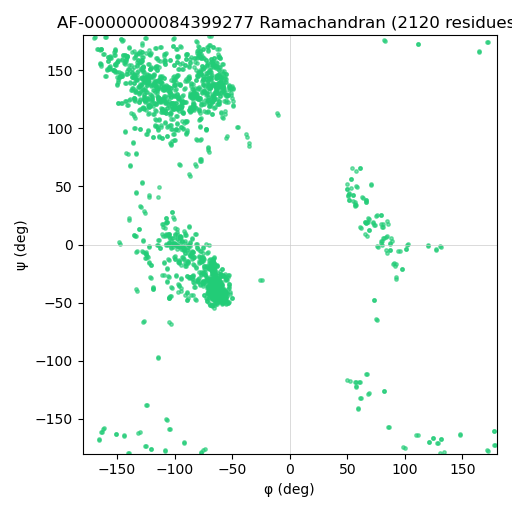YS B 1 370 ? -1.84 10.195 7.605 1 92.62 370 CYS B O 1
ATOM 11460 N N . ASP B 1 371 ? -1.452 11.25 9.5 1 95.69 371 ASP B N 1
ATOM 11461 C CA . ASP B 1 371 ? -0.814 10.086 10.117 1 95.69 371 ASP B CA 1
ATOM 11462 C C . ASP B 1 371 ? 0.486 9.734 9.398 1 95.69 371 ASP B C 1
ATOM 11464 O O . ASP B 1 371 ? 0.843 8.555 9.305 1 95.69 371 ASP B O 1
ATOM 11468 N N . LYS B 1 372 ? 1.057 10.641 8.727 1 95.31 372 LYS B N 1
ATOM 11469 C CA . LYS B 1 372 ? 2.334 10.438 8.047 1 95.31 372 LYS B CA 1
ATOM 11470 C C . LYS B 1 372 ? 3.434 10.078 9.047 1 95.31 372 LYS B C 1
ATOM 11472 O O . LYS B 1 372 ? 3.285 10.305 10.25 1 95.31 372 LYS B O 1
ATOM 11477 N N . ARG B 1 373 ? 4.496 9.508 8.578 1 96.44 373 ARG B N 1
ATOM 11478 C CA . ARG B 1 373 ? 5.691 9.211 9.367 1 96.44 373 ARG B CA 1
ATOM 11479 C C . ARG B 1 373 ? 6.906 9.953 8.812 1 96.44 373 ARG B C 1
ATOM 11481 O O . ARG B 1 373 ? 7.602 9.438 7.93 1 96.44 373 ARG B O 1
ATOM 11488 N N . GLU B 1 374 ? 7.121 11.039 9.32 1 97.81 374 GLU B N 1
ATOM 11489 C CA . GLU B 1 374 ? 8.273 11.844 8.93 1 97.81 374 GLU B CA 1
ATOM 11490 C C . GLU B 1 374 ? 9.383 11.766 9.984 1 97.81 374 GLU B C 1
ATOM 11492 O O . GLU B 1 374 ? 9.555 12.695 10.773 1 97.81 374 GLU B O 1
ATOM 11497 N N . TYR B 1 375 ? 10.195 10.805 9.922 1 98.25 375 TYR B N 1
ATOM 11498 C CA . TYR B 1 375 ? 11.195 10.555 10.945 1 98.25 375 TYR B CA 1
ATOM 11499 C C . TYR B 1 375 ? 12.242 11.664 10.969 1 98.25 375 TYR B C 1
ATOM 11501 O O . TYR B 1 375 ? 12.703 12.07 12.039 1 98.25 375 TYR B O 1
ATOM 11509 N N . ASN B 1 376 ? 12.594 12.172 9.781 1 98.31 376 ASN B N 1
ATOM 11510 C CA . ASN B 1 376 ? 13.594 13.234 9.711 1 98.31 376 ASN B CA 1
ATOM 11511 C C . ASN B 1 376 ? 13.086 14.523 10.352 1 98.31 376 ASN B C 1
ATOM 11513 O O . ASN B 1 376 ? 13.852 15.242 11 1 98.31 376 ASN B O 1
ATOM 11517 N N . THR B 1 377 ? 11.789 14.805 10.18 1 98.44 377 THR B N 1
ATOM 11518 C CA . THR B 1 377 ? 11.203 15.977 10.812 1 98.44 377 THR B CA 1
ATOM 11519 C C . THR B 1 377 ? 11.367 15.906 12.336 1 98.44 377 THR B C 1
ATOM 11521 O O . THR B 1 377 ? 11.797 16.875 12.961 1 98.44 377 THR B O 1
ATOM 11524 N N . ALA B 1 378 ? 11.078 14.75 12.859 1 98.62 378 ALA B N 1
ATOM 11525 C CA . ALA B 1 378 ? 11.172 14.57 14.305 1 98.62 378 ALA B CA 1
ATOM 11526 C C . ALA B 1 378 ? 12.617 14.617 14.773 1 98.62 378 ALA B C 1
ATOM 11528 O O . ALA B 1 378 ? 12.938 15.289 15.758 1 98.62 378 ALA B O 1
ATOM 11529 N N . LYS B 1 379 ? 13.523 13.953 14.07 1 98.5 379 LYS B N 1
ATOM 11530 C CA . LYS B 1 379 ? 14.914 13.852 14.484 1 98.5 379 LYS B CA 1
ATOM 11531 C C . LYS B 1 379 ? 15.633 15.188 14.344 1 98.5 379 LYS B C 1
ATOM 11533 O O . LYS B 1 379 ? 16.5 15.523 15.148 1 98.5 379 LYS B O 1
ATOM 11538 N N . GLN B 1 380 ? 15.32 15.984 13.328 1 98.69 380 GLN B N 1
ATOM 11539 C CA . GLN B 1 380 ? 15.906 17.312 13.164 1 98.69 380 GLN B CA 1
ATOM 11540 C C . GLN B 1 380 ? 15.57 18.219 14.344 1 98.69 380 GLN B C 1
ATOM 11542 O O . GLN B 1 380 ? 16.453 18.844 14.93 1 98.69 380 GLN B O 1
ATOM 11547 N N . CYS B 1 381 ? 14.312 18.188 14.695 1 98.75 381 CYS B N 1
ATOM 11548 C CA . CYS B 1 381 ? 13.852 19.047 15.781 1 98.75 381 CYS B CA 1
ATOM 11549 C C . CYS B 1 381 ? 14.398 18.562 17.125 1 98.75 381 CYS B C 1
ATOM 11551 O O . CYS B 1 381 ? 14.891 19.375 17.922 1 98.75 381 CYS B O 1
ATOM 11553 N N . SER B 1 382 ? 14.344 17.281 17.375 1 98.5 382 SER B N 1
ATOM 11554 C CA . SER B 1 382 ? 14.82 16.734 18.641 1 98.5 382 SER B CA 1
ATOM 11555 C C . SER B 1 382 ? 16.328 16.922 18.781 1 98.5 382 SER B C 1
ATOM 11557 O O . SER B 1 382 ? 16.828 17.125 19.891 1 98.5 382 SER B O 1
ATOM 11559 N N . SER B 1 383 ? 17.094 16.844 17.688 1 98.62 383 SER B N 1
ATOM 11560 C CA . SER B 1 383 ? 18.531 17.062 17.719 1 98.62 383 SER B CA 1
ATOM 11561 C C . SER B 1 383 ? 18.859 18.469 18.219 1 98.62 383 SER B C 1
ATOM 11563 O O . SER B 1 383 ? 19.672 18.625 19.125 1 98.62 383 SER B O 1
ATOM 11565 N N . VAL B 1 384 ? 18.156 19.469 17.672 1 98.69 384 VAL B N 1
ATOM 11566 C CA . VAL B 1 384 ? 18.422 20.844 18.062 1 98.69 384 VAL B CA 1
ATOM 11567 C C . VAL B 1 384 ? 17.969 21.062 19.5 1 98.69 384 VAL B C 1
ATOM 11569 O O . VAL B 1 384 ? 18.656 21.703 20.281 1 98.69 384 VAL B O 1
ATOM 11572 N N . SER B 1 385 ? 16.812 20.516 19.828 1 98.44 385 SER B N 1
ATOM 11573 C CA . SER B 1 385 ? 16.312 20.625 21.203 1 98.44 385 SER B CA 1
ATOM 11574 C C . SER B 1 385 ? 17.328 20.078 22.203 1 98.44 385 SER B C 1
ATOM 11576 O O . SER B 1 385 ? 17.656 20.75 23.188 1 98.44 385 SER B O 1
ATOM 11578 N N . ARG B 1 386 ? 17.891 18.938 22 1 98.25 386 ARG B N 1
ATOM 11579 C CA . ARG B 1 386 ? 18.844 18.281 22.875 1 98.25 386 ARG B CA 1
ATOM 11580 C C . ARG B 1 386 ? 20.156 19.062 22.953 1 98.25 386 ARG B C 1
ATOM 11582 O O . ARG B 1 386 ? 20.703 19.281 24.031 1 98.25 386 ARG B O 1
ATOM 11589 N N . GLN B 1 387 ? 20.625 19.453 21.797 1 98.56 387 GLN B N 1
ATOM 11590 C CA . GLN B 1 387 ? 21.906 20.141 21.703 1 98.56 387 GLN B CA 1
ATOM 11591 C C . GLN B 1 387 ? 21.859 21.5 22.406 1 98.56 387 GLN B C 1
ATOM 11593 O O . GLN B 1 387 ? 22.844 21.906 23.031 1 98.56 387 GLN B O 1
ATOM 11598 N N . TYR B 1 388 ? 20.766 22.188 22.406 1 98.19 388 TYR B N 1
ATOM 11599 C CA . TYR B 1 388 ? 20.625 23.484 23.062 1 98.19 388 TYR B CA 1
ATOM 11600 C C . TYR B 1 388 ? 20.125 23.312 24.5 1 98.19 388 TYR B C 1
ATOM 11602 O O . TYR B 1 388 ? 19.906 24.297 25.203 1 98.19 388 TYR B O 1
ATOM 11610 N N . GLY B 1 389 ? 19.844 22.078 24.844 1 96.56 389 GLY B N 1
ATOM 11611 C CA . GLY B 1 389 ? 19.469 21.781 26.219 1 96.56 389 GLY B CA 1
ATOM 11612 C C . GLY B 1 389 ? 18.016 22.125 26.531 1 96.56 389 GLY B C 1
ATOM 11613 O O . GLY B 1 389 ? 17.688 22.516 27.656 1 96.56 389 GLY B O 1
ATOM 11614 N N . ARG B 1 390 ? 17.188 22.125 25.531 1 97.56 390 ARG B N 1
ATOM 11615 C CA . ARG B 1 390 ? 15.75 22.328 25.75 1 97.56 390 ARG B CA 1
ATOM 11616 C C . ARG B 1 390 ? 15.125 21.109 26.406 1 97.56 390 ARG B C 1
ATOM 11618 O O . ARG B 1 390 ? 15.742 20.047 26.469 1 97.56 390 ARG B O 1
ATOM 11625 N N . THR B 1 391 ? 13.844 21.25 26.844 1 96.12 391 THR B N 1
ATOM 11626 C CA . THR B 1 391 ? 13.25 20.219 27.688 1 96.12 391 THR B CA 1
ATOM 11627 C C . THR B 1 391 ? 12.422 19.25 26.844 1 96.12 391 THR B C 1
ATOM 11629 O O . THR B 1 391 ? 12.055 18.172 27.328 1 96.12 391 THR B O 1
ATOM 11632 N N . GLY B 1 392 ? 12.133 19.656 25.672 1 97.12 392 GLY B N 1
ATOM 11633 C CA . GLY B 1 392 ? 11.344 18.75 24.844 1 97.12 392 GLY B CA 1
ATOM 11634 C C . GLY B 1 392 ? 11 19.328 23.484 1 97.12 392 GLY B C 1
ATOM 11635 O O . GLY B 1 392 ? 11.578 20.328 23.062 1 97.12 392 GLY B O 1
ATOM 11636 N N . VAL B 1 393 ? 10.141 18.609 22.734 1 98.5 393 VAL B N 1
ATOM 11637 C CA . VAL B 1 393 ? 9.641 18.953 21.406 1 98.5 393 VAL B CA 1
ATOM 11638 C C . VAL B 1 393 ? 8.117 18.844 21.375 1 98.5 393 VAL B C 1
ATOM 11640 O O . VAL B 1 393 ? 7.547 17.906 21.938 1 98.5 393 VAL B O 1
ATOM 11643 N N . MET B 1 394 ? 7.488 19.844 20.844 1 98.44 394 MET B N 1
ATOM 11644 C CA . MET B 1 394 ? 6.039 19.75 20.672 1 98.44 394 MET B CA 1
ATOM 11645 C C . MET B 1 394 ? 5.68 19.219 19.297 1 98.44 394 MET B C 1
ATOM 11647 O O . MET B 1 394 ? 6.484 19.312 18.359 1 98.44 394 MET B O 1
ATOM 11651 N N . SER B 1 395 ? 4.559 18.531 19.109 1 98.69 395 SER B N 1
ATOM 11652 C CA . SER B 1 395 ? 4.055 18.078 17.812 1 98.69 395 SER B CA 1
ATOM 11653 C C . SER B 1 395 ? 2.586 18.438 17.641 1 98.69 395 SER B C 1
ATOM 11655 O O . SER B 1 395 ? 1.743 18.062 18.453 1 98.69 395 SER B O 1
ATOM 11657 N N . GLU B 1 396 ? 2.312 19.297 16.656 1 98.44 396 GLU B N 1
ATOM 11658 C CA . GLU B 1 396 ? 0.948 19.328 16.141 1 98.44 396 GLU B CA 1
ATOM 11659 C C . GLU B 1 396 ? 0.621 18.031 15.391 1 98.44 396 GLU B C 1
ATOM 11661 O O . GLU B 1 396 ? 1.291 17.688 14.414 1 98.44 396 GLU B O 1
ATOM 11666 N N . LEU B 1 397 ? -0.348 17.297 15.82 1 97.94 397 LEU B N 1
ATOM 11667 C CA . LEU B 1 397 ? -0.59 15.992 15.195 1 97.94 397 LEU B CA 1
ATOM 11668 C C . LEU B 1 397 ? -2.086 15.711 15.102 1 97.94 397 LEU B C 1
ATOM 11670 O O . LEU B 1 397 ? -2.895 16.391 15.727 1 97.94 397 LEU B O 1
ATOM 11674 N N . TYR B 1 398 ? -2.484 14.742 14.25 1 97.31 398 TYR B N 1
ATOM 11675 C CA . TYR B 1 398 ? -3.811 14.172 14.047 1 97.31 398 TYR B CA 1
ATOM 11676 C C . TYR B 1 398 ? -4.602 14.984 13.023 1 97.31 398 TYR B C 1
ATOM 11678 O O . TYR B 1 398 ? -5.711 14.609 12.648 1 97.31 398 TYR B O 1
ATOM 11686 N N . GLY B 1 399 ? -4.012 16.156 12.531 1 96.25 399 GLY B N 1
ATOM 11687 C CA . GLY B 1 399 ? -4.723 16.922 11.516 1 96.25 399 GLY B CA 1
ATOM 11688 C C . GLY B 1 399 ? -4.898 16.156 10.211 1 96.25 399 GLY B C 1
ATOM 11689 O O . GLY B 1 399 ? -4.039 15.359 9.836 1 96.25 399 GLY B O 1
ATOM 11690 N N . VAL B 1 400 ? -6.027 16.328 9.555 1 95.38 400 VAL B N 1
ATOM 11691 C CA . VAL B 1 400 ? -6.297 15.852 8.203 1 95.38 400 VAL B CA 1
ATOM 11692 C C . VAL B 1 400 ? -6.504 14.344 8.219 1 95.38 400 VAL B C 1
ATOM 11694 O O . VAL B 1 400 ? -6.328 13.672 7.195 1 95.38 400 VAL B O 1
ATOM 11697 N N . THR B 1 401 ? -6.762 13.688 9.367 1 95.88 401 THR B N 1
ATOM 11698 C CA . THR B 1 401 ? -6.883 12.234 9.477 1 95.88 401 THR B CA 1
ATOM 11699 C C . THR B 1 401 ? -8.32 11.797 9.211 1 95.88 401 THR B C 1
ATOM 11701 O O . THR B 1 401 ? -8.586 10.609 9.016 1 95.88 401 THR B O 1
ATOM 11704 N N . GLY B 1 402 ? -9.305 12.719 9.242 1 95 402 GLY B N 1
ATOM 11705 C CA . GLY B 1 402 ? -10.695 12.375 8.984 1 95 402 GLY B CA 1
ATOM 11706 C C . GLY B 1 402 ? -11.414 11.812 10.195 1 95 402 GLY B C 1
ATOM 11707 O O . GLY B 1 402 ? -10.797 11.609 11.242 1 95 402 GLY B O 1
ATOM 11708 N N . TRP B 1 403 ? -12.719 11.555 10.086 1 96.88 403 TRP B N 1
ATOM 11709 C CA . TRP B 1 403 ? -13.594 11.117 11.172 1 96.88 403 TRP B CA 1
ATOM 11710 C C . TRP B 1 403 ? -13.305 9.664 11.555 1 96.88 403 TRP B C 1
ATOM 11712 O O . TRP B 1 403 ? -13.633 9.234 12.664 1 96.88 403 TRP B O 1
ATOM 11722 N N . GLN B 1 404 ? -12.656 8.945 10.703 1 96.25 404 GLN B N 1
ATOM 11723 C CA . GLN B 1 404 ? -12.531 7.504 10.922 1 96.25 404 GLN B CA 1
ATOM 11724 C C . GLN B 1 404 ? -11.219 7.164 11.625 1 96.25 404 GLN B C 1
ATOM 11726 O O . GLN B 1 404 ? -10.898 5.988 11.812 1 96.25 404 GLN B O 1
ATOM 11731 N N . PHE B 1 405 ? -10.414 8.109 12.07 1 96.62 405 PHE B N 1
ATOM 11732 C CA . PHE B 1 405 ? -9.156 7.855 12.766 1 96.62 405 PHE B CA 1
ATOM 11733 C C . PHE B 1 405 ? -9.406 7.176 14.102 1 96.62 405 PHE B C 1
ATOM 11735 O O . PHE B 1 405 ? -10.266 7.605 14.875 1 96.62 405 PHE B O 1
ATOM 11742 N N . THR B 1 406 ? -8.734 6.133 14.43 1 97.62 406 THR B N 1
ATOM 11743 C CA . THR B 1 406 ? -9.016 5.273 15.578 1 97.62 406 THR B CA 1
ATOM 11744 C C . THR B 1 406 ? -8.109 5.629 16.75 1 97.62 406 THR B C 1
ATOM 11746 O O . THR B 1 406 ? -7.172 6.418 16.609 1 97.62 406 THR B O 1
ATOM 11749 N N . PHE B 1 407 ? -8.422 5.086 17.953 1 98.06 407 PHE B N 1
ATOM 11750 C CA . PHE B 1 407 ? -7.535 5.234 19.109 1 98.06 407 PHE B CA 1
ATOM 11751 C C . PHE B 1 407 ? -6.188 4.57 18.828 1 98.06 407 PHE B C 1
ATOM 11753 O O . PHE B 1 407 ? -5.152 5.043 19.312 1 98.06 407 PHE B O 1
ATOM 11760 N N . GLU B 1 408 ? -6.215 3.424 18.031 1 97.88 408 GLU B N 1
ATOM 11761 C CA . GLU B 1 408 ? -4.961 2.842 17.562 1 97.88 408 GLU B CA 1
ATOM 11762 C C . GLU B 1 408 ? -4.113 3.873 16.828 1 97.88 408 GLU B C 1
ATOM 11764 O O . GLU B 1 408 ? -2.902 3.953 17.031 1 97.88 408 GLU B O 1
ATOM 11769 N N . GLY B 1 409 ? -4.789 4.629 15.984 1 97.69 409 GLY B N 1
ATOM 11770 C CA . GLY B 1 409 ? -4.102 5.688 15.25 1 97.69 409 GLY B CA 1
ATOM 11771 C C . GLY B 1 409 ? -3.564 6.781 16.156 1 97.69 409 GLY B C 1
ATOM 11772 O O . GLY B 1 409 ? -2.416 7.199 16.016 1 97.69 409 GLY B O 1
ATOM 11773 N N . HIS B 1 410 ? -4.395 7.289 17.094 1 98.06 410 HIS B N 1
ATOM 11774 C CA . HIS B 1 410 ? -3.969 8.328 18.016 1 98.06 410 HIS B CA 1
ATOM 11775 C C . HIS B 1 410 ? -2.76 7.879 18.828 1 98.06 410 HIS B C 1
ATOM 11777 O O . HIS B 1 410 ? -1.795 8.633 18.984 1 98.06 410 HIS B O 1
ATOM 11783 N N . LYS B 1 411 ? -2.807 6.648 19.297 1 98.38 411 LYS B N 1
ATOM 11784 C CA . LYS B 1 411 ? -1.7 6.102 20.094 1 98.38 411 LYS B CA 1
ATOM 11785 C C . LYS B 1 411 ? -0.461 5.898 19.219 1 98.38 411 LYS B C 1
ATOM 11787 O O . LYS B 1 411 ? 0.637 6.316 19.594 1 98.38 411 LYS B O 1
ATOM 11792 N N . GLY B 1 412 ? -0.698 5.188 18.109 1 98.38 412 GLY B N 1
ATOM 11793 C CA . GLY B 1 412 ? 0.424 4.832 17.25 1 98.38 412 GLY B CA 1
ATOM 11794 C C . GLY B 1 412 ? 1.188 6.035 16.734 1 98.38 412 GLY B C 1
ATOM 11795 O O . GLY B 1 412 ? 2.42 6.039 16.719 1 98.38 412 GLY B O 1
ATOM 11796 N N . GLN B 1 413 ? 0.488 7.086 16.281 1 98.31 413 GLN B N 1
ATOM 11797 C CA . GLN B 1 413 ? 1.14 8.297 15.797 1 98.31 413 GLN B CA 1
ATOM 11798 C C . GLN B 1 413 ? 1.909 8.992 16.922 1 98.31 413 GLN B C 1
ATOM 11800 O O . GLN B 1 413 ? 3.025 9.477 16.703 1 98.31 413 GLN B O 1
ATOM 11805 N N . GLY B 1 414 ? 1.329 9.031 18.109 1 98.56 414 GLY B N 1
ATOM 11806 C CA . GLY B 1 414 ? 2.016 9.648 19.234 1 98.56 414 GLY B CA 1
ATOM 11807 C C . GLY B 1 414 ? 3.209 8.844 19.719 1 98.56 414 GLY B C 1
ATOM 11808 O O . GLY B 1 414 ? 4.227 9.406 20.125 1 98.56 414 GLY B O 1
ATOM 11809 N N . ASP B 1 415 ? 3.121 7.508 19.609 1 98.69 415 ASP B N 1
ATOM 11810 C CA . ASP B 1 415 ? 4.141 6.613 20.141 1 98.69 415 ASP B CA 1
ATOM 11811 C C . ASP B 1 415 ? 5.469 6.785 19.406 1 98.69 415 ASP B C 1
ATOM 11813 O O . ASP B 1 415 ? 6.512 6.977 20.031 1 98.69 415 ASP B O 1
ATOM 11817 N N . TRP B 1 416 ? 5.438 6.668 18.141 1 98.62 416 TRP B N 1
ATOM 11818 C CA . TRP B 1 416 ? 6.715 6.746 17.438 1 98.62 416 TRP B CA 1
ATOM 11819 C C . TRP B 1 416 ? 7.324 8.141 17.578 1 98.62 416 TRP B C 1
ATOM 11821 O O . TRP B 1 416 ? 8.547 8.289 17.594 1 98.62 416 TRP B O 1
ATOM 11831 N N . GLN B 1 417 ? 6.477 9.172 17.672 1 98.69 417 GLN B N 1
ATOM 11832 C CA . GLN B 1 417 ? 6.992 10.523 17.875 1 98.69 417 GLN B CA 1
ATOM 11833 C C . GLN B 1 417 ? 7.609 10.672 19.266 1 98.69 417 GLN B C 1
ATOM 11835 O O . GLN B 1 417 ? 8.633 11.336 19.422 1 98.69 417 GLN B O 1
ATOM 11840 N N . ALA B 1 418 ? 6.973 10.07 20.266 1 98.75 418 ALA B N 1
ATOM 11841 C CA . ALA B 1 418 ? 7.562 10.062 21.609 1 98.75 418 ALA B CA 1
ATOM 11842 C C . ALA B 1 418 ? 8.93 9.383 21.594 1 98.75 418 ALA B C 1
ATOM 11844 O O . ALA B 1 418 ? 9.883 9.891 22.188 1 98.75 418 ALA B O 1
ATOM 11845 N N . ALA B 1 419 ? 9.008 8.312 20.906 1 98.56 419 ALA B N 1
ATOM 11846 C CA . ALA B 1 419 ? 10.273 7.598 20.781 1 98.56 419 ALA B CA 1
ATOM 11847 C C . ALA B 1 419 ? 11.344 8.484 20.156 1 98.56 419 ALA B C 1
ATOM 11849 O O . ALA B 1 419 ? 12.531 8.328 20.438 1 98.56 419 ALA B O 1
ATOM 11850 N N . LEU B 1 420 ? 10.898 9.43 19.359 1 98.5 420 LEU B N 1
ATOM 11851 C CA . LEU B 1 420 ? 11.875 10.25 18.641 1 98.5 420 LEU B CA 1
ATOM 11852 C C . LEU B 1 420 ? 12 11.633 19.281 1 98.5 420 LEU B C 1
ATOM 11854 O O . LEU B 1 420 ? 12.594 12.539 18.703 1 98.5 420 LEU B O 1
ATOM 11858 N N . GLY B 1 421 ? 11.352 11.852 20.391 1 98.12 421 GLY B N 1
ATOM 11859 C CA . GLY B 1 421 ? 11.742 13.016 21.172 1 98.12 421 GLY B CA 1
ATOM 11860 C C . GLY B 1 421 ? 10.578 13.922 21.516 1 98.12 421 GLY B C 1
ATOM 11861 O O . GLY B 1 421 ? 10.719 14.836 22.328 1 98.12 421 GLY B O 1
ATOM 11862 N N . VAL B 1 422 ? 9.336 13.641 21.016 1 98.69 422 VAL B N 1
ATOM 11863 C CA . VAL B 1 422 ? 8.188 14.5 21.281 1 98.69 422 VAL B CA 1
ATOM 11864 C C . VAL B 1 422 ? 7.688 14.273 22.703 1 98.69 422 VAL B C 1
ATOM 11866 O O . VAL B 1 422 ? 7.484 13.133 23.125 1 98.69 422 VAL B O 1
ATOM 11869 N N . THR B 1 423 ? 7.484 15.344 23.453 1 98.5 423 THR B N 1
ATOM 11870 C CA . THR B 1 423 ? 7.039 15.227 24.844 1 98.5 423 THR B CA 1
ATOM 11871 C C . THR B 1 423 ? 5.773 16.047 25.062 1 98.5 423 THR B C 1
ATOM 11873 O O . THR B 1 423 ? 5.191 16 26.156 1 98.5 423 THR B O 1
ATOM 11876 N N . PHE B 1 424 ? 5.344 16.844 24.078 1 98.69 424 PHE B N 1
ATOM 11877 C CA . PHE B 1 424 ? 4.156 17.688 24.188 1 98.69 424 PHE B CA 1
ATOM 11878 C C . PHE B 1 424 ? 3.297 17.578 22.938 1 98.69 424 PHE B C 1
ATOM 11880 O O . PHE B 1 424 ? 3.709 18.016 21.859 1 98.69 424 PHE B O 1
ATOM 11887 N N . ARG B 1 425 ? 2.139 16.938 23.047 1 98.62 425 ARG B N 1
ATOM 11888 C CA . ARG B 1 425 ? 1.23 16.75 21.922 1 98.62 425 ARG B CA 1
ATOM 11889 C C . ARG B 1 425 ? 0.195 17.875 21.859 1 98.62 425 ARG B C 1
ATOM 11891 O O . ARG B 1 425 ? -0.411 18.219 22.875 1 98.62 425 ARG B O 1
ATOM 11898 N N . ILE B 1 426 ? 0.039 18.484 20.781 1 98.62 426 ILE B N 1
ATOM 11899 C CA . ILE B 1 426 ? -1 19.453 20.469 1 98.62 426 ILE B CA 1
ATOM 11900 C C . ILE B 1 426 ? -1.963 18.891 19.438 1 98.62 426 ILE B C 1
ATOM 11902 O O . ILE B 1 426 ? -1.67 18.891 18.234 1 98.62 426 ILE B O 1
ATOM 11906 N N . HIS B 1 427 ? -3.105 18.438 19.875 1 98 427 HIS B N 1
ATOM 11907 C CA . HIS B 1 427 ? -4.074 17.734 19.047 1 98 427 HIS B CA 1
ATOM 11908 C C . HIS B 1 427 ? -4.73 18.672 18.047 1 98 427 HIS B C 1
ATOM 11910 O O . HIS B 1 427 ? -5.238 19.734 18.422 1 98 427 HIS B O 1
ATOM 11916 N N . HIS B 1 428 ? -4.656 18.438 16.797 1 96.75 428 HIS B N 1
ATOM 11917 C CA . HIS B 1 428 ? -5.453 19.078 15.758 1 96.75 428 HIS B CA 1
ATOM 11918 C C . HIS B 1 428 ? -6.727 18.281 15.477 1 96.75 428 HIS B C 1
ATOM 11920 O O . HIS B 1 428 ? -6.684 17.25 14.805 1 96.75 428 HIS B O 1
ATOM 11926 N N . LEU B 1 429 ? -8.102 18.562 15.828 1 92.81 429 LEU B N 1
ATOM 11927 C CA . LEU B 1 429 ? -8.32 19.672 16.766 1 92.81 429 LEU B CA 1
ATOM 11928 C C . LEU B 1 429 ? -9.688 19.547 17.422 1 92.81 429 LEU B C 1
ATOM 11930 O O . LEU B 1 429 ? -10.398 18.562 17.234 1 92.81 429 LEU B O 1
ATOM 11934 N N . PHE B 1 430 ? -10.047 20.422 18.312 1 96.56 430 PHE B N 1
ATOM 11935 C CA . PHE B 1 430 ? -11.383 20.578 18.891 1 96.56 430 PHE B CA 1
ATOM 11936 C C . PHE B 1 430 ? -12.016 21.891 18.422 1 96.56 430 PHE B C 1
ATOM 11938 O O . PHE B 1 430 ? -11.43 22.953 18.578 1 96.56 430 PHE B O 1
ATOM 11945 N N . TRP B 1 431 ? -13.219 21.781 17.797 1 96.06 431 TRP B N 1
ATOM 11946 C CA . TRP B 1 431 ? -13.992 22.969 17.453 1 96.06 431 TRP B CA 1
ATOM 11947 C C . TRP B 1 431 ? -14.922 23.359 18.594 1 96.06 431 TRP B C 1
ATOM 11949 O O . TRP B 1 431 ? -15.594 22.516 19.188 1 96.06 431 TRP B O 1
ATOM 11959 N N . SER B 1 432 ? -15.008 24.688 18.797 1 96.5 432 SER B N 1
ATOM 11960 C CA . SER B 1 432 ? -15.992 25.125 19.781 1 96.5 432 SER B CA 1
ATOM 11961 C C . SER B 1 432 ? -17.406 24.734 19.375 1 96.5 432 SER B C 1
ATOM 11963 O O . SER B 1 432 ? -18.266 24.5 20.234 1 96.5 432 SER B O 1
ATOM 11965 N N . THR B 1 433 ? -17.641 24.641 18.109 1 96.31 433 THR B N 1
ATOM 11966 C CA . THR B 1 433 ? -18.891 24.141 17.562 1 96.31 433 THR B CA 1
ATOM 11967 C C . THR B 1 433 ? -18.703 23.641 16.141 1 96.31 433 THR B C 1
ATOM 11969 O O . THR B 1 433 ? -17.703 23.969 15.484 1 96.31 433 THR B O 1
ATOM 11972 N N . MET B 1 434 ? -19.625 22.828 15.664 1 96.25 434 MET B N 1
ATOM 11973 C CA . MET B 1 434 ? -19.609 22.281 14.305 1 96.25 434 MET B CA 1
ATOM 11974 C C . MET B 1 434 ? -20.391 23.188 13.352 1 96.25 434 MET B C 1
ATOM 11976 O O . MET B 1 434 ? -20.547 22.859 12.18 1 96.25 434 MET B O 1
ATOM 11980 N N . GLU B 1 435 ? -20.75 24.328 13.727 1 95.31 435 GLU B N 1
ATOM 11981 C CA . GLU B 1 435 ? -21.641 25.203 12.953 1 95.31 435 GLU B CA 1
ATOM 11982 C C . GLU B 1 435 ? -20.984 25.609 11.633 1 95.31 435 GLU B C 1
ATOM 11984 O O . GLU B 1 435 ? -19.828 26 11.609 1 95.31 435 GLU B O 1
ATOM 11989 N N . GLY B 1 436 ? -21.781 25.531 10.602 1 93.44 436 GLY B N 1
ATOM 11990 C CA . GLY B 1 436 ? -21.344 25.984 9.297 1 93.44 436 GLY B CA 1
ATOM 11991 C C . GLY B 1 436 ? -20.141 25.219 8.773 1 93.44 436 GLY B C 1
ATOM 11992 O O . GLY B 1 436 ? -20.109 24 8.797 1 93.44 436 GLY B O 1
ATOM 11993 N N . GLU B 1 437 ? -19.125 25.953 8.289 1 93.25 437 GLU B N 1
ATOM 11994 C CA . GLU B 1 437 ? -17.953 25.406 7.617 1 93.25 437 GLU B CA 1
ATOM 11995 C C . GLU B 1 437 ? -17 24.766 8.617 1 93.25 437 GLU B C 1
ATOM 11997 O O . GLU B 1 437 ? -16.125 23.969 8.242 1 93.25 437 GLU B O 1
ATOM 12002 N N . ALA B 1 438 ? -17.188 24.969 9.922 1 93.25 438 ALA B N 1
ATOM 12003 C CA . ALA B 1 438 ? -16.266 24.531 10.969 1 93.25 438 ALA B CA 1
ATOM 12004 C C . ALA B 1 438 ? -16.109 23.016 10.953 1 93.25 438 ALA B C 1
ATOM 12006 O O . ALA B 1 438 ? -15.016 22.5 11.156 1 93.25 438 ALA B O 1
ATOM 12007 N N . LYS B 1 439 ? -17.188 22.297 10.695 1 95.38 439 LYS B N 1
ATOM 12008 C CA . LYS B 1 439 ? -17.156 20.828 10.789 1 95.38 439 LYS B CA 1
ATOM 12009 C C . LYS B 1 439 ? -16.344 20.219 9.656 1 95.38 439 LYS B C 1
ATOM 12011 O O . LYS B 1 439 ? -16.016 19.031 9.695 1 95.38 439 LYS B O 1
ATOM 12016 N N . ARG B 1 440 ? -15.898 21 8.695 1 95 440 ARG B N 1
ATOM 12017 C CA . ARG B 1 440 ? -15.109 20.5 7.57 1 95 440 ARG B CA 1
ATOM 12018 C C . ARG B 1 440 ? -13.688 21.062 7.602 1 95 440 ARG B C 1
ATOM 12020 O O . ARG B 1 440 ? -12.914 20.859 6.66 1 95 440 ARG B O 1
ATOM 12027 N N . ASP B 1 441 ? -13.383 21.828 8.68 1 94.38 441 ASP B N 1
ATOM 12028 C CA . ASP B 1 441 ? -12.039 22.344 8.914 1 94.38 441 ASP B CA 1
ATOM 12029 C C . ASP B 1 441 ? -11.117 21.25 9.461 1 94.38 441 ASP B C 1
ATOM 12031 O O . ASP B 1 441 ? -10.766 21.266 10.641 1 94.38 441 ASP B O 1
ATOM 12035 N N . TYR B 1 442 ? -10.766 20.312 8.586 1 92.56 442 TYR B N 1
ATOM 12036 C CA . TYR B 1 442 ? -9.828 19.219 8.797 1 92.56 442 TYR B CA 1
ATOM 12037 C C . TYR B 1 442 ? -10.305 18.312 9.922 1 92.56 442 TYR B C 1
ATOM 12039 O O . TYR B 1 442 ? -9.625 18.172 10.945 1 92.56 442 TYR B O 1
ATOM 12047 N N . PRO B 1 443 ? -11.406 17.609 9.789 1 90.69 443 PRO B N 1
ATOM 12048 C CA . PRO B 1 443 ? -11.898 16.688 10.82 1 90.69 443 PRO B CA 1
ATOM 12049 C C . PRO B 1 443 ? -10.93 15.547 11.109 1 90.69 443 PRO B C 1
ATOM 12051 O O . PRO B 1 443 ? -10 15.312 10.336 1 90.69 443 PRO B O 1
ATOM 12054 N N . GLY B 1 444 ? -11.148 14.656 12.328 1 88.44 444 GLY B N 1
ATOM 12055 C CA . GLY B 1 444 ? -12.289 14.633 13.227 1 88.44 444 GLY B CA 1
ATOM 12056 C C . GLY B 1 444 ? -12.133 15.586 14.406 1 88.44 444 GLY B C 1
ATOM 12057 O O . GLY B 1 444 ? -11.023 16 14.727 1 88.44 444 GLY B O 1
ATOM 12058 N N . CYS B 1 445 ? -13.211 15.812 15 1 95.38 445 CYS B N 1
ATOM 12059 C CA . CYS B 1 445 ? -13.203 16.656 16.188 1 95.38 445 CYS B CA 1
ATOM 12060 C C . CYS B 1 445 ? -12.805 15.867 17.422 1 95.38 445 CYS B C 1
ATOM 12062 O O . CYS B 1 445 ? -13.375 14.805 17.688 1 95.38 445 CYS B O 1
ATOM 12064 N N . ILE B 1 446 ? -11.852 16.25 18.172 1 97.25 446 ILE B N 1
ATOM 12065 C CA . ILE B 1 446 ? -11.422 15.617 19.422 1 97.25 446 ILE B CA 1
ATOM 12066 C C . ILE B 1 446 ? -12.07 16.312 20.609 1 97.25 446 ILE B C 1
ATOM 12068 O O . ILE B 1 446 ? -11.398 17 21.375 1 97.25 446 ILE B O 1
ATOM 12072 N N . GLY B 1 447 ? -13.328 16.156 20.719 1 97.06 447 GLY B N 1
ATOM 12073 C CA . GLY B 1 447 ? -14.172 16.781 21.734 1 97.06 447 GLY B CA 1
ATOM 12074 C C . GLY B 1 447 ? -15.531 16.109 21.859 1 97.06 447 GLY B C 1
ATOM 12075 O O . GLY B 1 447 ? -15.711 14.969 21.438 1 97.06 447 GLY B O 1
ATOM 12076 N N . TYR B 1 448 ? -16.469 16.797 22.438 1 96.88 448 TYR B N 1
ATOM 12077 C CA . TYR B 1 448 ? -17.734 16.188 22.844 1 96.88 448 TYR B CA 1
ATOM 12078 C C . TYR B 1 448 ? -18.562 15.781 21.641 1 96.88 448 TYR B C 1
ATOM 12080 O O . TYR B 1 448 ? -19.5 14.984 21.75 1 96.88 448 TYR B O 1
ATOM 12088 N N . GLN B 1 449 ? -18.25 16.297 20.453 1 97.5 449 GLN B N 1
ATOM 12089 C CA . GLN B 1 449 ? -18.953 15.922 19.234 1 97.5 449 GLN B CA 1
ATOM 12090 C C . GLN B 1 449 ? -18.688 14.469 18.859 1 97.5 449 GLN B C 1
ATOM 12092 O O . GLN B 1 449 ? -19.453 13.852 18.125 1 97.5 449 GLN B O 1
ATOM 12097 N N . SER B 1 450 ? -17.562 13.953 19.234 1 97.75 450 SER B N 1
ATOM 12098 C CA . SER B 1 450 ? -17.219 12.555 19 1 97.75 450 SER B CA 1
ATOM 12099 C C . SER B 1 450 ? -17.797 11.648 20.078 1 97.75 450 SER B C 1
ATOM 12101 O O . SER B 1 450 ? -17.594 11.898 21.281 1 97.75 450 SER B O 1
ATOM 12103 N N . PRO B 1 451 ? -18.391 10.57 19.672 1 97.56 451 PRO B N 1
ATOM 12104 C CA . PRO B 1 451 ? -19.062 9.719 20.672 1 97.56 451 PRO B CA 1
ATOM 12105 C C . PRO B 1 451 ? -18.094 9.117 21.688 1 97.56 451 PRO B C 1
ATOM 12107 O O . PRO B 1 451 ? -18.516 8.711 22.766 1 97.56 451 PRO B O 1
ATOM 12110 N N . TRP B 1 452 ? -16.844 9.109 21.391 1 98 452 TRP B N 1
ATOM 12111 C CA . TRP B 1 452 ? -15.828 8.43 22.203 1 98 452 TRP B CA 1
ATOM 12112 C C . TRP B 1 452 ? -15.094 9.414 23.094 1 98 452 TRP B C 1
ATOM 12114 O O . TRP B 1 452 ? -14.141 9.047 23.781 1 98 452 TRP B O 1
ATOM 12124 N N . TRP B 1 453 ? -15.445 10.711 23.25 1 97.5 453 TRP B N 1
ATOM 12125 C CA . TRP B 1 453 ? -14.617 11.773 23.812 1 97.5 453 TRP B CA 1
ATOM 12126 C C . TRP B 1 453 ? -14.305 11.508 25.281 1 97.5 453 TRP B C 1
ATOM 12128 O O . TRP B 1 453 ? -13.203 11.797 25.75 1 97.5 453 TRP B O 1
ATOM 12138 N N . LYS B 1 454 ? -15.211 10.82 25.969 1 97.44 454 LYS B N 1
ATOM 12139 C CA . LYS B 1 454 ? -14.984 10.562 27.391 1 97.44 454 LYS B CA 1
ATOM 12140 C C . LYS B 1 454 ? -13.898 9.508 27.609 1 97.44 454 LYS B C 1
ATOM 12142 O O . LYS B 1 454 ? -13.203 9.523 28.625 1 97.44 454 LYS B O 1
ATOM 12147 N N . GLU B 1 455 ? -13.789 8.602 26.625 1 97.69 455 GLU B N 1
ATOM 12148 C CA . GLU B 1 455 ? -12.797 7.535 26.703 1 97.69 455 GLU B CA 1
ATOM 12149 C C . GLU B 1 455 ? -11.391 8.062 26.406 1 97.69 455 GLU B C 1
ATOM 12151 O O . GLU B 1 455 ? -10.398 7.391 26.703 1 97.69 455 GLU B O 1
ATOM 12156 N N . TYR B 1 456 ? -11.273 9.289 25.875 1 97.88 456 TYR B N 1
ATOM 12157 C CA . TYR B 1 456 ? -10 9.812 25.406 1 97.88 456 TYR B CA 1
ATOM 12158 C C . TYR B 1 456 ? -9.031 10.008 26.562 1 97.88 456 TYR B C 1
ATOM 12160 O O . TYR B 1 456 ? -7.812 10.07 26.359 1 97.88 456 TYR B O 1
ATOM 12168 N N . ALA B 1 457 ? -9.516 10.102 27.797 1 97.44 457 ALA B N 1
ATOM 12169 C CA . ALA B 1 457 ? -8.68 10.234 28.984 1 97.44 457 ALA B CA 1
ATOM 12170 C C . ALA B 1 457 ? -7.672 9.094 29.078 1 97.44 457 ALA B C 1
ATOM 12172 O O . ALA B 1 457 ? -6.559 9.281 29.578 1 97.44 457 ALA B O 1
ATOM 12173 N N . GLN B 1 458 ? -7.996 7.957 28.562 1 96.75 458 GLN B N 1
ATOM 12174 C CA . GLN B 1 458 ? -7.094 6.812 28.609 1 96.75 458 GLN B CA 1
ATOM 12175 C C . GLN B 1 458 ? -5.891 7.02 27.703 1 96.75 458 GLN B C 1
ATOM 12177 O O . GLN B 1 458 ? -4.777 6.59 28.016 1 96.75 458 GLN B O 1
ATOM 12182 N N . ILE B 1 459 ? -6.117 7.602 26.531 1 97.81 459 ILE B N 1
ATOM 12183 C CA . ILE B 1 459 ? -5.023 7.938 25.625 1 97.81 459 ILE B CA 1
ATOM 12184 C C . ILE B 1 459 ? -4.109 8.969 26.281 1 97.81 459 ILE B C 1
ATOM 12186 O O . ILE B 1 459 ? -2.885 8.852 26.234 1 97.81 459 ILE B O 1
ATOM 12190 N N . GLU B 1 460 ? -4.691 9.977 26.969 1 98.12 460 GLU B N 1
ATOM 12191 C CA . GLU B 1 460 ? -3.91 11.016 27.641 1 98.12 460 GLU B CA 1
ATOM 12192 C C . GLU B 1 460 ? -3.129 10.438 28.812 1 98.12 460 GLU B C 1
ATOM 12194 O O . GLU B 1 460 ? -1.989 10.836 29.062 1 98.12 460 GLU B O 1
ATOM 12199 N N . ASP B 1 461 ? -3.75 9.523 29.547 1 97.94 461 ASP B N 1
ATOM 12200 C CA . ASP B 1 461 ? -3.045 8.859 30.641 1 97.94 461 ASP B CA 1
ATOM 12201 C C . ASP B 1 461 ? -1.818 8.109 30.125 1 97.94 461 ASP B C 1
ATOM 12203 O O . ASP B 1 461 ? -0.75 8.164 30.75 1 97.94 461 ASP B O 1
ATOM 12207 N N . HIS B 1 462 ? -2.033 7.41 29.047 1 98.31 462 HIS B N 1
ATOM 12208 C CA . HIS B 1 462 ? -0.919 6.695 28.422 1 98.31 462 HIS B CA 1
ATOM 12209 C C . HIS B 1 462 ? 0.249 7.633 28.141 1 98.31 462 HIS B C 1
ATOM 12211 O O . HIS B 1 462 ? 1.376 7.375 28.578 1 98.31 462 HIS B O 1
ATOM 12217 N N . PHE B 1 463 ? 0.03 8.742 27.516 1 98.62 463 PHE B N 1
ATOM 12218 C CA . PHE B 1 463 ? 1.122 9.617 27.109 1 98.62 463 PHE B CA 1
ATOM 12219 C C . PHE B 1 463 ? 1.681 10.383 28.297 1 98.62 463 PHE B C 1
ATOM 12221 O O . PHE B 1 463 ? 2.877 10.68 28.344 1 98.62 463 PHE B O 1
ATOM 12228 N N . ALA B 1 464 ? 0.787 10.719 29.297 1 98.56 464 ALA B N 1
ATOM 12229 C CA . ALA B 1 464 ? 1.289 11.352 30.516 1 98.56 464 ALA B CA 1
ATOM 12230 C C . ALA B 1 464 ? 2.289 10.445 31.234 1 98.56 464 ALA B C 1
ATOM 12232 O O . ALA B 1 464 ? 3.316 10.914 31.719 1 98.56 464 ALA B O 1
ATOM 12233 N N . ARG B 1 465 ? 2.008 9.195 31.297 1 98.56 465 ARG B N 1
ATOM 12234 C CA . ARG B 1 465 ? 2.904 8.234 31.938 1 98.56 465 ARG B CA 1
ATOM 12235 C C . ARG B 1 465 ? 4.176 8.047 31.125 1 98.56 465 ARG B C 1
ATOM 12237 O O . ARG B 1 465 ? 5.27 7.934 31.672 1 98.56 465 ARG B O 1
ATOM 12244 N N . VAL B 1 466 ? 4.062 7.988 29.766 1 98.5 466 VAL B N 1
ATOM 12245 C CA . VAL B 1 466 ? 5.23 7.93 28.891 1 98.5 466 VAL B CA 1
ATOM 12246 C C . VAL B 1 466 ? 6.125 9.141 29.141 1 98.5 466 VAL B C 1
ATOM 12248 O O . VAL B 1 466 ? 7.336 9 29.328 1 98.5 466 VAL B O 1
ATOM 12251 N N . ASN B 1 467 ? 5.543 10.344 29.25 1 98.25 467 ASN B N 1
ATOM 12252 C CA . ASN B 1 467 ? 6.277 11.586 29.438 1 98.25 467 ASN B CA 1
ATOM 12253 C C . ASN B 1 467 ? 6.926 11.648 30.812 1 98.25 467 ASN B C 1
ATOM 12255 O O . ASN B 1 467 ? 7.973 12.273 30.984 1 98.25 467 ASN B O 1
ATOM 12259 N N . SER B 1 468 ? 6.312 11.039 31.812 1 97.38 468 SER B N 1
ATOM 12260 C CA . SER B 1 468 ? 6.895 11.016 33.156 1 97.38 468 SER B CA 1
ATOM 12261 C C . SER B 1 468 ? 8.258 10.328 33.156 1 97.38 468 SER B C 1
ATOM 12263 O O . SER B 1 468 ? 9.094 10.594 34 1 97.38 468 SER B O 1
ATOM 12265 N N . ALA B 1 469 ? 8.422 9.492 32.125 1 96.75 469 ALA B N 1
ATOM 12266 C CA . ALA B 1 469 ? 9.703 8.812 31.984 1 96.75 469 ALA B CA 1
ATOM 12267 C C . ALA B 1 469 ? 10.602 9.547 31 1 96.75 469 ALA B C 1
ATOM 12269 O O . ALA B 1 469 ? 11.781 9.773 31.266 1 96.75 469 ALA B O 1
ATOM 12270 N N . LEU B 1 470 ? 10.07 10.039 29.906 1 97.44 470 LEU B N 1
ATOM 12271 C CA . LEU B 1 470 ? 10.859 10.484 28.766 1 97.44 470 LEU B CA 1
ATOM 12272 C C . LEU B 1 470 ? 11.289 11.938 28.938 1 97.44 470 LEU B C 1
ATOM 12274 O O . LEU B 1 470 ? 12.023 12.477 28.094 1 97.44 470 LEU B O 1
ATOM 12278 N N . THR B 1 471 ? 10.891 12.594 30.016 1 97.62 471 THR B N 1
ATOM 12279 C CA . THR B 1 471 ? 11.352 13.945 30.297 1 97.62 471 THR B CA 1
ATOM 12280 C C . THR B 1 471 ? 12.43 13.938 31.391 1 97.62 471 THR B C 1
ATOM 12282 O O . THR B 1 471 ? 12.961 14.984 31.75 1 97.62 471 THR B O 1
ATOM 12285 N N . ARG B 1 472 ? 12.812 12.758 31.859 1 96.62 472 ARG B N 1
ATOM 12286 C CA . ARG B 1 472 ? 13.789 12.625 32.938 1 96.62 472 ARG B CA 1
ATOM 12287 C C . ARG B 1 472 ? 15.211 12.586 32.375 1 96.62 472 ARG B C 1
ATOM 12289 O O . ARG B 1 472 ? 15.453 12 31.328 1 96.62 472 ARG B O 1
ATOM 12296 N N . GLY B 1 473 ? 16.109 13.188 33.125 1 96 473 GLY B N 1
ATOM 12297 C CA . GLY B 1 473 ? 17.531 13.047 32.812 1 96 473 GLY B CA 1
ATOM 12298 C C . GLY B 1 473 ? 17.891 13.539 31.438 1 96 473 GLY B C 1
ATOM 12299 O O . GLY B 1 473 ? 17.438 14.594 31 1 96 473 GLY B O 1
ATOM 12300 N N . ARG B 1 474 ? 18.781 12.812 30.812 1 95.25 474 ARG B N 1
ATOM 12301 C CA . ARG B 1 474 ? 19.234 13.172 29.469 1 95.25 474 ARG B CA 1
ATOM 12302 C C . ARG B 1 474 ? 19.109 11.992 28.516 1 95.25 474 ARG B C 1
ATOM 12304 O O . ARG B 1 474 ? 19.234 10.836 28.922 1 95.25 474 ARG B O 1
ATOM 12311 N N . PRO B 1 475 ? 18.891 12.25 27.25 1 95.06 475 PRO B N 1
ATOM 12312 C CA . PRO B 1 475 ? 18.875 11.156 26.281 1 95.06 475 PRO B CA 1
ATOM 12313 C C . PRO B 1 475 ? 20.234 10.516 26.078 1 95.06 475 PRO B C 1
ATOM 12315 O O . PRO B 1 475 ? 21.266 11.211 26.109 1 95.06 475 PRO B O 1
ATOM 12318 N N . VAL B 1 476 ? 20.266 9.281 25.922 1 95.69 476 VAL B N 1
ATOM 12319 C CA . VAL B 1 476 ? 21.484 8.562 25.625 1 95.69 476 VAL B CA 1
ATOM 12320 C C . VAL B 1 476 ? 21.656 8.414 24.109 1 95.69 476 VAL B C 1
ATOM 12322 O O . VAL B 1 476 ? 21.016 7.566 23.484 1 95.69 476 VAL B O 1
ATOM 12325 N N . THR B 1 477 ? 22.453 9.211 23.5 1 96.31 477 THR B N 1
ATOM 12326 C CA . THR B 1 477 ? 22.734 9.203 22.062 1 96.31 477 THR B CA 1
ATOM 12327 C C . THR B 1 477 ? 24.234 9.336 21.797 1 96.31 477 THR B C 1
ATOM 12329 O O . THR B 1 477 ? 24.859 10.305 22.234 1 96.31 477 THR B O 1
ATOM 12332 N N . ARG B 1 478 ? 24.781 8.398 21.078 1 97.44 478 ARG B N 1
ATOM 12333 C CA . ARG B 1 478 ? 26.219 8.336 20.922 1 97.44 478 ARG B CA 1
ATOM 12334 C C . ARG B 1 478 ? 26.641 8.719 19.516 1 97.44 478 ARG B C 1
ATOM 12336 O O . ARG B 1 478 ? 27.812 9.023 19.266 1 97.44 478 ARG B O 1
ATOM 12343 N N . VAL B 1 479 ? 25.703 8.727 18.594 1 98.44 479 VAL B N 1
ATOM 12344 C CA . VAL B 1 479 ? 26.016 8.883 17.172 1 98.44 479 VAL B CA 1
ATOM 12345 C C . VAL B 1 479 ? 25.453 10.203 16.656 1 98.44 479 VAL B C 1
ATOM 12347 O O . VAL B 1 479 ? 24.344 10.586 17 1 98.44 479 VAL B O 1
ATOM 12350 N N . ALA B 1 480 ? 26.234 10.938 15.922 1 98.69 480 ALA B N 1
ATOM 12351 C CA . ALA B 1 480 ? 25.797 12.148 15.227 1 98.69 480 ALA B CA 1
ATOM 12352 C C . ALA B 1 480 ? 25.891 11.977 13.711 1 98.69 480 ALA B C 1
ATOM 12354 O O . ALA B 1 480 ? 26.703 11.203 13.219 1 98.69 480 ALA B O 1
ATOM 12355 N N . VAL B 1 481 ? 25.078 12.617 12.984 1 98.81 481 VAL B N 1
ATOM 12356 C CA . VAL B 1 481 ? 25.078 12.641 11.531 1 98.81 481 VAL B CA 1
ATOM 12357 C C . VAL B 1 481 ? 25.109 14.086 11.031 1 98.81 481 VAL B C 1
ATOM 12359 O O . VAL B 1 481 ? 24.266 14.906 11.43 1 98.81 481 VAL B O 1
ATOM 12362 N N . ILE B 1 482 ? 26.094 14.445 10.18 1 98.81 482 ILE B N 1
ATOM 12363 C CA . ILE B 1 482 ? 26.109 15.773 9.586 1 98.81 482 ILE B CA 1
ATOM 12364 C C . ILE B 1 482 ? 24.938 15.922 8.617 1 98.81 482 ILE B C 1
ATOM 12366 O O . ILE B 1 482 ? 24.734 15.086 7.738 1 98.81 482 ILE B O 1
ATOM 12370 N N . HIS B 1 483 ? 24.094 16.906 8.844 1 98.69 483 HIS B N 1
ATOM 12371 C CA . HIS B 1 483 ? 22.906 17.094 8.008 1 98.69 483 HIS B CA 1
ATOM 12372 C C . HIS B 1 483 ? 23.297 17.484 6.582 1 98.69 483 HIS B C 1
ATOM 12374 O O . HIS B 1 483 ? 24.125 18.375 6.383 1 98.69 483 HIS B O 1
ATOM 12380 N N . PRO B 1 484 ? 22.688 16.953 5.551 1 98.06 484 PRO B N 1
ATOM 12381 C CA . PRO B 1 484 ? 23.203 17.094 4.188 1 98.06 484 PRO B CA 1
ATOM 12382 C C . PRO B 1 484 ? 22.531 18.203 3.402 1 98.06 484 PRO B C 1
ATOM 12384 O O . PRO B 1 484 ? 22.75 18.328 2.193 1 98.06 484 PRO B O 1
ATOM 12387 N N . VAL B 1 485 ? 21.734 19.078 3.979 1 98.31 485 VAL B N 1
ATOM 12388 C CA . VAL B 1 485 ? 20.859 20 3.281 1 98.31 485 VAL B CA 1
ATOM 12389 C C . VAL B 1 485 ? 21.672 20.953 2.422 1 98.31 485 VAL B C 1
ATOM 12391 O O . VAL B 1 485 ? 21.234 21.375 1.346 1 98.31 485 VAL B O 1
ATOM 12394 N N . GLU B 1 486 ? 22.906 21.344 2.857 1 98.19 486 GLU B N 1
ATOM 12395 C CA . GLU B 1 486 ? 23.703 22.312 2.104 1 98.19 486 GLU B CA 1
ATOM 12396 C C . GLU B 1 486 ? 24.219 21.703 0.8 1 98.19 486 GLU B C 1
ATOM 12398 O O . GLU B 1 486 ? 24.406 22.422 -0.188 1 98.19 486 GLU B O 1
ATOM 12403 N N . SER B 1 487 ? 24.453 20.359 0.778 1 97 487 SER B N 1
ATOM 12404 C CA . SER B 1 487 ? 24.781 19.656 -0.463 1 97 487 SER B CA 1
ATOM 12405 C C . SER B 1 487 ? 23.594 19.656 -1.414 1 97 487 SER B C 1
ATOM 12407 O O . SER B 1 487 ? 23.766 19.703 -2.635 1 97 487 SER B O 1
ATOM 12409 N N . TYR B 1 488 ? 22.406 19.594 -0.854 1 97.31 488 TYR B N 1
ATOM 12410 C CA . TYR B 1 488 ? 21.172 19.609 -1.649 1 97.31 488 TYR B CA 1
ATOM 12411 C C . TYR B 1 488 ? 20.969 20.969 -2.295 1 97.31 488 TYR B C 1
ATOM 12413 O O . TYR B 1 488 ? 20.469 21.062 -3.424 1 97.31 488 TYR B O 1
ATOM 12421 N N . TRP B 1 489 ? 21.375 22.094 -1.63 1 98 489 TRP B N 1
ATOM 12422 C CA . TRP B 1 489 ? 21.266 23.453 -2.162 1 98 489 TRP B CA 1
ATOM 12423 C C . TRP B 1 489 ? 21.906 23.562 -3.539 1 98 489 TRP B C 1
ATOM 12425 O O . TRP B 1 489 ? 21.375 24.219 -4.434 1 98 489 TRP B O 1
ATOM 12435 N N . LEU B 1 490 ? 22.953 22.812 -3.723 1 96.19 490 LEU B N 1
ATOM 12436 C CA . LEU B 1 490 ? 23.797 22.969 -4.902 1 96.19 490 LEU B CA 1
ATOM 12437 C C . LEU B 1 490 ? 23.094 22.422 -6.141 1 96.19 490 LEU B C 1
ATOM 12439 O O . LEU B 1 490 ? 23.375 22.859 -7.262 1 96.19 490 LEU B O 1
ATOM 12443 N N . CYS B 1 491 ? 22.172 21.484 -5.922 1 93.31 491 CYS B N 1
ATOM 12444 C CA . CYS B 1 491 ? 21.547 20.859 -7.086 1 93.31 491 CYS B CA 1
ATOM 12445 C C . CYS B 1 491 ? 20.109 21.312 -7.246 1 93.31 491 CYS B C 1
ATOM 12447 O O . CYS B 1 491 ? 19.344 20.734 -8.023 1 93.31 491 CYS B O 1
ATOM 12449 N N . PHE B 1 492 ? 19.688 22.359 -6.562 1 96.25 492 PHE B N 1
ATOM 12450 C CA . PHE B 1 492 ? 18.312 22.844 -6.598 1 96.25 492 PHE B CA 1
ATOM 12451 C C . PHE B 1 492 ? 18.062 23.719 -7.824 1 96.25 492 PHE B C 1
ATOM 12453 O O . PHE B 1 492 ? 17.812 24.906 -7.699 1 96.25 492 PHE B O 1
ATOM 12460 N N . GLY B 1 493 ? 18.094 23.109 -9.023 1 94.5 493 GLY B N 1
ATOM 12461 C CA . GLY B 1 493 ? 17.922 23.797 -10.297 1 94.5 493 GLY B CA 1
ATOM 12462 C C . GLY B 1 493 ? 16.891 23.141 -11.195 1 94.5 493 GLY B C 1
ATOM 12463 O O . GLY B 1 493 ? 16 22.438 -10.719 1 94.5 493 GLY B O 1
ATOM 12464 N N . PRO B 1 494 ? 16.984 23.5 -12.5 1 94.31 494 PRO B N 1
ATOM 12465 C CA . PRO B 1 494 ? 16.031 22.922 -13.445 1 94.31 494 PRO B CA 1
ATOM 12466 C C . PRO B 1 494 ? 15.914 21.406 -13.32 1 94.31 494 PRO B C 1
ATOM 12468 O O . PRO B 1 494 ? 16.938 20.703 -13.281 1 94.31 494 PRO B O 1
ATOM 12471 N N . LYS B 1 495 ? 14.664 20.891 -13.297 1 89.19 495 LYS B N 1
ATOM 12472 C CA . LYS B 1 495 ? 14.398 19.484 -12.977 1 89.19 495 LYS B CA 1
ATOM 12473 C C . LYS B 1 495 ? 14.984 18.562 -14.039 1 89.19 495 LYS B C 1
ATOM 12475 O O . LYS B 1 495 ? 15.477 17.469 -13.719 1 89.19 495 LYS B O 1
ATOM 12480 N N . ASP B 1 496 ? 14.953 18.984 -15.289 1 81.94 496 ASP B N 1
ATOM 12481 C CA . ASP B 1 496 ? 15.422 18.141 -16.375 1 81.94 496 ASP B CA 1
ATOM 12482 C C . ASP B 1 496 ? 16.922 17.891 -16.266 1 81.94 496 ASP B C 1
ATOM 12484 O O . ASP B 1 496 ? 17.438 16.906 -16.812 1 81.94 496 ASP B O 1
ATOM 12488 N N . ARG B 1 497 ? 17.656 18.781 -15.492 1 83 497 ARG B N 1
ATOM 12489 C CA . ARG B 1 497 ? 19.094 18.672 -15.391 1 83 497 ARG B CA 1
ATOM 12490 C C . ARG B 1 497 ? 19.516 18.125 -14.031 1 83 497 ARG B C 1
ATOM 12492 O O . ARG B 1 497 ? 20.609 17.578 -13.883 1 83 497 ARG B O 1
ATOM 12499 N N . ASN B 1 498 ? 18.609 18.266 -13.078 1 87.88 498 ASN B N 1
ATOM 12500 C CA . ASN B 1 498 ? 19.078 18.047 -11.711 1 87.88 498 ASN B CA 1
ATOM 12501 C C . ASN B 1 498 ? 18.234 16.984 -10.992 1 87.88 498 ASN B C 1
ATOM 12503 O O . ASN B 1 498 ? 18.594 16.547 -9.898 1 87.88 498 ASN B O 1
ATOM 12507 N N . SER B 1 499 ? 17.156 16.484 -11.555 1 84.44 499 SER B N 1
ATOM 12508 C CA . SER B 1 499 ? 16.203 15.625 -10.859 1 84.44 499 SER B CA 1
ATOM 12509 C C . SER B 1 499 ? 16.875 14.375 -10.305 1 84.44 499 SER B C 1
ATOM 12511 O O . SER B 1 499 ? 16.516 13.906 -9.219 1 84.44 499 SER B O 1
ATOM 12513 N N . GLU B 1 500 ? 17.797 13.789 -11.031 1 81.19 500 GLU B N 1
ATOM 12514 C CA . GLU B 1 500 ? 18.438 12.547 -10.602 1 81.19 500 GLU B CA 1
ATOM 12515 C C . GLU B 1 500 ? 19.266 12.758 -9.328 1 81.19 500 GLU B C 1
ATOM 12517 O O . GLU B 1 500 ? 19.203 11.945 -8.406 1 81.19 500 GLU B O 1
ATOM 12522 N N . GLU B 1 501 ? 20.078 13.82 -9.344 1 86.12 501 GLU B N 1
ATOM 12523 C CA . GLU B 1 501 ? 20.859 14.125 -8.148 1 86.12 501 GLU B CA 1
ATOM 12524 C C . GLU B 1 501 ? 19.953 14.5 -6.977 1 86.12 501 GLU B C 1
ATOM 12526 O O . GLU B 1 501 ? 20.219 14.117 -5.836 1 86.12 501 GLU B O 1
ATOM 12531 N N . LEU B 1 502 ? 18.906 15.297 -7.27 1 91.06 502 LEU B N 1
ATOM 12532 C CA . LEU B 1 502 ? 17.938 15.672 -6.246 1 91.06 502 LEU B CA 1
ATOM 12533 C C . LEU B 1 502 ? 17.328 14.438 -5.594 1 91.06 502 LEU B C 1
ATOM 12535 O O . LEU B 1 502 ? 17.281 14.336 -4.367 1 91.06 502 LEU B O 1
ATOM 12539 N N . ASP B 1 503 ? 16.922 13.539 -6.402 1 87.12 503 ASP B N 1
ATOM 12540 C CA . ASP B 1 503 ? 16.297 12.312 -5.914 1 87.12 503 ASP B CA 1
ATOM 12541 C C . ASP B 1 503 ? 17.281 11.477 -5.102 1 87.12 503 ASP B C 1
ATOM 12543 O O . ASP B 1 503 ? 16.906 10.883 -4.09 1 87.12 503 ASP B O 1
ATOM 12547 N N . TYR B 1 504 ? 18.562 11.43 -5.566 1 86.81 504 TYR B N 1
ATOM 12548 C CA . TYR B 1 504 ? 19.609 10.656 -4.898 1 86.81 504 TYR B CA 1
ATOM 12549 C C . TYR B 1 504 ? 19.844 11.172 -3.479 1 86.81 504 TYR B C 1
ATOM 12551 O O . TYR B 1 504 ? 19.891 10.383 -2.529 1 86.81 504 TYR B O 1
ATOM 12559 N N . ARG B 1 505 ? 19.922 12.422 -3.375 1 93 505 ARG B N 1
ATOM 12560 C CA . ARG B 1 505 ? 20.219 13.016 -2.074 1 93 505 ARG B CA 1
ATOM 12561 C C . ARG B 1 505 ? 19.031 12.898 -1.136 1 93 505 ARG B C 1
ATOM 12563 O O . ARG B 1 505 ? 19.188 12.625 0.055 1 93 505 ARG B O 1
ATOM 12570 N N . GLU B 1 506 ? 17.844 13.148 -1.697 1 94.5 506 GLU B N 1
ATOM 12571 C CA . GLU B 1 506 ? 16.625 12.984 -0.904 1 94.5 506 GLU B CA 1
ATOM 12572 C C . GLU B 1 506 ? 16.5 11.562 -0.379 1 94.5 506 GLU B C 1
ATOM 12574 O O . GLU B 1 506 ? 16.203 11.352 0.802 1 94.5 506 GLU B O 1
ATOM 12579 N N . LYS B 1 507 ? 16.719 10.617 -1.221 1 91.25 507 LYS B N 1
ATOM 12580 C CA . LYS B 1 507 ? 16.609 9.211 -0.859 1 91.25 507 LYS B CA 1
ATOM 12581 C C . LYS B 1 507 ? 17.641 8.828 0.191 1 91.25 507 LYS B C 1
ATOM 12583 O O . LYS B 1 507 ? 17.328 8.133 1.159 1 91.25 507 LYS B O 1
ATOM 12588 N N . ALA B 1 508 ? 18.875 9.227 0.024 1 93.5 508 ALA B N 1
ATOM 12589 C CA . ALA B 1 508 ? 19.953 8.906 0.965 1 93.5 508 ALA B CA 1
ATOM 12590 C C . ALA B 1 508 ? 19.641 9.461 2.354 1 93.5 508 ALA B C 1
ATOM 12592 O O . ALA B 1 508 ? 19.906 8.805 3.363 1 93.5 508 ALA B O 1
ATOM 12593 N N . HIS B 1 509 ? 19.094 10.688 2.326 1 96.62 509 HIS B N 1
ATOM 12594 C CA . HIS B 1 509 ? 18.719 11.344 3.578 1 96.62 509 HIS B CA 1
ATOM 12595 C C . HIS B 1 509 ? 17.688 10.523 4.34 1 96.62 509 HIS B C 1
ATOM 12597 O O . HIS B 1 509 ? 17.844 10.289 5.539 1 96.62 509 HIS B O 1
ATOM 12603 N N . GLY B 1 510 ? 16.703 10.086 3.684 1 96 510 GLY B N 1
ATOM 12604 C CA . GLY B 1 510 ? 15.672 9.258 4.289 1 96 510 GLY B CA 1
ATOM 12605 C C . GLY B 1 510 ? 16.172 7.879 4.676 1 96 510 GLY B C 1
ATOM 12606 O O . GLY B 1 510 ? 15.844 7.375 5.754 1 96 510 GLY B O 1
ATOM 12607 N N . GLU B 1 511 ? 17 7.23 3.867 1 93.69 511 GLU B N 1
ATOM 12608 C CA . GLU B 1 511 ? 17.5 5.875 4.07 1 93.69 511 GLU B CA 1
ATOM 12609 C C . GLU B 1 511 ? 18.359 5.785 5.328 1 93.69 511 GLU B C 1
ATOM 12611 O O . GLU B 1 511 ? 18.203 4.863 6.129 1 93.69 511 GLU B O 1
ATOM 12616 N N . LEU B 1 512 ? 19.266 6.676 5.461 1 96.81 512 LEU B N 1
ATOM 12617 C CA . LEU B 1 512 ? 20.172 6.613 6.602 1 96.81 512 LEU B CA 1
ATOM 12618 C C . LEU B 1 512 ? 19.406 6.695 7.914 1 96.81 512 LEU B C 1
ATOM 12620 O O . LEU B 1 512 ? 19.703 5.953 8.859 1 96.81 512 LEU B O 1
ATOM 12624 N N . THR B 1 513 ? 18.422 7.59 7.934 1 98 513 THR B N 1
ATOM 12625 C CA . THR B 1 513 ? 17.594 7.719 9.125 1 98 513 THR B CA 1
ATOM 12626 C C . THR B 1 513 ? 16.859 6.414 9.422 1 98 513 THR B C 1
ATOM 12628 O O . THR B 1 513 ? 16.859 5.945 10.562 1 98 513 THR B O 1
ATOM 12631 N N . GLU B 1 514 ? 16.359 5.84 8.477 1 96.69 514 GLU B N 1
ATOM 12632 C CA . GLU B 1 514 ? 15.656 4.574 8.656 1 96.69 514 GLU B CA 1
ATOM 12633 C C . GLU B 1 514 ? 16.609 3.467 9.086 1 96.69 514 GLU B C 1
ATOM 12635 O O . GLU B 1 514 ? 16.281 2.66 9.961 1 96.69 514 GLU B O 1
ATOM 12640 N N . TRP B 1 515 ? 17.812 3.438 8.438 1 95.5 515 TRP B N 1
ATOM 12641 C CA . TRP B 1 515 ? 18.797 2.416 8.781 1 95.5 515 TRP B CA 1
ATOM 12642 C C . TRP B 1 515 ? 19.172 2.496 10.258 1 95.5 515 TRP B C 1
ATOM 12644 O O . TRP B 1 515 ? 19.203 1.477 10.953 1 95.5 515 TRP B O 1
ATOM 12654 N N . LEU B 1 516 ? 19.375 3.652 10.688 1 97.75 516 LEU B N 1
ATOM 12655 C CA . LEU B 1 516 ? 19.844 3.846 12.055 1 97.75 516 LEU B CA 1
ATOM 12656 C C . LEU B 1 516 ? 18.719 3.545 13.055 1 97.75 516 LEU B C 1
ATOM 12658 O O . LEU B 1 516 ? 18.891 2.734 13.969 1 97.75 516 LEU B O 1
ATOM 12662 N N . LEU B 1 517 ? 17.531 4.109 12.828 1 97.75 517 LEU B N 1
ATOM 12663 C CA . LEU B 1 517 ? 16.438 3.932 13.766 1 97.75 517 LEU B CA 1
ATOM 12664 C C . LEU B 1 517 ? 15.977 2.477 13.805 1 97.75 517 LEU B C 1
ATOM 12666 O O . LEU B 1 517 ? 15.805 1.903 14.883 1 97.75 517 LEU B O 1
ATOM 12670 N N . LYS B 1 518 ? 15.836 1.87 12.688 1 95.5 518 LYS B N 1
ATOM 12671 C CA . LYS B 1 518 ? 15.398 0.479 12.617 1 95.5 518 LYS B CA 1
ATOM 12672 C C . LYS B 1 518 ? 16.516 -0.471 13.039 1 95.5 518 LYS B C 1
ATOM 12674 O O . LYS B 1 518 ? 16.25 -1.626 13.391 1 95.5 518 LYS B O 1
ATOM 12679 N N . GLY B 1 519 ? 17.75 0.029 12.977 1 95 519 GLY B N 1
ATOM 12680 C CA . GLY B 1 519 ? 18.906 -0.725 13.461 1 95 519 GLY B CA 1
ATOM 12681 C C . GLY B 1 519 ? 19.172 -0.529 14.938 1 95 519 GLY B C 1
ATOM 12682 O O . GLY B 1 519 ? 20.141 -1.072 15.477 1 95 519 GLY B O 1
ATOM 12683 N N . HIS B 1 520 ? 18.344 0.249 15.625 1 96.94 520 HIS B N 1
ATOM 12684 C CA . HIS B 1 520 ? 18.375 0.517 17.062 1 96.94 520 HIS B CA 1
ATOM 12685 C C . HIS B 1 520 ? 19.625 1.303 17.453 1 96.94 520 HIS B C 1
ATOM 12687 O O . HIS B 1 520 ? 20.266 0.997 18.453 1 96.94 520 HIS B O 1
ATOM 12693 N N . ILE B 1 521 ? 19.938 2.195 16.578 1 96.88 521 ILE B N 1
ATOM 12694 C CA . ILE B 1 521 ? 20.969 3.189 16.844 1 96.88 521 ILE B CA 1
ATOM 12695 C C . ILE B 1 521 ? 20.344 4.586 16.875 1 96.88 521 ILE B C 1
ATOM 12697 O O . ILE B 1 521 ? 20.078 5.168 15.82 1 96.88 521 ILE B O 1
ATOM 12701 N N . ASP B 1 522 ? 20.141 5.055 18 1 96.69 522 ASP B N 1
ATOM 12702 C CA . ASP B 1 522 ? 19.688 6.438 18.094 1 96.69 522 ASP B CA 1
ATOM 12703 C C . ASP B 1 522 ? 20.781 7.406 17.656 1 96.69 522 ASP B C 1
ATOM 12705 O O . ASP B 1 522 ? 21.969 7.102 17.766 1 96.69 522 ASP B O 1
ATOM 12709 N N . PHE B 1 523 ? 20.391 8.555 17.078 1 98.44 523 PHE B N 1
ATOM 12710 C CA . PHE B 1 523 ? 21.359 9.523 16.578 1 98.44 523 PHE B CA 1
ATOM 12711 C C . PHE B 1 523 ? 20.766 10.938 16.609 1 98.44 523 PHE B C 1
ATOM 12713 O O . PHE B 1 523 ? 19.578 11.117 16.828 1 98.44 523 PHE B O 1
ATOM 12720 N N . ASP B 1 524 ? 21.625 11.883 16.516 1 98.69 524 ASP B N 1
ATOM 12721 C CA . ASP B 1 524 ? 21.219 13.273 16.312 1 98.69 524 ASP B CA 1
ATOM 12722 C C . ASP B 1 524 ? 21.875 13.852 15.062 1 98.69 524 ASP B C 1
ATOM 12724 O O . ASP B 1 524 ? 23.031 13.539 14.758 1 98.69 524 ASP B O 1
ATOM 12728 N N . PHE B 1 525 ? 21.156 14.727 14.422 1 98.81 525 PHE B N 1
ATOM 12729 C CA . PHE B 1 525 ? 21.75 15.508 13.336 1 98.81 525 PHE B CA 1
ATOM 12730 C C . PHE B 1 525 ? 22.578 16.656 13.898 1 98.81 525 PHE B C 1
ATOM 12732 O O . PHE B 1 525 ? 22.266 17.203 14.953 1 98.81 525 PHE B O 1
ATOM 12739 N N . ILE B 1 526 ? 23.625 16.984 13.156 1 98.81 526 ILE B N 1
ATOM 12740 C CA . ILE B 1 526 ? 24.344 18.219 13.398 1 98.81 526 ILE B CA 1
ATOM 12741 C C . ILE B 1 526 ? 24.125 19.188 12.234 1 98.81 526 ILE B C 1
ATOM 12743 O O . ILE B 1 526 ? 24.422 18.859 11.086 1 98.81 526 ILE B O 1
ATOM 12747 N N . SER B 1 527 ? 23.531 20.297 12.5 1 98.62 527 SER B N 1
ATOM 12748 C CA . SER B 1 527 ? 23.484 21.391 11.531 1 98.62 527 SER B CA 1
ATOM 12749 C C . SER B 1 527 ? 24.844 22.047 11.359 1 98.62 527 SER B C 1
ATOM 12751 O O . SER B 1 527 ? 25.438 22.516 12.328 1 98.62 527 SER B O 1
ATOM 12753 N N . GLU B 1 528 ? 25.312 22.078 10.125 1 98.5 528 GLU B N 1
ATOM 12754 C CA . GLU B 1 528 ? 26.641 22.672 9.922 1 98.5 528 GLU B CA 1
ATOM 12755 C C . GLU B 1 528 ? 26.656 24.156 10.297 1 98.5 528 GLU B C 1
ATOM 12757 O O . GLU B 1 528 ? 27.672 24.672 10.766 1 98.5 528 GLU B O 1
ATOM 12762 N N . SER B 1 529 ? 25.531 24.812 10.172 1 97.88 529 SER B N 1
ATOM 12763 C CA . SER B 1 529 ? 25.438 26.25 10.461 1 97.88 529 SER B CA 1
ATOM 12764 C C . SER B 1 529 ? 25.453 26.5 11.969 1 97.88 529 SER B C 1
ATOM 12766 O O . SER B 1 529 ? 25.953 27.531 12.414 1 97.88 529 SER B O 1
ATOM 12768 N N . LEU B 1 530 ? 24.938 25.609 12.742 1 98.56 530 LEU B N 1
ATOM 12769 C CA . LEU B 1 530 ? 24.844 25.781 14.188 1 98.56 530 LEU B CA 1
ATOM 12770 C C . LEU B 1 530 ? 26.094 25.234 14.883 1 98.56 530 LEU B C 1
ATOM 12772 O O . LEU B 1 530 ? 26.375 25.578 16.031 1 98.56 530 LEU B O 1
ATOM 12776 N N . PHE B 1 531 ? 26.844 24.422 14.172 1 98.56 531 PHE B N 1
ATOM 12777 C CA . PHE B 1 531 ? 27.938 23.625 14.719 1 98.56 531 PHE B CA 1
ATOM 12778 C C . PHE B 1 531 ? 29.016 24.5 15.344 1 98.56 531 PHE B C 1
ATOM 12780 O O . PHE B 1 531 ? 29.484 24.219 16.438 1 98.56 531 PHE B O 1
ATOM 12787 N N . PRO B 1 532 ? 29.406 25.656 14.75 1 98 532 PRO B N 1
ATOM 12788 C CA . PRO B 1 532 ? 30.469 26.484 15.32 1 98 532 PRO B CA 1
ATOM 12789 C C . PRO B 1 532 ? 30.094 27.094 16.672 1 98 532 PRO B C 1
ATOM 12791 O O . PRO B 1 532 ? 30.938 27.203 17.562 1 98 532 PRO B O 1
ATOM 12794 N N . GLU B 1 533 ? 28.859 27.438 16.797 1 97.12 533 GLU B N 1
ATOM 12795 C CA . GLU B 1 533 ? 28.438 28.031 18.062 1 97.12 533 GLU B CA 1
ATOM 12796 C C . GLU B 1 533 ? 28.266 26.969 19.156 1 97.12 533 GLU B C 1
ATOM 12798 O O . GLU B 1 533 ? 28.438 27.25 20.344 1 97.12 533 GLU B O 1
ATOM 12803 N N . LEU B 1 534 ? 28.031 25.75 18.812 1 98.19 534 LEU B N 1
ATOM 12804 C CA . LEU B 1 534 ? 27.703 24.688 19.75 1 98.19 534 LEU B CA 1
ATOM 12805 C C . LEU B 1 534 ? 28.953 23.906 20.156 1 98.19 534 LEU B C 1
ATOM 12807 O O . LEU B 1 534 ? 28.938 23.172 21.156 1 98.19 534 LEU B O 1
ATOM 12811 N N . THR B 1 535 ? 30 24.062 19.359 1 98.5 535 THR B N 1
ATOM 12812 C CA . THR B 1 535 ? 31.203 23.266 19.641 1 98.5 535 THR B CA 1
ATOM 12813 C C . THR B 1 535 ? 32.469 24.125 19.516 1 98.5 535 THR B C 1
ATOM 12815 O O . THR B 1 535 ? 32.875 24.484 18.406 1 98.5 535 THR B O 1
ATOM 12818 N N . ASP B 1 536 ? 33.125 24.359 20.594 1 97.44 536 ASP B N 1
ATOM 12819 C CA . ASP B 1 536 ? 34.469 24.953 20.594 1 97.44 536 ASP B CA 1
ATOM 12820 C C . ASP B 1 536 ? 35.531 23.922 20.203 1 97.44 536 ASP B C 1
ATOM 12822 O O . ASP B 1 536 ? 35.656 22.875 20.828 1 97.44 536 ASP B O 1
ATOM 12826 N N . VAL B 1 537 ? 36.25 24.234 19.125 1 97.56 537 VAL B N 1
ATOM 12827 C CA . VAL B 1 537 ? 37.219 23.312 18.562 1 97.56 537 VAL B CA 1
ATOM 12828 C C . VAL B 1 537 ? 38.188 22.844 19.656 1 97.56 537 VAL B C 1
ATOM 12830 O O . VAL B 1 537 ? 38.594 21.672 19.672 1 97.56 537 VAL B O 1
ATOM 12833 N N . ASP B 1 538 ? 38.531 23.688 20.641 1 96.12 538 ASP B N 1
ATOM 12834 C CA . ASP B 1 538 ? 39.531 23.406 21.672 1 96.12 538 ASP B CA 1
ATOM 12835 C C . ASP B 1 538 ? 38.969 22.422 22.719 1 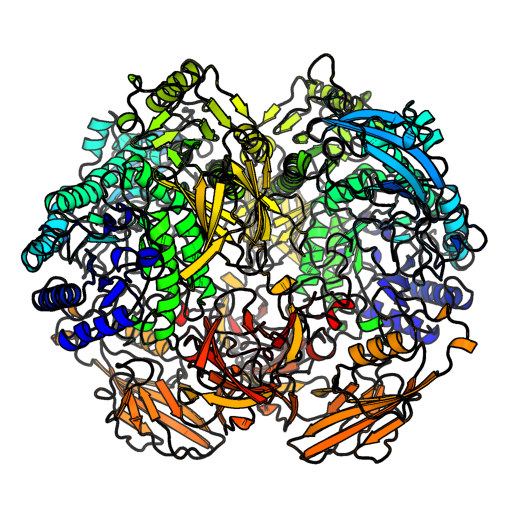96.12 538 ASP B C 1
ATOM 12837 O O . ASP B 1 538 ? 39.75 21.812 23.469 1 96.12 538 ASP B O 1
ATOM 12841 N N . LYS B 1 539 ? 37.719 22.25 22.688 1 96.56 539 LYS B N 1
ATOM 12842 C CA . LYS B 1 539 ? 37.094 21.391 23.688 1 96.56 539 LYS B CA 1
ATOM 12843 C C . LYS B 1 539 ? 36.844 19.984 23.125 1 96.56 539 LYS B C 1
ATOM 12845 O O . LYS B 1 539 ? 36.375 19.109 23.844 1 96.56 539 LYS B O 1
ATOM 12850 N N . ILE B 1 540 ? 37.188 19.781 21.969 1 98.19 540 ILE B N 1
ATOM 12851 C CA . ILE B 1 540 ? 36.969 18.5 21.312 1 98.19 540 ILE B CA 1
ATOM 12852 C C . ILE B 1 540 ? 38 17.469 21.797 1 98.19 540 ILE B C 1
ATOM 12854 O O . ILE B 1 540 ? 39.188 17.75 21.828 1 98.19 540 ILE B O 1
ATOM 12858 N N . GLY B 1 541 ? 37.562 16.375 22.312 1 96.69 541 GLY B N 1
ATOM 12859 C CA . GLY B 1 541 ? 38.375 15.258 22.734 1 96.69 541 GLY B CA 1
ATOM 12860 C C . GLY B 1 541 ? 38 13.953 22.078 1 96.69 541 GLY B C 1
ATOM 12861 O O . GLY B 1 541 ? 37.781 13.906 20.859 1 96.69 541 GLY B O 1
ATOM 12862 N N . LYS B 1 542 ? 38 12.891 22.906 1 96.44 542 LYS B N 1
ATOM 12863 C CA . LYS B 1 542 ? 37.656 11.578 22.391 1 96.44 542 LYS B CA 1
ATOM 12864 C C . LYS B 1 542 ? 36.188 11.516 22 1 96.44 542 LYS B C 1
ATOM 12866 O O . LYS B 1 542 ? 35.75 10.617 21.281 1 96.44 542 LYS B O 1
ATOM 12871 N N . THR B 1 543 ? 35.531 12.422 22.609 1 98 543 THR B N 1
ATOM 12872 C CA . THR B 1 543 ? 34.125 12.594 22.219 1 98 543 THR B CA 1
ATOM 12873 C C . THR B 1 543 ? 33.906 13.969 21.594 1 98 543 THR B C 1
ATOM 12875 O O . THR B 1 543 ? 34.781 14.836 21.672 1 98 543 THR B O 1
ATOM 12878 N N . LEU B 1 544 ? 32.812 14.102 20.859 1 98.62 544 LEU B N 1
ATOM 12879 C CA . LEU B 1 544 ? 32.469 15.328 20.156 1 98.62 544 LEU B CA 1
ATOM 12880 C C . LEU B 1 544 ? 31.359 16.078 20.891 1 98.62 544 LEU B C 1
ATOM 12882 O O . LEU B 1 544 ? 30.188 15.703 20.828 1 98.62 544 LEU B O 1
ATOM 12886 N N . PRO B 1 545 ? 31.734 17.125 21.594 1 98.31 545 PRO B N 1
ATOM 12887 C CA . PRO B 1 545 ? 30.703 17.922 22.25 1 98.31 545 PRO B CA 1
ATOM 12888 C C . PRO B 1 545 ? 29.922 18.797 21.281 1 98.31 545 PRO B C 1
ATOM 12890 O O . PRO B 1 545 ? 30.516 19.469 20.422 1 98.31 545 PRO B O 1
ATOM 12893 N N . VAL B 1 546 ? 28.688 18.828 21.328 1 98.62 546 VAL B N 1
ATOM 12894 C CA . VAL B 1 546 ? 27.781 19.719 20.594 1 98.62 546 VAL B CA 1
ATOM 12895 C C . VAL B 1 546 ? 26.703 20.266 21.531 1 98.62 546 VAL B C 1
ATOM 12897 O O . VAL B 1 546 ? 25.672 19.609 21.734 1 98.62 546 VAL B O 1
ATOM 12900 N N . GLY B 1 547 ? 26.875 21.484 22 1 98.19 547 GLY B N 1
ATOM 12901 C CA . GLY B 1 547 ? 25.984 22.031 23.031 1 98.19 547 GLY B CA 1
ATOM 12902 C C . GLY B 1 547 ? 25.938 21.172 24.281 1 98.19 547 GLY B C 1
ATOM 12903 O O . GLY B 1 547 ? 26.969 20.891 24.891 1 98.19 547 GLY B O 1
ATOM 12904 N N . GLN B 1 548 ? 24.75 20.688 24.562 1 97.12 548 GLN B N 1
ATOM 12905 C CA . GLN B 1 548 ? 24.562 19.891 25.766 1 97.12 548 GLN B CA 1
ATOM 12906 C C . GLN B 1 548 ? 24.688 18.406 25.484 1 97.12 548 GLN B C 1
ATOM 12908 O O . GLN B 1 548 ? 24.516 17.578 26.375 1 97.12 548 GLN B O 1
ATOM 12913 N N . CYS B 1 549 ? 25.062 18.062 24.297 1 97.62 549 CYS B N 1
ATOM 12914 C CA . CYS B 1 549 ? 25.219 16.672 23.891 1 97.62 549 CYS B CA 1
ATOM 12915 C C . CYS B 1 549 ? 26.688 16.312 23.703 1 97.62 549 CYS B C 1
ATOM 12917 O O . CYS B 1 549 ? 27.547 17.203 23.641 1 97.62 549 CYS B O 1
ATOM 12919 N N . ASN B 1 550 ? 27 15.094 23.688 1 97.88 550 ASN B N 1
ATOM 12920 C CA . ASN B 1 550 ? 28.344 14.555 23.516 1 97.88 550 ASN B CA 1
ATOM 12921 C C . ASN B 1 550 ? 28.328 13.242 22.734 1 97.88 550 ASN B C 1
ATOM 12923 O O . ASN B 1 550 ? 27.688 12.273 23.172 1 97.88 550 ASN B O 1
ATOM 12927 N N . TYR B 1 551 ? 29.031 13.164 21.594 1 98.5 551 TYR B N 1
ATOM 12928 C CA . TYR B 1 551 ? 28.906 12.008 20.719 1 98.5 551 TYR B CA 1
ATOM 12929 C C . TYR B 1 551 ? 30.219 11.25 20.609 1 98.5 551 TYR B C 1
ATOM 12931 O O . TYR B 1 551 ? 31.297 11.844 20.734 1 98.5 551 TYR B O 1
ATOM 12939 N N . GLU B 1 552 ? 30.125 9.992 20.328 1 98.25 552 GLU B N 1
ATOM 12940 C CA . GLU B 1 552 ? 31.297 9.133 20.156 1 98.25 552 GLU B CA 1
ATOM 12941 C C . GLU B 1 552 ? 31.625 8.938 18.688 1 98.25 552 GLU B C 1
ATOM 12943 O O . GLU B 1 552 ? 32.781 8.656 18.328 1 98.25 552 GLU B O 1
ATOM 12948 N N . VAL B 1 553 ? 30.641 9.047 17.859 1 98.62 553 VAL B N 1
ATOM 12949 C CA . VAL B 1 553 ? 30.797 8.836 16.422 1 98.62 553 VAL B CA 1
ATOM 12950 C C . VAL B 1 553 ? 30.125 9.984 15.656 1 98.62 553 VAL B C 1
ATOM 12952 O O . VAL B 1 553 ? 29.062 10.469 16.062 1 98.62 553 VAL B O 1
ATOM 12955 N N . ALA B 1 554 ? 30.734 10.414 14.562 1 98.75 554 ALA B N 1
ATOM 12956 C CA . ALA B 1 554 ? 30.125 11.336 13.617 1 98.75 554 ALA B CA 1
ATOM 12957 C C . ALA B 1 554 ? 30.109 10.75 12.211 1 98.75 554 ALA B C 1
ATOM 12959 O O . ALA B 1 554 ? 31.141 10.312 11.695 1 98.75 554 ALA B O 1
ATOM 12960 N N . ILE B 1 555 ? 28.953 10.695 11.578 1 98.69 555 ILE B N 1
ATOM 12961 C CA . ILE B 1 555 ? 28.828 10.18 10.219 1 98.69 555 ILE B CA 1
ATOM 12962 C C . ILE B 1 555 ? 28.734 11.344 9.234 1 98.69 555 ILE B C 1
ATOM 12964 O O . ILE B 1 555 ? 27.953 12.273 9.43 1 98.69 555 ILE B O 1
ATOM 12968 N N . VAL B 1 556 ? 29.547 11.344 8.234 1 98.38 556 VAL B N 1
ATOM 12969 C CA . VAL B 1 556 ? 29.484 12.242 7.082 1 98.38 556 VAL B CA 1
ATOM 12970 C C . VAL B 1 556 ? 28.797 11.531 5.914 1 98.38 556 VAL B C 1
ATOM 12972 O O . VAL B 1 556 ? 29.438 10.781 5.172 1 98.38 556 VAL B O 1
ATOM 12975 N N . PRO B 1 557 ? 27.469 11.836 5.723 1 97 557 PRO B N 1
ATOM 12976 C CA . PRO B 1 557 ? 26.656 11.008 4.82 1 97 557 PRO B CA 1
ATOM 12977 C C . PRO B 1 557 ? 26.594 11.578 3.406 1 97 557 PRO B C 1
ATOM 12979 O O . PRO B 1 557 ? 25.797 12.492 3.145 1 97 557 PRO B O 1
ATOM 12982 N N . ASN B 1 558 ? 27.312 11.125 2.438 1 91.69 558 ASN B N 1
ATOM 12983 C CA . ASN B 1 558 ? 27.203 11.461 1.021 1 91.69 558 ASN B CA 1
ATOM 12984 C C . ASN B 1 558 ? 27.172 12.969 0.801 1 91.69 558 ASN B C 1
ATOM 12986 O O . ASN B 1 558 ? 26.297 13.484 0.094 1 91.69 558 ASN B O 1
ATOM 12990 N N . LEU B 1 559 ? 28.016 13.625 1.383 1 95.81 559 LEU B N 1
ATOM 12991 C CA . LEU B 1 559 ? 28.047 15.078 1.206 1 95.81 559 LEU B CA 1
ATOM 12992 C C . LEU B 1 559 ? 28.766 15.445 -0.087 1 95.81 559 LEU B C 1
ATOM 12994 O O . LEU B 1 559 ? 29.75 14.812 -0.459 1 95.81 559 LEU B O 1
ATOM 12998 N N . ARG B 1 560 ? 28.234 16.453 -0.735 1 94.38 560 ARG B N 1
ATOM 12999 C CA . ARG B 1 560 ? 28.938 17.062 -1.853 1 94.38 560 ARG B CA 1
ATOM 13000 C C . ARG B 1 560 ? 29.844 18.188 -1.372 1 94.38 560 ARG B C 1
ATOM 13002 O O . ARG B 1 560 ? 30.953 18.359 -1.89 1 94.38 560 ARG B O 1
ATOM 13009 N N . THR B 1 561 ? 29.359 18.969 -0.465 1 96.94 561 THR B N 1
ATOM 13010 C CA . THR B 1 561 ? 30.109 20.062 0.138 1 96.94 561 THR B CA 1
ATOM 13011 C C . THR B 1 561 ? 30.094 19.953 1.66 1 96.94 561 THR B C 1
ATOM 13013 O O . THR B 1 561 ? 29.203 19.328 2.236 1 96.94 561 THR B O 1
ATOM 13016 N N . ILE B 1 562 ? 31.156 20.406 2.301 1 98.25 562 ILE B N 1
ATOM 13017 C CA . ILE B 1 562 ? 31.266 20.5 3.75 1 98.25 562 ILE B CA 1
ATOM 13018 C C . ILE B 1 562 ? 31.781 21.891 4.133 1 98.25 562 ILE B C 1
ATOM 13020 O O . ILE B 1 562 ? 32.625 22.453 3.438 1 98.25 562 ILE B O 1
ATOM 13024 N N . ARG B 1 563 ? 31.188 22.516 5.129 1 98.31 563 ARG B N 1
ATOM 13025 C CA . ARG B 1 563 ? 31.734 23.781 5.59 1 98.31 563 ARG B CA 1
ATOM 13026 C C . ARG B 1 563 ? 33.156 23.609 6.105 1 98.31 563 ARG B C 1
ATOM 13028 O O . ARG B 1 563 ? 33.469 22.594 6.738 1 98.31 563 ARG B O 1
ATOM 13035 N N . SER B 1 564 ? 33.969 24.625 5.906 1 98 564 SER B N 1
ATOM 13036 C CA . SER B 1 564 ? 35.344 24.594 6.441 1 98 564 SER B CA 1
ATOM 13037 C C . SER B 1 564 ? 35.344 24.453 7.961 1 98 564 SER B C 1
ATOM 13039 O O . SER B 1 564 ? 36.188 23.75 8.523 1 98 564 SER B O 1
ATOM 13041 N N . THR B 1 565 ? 34.375 24.984 8.609 1 98.25 565 THR B N 1
ATOM 13042 C CA . THR B 1 565 ? 34.25 24.906 10.055 1 98.25 565 THR B CA 1
ATOM 13043 C C . THR B 1 565 ? 33.906 23.5 10.5 1 98.25 565 THR B C 1
ATOM 13045 O O . THR B 1 565 ? 34.406 23.016 11.523 1 98.25 565 THR B O 1
ATOM 13048 N N . THR B 1 566 ? 33.031 22.781 9.773 1 98.69 566 THR B N 1
ATOM 13049 C CA . THR B 1 566 ? 32.656 21.406 10.062 1 98.69 566 THR B CA 1
ATOM 13050 C C . THR B 1 566 ? 33.844 20.469 9.836 1 98.69 566 THR B C 1
ATOM 13052 O O . THR B 1 566 ? 34.125 19.609 10.664 1 98.69 566 THR B O 1
ATOM 13055 N N . LEU B 1 567 ? 34.5 20.75 8.695 1 98.38 567 LEU B N 1
ATOM 13056 C CA . LEU B 1 567 ? 35.688 19.953 8.359 1 98.38 567 LEU B CA 1
ATOM 13057 C C . LEU B 1 567 ? 36.75 20.047 9.461 1 98.38 567 LEU B C 1
ATOM 13059 O O . LEU B 1 567 ? 37.281 19.031 9.898 1 98.38 567 LEU B O 1
ATOM 13063 N N . ALA B 1 568 ? 37 21.234 9.922 1 98.06 568 ALA B N 1
ATOM 13064 C CA . ALA B 1 568 ? 38 21.469 10.961 1 98.06 568 ALA B CA 1
ATOM 13065 C C . ALA B 1 568 ? 37.625 20.734 12.25 1 98.06 568 ALA B C 1
ATOM 13067 O O . ALA B 1 568 ? 38.5 20.141 12.898 1 98.06 568 ALA B O 1
ATOM 13068 N N . ARG B 1 569 ? 36.469 20.734 12.633 1 98.62 569 ARG B N 1
ATOM 13069 C CA . ARG B 1 569 ? 36 20.109 13.859 1 98.62 569 ARG B CA 1
ATOM 13070 C C . ARG B 1 569 ? 36.031 18.594 13.742 1 98.62 569 ARG B C 1
ATOM 13072 O O . ARG B 1 569 ? 36.406 17.891 14.703 1 98.62 569 ARG B O 1
ATOM 13079 N N . LEU B 1 570 ? 35.656 18.047 12.625 1 98.62 570 LEU B N 1
ATOM 13080 C CA . LEU B 1 570 ? 35.719 16.594 12.414 1 98.62 570 LEU B CA 1
ATOM 13081 C C . LEU B 1 570 ? 37.156 16.109 12.367 1 98.62 570 LEU B C 1
ATOM 13083 O O . LEU B 1 570 ? 37.469 15.008 12.836 1 98.62 570 LEU B O 1
ATOM 13087 N N . GLN B 1 571 ? 38.094 16.938 11.727 1 98.19 571 GLN B N 1
ATOM 13088 C CA . GLN B 1 571 ? 39.531 16.609 11.711 1 98.19 571 GLN B CA 1
ATOM 13089 C C . GLN B 1 571 ? 40.094 16.562 13.125 1 98.19 571 GLN B C 1
ATOM 13091 O O . GLN B 1 571 ? 40.844 15.648 13.477 1 98.19 571 GLN B O 1
ATOM 13096 N N . LYS B 1 572 ? 39.688 17.594 13.906 1 98.12 572 LYS B N 1
ATOM 13097 C CA . LYS B 1 572 ? 40.125 17.625 15.305 1 98.12 572 LYS B CA 1
ATOM 13098 C C . LYS B 1 572 ? 39.594 16.406 16.062 1 98.12 572 LYS B C 1
ATOM 13100 O O . LYS B 1 572 ? 40.344 15.781 16.828 1 98.12 572 LYS B O 1
ATOM 13105 N N . PHE B 1 573 ? 38.438 16.047 16.016 1 98.19 573 PHE B N 1
ATOM 13106 C CA . PHE B 1 573 ? 37.781 14.922 16.672 1 98.19 573 PHE B CA 1
ATOM 13107 C C . PHE B 1 573 ? 38.469 13.617 16.344 1 98.19 573 PHE B C 1
ATOM 13109 O O . PHE B 1 573 ? 38.781 12.82 17.234 1 98.19 573 PHE B O 1
ATOM 13116 N N . ALA B 1 574 ? 38.688 13.406 14.961 1 98.19 574 ALA B N 1
ATOM 13117 C CA . ALA B 1 574 ? 39.375 12.203 14.508 1 98.19 574 ALA B CA 1
ATOM 13118 C C . ALA B 1 574 ? 40.812 12.141 15.086 1 98.19 574 ALA B C 1
ATOM 13120 O O . ALA B 1 574 ? 41.25 11.078 15.5 1 98.19 574 ALA B O 1
ATOM 13121 N N . SER B 1 575 ? 41.531 13.289 15.117 1 97.38 575 SER B N 1
ATOM 13122 C CA . SER B 1 575 ? 42.906 13.344 15.602 1 97.38 575 SER B CA 1
ATOM 13123 C C . SER B 1 575 ? 43 13.031 17.094 1 97.38 575 SER B C 1
ATOM 13125 O O . SER B 1 575 ? 44.031 12.586 17.594 1 97.38 575 SER B O 1
ATOM 13127 N N . GLN B 1 576 ? 41.906 13.258 17.812 1 97.25 576 GLN B N 1
ATOM 13128 C CA . GLN B 1 576 ? 41.844 13 19.25 1 97.25 576 GLN B CA 1
ATOM 13129 C C . GLN B 1 576 ? 41.344 11.586 19.531 1 97.25 576 GLN B C 1
ATOM 13131 O O . GLN B 1 576 ? 41.094 11.234 20.688 1 97.25 576 GLN B O 1
ATOM 13136 N N . GLY B 1 577 ? 41.094 10.852 18.5 1 96.19 577 GLY B N 1
ATOM 13137 C CA . GLY B 1 577 ? 40.719 9.461 18.688 1 96.19 577 GLY B CA 1
ATOM 13138 C C . GLY B 1 577 ? 39.219 9.227 18.516 1 96.19 577 GLY B C 1
ATOM 13139 O O . GLY B 1 577 ? 38.75 8.102 18.672 1 96.19 577 GLY B O 1
ATOM 13140 N N . GLY B 1 578 ? 38.5 10.344 18.219 1 97.62 578 GLY B N 1
ATOM 13141 C CA . GLY B 1 578 ? 37.094 10.172 17.906 1 97.62 578 GLY B CA 1
ATOM 13142 C C . GLY B 1 578 ? 36.844 9.414 16.625 1 97.62 578 GLY B C 1
ATOM 13143 O O . GLY B 1 578 ? 37.719 9.398 15.734 1 97.62 578 GLY B O 1
ATOM 13144 N N . LYS B 1 579 ? 35.719 8.773 16.438 1 97.62 579 LYS B N 1
ATOM 13145 C CA . LYS B 1 579 ? 35.406 8 15.234 1 97.62 579 LYS B CA 1
ATOM 13146 C C . LYS B 1 579 ? 34.625 8.836 14.234 1 97.62 579 LYS B C 1
ATOM 13148 O O . LYS B 1 579 ? 33.5 9.273 14.531 1 97.62 579 LYS B O 1
ATOM 13153 N N . VAL B 1 580 ? 35.156 9.023 13.102 1 98.56 580 VAL B N 1
ATOM 13154 C CA . VAL B 1 580 ? 34.469 9.688 11.992 1 98.56 580 VAL B CA 1
ATOM 13155 C C . VAL B 1 580 ? 34.25 8.695 10.852 1 98.56 580 VAL B C 1
ATOM 13157 O O . VAL B 1 580 ? 35.188 8.023 10.414 1 98.56 580 VAL B O 1
ATOM 13160 N N . ILE B 1 581 ? 33 8.531 10.406 1 98.06 581 ILE B N 1
ATOM 13161 C CA . ILE B 1 581 ? 32.688 7.629 9.312 1 98.06 581 ILE B CA 1
ATOM 13162 C C . ILE B 1 581 ? 32.25 8.438 8.086 1 98.06 581 ILE B C 1
ATOM 13164 O O . ILE B 1 581 ? 31.297 9.203 8.141 1 98.06 581 ILE B O 1
ATOM 13168 N N . VAL B 1 582 ? 33 8.336 7.062 1 97 582 VAL B N 1
ATOM 13169 C CA . VAL B 1 582 ? 32.562 8.852 5.766 1 97 582 VAL B CA 1
ATOM 13170 C C . VAL B 1 582 ? 31.797 7.77 5.008 1 97 582 VAL B C 1
ATOM 13172 O O . VAL B 1 582 ? 32.375 6.805 4.52 1 97 582 VAL B O 1
ATOM 13175 N N . ALA B 1 583 ? 30.5 7.91 4.93 1 94.31 583 ALA B N 1
ATOM 13176 C CA . ALA B 1 583 ? 29.625 6.895 4.34 1 94.31 583 ALA B CA 1
ATOM 13177 C C . ALA B 1 583 ? 29.219 7.281 2.922 1 94.31 583 ALA B C 1
ATOM 13179 O O . ALA B 1 583 ? 28.594 8.32 2.715 1 94.31 583 ALA B O 1
ATOM 13180 N N . GLY B 1 584 ? 29.531 6.465 1.957 1 89.38 584 GLY B N 1
ATOM 13181 C CA . GLY B 1 584 ? 29.234 6.766 0.563 1 89.38 584 GLY B CA 1
ATOM 13182 C C . GLY B 1 584 ? 30.266 7.68 -0.074 1 89.38 584 GLY B C 1
ATOM 13183 O O . GLY B 1 584 ? 31.469 7.418 0.003 1 89.38 584 GLY B O 1
ATOM 13184 N N . ILE B 1 585 ? 29.781 8.812 -0.668 1 85.5 585 ILE B N 1
ATOM 13185 C CA . ILE B 1 585 ? 30.656 9.742 -1.373 1 85.5 585 ILE B CA 1
ATOM 13186 C C . ILE B 1 585 ? 31.234 10.758 -0.387 1 85.5 585 ILE B C 1
ATOM 13188 O O . ILE B 1 585 ? 30.5 11.312 0.437 1 85.5 585 ILE B O 1
ATOM 13192 N N . ALA B 1 586 ? 32.594 10.914 -0.462 1 91.56 586 ALA B N 1
ATOM 13193 C CA . ALA B 1 586 ? 33.219 11.945 0.347 1 91.56 586 ALA B CA 1
ATOM 13194 C C . ALA B 1 586 ? 33 13.328 -0.261 1 91.56 586 ALA B C 1
ATOM 13196 O O . ALA B 1 586 ? 32.906 13.469 -1.482 1 91.56 586 ALA B O 1
ATOM 13197 N N . PRO B 1 587 ? 32.906 14.328 0.618 1 94.75 587 PRO B N 1
ATOM 13198 C CA . PRO B 1 587 ? 32.781 15.672 0.056 1 94.75 587 PRO B CA 1
ATOM 13199 C C . PRO B 1 587 ? 33.938 16.062 -0.843 1 94.75 587 PRO B C 1
ATOM 13201 O O . PRO B 1 587 ? 35.094 15.75 -0.532 1 94.75 587 PRO B O 1
ATOM 13204 N N . SER B 1 588 ? 33.656 16.641 -1.957 1 93.06 588 SER B N 1
ATOM 13205 C CA . SER B 1 588 ? 34.688 17.109 -2.885 1 93.06 588 SER B CA 1
ATOM 13206 C C . SER B 1 588 ? 34.812 18.625 -2.832 1 93.06 588 SER B C 1
ATOM 13208 O O . SER B 1 588 ? 35.812 19.172 -3.346 1 93.06 588 SER B O 1
ATOM 13210 N N . LEU B 1 589 ? 33.844 19.297 -2.182 1 96.69 589 LEU B N 1
ATOM 13211 C CA . LEU B 1 589 ? 33.844 20.766 -2.088 1 96.69 589 LEU B CA 1
ATOM 13212 C C . LEU B 1 589 ? 33.938 21.219 -0.634 1 96.69 589 LEU B C 1
ATOM 13214 O O . LEU B 1 589 ? 33.469 20.5 0.266 1 96.69 589 LEU B O 1
ATOM 13218 N N . VAL B 1 590 ? 34.594 22.297 -0.376 1 97.69 590 VAL B N 1
ATOM 13219 C CA . VAL B 1 590 ? 34.594 22.984 0.914 1 97.69 590 VAL B CA 1
ATOM 13220 C C . VAL B 1 590 ? 33.969 24.375 0.767 1 97.69 590 VAL B C 1
ATOM 13222 O O . VAL B 1 590 ? 34.438 25.172 -0.044 1 97.69 590 VAL B O 1
ATOM 13225 N N . ASP B 1 591 ? 32.906 24.625 1.504 1 97.12 591 ASP B N 1
ATOM 13226 C CA . ASP B 1 591 ? 32.188 25.875 1.39 1 97.12 591 ASP B CA 1
ATOM 13227 C C . ASP B 1 591 ? 31.719 26.109 -0.047 1 97.12 591 ASP B C 1
ATOM 13229 O O . ASP B 1 591 ? 31.812 27.219 -0.562 1 97.12 591 ASP B O 1
ATOM 13233 N N . ALA B 1 592 ? 31.328 25.016 -0.724 1 95.88 592 ALA B N 1
ATOM 13234 C CA . ALA B 1 592 ? 30.797 24.984 -2.082 1 95.88 592 ALA B CA 1
ATOM 13235 C C . ALA B 1 592 ? 31.844 25.406 -3.098 1 95.88 592 ALA B C 1
ATOM 13237 O O . ALA B 1 592 ? 31.516 25.797 -4.219 1 95.88 592 ALA B O 1
ATOM 13238 N N . GLN B 1 593 ? 33.062 25.375 -2.73 1 95.5 593 GLN B N 1
ATOM 13239 C CA . GLN B 1 593 ? 34.156 25.703 -3.629 1 95.5 593 GLN B CA 1
ATOM 13240 C C . GLN B 1 593 ? 35.125 24.547 -3.771 1 95.5 593 GLN B C 1
ATOM 13242 O O . GLN B 1 593 ? 35.312 23.75 -2.84 1 95.5 593 GLN B O 1
ATOM 13247 N N . VAL B 1 594 ? 35.781 24.438 -4.918 1 94.44 594 VAL B N 1
ATOM 13248 C CA . VAL B 1 594 ? 36.75 23.391 -5.152 1 94.44 594 VAL B CA 1
ATOM 13249 C C . VAL B 1 594 ? 38.031 23.703 -4.371 1 94.44 594 VAL B C 1
ATOM 13251 O O . VAL B 1 594 ? 38.688 24.734 -4.605 1 94.44 594 VAL B O 1
ATOM 13254 N N . PRO B 1 595 ? 38.312 22.891 -3.451 1 94 595 PRO B N 1
ATOM 13255 C CA . PRO B 1 595 ? 39.562 23.141 -2.707 1 94 595 PRO B CA 1
ATOM 13256 C C . PRO B 1 595 ? 40.812 22.766 -3.494 1 94 595 PRO B C 1
ATOM 13258 O O . PRO B 1 595 ? 40.719 22.141 -4.551 1 94 595 PRO B O 1
ATOM 13261 N N . LYS B 1 596 ? 42.031 23.188 -2.998 1 90.19 596 LYS B N 1
ATOM 13262 C CA . LYS B 1 596 ? 43.281 22.844 -3.627 1 90.19 596 LYS B CA 1
ATOM 13263 C C . LYS B 1 596 ? 43.531 21.344 -3.598 1 90.19 596 LYS B C 1
ATOM 13265 O O . LYS B 1 596 ? 44.062 20.766 -4.559 1 90.19 596 LYS B O 1
ATOM 13270 N N . ALA B 1 597 ? 43.062 20.797 -2.492 1 88.81 597 ALA B N 1
ATOM 13271 C CA . ALA B 1 597 ? 43.125 19.344 -2.326 1 88.81 597 ALA B CA 1
ATOM 13272 C C . ALA B 1 597 ? 41.812 18.812 -1.781 1 88.81 597 ALA B C 1
ATOM 13274 O O . ALA B 1 597 ? 41.125 19.5 -1.006 1 88.81 597 ALA B O 1
ATOM 13275 N N . ALA B 1 598 ? 41.5 17.625 -2.27 1 86.69 598 ALA B N 1
ATOM 13276 C CA . ALA B 1 598 ? 40.25 17.016 -1.792 1 86.69 598 ALA B CA 1
ATOM 13277 C C . ALA B 1 598 ? 40.219 17.031 -0.267 1 86.69 598 ALA B C 1
ATOM 13279 O O . ALA B 1 598 ? 41.188 16.734 0.401 1 86.69 598 ALA B O 1
ATOM 13280 N N . PRO B 1 599 ? 39.094 17.516 0.263 1 90.12 599 PRO B N 1
ATOM 13281 C CA . PRO B 1 599 ? 38.969 17.484 1.723 1 90.12 599 PRO B CA 1
ATOM 13282 C C . PRO B 1 599 ? 39.156 16.078 2.301 1 90.12 599 PRO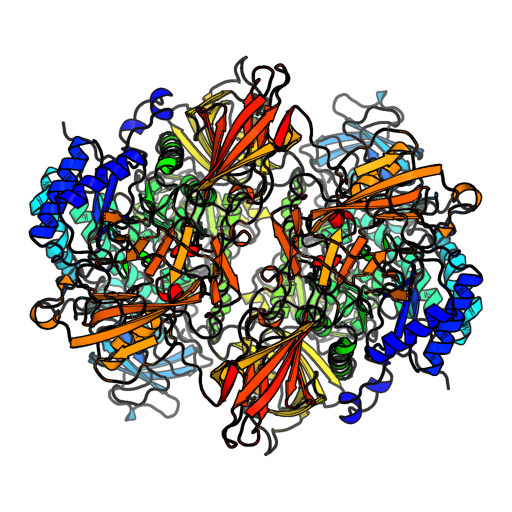 B C 1
ATOM 13284 O O . PRO B 1 599 ? 38.594 15.117 1.772 1 90.12 599 PRO B O 1
ATOM 13287 N N . ALA B 1 600 ? 40.094 15.961 3.227 1 91.56 600 ALA B N 1
ATOM 13288 C CA . ALA B 1 600 ? 40.344 14.664 3.848 1 91.56 600 ALA B CA 1
ATOM 13289 C C . ALA B 1 600 ? 40.25 14.75 5.367 1 91.56 600 ALA B C 1
ATOM 13291 O O . ALA B 1 600 ? 40.594 15.781 5.953 1 91.56 600 ALA B O 1
ATOM 13292 N N . ILE B 1 601 ? 39.719 13.805 6.004 1 96.81 601 ILE B N 1
ATOM 13293 C CA . ILE B 1 601 ? 39.688 13.641 7.453 1 96.81 601 ILE B CA 1
ATOM 13294 C C . ILE B 1 601 ? 40.562 12.453 7.844 1 96.81 601 ILE B C 1
ATOM 13296 O O . ILE B 1 601 ? 40.094 11.312 7.902 1 96.81 601 ILE B O 1
ATOM 13300 N N . GLU B 1 602 ? 41.844 12.758 8.133 1 95.56 602 GLU B N 1
ATOM 13301 C CA . GLU B 1 602 ? 42.781 11.695 8.5 1 95.56 602 GLU B CA 1
ATOM 13302 C C . GLU B 1 602 ? 42.281 10.914 9.711 1 95.56 602 GLU B C 1
ATOM 13304 O O . GLU B 1 602 ? 41.875 11.5 10.711 1 95.56 602 GLU B O 1
ATOM 13309 N N . GLY B 1 603 ? 42.312 9.688 9.641 1 94.62 603 GLY B N 1
ATOM 13310 C CA . GLY B 1 603 ? 41.875 8.844 10.742 1 94.62 603 GLY B CA 1
ATOM 13311 C C . GLY B 1 603 ? 40.406 8.414 10.609 1 94.62 603 GLY B C 1
ATOM 13312 O O . GLY B 1 603 ? 39.938 7.562 11.367 1 94.62 603 GLY B O 1
ATOM 13313 N N . SER B 1 604 ? 39.688 8.914 9.617 1 96.88 604 SER B N 1
ATOM 13314 C CA . SER B 1 604 ? 38.312 8.523 9.406 1 96.88 604 SER B CA 1
ATOM 13315 C C . SER B 1 604 ? 38.188 7.152 8.75 1 96.88 604 SER B C 1
ATOM 13317 O O . SER B 1 604 ? 39.188 6.645 8.211 1 96.88 604 SER B O 1
ATOM 13319 N N . VAL B 1 605 ? 37.031 6.527 8.875 1 95.25 605 VAL B N 1
ATOM 13320 C CA . VAL B 1 605 ? 36.688 5.27 8.211 1 95.25 605 VAL B CA 1
ATOM 13321 C C . VAL B 1 605 ? 35.781 5.539 7.008 1 95.25 605 VAL B C 1
ATOM 13323 O O . VAL B 1 605 ? 34.75 6.176 7.145 1 95.25 605 VAL B O 1
ATOM 13326 N N . SER B 1 606 ? 36.219 5.133 5.879 1 92 606 SER B N 1
ATOM 13327 C CA . SER B 1 606 ? 35.406 5.258 4.676 1 92 606 SER B CA 1
ATOM 13328 C C . SER B 1 606 ? 34.594 3.982 4.422 1 92 606 SER B C 1
ATOM 13330 O O . SER B 1 606 ? 35.188 2.893 4.332 1 92 606 SER B O 1
ATOM 13332 N N . LEU B 1 607 ? 33.312 4.102 4.355 1 90 607 LEU B N 1
ATOM 13333 C CA . LEU B 1 607 ? 32.406 2.975 4.09 1 90 607 LEU B CA 1
ATOM 13334 C C . LEU B 1 607 ? 31.578 3.227 2.848 1 90 607 LEU B C 1
ATOM 13336 O O . LEU B 1 607 ? 31.203 4.367 2.562 1 90 607 LEU B O 1
ATOM 13340 N N . PRO B 1 608 ? 31.25 2.207 2.027 1 83 608 PRO B N 1
ATOM 13341 C CA . PRO B 1 608 ? 30.25 2.396 0.982 1 83 608 PRO B CA 1
ATOM 13342 C C . PRO B 1 608 ? 28.875 2.754 1.546 1 83 608 PRO B C 1
ATOM 13344 O O . PRO B 1 608 ? 28.625 2.574 2.742 1 83 608 PRO B O 1
ATOM 13347 N N . TRP B 1 609 ? 28.062 3.305 0.681 1 88.25 609 TRP B N 1
ATOM 13348 C CA . TRP B 1 609 ? 26.672 3.566 1.087 1 88.25 609 TRP B CA 1
ATOM 13349 C C . TRP B 1 609 ? 25.891 2.266 1.22 1 88.25 609 TRP B C 1
ATOM 13351 O O . TRP B 1 609 ? 25.219 1.842 0.278 1 88.25 609 TRP B O 1
ATOM 13361 N N . SER B 1 610 ? 26.047 1.646 2.391 1 84 610 SER B N 1
ATOM 13362 C CA . SER B 1 610 ? 25.469 0.334 2.656 1 84 610 SER B CA 1
ATOM 13363 C C . SER B 1 610 ? 24.969 0.233 4.09 1 84 610 SER B C 1
ATOM 13365 O O . SER B 1 610 ? 25.719 0.455 5.039 1 84 610 SER B O 1
ATOM 13367 N N . LYS B 1 611 ? 23.703 -0.084 4.176 1 89.38 611 LYS B N 1
ATOM 13368 C CA . LYS B 1 611 ? 23.078 -0.274 5.488 1 89.38 611 LYS B CA 1
ATOM 13369 C C . LYS B 1 611 ? 23.906 -1.225 6.352 1 89.38 611 LYS B C 1
ATOM 13371 O O . LYS B 1 611 ? 24.203 -0.922 7.508 1 89.38 611 LYS B O 1
ATOM 13376 N N . ALA B 1 612 ? 24.344 -2.338 5.82 1 78.75 612 ALA B N 1
ATOM 13377 C CA . ALA B 1 612 ? 25.047 -3.4 6.543 1 78.75 612 ALA B CA 1
ATOM 13378 C C . ALA B 1 612 ? 26.391 -2.912 7.078 1 78.75 612 ALA B C 1
ATOM 13380 O O . ALA B 1 612 ? 26.719 -3.15 8.234 1 78.75 612 ALA B O 1
ATOM 13381 N N . GLN B 1 613 ? 27.172 -2.252 6.234 1 84.75 613 GLN B N 1
ATOM 13382 C CA . GLN B 1 613 ? 28.5 -1.817 6.633 1 84.75 613 GLN B CA 1
ATOM 13383 C C . GLN B 1 613 ? 28.438 -0.703 7.672 1 84.75 613 GLN B C 1
ATOM 13385 O O . GLN B 1 613 ? 29.219 -0.676 8.617 1 84.75 613 GLN B O 1
ATOM 13390 N N . ILE B 1 614 ? 27.469 0.176 7.473 1 93.19 614 ILE B N 1
ATOM 13391 C CA . ILE B 1 614 ? 27.328 1.282 8.414 1 93.19 614 ILE B CA 1
ATOM 13392 C C . ILE B 1 614 ? 26.891 0.747 9.773 1 93.19 614 ILE B C 1
ATOM 13394 O O . ILE B 1 614 ? 27.469 1.108 10.805 1 93.19 614 ILE B O 1
ATOM 13398 N N . LEU B 1 615 ? 25.922 -0.12 9.828 1 91.88 615 LEU B N 1
ATOM 13399 C CA . LEU B 1 615 ? 25.453 -0.678 11.094 1 91.88 615 LEU B CA 1
ATOM 13400 C C . LEU B 1 615 ? 26.531 -1.528 11.75 1 91.88 615 LEU B C 1
ATOM 13402 O O . LEU B 1 615 ? 26.641 -1.538 12.977 1 91.88 615 LEU B O 1
ATOM 13406 N N . SER B 1 616 ? 27.266 -2.268 10.938 1 87.38 616 SER B N 1
ATOM 13407 C CA . SER B 1 616 ? 28.359 -3.062 11.484 1 87.38 616 SER B CA 1
ATOM 13408 C C . SER B 1 616 ? 29.406 -2.176 12.148 1 87.38 616 SER B C 1
ATOM 13410 O O . SER B 1 616 ? 29.891 -2.492 13.234 1 87.38 616 SER B O 1
ATOM 13412 N N . ALA B 1 617 ? 29.703 -1.079 11.484 1 93.5 617 ALA B N 1
ATOM 13413 C CA . ALA B 1 617 ? 30.688 -0.14 12.016 1 93.5 617 ALA B CA 1
ATOM 13414 C C . ALA B 1 617 ? 30.188 0.494 13.312 1 93.5 617 ALA B C 1
ATOM 13416 O O . ALA B 1 617 ? 30.984 0.892 14.164 1 93.5 617 ALA B O 1
ATOM 13417 N N . LEU B 1 618 ? 28.922 0.538 13.539 1 96.38 618 LEU B N 1
ATOM 13418 C CA . LEU B 1 618 ? 28.344 1.224 14.688 1 96.38 618 LEU B CA 1
ATOM 13419 C C . LEU B 1 618 ? 28 0.233 15.797 1 96.38 618 LEU B C 1
ATOM 13421 O O . LEU B 1 618 ? 27.578 0.633 16.875 1 96.38 618 LEU B O 1
ATOM 13425 N N . HIS B 1 619 ? 28.234 -1.021 15.633 1 90.38 619 HIS B N 1
ATOM 13426 C CA . HIS B 1 619 ? 27.859 -2.088 16.547 1 90.38 619 HIS B CA 1
ATOM 13427 C C . HIS B 1 619 ? 28.391 -1.814 17.953 1 90.38 619 HIS B C 1
ATOM 13429 O O . HIS B 1 619 ? 27.672 -1.967 18.938 1 90.38 619 HIS B O 1
ATOM 13435 N N . PRO B 1 620 ? 29.656 -1.318 18.078 1 93.19 620 PRO B N 1
ATOM 13436 C CA . PRO B 1 620 ? 30.188 -1.079 19.422 1 93.19 620 PRO B CA 1
ATOM 13437 C C . PRO B 1 620 ? 29.469 0.048 20.156 1 93.19 620 PRO B C 1
ATOM 13439 O O . PRO B 1 620 ? 29.609 0.194 21.375 1 93.19 620 PRO B O 1
ATOM 13442 N N . HIS B 1 621 ? 28.719 0.816 19.391 1 95.25 621 HIS B N 1
ATOM 13443 C CA . HIS B 1 621 ? 28.078 1.987 19.984 1 95.25 621 HIS B CA 1
ATOM 13444 C C . HIS B 1 621 ? 26.578 1.75 20.188 1 95.25 621 HIS B C 1
ATOM 13446 O O . HIS B 1 621 ? 25.844 2.682 20.516 1 95.25 621 HIS B O 1
ATOM 13452 N N . ARG B 1 622 ? 26.109 0.524 20 1 93.56 622 ARG B N 1
ATOM 13453 C CA . ARG B 1 622 ? 24.719 0.148 20.203 1 93.56 622 ARG B CA 1
ATOM 13454 C C . ARG B 1 622 ? 24.438 -0.179 21.656 1 93.56 622 ARG B C 1
ATOM 13456 O O . ARG B 1 622 ? 25.125 -1.019 22.25 1 93.56 622 ARG B O 1
ATOM 13463 N N . ASP B 1 623 ? 23.438 0.47 22.203 1 94.88 623 ASP B N 1
ATOM 13464 C CA . ASP B 1 623 ? 23.109 0.272 23.609 1 94.88 623 ASP B CA 1
ATOM 13465 C C . ASP B 1 623 ? 22.031 -0.789 23.766 1 94.88 623 ASP B C 1
ATOM 13467 O O . ASP B 1 623 ? 21.922 -1.414 24.828 1 94.88 623 ASP B O 1
ATOM 13471 N N . LEU B 1 624 ? 21.234 -0.895 22.812 1 96.38 624 LEU B N 1
ATOM 13472 C CA . LEU B 1 624 ? 20.078 -1.783 22.812 1 96.38 624 LEU B CA 1
ATOM 13473 C C . LEU B 1 624 ? 19.969 -2.537 21.484 1 96.38 624 LEU B C 1
ATOM 13475 O O . LEU B 1 624 ? 20.062 -1.936 20.422 1 96.38 624 LEU B O 1
ATOM 13479 N N . ASP B 1 625 ? 19.906 -3.805 21.578 1 93.5 625 ASP B N 1
ATOM 13480 C CA . ASP B 1 625 ? 19.766 -4.648 20.406 1 93.5 625 ASP B CA 1
ATOM 13481 C C . ASP B 1 625 ? 18.5 -5.508 20.5 1 93.5 625 ASP B C 1
ATOM 13483 O O . ASP B 1 625 ? 18.25 -6.148 21.516 1 93.5 625 ASP B O 1
ATOM 13487 N N . MET B 1 626 ? 17.656 -5.508 19.438 1 96.62 626 MET B N 1
ATOM 13488 C CA . MET B 1 626 ? 16.422 -6.293 19.422 1 96.62 626 MET B CA 1
ATOM 13489 C C . MET B 1 626 ? 16.359 -7.168 18.172 1 96.62 626 MET B C 1
ATOM 13491 O O . MET B 1 626 ? 16.359 -6.66 17.047 1 96.62 626 MET B O 1
ATOM 13495 N N . THR B 1 627 ? 16.344 -8.398 18.328 1 93.25 627 THR B N 1
ATOM 13496 C CA . THR B 1 627 ? 16.203 -9.359 17.234 1 93.25 627 THR B CA 1
ATOM 13497 C C . THR B 1 627 ? 14.938 -10.195 17.391 1 93.25 627 THR B C 1
ATOM 13499 O O . THR B 1 627 ? 14.523 -10.492 18.516 1 93.25 627 THR B O 1
ATOM 13502 N N . VAL B 1 628 ? 14.328 -10.578 16.344 1 94.69 628 VAL B N 1
ATOM 13503 C CA . VAL B 1 628 ? 13.086 -11.344 16.391 1 94.69 628 VAL B CA 1
ATOM 13504 C C . VAL B 1 628 ? 13.32 -12.672 17.094 1 94.69 628 VAL B C 1
ATOM 13506 O O . VAL B 1 628 ? 14.203 -13.445 16.703 1 94.69 628 VAL B O 1
ATOM 13509 N N . SER B 1 629 ? 12.586 -12.938 18.109 1 93.38 629 SER B N 1
ATOM 13510 C CA . SER B 1 629 ? 12.797 -14.109 18.953 1 93.38 629 SER B CA 1
ATOM 13511 C C . SER B 1 629 ? 12.016 -15.312 18.438 1 93.38 629 SER B C 1
ATOM 13513 O O . SER B 1 629 ? 12.383 -16.453 18.719 1 93.38 629 SER B O 1
ATOM 13515 N N . HIS B 1 630 ? 10.898 -14.961 17.734 1 87.69 630 HIS B N 1
ATOM 13516 C CA . HIS B 1 630 ? 10.008 -15.984 17.219 1 87.69 630 HIS B CA 1
ATOM 13517 C C . HIS B 1 630 ? 9.555 -15.641 15.797 1 87.69 630 HIS B C 1
ATOM 13519 O O . HIS B 1 630 ? 9.234 -14.484 15.508 1 87.69 630 HIS B O 1
ATOM 13525 N N . THR B 1 631 ? 9.656 -16.672 14.953 1 85.25 631 THR B N 1
ATOM 13526 C CA . THR B 1 631 ? 9.148 -16.453 13.602 1 85.25 631 THR B CA 1
ATOM 13527 C C . THR B 1 631 ? 7.637 -16.25 13.617 1 85.25 631 THR B C 1
ATOM 13529 O O . THR B 1 631 ? 6.91 -17 14.273 1 85.25 631 THR B O 1
ATOM 13532 N N . THR B 1 632 ? 7.176 -15.188 13.07 1 86 632 THR B N 1
ATOM 13533 C CA . THR B 1 632 ? 5.762 -14.938 12.812 1 86 632 THR B CA 1
ATOM 13534 C C . THR B 1 632 ? 5.461 -15.031 11.32 1 86 632 THR B C 1
ATOM 13536 O O . THR B 1 632 ? 6.316 -15.453 10.531 1 86 632 THR B O 1
ATOM 13539 N N . LEU B 1 633 ? 4.258 -14.773 10.953 1 75.12 633 LEU B N 1
ATOM 13540 C CA . LEU B 1 633 ? 3.869 -14.812 9.547 1 75.12 633 LEU B CA 1
ATOM 13541 C C . LEU B 1 633 ? 4.707 -13.844 8.719 1 75.12 633 LEU B C 1
ATOM 13543 O O . LEU B 1 633 ? 4.973 -14.094 7.543 1 75.12 633 LEU B O 1
ATOM 13547 N N . TYR B 1 634 ? 5.176 -12.805 9.398 1 79.62 634 TYR B N 1
ATOM 13548 C CA . TYR B 1 634 ? 5.777 -11.734 8.602 1 79.62 634 TYR B CA 1
ATOM 13549 C C . TYR B 1 634 ? 7.219 -11.484 9.031 1 79.62 634 TYR B C 1
ATOM 13551 O O . TYR B 1 634 ? 7.914 -10.664 8.43 1 79.62 634 TYR B O 1
ATOM 13559 N N . ARG B 1 635 ? 7.66 -12.234 10.047 1 88.44 635 ARG B N 1
ATOM 13560 C CA . ARG B 1 635 ? 9 -11.984 10.562 1 88.44 635 ARG B CA 1
ATOM 13561 C C . ARG B 1 635 ? 9.742 -13.297 10.828 1 88.44 635 ARG B C 1
ATOM 13563 O O . ARG B 1 635 ? 9.141 -14.266 11.305 1 88.44 635 ARG B O 1
ATOM 13570 N N . ALA B 1 636 ? 11.016 -13.297 10.578 1 84.88 636 ALA B N 1
ATOM 13571 C CA . ALA B 1 636 ? 11.852 -14.484 10.75 1 84.88 636 ALA B CA 1
ATOM 13572 C C . ALA B 1 636 ? 12.703 -14.375 12.016 1 84.88 636 ALA B C 1
ATOM 13574 O O . ALA B 1 636 ? 13.328 -13.336 12.266 1 84.88 636 ALA B O 1
ATOM 13575 N N . GLN B 1 637 ? 12.703 -15.359 12.773 1 88.12 637 GLN B N 1
ATOM 13576 C CA . GLN B 1 637 ? 13.555 -15.422 13.961 1 88.12 637 GLN B CA 1
ATOM 13577 C C . GLN B 1 637 ? 15.008 -15.133 13.609 1 88.12 637 GLN B C 1
ATOM 13579 O O . GLN B 1 637 ? 15.516 -15.625 12.594 1 88.12 637 GLN B O 1
ATOM 13584 N N . GLY B 1 638 ? 15.633 -14.336 14.367 1 87.12 638 GLY B N 1
ATOM 13585 C CA . GLY B 1 638 ? 17.047 -14.016 14.188 1 87.12 638 GLY B CA 1
ATOM 13586 C C . GLY B 1 638 ? 17.266 -12.711 13.438 1 87.12 638 GLY B C 1
ATOM 13587 O O . GLY B 1 638 ? 18.328 -12.102 13.539 1 87.12 638 GLY B O 1
ATOM 13588 N N . SER B 1 639 ? 16.266 -12.312 12.711 1 88.25 639 SER B N 1
ATOM 13589 C CA . SER B 1 639 ? 16.391 -11.039 12 1 88.25 639 SER B CA 1
ATOM 13590 C C . SER B 1 639 ? 16.25 -9.859 12.961 1 88.25 639 SER B C 1
ATOM 13592 O O . SER B 1 639 ? 15.688 -10 14.047 1 88.25 639 SER B O 1
ATOM 13594 N N . ARG B 1 640 ? 16.719 -8.727 12.547 1 91.44 640 ARG B N 1
ATOM 13595 C CA . ARG B 1 640 ? 16.578 -7.516 13.352 1 91.44 640 ARG B CA 1
ATOM 13596 C C . ARG B 1 640 ? 15.125 -7.043 13.383 1 91.44 640 ARG B C 1
ATOM 13598 O O . ARG B 1 640 ? 14.438 -7.07 12.359 1 91.44 640 ARG B O 1
ATOM 13605 N N . ALA B 1 641 ? 14.617 -6.641 14.523 1 95.44 641 ALA B N 1
ATOM 13606 C CA . ALA B 1 641 ? 13.273 -6.094 14.656 1 95.44 641 ALA B CA 1
ATOM 13607 C C . ALA B 1 641 ? 13.188 -4.691 14.062 1 95.44 641 ALA B C 1
ATOM 13609 O O . ALA B 1 641 ? 13.422 -3.699 14.758 1 95.44 641 ALA B O 1
ATOM 13610 N N . ASN B 1 642 ? 12.703 -4.594 12.914 1 93.81 642 ASN B N 1
ATOM 13611 C CA . ASN B 1 642 ? 12.828 -3.334 12.195 1 93.81 642 ASN B CA 1
ATOM 13612 C C . ASN B 1 642 ? 11.547 -2.504 12.289 1 93.81 642 ASN B C 1
ATOM 13614 O O . ASN B 1 642 ? 11.367 -1.542 11.539 1 93.81 642 ASN B O 1
ATOM 13618 N N . SER B 1 643 ? 10.633 -2.814 13.18 1 96.94 643 SER B N 1
ATOM 13619 C CA . SER B 1 643 ? 9.438 -2.004 13.391 1 96.94 643 SER B CA 1
ATOM 13620 C C . SER B 1 643 ? 9.461 -1.343 14.766 1 96.94 643 SER B C 1
ATOM 13622 O O . SER B 1 643 ? 8.578 -0.542 15.086 1 96.94 643 SER B O 1
ATOM 13624 N N . LEU B 1 644 ? 10.461 -1.619 15.555 1 98.31 644 LEU B N 1
ATOM 13625 C CA . LEU B 1 644 ? 10.516 -1.094 16.922 1 98.31 644 LEU B CA 1
ATOM 13626 C C . LEU B 1 644 ? 11.422 0.129 17 1 98.31 644 LEU B C 1
ATOM 13628 O O . LEU B 1 644 ? 12.555 0.098 16.5 1 98.31 644 LEU B O 1
ATOM 13632 N N . PHE B 1 645 ? 10.922 1.225 17.547 1 98.25 645 PHE B N 1
ATOM 13633 C CA . PHE B 1 645 ? 11.688 2.418 17.875 1 98.25 645 PHE B CA 1
ATOM 13634 C C . PHE B 1 645 ? 11.859 2.557 19.375 1 98.25 645 PHE B C 1
ATOM 13636 O O . PHE B 1 645 ? 11.078 1.997 20.156 1 98.25 645 PHE B O 1
ATOM 13643 N N . TYR B 1 646 ? 12.891 3.242 19.781 1 98.25 646 TYR B N 1
ATOM 13644 C CA . TYR B 1 646 ? 13.07 3.416 21.219 1 98.25 646 TYR B CA 1
ATOM 13645 C C . TYR B 1 646 ? 13.68 4.777 21.531 1 98.25 646 TYR B C 1
ATOM 13647 O O . TYR B 1 646 ? 14.219 5.441 20.641 1 98.25 646 TYR B O 1
ATOM 13655 N N . GLN B 1 647 ? 13.547 5.242 22.656 1 98.12 647 GLN B N 1
ATOM 13656 C CA . GLN B 1 647 ? 14.328 6.289 23.312 1 98.12 647 GLN B CA 1
ATOM 13657 C C . GLN B 1 647 ? 14.844 5.824 24.672 1 98.12 647 GLN B C 1
ATOM 13659 O O . GLN B 1 647 ? 14.109 5.184 25.422 1 98.12 647 GLN B O 1
ATOM 13664 N N . MET B 1 648 ? 16.094 6.055 24.953 1 98.06 648 MET B N 1
ATOM 13665 C CA . MET B 1 648 ? 16.719 5.73 26.234 1 98.06 648 MET B CA 1
ATOM 13666 C C . MET B 1 648 ? 17.156 6.996 26.969 1 98.06 648 MET B C 1
ATOM 13668 O O . MET B 1 648 ? 17.734 7.902 26.359 1 98.06 648 MET B O 1
ATOM 13672 N N . ARG B 1 649 ? 16.719 7.117 28.219 1 97.62 649 ARG B N 1
ATOM 13673 C CA . ARG B 1 649 ? 17.109 8.219 29.094 1 97.62 649 ARG B CA 1
ATOM 13674 C C . ARG B 1 649 ? 17.969 7.727 30.25 1 97.62 649 ARG B C 1
ATOM 13676 O O . ARG B 1 649 ? 17.797 6.613 30.734 1 97.62 649 ARG B O 1
ATOM 13683 N N . GLU B 1 650 ? 18.906 8.5 30.594 1 97.25 650 GLU B N 1
ATOM 13684 C CA . GLU B 1 650 ? 19.719 8.258 31.781 1 97.25 650 GLU B CA 1
ATOM 13685 C C . GLU B 1 650 ? 19.484 9.328 32.844 1 97.25 650 GLU B C 1
ATOM 13687 O O . GLU B 1 650 ? 19.609 10.523 32.562 1 97.25 650 GLU B O 1
ATOM 13692 N N . ASP B 1 651 ? 19.109 8.914 33.969 1 96.94 651 ASP B N 1
ATOM 13693 C CA . ASP B 1 651 ? 18.844 9.773 35.125 1 96.94 651 ASP B CA 1
ATOM 13694 C C . ASP B 1 651 ? 19.562 9.258 36.375 1 96.94 651 ASP B C 1
ATOM 13696 O O . ASP B 1 651 ? 19 8.445 37.125 1 96.94 651 ASP B O 1
ATOM 13700 N N . GLY B 1 652 ? 20.656 9.797 36.719 1 94.19 652 GLY B N 1
ATOM 13701 C CA . GLY B 1 652 ? 21.484 9.242 37.781 1 94.19 652 GLY B CA 1
ATOM 13702 C C . GLY B 1 652 ? 21.953 7.828 37.5 1 94.19 652 GLY B C 1
ATOM 13703 O O . GLY B 1 652 ? 22.562 7.566 36.469 1 94.19 652 GLY B O 1
ATOM 13704 N N . GLU B 1 653 ? 21.547 6.965 38.344 1 93.69 653 GLU B N 1
ATOM 13705 C CA . GLU B 1 653 ? 22 5.582 38.219 1 93.69 653 GLU B CA 1
ATOM 13706 C C . GLU B 1 653 ? 20.969 4.73 37.5 1 93.69 653 GLU B C 1
ATOM 13708 O O . GLU B 1 653 ? 21.219 3.57 37.156 1 93.69 653 GLU B O 1
ATOM 13713 N N . GLU B 1 654 ? 19.922 5.387 37.188 1 96.06 654 GLU B N 1
ATOM 13714 C CA . GLU B 1 654 ? 18.844 4.637 36.531 1 96.06 654 GLU B CA 1
ATOM 13715 C C . GLU B 1 654 ? 18.719 5 35.062 1 96.06 654 GLU B C 1
ATOM 13717 O O . GLU B 1 654 ? 19.234 6.027 34.625 1 96.06 654 GLU B O 1
ATOM 13722 N N . LYS B 1 655 ? 18.141 4.094 34.344 1 97.75 655 LYS B N 1
ATOM 13723 C CA . LYS B 1 655 ? 17.797 4.359 32.938 1 97.75 655 LYS B CA 1
ATOM 13724 C C . LYS B 1 655 ? 16.312 4.051 32.688 1 97.75 655 LYS B C 1
ATOM 13726 O O . LYS B 1 655 ? 15.695 3.293 33.406 1 97.75 655 LYS B O 1
ATOM 13731 N N . TYR B 1 656 ? 15.766 4.707 31.734 1 98.25 656 TYR B N 1
ATOM 13732 C CA . TYR B 1 656 ? 14.406 4.488 31.25 1 98.25 656 TYR B CA 1
ATOM 13733 C C . TYR B 1 656 ? 14.406 4.254 29.734 1 98.25 656 TYR B C 1
ATOM 13735 O O . TYR B 1 656 ? 15.07 4.98 28.984 1 98.25 656 TYR B O 1
ATOM 13743 N N . ILE B 1 657 ? 13.758 3.184 29.328 1 98.5 657 ILE B N 1
ATOM 13744 C CA . ILE B 1 657 ? 13.672 2.879 27.891 1 98.5 657 ILE B CA 1
ATOM 13745 C C . ILE B 1 657 ? 12.211 2.809 27.469 1 98.5 657 ILE B C 1
ATOM 13747 O O . ILE B 1 657 ? 11.422 2.041 28.031 1 98.5 657 ILE B O 1
ATOM 13751 N N . PHE B 1 658 ? 11.781 3.641 26.578 1 98.44 658 PHE B N 1
ATOM 13752 C CA . PHE B 1 658 ? 10.5 3.52 25.906 1 98.44 658 PHE B CA 1
ATOM 13753 C C . PHE B 1 658 ? 10.656 2.83 24.547 1 98.44 658 PHE B C 1
ATOM 13755 O O . PHE B 1 658 ? 11.492 3.232 23.734 1 98.44 658 PHE B O 1
ATOM 13762 N N . ILE B 1 659 ? 9.922 1.762 24.281 1 98.56 659 ILE B N 1
ATOM 13763 C CA . ILE B 1 659 ? 9.93 1.045 23.016 1 98.56 659 ILE B CA 1
ATOM 13764 C C . ILE B 1 659 ? 8.516 0.977 22.453 1 98.56 659 ILE B C 1
ATOM 13766 O O . ILE B 1 659 ? 7.555 0.727 23.188 1 98.56 659 ILE B O 1
ATOM 13770 N N . CYS B 1 660 ? 8.336 1.199 21.172 1 98.5 660 CYS B N 1
ATOM 13771 C CA . CYS B 1 660 ? 7.023 1.06 20.547 1 98.5 660 CYS B CA 1
ATOM 13772 C C . CYS B 1 660 ? 7.125 0.307 19.219 1 98.5 660 CYS B C 1
ATOM 13774 O O . CYS B 1 660 ? 8.133 0.408 18.531 1 98.5 660 CYS B O 1
ATOM 13776 N N . ASN B 1 661 ? 6.133 -0.458 18.891 1 98.25 661 ASN B N 1
ATOM 13777 C CA . ASN B 1 661 ? 5.977 -1.104 17.594 1 98.25 661 ASN B CA 1
ATOM 13778 C C . ASN B 1 661 ? 5.262 -0.196 16.609 1 98.25 661 ASN B C 1
ATOM 13780 O O . ASN B 1 661 ? 4.078 0.107 16.766 1 98.25 661 ASN B O 1
ATOM 13784 N N . THR B 1 662 ? 5.973 0.181 15.555 1 98.06 662 THR B N 1
ATOM 13785 C CA . THR B 1 662 ? 5.402 1.124 14.602 1 98.06 662 THR B CA 1
ATOM 13786 C C . THR B 1 662 ? 4.508 0.403 13.602 1 98.06 662 THR B C 1
ATOM 13788 O O . THR B 1 662 ? 3.746 1.04 12.867 1 98.06 662 THR B O 1
ATOM 13791 N N . ASP B 1 663 ? 4.582 -0.939 13.633 1 96.62 663 ASP B N 1
ATOM 13792 C CA . ASP B 1 663 ? 3.576 -1.71 12.906 1 96.62 663 ASP B CA 1
ATOM 13793 C C . ASP B 1 663 ? 2.264 -1.771 13.688 1 96.62 663 ASP B C 1
ATOM 13795 O O . ASP B 1 663 ? 2.242 -2.207 14.836 1 96.62 663 ASP B O 1
ATOM 13799 N N . ARG B 1 664 ? 1.182 -1.383 13.047 1 96.38 664 ARG B N 1
ATOM 13800 C CA . ARG B 1 664 ? -0.081 -1.24 13.758 1 96.38 664 ARG B CA 1
ATOM 13801 C C . ARG B 1 664 ? -0.778 -2.588 13.914 1 96.38 664 ARG B C 1
ATOM 13803 O O . ARG B 1 664 ? -1.656 -2.746 14.766 1 96.38 664 ARG B O 1
ATOM 13810 N N . LYS B 1 665 ? -0.393 -3.547 13.07 1 93.62 665 LYS B N 1
ATOM 13811 C CA . LYS B 1 665 ? -1.175 -4.777 13.008 1 93.62 665 LYS B CA 1
ATOM 13812 C C . LYS B 1 665 ? -0.331 -5.984 13.406 1 93.62 665 LYS B C 1
ATOM 13814 O O . LYS B 1 665 ? -0.752 -6.797 14.234 1 93.62 665 LYS B O 1
ATOM 13819 N N . GLU B 1 666 ? 0.948 -6.047 13.039 1 93.38 666 GLU B N 1
ATOM 13820 C CA . GLU B 1 666 ? 1.758 -7.254 13.188 1 93.38 666 GLU B CA 1
ATOM 13821 C C . GLU B 1 666 ? 2.57 -7.215 14.477 1 93.38 666 GLU B C 1
ATOM 13823 O O . GLU B 1 666 ? 3.105 -6.168 14.852 1 93.38 666 GLU B O 1
ATOM 13828 N N . PRO B 1 667 ? 2.621 -8.328 15.141 1 95.19 667 PRO B N 1
ATOM 13829 C CA . PRO B 1 667 ? 3.469 -8.398 16.328 1 95.19 667 PRO B CA 1
ATOM 13830 C C . PRO B 1 667 ? 4.957 -8.445 15.992 1 95.19 667 PRO B C 1
ATOM 13832 O O . PRO B 1 667 ? 5.332 -8.797 14.875 1 95.19 667 PRO B O 1
ATOM 13835 N N . CYS B 1 668 ? 5.742 -8.102 16.875 1 97 668 CYS B N 1
ATOM 13836 C CA . CYS B 1 668 ? 7.199 -8.188 16.797 1 97 668 CYS B CA 1
ATOM 13837 C C . CYS B 1 668 ? 7.781 -8.742 18.094 1 97 668 CYS B C 1
ATOM 13839 O O . CYS B 1 668 ? 8.148 -7.988 18.984 1 97 668 CYS B O 1
ATOM 13841 N N . PRO B 1 669 ? 7.906 -10.094 18.234 1 96.69 669 PRO B N 1
ATOM 13842 C CA . PRO B 1 669 ? 8.57 -10.688 19.391 1 96.69 669 PRO B CA 1
ATOM 13843 C C . PRO B 1 669 ? 10.094 -10.555 19.344 1 96.69 669 PRO B C 1
ATOM 13845 O O . PRO B 1 669 ? 10.703 -10.82 18.297 1 96.69 669 PRO B O 1
ATOM 13848 N N . VAL B 1 670 ? 10.703 -10.227 20.438 1 97 670 VAL B N 1
ATOM 13849 C CA . VAL B 1 670 ? 12.125 -9.914 20.297 1 97 670 VAL B CA 1
ATOM 13850 C C . VAL B 1 670 ? 12.898 -10.484 21.484 1 97 670 VAL B C 1
ATOM 13852 O O . VAL B 1 670 ? 12.32 -10.703 22.562 1 97 670 VAL B O 1
ATOM 13855 N N . ASN B 1 671 ? 14.133 -10.805 21.266 1 95.12 671 ASN B N 1
ATOM 13856 C CA . ASN B 1 671 ? 15.188 -10.852 22.266 1 95.12 671 ASN B CA 1
ATOM 13857 C C . ASN B 1 671 ? 15.844 -9.484 22.453 1 95.12 671 ASN B C 1
ATOM 13859 O O . ASN B 1 671 ? 16.422 -8.93 21.516 1 95.12 671 ASN B O 1
ATOM 13863 N N . LEU B 1 672 ? 15.719 -9 23.625 1 97.31 672 LEU B N 1
ATOM 13864 C CA . LEU B 1 672 ? 16.359 -7.73 23.938 1 97.31 672 LEU B CA 1
ATOM 13865 C C . LEU B 1 672 ? 17.719 -7.953 24.594 1 97.31 672 LEU B C 1
ATOM 13867 O O . LEU B 1 672 ? 17.859 -8.844 25.438 1 97.31 672 LEU B O 1
ATOM 13871 N N . SER B 1 673 ? 18.641 -7.191 24.188 1 96 673 SER B N 1
ATOM 13872 C CA . SER B 1 673 ? 19.953 -7.109 24.812 1 96 673 SER B CA 1
ATOM 13873 C C . SER B 1 673 ? 20.328 -5.664 25.141 1 96 673 SER B C 1
ATOM 13875 O O . SER B 1 673 ? 20.422 -4.832 24.234 1 96 673 SER B O 1
ATOM 13877 N N . ILE B 1 674 ? 20.5 -5.395 26.406 1 97.5 674 ILE B N 1
ATOM 13878 C CA . ILE B 1 674 ? 20.828 -4.051 26.875 1 97.5 674 ILE B CA 1
ATOM 13879 C C . ILE B 1 674 ? 22.219 -4.051 27.5 1 97.5 674 ILE B C 1
ATOM 13881 O O . ILE B 1 674 ? 22.531 -4.891 28.344 1 97.5 674 ILE B O 1
ATOM 13885 N N . ARG B 1 675 ? 23.047 -3.086 27.125 1 95.88 675 ARG B N 1
ATOM 13886 C CA . ARG B 1 675 ? 24.375 -2.938 27.703 1 95.88 675 ARG B CA 1
ATOM 13887 C C . ARG B 1 675 ? 24.297 -2.631 29.203 1 95.88 675 ARG B C 1
ATOM 13889 O O . ARG B 1 675 ? 23.594 -1.705 29.609 1 95.88 675 ARG B O 1
ATOM 13896 N N . GLY B 1 676 ? 24.984 -3.475 29.984 1 95.38 676 GLY B N 1
ATOM 13897 C CA . GLY B 1 676 ? 25 -3.295 31.422 1 95.38 676 GLY B CA 1
ATOM 13898 C C . GLY B 1 676 ? 24.25 -4.387 32.156 1 95.38 676 GLY B C 1
ATOM 13899 O O . GLY B 1 676 ? 23.672 -5.285 31.547 1 95.38 676 GLY B O 1
ATOM 13900 N N . GLU B 1 677 ? 24.359 -4.352 33.438 1 96.62 677 GLU B N 1
ATOM 13901 C CA . GLU B 1 677 ? 23.656 -5.285 34.312 1 96.62 677 GLU B CA 1
ATOM 13902 C C . GLU B 1 677 ? 22.516 -4.602 35.062 1 96.62 677 GLU B C 1
ATOM 13904 O O . GLU B 1 677 ? 22.75 -3.768 35.938 1 96.62 677 GLU B O 1
ATOM 13909 N N . TRP B 1 678 ? 21.297 -5.059 34.688 1 97.88 678 TRP B N 1
ATOM 13910 C CA . TRP B 1 678 ? 20.141 -4.289 35.125 1 97.88 678 TRP B CA 1
ATOM 13911 C C . TRP B 1 678 ? 19.047 -5.207 35.656 1 97.88 678 TRP B C 1
ATOM 13913 O O . TRP B 1 678 ? 18.812 -6.293 35.125 1 97.88 678 TRP B O 1
ATOM 13923 N N . ALA B 1 679 ? 18.422 -4.793 36.75 1 97.81 679 ALA B N 1
ATOM 13924 C CA . ALA B 1 679 ? 17.062 -5.227 37.031 1 97.81 679 ALA B CA 1
ATOM 13925 C C . ALA B 1 679 ? 16.047 -4.422 36.219 1 97.81 679 ALA B C 1
ATOM 13927 O O . ALA B 1 679 ? 16.078 -3.188 36.219 1 97.81 679 ALA B O 1
ATOM 13928 N N . VAL B 1 680 ? 15.203 -5.133 35.469 1 98.38 680 VAL B N 1
ATOM 13929 C CA . VAL B 1 680 ? 14.32 -4.469 34.531 1 98.38 680 VAL B CA 1
ATOM 13930 C C . VAL B 1 680 ? 12.891 -4.477 35.031 1 98.38 680 VAL B C 1
ATOM 13932 O O . VAL B 1 680 ? 12.305 -5.543 35.25 1 98.38 680 VAL B O 1
ATOM 13935 N N . GLU B 1 681 ? 12.281 -3.346 35.281 1 98.12 681 GLU B N 1
ATOM 13936 C CA . GLU B 1 681 ? 10.891 -3.172 35.719 1 98.12 681 GLU B CA 1
ATOM 13937 C C . GLU B 1 681 ? 10.039 -2.646 34.562 1 98.12 681 GLU B C 1
ATOM 13939 O O . GLU B 1 681 ? 10.391 -1.658 33.906 1 98.12 681 GLU B O 1
ATOM 13944 N N . VAL B 1 682 ? 8.906 -3.365 34.281 1 98.06 682 VAL B N 1
ATOM 13945 C CA . VAL B 1 682 ? 7.949 -2.924 33.281 1 98.06 682 VAL B CA 1
ATOM 13946 C C . VAL B 1 682 ? 6.984 -1.91 33.906 1 98.06 682 VAL B C 1
ATOM 13948 O O . VAL B 1 682 ? 6.383 -2.172 34.938 1 98.06 682 VAL B O 1
ATOM 13951 N N . LEU B 1 683 ? 6.832 -0.728 33.281 1 98.19 683 LEU B N 1
ATOM 13952 C CA . LEU B 1 683 ? 5.84 0.283 33.625 1 98.19 683 LEU B CA 1
ATOM 13953 C C . LEU B 1 683 ? 4.715 0.311 32.594 1 98.19 683 LEU B C 1
ATOM 13955 O O . LEU B 1 683 ? 4.848 0.929 31.531 1 98.19 683 LEU B O 1
ATOM 13959 N N . GLU B 1 684 ? 3.613 -0.247 32.906 1 95.75 684 GLU B N 1
ATOM 13960 C CA . GLU B 1 684 ? 2.473 -0.29 31.984 1 95.75 684 GLU B CA 1
ATOM 13961 C C . GLU B 1 684 ? 1.809 1.079 31.875 1 95.75 684 GLU B C 1
ATOM 13963 O O . GLU B 1 684 ? 1.246 1.587 32.844 1 95.75 684 GLU B O 1
ATOM 13968 N N . THR B 1 685 ? 1.713 1.572 30.672 1 96.94 685 THR B N 1
ATOM 13969 C CA . THR B 1 685 ? 1.348 2.977 30.531 1 96.94 685 THR B CA 1
ATOM 13970 C C . THR B 1 685 ? -0.167 3.135 30.438 1 96.94 685 THR B C 1
ATOM 13972 O O . THR B 1 685 ? -0.698 4.223 30.672 1 96.94 685 THR B O 1
ATOM 13975 N N . PHE B 1 686 ? -0.956 2.092 30.125 1 93.81 686 PHE B N 1
ATOM 13976 C CA . PHE B 1 686 ? -2.408 2.217 30.062 1 93.81 686 PHE B CA 1
ATOM 13977 C C . PHE B 1 686 ? -3.014 2.059 31.453 1 93.81 686 PHE B C 1
ATOM 13979 O O . PHE B 1 686 ? -4.02 2.693 31.781 1 93.81 686 PHE B O 1
ATOM 13986 N N . THR B 1 687 ? -2.373 1.232 32.312 1 92.31 687 THR B N 1
ATOM 13987 C CA . THR B 1 687 ? -3.012 0.903 33.562 1 92.31 687 THR B CA 1
ATOM 13988 C C . THR B 1 687 ? -2.266 1.549 34.75 1 92.31 687 THR B C 1
ATOM 13990 O O . THR B 1 687 ? -2.822 1.712 35.812 1 92.31 687 THR B O 1
ATOM 13993 N N . GLY B 1 688 ? -0.992 1.812 34.594 1 95.5 688 GLY B N 1
ATOM 13994 C CA . GLY B 1 688 ? -0.163 2.305 35.688 1 95.5 688 GLY B CA 1
ATOM 13995 C C . GLY B 1 688 ? 0.434 1.195 36.531 1 95.5 688 GLY B C 1
ATOM 13996 O O . GLY B 1 688 ? 1.251 1.453 37.406 1 95.5 688 GLY B O 1
ATOM 13997 N N . SER B 1 689 ? 0.161 -0.037 36.188 1 95.06 689 SER B N 1
ATOM 13998 C CA . SER B 1 689 ? 0.718 -1.168 36.938 1 95.06 689 SER B CA 1
ATOM 13999 C C . SER B 1 689 ? 2.178 -1.404 36.562 1 95.06 689 SER B C 1
ATOM 14001 O O . SER B 1 689 ? 2.672 -0.852 35.562 1 95.06 689 SER B O 1
ATOM 14003 N N . THR B 1 690 ? 2.895 -2.154 37.438 1 96.81 690 THR B N 1
ATOM 14004 C CA . THR B 1 690 ? 4.301 -2.459 37.188 1 96.81 690 THR B CA 1
ATOM 14005 C C . THR B 1 690 ? 4.613 -3.906 37.562 1 96.81 690 THR B C 1
ATOM 14007 O O . THR B 1 690 ? 3.891 -4.523 38.344 1 96.81 690 THR B O 1
ATOM 14010 N N . TRP B 1 691 ? 5.574 -4.48 37 1 97.06 691 TRP B N 1
ATOM 14011 C CA . TRP B 1 691 ? 6.105 -5.801 37.344 1 97.06 691 TRP B CA 1
ATOM 14012 C C . TRP B 1 691 ? 7.555 -5.934 36.906 1 97.06 691 TRP B C 1
ATOM 14014 O O . TRP B 1 691 ? 8.047 -5.117 36.125 1 97.06 691 TRP B O 1
ATOM 14024 N N . GLU B 1 692 ? 8.297 -6.867 37.438 1 97.88 692 GLU B N 1
ATOM 14025 C CA . GLU B 1 692 ? 9.703 -7.074 37.094 1 97.88 692 GLU B CA 1
ATOM 14026 C C . GLU B 1 692 ? 9.883 -8.234 36.125 1 97.88 692 GLU B C 1
ATOM 14028 O O . GLU B 1 692 ? 9.266 -9.289 36.281 1 97.88 692 GLU B O 1
ATOM 14033 N N . VAL B 1 693 ? 10.742 -8.055 35.125 1 97.5 693 VAL B N 1
ATOM 14034 C CA . VAL B 1 693 ? 10.984 -9.055 34.094 1 97.5 693 VAL B CA 1
ATOM 14035 C C . VAL B 1 693 ? 12.086 -10.008 34.531 1 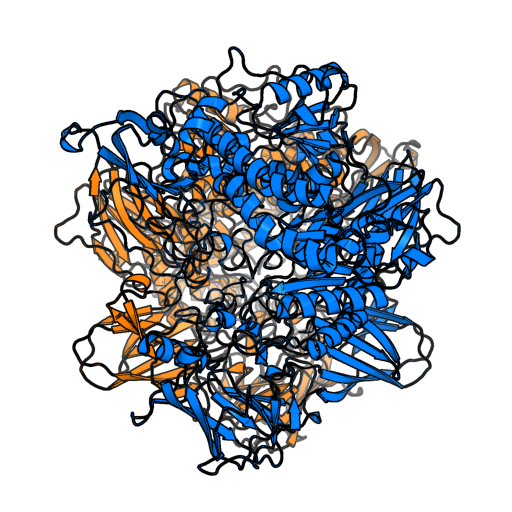97.5 693 VAL B C 1
ATOM 14037 O O . VAL B 1 693 ? 13.078 -9.586 35.156 1 97.5 693 VAL B O 1
ATOM 14040 N N . LYS B 1 694 ? 11.914 -11.242 34.219 1 97.19 694 LYS B N 1
ATOM 14041 C CA . LYS B 1 694 ? 13.031 -12.18 34.344 1 97.19 694 LYS B CA 1
ATOM 14042 C C . LYS B 1 694 ? 14.102 -11.898 33.281 1 97.19 694 LYS B C 1
ATOM 14044 O O . LYS B 1 694 ? 13.805 -11.773 32.094 1 97.19 694 LYS B O 1
ATOM 14049 N N . THR B 1 695 ? 15.336 -11.727 33.75 1 97.38 695 THR B N 1
ATOM 14050 C CA . THR B 1 695 ? 16.438 -11.398 32.844 1 97.38 695 THR B CA 1
ATOM 14051 C C . THR B 1 695 ? 17.609 -12.352 33.062 1 97.38 695 THR B C 1
ATOM 14053 O O . THR B 1 695 ? 17.703 -13.023 34.094 1 97.38 695 THR B O 1
ATOM 14056 N N . ASP B 1 696 ? 18.391 -12.414 32.062 1 95.38 696 ASP B N 1
ATOM 14057 C CA . ASP B 1 696 ? 19.688 -13.078 32.094 1 95.38 696 ASP B CA 1
ATOM 14058 C C . ASP B 1 696 ? 20.828 -12.07 31.922 1 95.38 696 ASP B C 1
ATOM 14060 O O . ASP B 1 696 ? 20.688 -11.109 31.172 1 95.38 696 ASP B O 1
ATOM 14064 N N . GLN B 1 697 ? 21.875 -12.281 32.719 1 95.5 697 GLN B N 1
ATOM 14065 C CA . GLN B 1 697 ? 23.016 -11.375 32.625 1 95.5 697 GLN B CA 1
ATOM 14066 C C . GLN B 1 697 ? 24.312 -12.148 32.312 1 95.5 697 GLN B C 1
ATOM 14068 O O . GLN B 1 697 ? 24.609 -13.148 32.969 1 95.5 697 GLN B O 1
ATOM 14073 N N . SER B 1 698 ? 24.875 -11.781 31.25 1 90.81 698 SER B N 1
ATOM 14074 C CA . SER B 1 698 ? 26.172 -12.352 30.859 1 90.81 698 SER B CA 1
ATOM 14075 C C . SER B 1 698 ? 27 -11.344 30.078 1 90.81 698 SER B C 1
ATOM 14077 O O . SER B 1 698 ? 26.469 -10.586 29.266 1 90.81 698 SER B O 1
ATOM 14079 N N . ASN B 1 699 ? 28.328 -11.305 30.344 1 88 699 ASN B N 1
ATOM 14080 C CA . ASN B 1 699 ? 29.281 -10.508 29.594 1 88 699 ASN B CA 1
ATOM 14081 C C . ASN B 1 699 ? 28.906 -9.031 29.594 1 88 699 ASN B C 1
ATOM 14083 O O . ASN B 1 699 ? 28.953 -8.375 28.547 1 88 699 ASN B O 1
ATOM 14087 N N . GLY B 1 700 ? 28.359 -8.578 30.609 1 91.75 700 GLY B N 1
ATOM 14088 C CA . GLY B 1 700 ? 28.031 -7.164 30.734 1 91.75 700 GLY B CA 1
ATOM 14089 C C . GLY B 1 700 ? 26.766 -6.777 30 1 91.75 700 GLY B C 1
ATOM 14090 O O . GLY B 1 700 ? 26.531 -5.602 29.703 1 91.75 700 GLY B O 1
ATOM 14091 N N . GLN B 1 701 ? 25.984 -7.73 29.688 1 94.62 701 GLN B N 1
ATOM 14092 C CA . GLN B 1 701 ? 24.719 -7.504 29 1 94.62 701 GLN B CA 1
ATOM 14093 C C . GLN B 1 701 ? 23.547 -8.086 29.781 1 94.62 701 GLN B C 1
ATOM 14095 O O . GLN B 1 701 ? 23.703 -9.109 30.469 1 94.62 701 GLN B O 1
ATOM 14100 N N . THR B 1 702 ? 22.422 -7.457 29.734 1 97.56 702 THR B N 1
ATOM 14101 C CA . THR B 1 702 ? 21.156 -7.977 30.25 1 97.56 702 THR B CA 1
ATOM 14102 C C . THR B 1 702 ? 20.25 -8.383 29.094 1 97.56 702 THR B C 1
ATOM 14104 O O . THR B 1 702 ? 19.984 -7.586 28.188 1 97.56 702 THR B O 1
ATOM 14107 N N . THR B 1 703 ? 19.812 -9.609 29.062 1 96.44 703 THR B N 1
ATOM 14108 C CA . THR B 1 703 ? 18.984 -10.094 27.969 1 96.44 703 THR B CA 1
ATOM 14109 C C . THR B 1 703 ? 17.656 -10.633 28.5 1 96.44 703 THR B C 1
ATOM 14111 O O . THR B 1 703 ? 17.594 -11.188 29.594 1 96.44 703 THR B O 1
ATOM 14114 N N . PHE B 1 704 ? 16.578 -10.453 27.812 1 97.19 704 PHE B N 1
ATOM 14115 C CA . PHE B 1 704 ? 15.266 -11.016 28.094 1 97.19 704 PHE B CA 1
ATOM 14116 C C . PHE B 1 704 ? 14.367 -10.969 26.875 1 97.19 704 PHE B C 1
ATOM 14118 O O . PHE B 1 704 ? 14.695 -10.305 25.875 1 97.19 704 PHE B O 1
ATOM 14125 N N . LYS B 1 705 ? 13.273 -11.719 26.859 1 96.12 705 LYS B N 1
ATOM 14126 C CA . LYS B 1 705 ? 12.312 -11.758 25.766 1 96.12 705 LYS B CA 1
ATOM 14127 C C . LYS B 1 705 ? 11.125 -10.844 26.047 1 96.12 705 LYS B C 1
ATOM 14129 O O . LYS B 1 705 ? 10.719 -10.68 27.203 1 96.12 705 LYS B O 1
ATOM 14134 N N . TYR B 1 706 ? 10.633 -10.281 25 1 97.5 706 TYR B N 1
ATOM 14135 C CA . TYR B 1 706 ? 9.422 -9.469 25.109 1 97.5 706 TYR B CA 1
ATOM 14136 C C . TYR B 1 706 ? 8.625 -9.523 23.812 1 97.5 706 TYR B C 1
ATOM 14138 O O . TYR B 1 706 ? 9.195 -9.516 22.719 1 97.5 706 TYR B O 1
ATOM 14146 N N . TRP B 1 707 ? 7.32 -9.648 23.953 1 96.75 707 TRP B N 1
ATOM 14147 C CA . TRP B 1 707 ? 6.395 -9.703 22.828 1 96.75 707 TRP B CA 1
ATOM 14148 C C . TRP B 1 707 ? 5.672 -8.375 22.641 1 96.75 707 TRP B C 1
ATOM 14150 O O . TRP B 1 707 ? 4.852 -7.988 23.484 1 96.75 707 TRP B O 1
ATOM 14160 N N . PHE B 1 708 ? 5.969 -7.648 21.469 1 97.69 708 PHE B N 1
ATOM 14161 C CA . PHE B 1 708 ? 5.254 -6.422 21.141 1 97.69 708 PHE B CA 1
ATOM 14162 C C . PHE B 1 708 ? 4.141 -6.699 20.141 1 97.69 708 PHE B C 1
ATOM 14164 O O . PHE B 1 708 ? 4.41 -6.93 18.953 1 97.69 708 PHE B O 1
ATOM 14171 N N . ASP B 1 709 ? 2.896 -6.605 20.531 1 96.25 709 ASP B N 1
ATOM 14172 C CA . ASP B 1 709 ? 1.796 -6.691 19.578 1 96.25 709 ASP B CA 1
ATOM 14173 C C . ASP B 1 709 ? 1.754 -5.465 18.672 1 96.25 709 ASP B C 1
ATOM 14175 O O . ASP B 1 709 ? 2.535 -4.527 18.844 1 96.25 709 ASP B O 1
ATOM 14179 N N . GLY B 1 710 ? 0.893 -5.559 17.672 1 96.44 710 GLY B N 1
ATOM 14180 C CA . GLY B 1 710 ? 0.718 -4.375 16.844 1 96.44 710 GLY B CA 1
ATOM 14181 C C . GLY B 1 710 ? 0.367 -3.137 17.641 1 96.44 710 GLY B C 1
ATOM 14182 O O . GLY B 1 710 ? -0.541 -3.166 18.484 1 96.44 710 GLY B O 1
ATOM 14183 N N . CYS B 1 711 ? 1.133 -2.025 17.406 1 97.44 711 CYS B N 1
ATOM 14184 C CA . CYS B 1 711 ? 0.901 -0.722 18.016 1 97.44 711 CYS B CA 1
ATOM 14185 C C . CYS B 1 711 ? 1.206 -0.755 19.516 1 97.44 711 CYS B C 1
ATOM 14187 O O . CYS B 1 711 ? 0.847 0.168 20.25 1 97.44 711 CYS B O 1
ATOM 14189 N N . GLU B 1 712 ? 1.846 -1.805 20 1 97.5 712 GLU B N 1
ATOM 14190 C CA . GLU B 1 712 ? 2.184 -1.908 21.406 1 97.5 712 GLU B CA 1
ATOM 14191 C C . GLU B 1 712 ? 3.412 -1.068 21.75 1 97.5 712 GLU B C 1
ATOM 14193 O O . GLU B 1 712 ? 4.273 -0.851 20.891 1 97.5 712 GLU B O 1
ATOM 14198 N N . SER B 1 713 ? 3.447 -0.528 22.969 1 98 713 SER B N 1
ATOM 14199 C CA . SER B 1 713 ? 4.602 0.184 23.516 1 98 713 SER B CA 1
ATOM 14200 C C . SER B 1 713 ? 4.797 -0.125 25 1 98 713 SER B C 1
ATOM 14202 O O . SER B 1 713 ? 3.889 -0.631 25.656 1 98 713 SER B O 1
ATOM 14204 N N . VAL B 1 714 ? 5.992 0.164 25.5 1 97.88 714 VAL B N 1
ATOM 14205 C CA . VAL B 1 714 ? 6.301 -0.124 26.891 1 97.88 714 VAL B CA 1
ATOM 14206 C C . VAL B 1 714 ? 7.391 0.826 27.391 1 97.88 714 VAL B C 1
ATOM 14208 O O . VAL B 1 714 ? 8.18 1.347 26.594 1 97.88 714 VAL B O 1
ATOM 14211 N N . VAL B 1 715 ? 7.355 1.121 28.656 1 98.56 715 VAL B N 1
ATOM 14212 C CA . VAL B 1 715 ? 8.453 1.794 29.344 1 98.56 715 VAL B CA 1
ATOM 14213 C C . VAL B 1 715 ? 9.156 0.814 30.281 1 98.56 715 VAL B C 1
ATOM 14215 O O . VAL B 1 715 ? 8.508 0.15 31.094 1 98.56 715 VAL B O 1
ATOM 14218 N N . PHE B 1 716 ? 10.453 0.692 30.172 1 98.5 716 PHE B N 1
ATOM 14219 C CA . PHE B 1 716 ? 11.289 -0.063 31.094 1 98.5 716 PHE B CA 1
ATOM 14220 C C . PHE B 1 716 ? 12.055 0.875 32.031 1 98.5 716 PHE B C 1
ATOM 14222 O O . PHE B 1 716 ? 12.641 1.86 31.562 1 98.5 716 PHE B O 1
ATOM 14229 N N . ARG B 1 717 ? 12.008 0.595 33.281 1 98.38 717 ARG B N 1
ATOM 14230 C CA . ARG B 1 717 ? 12.898 1.217 34.25 1 98.38 717 ARG B CA 1
ATOM 14231 C C . ARG B 1 717 ? 14.039 0.278 34.625 1 98.38 717 ARG B C 1
ATOM 14233 O O . ARG B 1 717 ? 13.805 -0.858 35.031 1 98.38 717 ARG B O 1
ATOM 14240 N N . LEU B 1 718 ? 15.242 0.702 34.406 1 98.25 718 LEU B N 1
ATOM 14241 C CA . LEU B 1 718 ? 16.438 -0.094 34.656 1 98.25 718 LEU B CA 1
ATOM 14242 C C . LEU B 1 718 ? 17.125 0.351 35.938 1 98.25 718 LEU B C 1
ATOM 14244 O O . LEU B 1 718 ? 17.484 1.521 36.094 1 98.25 718 LEU B O 1
ATOM 14248 N N . ARG B 1 719 ? 17.359 -0.615 36.812 1 96.56 719 ARG B N 1
ATOM 14249 C CA . ARG B 1 719 ? 18.109 -0.414 38.062 1 96.56 719 ARG B CA 1
ATOM 14250 C C . ARG B 1 719 ? 19.297 -1.353 38.125 1 96.56 719 ARG B C 1
ATOM 14252 O O . ARG B 1 719 ? 19.234 -2.5 37.688 1 96.56 719 ARG B O 1
ATOM 14259 N N . SER B 1 720 ? 20.266 -0.705 38.656 1 95.5 720 SER B N 1
ATOM 14260 C CA . SER B 1 720 ? 21.469 -1.512 38.75 1 95.5 720 SER B CA 1
ATOM 14261 C C . SER B 1 720 ? 21.234 -2.781 39.562 1 95.5 720 SER B C 1
ATOM 14263 O O . SER B 1 720 ? 20.547 -2.75 40.594 1 95.5 720 SER B O 1
ATOM 14265 N N . GLY B 1 721 ? 21.672 -3.885 39.031 1 93.88 721 GLY B N 1
ATOM 14266 C CA . GLY B 1 721 ? 21.578 -5.129 39.781 1 93.88 721 GLY B CA 1
ATOM 14267 C C . GLY B 1 721 ? 20.906 -6.242 39 1 93.88 721 GLY B C 1
ATOM 14268 O O . GLY B 1 721 ? 20.703 -6.129 37.781 1 93.88 721 GLY B O 1
ATOM 14269 N N . LYS B 1 722 ? 20.625 -7.312 39.688 1 93.62 722 LYS B N 1
ATOM 14270 C CA . LYS B 1 722 ? 20 -8.492 39.094 1 93.62 722 LYS B CA 1
ATOM 14271 C C . LYS B 1 722 ? 18.5 -8.492 39.344 1 93.62 722 LYS B C 1
ATOM 14273 O O . LYS B 1 722 ? 18 -7.793 40.219 1 93.62 722 LYS B O 1
ATOM 14278 N N . ALA B 1 723 ? 17.875 -9.273 38.562 1 94.31 723 ALA B N 1
ATOM 14279 C CA . ALA B 1 723 ? 16.438 -9.438 38.719 1 94.31 723 ALA B CA 1
ATOM 14280 C C . ALA B 1 723 ? 16.094 -10 40.125 1 94.31 723 ALA B C 1
ATOM 14282 O O . ALA B 1 723 ? 16.797 -10.867 40.625 1 94.31 723 ALA B O 1
ATOM 14283 N N . GLY B 1 724 ? 15 -9.586 40.688 1 93.5 724 GLY B N 1
ATOM 14284 C CA . GLY B 1 724 ? 14.539 -10.055 41.969 1 93.5 724 GLY B CA 1
ATOM 14285 C C . GLY B 1 724 ? 13.836 -11.398 41.906 1 93.5 724 GLY B C 1
ATOM 14286 O O . GLY B 1 724 ? 13.625 -11.938 40.812 1 93.5 724 GLY B O 1
ATOM 14287 N N . PRO B 1 725 ? 13.508 -11.906 43 1 93.62 725 PRO B N 1
ATOM 14288 C CA . PRO B 1 725 ? 12.875 -13.227 43.094 1 93.62 725 PRO B CA 1
ATOM 14289 C C . PRO B 1 725 ? 11.469 -13.242 42.5 1 93.62 725 PRO B C 1
ATOM 14291 O O . PRO B 1 725 ? 10.969 -14.305 42.094 1 93.62 725 PRO B O 1
ATOM 14294 N N . LYS B 1 726 ? 10.883 -12.148 42.406 1 94.38 726 LYS B N 1
ATOM 14295 C CA . LYS B 1 726 ? 9.508 -12.078 41.906 1 94.38 726 LYS B CA 1
ATOM 14296 C C . LYS B 1 726 ? 9.469 -11.82 40.406 1 94.38 726 LYS B C 1
ATOM 14298 O O . LYS B 1 726 ? 8.398 -11.711 39.812 1 94.38 726 LYS B O 1
ATOM 14303 N N . ALA B 1 727 ? 10.672 -11.672 39.844 1 97.38 727 ALA B N 1
ATOM 14304 C CA . ALA B 1 727 ? 10.75 -11.445 38.406 1 97.38 727 ALA B CA 1
ATOM 14305 C C . ALA B 1 727 ? 10.086 -12.586 37.625 1 97.38 727 ALA B C 1
ATOM 14307 O O . ALA B 1 727 ? 10.172 -13.742 38.031 1 97.38 727 ALA B O 1
ATOM 14308 N N . ARG B 1 728 ? 9.305 -12.242 36.562 1 95.94 728 ARG B N 1
ATOM 14309 C CA . ARG B 1 728 ? 8.555 -13.234 35.781 1 95.94 728 ARG B CA 1
ATOM 14310 C C . ARG B 1 728 ? 8.609 -12.938 34.312 1 95.94 728 ARG B C 1
ATOM 14312 O O . ARG B 1 728 ? 9.039 -11.859 33.906 1 95.94 728 ARG B O 1
ATOM 14319 N N . ASP B 1 729 ? 8.117 -13.922 33.5 1 95.25 729 ASP B N 1
ATOM 14320 C CA . ASP B 1 729 ? 7.988 -13.734 32.062 1 95.25 729 ASP B CA 1
ATOM 14321 C C . ASP B 1 729 ? 6.707 -12.977 31.719 1 95.25 729 ASP B C 1
ATOM 14323 O O . ASP B 1 729 ? 5.754 -12.969 32.5 1 95.25 729 ASP B O 1
ATOM 14327 N N . GLN B 1 730 ? 6.711 -12.352 30.578 1 95.25 730 GLN B N 1
ATOM 14328 C CA . GLN B 1 730 ? 5.543 -11.641 30.062 1 95.25 730 GLN B CA 1
ATOM 14329 C C . GLN B 1 730 ? 4.402 -12.609 29.766 1 95.25 730 GLN B C 1
ATOM 14331 O O . GLN B 1 730 ? 4.629 -13.711 29.266 1 95.25 730 GLN B O 1
ATOM 14336 N N . THR B 1 731 ? 3.172 -12.266 30.094 1 91.94 731 THR B N 1
ATOM 14337 C CA . THR B 1 731 ? 1.993 -12.969 29.609 1 91.94 731 THR B CA 1
ATOM 14338 C C . THR B 1 731 ? 1.598 -12.469 28.219 1 91.94 731 THR B C 1
ATOM 14340 O O . THR B 1 731 ? 1.312 -11.289 28.047 1 91.94 731 THR B O 1
ATOM 14343 N N . ILE B 1 732 ? 1.565 -13.352 27.25 1 93.38 732 ILE B N 1
ATOM 14344 C CA . ILE B 1 732 ? 1.262 -12.984 25.875 1 93.38 732 ILE B CA 1
ATOM 14345 C C . ILE B 1 732 ? -0.117 -13.523 25.484 1 93.38 732 ILE B C 1
ATOM 14347 O O . ILE B 1 732 ? -0.293 -14.727 25.312 1 93.38 732 ILE B O 1
ATOM 14351 N N . MET B 1 733 ? -1.052 -12.578 25.234 1 90.31 733 MET B N 1
ATOM 14352 C CA . MET B 1 733 ? -2.43 -12.984 24.969 1 90.31 733 MET B CA 1
ATOM 14353 C C . MET B 1 733 ? -2.51 -13.828 23.703 1 90.31 733 MET B C 1
ATOM 14355 O O . MET B 1 733 ? -3.168 -14.867 23.688 1 90.31 733 MET B O 1
ATOM 14359 N N . ARG B 1 734 ? -1.886 -13.477 22.641 1 86.88 734 ARG B N 1
ATOM 14360 C CA . ARG B 1 734 ? -1.96 -14.141 21.344 1 86.88 734 ARG B CA 1
ATOM 14361 C C . ARG B 1 734 ? -1.327 -15.531 21.406 1 86.88 734 ARG B C 1
ATOM 14363 O O . ARG B 1 734 ? -1.66 -16.406 20.594 1 86.88 734 ARG B O 1
ATOM 14370 N N . ARG B 1 735 ? -0.48 -15.734 22.328 1 87.25 735 ARG B N 1
ATOM 14371 C CA . ARG B 1 735 ? 0.288 -16.969 22.375 1 87.25 735 ARG B CA 1
ATOM 14372 C C . ARG B 1 735 ? -0.201 -17.891 23.484 1 87.25 735 ARG B C 1
ATOM 14374 O O . ARG B 1 735 ? -0.067 -19.109 23.406 1 87.25 735 ARG B O 1
ATOM 14381 N N . HIS B 1 736 ? -0.684 -17.328 24.578 1 92.12 736 HIS B N 1
ATOM 14382 C CA . HIS B 1 736 ? -0.952 -18.109 25.781 1 92.12 736 HIS B CA 1
ATOM 14383 C C . HIS B 1 736 ? -2.447 -18.344 25.953 1 92.12 736 HIS B C 1
ATOM 14385 O O . HIS B 1 736 ? -2.871 -18.938 26.953 1 92.12 736 HIS B O 1
ATOM 14391 N N . TYR B 1 737 ? -3.26 -17.844 25 1 93.44 737 TYR B N 1
ATOM 14392 C CA . TYR B 1 737 ? -4.699 -18.078 25.031 1 93.44 737 TYR B CA 1
ATOM 14393 C C . TYR B 1 737 ? -5.207 -18.594 23.703 1 93.44 737 TYR B C 1
ATOM 14395 O O . TYR B 1 737 ? -4.684 -18.234 22.641 1 93.44 737 TYR B O 1
ATOM 14403 N N . GLU B 1 738 ? -6.137 -19.453 23.719 1 92.56 738 GLU B N 1
ATOM 14404 C CA . GLU B 1 738 ? -6.797 -19.984 22.531 1 92.56 738 GLU B CA 1
ATOM 14405 C C . GLU B 1 738 ? -8.305 -19.75 22.594 1 92.56 738 GLU B C 1
ATOM 14407 O O . GLU B 1 738 ? -8.891 -19.688 23.672 1 92.56 738 GLU B O 1
ATOM 14412 N N . GLN B 1 739 ? -8.977 -19.703 21.484 1 91.25 739 GLN B N 1
ATOM 14413 C CA . GLN B 1 739 ? -10.406 -19.453 21.406 1 91.25 739 GLN B CA 1
ATOM 14414 C C . GLN B 1 739 ? -11.203 -20.656 21.906 1 91.25 739 GLN B C 1
ATOM 14416 O O . GLN B 1 739 ? -10.906 -21.797 21.547 1 91.25 739 GLN B O 1
ATOM 14421 N N . ASP B 1 740 ? -12.102 -20.328 22.766 1 92.06 740 ASP B N 1
ATOM 14422 C CA . ASP B 1 740 ? -12.977 -21.359 23.297 1 92.06 740 ASP B CA 1
ATOM 14423 C C . ASP B 1 740 ? -14.367 -21.281 22.688 1 92.06 740 ASP B C 1
ATOM 14425 O O . ASP B 1 740 ? -14.953 -22.297 22.312 1 92.06 740 ASP B O 1
ATOM 14429 N N . ALA B 1 741 ? -14.969 -20.094 22.594 1 92.75 741 ALA B N 1
ATOM 14430 C CA . ALA B 1 741 ? -16.328 -19.891 22.094 1 92.75 741 ALA B CA 1
ATOM 14431 C C . ALA B 1 741 ? -16.562 -18.422 21.75 1 92.75 741 ALA B C 1
ATOM 14433 O O . ALA B 1 741 ? -15.742 -17.562 22.078 1 92.75 741 ALA B O 1
ATOM 14434 N N . ASP B 1 742 ? -17.719 -18.203 21.047 1 94.38 742 ASP B N 1
ATOM 14435 C CA . ASP B 1 742 ? -18.219 -16.844 20.891 1 94.38 742 ASP B CA 1
ATOM 14436 C C . ASP B 1 742 ? -19.125 -16.453 22.062 1 94.38 742 ASP B C 1
ATOM 14438 O O . ASP B 1 742 ? -19.703 -17.312 22.719 1 94.38 742 ASP B O 1
ATOM 14442 N N . VAL B 1 743 ? -19.141 -15.125 22.281 1 97.56 743 VAL B N 1
ATOM 14443 C CA . VAL B 1 743 ? -20.188 -14.648 23.156 1 97.56 743 VAL B CA 1
ATOM 14444 C C . VAL B 1 743 ? -21.547 -14.812 22.484 1 97.56 743 VAL B C 1
ATOM 14446 O O . VAL B 1 743 ? -21.625 -14.984 21.266 1 97.56 743 VAL B O 1
ATOM 14449 N N . GLN B 1 744 ? -22.656 -14.812 23.297 1 97 744 GLN B N 1
ATOM 14450 C CA . GLN B 1 744 ? -24 -14.945 22.75 1 97 744 GLN B CA 1
ATOM 14451 C C . GLN B 1 744 ? -24.719 -13.594 22.734 1 97 744 GLN B C 1
ATOM 14453 O O . GLN B 1 744 ? -24.922 -12.984 23.781 1 97 744 GLN B O 1
ATOM 14458 N N . LEU B 1 745 ? -25.094 -13.133 21.578 1 97.75 745 LEU B N 1
ATOM 14459 C CA . LEU B 1 745 ? -25.781 -11.852 21.453 1 97.75 745 LEU B CA 1
ATOM 14460 C C . LEU B 1 745 ? -27.203 -11.945 21.969 1 97.75 745 LEU B C 1
ATOM 14462 O O . LEU B 1 745 ? -27.953 -12.852 21.594 1 97.75 745 LEU B O 1
ATOM 14466 N N . GLN B 1 746 ? -27.594 -11.016 22.844 1 97.44 746 GLN B N 1
ATOM 14467 C CA . GLN B 1 746 ? -28.938 -10.953 23.375 1 97.44 746 GLN B CA 1
ATOM 14468 C C . GLN B 1 746 ? -29.734 -9.82 22.734 1 97.44 746 GLN B C 1
ATOM 14470 O O . GLN B 1 746 ? -30.906 -10 22.375 1 97.44 746 GLN B O 1
ATOM 14475 N N . SER B 1 747 ? -29.141 -8.711 22.656 1 97.38 747 SER B N 1
ATOM 14476 C CA . SER B 1 747 ? -29.797 -7.523 22.109 1 97.38 747 SER B CA 1
ATOM 14477 C C . SER B 1 747 ? -28.766 -6.441 21.781 1 97.38 747 SER B C 1
ATOM 14479 O O . SER B 1 747 ? -27.594 -6.57 22.109 1 97.38 747 SER B O 1
ATOM 14481 N N . VAL B 1 748 ? -29.234 -5.438 21.047 1 98 748 VAL B N 1
ATOM 14482 C CA . VAL B 1 748 ? -28.422 -4.285 20.688 1 98 748 VAL B CA 1
ATOM 14483 C C . VAL B 1 748 ? -29.141 -2.996 21.094 1 98 748 VAL B C 1
ATOM 14485 O O . VAL B 1 748 ? -30.359 -2.92 21.047 1 98 748 VAL B O 1
ATOM 14488 N N . THR B 1 749 ? -28.359 -2.02 21.562 1 98.06 749 THR B N 1
ATOM 14489 C CA . THR B 1 749 ? -28.891 -0.704 21.891 1 98.06 749 THR B CA 1
ATOM 14490 C C . THR B 1 749 ? -28.109 0.391 21.156 1 98.06 749 THR B C 1
ATOM 14492 O O . THR B 1 749 ? -26.891 0.334 21.078 1 98.06 749 THR B O 1
ATOM 14495 N N . LEU B 1 750 ? -28.859 1.309 20.562 1 98.25 750 LEU B N 1
ATOM 14496 C CA . LEU B 1 750 ? -28.266 2.52 20.016 1 98.25 750 LEU B CA 1
ATOM 14497 C C . LEU B 1 750 ? -28.25 3.645 21.047 1 98.25 750 LEU B C 1
ATOM 14499 O O . LEU B 1 750 ? -29.25 3.875 21.719 1 98.25 750 LEU B O 1
ATOM 14503 N N . GLU B 1 751 ? -27.141 4.312 21.156 1 97.88 751 GLU B N 1
ATOM 14504 C CA . GLU B 1 751 ? -27.047 5.402 22.125 1 97.88 751 GLU B CA 1
ATOM 14505 C C . GLU B 1 751 ? -27.797 6.637 21.641 1 97.88 751 GLU B C 1
ATOM 14507 O O . GLU B 1 751 ? -28.203 7.477 22.453 1 97.88 751 GLU B O 1
ATOM 14512 N N . GLU B 1 752 ? -28 6.816 20.344 1 97.75 752 GLU B N 1
ATOM 14513 C CA . GLU B 1 752 ? -28.703 7.922 19.688 1 97.75 752 GLU B CA 1
ATOM 14514 C C . GLU B 1 752 ? -29.766 7.406 18.734 1 97.75 752 GLU B C 1
ATOM 14516 O O . GLU B 1 752 ? -29.766 6.23 18.359 1 97.75 752 GLU B O 1
ATOM 14521 N N . PRO B 1 753 ? -30.719 8.297 18.391 1 97.69 753 PRO B N 1
ATOM 14522 C CA . PRO B 1 753 ? -31.656 7.867 17.359 1 97.69 753 PRO B CA 1
ATOM 14523 C C . PRO B 1 753 ? -30.984 7.602 16.016 1 97.69 753 PRO B C 1
ATOM 14525 O O . PRO B 1 753 ? -29.891 8.109 15.75 1 97.69 753 PRO B O 1
ATOM 14528 N N . ASN B 1 754 ? -31.609 6.719 15.227 1 98.31 754 ASN B N 1
ATOM 14529 C CA . ASN B 1 754 ? -31.109 6.543 13.867 1 98.31 754 ASN B CA 1
ATOM 14530 C C . ASN B 1 754 ? -31.312 7.797 13.023 1 98.31 754 ASN B C 1
ATOM 14532 O O . ASN B 1 754 ? -31.969 8.742 13.461 1 98.31 754 ASN B O 1
ATOM 14536 N N . VAL B 1 755 ? -30.719 7.836 11.828 1 98.56 755 VAL B N 1
ATOM 14537 C CA . VAL B 1 755 ? -30.578 9.086 11.086 1 98.56 755 VAL B CA 1
ATOM 14538 C C . VAL B 1 755 ? -30.953 8.867 9.625 1 98.56 755 VAL B C 1
ATOM 14540 O O . VAL B 1 755 ? -30.5 7.91 9 1 98.56 755 VAL B O 1
ATOM 14543 N N . LEU B 1 756 ? -31.812 9.602 9.094 1 98.69 756 LEU B N 1
ATOM 14544 C CA . LEU B 1 756 ? -31.922 9.828 7.66 1 98.69 756 LEU B CA 1
ATOM 14545 C C . LEU B 1 756 ? -31.234 11.125 7.254 1 98.69 756 LEU B C 1
ATOM 14547 O O . LEU B 1 756 ? -31.609 12.203 7.723 1 98.69 756 LEU B O 1
ATOM 14551 N N . LEU B 1 757 ? -30.25 11.031 6.488 1 98.38 757 LEU B N 1
ATOM 14552 C CA . LEU B 1 757 ? -29.484 12.188 6.02 1 98.38 757 LEU B CA 1
ATOM 14553 C C . LEU B 1 757 ? -30.109 12.781 4.762 1 98.38 757 LEU B C 1
ATOM 14555 O O . LEU B 1 757 ? -30.406 12.047 3.812 1 98.38 757 LEU B O 1
ATOM 14559 N N . LEU B 1 758 ? -30.375 14.031 4.75 1 98.19 758 LEU B N 1
ATOM 14560 C CA . LEU B 1 758 ? -30.906 14.766 3.605 1 98.19 758 LEU B CA 1
ATOM 14561 C C . LEU B 1 758 ? -29.891 15.766 3.078 1 98.19 758 LEU B C 1
ATOM 14563 O O . LEU B 1 758 ? -29.641 16.797 3.713 1 98.19 758 LEU B O 1
ATOM 14567 N N . ASP B 1 759 ? -29.297 15.453 1.903 1 96.88 759 ASP B N 1
ATOM 14568 C CA . ASP B 1 759 ? -28.25 16.344 1.409 1 96.88 759 ASP B CA 1
ATOM 14569 C C . ASP B 1 759 ? -28.469 16.672 -0.066 1 96.88 759 ASP B C 1
ATOM 14571 O O . ASP B 1 759 ? -27.703 17.453 -0.645 1 96.88 759 ASP B O 1
ATOM 14575 N N . TYR B 1 760 ? -29.453 16.078 -0.768 1 96.38 760 TYR B N 1
ATOM 14576 C CA . TYR B 1 760 ? -29.844 16.469 -2.117 1 96.38 760 TYR B CA 1
ATOM 14577 C C . TYR B 1 760 ? -31.188 17.188 -2.105 1 96.38 760 TYR B C 1
ATOM 14579 O O . TYR B 1 760 ? -32.094 16.797 -1.381 1 96.38 760 TYR B O 1
ATOM 14587 N N . CYS B 1 761 ? -31.281 18.266 -2.877 1 97.56 761 CYS B N 1
ATOM 14588 C CA . CYS B 1 761 ? -32.5 19.062 -2.859 1 97.56 761 CYS B CA 1
ATOM 14589 C C . CYS B 1 761 ? -32.719 19.766 -4.191 1 97.56 761 CYS B C 1
ATOM 14591 O O . CYS B 1 761 ? -31.766 19.969 -4.953 1 97.56 761 CYS B O 1
ATOM 14593 N N . ASP B 1 762 ? -33.938 20.062 -4.5 1 97.81 762 ASP B N 1
ATOM 14594 C CA . ASP B 1 762 ? -34.281 21.125 -5.453 1 97.81 762 ASP B CA 1
ATOM 14595 C C . ASP B 1 762 ? -34.156 22.5 -4.809 1 97.81 762 ASP B C 1
ATOM 14597 O O . ASP B 1 762 ? -34.25 22.625 -3.59 1 97.81 762 ASP B O 1
ATOM 14601 N N . TYR B 1 763 ? -33.812 23.453 -5.57 1 98.19 763 TYR B N 1
ATOM 14602 C CA . TYR B 1 763 ? -33.688 24.781 -4.996 1 98.19 763 TYR B CA 1
ATOM 14603 C C . TYR B 1 763 ? -34.344 25.828 -5.898 1 98.19 763 TYR B C 1
ATOM 14605 O O . TYR B 1 763 ? -34.438 25.625 -7.109 1 98.19 763 TYR B O 1
ATOM 14613 N N . LYS B 1 764 ? -34.75 26.844 -5.254 1 97.19 764 LYS B N 1
ATOM 14614 C CA . LYS B 1 764 ? -35.469 27.938 -5.914 1 97.19 764 LYS B CA 1
ATOM 14615 C C . LYS B 1 764 ? -35 29.281 -5.359 1 97.19 764 LYS B C 1
ATOM 14617 O O . LYS B 1 764 ? -35 29.5 -4.145 1 97.19 764 LYS B O 1
ATOM 14622 N N . TRP B 1 765 ? -34.531 30.188 -6.27 1 97.88 765 TRP B N 1
ATOM 14623 C CA . TRP B 1 765 ? -34.125 31.547 -5.902 1 97.88 765 TRP B CA 1
ATOM 14624 C C . TRP B 1 765 ? -35.281 32.531 -6.176 1 97.88 765 TRP B C 1
ATOM 14626 O O . TRP B 1 765 ? -35.656 32.719 -7.328 1 97.88 765 TRP B O 1
ATOM 14636 N N . ASN B 1 766 ? -35.75 33.125 -5.129 1 97.5 766 ASN B N 1
ATOM 14637 C CA . ASN B 1 766 ? -36.875 34.062 -5.246 1 97.5 766 ASN B CA 1
ATOM 14638 C C . ASN B 1 766 ? -38.062 33.438 -6.004 1 97.5 766 ASN B C 1
ATOM 14640 O O . ASN B 1 766 ? -38.562 32.406 -5.621 1 97.5 766 ASN B O 1
ATOM 14644 N N . ASP B 1 767 ? -38.406 34.062 -7.207 1 95 767 ASP B N 1
ATOM 14645 C CA . ASP B 1 767 ? -39.594 33.594 -7.918 1 95 767 ASP B CA 1
ATOM 14646 C C . ASP B 1 767 ? -39.219 32.812 -9.172 1 95 767 ASP B C 1
ATOM 14648 O O . ASP B 1 767 ? -40.062 32.5 -10.016 1 95 767 ASP B O 1
ATOM 14652 N N . GLU B 1 768 ? -38 32.375 -9.203 1 96.94 768 GLU B N 1
ATOM 14653 C CA . GLU B 1 768 ? -37.531 31.562 -10.328 1 96.94 768 GLU B CA 1
ATOM 14654 C C . GLU B 1 768 ? -38.062 30.125 -10.242 1 96.94 768 GLU B C 1
ATOM 14656 O O . GLU B 1 768 ? -38.562 29.719 -9.195 1 96.94 768 GLU B O 1
ATOM 14661 N N . PRO B 1 769 ? -38 29.453 -11.344 1 97.19 769 PRO B N 1
ATOM 14662 C CA . PRO B 1 769 ? -38.406 28.047 -11.297 1 97.19 769 PRO B CA 1
ATOM 14663 C C . PRO B 1 769 ? -37.469 27.172 -10.469 1 97.19 769 PRO B C 1
ATOM 14665 O O . PRO B 1 769 ? -36.281 27.5 -10.336 1 97.19 769 PRO B O 1
ATOM 14668 N N . TRP B 1 770 ? -38.062 26.109 -9.953 1 97.62 770 TRP B N 1
ATOM 14669 C CA . TRP B 1 770 ? -37.25 25.141 -9.227 1 97.62 770 TRP B CA 1
ATOM 14670 C C . TRP B 1 770 ? -36.188 24.531 -10.117 1 97.62 770 TRP B C 1
ATOM 14672 O O . TRP B 1 770 ? -36.438 24.266 -11.297 1 97.62 770 TRP B O 1
ATOM 14682 N N . LYS B 1 771 ? -35 24.344 -9.648 1 95.88 771 LYS B N 1
ATOM 14683 C CA . LYS B 1 771 ? -33.906 23.641 -10.289 1 95.88 771 LYS B CA 1
ATOM 14684 C C . LYS B 1 771 ? -33.406 22.484 -9.422 1 95.88 771 LYS B C 1
ATOM 14686 O O . LYS B 1 771 ? -33.625 22.453 -8.219 1 95.88 771 LYS B O 1
ATOM 14691 N N . GLY B 1 772 ? -32.625 21.656 -10.023 1 91.62 772 GLY B N 1
ATOM 14692 C CA . GLY B 1 772 ? -32.094 20.5 -9.32 1 91.62 772 GLY B CA 1
ATOM 14693 C C . GLY B 1 772 ? -32.688 19.188 -9.797 1 91.62 772 GLY B C 1
ATOM 14694 O O . GLY B 1 772 ? -33.25 19.125 -10.883 1 91.62 772 GLY B O 1
ATOM 14695 N N . PRO B 1 773 ? -32.469 18.125 -8.93 1 94.06 773 PRO B N 1
ATOM 14696 C CA . PRO B 1 773 ? -31.828 18.094 -7.609 1 94.06 773 PRO B CA 1
ATOM 14697 C C . PRO B 1 773 ? -30.312 18.312 -7.676 1 94.06 773 PRO B C 1
ATOM 14699 O O . PRO B 1 773 ? -29.672 17.953 -8.664 1 94.06 773 PRO B O 1
ATOM 14702 N N . GLU B 1 774 ? -29.703 18.938 -6.648 1 94.62 774 GLU B N 1
ATOM 14703 C CA . GLU B 1 774 ? -28.281 19.188 -6.441 1 94.62 774 GLU B CA 1
ATOM 14704 C C . GLU B 1 774 ? -27.906 19.016 -4.973 1 94.62 774 GLU B C 1
ATOM 14706 O O . GLU B 1 774 ? -28.75 19.156 -4.086 1 94.62 774 GLU B O 1
ATOM 14711 N N . GLU B 1 775 ? -26.703 18.547 -4.75 1 96.12 775 GLU B N 1
ATOM 14712 C CA . GLU B 1 775 ? -26.203 18.422 -3.383 1 96.12 775 GLU B CA 1
ATOM 14713 C C . GLU B 1 775 ? -26.125 19.781 -2.695 1 96.12 775 GLU B C 1
ATOM 14715 O O . GLU B 1 775 ? -25.766 20.781 -3.32 1 96.12 775 GLU B O 1
ATOM 14720 N N . VAL B 1 776 ? -26.484 19.844 -1.497 1 96.88 776 VAL B N 1
ATOM 14721 C CA . VAL B 1 776 ? -26.797 21.094 -0.8 1 96.88 776 VAL B CA 1
ATOM 14722 C C . VAL B 1 776 ? -25.578 22 -0.777 1 96.88 776 VAL B C 1
ATOM 14724 O O . VAL B 1 776 ? -25.688 23.219 -0.92 1 96.88 776 VAL B O 1
ATOM 14727 N N . LEU B 1 777 ? -24.328 21.5 -0.531 1 95.75 777 LEU B N 1
ATOM 14728 C CA . LEU B 1 777 ? -23.141 22.328 -0.526 1 95.75 777 LEU B CA 1
ATOM 14729 C C . LEU B 1 777 ? -22.844 22.859 -1.927 1 95.75 777 LEU B C 1
ATOM 14731 O O . LEU B 1 777 ? -22.328 23.969 -2.08 1 95.75 777 LEU B O 1
ATOM 14735 N N . ALA B 1 778 ? -23.125 22.016 -2.916 1 94.12 778 ALA B N 1
ATOM 14736 C CA . ALA B 1 778 ? -22.969 22.469 -4.297 1 94.12 778 ALA B CA 1
ATOM 14737 C C . ALA B 1 778 ? -23.938 23.609 -4.613 1 94.12 778 ALA B C 1
ATOM 14739 O O . ALA B 1 778 ? -23.578 24.547 -5.328 1 94.12 778 ALA B O 1
ATOM 14740 N N . VAL B 1 779 ? -25.188 23.516 -4.102 1 96.19 779 VAL B N 1
ATOM 14741 C CA . VAL B 1 779 ? -26.156 24.578 -4.273 1 96.19 779 VAL B CA 1
ATOM 14742 C C . VAL B 1 779 ? -25.609 25.875 -3.68 1 96.19 779 VAL B C 1
ATOM 14744 O O . VAL B 1 779 ? -25.734 26.953 -4.285 1 96.19 779 VAL B O 1
ATOM 14747 N N . ASP B 1 780 ? -25.047 25.734 -2.516 1 95.56 780 ASP B N 1
ATOM 14748 C CA . ASP B 1 780 ? -24.469 26.906 -1.874 1 95.56 780 ASP B CA 1
ATOM 14749 C C . ASP B 1 780 ? -23.391 27.547 -2.75 1 95.56 780 ASP B C 1
ATOM 14751 O O . ASP B 1 780 ? -23.375 28.766 -2.949 1 95.56 780 ASP B O 1
ATOM 14755 N N . GLN B 1 781 ? -22.484 26.781 -3.25 1 92.38 781 GLN B N 1
ATOM 14756 C CA . GLN B 1 781 ? -21.406 27.281 -4.094 1 92.38 781 GLN B CA 1
ATOM 14757 C C . GLN B 1 781 ? -21.953 27.922 -5.363 1 92.38 781 GLN B C 1
ATOM 14759 O O . GLN B 1 781 ? -21.453 28.969 -5.805 1 92.38 781 GLN B O 1
ATOM 14764 N N . LEU B 1 782 ? -22.953 27.266 -5.961 1 93.31 782 LEU B N 1
ATOM 14765 C CA . LEU B 1 782 ? -23.578 27.797 -7.172 1 93.31 782 LEU B CA 1
ATOM 14766 C C . LEU B 1 782 ? -24.203 29.156 -6.918 1 93.31 782 LEU B C 1
ATOM 14768 O O . LEU B 1 782 ? -24.031 30.094 -7.719 1 93.31 782 LEU B O 1
ATOM 14772 N N . MET B 1 783 ? -24.922 29.281 -5.84 1 95.19 783 MET B N 1
ATOM 14773 C CA . MET B 1 783 ? -25.578 30.547 -5.492 1 95.19 783 MET B CA 1
ATOM 14774 C C . MET B 1 783 ? -24.531 31.625 -5.188 1 95.19 783 MET B C 1
ATOM 14776 O O . MET B 1 783 ? -24.703 32.781 -5.57 1 95.19 783 MET B O 1
ATOM 14780 N N . ARG B 1 784 ? -23.484 31.266 -4.492 1 94.5 784 ARG B N 1
ATOM 14781 C CA . ARG B 1 784 ? -22.422 32.219 -4.148 1 94.5 784 ARG B CA 1
ATOM 14782 C C . ARG B 1 784 ? -21.734 32.75 -5.402 1 94.5 784 ARG B C 1
ATOM 14784 O O . ARG B 1 784 ? -21.453 33.938 -5.504 1 94.5 784 ARG B O 1
ATOM 14791 N N . ARG B 1 785 ? -21.438 31.906 -6.344 1 92.06 785 ARG B N 1
ATOM 14792 C CA . ARG B 1 785 ? -20.875 32.344 -7.617 1 92.06 785 ARG B CA 1
ATOM 14793 C C . ARG B 1 785 ? -21.812 33.281 -8.336 1 92.06 785 ARG B C 1
ATOM 14795 O O . ARG B 1 785 ? -21.391 34.344 -8.836 1 92.06 785 ARG B O 1
ATOM 14802 N N . ARG B 1 786 ? -23.047 32.938 -8.391 1 94.5 786 ARG B N 1
ATOM 14803 C CA . ARG B 1 786 ? -24.062 33.719 -9.094 1 94.5 786 ARG B CA 1
ATOM 14804 C C . ARG B 1 786 ? -24.172 35.094 -8.5 1 94.5 786 ARG B C 1
ATOM 14806 O O . ARG B 1 786 ? -24.359 36.094 -9.227 1 94.5 786 ARG B O 1
ATOM 14813 N N . LEU B 1 787 ? -24.094 35.188 -7.199 1 95.75 787 LEU B N 1
ATOM 14814 C CA . LEU B 1 787 ? -24.375 36.438 -6.504 1 95.75 787 LEU B CA 1
ATOM 14815 C C . LEU B 1 787 ? -23.078 37.219 -6.234 1 95.75 787 LEU B C 1
ATOM 14817 O O . LEU B 1 787 ? -23.094 38.281 -5.641 1 95.75 787 LEU B O 1
ATOM 14821 N N . GLY B 1 788 ? -21.906 36.594 -6.645 1 92.31 788 GLY B N 1
ATOM 14822 C CA . GLY B 1 788 ? -20.625 37.25 -6.465 1 92.31 788 GLY B CA 1
ATOM 14823 C C . GLY B 1 788 ? -20.141 37.219 -5.031 1 92.31 788 GLY B C 1
ATOM 14824 O O . GLY B 1 788 ? -19.438 38.156 -4.59 1 92.31 788 GLY B O 1
ATOM 14825 N N . LEU B 1 789 ? -20.547 36.281 -4.23 1 92.94 789 LEU B N 1
ATOM 14826 C CA . LEU B 1 789 ? -20.109 36.094 -2.854 1 92.94 789 LEU B CA 1
ATOM 14827 C C . LEU B 1 789 ? -18.828 35.25 -2.797 1 92.94 789 LEU B C 1
ATOM 14829 O O . LEU B 1 789 ? -18.484 34.594 -3.773 1 92.94 789 LEU B O 1
ATOM 14833 N N . PHE B 1 790 ? -18.109 35.344 -1.696 1 89.31 790 PHE B N 1
ATOM 14834 C CA . PHE B 1 790 ? -16.938 34.469 -1.536 1 89.31 790 PHE B CA 1
ATOM 14835 C C . PHE B 1 790 ? -17.359 33 -1.502 1 89.31 790 PHE B C 1
ATOM 14837 O O . PHE B 1 790 ? -18.422 32.688 -0.961 1 89.31 790 PHE B O 1
ATOM 14844 N N . LEU B 1 791 ? -16.578 32.125 -2.041 1 89.06 791 LEU B N 1
ATOM 14845 C CA . LEU B 1 791 ? -16.828 30.688 -1.979 1 89.06 791 LEU B CA 1
ATOM 14846 C C . LEU B 1 791 ? -16.391 30.125 -0.63 1 89.06 791 LEU B C 1
ATOM 14848 O O . LEU B 1 791 ? -15.445 30.609 -0.018 1 89.06 791 LEU B O 1
ATOM 14852 N N . LYS B 1 792 ? -17.078 29.172 -0.127 1 88.81 792 LYS B N 1
ATOM 14853 C CA . LYS B 1 792 ? -16.75 28.531 1.144 1 88.81 792 LYS B CA 1
ATOM 14854 C C . LYS B 1 792 ? -15.672 27.453 0.957 1 88.81 792 LYS B C 1
ATOM 14856 O O . LYS B 1 792 ? -15.445 27 -0.161 1 88.81 792 LYS B O 1
ATOM 14861 N N . GLY B 1 793 ? -15.031 27.094 1.992 1 84.19 793 GLY B N 1
ATOM 14862 C CA . GLY B 1 793 ? -13.875 26.203 2.09 1 84.19 793 GLY B CA 1
ATOM 14863 C C . GLY B 1 793 ? -12.938 26.578 3.225 1 84.19 793 GLY B C 1
ATOM 14864 O O . GLY B 1 793 ? -13.312 27.328 4.125 1 84.19 793 GLY B O 1
ATOM 14865 N N . ALA B 1 794 ? -11.75 26.047 3.174 1 75.5 794 ALA B N 1
ATOM 14866 C CA . ALA B 1 794 ? -10.844 26.25 4.301 1 75.5 794 ALA B CA 1
ATOM 14867 C C . ALA B 1 794 ? -10.25 27.656 4.281 1 75.5 794 ALA B C 1
ATOM 14869 O O . ALA B 1 794 ? -9.797 28.172 5.312 1 75.5 794 ALA B O 1
ATOM 14870 N N . LYS B 1 795 ? -10.453 28.406 3.152 1 80 795 LYS B N 1
ATOM 14871 C CA . LYS B 1 795 ? -9.633 29.609 3.041 1 80 795 LYS B CA 1
ATOM 14872 C C . LYS B 1 795 ? -10.484 30.812 2.635 1 80 795 LYS B C 1
ATOM 14874 O O . LYS B 1 795 ? -10.062 31.609 1.803 1 80 795 LYS B O 1
ATOM 14879 N N . PHE B 1 796 ? -11.672 30.953 3.266 1 85.12 796 PHE B N 1
ATOM 14880 C CA . PHE B 1 796 ? -12.453 32.156 2.951 1 85.12 796 PHE B CA 1
ATOM 14881 C C . PHE B 1 796 ? -12.305 33.188 4.043 1 85.12 796 PHE B C 1
ATOM 14883 O O . PHE B 1 796 ? -11.617 32.969 5.043 1 85.12 796 PHE B O 1
ATOM 14890 N N . ARG B 1 797 ? -12.789 34.438 3.871 1 91.5 797 ARG B N 1
ATOM 14891 C CA . ARG B 1 797 ? -12.656 35.562 4.797 1 91.5 797 ARG B CA 1
ATOM 14892 C C . ARG B 1 797 ? -13.375 35.281 6.109 1 91.5 797 ARG B C 1
ATOM 14894 O O . ARG B 1 797 ? -14.383 34.562 6.133 1 91.5 797 ARG B O 1
ATOM 14901 N N . GLN B 1 798 ? -12.914 35.875 7.215 1 94 798 GLN B N 1
ATOM 14902 C CA . GLN B 1 798 ? -13.57 35.75 8.516 1 94 798 GLN B CA 1
ATOM 14903 C C . GLN B 1 798 ? -14.859 36.562 8.555 1 94 798 GLN B C 1
ATOM 14905 O O . GLN B 1 798 ? -14.922 37.656 8.016 1 94 798 GLN B O 1
ATOM 14910 N N . PRO B 1 799 ? -15.891 36.031 9.211 1 94.12 799 PRO B N 1
ATOM 14911 C CA . PRO B 1 799 ? -17.172 36.75 9.328 1 94.12 799 PRO B CA 1
ATOM 14912 C C . PRO B 1 799 ? -17.031 38.094 10.031 1 94.12 799 PRO B C 1
ATOM 14914 O O . PRO B 1 799 ? -17.734 39.031 9.695 1 94.12 799 PRO B O 1
ATOM 14917 N N . TYR B 1 800 ? -16.141 38.281 11.055 1 94.69 800 TYR B N 1
ATOM 14918 C CA . TYR B 1 800 ? -16.047 39.531 11.812 1 94.69 800 TYR B CA 1
ATOM 14919 C C . TYR B 1 800 ? -15.562 40.656 10.93 1 94.69 800 TYR B C 1
ATOM 14921 O O . TYR B 1 800 ? -15.711 41.844 11.289 1 94.69 800 TYR B O 1
ATOM 14929 N N . THR B 1 801 ? -14.969 40.312 9.727 1 93.69 801 THR B N 1
ATOM 14930 C CA . THR B 1 801 ? -14.469 41.344 8.82 1 93.69 801 THR B CA 1
ATOM 14931 C C . THR B 1 801 ? -15.594 41.875 7.941 1 93.69 801 THR B C 1
ATOM 14933 O O . THR B 1 801 ? -15.406 42.844 7.207 1 93.69 801 THR B O 1
ATOM 14936 N N . ILE B 1 802 ? -16.766 41.281 8.008 1 93.38 802 ILE B N 1
ATOM 14937 C CA . ILE B 1 802 ? -17.906 41.688 7.18 1 93.38 802 ILE B CA 1
ATOM 14938 C C . ILE B 1 802 ? -18.719 42.75 7.906 1 93.38 802 ILE B C 1
ATOM 14940 O O . ILE B 1 802 ? -19.219 42.531 9.008 1 93.38 802 ILE B O 1
ATOM 14944 N N . PRO B 1 803 ? -18.859 43.875 7.266 1 92.5 803 PRO B N 1
ATOM 14945 C CA . PRO B 1 803 ? -19.641 44.938 7.902 1 92.5 803 PRO B CA 1
ATOM 14946 C C . PRO B 1 803 ? -21.109 44.562 8.078 1 92.5 803 PRO B C 1
ATOM 14948 O O . PRO B 1 803 ? -21.656 43.781 7.289 1 92.5 803 PRO B O 1
ATOM 14951 N N . GLN B 1 804 ? -21.734 45.156 9.047 1 91.81 804 GLN B N 1
ATOM 14952 C CA . GLN B 1 804 ? -23.109 44.844 9.414 1 91.81 804 GLN B CA 1
ATOM 14953 C C . GLN B 1 804 ? -24.062 45.062 8.242 1 91.81 804 GLN B C 1
ATOM 14955 O O . GLN B 1 804 ? -25.016 44.312 8.055 1 91.81 804 GLN B O 1
ATOM 14960 N N . GLU B 1 805 ? -23.844 46.031 7.434 1 91.81 805 GLU B N 1
ATOM 14961 C CA . GLU B 1 805 ? -24.719 46.406 6.32 1 91.81 805 GLU B CA 1
ATOM 14962 C C . GLU B 1 805 ? -24.703 45.312 5.242 1 91.81 805 GLU B C 1
ATOM 14964 O O . GLU B 1 805 ? -25.672 45.188 4.48 1 91.81 805 GLU B O 1
ATOM 14969 N N . LYS B 1 806 ? -23.625 44.562 5.219 1 92.19 806 LYS B N 1
ATOM 14970 C CA . LYS B 1 806 ? -23.484 43.531 4.176 1 92.19 806 LYS B CA 1
ATOM 14971 C C . LYS B 1 806 ? -23.953 42.188 4.664 1 92.19 806 LYS B C 1
ATOM 14973 O O . LYS B 1 806 ? -23.922 41.188 3.914 1 92.19 806 LYS B O 1
ATOM 14978 N N . ARG B 1 807 ? -24.422 42.125 5.809 1 93.94 807 ARG B N 1
ATOM 14979 C CA . ARG B 1 807 ? -24.812 40.844 6.414 1 93.94 807 ARG B CA 1
ATOM 14980 C C . ARG B 1 807 ? -26.281 40.531 6.125 1 93.94 807 ARG B C 1
ATOM 14982 O O . ARG B 1 807 ? -26.75 39.438 6.379 1 93.94 807 ARG B O 1
ATOM 14989 N N . ARG B 1 808 ? -26.984 41.469 5.547 1 92.81 808 ARG B N 1
ATOM 14990 C CA . ARG B 1 808 ? -28.406 41.281 5.293 1 92.81 808 ARG B CA 1
ATOM 14991 C C . ARG B 1 808 ? -28.656 40.281 4.184 1 92.81 808 ARG B C 1
ATOM 14993 O O . ARG B 1 808 ? -27.797 40.062 3.326 1 92.81 808 ARG B O 1
ATOM 15000 N N . GLY B 1 809 ? -29.844 39.688 4.25 1 95 809 GLY B N 1
ATOM 15001 C CA . GLY B 1 809 ? -30.234 38.781 3.188 1 95 809 GLY B CA 1
ATOM 15002 C C . GLY B 1 809 ? -30.344 39.469 1.834 1 95 809 GLY B C 1
ATOM 15003 O O . GLY B 1 809 ? -30.75 40.625 1.742 1 95 809 GLY B O 1
ATOM 15004 N N . ILE B 1 810 ? -29.984 38.719 0.842 1 96.56 810 ILE B N 1
ATOM 15005 C CA . ILE B 1 810 ? -30.016 39.219 -0.53 1 96.56 810 ILE B CA 1
ATOM 15006 C C . ILE B 1 810 ? -31.312 38.781 -1.207 1 96.56 810 ILE B C 1
ATOM 15008 O O . ILE B 1 810 ? -31.844 39.5 -2.051 1 96.56 810 ILE B O 1
ATOM 15012 N N . GLY B 1 811 ? -31.75 37.656 -0.865 1 97.19 811 GLY B N 1
ATOM 15013 C CA . GLY B 1 811 ? -32.969 37.062 -1.425 1 97.19 811 GLY B CA 1
ATOM 15014 C C . GLY B 1 811 ? -33.438 35.812 -0.701 1 97.19 811 GLY B C 1
ATOM 15015 O O . GLY B 1 811 ? -32.844 35.438 0.305 1 97.19 811 GLY B O 1
ATOM 15016 N N . ARG B 1 812 ? -34.594 35.375 -1.267 1 97.19 812 ARG B N 1
ATOM 15017 C CA . ARG B 1 812 ? -35.188 34.188 -0.671 1 97.19 812 ARG B CA 1
ATOM 15018 C C . ARG B 1 812 ? -34.781 32.938 -1.415 1 97.19 812 ARG B C 1
ATOM 15020 O O . ARG B 1 812 ? -35 32.812 -2.623 1 97.19 812 ARG B O 1
ATOM 15027 N N . LEU B 1 813 ? -34.094 31.984 -0.708 1 98.44 813 LEU B N 1
ATOM 15028 C CA . LEU B 1 813 ? -33.719 30.688 -1.246 1 98.44 813 LEU B CA 1
ATOM 15029 C C . LEU B 1 813 ? -34.562 29.578 -0.607 1 98.44 813 LEU B C 1
ATOM 15031 O O . LEU B 1 813 ? -34.625 29.484 0.62 1 98.44 813 LEU B O 1
ATOM 15035 N N . ARG B 1 814 ? -35.25 28.812 -1.385 1 98.25 814 ARG B N 1
ATOM 15036 C CA . ARG B 1 814 ? -36 27.672 -0.899 1 98.25 814 ARG B CA 1
ATOM 15037 C C . ARG B 1 814 ? -35.344 26.359 -1.335 1 98.25 814 ARG B C 1
ATOM 15039 O O . ARG B 1 814 ? -34.875 26.234 -2.461 1 98.25 814 ARG B O 1
ATOM 15046 N N . LEU B 1 815 ? -35.25 25.469 -0.449 1 98.5 815 LEU B N 1
ATOM 15047 C CA . LEU B 1 815 ? -34.781 24.109 -0.698 1 98.5 815 LEU B CA 1
ATOM 15048 C C . LEU B 1 815 ? -35.906 23.109 -0.496 1 98.5 815 LEU B C 1
ATOM 15050 O O . LEU B 1 815 ? -36.719 23.266 0.409 1 98.5 815 LEU B O 1
ATOM 15054 N N . ARG B 1 816 ? -35.969 22.125 -1.324 1 98.38 816 ARG B N 1
ATOM 15055 C CA . ARG B 1 816 ? -36.969 21.062 -1.205 1 98.38 816 ARG B CA 1
ATOM 15056 C C . ARG B 1 816 ? -36.281 19.688 -1.194 1 98.38 816 ARG B C 1
ATOM 15058 O O . ARG B 1 816 ? -35.625 19.312 -2.17 1 98.38 816 ARG B O 1
ATOM 15065 N N . PHE B 1 817 ? -36.438 18.984 -0.064 1 98.19 817 PHE B N 1
ATOM 15066 C CA . PHE B 1 817 ? -35.875 17.641 0.102 1 98.19 817 PHE B CA 1
ATOM 15067 C C . PHE B 1 817 ? -36.969 16.594 -0.054 1 98.19 817 PHE B C 1
ATOM 15069 O O . PHE B 1 817 ? -38.094 16.781 0.4 1 98.19 817 PHE B O 1
ATOM 15076 N N . ASN B 1 818 ? -36.594 15.484 -0.71 1 96.75 818 ASN B N 1
ATOM 15077 C CA . ASN B 1 818 ? -37.469 14.328 -0.762 1 96.75 818 ASN B CA 1
ATOM 15078 C C . ASN B 1 818 ? -37.312 13.445 0.475 1 96.75 818 ASN B C 1
ATOM 15080 O O . ASN B 1 818 ? -36.188 13.125 0.876 1 96.75 818 ASN B O 1
ATOM 15084 N N . VAL B 1 819 ? -38.406 13.109 1.128 1 98 819 VAL B N 1
ATOM 15085 C CA . VAL B 1 819 ? -38.438 12.156 2.23 1 98 819 VAL B CA 1
ATOM 15086 C C . VAL B 1 819 ? -39.312 10.953 1.838 1 98 819 VAL B C 1
ATOM 15088 O O . VAL B 1 819 ? -40.531 11.016 1.88 1 98 819 VAL B O 1
ATOM 15091 N N . ASN B 1 820 ? -38.625 9.898 1.494 1 96.69 820 ASN B N 1
ATOM 15092 C CA . ASN B 1 820 ? -39.312 8.664 1.109 1 96.69 820 ASN B CA 1
ATOM 15093 C C . ASN B 1 820 ? -39.406 7.691 2.277 1 96.69 820 ASN B C 1
ATOM 15095 O O . ASN B 1 820 ? -38.406 7.391 2.926 1 96.69 820 ASN B O 1
ATOM 15099 N N . SER B 1 821 ? -40.625 7.227 2.562 1 97.81 821 SER B N 1
ATOM 15100 C CA . SER B 1 821 ? -40.812 6.332 3.701 1 97.81 821 SER B CA 1
ATOM 15101 C C . SER B 1 821 ? -41.625 5.094 3.311 1 97.81 821 SER B C 1
ATOM 15103 O O . SER B 1 821 ? -42.656 5.207 2.662 1 97.81 821 SER B O 1
ATOM 15105 N N . LYS B 1 822 ? -41.156 3.955 3.641 1 95 822 LYS B N 1
ATOM 15106 C CA . LYS B 1 822 ? -41.844 2.682 3.453 1 95 822 LYS B CA 1
ATOM 15107 C C . LYS B 1 822 ? -42.531 2.238 4.738 1 95 822 LYS B C 1
ATOM 15109 O O . LYS B 1 822 ? -43.031 1.112 4.824 1 95 822 LYS B O 1
ATOM 15114 N N . ALA B 1 823 ? -42.469 3.08 5.715 1 95.44 823 ALA B N 1
ATOM 15115 C CA . ALA B 1 823 ? -43.125 2.814 7.004 1 95.44 823 ALA B CA 1
ATOM 15116 C C . ALA B 1 823 ? -43.719 4.086 7.586 1 95.44 823 ALA B C 1
ATOM 15118 O O . ALA B 1 823 ? -43.312 5.195 7.23 1 95.44 823 ALA B O 1
ATOM 15119 N N . SER B 1 824 ? -44.688 3.889 8.461 1 96.81 824 SER B N 1
ATOM 15120 C CA . SER B 1 824 ? -45.188 5.035 9.203 1 96.81 824 SER B CA 1
ATOM 15121 C C . SER B 1 824 ? -44.312 5.355 10.398 1 96.81 824 SER B C 1
ATOM 15123 O O . SER B 1 824 ? -43.875 4.453 11.117 1 96.81 824 SER B O 1
ATOM 15125 N N . VAL B 1 825 ? -44.031 6.551 10.547 1 97.75 825 VAL B N 1
ATOM 15126 C CA . VAL B 1 825 ? -43.219 7.035 11.664 1 97.75 825 VAL B CA 1
ATOM 15127 C C . VAL B 1 825 ? -44.031 8.047 12.484 1 97.75 825 VAL B C 1
ATOM 15129 O O . VAL B 1 825 ? -44.344 9.125 11.984 1 97.75 825 VAL B O 1
ATOM 15132 N N . GLU B 1 826 ? -44.25 7.77 13.719 1 96.56 826 GLU B N 1
ATOM 15133 C CA . GLU B 1 826 ? -45.094 8.609 14.547 1 96.56 826 GLU B CA 1
ATOM 15134 C C . GLU B 1 826 ? -44.312 9.766 15.156 1 96.56 826 GLU B C 1
ATOM 15136 O O . GLU B 1 826 ? -44.844 10.875 15.305 1 96.56 826 GLU B O 1
ATOM 15141 N N . LYS B 1 827 ? -43.156 9.492 15.633 1 95.81 827 LYS B N 1
ATOM 15142 C CA . LYS B 1 827 ? -42.344 10.492 16.297 1 95.81 827 LYS B CA 1
ATOM 15143 C C . LYS B 1 827 ? -40.938 10.555 15.656 1 95.81 827 LYS B C 1
ATOM 15145 O O . LYS B 1 827 ? -40.312 9.523 15.43 1 95.81 827 LYS B O 1
ATOM 15150 N N . SER B 1 828 ? -40.531 11.648 15.273 1 97.69 828 SER B N 1
ATOM 15151 C CA . SER B 1 828 ? -39.188 11.922 14.766 1 97.69 828 SER B CA 1
ATOM 15152 C C . SER B 1 828 ? -38.781 13.367 15.031 1 97.69 828 SER B C 1
ATOM 15154 O O . SER B 1 828 ? -39.562 14.141 15.609 1 97.69 828 SER B O 1
ATOM 15156 N N . MET B 1 829 ? -37.531 13.672 14.844 1 98.44 829 MET B N 1
ATOM 15157 C CA . MET B 1 829 ? -37 15.016 15.047 1 98.44 829 MET B CA 1
ATOM 15158 C C . MET B 1 829 ? -36.219 15.484 13.82 1 98.44 829 MET B C 1
ATOM 15160 O O . MET B 1 829 ? -35.594 14.68 13.133 1 98.44 829 MET B O 1
ATOM 15164 N N . LEU B 1 830 ? -36.344 16.719 13.57 1 98.56 830 LEU B N 1
ATOM 15165 C CA . LEU B 1 830 ? -35.469 17.375 12.594 1 98.56 830 LEU B CA 1
ATOM 15166 C C . LEU B 1 830 ? -34.281 18 13.273 1 98.56 830 LEU B C 1
ATOM 15168 O O . LEU B 1 830 ? -34.406 18.734 14.258 1 98.56 830 LEU B O 1
ATOM 15172 N N . ALA B 1 831 ? -33.094 17.656 12.914 1 98.69 831 ALA B N 1
ATOM 15173 C CA . ALA B 1 831 ? -31.875 18.297 13.352 1 98.69 831 ALA B CA 1
ATOM 15174 C C . ALA B 1 831 ? -31.359 19.281 12.305 1 98.69 831 ALA B C 1
ATOM 15176 O O . ALA B 1 831 ? -31.125 18.922 11.156 1 98.69 831 ALA B O 1
ATOM 15177 N N . ILE B 1 832 ? -31.203 20.484 12.641 1 98.19 832 ILE B N 1
ATOM 15178 C CA . ILE B 1 832 ? -30.906 21.562 11.703 1 98.19 832 ILE B CA 1
ATOM 15179 C C . ILE B 1 832 ? -30.141 22.672 12.414 1 98.19 832 ILE B C 1
ATOM 15181 O O . ILE B 1 832 ? -30.266 22.844 13.633 1 98.19 832 ILE B O 1
ATOM 15185 N N . GLU B 1 833 ? -29.312 23.375 11.703 1 97 833 GLU B N 1
ATOM 15186 C CA . GLU B 1 833 ? -28.609 24.531 12.25 1 97 833 GLU B CA 1
ATOM 15187 C C . GLU B 1 833 ? -29.469 25.781 12.141 1 97 833 GLU B C 1
ATOM 15189 O O . GLU B 1 833 ? -30.188 25.969 11.156 1 97 833 GLU B O 1
ATOM 15194 N N . SER B 1 834 ? -29.469 26.594 13.148 1 95.06 834 SER B N 1
ATOM 15195 C CA . SER B 1 834 ? -30.109 27.906 13.203 1 95.06 834 SER B CA 1
ATOM 15196 C C . SER B 1 834 ? -31.578 27.828 12.805 1 95.06 834 SER B C 1
ATOM 15198 O O . SER B 1 834 ? -32.031 28.578 11.938 1 95.06 834 SER B O 1
ATOM 15200 N N . PRO B 1 835 ? -32.344 27.031 13.453 1 96.81 835 PRO B N 1
ATOM 15201 C CA . PRO B 1 835 ? -33.75 26.922 13.094 1 96.81 835 PRO B CA 1
ATOM 15202 C C . PRO B 1 835 ? -34.5 28.25 13.195 1 96.81 835 PRO B C 1
ATOM 15204 O O . PRO B 1 835 ? -35.531 28.438 12.539 1 96.81 835 PRO B O 1
ATOM 15207 N N . ASP B 1 836 ? -34 29.172 13.945 1 94.38 836 ASP B N 1
ATOM 15208 C CA . ASP B 1 836 ? -34.625 30.484 14.133 1 94.38 836 ASP B CA 1
ATOM 15209 C C . ASP B 1 836 ? -34.562 31.312 12.859 1 94.38 836 ASP B C 1
ATOM 15211 O O . ASP B 1 836 ? -35.281 32.312 12.711 1 94.38 836 ASP B O 1
ATOM 15215 N N . LYS B 1 837 ? -33.719 30.938 11.906 1 94.06 837 LYS B N 1
ATOM 15216 C CA . LYS B 1 837 ? -33.5 31.719 10.688 1 94.06 837 LYS B CA 1
ATOM 15217 C C . LYS B 1 837 ? -34.125 31 9.484 1 94.06 837 LYS B C 1
ATOM 15219 O O . LYS B 1 837 ? -33.875 31.391 8.336 1 94.06 837 LYS B O 1
ATOM 15224 N N . VAL B 1 838 ? -34.844 29.953 9.75 1 96.81 838 VAL B N 1
ATOM 15225 C CA . VAL B 1 838 ? -35.375 29.125 8.664 1 96.81 838 VAL B CA 1
ATOM 15226 C C . VAL B 1 838 ? -36.875 28.969 8.82 1 96.81 838 VAL B C 1
ATOM 15228 O O . VAL B 1 838 ? -37.406 28.891 9.945 1 96.81 838 VAL B O 1
ATOM 15231 N N . LYS B 1 839 ? -37.594 29.016 7.746 1 97.56 839 LYS B N 1
ATOM 15232 C CA . LYS B 1 839 ? -38.969 28.531 7.711 1 97.56 839 LYS B CA 1
ATOM 15233 C C . LYS B 1 839 ? -39.031 27.141 7.086 1 97.56 839 LYS B C 1
ATOM 15235 O O . LYS B 1 839 ? -38.25 26.812 6.18 1 97.56 839 LYS B O 1
ATOM 15240 N N . ALA B 1 840 ? -39.938 26.344 7.613 1 98.19 840 ALA B N 1
ATOM 15241 C CA . ALA B 1 840 ? -40 24.969 7.125 1 98.19 840 ALA B CA 1
ATOM 15242 C C . ALA B 1 840 ? -41.469 24.547 6.859 1 98.19 840 ALA B C 1
ATOM 15244 O O . ALA B 1 840 ? -42.375 24.984 7.555 1 98.19 840 ALA B O 1
ATOM 15245 N N . TYR B 1 841 ? -41.656 23.734 5.836 1 98.12 841 TYR B N 1
ATOM 15246 C CA . TYR B 1 841 ? -42.938 23.141 5.457 1 98.12 841 TYR B CA 1
ATOM 15247 C C . TYR B 1 841 ? -42.812 21.656 5.18 1 98.12 841 TYR B C 1
ATOM 15249 O O . TYR B 1 841 ? -41.812 21.219 4.586 1 98.12 841 TYR B O 1
ATOM 15257 N N . PHE B 1 842 ? -43.688 20.906 5.742 1 97.94 842 PHE B N 1
ATOM 15258 C CA . PHE B 1 842 ? -43.781 19.484 5.441 1 97.94 842 PHE B CA 1
ATOM 15259 C C . PHE B 1 842 ? -45.062 19.188 4.672 1 97.94 842 PHE B C 1
ATOM 15261 O O . PHE B 1 842 ? -46.156 19.359 5.199 1 97.94 842 PHE B O 1
ATOM 15268 N N . ASP B 1 843 ? -44.906 18.797 3.484 1 97.88 843 ASP B N 1
ATOM 15269 C CA . ASP B 1 843 ? -46 18.609 2.568 1 97.88 843 ASP B CA 1
ATOM 15270 C C . ASP B 1 843 ? -46.906 19.844 2.514 1 97.88 843 ASP B C 1
ATOM 15272 O O . ASP B 1 843 ? -48.125 19.75 2.617 1 97.88 843 ASP B O 1
ATOM 15276 N N . GLY B 1 844 ? -46.25 20.938 2.457 1 96.56 844 GLY B N 1
ATOM 15277 C CA . GLY B 1 844 ? -46.938 22.203 2.287 1 96.56 844 GLY B CA 1
ATOM 15278 C C . GLY B 1 844 ? -47.438 22.797 3.594 1 96.56 844 GLY B C 1
ATOM 15279 O O . GLY B 1 844 ? -47.844 23.953 3.643 1 96.56 844 GLY B O 1
ATOM 15280 N N . LYS B 1 845 ? -47.344 22.109 4.672 1 97.69 845 LYS B N 1
ATOM 15281 C CA . LYS B 1 845 ? -47.781 22.594 5.969 1 97.69 845 LYS B CA 1
ATOM 15282 C C . LYS B 1 845 ? -46.625 23.125 6.801 1 97.69 845 LYS B C 1
ATOM 15284 O O . LYS B 1 845 ? -45.594 22.469 6.914 1 97.69 845 LYS B O 1
ATOM 15289 N N . PRO B 1 846 ? -46.812 24.25 7.383 1 97.31 846 PRO B N 1
ATOM 15290 C CA . PRO B 1 846 ? -45.719 24.828 8.188 1 97.31 846 PRO B CA 1
ATOM 15291 C C . PRO B 1 846 ? -45.344 23.969 9.391 1 97.31 846 PRO B C 1
ATOM 15293 O O . PRO B 1 846 ? -46.25 23.375 10.023 1 97.31 846 PRO B O 1
ATOM 15296 N N . ILE B 1 847 ? -44.125 23.938 9.695 1 96.69 847 ILE B N 1
ATOM 15297 C CA . ILE B 1 847 ? -43.562 23.234 10.844 1 96.69 847 ILE B CA 1
ATOM 15298 C C . ILE B 1 847 ? -43.094 24.25 11.883 1 96.69 847 ILE B C 1
ATOM 15300 O O . ILE B 1 847 ? -42.469 25.266 11.531 1 96.69 847 ILE B O 1
ATOM 15304 N N . ASP B 1 848 ? -43.375 24.016 13.133 1 95.69 848 ASP B N 1
ATOM 15305 C CA . ASP B 1 848 ? -42.781 24.812 14.219 1 95.69 848 ASP B CA 1
ATOM 15306 C C . ASP B 1 848 ? -41.312 24.422 14.445 1 95.69 848 ASP B C 1
ATOM 15308 O O . ASP B 1 848 ? -41.031 23.281 14.781 1 95.69 848 ASP B O 1
ATOM 15312 N N . LEU B 1 849 ? -40.438 25.344 14.305 1 96.81 849 LEU B N 1
ATOM 15313 C CA . LEU B 1 849 ? -39 25.047 14.383 1 96.81 849 LEU B CA 1
ATOM 15314 C C . LEU B 1 849 ? -38.438 25.453 15.742 1 96.81 849 LEU B C 1
ATOM 15316 O O . LEU B 1 849 ? -37.25 25.719 15.875 1 96.81 849 LEU B O 1
ATOM 15320 N N . THR B 1 850 ? -39.25 25.547 16.781 1 96.88 850 THR B N 1
ATOM 15321 C CA . THR B 1 850 ? -38.75 25.766 18.125 1 96.88 850 THR B CA 1
ATOM 15322 C C . THR B 1 850 ? -37.938 24.578 18.609 1 96.88 850 THR B C 1
ATOM 15324 O O . THR B 1 850 ? -38.438 23.469 18.719 1 96.88 850 THR B O 1
ATOM 15327 N N . PRO B 1 851 ? -36.688 24.844 18.859 1 97.38 851 PRO B N 1
ATOM 15328 C CA . PRO B 1 851 ? -35.844 23.703 19.25 1 97.38 851 PRO B CA 1
ATOM 15329 C C . PRO B 1 851 ? -36.188 23.141 20.625 1 97.38 851 PRO B C 1
ATOM 15331 O O . PRO B 1 851 ? -36.562 23.891 21.516 1 97.38 851 PRO B O 1
ATOM 15334 N N . ASN B 1 852 ? -36 21.906 20.891 1 95.44 852 ASN B N 1
ATOM 15335 C CA . ASN B 1 852 ? -36.219 21.266 22.188 1 95.44 852 ASN B CA 1
ATOM 15336 C C . ASN B 1 852 ? -34.938 20.641 22.719 1 95.44 852 ASN B C 1
ATOM 15338 O O . ASN B 1 852 ? -34.844 20.359 23.922 1 95.44 852 ASN B O 1
ATOM 15342 N N . ALA B 1 853 ? -33.969 20.406 21.969 1 97.06 853 ALA B N 1
ATOM 15343 C CA . ALA B 1 853 ? -32.688 19.844 22.328 1 97.06 853 ALA B CA 1
ATOM 15344 C C . ALA B 1 853 ? -31.672 20.047 21.203 1 97.06 853 ALA B C 1
ATOM 15346 O O . ALA B 1 853 ? -31.812 20.953 20.391 1 97.06 853 ALA B O 1
ATOM 15347 N N . TRP B 1 854 ? -30.562 19.406 21.25 1 97.62 854 TRP B N 1
ATOM 15348 C CA . TRP B 1 854 ? -29.547 19.391 20.203 1 97.62 854 TRP B CA 1
ATOM 15349 C C . TRP B 1 854 ? -29.031 17.969 19.969 1 97.62 854 TRP B C 1
ATOM 15351 O O . TRP B 1 854 ? -29.297 17.062 20.766 1 97.62 854 TRP B O 1
ATOM 15361 N N . TRP B 1 855 ? -28.406 17.734 18.797 1 98.06 855 TRP B N 1
ATOM 15362 C CA . TRP B 1 855 ? -27.859 16.438 18.406 1 98.06 855 TRP B CA 1
ATOM 15363 C C . TRP B 1 855 ? -26.422 16.578 17.906 1 98.06 855 TRP B C 1
ATOM 15365 O O . TRP B 1 855 ? -26.156 17.344 16.984 1 98.06 855 TRP B O 1
ATOM 15375 N N . VAL B 1 856 ? -25.453 15.875 18.516 1 97.5 856 VAL B N 1
ATOM 15376 C CA . VAL B 1 856 ? -24.031 15.781 18.188 1 97.5 856 VAL B CA 1
ATOM 15377 C C . VAL B 1 856 ? -23.328 17.078 18.578 1 97.5 856 VAL B C 1
ATOM 15379 O O . VAL B 1 856 ? -22.266 17.062 19.219 1 97.5 856 VAL B O 1
ATOM 15382 N N . ASP B 1 857 ? -23.891 18.219 18.203 1 97.44 857 ASP B N 1
ATOM 15383 C CA . ASP B 1 857 ? -23.359 19.547 18.484 1 97.44 857 ASP B CA 1
ATOM 15384 C C . ASP B 1 857 ? -24.469 20.5 18.922 1 97.44 857 ASP B C 1
ATOM 15386 O O . ASP B 1 857 ? -25.578 20.438 18.406 1 97.44 857 ASP B O 1
ATOM 15390 N N . LYS B 1 858 ? -24.094 21.422 19.781 1 96.06 858 LYS B N 1
ATOM 15391 C CA . LYS B 1 858 ? -25.078 22.344 20.359 1 96.06 858 LYS B CA 1
ATOM 15392 C C . LYS B 1 858 ? -25.672 23.234 19.281 1 96.06 858 LYS B C 1
ATOM 15394 O O . LYS B 1 858 ? -26.781 23.75 19.438 1 96.06 858 LYS B O 1
ATOM 15399 N N . SER B 1 859 ? -24.953 23.391 18.203 1 96.19 859 SER B N 1
ATOM 15400 C CA . SER B 1 859 ? -25.453 24.234 17.109 1 96.19 859 SER B CA 1
ATOM 15401 C C . SER B 1 859 ? -26.328 23.438 16.156 1 96.19 859 SER B C 1
ATOM 15403 O O . SER B 1 859 ? -26.938 24 15.242 1 96.19 859 SER B O 1
ATOM 15405 N N . ILE B 1 860 ? -26.422 22.188 16.25 1 97.94 860 ILE B N 1
ATOM 15406 C CA . ILE B 1 860 ? -27.359 21.344 15.516 1 97.94 860 ILE B CA 1
ATOM 15407 C C . ILE B 1 860 ? -28.547 21 16.406 1 97.94 860 ILE B C 1
ATOM 15409 O O . ILE B 1 860 ? -28.562 19.953 17.047 1 97.94 860 ILE B O 1
ATOM 15413 N N . GLU B 1 861 ? -29.5 21.844 16.312 1 98.19 861 GLU B N 1
ATOM 15414 C CA . GLU B 1 861 ? -30.641 21.797 17.234 1 98.19 861 GLU B CA 1
ATOM 15415 C C . GLU B 1 861 ? -31.734 20.859 16.703 1 98.19 861 GLU B C 1
ATOM 15417 O O . GLU B 1 861 ? -31.891 20.719 15.492 1 98.19 861 GLU B O 1
ATOM 15422 N N . THR B 1 862 ? -32.375 20.156 17.609 1 98.25 862 THR B N 1
ATOM 15423 C CA . THR B 1 862 ? -33.469 19.25 17.219 1 98.25 862 THR B CA 1
ATOM 15424 C C . THR B 1 862 ? -34.812 19.891 17.438 1 98.25 862 THR B C 1
ATOM 15426 O O . THR B 1 862 ? -35.031 20.625 18.406 1 98.25 862 THR B O 1
ATOM 15429 N N . VAL B 1 863 ? -35.688 19.656 16.484 1 97.94 863 VAL B N 1
ATOM 15430 C CA . VAL B 1 863 ? -37.094 20.125 16.5 1 97.94 863 VAL B CA 1
ATOM 15431 C C . VAL B 1 863 ? -38.031 18.938 16.297 1 97.94 863 VAL B C 1
ATOM 15433 O O . VAL B 1 863 ? -37.719 18.016 15.547 1 97.94 863 VAL B O 1
ATOM 15436 N N . SER B 1 864 ? -39.156 19.016 17 1 97.38 864 SER B N 1
ATOM 15437 C CA . SER B 1 864 ? -40.156 17.969 16.781 1 97.38 864 SER B CA 1
ATOM 15438 C C . SER B 1 864 ? -40.656 17.969 15.336 1 97.38 864 SER B C 1
ATOM 15440 O O . SER B 1 864 ? -40.906 19.031 14.766 1 97.38 864 SER B O 1
ATOM 15442 N N . PHE B 1 865 ? -40.75 16.844 14.758 1 97.75 865 PHE B N 1
ATOM 15443 C CA . PHE B 1 865 ? -41.156 16.703 13.367 1 97.75 865 PHE B CA 1
ATOM 15444 C C . PHE B 1 865 ? -42.531 16.047 13.258 1 97.75 865 PHE B C 1
ATOM 15446 O O . PHE B 1 865 ? -42.875 15.18 14.07 1 97.75 865 PHE B O 1
ATOM 15453 N N . PRO B 1 866 ? -43.344 16.422 12.305 1 97.19 866 PRO B N 1
ATOM 15454 C CA . PRO B 1 866 ? -44.656 15.797 12.141 1 97.19 866 PRO B CA 1
ATOM 15455 C C . PRO B 1 866 ? -44.562 14.305 11.805 1 97.19 866 PRO B C 1
ATOM 15457 O O . PRO B 1 866 ? -43.5 13.844 11.328 1 97.19 866 PRO B O 1
ATOM 15460 N N . PRO B 1 867 ? -45.625 13.555 12.102 1 97.5 867 PRO B N 1
ATOM 15461 C CA . PRO B 1 867 ? -45.625 12.148 11.695 1 97.5 867 PRO B CA 1
ATOM 15462 C C . PRO B 1 867 ? -45.438 11.969 10.195 1 97.5 867 PRO B C 1
ATOM 15464 O O . PRO B 1 867 ? -45.938 12.758 9.398 1 97.5 867 PRO B O 1
ATOM 15467 N N . ILE B 1 868 ? -44.75 10.984 9.836 1 98.25 868 ILE B N 1
ATOM 15468 C CA . ILE B 1 868 ? -44.469 10.656 8.438 1 98.25 868 ILE B CA 1
ATOM 15469 C C . ILE B 1 868 ? -45.25 9.406 8.039 1 98.25 868 ILE B C 1
ATOM 15471 O O . ILE B 1 868 ? -44.969 8.312 8.539 1 98.25 868 ILE B O 1
ATOM 15475 N N . ALA B 1 869 ? -46.156 9.547 7.156 1 97.5 869 ALA B N 1
ATOM 15476 C CA . ALA B 1 869 ? -46.875 8.398 6.629 1 97.5 869 ALA B CA 1
ATOM 15477 C C . ALA B 1 869 ? -46.062 7.664 5.566 1 97.5 869 ALA B C 1
ATOM 15479 O O . ALA B 1 869 ? -45.094 8.195 5.055 1 97.5 869 ALA B O 1
ATOM 15480 N N . GLU B 1 870 ? -46.438 6.457 5.328 1 97.44 870 GLU B N 1
ATOM 15481 C CA . GLU B 1 870 ? -45.844 5.758 4.195 1 97.44 870 GLU B CA 1
ATOM 15482 C C . GLU B 1 870 ? -46.062 6.523 2.895 1 97.44 870 GLU B C 1
ATOM 15484 O O . GLU B 1 870 ? -47.156 7.059 2.66 1 97.44 870 GLU B O 1
ATOM 15489 N N . GLY B 1 871 ? -44.969 6.617 2.133 1 97.19 871 GLY B N 1
ATOM 15490 C CA . GLY B 1 871 ? -45.094 7.316 0.864 1 97.19 871 GLY B CA 1
ATOM 15491 C C . GLY B 1 871 ? -44 8.352 0.649 1 97.19 871 GLY B C 1
ATOM 15492 O O . GLY B 1 871 ? -42.938 8.289 1.279 1 97.19 871 GLY B O 1
ATOM 15493 N N . LYS B 1 872 ? -44.281 9.148 -0.374 1 97.56 872 LYS B N 1
ATOM 15494 C CA . LYS B 1 872 ? -43.344 10.211 -0.735 1 97.56 872 LYS B CA 1
ATOM 15495 C C . LYS B 1 872 ? -43.781 11.547 -0.139 1 97.56 872 LYS B C 1
ATOM 15497 O O . LYS B 1 872 ? -44.938 11.914 -0.2 1 97.56 872 LYS B O 1
ATOM 15502 N N . HIS B 1 873 ? -42.844 12.227 0.542 1 98.06 873 HIS B N 1
ATOM 15503 C CA . HIS B 1 873 ? -43.125 13.508 1.183 1 98.06 873 HIS B CA 1
ATOM 15504 C C . HIS B 1 873 ? -42.062 14.539 0.818 1 98.06 873 HIS B C 1
ATOM 15506 O O . HIS B 1 873 ? -41 14.188 0.283 1 98.06 873 HIS B O 1
ATOM 15512 N N . LEU B 1 874 ? -42.375 15.766 1.069 1 98.12 874 LEU B N 1
ATOM 15513 C CA . LEU B 1 874 ? -41.469 16.859 0.755 1 98.12 874 LEU B CA 1
ATOM 15514 C C . LEU B 1 874 ? -41.219 17.734 1.984 1 98.12 874 LEU B C 1
ATOM 15516 O O . LEU B 1 874 ? -42.156 18.125 2.67 1 98.12 874 LEU B O 1
ATOM 15520 N N . LEU B 1 875 ? -40 17.906 2.346 1 98.56 875 LEU B N 1
ATOM 15521 C CA . LEU B 1 875 ? -39.562 18.922 3.32 1 98.56 875 LEU B CA 1
ATOM 15522 C C . LEU B 1 875 ? -39.031 20.156 2.625 1 98.56 875 LEU B C 1
ATOM 15524 O O . LEU B 1 875 ? -38.062 20.078 1.864 1 98.56 875 LEU B O 1
ATOM 15528 N N . GLU B 1 876 ? -39.625 21.25 2.807 1 98.5 876 GLU B N 1
ATOM 15529 C CA . GLU B 1 876 ? -39.156 22.5 2.225 1 98.5 876 GLU B CA 1
ATOM 15530 C C . GLU B 1 876 ? -38.594 23.422 3.293 1 98.5 876 GLU B C 1
ATOM 15532 O O . GLU B 1 876 ? -39.156 23.562 4.383 1 98.5 876 GLU B O 1
ATOM 15537 N N . LEU B 1 877 ? -37.5 23.984 3.041 1 98.44 877 LEU B N 1
ATOM 15538 C CA . LEU B 1 877 ? -36.844 24.969 3.891 1 98.44 877 LEU B CA 1
ATOM 15539 C C . LEU B 1 877 ? -36.656 26.297 3.152 1 98.44 877 LEU B C 1
ATOM 15541 O O . LEU B 1 877 ? -36.344 26.312 1.964 1 98.44 877 LEU B O 1
ATOM 15545 N N . GLU B 1 878 ? -36.938 27.375 3.834 1 98.06 878 GLU B N 1
ATOM 15546 C CA . GLU B 1 878 ? -36.812 28.703 3.26 1 98.06 878 GLU B CA 1
ATOM 15547 C C . GLU B 1 878 ? -35.812 29.547 4.043 1 98.06 878 GLU B C 1
ATOM 15549 O O . GLU B 1 878 ? -35.906 29.656 5.266 1 98.06 878 GLU B O 1
ATOM 15554 N N . TYR B 1 879 ? -34.875 30.094 3.348 1 97.81 879 TYR B N 1
ATOM 15555 C CA . TYR B 1 879 ? -33.844 30.906 3.941 1 97.81 879 TYR B CA 1
ATOM 15556 C C . TYR B 1 879 ? -33.906 32.344 3.416 1 97.81 879 TYR B C 1
ATOM 15558 O O . TYR B 1 879 ? -34.156 32.562 2.234 1 97.81 879 TYR B O 1
ATOM 15566 N N . ASP B 1 880 ? -33.688 33.312 4.355 1 96.81 880 ASP B N 1
ATOM 15567 C CA . ASP B 1 880 ? -33.219 34.625 3.912 1 96.81 880 ASP B CA 1
ATOM 15568 C C . ASP B 1 880 ? -31.719 34.594 3.592 1 96.81 880 ASP B C 1
ATOM 15570 O O . ASP B 1 880 ? -30.875 34.875 4.457 1 96.81 880 ASP B O 1
ATOM 15574 N N . TYR B 1 881 ? -31.453 34.281 2.309 1 97.12 881 TYR B N 1
ATOM 15575 C CA . TYR B 1 881 ? -30.109 33.875 1.91 1 97.12 881 TYR B CA 1
ATOM 15576 C C . TYR B 1 881 ? -29.203 35.094 1.722 1 97.12 881 TYR B C 1
ATOM 15578 O O . TYR B 1 881 ? -29.609 36.062 1.088 1 97.12 881 TYR B O 1
ATOM 15586 N N . GLY B 1 882 ? -28.047 35.094 2.314 1 94.69 882 GLY B N 1
ATOM 15587 C CA . GLY B 1 882 ? -27.047 36.125 2.188 1 94.69 882 GLY B CA 1
ATOM 15588 C C . GLY B 1 882 ? -25.625 35.625 2.367 1 94.69 882 GLY B C 1
ATOM 15589 O O . GLY B 1 882 ? -25.375 34.406 2.324 1 94.69 882 GLY B O 1
ATOM 15590 N N . MET B 1 883 ? -24.75 36.531 2.596 1 92.88 883 MET B N 1
ATOM 15591 C CA . MET B 1 883 ? -23.312 36.281 2.615 1 92.88 883 MET B CA 1
ATOM 15592 C C . MET B 1 883 ? -22.938 35.281 3.711 1 92.88 883 MET B C 1
ATOM 15594 O O . MET B 1 883 ? -21.984 34.531 3.561 1 92.88 883 MET B O 1
ATOM 15598 N N . LEU B 1 884 ? -23.625 35.312 4.84 1 93.69 884 LEU B N 1
ATOM 15599 C CA . LEU B 1 884 ? -23.234 34.5 5.996 1 93.69 884 LEU B CA 1
ATOM 15600 C C . LEU B 1 884 ? -24.172 33.312 6.184 1 93.69 884 LEU B C 1
ATOM 15602 O O . LEU B 1 884 ? -24.094 32.625 7.195 1 93.69 884 LEU B O 1
ATOM 15606 N N . THR B 1 885 ? -25.094 33.062 5.203 1 94.75 885 THR B N 1
ATOM 15607 C CA . THR B 1 885 ? -25.984 31.922 5.301 1 94.75 885 THR B CA 1
ATOM 15608 C C . THR B 1 885 ? -25.203 30.625 5.188 1 94.75 885 THR B C 1
ATOM 15610 O O . THR B 1 885 ? -24.375 30.469 4.293 1 94.75 885 THR B O 1
ATOM 15613 N N . ASN B 1 886 ? -25.422 29.75 6.148 1 93.31 886 ASN B N 1
ATOM 15614 C CA . ASN B 1 886 ? -24.859 28.406 6.082 1 93.31 886 ASN B CA 1
ATOM 15615 C C . ASN B 1 886 ? -25.875 27.391 5.562 1 93.31 886 ASN B C 1
ATOM 15617 O O . ASN B 1 886 ? -26.812 27.016 6.281 1 93.31 886 ASN B O 1
ATOM 15621 N N . LEU B 1 887 ? -25.734 27 4.348 1 95.31 887 LEU B N 1
ATOM 15622 C CA . LEU B 1 887 ? -26.531 25.891 3.838 1 95.31 887 LEU B CA 1
ATOM 15623 C C . LEU B 1 887 ? -25.859 24.547 4.141 1 95.31 887 LEU B C 1
ATOM 15625 O O . LEU B 1 887 ? -24.766 24.281 3.654 1 95.31 887 LEU B O 1
ATOM 15629 N N . GLU B 1 888 ? -26.516 23.781 4.949 1 96.69 888 GLU B N 1
ATOM 15630 C CA . GLU B 1 888 ? -25.938 22.531 5.422 1 96.69 888 GLU B CA 1
ATOM 15631 C C . GLU B 1 888 ? -26.891 21.359 5.211 1 96.69 888 GLU B C 1
ATOM 15633 O O . GLU B 1 888 ? -28.094 21.562 4.992 1 96.69 888 GLU B O 1
ATOM 15638 N N . ARG B 1 889 ? -26.375 20.141 5.32 1 97.38 889 ARG B N 1
ATOM 15639 C CA . ARG B 1 889 ? -27.203 18.938 5.406 1 97.38 889 ARG B CA 1
ATOM 15640 C C . ARG B 1 889 ? -28.172 19.031 6.59 1 97.38 889 ARG B C 1
ATOM 15642 O O . ARG B 1 889 ? -27.859 19.641 7.605 1 97.38 889 ARG B O 1
ATOM 15649 N N . VAL B 1 890 ? -29.281 18.469 6.422 1 98.25 890 VAL B N 1
ATOM 15650 C CA . VAL B 1 890 ? -30.203 18.344 7.547 1 98.25 890 VAL B CA 1
ATOM 15651 C C . VAL B 1 890 ? -30.516 16.859 7.789 1 98.25 890 VAL B C 1
ATOM 15653 O O . VAL B 1 890 ? -30.156 16 6.969 1 98.25 890 VAL B O 1
ATOM 15656 N N . TYR B 1 891 ? -31.062 16.562 8.984 1 98.62 891 TYR B N 1
ATOM 15657 C CA . TYR B 1 891 ? -31.203 15.164 9.391 1 98.62 891 TYR B CA 1
ATOM 15658 C C . TYR B 1 891 ? -32.562 14.906 10.008 1 98.62 891 TYR B C 1
ATOM 15660 O O . TYR B 1 891 ? -33.094 15.734 10.758 1 98.62 891 TYR B O 1
ATOM 15668 N N . LEU B 1 892 ? -33.188 13.867 9.641 1 98.69 892 LEU B N 1
ATOM 15669 C CA . LEU B 1 892 ? -34.312 13.344 10.391 1 98.69 892 LEU B CA 1
ATOM 15670 C C . LEU B 1 892 ? -33.875 12.227 11.328 1 98.69 892 LEU B C 1
ATOM 15672 O O . LEU B 1 892 ? -33.219 11.273 10.898 1 98.69 892 LEU B O 1
ATOM 15676 N N . LEU B 1 893 ? -34.188 12.391 12.57 1 98.62 893 LEU B N 1
ATOM 15677 C CA . LEU B 1 893 ? -33.812 11.453 13.617 1 98.62 893 LEU B CA 1
ATOM 15678 C C . LEU B 1 893 ? -35 10.703 14.172 1 98.62 893 LEU B C 1
ATOM 15680 O O . LEU B 1 893 ? -36.094 11.281 14.32 1 98.62 893 LEU B O 1
ATOM 15684 N N . GLY B 1 894 ? -34.844 9.383 14.43 1 98.06 894 GLY B N 1
ATOM 15685 C CA . GLY B 1 894 ? -35.938 8.695 15.055 1 98.06 894 GLY B CA 1
ATOM 15686 C C . GLY B 1 894 ? -35.75 7.191 15.141 1 98.06 894 GLY B C 1
ATOM 15687 O O . GLY B 1 894 ? -34.656 6.684 14.844 1 98.06 894 GLY B O 1
ATOM 15688 N N . ASP B 1 895 ? -36.781 6.57 15.664 1 96.44 895 ASP B N 1
ATOM 15689 C CA . ASP B 1 895 ? -36.781 5.117 15.797 1 96.44 895 ASP B CA 1
ATOM 15690 C C . ASP B 1 895 ? -37.281 4.445 14.523 1 96.44 895 ASP B C 1
ATOM 15692 O O . ASP B 1 895 ? -38.281 3.723 14.547 1 96.44 895 ASP B O 1
ATOM 15696 N N . PHE B 1 896 ? -36.688 4.648 13.461 1 98.12 896 PHE B N 1
ATOM 15697 C CA . PHE B 1 896 ? -36.906 4.047 12.148 1 98.12 896 PHE B CA 1
ATOM 15698 C C . PHE B 1 896 ? -35.625 3.559 11.539 1 98.12 896 PHE B C 1
ATOM 15700 O O . PHE B 1 896 ? -34.531 3.943 11.984 1 98.12 896 PHE B O 1
ATOM 15707 N N . GLY B 1 897 ? -35.719 2.596 10.617 1 97.88 897 GLY B N 1
ATOM 15708 C CA . GLY B 1 897 ? -34.562 2.201 9.828 1 97.88 897 GLY B CA 1
ATOM 15709 C C . GLY B 1 897 ? -34.406 3.014 8.555 1 97.88 897 GLY B C 1
ATOM 15710 O O . GLY B 1 897 ? -35.312 3.77 8.18 1 97.88 897 GLY B O 1
ATOM 15711 N N . VAL B 1 898 ? -33.281 2.967 7.969 1 98.19 898 VAL B N 1
ATOM 15712 C CA . VAL B 1 898 ? -33 3.59 6.68 1 98.19 898 VAL B CA 1
ATOM 15713 C C . VAL B 1 898 ? -32.344 2.582 5.746 1 98.19 898 VAL B C 1
ATOM 15715 O O . VAL B 1 898 ? -31.5 1.787 6.18 1 98.19 898 VAL B O 1
ATOM 15718 N N . GLU B 1 899 ? -32.75 2.525 4.551 1 95.25 899 GLU B N 1
ATOM 15719 C CA . GLU B 1 899 ? -32.094 1.752 3.506 1 95.25 899 GLU B CA 1
ATOM 15720 C C . GLU B 1 899 ? -31.531 2.664 2.414 1 95.25 899 GLU B C 1
ATOM 15722 O O . GLU B 1 899 ? -32.156 3.643 2.029 1 95.25 899 GLU B O 1
ATOM 15727 N N . VAL B 1 900 ? -30.297 2.402 1.993 1 95.5 900 VAL B N 1
ATOM 15728 C CA . VAL B 1 900 ? -29.656 3.172 0.932 1 95.5 900 VAL B CA 1
ATOM 15729 C C . VAL B 1 900 ? -29.516 2.309 -0.319 1 95.5 900 VAL B C 1
ATOM 15731 O O . VAL B 1 900 ? -29 1.192 -0.254 1 95.5 900 VAL B O 1
ATOM 15734 N N . ARG B 1 901 ? -29.984 2.729 -1.449 1 94.06 901 ARG B N 1
ATOM 15735 C CA . ARG B 1 901 ? -29.812 2.148 -2.777 1 94.06 901 ARG B CA 1
ATOM 15736 C C . ARG B 1 901 ? -29.234 3.174 -3.75 1 94.06 901 ARG B C 1
ATOM 15738 O O . ARG B 1 901 ? -29.984 3.883 -4.426 1 94.06 901 ARG B O 1
ATOM 15745 N N . GLY B 1 902 ? -27.891 3.109 -3.879 1 92.12 902 GLY B N 1
ATOM 15746 C CA . GLY B 1 902 ? -27.203 4.113 -4.676 1 92.12 902 GLY B CA 1
ATOM 15747 C C . GLY B 1 902 ? -27.281 5.504 -4.074 1 92.12 902 GLY B C 1
ATOM 15748 O O . GLY B 1 902 ? -26.703 5.754 -3.012 1 92.12 902 GLY B O 1
ATOM 15749 N N . ARG B 1 903 ? -28.016 6.352 -4.766 1 93.56 903 ARG B N 1
ATOM 15750 C CA . ARG B 1 903 ? -28.125 7.719 -4.262 1 93.56 903 ARG B CA 1
ATOM 15751 C C . ARG B 1 903 ? -29.484 7.965 -3.611 1 93.56 903 ARG B C 1
ATOM 15753 O O . ARG B 1 903 ? -29.75 9.062 -3.129 1 93.56 903 ARG B O 1
ATOM 15760 N N . THR B 1 904 ? -30.297 6.84 -3.432 1 93.56 904 THR B N 1
ATOM 15761 C CA . THR B 1 904 ? -31.609 6.926 -2.826 1 93.56 904 THR B CA 1
ATOM 15762 C C . THR B 1 904 ? -31.594 6.391 -1.397 1 93.56 904 THR B C 1
ATOM 15764 O O . THR B 1 904 ? -31 5.348 -1.129 1 93.56 904 THR B O 1
ATOM 15767 N N . ALA B 1 905 ? -32.25 7.121 -0.47 1 96.06 905 ALA B N 1
ATOM 15768 C CA . ALA B 1 905 ? -32.406 6.688 0.914 1 96.06 905 ALA B CA 1
ATOM 15769 C C . ALA B 1 905 ? -33.875 6.672 1.308 1 96.06 905 ALA B C 1
ATOM 15771 O O . ALA B 1 905 ? -34.625 7.609 1 1 96.06 905 ALA B O 1
ATOM 15772 N N . ASN B 1 906 ? -34.344 5.586 1.911 1 96.5 906 ASN B N 1
ATOM 15773 C CA . ASN B 1 906 ? -35.719 5.434 2.334 1 96.5 906 ASN B CA 1
ATOM 15774 C C . ASN B 1 906 ? -35.844 5.082 3.816 1 96.5 906 ASN B C 1
ATOM 15776 O O . ASN B 1 906 ? -35 4.32 4.332 1 96.5 906 ASN B O 1
ATOM 15780 N N . ILE B 1 907 ? -36.812 5.676 4.473 1 98.38 907 ILE B N 1
ATOM 15781 C CA . ILE B 1 907 ? -37.188 5.223 5.812 1 98.38 907 ILE B CA 1
ATOM 15782 C C . ILE B 1 907 ? -37.812 3.83 5.738 1 98.38 907 ILE B C 1
ATOM 15784 O O . ILE B 1 907 ? -38.656 3.574 4.895 1 98.38 907 ILE B O 1
ATOM 15788 N N . VAL B 1 908 ? -37.344 2.922 6.527 1 96.69 908 VAL B N 1
ATOM 15789 C CA . VAL B 1 908 ? -37.875 1.565 6.621 1 96.69 908 VAL B CA 1
ATOM 15790 C C . VAL B 1 908 ? -38.125 1.198 8.086 1 96.69 908 VAL B C 1
ATOM 15792 O O . VAL B 1 908 ? -37.656 1.907 8.984 1 96.69 908 VAL B O 1
ATOM 15795 N N . PRO B 1 909 ? -38.844 0.142 8.352 1 95.31 909 PRO B N 1
ATOM 15796 C CA . PRO B 1 909 ? -38.969 -0.295 9.742 1 95.31 909 PRO B CA 1
ATOM 15797 C C . PRO B 1 909 ? -37.625 -0.713 10.352 1 95.31 909 PRO B C 1
ATOM 15799 O O . PRO B 1 909 ? -36.781 -1.263 9.648 1 95.31 909 PRO B O 1
ATOM 15802 N N . LEU B 1 910 ? -37.5 -0.438 11.617 1 95.5 910 LEU B N 1
ATOM 15803 C CA . LEU B 1 910 ? -36.312 -0.833 12.344 1 95.5 910 LEU B CA 1
ATOM 15804 C C . LEU B 1 910 ? -36.656 -1.724 13.531 1 95.5 910 LEU B C 1
ATOM 15806 O O . LEU B 1 910 ? -37.469 -1.345 14.375 1 95.5 910 LEU B O 1
ATOM 15810 N N . ASP B 1 911 ? -36.188 -2.912 13.555 1 94.31 911 ASP B N 1
ATOM 15811 C CA . ASP B 1 911 ? -36.219 -3.793 14.711 1 94.31 911 ASP B CA 1
ATOM 15812 C C . ASP B 1 911 ? -34.812 -4.125 15.195 1 94.31 911 ASP B C 1
ATOM 15814 O O . ASP B 1 911 ? -34.094 -4.918 14.57 1 94.31 911 ASP B O 1
ATOM 15818 N N . LEU B 1 912 ? -34.406 -3.572 16.297 1 96.06 912 LEU B N 1
ATOM 15819 C CA . LEU B 1 912 ? -33.062 -3.738 16.812 1 96.06 912 LEU B CA 1
ATOM 15820 C C . LEU B 1 912 ? -32.812 -5.191 17.188 1 96.06 912 LEU B C 1
ATOM 15822 O O . LEU B 1 912 ? -31.641 -5.602 17.328 1 96.06 912 LEU B O 1
ATOM 15826 N N . LYS B 1 913 ? -33.844 -5.918 17.359 1 94.25 913 LYS B N 1
ATOM 15827 C CA . LYS B 1 913 ? -33.688 -7.336 17.672 1 94.25 913 LYS B CA 1
ATOM 15828 C C . LYS B 1 913 ? -33.094 -8.102 16.484 1 94.25 913 LYS B C 1
ATOM 15830 O O . LYS B 1 913 ? -32.594 -9.211 16.641 1 94.25 913 LYS B O 1
ATOM 15835 N N . ASP B 1 914 ? -33.25 -7.457 15.336 1 92.19 914 ASP B N 1
ATOM 15836 C CA . ASP B 1 914 ? -32.781 -8.109 14.117 1 92.19 914 ASP B CA 1
ATOM 15837 C C . ASP B 1 914 ? -31.344 -7.715 13.797 1 92.19 914 ASP B C 1
ATOM 15839 O O . ASP B 1 914 ? -30.75 -8.211 12.836 1 92.19 914 ASP B O 1
ATOM 15843 N N . VAL B 1 915 ? -30.766 -6.844 14.594 1 95.81 915 VAL B N 1
ATOM 15844 C CA . VAL B 1 915 ? -29.391 -6.434 14.352 1 95.81 915 VAL B CA 1
ATOM 15845 C C . VAL B 1 915 ? -28.422 -7.484 14.898 1 95.81 915 VAL B C 1
ATOM 15847 O O . VAL B 1 915 ? -28.578 -7.945 16.031 1 95.81 915 VAL B O 1
ATOM 15850 N N . GLU B 1 916 ? -27.484 -7.957 14.07 1 96.31 916 GLU B N 1
ATOM 15851 C CA . GLU B 1 916 ? -26.484 -8.969 14.406 1 96.31 916 GLU B CA 1
ATOM 15852 C C . GLU B 1 916 ? -25.078 -8.406 14.32 1 96.31 916 GLU B C 1
ATOM 15854 O O . GLU B 1 916 ? -24.875 -7.258 13.906 1 96.31 916 GLU B O 1
ATOM 15859 N N . PHE B 1 917 ? -24.062 -9.211 14.852 1 97.38 917 PHE B N 1
ATOM 15860 C CA . PHE B 1 917 ? -22.688 -8.852 14.555 1 97.38 917 PHE B CA 1
ATOM 15861 C C . PHE B 1 917 ? -22.453 -8.766 13.055 1 97.38 917 PHE B C 1
ATOM 15863 O O . PHE B 1 917 ? -22.969 -9.586 12.297 1 97.38 917 PHE B O 1
ATOM 15870 N N . GLY B 1 918 ? -21.734 -7.848 12.594 1 96.38 918 GLY B N 1
ATOM 15871 C CA . GLY B 1 918 ? -21.531 -7.492 11.203 1 96.38 918 GLY B CA 1
ATOM 15872 C C . GLY B 1 918 ? -21.625 -6 10.945 1 96.38 918 GLY B C 1
ATOM 15873 O O . GLY B 1 918 ? -21.891 -5.223 11.867 1 96.38 918 GLY B O 1
ATOM 15874 N N . ASP B 1 919 ? -21.484 -5.555 9.711 1 96.62 919 ASP B N 1
ATOM 15875 C CA . ASP B 1 919 ? -21.578 -4.156 9.312 1 96.62 919 ASP B CA 1
ATOM 15876 C C . ASP B 1 919 ? -23 -3.633 9.477 1 96.62 919 ASP B C 1
ATOM 15878 O O . ASP B 1 919 ? -23.891 -3.982 8.695 1 96.62 919 ASP B O 1
ATOM 15882 N N . ILE B 1 920 ? -23.188 -2.764 10.375 1 97.5 920 ILE B N 1
ATOM 15883 C CA . ILE B 1 920 ? -24.547 -2.336 10.711 1 97.5 920 ILE B CA 1
ATOM 15884 C C . ILE B 1 920 ? -25.094 -1.427 9.609 1 97.5 920 ILE B C 1
ATOM 15886 O O . ILE B 1 920 ? -26.297 -1.176 9.539 1 97.5 920 ILE B O 1
ATOM 15890 N N . THR B 1 921 ? -24.188 -0.861 8.75 1 96.69 921 THR B N 1
ATOM 15891 C CA . THR B 1 921 ? -24.641 -0.017 7.656 1 96.69 921 THR B CA 1
ATOM 15892 C C . THR B 1 921 ? -25.438 -0.833 6.645 1 96.69 921 THR B C 1
ATOM 15894 O O . THR B 1 921 ? -26.172 -0.27 5.816 1 96.69 921 THR B O 1
ATOM 15897 N N . ARG B 1 922 ? -25.406 -2.166 6.762 1 95.06 922 ARG B N 1
ATOM 15898 C CA . ARG B 1 922 ? -26.156 -3.078 5.906 1 95.06 922 ARG B CA 1
ATOM 15899 C C . ARG B 1 922 ? -27.422 -3.574 6.602 1 95.06 922 ARG B C 1
ATOM 15901 O O . ARG B 1 922 ? -28.156 -4.387 6.047 1 95.06 922 ARG B O 1
ATOM 15908 N N . GLN B 1 923 ? -27.594 -3.086 7.797 1 96.25 923 GLN B N 1
ATOM 15909 C CA . GLN B 1 923 ? -28.688 -3.572 8.625 1 96.25 923 GLN B CA 1
ATOM 15910 C C . GLN B 1 923 ? -29.609 -2.432 9.047 1 96.25 923 GLN B C 1
ATOM 15912 O O . GLN B 1 923 ? -29.938 -2.291 10.234 1 96.25 923 GLN B O 1
ATOM 15917 N N . SER B 1 924 ? -29.906 -1.542 8.117 1 96.88 924 SER B N 1
ATOM 15918 C CA . SER B 1 924 ? -30.891 -0.471 8.211 1 96.88 924 SER B CA 1
ATOM 15919 C C . SER B 1 924 ? -30.328 0.726 8.977 1 96.88 924 SER B C 1
ATOM 15921 O O . SER B 1 924 ? -31.094 1.584 9.43 1 96.88 924 SER B O 1
ATOM 15923 N N . LEU B 1 925 ? -28.969 0.779 9.172 1 98.19 925 LEU B N 1
ATOM 15924 C CA . LEU B 1 925 ? -28.344 1.874 9.906 1 98.19 925 LEU B CA 1
ATOM 15925 C C . LEU B 1 925 ? -27.203 2.484 9.094 1 98.19 925 LEU B C 1
ATOM 15927 O O . LEU B 1 925 ? -26.094 2.646 9.609 1 98.19 925 LEU B O 1
ATOM 15931 N N . PRO B 1 926 ? -27.469 2.877 7.855 1 98 926 PRO B N 1
ATOM 15932 C CA . PRO B 1 926 ? -26.375 3.33 7 1 98 926 PRO B CA 1
ATOM 15933 C C . PRO B 1 926 ? -25.766 4.652 7.469 1 98 926 PRO B C 1
ATOM 15935 O O . PRO B 1 926 ? -24.562 4.875 7.312 1 98 926 PRO B O 1
ATOM 15938 N N . PHE B 1 927 ? -26.594 5.566 8.086 1 98.62 927 PHE B N 1
ATOM 15939 C CA . PHE B 1 927 ? -26.109 6.902 8.422 1 98.62 927 PHE B CA 1
ATOM 15940 C C . PHE B 1 927 ? -25.906 7.047 9.93 1 98.62 927 PHE B C 1
ATOM 15942 O O . PHE B 1 927 ? -25.562 8.125 10.414 1 98.62 927 PHE B O 1
ATOM 15949 N N . TYR B 1 928 ? -26.203 5.93 10.703 1 98.44 928 TYR B N 1
ATOM 15950 C CA . TYR B 1 928 ? -25.984 5.98 12.141 1 98.44 928 TYR B CA 1
ATOM 15951 C C . TYR B 1 928 ? -24.5 6.102 12.469 1 98.44 928 TYR B C 1
ATOM 15953 O O . TYR B 1 928 ? -23.688 5.332 11.961 1 98.44 928 TYR B O 1
ATOM 15961 N N . SER B 1 929 ? -24.141 7.07 13.281 1 97.38 929 SER B N 1
ATOM 15962 C CA . SER B 1 929 ? -22.719 7.289 13.516 1 97.38 929 SER B CA 1
ATOM 15963 C C . SER B 1 929 ? -22.422 7.391 15.008 1 97.38 929 SER B C 1
ATOM 15965 O O . SER B 1 929 ? -21.344 7.863 15.398 1 97.38 929 SER B O 1
ATOM 15967 N N . GLY B 1 930 ? -23.359 7.02 15.883 1 98.38 930 GLY B N 1
ATOM 15968 C CA . GLY B 1 930 ? -23.188 7 17.328 1 98.38 930 GLY B CA 1
ATOM 15969 C C . GLY B 1 930 ? -22.703 5.66 17.844 1 98.38 930 GLY B C 1
ATOM 15970 O O . GLY B 1 930 ? -22.25 4.812 17.078 1 98.38 930 GLY B O 1
ATOM 15971 N N . ASN B 1 931 ? -22.703 5.508 19.203 1 98.62 931 ASN B N 1
ATOM 15972 C CA . ASN B 1 931 ? -22.266 4.273 19.844 1 98.62 931 ASN B CA 1
ATOM 15973 C C . ASN B 1 931 ? -23.312 3.17 19.719 1 98.62 931 ASN B C 1
ATOM 15975 O O . ASN B 1 931 ? -24.516 3.443 19.719 1 98.62 931 ASN B O 1
ATOM 15979 N N . VAL B 1 932 ? -22.844 1.991 19.531 1 98.56 932 VAL B N 1
ATOM 15980 C CA . VAL B 1 932 ? -23.688 0.801 19.547 1 98.56 932 VAL B CA 1
ATOM 15981 C C . VAL B 1 932 ? -23.234 -0.142 20.656 1 98.56 932 VAL B C 1
ATOM 15983 O O . VAL B 1 932 ? -22.047 -0.491 20.734 1 98.56 932 VAL B O 1
ATOM 15986 N N . THR B 1 933 ? -24.094 -0.518 21.531 1 98.81 933 THR B N 1
ATOM 15987 C CA . THR B 1 933 ? -23.797 -1.48 22.594 1 98.81 933 THR B CA 1
ATOM 15988 C C . THR B 1 933 ? -24.422 -2.834 22.281 1 98.81 933 THR B C 1
ATOM 15990 O O . THR B 1 933 ? -25.641 -2.924 22.062 1 98.81 933 THR B O 1
ATOM 15993 N N . TYR B 1 934 ? -23.672 -3.807 22.172 1 98.81 934 TYR B N 1
ATOM 15994 C CA . TYR B 1 934 ? -24.109 -5.191 22.031 1 98.81 934 TYR B CA 1
ATOM 15995 C C . TYR B 1 934 ? -24.203 -5.875 23.391 1 98.81 934 TYR B C 1
ATOM 15997 O O . TYR B 1 934 ? -23.203 -6.023 24.094 1 98.81 934 TYR B O 1
ATOM 16005 N N . HIS B 1 935 ? -25.391 -6.215 23.797 1 98.69 935 HIS B N 1
ATOM 16006 C CA . HIS B 1 935 ? -25.625 -6.938 25.047 1 98.69 935 HIS B CA 1
ATOM 16007 C C . HIS B 1 935 ? -25.5 -8.445 24.844 1 98.69 935 HIS B C 1
ATOM 16009 O O . HIS B 1 935 ? -26.281 -9.039 24.094 1 98.69 935 HIS B O 1
ATOM 16015 N N . THR B 1 936 ? -24.5 -9.023 25.484 1 98.69 936 THR B N 1
ATOM 16016 C CA . THR B 1 936 ? -24.219 -10.438 25.266 1 98.69 936 THR B CA 1
ATOM 16017 C C . THR B 1 936 ? -24.125 -11.172 26.609 1 98.69 936 THR B C 1
ATOM 16019 O O . THR B 1 936 ? -24.219 -10.562 27.672 1 98.69 936 THR B O 1
ATOM 16022 N N . THR B 1 937 ? -24.016 -12.492 26.531 1 98.44 937 THR B N 1
ATOM 16023 C CA . THR B 1 937 ? -23.781 -13.336 27.688 1 98.44 937 THR B CA 1
ATOM 16024 C C . THR B 1 937 ? -22.656 -14.336 27.406 1 98.44 937 THR B C 1
ATOM 16026 O O . THR B 1 937 ? -22.359 -14.625 26.25 1 98.44 937 THR B O 1
ATOM 16029 N N . LEU B 1 938 ? -21.969 -14.664 28.406 1 97.44 938 LEU B N 1
ATOM 16030 C CA . LEU B 1 938 ? -21.016 -15.781 28.359 1 97.44 938 LEU B CA 1
ATOM 16031 C C . LEU B 1 938 ? -21.188 -16.688 29.578 1 97.44 938 LEU B C 1
ATOM 16033 O O . LEU B 1 938 ? -21.703 -16.25 30.609 1 97.44 938 LEU B O 1
ATOM 16037 N N . GLU B 1 939 ? -20.812 -17.984 29.422 1 96.62 939 GLU B N 1
ATOM 16038 C CA . GLU B 1 939 ? -20.891 -18.969 30.5 1 96.62 939 GLU B CA 1
ATOM 16039 C C . GLU B 1 939 ? -19.5 -19.234 31.109 1 96.62 939 GLU B C 1
ATOM 16041 O O . GLU B 1 939 ? -18.531 -19.391 30.375 1 96.62 939 GLU B O 1
ATOM 16046 N N . SER B 1 940 ? -19.422 -19.141 32.438 1 97.12 940 SER B N 1
ATOM 16047 C CA . SER B 1 940 ? -18.188 -19.469 33.125 1 97.12 940 SER B CA 1
ATOM 16048 C C . SER B 1 940 ? -18.359 -20.734 33.969 1 97.12 940 SER B C 1
ATOM 16050 O O . SER B 1 940 ? -19.406 -20.953 34.562 1 97.12 940 SER B O 1
ATOM 16052 N N . ASP B 1 941 ? -17.344 -21.609 34.094 1 96.44 941 ASP B N 1
ATOM 16053 C CA . ASP B 1 941 ? -17.375 -22.797 34.938 1 96.44 941 ASP B CA 1
ATOM 16054 C C . ASP B 1 941 ? -16.906 -22.5 36.344 1 96.44 941 ASP B C 1
ATOM 16056 O O . ASP B 1 941 ? -16.906 -23.375 37.219 1 96.44 941 ASP B O 1
ATOM 16060 N N . GLY B 1 942 ? -16.453 -21.312 36.625 1 96.31 942 GLY B N 1
ATOM 16061 C CA . GLY B 1 942 ? -16.047 -20.875 37.938 1 96.31 942 GLY B CA 1
ATOM 16062 C C . GLY B 1 942 ? -14.609 -21.25 38.281 1 96.31 942 GLY B C 1
ATOM 16063 O O . GLY B 1 942 ? -14.133 -20.969 39.375 1 96.31 942 GLY B O 1
ATOM 16064 N N . GLU B 1 943 ? -13.852 -21.781 37.344 1 96.88 943 GLU B N 1
ATOM 16065 C CA . GLU B 1 943 ? -12.5 -22.266 37.625 1 96.88 943 GLU B CA 1
ATOM 16066 C C . GLU B 1 943 ? -11.508 -21.781 36.594 1 96.88 943 GLU B C 1
ATOM 16068 O O . GLU B 1 943 ? -10.375 -21.422 36.906 1 96.88 943 GLU B O 1
ATOM 16073 N N . THR B 1 944 ? -11.992 -21.797 35.406 1 96.5 944 THR B N 1
ATOM 16074 C CA . THR B 1 944 ? -11.102 -21.5 34.281 1 96.5 944 THR B CA 1
ATOM 16075 C C . THR B 1 944 ? -10.875 -20 34.125 1 96.5 944 THR B C 1
ATOM 16077 O O . THR B 1 944 ? -11.828 -19.219 34.156 1 96.5 944 THR B O 1
ATOM 16080 N N . ARG B 1 945 ? -9.633 -19.625 33.938 1 95.56 945 ARG B N 1
ATOM 16081 C CA . ARG B 1 945 ? -9.305 -18.25 33.594 1 95.56 945 ARG B CA 1
ATOM 16082 C C . ARG B 1 945 ? -9.766 -17.891 32.188 1 95.56 945 ARG B C 1
ATOM 16084 O O . ARG B 1 945 ? -9.586 -18.688 31.25 1 95.56 945 ARG B O 1
ATOM 16091 N N . LEU B 1 946 ? -10.359 -16.688 32.031 1 97.5 946 LEU B N 1
ATOM 16092 C CA . LEU B 1 946 ? -10.914 -16.312 30.75 1 97.5 946 LEU B CA 1
ATOM 16093 C C . LEU B 1 946 ? -10.242 -15.047 30.219 1 97.5 946 LEU B C 1
ATOM 16095 O O . LEU B 1 946 ? -9.695 -14.258 30.984 1 97.5 946 LEU B O 1
ATOM 16099 N N . ALA B 1 947 ? -10.219 -14.922 28.922 1 97.31 947 ALA B N 1
ATOM 16100 C CA . ALA B 1 947 ? -9.938 -13.68 28.219 1 97.31 947 ALA B CA 1
ATOM 16101 C C . ALA B 1 947 ? -11.008 -13.383 27.172 1 97.31 947 ALA B C 1
ATOM 16103 O O . ALA B 1 947 ? -11.734 -14.281 26.75 1 97.31 947 ALA B O 1
ATOM 16104 N N . LEU B 1 948 ? -11.242 -12.164 26.859 1 97.75 948 LEU B N 1
ATOM 16105 C CA . LEU B 1 948 ? -12.172 -11.734 25.828 1 97.75 948 LEU B CA 1
ATOM 16106 C C . LEU B 1 948 ? -11.445 -10.992 24.719 1 97.75 948 LEU B C 1
ATOM 16108 O O . LEU B 1 948 ? -10.516 -10.227 24.984 1 97.75 948 LEU B O 1
ATOM 16112 N N . ARG B 1 949 ? -11.789 -11.281 23.5 1 96.25 949 ARG B N 1
ATOM 16113 C CA . ARG B 1 949 ? -11.156 -10.664 22.328 1 96.25 949 ARG B CA 1
ATOM 16114 C C . ARG B 1 949 ? -12.195 -10.203 21.328 1 96.25 949 ARG B C 1
ATOM 16116 O O . ARG B 1 949 ? -13.156 -10.914 21.047 1 96.25 949 ARG B O 1
ATOM 16123 N N . VAL B 1 950 ? -12.125 -8.961 20.812 1 97.19 950 VAL B N 1
ATOM 16124 C CA . VAL B 1 950 ? -12.891 -8.453 19.688 1 97.19 950 VAL B CA 1
ATOM 16125 C C . VAL B 1 950 ? -11.977 -8.32 18.469 1 97.19 950 VAL B C 1
ATOM 16127 O O . VAL B 1 950 ? -11.438 -7.246 18.203 1 97.19 950 VAL B O 1
ATOM 16130 N N . ALA B 1 951 ? -11.914 -9.289 17.656 1 93.44 951 ALA B N 1
ATOM 16131 C CA . ALA B 1 951 ? -10.883 -9.43 16.625 1 93.44 951 ALA B CA 1
ATOM 16132 C C . ALA B 1 951 ? -11.094 -8.414 15.516 1 93.44 951 ALA B C 1
ATOM 16134 O O . ALA B 1 951 ? -10.125 -7.918 14.938 1 93.44 951 ALA B O 1
ATOM 16135 N N . HIS B 1 952 ? -12.398 -8.133 15.148 1 94.94 952 HIS B N 1
ATOM 16136 C CA . HIS B 1 952 ? -12.656 -7.254 14.016 1 94.94 952 HIS B CA 1
ATOM 16137 C C . HIS B 1 952 ? -13.836 -6.332 14.281 1 94.94 952 HIS B C 1
ATOM 16139 O O . HIS B 1 952 ? -14.945 -6.801 14.547 1 94.94 952 HIS B O 1
ATOM 16145 N N . PHE B 1 953 ? -13.617 -5.102 14.242 1 97.31 953 PHE B N 1
ATOM 16146 C CA . PHE B 1 953 ? -14.664 -4.098 14.391 1 97.31 953 PHE B CA 1
ATOM 16147 C C . PHE B 1 953 ? -14.32 -2.84 13.602 1 97.31 953 PHE B C 1
ATOM 16149 O O . PHE B 1 953 ? -13.18 -2.662 13.172 1 97.31 953 PHE B O 1
ATOM 16156 N N . ALA B 1 954 ? -15.281 -2.02 13.258 1 97.12 954 ALA B N 1
ATOM 16157 C CA . ALA B 1 954 ? -15.133 -0.722 12.602 1 97.12 954 ALA B CA 1
ATOM 16158 C C . ALA B 1 954 ? -15.578 0.411 13.516 1 97.12 954 ALA B C 1
ATOM 16160 O O . ALA B 1 954 ? -16.766 0.71 13.617 1 97.12 954 ALA B O 1
ATOM 16161 N N . GLY B 1 955 ? -14.672 1.032 14.133 1 97.56 955 GLY B N 1
ATOM 16162 C CA . GLY B 1 955 ? -14.828 2.121 15.086 1 97.56 955 GLY B CA 1
ATOM 16163 C C . GLY B 1 955 ? -13.531 2.504 15.773 1 97.56 955 GLY B C 1
ATOM 16164 O O . GLY B 1 955 ? -12.508 1.838 15.602 1 97.56 955 GLY B O 1
ATOM 16165 N N . PRO B 1 956 ? -13.586 3.539 16.547 1 97.56 956 PRO B N 1
ATOM 16166 C CA . PRO B 1 956 ? -12.367 4.039 17.172 1 97.56 956 PRO B CA 1
ATOM 16167 C C . PRO B 1 956 ? -11.844 3.107 18.266 1 97.56 956 PRO B C 1
ATOM 16169 O O . PRO B 1 956 ? -10.633 2.986 18.453 1 97.56 956 PRO B O 1
ATOM 16172 N N . ALA B 1 957 ? -12.789 2.492 19 1 98.19 957 ALA B N 1
ATOM 16173 C CA . ALA B 1 957 ? -12.461 1.601 20.109 1 98.19 957 ALA B CA 1
ATOM 16174 C C . ALA B 1 957 ? -13.688 0.802 20.547 1 98.19 957 ALA B C 1
ATOM 16176 O O . ALA B 1 957 ? -14.805 1.078 20.094 1 98.19 957 ALA B O 1
ATOM 16177 N N . VAL B 1 958 ? -13.453 -0.198 21.375 1 98.62 958 VAL B N 1
ATOM 16178 C CA . VAL B 1 958 ? -14.531 -0.977 21.969 1 98.62 958 VAL B CA 1
ATOM 16179 C C . VAL B 1 958 ? -14.32 -1.076 23.484 1 98.62 958 VAL B C 1
ATOM 16181 O O . VAL B 1 958 ? -13.234 -1.454 23.938 1 98.62 958 VAL B O 1
ATOM 16184 N N . SER B 1 959 ? -15.297 -0.679 24.266 1 98.5 959 SER B N 1
ATOM 16185 C CA . SER B 1 959 ? -15.25 -0.907 25.703 1 98.5 959 SER B CA 1
ATOM 16186 C C . SER B 1 959 ? -16.016 -2.168 26.078 1 98.5 959 SER B C 1
ATOM 16188 O O . SER B 1 959 ? -16.953 -2.572 25.391 1 98.5 959 SER B O 1
ATOM 16190 N N . VAL B 1 960 ? -15.633 -2.805 27.125 1 98.62 960 VAL B N 1
ATOM 16191 C CA . VAL B 1 960 ? -16.234 -4.047 27.594 1 98.62 960 VAL B CA 1
ATOM 16192 C C . VAL B 1 960 ? -16.656 -3.898 29.047 1 98.62 960 VAL B C 1
ATOM 16194 O O . VAL B 1 960 ? -15.844 -3.551 29.906 1 98.62 960 VAL B O 1
ATOM 16197 N N . ASP B 1 961 ? -17.875 -4.105 29.359 1 98.56 961 ASP B N 1
ATOM 16198 C CA . ASP B 1 961 ? -18.406 -4.137 30.719 1 98.56 961 ASP B CA 1
ATOM 16199 C C . ASP B 1 961 ? -18.906 -5.535 31.078 1 98.56 961 ASP B C 1
ATOM 16201 O O . ASP B 1 961 ? -19.672 -6.141 30.328 1 98.56 961 ASP B O 1
ATOM 16205 N N . ILE B 1 962 ? -18.438 -6.074 32.156 1 98.44 962 ILE B N 1
ATOM 16206 C CA . ILE B 1 962 ? -18.875 -7.375 32.656 1 98.44 962 ILE B CA 1
ATOM 16207 C C . ILE B 1 962 ? -19.734 -7.188 33.906 1 98.44 962 ILE B C 1
ATOM 16209 O O . ILE B 1 962 ? -19.281 -6.602 34.875 1 98.44 962 ILE B O 1
ATOM 16213 N N . ASP B 1 963 ? -20.922 -7.66 33.875 1 98.12 963 ASP B N 1
ATOM 16214 C CA . ASP B 1 963 ? -21.891 -7.559 34.969 1 98.12 963 ASP B CA 1
ATOM 16215 C C . ASP B 1 963 ? -22.031 -6.113 35.438 1 98.12 963 ASP B C 1
ATOM 16217 O O . ASP B 1 963 ? -22.016 -5.852 36.656 1 98.12 963 ASP B O 1
ATOM 16221 N N . GLY B 1 964 ? -22 -5.211 34.5 1 96.81 964 GLY B N 1
ATOM 16222 C CA . GLY B 1 964 ? -22.281 -3.809 34.75 1 96.81 964 GLY B CA 1
ATOM 16223 C C . GLY B 1 964 ? -21.047 -3.027 35.156 1 96.81 964 GLY B C 1
ATOM 16224 O O . GLY B 1 964 ? -21.125 -1.822 35.406 1 96.81 964 GLY B O 1
ATOM 16225 N N . LYS B 1 965 ? -19.938 -3.645 35.125 1 97.44 965 LYS B N 1
ATOM 16226 C CA . LYS B 1 965 ? -18.703 -2.973 35.531 1 97.44 965 LYS B CA 1
ATOM 16227 C C . LYS B 1 965 ? -17.719 -2.896 34.375 1 97.44 965 LYS B C 1
ATOM 16229 O O . LYS B 1 965 ? -17.469 -3.896 33.719 1 97.44 965 LYS B O 1
ATOM 16234 N N . ARG B 1 966 ? -17.062 -1.677 34.281 1 96.38 966 ARG B N 1
ATOM 16235 C CA . ARG B 1 966 ? -16.047 -1.493 33.25 1 96.38 966 ARG B CA 1
ATOM 16236 C C . ARG B 1 966 ? -14.859 -2.416 33.5 1 96.38 966 ARG B C 1
ATOM 16238 O O . ARG B 1 966 ? -14.273 -2.414 34.562 1 96.38 966 ARG B O 1
ATOM 16245 N N . SER B 1 967 ? -14.508 -3.129 32.375 1 96.75 967 SER B N 1
ATOM 16246 C CA . SER B 1 967 ? -13.43 -4.098 32.531 1 96.75 967 SER B CA 1
ATOM 16247 C C . SER B 1 967 ? -12.273 -3.781 31.578 1 96.75 967 SER B C 1
ATOM 16249 O O . SER B 1 967 ? -11.125 -4.129 31.859 1 96.75 967 SER B O 1
ATOM 16251 N N . ALA B 1 968 ? -12.633 -3.168 30.484 1 96.94 968 ALA B N 1
ATOM 16252 C CA . ALA B 1 968 ? -11.547 -2.893 29.547 1 96.94 968 ALA B CA 1
ATOM 16253 C C . ALA B 1 968 ? -11.969 -1.858 28.5 1 96.94 968 ALA B C 1
ATOM 16255 O O . ALA B 1 968 ? -13.164 -1.635 28.297 1 96.94 968 ALA B O 1
ATOM 16256 N N . LEU B 1 969 ? -11.047 -1.156 27.922 1 97.62 969 LEU B N 1
ATOM 16257 C CA . LEU B 1 969 ? -11.125 -0.428 26.656 1 97.62 969 LEU B CA 1
ATOM 16258 C C . LEU B 1 969 ? -10.125 -0.98 25.656 1 97.62 969 LEU B C 1
ATOM 16260 O O . LEU B 1 969 ? -8.914 -0.898 25.859 1 97.62 969 LEU B O 1
ATOM 16264 N N . LEU B 1 970 ? -10.586 -1.599 24.609 1 97.56 970 LEU B N 1
ATOM 16265 C CA . LEU B 1 970 ? -9.727 -2.189 23.594 1 97.56 970 LEU B CA 1
ATOM 16266 C C . LEU B 1 970 ? -9.297 -1.143 22.562 1 97.56 970 LEU B C 1
ATOM 16268 O O . LEU B 1 970 ? -10.125 -0.613 21.828 1 97.56 970 LEU B O 1
ATOM 16272 N N . VAL B 1 971 ? -7.973 -0.921 22.469 1 96.31 971 VAL B N 1
ATOM 16273 C CA . VAL B 1 971 ? -7.441 0.196 21.688 1 96.31 971 VAL B CA 1
ATOM 16274 C C . VAL B 1 971 ? -6.566 -0.332 20.562 1 96.31 971 VAL B C 1
ATOM 16276 O O . VAL B 1 971 ? -6.535 0.243 19.469 1 96.31 971 VAL B O 1
ATOM 16279 N N . HIS B 1 972 ? -5.789 -1.364 20.75 1 96.19 972 HIS B N 1
ATOM 16280 C CA . HIS B 1 972 ? -4.867 -1.879 19.75 1 96.19 972 HIS B CA 1
ATOM 16281 C C . HIS B 1 972 ? -4.746 -3.396 19.844 1 96.19 972 HIS B C 1
ATOM 16283 O O . HIS B 1 972 ? -5.336 -4.02 20.719 1 96.19 972 HIS B O 1
ATOM 16289 N N . GLU B 1 973 ? -4.035 -4.012 18.969 1 95.5 973 GLU B N 1
ATOM 16290 C CA . GLU B 1 973 ? -3.863 -5.457 18.891 1 95.5 973 GLU B CA 1
ATOM 16291 C C . GLU B 1 973 ? -3.352 -6.023 20.219 1 95.5 973 GLU B C 1
ATOM 16293 O O . GLU B 1 973 ? -2.574 -5.371 20.922 1 95.5 973 GLU B O 1
ATOM 16298 N N . PRO B 1 974 ? -3.77 -7.195 20.516 1 95.06 974 PRO B N 1
ATOM 16299 C CA . PRO B 1 974 ? -4.656 -8.086 19.766 1 95.06 974 PRO B CA 1
ATOM 16300 C C . PRO B 1 974 ? -6.133 -7.844 20.078 1 95.06 974 PRO B C 1
ATOM 16302 O O . PRO B 1 974 ? -6.973 -8.711 19.812 1 95.06 974 PRO B O 1
ATOM 16305 N N . TYR B 1 975 ? -6.488 -6.703 20.703 1 96.56 975 TYR B N 1
ATOM 16306 C CA . TYR B 1 975 ? -7.836 -6.316 21.109 1 96.56 975 TYR B CA 1
ATOM 16307 C C . TYR B 1 975 ? -8.445 -7.344 22.047 1 96.56 975 TYR B C 1
ATOM 16309 O O . TYR B 1 975 ? -9.562 -7.824 21.812 1 96.56 975 TYR B O 1
ATOM 16317 N N . ALA B 1 976 ? -7.652 -7.664 23.047 1 96.38 976 ALA B N 1
ATOM 16318 C CA . ALA B 1 976 ? -8.031 -8.664 24.047 1 96.38 976 ALA B CA 1
ATOM 16319 C C . ALA B 1 976 ? -7.559 -8.258 25.438 1 96.38 976 ALA B C 1
ATOM 16321 O O . ALA B 1 976 ? -6.688 -7.398 25.578 1 96.38 976 ALA B O 1
ATOM 16322 N N . PHE B 1 977 ? -8.148 -8.797 26.469 1 95.81 977 PHE B N 1
ATOM 16323 C CA . PHE B 1 977 ? -7.719 -8.609 27.859 1 95.81 977 PHE B CA 1
ATOM 16324 C C . PHE B 1 977 ? -8.102 -9.812 28.703 1 95.81 977 PHE B C 1
ATOM 16326 O O . PHE B 1 977 ? -9.039 -10.539 28.375 1 95.81 977 PHE B O 1
ATOM 16333 N N . GLU B 1 978 ? -7.387 -10.016 29.781 1 95.62 978 GLU B N 1
ATOM 16334 C CA . GLU B 1 978 ? -7.684 -11.078 30.734 1 95.62 978 GLU B CA 1
ATOM 16335 C C . GLU B 1 978 ? -8.812 -10.672 31.672 1 95.62 978 GLU B C 1
ATOM 16337 O O . GLU B 1 978 ? -8.766 -9.594 32.281 1 95.62 978 GLU B O 1
ATOM 16342 N N . VAL B 1 979 ? -9.781 -11.508 31.703 1 96.44 979 VAL B N 1
ATOM 16343 C CA . VAL B 1 979 ? -10.898 -11.297 32.625 1 96.44 979 VAL B CA 1
ATOM 16344 C C . VAL B 1 979 ? -10.578 -11.922 33.969 1 96.44 979 VAL B C 1
ATOM 16346 O O . VAL B 1 979 ? -10.945 -11.375 35.031 1 96.44 979 VAL B O 1
ATOM 16349 N N . GLY B 1 980 ? -9.836 -12.891 34.062 1 95.69 980 GLY B N 1
ATOM 16350 C CA . GLY B 1 980 ? -9.617 -13.688 35.25 1 95.69 980 GLY B CA 1
ATOM 16351 C C . GLY B 1 980 ? -10.641 -14.797 35.438 1 95.69 980 GLY B C 1
ATOM 16352 O O . GLY B 1 980 ? -11.133 -15.344 34.438 1 95.69 980 GLY B O 1
ATOM 16353 N N . VAL B 1 981 ? -10.82 -15.25 36.594 1 97.12 981 VAL B N 1
ATOM 16354 C CA . VAL B 1 981 ? -11.797 -16.297 36.875 1 97.12 981 VAL B CA 1
ATOM 16355 C C . VAL B 1 981 ? -13.117 -15.664 37.312 1 97.12 981 VAL B C 1
ATOM 16357 O O . VAL B 1 981 ? -13.156 -14.898 38.281 1 97.12 981 VAL B O 1
ATOM 16360 N N . LEU B 1 982 ? -14.148 -15.891 36.531 1 97.25 982 LEU B N 1
ATOM 16361 C CA . LEU B 1 982 ? -15.492 -15.445 36.875 1 97.25 982 LEU B CA 1
ATOM 16362 C C . LEU B 1 982 ? -16.234 -16.516 37.656 1 97.25 982 LEU B C 1
ATOM 16364 O O . LEU B 1 982 ? -15.93 -17.703 37.531 1 97.25 982 LEU B O 1
ATOM 16368 N N . SER B 1 983 ? -17.203 -16.125 38.469 1 97.06 983 SER B N 1
ATOM 16369 C CA . SER B 1 983 ? -18.031 -17.078 39.188 1 97.06 983 SER B CA 1
ATOM 16370 C C . SER B 1 983 ? -18.797 -18 38.25 1 97.06 983 SER B C 1
ATOM 16372 O O . SER B 1 983 ? -19.047 -17.641 37.094 1 97.06 983 SER B O 1
ATOM 16374 N N . LYS B 1 984 ? -19.094 -19.125 38.719 1 97.56 984 LYS B N 1
ATOM 16375 C CA . LYS B 1 984 ? -19.797 -20.094 37.875 1 97.56 984 LYS B CA 1
ATOM 16376 C C . LYS B 1 984 ? -21.156 -19.547 37.438 1 97.56 984 LYS B C 1
ATOM 16378 O O . LYS B 1 984 ? -21.875 -18.938 38.25 1 97.56 984 LYS B O 1
ATOM 16383 N N . GLY B 1 985 ? -21.484 -19.75 36.156 1 97.31 985 GLY B N 1
ATOM 16384 C CA . GLY B 1 985 ? -22.797 -19.344 35.656 1 97.31 985 GLY B CA 1
ATOM 16385 C C . GLY B 1 985 ? -22.719 -18.344 34.5 1 97.31 985 GLY B C 1
ATOM 16386 O O . GLY B 1 985 ? -21.656 -18.156 33.906 1 97.31 985 GLY B O 1
ATOM 16387 N N . GLU B 1 986 ? -23.891 -17.797 34.156 1 97.75 986 GLU B N 1
ATOM 16388 C CA . GLU B 1 986 ? -24.016 -16.844 33.062 1 97.75 986 GLU B CA 1
ATOM 16389 C C . GLU B 1 986 ? -23.641 -15.438 33.469 1 97.75 986 GLU B C 1
ATOM 16391 O O . GLU B 1 986 ? -24.047 -14.984 34.562 1 97.75 986 GLU B O 1
ATOM 16396 N N . HIS B 1 987 ? -22.812 -14.766 32.75 1 98.31 987 HIS B N 1
ATOM 16397 C CA . HIS B 1 987 ? -22.406 -13.383 32.969 1 98.31 987 HIS B CA 1
ATOM 16398 C C . HIS B 1 987 ? -22.812 -12.492 31.812 1 98.31 987 HIS B C 1
ATOM 16400 O O . HIS B 1 987 ? -22.734 -12.914 30.656 1 98.31 987 HIS B O 1
ATOM 16406 N N . LYS B 1 988 ? -23.25 -11.32 32.125 1 98.5 988 LYS B N 1
ATOM 16407 C CA . LYS B 1 988 ? -23.578 -10.328 31.109 1 98.5 988 LYS B CA 1
ATOM 16408 C C . LYS B 1 988 ? -22.328 -9.555 30.688 1 98.5 988 LYS B C 1
ATOM 16410 O O . LYS B 1 988 ? -21.547 -9.109 31.531 1 98.5 988 LYS B O 1
ATOM 16415 N N . VAL B 1 989 ? -22.078 -9.547 29.422 1 98.69 989 VAL B N 1
ATOM 16416 C CA . VAL B 1 989 ? -20.953 -8.789 28.891 1 98.69 989 VAL B CA 1
ATOM 16417 C C . VAL B 1 989 ? -21.469 -7.789 27.844 1 98.69 989 VAL B C 1
ATOM 16419 O O . VAL B 1 989 ? -22.047 -8.18 26.828 1 98.69 989 VAL B O 1
ATOM 16422 N N . ASP B 1 990 ? -21.281 -6.516 28.062 1 98.81 990 ASP B N 1
ATOM 16423 C CA . ASP B 1 990 ? -21.641 -5.457 27.125 1 98.81 990 ASP B CA 1
ATOM 16424 C C . ASP B 1 990 ? -20.422 -4.965 26.359 1 98.81 990 ASP B C 1
ATOM 16426 O O . ASP B 1 990 ? -19.406 -4.598 26.969 1 98.81 990 ASP B O 1
ATOM 16430 N N . PHE B 1 991 ? -20.469 -5.109 25.078 1 98.81 991 PHE B N 1
ATOM 16431 C CA . PHE B 1 991 ? -19.453 -4.512 24.203 1 98.81 991 PHE B CA 1
ATOM 16432 C C . PHE B 1 991 ? -19.984 -3.23 23.562 1 98.81 991 PHE B C 1
ATOM 16434 O O . PHE B 1 991 ? -20.969 -3.26 22.812 1 98.81 991 PHE B O 1
ATOM 16441 N N . THR B 1 992 ? -19.422 -2.096 23.812 1 98.81 992 THR B N 1
ATOM 16442 C CA . THR B 1 992 ? -19.797 -0.844 23.172 1 98.81 992 THR B CA 1
ATOM 16443 C C . THR B 1 992 ? -18.781 -0.47 22.094 1 98.81 992 THR B C 1
ATOM 16445 O O . THR B 1 992 ? -17.625 -0.166 22.391 1 98.81 992 THR B O 1
ATOM 16448 N N . CYS B 1 993 ? -19.203 -0.599 20.859 1 98.69 993 CYS B N 1
ATOM 16449 C CA . CYS B 1 993 ? -18.406 -0.09 19.734 1 98.69 993 CYS B CA 1
ATOM 16450 C C . CYS B 1 993 ? -18.688 1.389 19.5 1 98.69 993 CYS B C 1
ATOM 16452 O O . CYS B 1 993 ? -19.812 1.766 19.156 1 98.69 993 CYS B O 1
ATOM 16454 N N . TYR B 1 994 ? -17.703 2.225 19.672 1 98.62 994 TYR B N 1
ATOM 16455 C CA . TYR B 1 994 ? -17.891 3.666 19.562 1 98.62 994 TYR B CA 1
ATOM 16456 C C . TYR B 1 994 ? -18.016 4.102 18.109 1 98.62 994 TYR B C 1
ATOM 16458 O O . TYR B 1 994 ? -17.328 3.564 17.234 1 98.62 994 TYR B O 1
ATOM 16466 N N . GLY B 1 995 ? -18.906 5.062 17.875 1 97.88 995 GLY B N 1
ATOM 16467 C CA . GLY B 1 995 ? -19.062 5.625 16.547 1 97.88 995 GLY B CA 1
ATOM 16468 C C . GLY B 1 995 ? -18.016 6.66 16.203 1 97.88 995 GLY B C 1
ATOM 16469 O O . GLY B 1 995 ? -17.281 7.117 17.094 1 97.88 995 GLY B O 1
ATOM 16470 N N . ASN B 1 996 ? -17.859 7.035 14.891 1 96.81 996 ASN B N 1
ATOM 16471 C CA . ASN B 1 996 ? -16.828 7.98 14.469 1 96.81 996 ASN B CA 1
ATOM 16472 C C . ASN B 1 996 ? -17.422 9.125 13.648 1 96.81 996 ASN B C 1
ATOM 16474 O O . ASN B 1 996 ? -16.688 9.969 13.125 1 96.81 996 ASN B O 1
ATOM 16478 N N . ARG B 1 997 ? -18.719 9.211 13.453 1 98 997 ARG B N 1
ATOM 16479 C CA . ARG B 1 997 ? -19.469 10.312 12.859 1 98 997 ARG B CA 1
ATOM 16480 C C . ARG B 1 997 ? -19.328 10.328 11.344 1 98 997 ARG B C 1
ATOM 16482 O O . ARG B 1 997 ? -19.922 11.164 10.664 1 98 997 ARG B O 1
ATOM 16489 N N . HIS B 1 998 ? -18.547 9.422 10.672 1 97.69 998 HIS B N 1
ATOM 16490 C CA . HIS B 1 998 ? -18.234 9.477 9.242 1 97.69 998 HIS B CA 1
ATOM 16491 C C . HIS B 1 998 ? -19.484 9.406 8.398 1 97.69 998 HIS B C 1
ATOM 16493 O O . HIS B 1 998 ? -19.688 10.227 7.496 1 97.69 998 HIS B O 1
ATOM 16499 N N . ASN B 1 999 ? -20.375 8.516 8.719 1 98.25 999 ASN B N 1
ATOM 16500 C CA . ASN B 1 999 ? -21.5 8.25 7.832 1 98.25 999 ASN B CA 1
ATOM 16501 C C . ASN B 1 999 ? -22.578 9.32 7.957 1 98.25 999 ASN B C 1
ATOM 16503 O O . ASN B 1 999 ? -23.484 9.398 7.121 1 98.25 999 ASN B O 1
ATOM 16507 N N . SER B 1 1000 ? -22.438 10.195 8.961 1 98.19 1000 SER B N 1
ATOM 16508 C CA . SER B 1 1000 ? -23.375 11.312 9.094 1 98.19 1000 SER B CA 1
ATOM 16509 C C . SER B 1 1000 ? -22.734 12.617 8.617 1 98.19 1000 SER B C 1
ATOM 16511 O O . SER B 1 1000 ? -23.422 13.469 8.047 1 98.19 1000 SER B O 1
ATOM 16513 N N . PHE B 1 1001 ? -21.453 12.75 8.898 1 97.69 1001 PHE B N 1
ATOM 16514 C CA . PHE B 1 1001 ? -20.859 14.07 8.711 1 97.69 1001 PHE B CA 1
ATOM 16515 C C . PHE B 1 1001 ? -19.672 14.008 7.762 1 97.69 1001 PHE B C 1
ATOM 16517 O O . PHE B 1 1001 ? -19.141 15.039 7.359 1 97.69 1001 PHE B O 1
ATOM 16524 N N . GLY B 1 1002 ? -19.172 12.812 7.395 1 96.75 1002 GLY B N 1
ATOM 16525 C CA . GLY B 1 1002 ? -17.969 12.664 6.602 1 96.75 1002 GLY B CA 1
ATOM 16526 C C . GLY B 1 1002 ? -18.172 12.953 5.129 1 96.75 1002 GLY B C 1
ATOM 16527 O O . GLY B 1 1002 ? -19.25 13.414 4.727 1 96.75 1002 GLY B O 1
ATOM 16528 N N . ALA B 1 1003 ? -17.141 12.844 4.285 1 96.19 1003 ALA B N 1
ATOM 16529 C CA . ALA B 1 1003 ? -17.188 13.008 2.834 1 96.19 1003 ALA B CA 1
ATOM 16530 C C . ALA B 1 1003 ? -17.781 11.773 2.162 1 96.19 1003 ALA B C 1
ATOM 16532 O O . ALA B 1 1003 ? -17.094 11.062 1.425 1 96.19 1003 ALA B O 1
ATOM 16533 N N . ILE B 1 1004 ? -19.016 11.625 2.283 1 96.81 1004 ILE B N 1
ATOM 16534 C CA . ILE B 1 1004 ? -19.688 10.375 1.94 1 96.81 1004 ILE B CA 1
ATOM 16535 C C . ILE B 1 1004 ? -20 10.352 0.445 1 96.81 1004 ILE B C 1
ATOM 16537 O O . ILE B 1 1004 ? -20.703 9.453 -0.036 1 96.81 1004 ILE B O 1
ATOM 16541 N N . HIS B 1 1005 ? -19.531 11.391 -0.324 1 96.5 1005 HIS B N 1
ATOM 16542 C CA . HIS B 1 1005 ? -19.625 11.398 -1.779 1 96.5 1005 HIS B CA 1
ATOM 16543 C C . HIS B 1 1005 ? -18.25 11.344 -2.428 1 96.5 1005 HIS B C 1
ATOM 16545 O O . HIS B 1 1005 ? -18.125 11.414 -3.652 1 96.5 1005 HIS B O 1
ATOM 16551 N N . LEU B 1 1006 ? -17.203 11.305 -1.652 1 95.69 1006 LEU B N 1
ATOM 16552 C CA . LEU B 1 1006 ? -15.844 11.086 -2.139 1 95.69 1006 LEU B CA 1
ATOM 16553 C C . LEU B 1 1006 ? -15.594 9.609 -2.422 1 95.69 1006 LEU B C 1
ATOM 16555 O O . LEU B 1 1006 ? -15.766 8.766 -1.538 1 95.69 1006 LEU B O 1
ATOM 16559 N N . VAL B 1 1007 ? -15.156 9.398 -3.635 1 94 1007 VAL B N 1
ATOM 16560 C CA . VAL B 1 1007 ? -14.867 8.016 -4.004 1 94 1007 VAL B CA 1
ATOM 16561 C C . VAL B 1 1007 ? -13.773 7.453 -3.105 1 94 1007 VAL B C 1
ATOM 16563 O O . VAL B 1 1007 ? -12.789 8.141 -2.814 1 94 1007 VAL B O 1
ATOM 16566 N N . GLU B 1 1008 ? -14 6.25 -2.67 1 90.38 1008 GLU B N 1
ATOM 16567 C CA . GLU B 1 1008 ? -13.102 5.605 -1.715 1 90.38 1008 GLU B CA 1
ATOM 16568 C C . GLU B 1 1008 ? -11.688 5.477 -2.281 1 90.38 1008 GLU B C 1
ATOM 16570 O O . GLU B 1 1008 ? -11.516 5.152 -3.459 1 90.38 1008 GLU B O 1
ATOM 16575 N N . GLY B 1 1009 ? -10.711 5.719 -1.447 1 85.38 1009 GLY B N 1
ATOM 16576 C CA . GLY B 1 1009 ? -9.32 5.441 -1.771 1 85.38 1009 GLY B CA 1
ATOM 16577 C C . GLY B 1 1009 ? -8.672 6.527 -2.615 1 85.38 1009 GLY B C 1
ATOM 16578 O O . GLY B 1 1009 ? -7.523 6.395 -3.033 1 85.38 1009 GLY B O 1
ATOM 16579 N N . LYS B 1 1010 ? -9.305 7.617 -2.887 1 87.81 1010 LYS B N 1
ATOM 16580 C CA . LYS B 1 1010 ? -8.781 8.648 -3.777 1 87.81 1010 LYS B CA 1
ATOM 16581 C C . LYS B 1 1010 ? -7.77 9.531 -3.053 1 87.81 1010 LYS B C 1
ATOM 16583 O O . LYS B 1 1010 ? -6.852 10.078 -3.674 1 87.81 1010 LYS B O 1
ATOM 16588 N N . THR B 1 1011 ? -7.996 9.695 -1.696 1 88.56 1011 THR B N 1
ATOM 16589 C CA . THR B 1 1011 ? -7.062 10.547 -0.966 1 88.56 1011 THR B CA 1
ATOM 16590 C C . THR B 1 1011 ? -7.098 10.227 0.526 1 88.56 1011 THR B C 1
ATOM 16592 O O . THR B 1 1011 ? -8.117 9.766 1.044 1 88.56 1011 THR B O 1
ATOM 16595 N N . ASP B 1 1012 ? -5.98 10.453 1.127 1 88.06 1012 ASP B N 1
ATOM 16596 C CA . ASP B 1 1012 ? -5.91 10.398 2.584 1 88.06 1012 ASP B CA 1
ATOM 16597 C C . ASP B 1 1012 ? -5.867 11.797 3.186 1 88.06 1012 ASP B C 1
ATOM 16599 O O . ASP B 1 1012 ? -5.844 11.953 4.41 1 88.06 1012 ASP B O 1
ATOM 16603 N N . TRP B 1 1013 ? -5.848 12.812 2.322 1 91.69 1013 TRP B N 1
ATOM 16604 C CA . TRP B 1 1013 ? -5.875 14.211 2.74 1 91.69 1013 TRP B CA 1
ATOM 16605 C C . TRP B 1 1013 ? -7.309 14.719 2.852 1 91.69 1013 TRP B C 1
ATOM 16607 O O . TRP B 1 1013 ? -7.875 15.219 1.878 1 91.69 1013 TRP B O 1
ATOM 16617 N N . LEU B 1 1014 ? -7.871 14.68 4.031 1 92.94 1014 LEU B N 1
ATOM 16618 C CA . LEU B 1 1014 ? -9.273 15.047 4.219 1 92.94 1014 LEU B CA 1
ATOM 16619 C C . LEU B 1 1014 ? -9.398 16.484 4.695 1 92.94 1014 LEU B C 1
ATOM 16621 O O . LEU B 1 1014 ? -9.25 16.766 5.887 1 92.94 1014 LEU B O 1
ATOM 16625 N N . ASN B 1 1015 ? -9.672 17.391 3.777 1 90.75 1015 ASN B N 1
ATOM 16626 C CA . ASN B 1 1015 ? -9.898 18.812 4.031 1 90.75 1015 ASN B CA 1
ATOM 16627 C C . ASN B 1 1015 ? -11.281 19.25 3.566 1 90.75 1015 ASN B C 1
ATOM 16629 O O . ASN B 1 1015 ? -12.125 18.422 3.236 1 90.75 1015 ASN B O 1
ATOM 16633 N N . ALA B 1 1016 ? -11.539 20.484 3.668 1 90 1016 ALA B N 1
ATOM 16634 C CA . ALA B 1 1016 ? -12.859 21.016 3.338 1 90 1016 ALA B CA 1
ATOM 16635 C C . ALA B 1 1016 ? -13.25 20.672 1.905 1 90 1016 ALA B C 1
ATOM 16637 O O . ALA B 1 1016 ? -14.43 20.453 1.613 1 90 1016 ALA B O 1
ATOM 16638 N N . ASP B 1 1017 ? -12.289 20.5 1.05 1 88.69 1017 ASP B N 1
ATOM 16639 C CA . ASP B 1 1017 ? -12.555 20.234 -0.361 1 88.69 1017 ASP B CA 1
ATOM 16640 C C . ASP B 1 1017 ? -12.977 18.797 -0.58 1 88.69 1017 ASP B C 1
ATOM 16642 O O . ASP B 1 1017 ? -13.516 18.453 -1.635 1 88.69 1017 ASP B O 1
ATOM 16646 N N . SER B 1 1018 ? -12.758 17.938 0.388 1 92.75 1018 SER B N 1
ATOM 16647 C CA . SER B 1 1018 ? -13.148 16.531 0.277 1 92.75 1018 SER B CA 1
ATOM 16648 C C . SER B 1 1018 ? -14.664 16.391 0.174 1 92.75 1018 SER B C 1
ATOM 16650 O O . SER B 1 1018 ? -15.164 15.438 -0.42 1 92.75 1018 SER B O 1
ATOM 16652 N N . TRP B 1 1019 ? -15.43 17.391 0.719 1 94.31 1019 TRP B N 1
ATOM 16653 C CA . TRP B 1 1019 ? -16.891 17.391 0.649 1 94.31 1019 TRP B CA 1
ATOM 16654 C C . TRP B 1 1019 ? -17.375 18 -0.662 1 94.31 1019 TRP B C 1
ATOM 16656 O O . TRP B 1 1019 ? -18.578 17.984 -0.951 1 94.31 1019 TRP B O 1
ATOM 16666 N N . ARG B 1 1020 ? -16.391 18.516 -1.429 1 91.69 1020 ARG B N 1
ATOM 16667 C CA . ARG B 1 1020 ? -16.719 19.203 -2.678 1 91.69 1020 ARG B CA 1
ATOM 16668 C C . ARG B 1 1020 ? -15.867 18.656 -3.828 1 91.69 1020 ARG B C 1
ATOM 16670 O O . ARG B 1 1020 ? -15.391 19.422 -4.664 1 91.69 1020 ARG B O 1
ATOM 16677 N N . SER B 1 1021 ? -15.578 17.406 -3.742 1 88.06 1021 SER B N 1
ATOM 16678 C CA . SER B 1 1021 ? -14.797 16.812 -4.816 1 88.06 1021 SER B CA 1
ATOM 16679 C C . SER B 1 1021 ? -15.539 16.891 -6.148 1 88.06 1021 SER B C 1
ATOM 16681 O O . SER B 1 1021 ? -16.719 17.25 -6.191 1 88.06 1021 SER B O 1
ATOM 16683 N N . ASP B 1 1022 ? -14.781 16.688 -7.227 1 83.19 1022 ASP B N 1
ATOM 16684 C CA . ASP B 1 1022 ? -15.398 16.766 -8.547 1 83.19 1022 ASP B CA 1
ATOM 16685 C C . ASP B 1 1022 ? -14.922 15.641 -9.453 1 83.19 1022 ASP B C 1
ATOM 16687 O O . ASP B 1 1022 ? -14.047 14.859 -9.07 1 83.19 1022 ASP B O 1
ATOM 16691 N N . PHE B 1 1023 ? -15.594 15.508 -10.438 1 80.31 1023 PHE B N 1
ATOM 16692 C CA . PHE B 1 1023 ? -15.258 14.578 -11.516 1 80.31 1023 PHE B CA 1
ATOM 16693 C C . PHE B 1 1023 ? -15.141 13.156 -10.977 1 80.31 1023 PHE B C 1
ATOM 16695 O O . PHE B 1 1023 ? -16.062 12.664 -10.312 1 80.31 1023 PHE B O 1
ATOM 16702 N N . ASP B 1 1024 ? -13.93 12.547 -11.188 1 81.38 1024 ASP B N 1
ATOM 16703 C CA . ASP B 1 1024 ? -13.773 11.133 -10.867 1 81.38 1024 ASP B CA 1
ATOM 16704 C C . ASP B 1 1024 ? -13.664 10.922 -9.359 1 81.38 1024 ASP B C 1
ATOM 16706 O O . ASP B 1 1024 ? -13.789 9.797 -8.875 1 81.38 1024 ASP B O 1
ATOM 16710 N N . TRP B 1 1025 ? -13.664 12.023 -8.688 1 88.44 1025 TRP B N 1
ATOM 16711 C CA . TRP B 1 1025 ? -13.539 11.906 -7.234 1 88.44 1025 TRP B CA 1
ATOM 16712 C C . TRP B 1 1025 ? -14.906 12.023 -6.562 1 88.44 1025 TRP B C 1
ATOM 16714 O O . TRP B 1 1025 ? -15.055 11.695 -5.383 1 88.44 1025 TRP B O 1
ATOM 16724 N N . TRP B 1 1026 ? -15.922 12.461 -7.32 1 92.12 1026 TRP B N 1
ATOM 16725 C CA . TRP B 1 1026 ? -17.266 12.641 -6.773 1 92.12 1026 TRP B CA 1
ATOM 16726 C C . TRP B 1 1026 ? -18.156 11.461 -7.133 1 92.12 1026 TRP B C 1
ATOM 16728 O O . TRP B 1 1026 ? -18.125 10.969 -8.266 1 92.12 1026 TRP B O 1
ATOM 16738 N N . SER B 1 1027 ? -18.938 10.977 -6.242 1 94.75 1027 SER B N 1
ATOM 16739 C CA . SER B 1 1027 ? -19.969 9.977 -6.457 1 94.75 1027 SER B CA 1
ATOM 16740 C C . SER B 1 1027 ? -21.344 10.5 -6.023 1 94.75 1027 SER B C 1
ATOM 16742 O O . SER B 1 1027 ? -21.531 10.875 -4.863 1 94.75 1027 SER B O 1
ATOM 16744 N N . GLU B 1 1028 ? -22.281 10.57 -7 1 95.12 1028 GLU B N 1
ATOM 16745 C CA . GLU B 1 1028 ? -23.656 10.906 -6.609 1 95.12 1028 GLU B CA 1
ATOM 16746 C C . GLU B 1 1028 ? -24.219 9.859 -5.652 1 95.12 1028 GLU B C 1
ATOM 16748 O O . GLU B 1 1028 ? -25.031 10.188 -4.785 1 95.12 1028 GLU B O 1
ATOM 16753 N N . GLU B 1 1029 ? -23.797 8.656 -5.855 1 96.19 1029 GLU B N 1
ATOM 16754 C CA . GLU B 1 1029 ? -24.172 7.566 -4.961 1 96.19 1029 GLU B CA 1
ATOM 16755 C C . GLU B 1 1029 ? -23.391 7.645 -3.646 1 96.19 1029 GLU B C 1
ATOM 16757 O O . GLU B 1 1029 ? -22.219 8 -3.635 1 96.19 1029 GLU B O 1
ATOM 16762 N N . TYR B 1 1030 ? -23.984 7.273 -2.52 1 97 1030 TYR B N 1
ATOM 16763 C CA . TYR B 1 1030 ? -23.359 7.383 -1.204 1 97 1030 TYR B CA 1
ATOM 16764 C C . TYR B 1 1030 ? -22.203 6.398 -1.062 1 97 1030 TYR B C 1
ATOM 16766 O O . TYR B 1 1030 ? -22.312 5.246 -1.494 1 97 1030 TYR B O 1
ATOM 16774 N N . VAL B 1 1031 ? -21.156 6.867 -0.557 1 96.19 1031 VAL B N 1
ATOM 16775 C CA . VAL B 1 1031 ? -19.984 6.074 -0.199 1 96.19 1031 VAL B CA 1
ATOM 16776 C C . VAL B 1 1031 ? -19.875 5.969 1.32 1 96.19 1031 VAL B C 1
ATOM 16778 O O . VAL B 1 1031 ? -19.359 6.879 1.974 1 96.19 1031 VAL B O 1
ATOM 16781 N N . LEU B 1 1032 ? -20.219 4.805 1.866 1 96.31 1032 LEU B N 1
ATOM 16782 C CA . LEU B 1 1032 ? -20.344 4.66 3.314 1 96.31 1032 LEU B CA 1
ATOM 16783 C C . LEU B 1 1032 ? -19.203 3.807 3.869 1 96.31 1032 LEU B C 1
ATOM 16785 O O . LEU B 1 1032 ? -18.719 2.902 3.191 1 96.31 1032 LEU B O 1
ATOM 16789 N N . GLY B 1 1033 ? -18.734 4.156 5.035 1 95.69 1033 GLY B N 1
ATOM 16790 C CA . GLY B 1 1033 ? -17.797 3.311 5.754 1 95.69 1033 GLY B CA 1
ATOM 16791 C C . GLY B 1 1033 ? -18.484 2.258 6.609 1 95.69 1033 GLY B C 1
ATOM 16792 O O . GLY B 1 1033 ? -19.594 2.469 7.094 1 95.69 1033 GLY B O 1
ATOM 16793 N N . LYS B 1 1034 ? -17.812 1.134 6.941 1 96.12 1034 LYS B N 1
ATOM 16794 C CA . LYS B 1 1034 ? -18.328 0.106 7.84 1 96.12 1034 LYS B CA 1
ATOM 16795 C C . LYS B 1 1034 ? -18.453 0.635 9.266 1 96.12 1034 LYS B C 1
ATOM 16797 O O . LYS B 1 1034 ? -17.781 1.591 9.641 1 96.12 1034 LYS B O 1
ATOM 16802 N N . ALA B 1 1035 ? -19.328 0.008 9.969 1 97.75 1035 ALA B N 1
ATOM 16803 C CA . ALA B 1 1035 ? -19.531 0.412 11.359 1 97.75 1035 ALA B CA 1
ATOM 16804 C C . ALA B 1 1035 ? -19.969 -0.775 12.219 1 97.75 1035 ALA B C 1
ATOM 16806 O O . ALA B 1 1035 ? -20.641 -1.688 11.734 1 97.75 1035 ALA B O 1
ATOM 16807 N N . GLY B 1 1036 ? -19.516 -0.804 13.461 1 98.12 1036 GLY B N 1
ATOM 16808 C CA . GLY B 1 1036 ? -19.922 -1.802 14.438 1 98.12 1036 GLY B CA 1
ATOM 16809 C C . GLY B 1 1036 ? -18.938 -2.943 14.586 1 98.12 1036 GLY B C 1
ATOM 16810 O O . GLY B 1 1036 ? -17.797 -2.844 14.133 1 98.12 1036 GLY B O 1
ATOM 16811 N N . ILE B 1 1037 ? -19.312 -3.973 15.398 1 98.31 1037 ILE B N 1
ATOM 16812 C CA . ILE B 1 1037 ? -18.5 -5.176 15.57 1 98.31 1037 ILE B CA 1
ATOM 16813 C C . ILE B 1 1037 ? -18.766 -6.137 14.406 1 98.31 1037 ILE B C 1
ATOM 16815 O O . ILE B 1 1037 ? -19.875 -6.629 14.234 1 98.31 1037 ILE B O 1
ATOM 16819 N N . LEU B 1 1038 ? -17.734 -6.434 13.617 1 97.12 1038 LEU B N 1
ATOM 16820 C CA . LEU B 1 1038 ? -17.891 -7.07 12.312 1 97.12 1038 LEU B CA 1
ATOM 16821 C C . LEU B 1 1038 ? -18 -8.586 12.453 1 97.12 1038 LEU B C 1
ATOM 16823 O O . LEU B 1 1038 ? -18.547 -9.258 11.578 1 97.12 1038 LEU B O 1
ATOM 16827 N N . ASN B 1 1039 ? -17.422 -9.102 13.5 1 95.5 1039 ASN B N 1
ATOM 16828 C CA . ASN B 1 1039 ? -17.641 -10.5 13.852 1 95.5 1039 ASN B CA 1
ATOM 16829 C C . ASN B 1 1039 ? -17.75 -10.688 15.359 1 95.5 1039 ASN B C 1
ATOM 16831 O O . ASN B 1 1039 ? -17.266 -9.859 16.125 1 95.5 1039 ASN B O 1
ATOM 16835 N N . ALA B 1 1040 ? -18.281 -11.766 15.766 1 96.69 1040 ALA B N 1
ATOM 16836 C CA . ALA B 1 1040 ? -18.625 -11.977 17.172 1 96.69 1040 ALA B CA 1
ATOM 16837 C C . ALA B 1 1040 ? -17.391 -11.977 18.047 1 96.69 1040 ALA B C 1
ATOM 16839 O O . ALA B 1 1040 ? -16.359 -12.57 17.688 1 96.69 1040 ALA B O 1
ATOM 16840 N N . PRO B 1 1041 ? -17.453 -11.266 19.188 1 97.75 1041 PRO B N 1
ATOM 16841 C CA . PRO B 1 1041 ? -16.359 -11.352 20.172 1 97.75 1041 PRO B CA 1
ATOM 16842 C C . PRO B 1 1041 ? -16.125 -12.781 20.656 1 97.75 1041 PRO B C 1
ATOM 16844 O O . PRO B 1 1041 ? -17.062 -13.57 20.75 1 97.75 1041 PRO B O 1
ATOM 16847 N N . ARG B 1 1042 ? -14.922 -13.047 21.109 1 96.44 1042 ARG B N 1
ATOM 16848 C CA . ARG B 1 1042 ? -14.492 -14.398 21.438 1 96.44 1042 ARG B CA 1
ATOM 16849 C C . ARG B 1 1042 ? -14.18 -14.539 22.922 1 96.44 1042 ARG B C 1
ATOM 16851 O O . ARG B 1 1042 ? -13.641 -13.609 23.531 1 96.44 1042 ARG B O 1
ATOM 16858 N N . VAL B 1 1043 ? -14.547 -15.648 23.484 1 97.19 1043 VAL B N 1
ATOM 16859 C CA . VAL B 1 1043 ? -14.094 -16.078 24.797 1 97.19 1043 VAL B CA 1
ATOM 16860 C C . VAL B 1 1043 ? -12.875 -16.984 24.641 1 97.19 1043 VAL B C 1
ATOM 16862 O O . VAL B 1 1043 ? -12.898 -17.969 23.891 1 97.19 1043 VAL B O 1
ATOM 16865 N N . GLU B 1 1044 ? -11.82 -16.625 25.281 1 96.25 1044 GLU B N 1
ATOM 16866 C CA . GLU B 1 1044 ? -10.57 -17.375 25.172 1 96.25 1044 GLU B CA 1
ATOM 16867 C C . GLU B 1 1044 ? -10.156 -17.969 26.516 1 96.25 1044 GLU B C 1
ATOM 16869 O O . GLU B 1 1044 ? -10.516 -17.438 27.562 1 96.25 1044 GLU B O 1
ATOM 16874 N N . ILE B 1 1045 ? -9.414 -19.078 26.547 1 96.56 1045 ILE B N 1
ATOM 16875 C CA . ILE B 1 1045 ? -8.906 -19.766 27.719 1 96.56 1045 ILE B CA 1
ATOM 16876 C C . ILE B 1 1045 ? -7.406 -20.031 27.547 1 96.56 1045 ILE B C 1
ATOM 16878 O O . ILE B 1 1045 ? -6.883 -19.969 26.438 1 96.56 1045 ILE B O 1
ATOM 16882 N N . PRO B 1 1046 ? -6.711 -20.203 28.656 1 95.69 1046 PRO B N 1
ATOM 16883 C CA . PRO B 1 1046 ? -5.281 -20.5 28.531 1 95.69 1046 PRO B CA 1
ATOM 16884 C C . PRO B 1 1046 ? -4.992 -21.703 27.641 1 95.69 1046 PRO B C 1
ATOM 16886 O O . PRO B 1 1046 ? -5.691 -22.703 27.719 1 95.69 1046 PRO B O 1
ATOM 16889 N N . GLY B 1 1047 ? -4.16 -21.516 26.734 1 91.69 1047 GLY B N 1
ATOM 16890 C CA . GLY B 1 1047 ? -3.771 -22.562 25.797 1 91.69 1047 GLY B CA 1
ATOM 16891 C C . GLY B 1 1047 ? -3.049 -22.016 24.578 1 91.69 1047 GLY B C 1
ATOM 16892 O O . GLY B 1 1047 ? -2.902 -20.812 24.422 1 91.69 1047 GLY B O 1
ATOM 16893 N N . LEU B 1 1048 ? -2.443 -22.875 23.859 1 83.06 1048 LEU B N 1
ATOM 16894 C CA . LEU B 1 1048 ? -1.736 -22.484 22.641 1 83.06 1048 LEU B CA 1
ATOM 16895 C C . LEU B 1 1048 ? -2.619 -22.688 21.406 1 83.06 1048 LEU B C 1
ATOM 16897 O O . LEU B 1 1048 ? -3.158 -23.766 21.203 1 83.06 1048 LEU B O 1
ATOM 16901 N N . GLU B 1 1049 ? -2.848 -21.516 20.781 1 74.94 1049 GLU B N 1
ATOM 16902 C CA . GLU B 1 1049 ? -3.582 -21.641 19.531 1 74.94 1049 GLU B CA 1
ATOM 16903 C C . GLU B 1 1049 ? -2.715 -22.281 18.438 1 74.94 1049 GLU B C 1
ATOM 16905 O O . GLU B 1 1049 ? -1.604 -21.812 18.188 1 74.94 1049 GLU B O 1
ATOM 16910 N N . VAL B 1 1050 ? -3.074 -23.5 17.969 1 65.12 1050 VAL B N 1
ATOM 16911 C CA . VAL B 1 1050 ? -2.344 -24.188 16.906 1 65.12 1050 VAL B CA 1
ATOM 16912 C C . VAL B 1 1050 ? -3.127 -24.094 15.602 1 65.12 1050 VAL B C 1
ATOM 16914 O O . VAL B 1 1050 ? -4.312 -24.422 15.562 1 65.12 1050 VAL B O 1
ATOM 16917 N N . PRO B 1 1051 ? -2.543 -23.297 14.594 1 62.19 1051 PRO B N 1
ATOM 16918 C CA . PRO B 1 1051 ? -3.266 -23.266 13.32 1 62.19 1051 PRO B CA 1
ATOM 16919 C C . PRO B 1 1051 ? -3.639 -24.656 12.812 1 62.19 1051 PRO B C 1
ATOM 16921 O O . PRO B 1 1051 ? -2.861 -25.594 12.961 1 62.19 1051 PRO B O 1
ATOM 16924 N N . LYS B 1 1052 ? -4.906 -24.859 12.578 1 56.56 1052 LYS B N 1
ATOM 16925 C CA . LYS B 1 1052 ? -5.352 -26.125 12.023 1 56.56 1052 LYS B CA 1
ATOM 16926 C C . LYS B 1 1052 ? -4.664 -26.422 10.688 1 56.56 1052 LYS B C 1
ATOM 16928 O O . LYS B 1 1052 ? -4.445 -27.578 10.336 1 56.56 1052 LYS B O 1
ATOM 16933 N N . GLN B 1 1053 ? -4.562 -25.406 9.898 1 51.62 1053 GLN B N 1
ATOM 16934 C CA . GLN B 1 1053 ? -3.84 -25.578 8.641 1 51.62 1053 GLN B CA 1
ATOM 16935 C C . GLN B 1 1053 ? -2.434 -24.984 8.742 1 51.62 1053 GLN B C 1
ATOM 16937 O O . GLN B 1 1053 ? -2.256 -23.859 9.195 1 51.62 1053 GLN B O 1
ATOM 16942 N N . VAL B 1 1054 ? -1.552 -25.891 9.203 1 47.03 1054 VAL B N 1
ATOM 16943 C CA . VAL B 1 1054 ? -0.159 -25.469 9.188 1 47.03 1054 VAL B CA 1
ATOM 16944 C C . VAL B 1 1054 ? 0.096 -24.594 7.961 1 47.03 1054 VAL B C 1
ATOM 16946 O O . VAL B 1 1054 ? -0.088 -25.031 6.824 1 47.03 1054 VAL B O 1
ATOM 16949 N N . ARG B 1 1055 ? -0.192 -23.328 8.102 1 47.69 1055 ARG B N 1
ATOM 16950 C CA . ARG B 1 1055 ? 0.166 -22.469 6.973 1 47.69 1055 ARG B CA 1
ATOM 16951 C C . ARG B 1 1055 ? 1.646 -22.609 6.633 1 47.69 1055 ARG B C 1
ATOM 16953 O O . ARG B 1 1055 ? 2.506 -22.453 7.504 1 47.69 1055 ARG B O 1
ATOM 16960 N N . ARG B 1 1056 ? 1.869 -23.438 5.824 1 44.66 1056 ARG B N 1
ATOM 16961 C CA . ARG B 1 1056 ? 3.244 -23.5 5.34 1 44.66 1056 ARG B CA 1
ATOM 16962 C C . ARG B 1 1056 ? 3.836 -22.094 5.219 1 44.66 1056 ARG B C 1
ATOM 16964 O O . ARG B 1 1056 ? 3.152 -21.156 4.793 1 44.66 1056 ARG B O 1
ATOM 16971 N N . GLY B 1 1057 ? 4.48 -21.625 6.191 1 40.88 1057 GLY B N 1
ATOM 16972 C CA . GLY B 1 1057 ? 5.172 -20.359 6.055 1 40.88 1057 GLY B CA 1
ATOM 16973 C C . GLY B 1 1057 ? 5.238 -19.859 4.617 1 40.88 1057 GLY B C 1
ATOM 16974 O O . GLY B 1 1057 ? 5.383 -20.656 3.691 1 40.88 1057 GLY B O 1
ATOM 16975 N N . LEU B 1 1058 ? 4.52 -18.703 4.367 1 38.97 1058 LEU B N 1
ATOM 16976 C CA . LEU B 1 1058 ? 4.574 -18.047 3.064 1 38.97 1058 LEU B CA 1
ATOM 16977 C C . LEU B 1 1058 ? 5.883 -18.375 2.35 1 38.97 1058 LEU B C 1
ATOM 16979 O O . LEU B 1 1058 ? 6.016 -18.125 1.148 1 38.97 1058 LEU B O 1
ATOM 16983 N N . THR B 1 1059 ? 6.914 -18.578 3.156 1 37.38 1059 THR B N 1
ATOM 16984 C CA . THR B 1 1059 ? 8.227 -18.75 2.547 1 37.38 1059 THR B CA 1
ATOM 16985 C C . THR B 1 1059 ? 8.273 -20.031 1.717 1 37.38 1059 THR B C 1
ATOM 16987 O O . THR B 1 1059 ? 9.133 -20.172 0.847 1 37.38 1059 THR B O 1
ATOM 16990 N N . LEU B 1 1060 ? 7.453 -21.062 2.242 1 39.44 1060 LEU B N 1
ATOM 16991 C CA . LEU B 1 1060 ? 7.668 -22.391 1.69 1 39.44 1060 LEU B CA 1
ATOM 16992 C C . LEU B 1 1060 ? 6.68 -22.688 0.565 1 39.44 1060 LEU B C 1
ATOM 16994 O O . LEU B 1 1060 ? 6.629 -23.797 0.051 1 39.44 1060 LEU B O 1
ATOM 16998 N N . HIS B 1 1061 ? 5.711 -21.891 0.488 1 39.06 1061 HIS B N 1
ATOM 16999 C CA . HIS B 1 1061 ? 4.824 -22.266 -0.605 1 39.06 1061 HIS B CA 1
ATOM 17000 C C . HIS B 1 1061 ? 5.473 -22.016 -1.959 1 39.06 1061 HIS B C 1
ATOM 17002 O O . HIS B 1 1061 ? 4.812 -22.094 -2.996 1 39.06 1061 HIS B O 1
ATOM 17008 N N . VAL B 1 1062 ? 6.559 -21.562 -1.854 1 33.81 1062 VAL B N 1
ATOM 17009 C CA . VAL B 1 1062 ? 7.148 -21.594 -3.189 1 33.81 1062 VAL B CA 1
ATOM 17010 C C . VAL B 1 1062 ? 7.477 -23.031 -3.584 1 33.81 1062 VAL B C 1
ATOM 17012 O O . VAL B 1 1062 ? 8.078 -23.766 -2.805 1 33.81 1062 VAL B O 1
#

Nearest PDB structures (foldseek):
  6q2f-assembly1_A  TM=5.782E-01  e=1.143E-45  Novosphingobium sp. PP1Y
  7omi-assembly2_BBB  TM=5.812E-01  e=3.393E-14  Bacteroides salyersiae
  6t7g-assembly1_CCC  TM=5.720E-01  e=1.500E-14  Bacteroides salyersiae CL02T12C01
  7oms-assembly2_DDD  TM=5.723E-01  e=2.128E-14  Bacteroides salyersiae
  7omi-assembly2_FFF  TM=5.656E-01  e=2.535E-14  Bacteroides salyersiae

Secondary structure (DSSP, 8-state):
-----GGG-GGGGSPP-HHHHHS--GGGS---EEEE-SS--HHHHHHHHHHHHHTT-SEEEEEE-TT--S-TTSHHHHHHHHHHHHHHHHHT-EEEEE-SBSSSSSSGGGGGGTT-GGGB-EEEEEESS-TTSPPSSPPP-S---SS-----S-SEEEEEEEEEEETTEEEEEEEESSGGG--TT-EEEEEEEEPPPPBGGGTTB--B-TT-HHHHHHHHHHTHHHHHHHHGGGBTTTB-EEEEE----PPP---SSTTS---EEEEE-TTHHHHHHHHH-S-HHHHTHHHHS-BTT-SS-HHHHHHHHHHHHHHIIIIIIHHHHHHHHTT-EEEEE-SS-SSHHHHHHHTS-HHHHTTT-SEEEEEE-TT---HHHHHHHHHHHHHTT-S-EEEEESTT--TT--HHHHHHHHHHHHHTTEEEEEES-EES--TGGGGGSSSPP-STTSTTGGGGHHHHHHHHHHHHHHTSSEE---EEEE--HHHHHTT-S-HHHHHHHHHHHHHHHHHHHHHHHHTT--EEEE-TTTHHHH--GGG--SSEEETTEEESEEEEES-SEE-HHHHHHHHHHHHTT-EEEEESSPP-EETTB--SS----TTPEEE-S-HHHHHHHHGGG-SEEEEESS--SS--TTSB-TTEEEEEEEETTEEEEEEEE--SSS-EEEEEEEES-EEEEEE-TTT--EEEBP-EEETTEEEEEEEE-TT-EEEEEEEES---TT-BPPP-HHHHEEEEEEPEEEEEEESS-EEEEE-EEEEEETTSPPEEEEEHHHHHHHHHHHHTPPPPSTTPPPGGGS-GGGSS--EEEEEEEEEEESS-BS-EEEEEE-GGGEEEEETTEE----EEEEESEEEEEEEEE--B-SEEEEEEEEEEE-TT-----EEEEES-EEEEETTEEEEE---GGG--SS-GGGTT-TT--S-EEEEEEEEE-SSSEEEEE---EESS-EEEEETTEEEEEE-STT-EEEEEEPPSEEEEEEEEEPP-SHHHHS-TTBPTTS-S---GGGGG--GGGB-SS------EESS--EEEEES----SS----TTT--/-----GGG-GGGGSPP-HHHHHS--GGGS---EEEE-SS--HHHHHHHHHHHHHTT-SEEEEEE-TT--S-TTSHHHHHHHHHHHHHHHHHT-EEEEE-SBSSSSSSGGGGGGTT-GGGB-EEEEEESS-TTSPPSSPPP-S---SS-----S-SEEEEEEEEEEETTEEEEEEEESSGGG--TT-EEEEEEEEPPPPBGGGTTB--B-TT-HHHHHHHHHHTHHHHHHHHGGGBTTTB-EEEEE----PPP---SSTTS---EEEEE-TTHHHHHHHHH-S-HHHHTHHHHS-BTT-SS-HHHHHHHHHHHHHHIIIIIIHHHHHHHHTT-EEEEE-SS-SSHHHHHHHTS-HHHHTTT-SEEEEEE-TT---HHHHHHHHHHHHHTT-S-EEEEESTT--TT--HHHHHHHHHHHHHTTEEEEEES-EES--TGGGGGSSSPP-STTSTTGGGGHHHHHHHHHHHHHHTSSEE---EEEE--HHHHHTT-S-HHHHHHHHHHHHHHHHHHHHHHHHTT--EEEE-TTTHHHH--GGG--SSEEETTEEESEEEEES-SEE-HHHHHHHHHHHHTT-EEEEESSPP-EETTB--SS----TTPEEE-S-HHHHHHHHGGG-SEEEEE-S--SS--TTSB-TTEEEEEEEETTEEEEEEEE--SSS-EEEEEEEES-EEEEEE-TTT--EEEBP-EEETTEEEEEEEE-TT-EEEEEEEES---TT-BPPP-HHHHEEEEEEPEEEEEEESS-EEEEE-EEEEEETTSPPEEEEEHHHHHHHHHHHHTPPPPSTTPPPGGGS-GGGSS--EEEEEEEEEEESS-BS-EEEEEE-GGGEEEEETTEE------EEESEEEEEEEEE--B-SEEEEEEEEEEE-TT-----EEEEES-EEEEETTEEEEE---GGG--SS-GGGTT-TT--S-EEEEEEEEE-SSSEEEEE---EESS-EEEEETTEEEEEE-STT-EEEEEEPPSEEEEEEEEEPP-SHHHHS-TTBPTTS-S---GGGGG--GGGB-SS------EESS--EEEEES----SS----TTT--

Sequence (2124 aa):
MVTANPLSYPTSRKPFSLDTFRDPPREYRGAPFWGWVTKQEKKATLEQIDMFEQMGMGGFHMHTRVGLDIPYMGEEFMDIVKGCVQKAKSKGMSAFLYDEDRWPSGFAGGKVLEGHPEHKHLHLLFTPWAYGEEIGYTKPNFPIANAAPMRSELGELLATYAITLRNGQLASSRRISSPSEAKSEEKVWYAYAEPLPDSGFFGDQTYTDLLSEDMTKRFIELTHEVYKKHIGDDFGGAAPSMFTDEPQYCPMSTLAESEKLQDVFIPWTKKIVQSFKKAKGGDLLELLPQLVWDPVDQEANITKYQFLDHVCELFATNYIGTLAKWCAKNNLYCTGHMNAEPTLASQTAQNGEVMRCYREMQFPGIDMLCDKREYNTAKQCSSVSRQYGRTGVMSELYGVTGWQFTFEGHKGQGDWQAALGVTFRIHHLFWSTMEGEAKRDYPGCIGYQSPWWKEYAQIEDHFARVNSALTRGRPVTRVAVIHPVESYWLCFGPKDRNSEELDYREKAHGELTEWLLKGHIDFDFISESLFPELTDVDKIGKTLPVGQCNYEVAIVPNLRTIRSTTLARLQKFASQGGKVIVAGIAPSLVDAQVPKAAPAIEGSVSLPWSKAQILSALHPHRDLDMTVSHTTLYRAQGSRANSLFYQMREDGEEKYIFICNTDRKEPCPVNLSIRGEWAVEVLETFTGSTWEVKTDQSNGQTTFKYWFDGCESVVFRLRSGKAGPKARDQTIMRRHYEQDADVQLQSVTLEEPNVLLLDYCDYKWNDEPWKGPEEVLAVDQLMRRRLGLFLKGAKFRQPYTIPQEKRRGIGRLRLRFNVNSKASVEKSMLAIESPDKVKAYFDGKPIDLTPNAWWVDKSIETVSFPPIAEGKHLLELEYDYGMLTNLERVYLLGDFGVEVRGRTANIVPLDLKDVEFGDITRQSLPFYSGNVTYHTTLESDGETRLALRVAHFAGPAVSVDIDGKRSALLVHEPYAFEVGVLSKGEHKVDFTCYGNRHNSFGAIHLVEGKTDWLNADSWRSDFDWWSEEYVLGKAGILNAPRVEIPGLEVPKQVRRGLTLHVMVTANPLSYPTSRKPFSLDTFRDPPREYRGAPFWGWVTKQEKKATLEQIDMFEQMGMGGFHMHTRVGLDIPYMGEEFMDIVKGCVQKAKSKGMSAFLYDEDRWPSGFAGGKVLEGHPEHKHLHLLFTPWAYGEEIGYTKPNFPIANAAPMRSELGELLATYAITLRNGQLASSRRISSPSEAKSEEKVWYAYAEPLPDSGFFGDQTYTDLLSEDMTKRFIELTHEVYKKHIGDDFGGAAPSMFTDEPQYCPMSTLAESEKLQDVFIPWTKKIVQSFKKAKGGDLLELLPQLVWDPVDQEANITKYQFLDHVCELFATNYIGTLAKWCAKNNLYCTGHMNAEPTLASQTAQNGEVMRCYREMQFPGIDMLCDKREYNTAKQCSSVSRQYGRTGVMSELYGVTGWQFTFEGHKGQGDWQAALGVTFRIHHLFWSTMEGEAKRDYPGCIGYQSPWWKEYAQIEDHFARVNSALTRGRPVTRVAVIHPVESYWLCFGPKDRNSEELDYREKAHGELTEWLLKGHIDFDFISESLFPELTDVDKIGKTLPVGQCNYEVAIVPNLRTIRSTTLARLQKFASQGGKVIVAGIAPSLVDAQVPKAAPAIEGSVSLPWSKAQILSALHPHRDLDMTVSHTTLYRAQGSRANSLFYQMREDGEEKYIFICNTDRKEPCPVNLSIRGEWAVEVLETFTGSTWEVKTDQSNGQTTFKYWFDGCESVVFRLRSGKAGPKARDQTIMRRHYEQDADVQLQSVTLEEPNVLLLDYCDYKWNDEPWKGPEEVLAVDQLMRRRLGLFLKGAKFRQPYTIPQEKRRGIGRLRLRFNVNSKASVEKSMLAIESPDKVKAYFDGKPIDLTPNAWWVDKSIETVSFPPIAEGKHLLELEYDYGMLTNLERVYLLGDFGVEVRGRTANIVPLDLKDVEFGDITRQSLPFYSGNVTYHTTLESDGETRLALRVAHFAGPAVSVDIDGKRSALLVHEPYAFEVGVLSKGEHKVDFTCYGNRHNSFGAIHLVEGKTDWLNADSWRSDFDWWSEEYVLGKAGILNAPRVEIPGLEVPKQVRRGLTLHV

Organism: NCBI:txid1296121

Solvent-accessible surface area (backbone atoms only — not comparable to full-atom values): 107420 Å² total; per-residue (Å²): 124,83,62,70,36,40,79,65,41,68,71,40,77,44,78,88,49,69,66,47,44,54,58,47,62,44,65,30,25,33,30,31,36,36,24,40,35,39,70,78,45,56,68,69,52,54,54,52,54,56,52,38,51,59,24,39,40,14,29,33,24,60,30,43,36,64,41,27,40,56,52,82,83,31,69,72,46,46,51,37,51,50,50,42,38,51,51,20,49,76,69,66,27,32,31,29,41,47,58,30,62,49,60,49,34,66,30,55,60,27,54,51,46,66,95,30,73,87,35,44,22,35,29,30,42,40,22,66,58,58,86,91,50,84,64,96,66,82,76,85,88,68,77,57,67,60,47,72,80,58,97,53,85,70,48,45,81,74,50,34,33,30,34,30,68,54,92,58,17,34,64,47,72,45,79,43,95,45,77,85,71,44,52,94,78,34,46,58,35,35,35,28,48,24,35,60,60,65,13,50,50,25,63,63,29,43,55,43,30,47,57,32,46,67,41,39,54,48,37,38,56,68,35,57,46,48,49,43,73,72,49,41,88,35,37,18,37,34,28,33,32,41,33,42,41,40,45,56,47,30,43,44,51,55,40,42,37,58,82,55,88,56,78,29,38,34,60,46,53,95,60,43,58,60,54,42,26,72,74,73,65,51,62,50,83,81,46,49,67,48,59,52,27,51,44,67,90,47,95,52,42,48,64,35,40,51,50,41,56,48,54,25,48,33,34,25,47,23,30,48,30,48,52,14,51,53,24,54,74,57,45,24,33,22,29,34,31,61,43,42,58,63,43,60,65,41,11,48,25,32,40,36,44,60,60,67,45,43,72,54,36,54,33,35,32,40,74,41,51,50,73,58,84,56,64,59,36,41,34,41,48,32,21,50,25,46,26,74,59,38,65,40,20,34,31,40,29,55,27,22,44,29,34,76,57,26,48,40,50,59,48,40,59,49,42,58,40,39,31,43,44,39,54,36,48,26,40,36,28,24,58,77,47,52,52,66,68,33,57,36,63,28,26,33,56,68,35,81,63,30,68,45,33,69,61,42,24,51,60,29,46,25,47,12,28,50,28,59,51,74,54,25,61,43,74,66,46,41,36,33,33,50,56,50,50,72,36,51,46,55,45,66,35,20,33,61,82,20,44,49,59,46,50,49,52,48,48,51,57,53,47,53,53,48,46,31,42,35,63,42,37,61,64,28,50,39,52,69,85,54,39,68,82,35,28,59,71,88,69,45,32,53,39,44,50,38,52,68,37,58,22,49,34,40,33,42,57,52,26,49,36,39,46,62,70,50,51,52,42,53,33,49,20,21,72,46,65,15,47,32,36,36,31,42,47,69,37,56,21,44,68,51,34,80,51,98,56,72,70,75,52,68,75,45,45,81,39,66,79,40,68,41,61,52,51,59,71,42,50,90,71,46,55,43,45,50,26,19,63,48,62,53,96,88,43,54,37,37,39,70,40,63,46,42,42,56,36,45,24,41,44,88,80,30,35,35,37,38,40,29,29,73,36,63,71,55,64,53,33,22,37,38,38,33,70,37,58,46,19,43,32,41,41,40,42,80,79,43,49,72,51,41,38,48,64,46,74,58,95,57,25,24,33,38,72,52,76,33,33,4,43,29,67,46,35,36,42,34,34,76,42,70,53,59,91,79,33,37,78,81,86,48,68,82,56,47,29,21,84,72,44,67,52,43,82,74,43,54,47,66,77,54,66,31,40,46,80,47,46,55,25,30,38,23,58,62,90,49,71,76,42,72,75,38,46,38,61,57,49,45,48,51,52,22,58,73,70,70,44,82,62,84,59,79,68,43,54,49,52,46,77,53,55,76,84,63,56,48,58,76,43,44,36,34,39,37,29,77,46,37,22,75,31,72,40,74,63,36,28,36,34,33,65,60,41,90,63,46,48,41,23,52,72,82,38,78,52,70,52,64,64,80,51,55,55,69,33,84,52,26,25,23,17,73,36,77,62,42,61,60,41,83,44,41,42,34,40,38,32,65,33,35,79,77,58,68,66,67,67,34,33,42,33,25,88,46,11,27,46,65,46,26,69,44,65,33,37,30,78,56,59,53,81,70,57,53,47,13,50,35,43,69,61,37,35,48,31,47,28,51,36,39,35,41,36,24,36,45,80,36,85,42,68,62,49,35,28,44,31,52,80,42,63,37,51,32,35,36,36,35,24,51,74,85,35,86,72,49,71,39,48,44,45,77,25,58,50,77,71,41,64,48,68,60,42,81,42,44,37,36,40,35,31,25,20,43,37,34,49,65,69,44,47,35,35,29,43,83,87,75,70,67,72,34,42,37,57,40,70,59,46,54,71,91,38,39,34,85,20,65,44,73,69,71,31,36,43,38,32,72,38,33,36,24,30,76,36,69,64,69,69,85,60,72,67,60,53,80,80,58,72,100,125,85,62,70,36,40,79,65,42,67,71,42,75,42,80,88,48,69,65,46,44,55,57,47,60,43,64,31,25,33,30,31,36,36,24,42,34,38,71,77,46,57,68,68,53,53,55,52,53,57,54,38,52,60,25,40,39,16,30,36,24,60,31,41,36,67,40,26,39,54,53,84,83,32,70,71,47,46,50,37,48,49,51,43,35,52,51,20,49,75,69,66,26,31,31,30,40,47,60,31,62,48,60,50,34,67,28,56,60,28,55,54,47,66,95,30,72,88,36,45,20,34,29,30,42,40,23,65,56,58,86,91,52,85,62,98,65,82,77,85,89,66,79,57,69,60,46,73,80,58,96,54,86,70,47,44,81,74,49,34,33,30,35,29,68,53,94,59,17,33,65,47,72,45,79,43,95,46,78,85,72,46,52,94,79,34,46,56,35,34,36,28,47,24,36,60,62,64,13,49,50,24,63,63,29,44,55,42,29,47,58,32,46,67,41,39,53,48,38,38,56,69,36,57,49,49,49,41,72,74,50,41,90,35,38,17,36,32,27,34,32,41,32,43,41,40,45,55,48,28,44,46,54,57,41,43,36,58,82,55,91,56,78,30,37,34,60,46,52,96,58,44,58,61,52,43,26,73,76,71,65,50,61,48,82,80,45,48,66,49,60,54,26,52,44,67,89,46,96,50,42,47,64,36,40,51,48,42,55,46,54,24,48,34,34,26,45,23,30,47,30,46,53,14,52,54,23,55,74,58,45,24,32,24,29,34,31,61,43,44,58,65,44,60,66,42,11,48,25,30,42,34,46,61,60,65,44,41,72,55,36,55,34,36,30,39,74,40,51,51,72,58,85,55,64,60,35,42,35,42,50,32,22,51,26,44,23,72,58,40,66,38,21,34,32,41,30,54,28,22,44,29,36,75,57,25,48,40,49,58,48,40,57,50,42,58,40,39,30,44,44,40,54,36,48,27,40,36,30,23,58,76,48,51,52,67,71,34,57,37,62,27,25,32,55,69,34,80,63,31,67,48,32,70,62,41,23,52,61,29,45,24,47,13,27,48,29,59,50,73,53,25,61,43,76,67,47,41,34,33,32,50,56,50,49,71,36,51,45,54,46,64,35,18,34,61,80,22,44,50,59,47,50,49,52,48,48,51,57,55,47,52,52,48,47,32,42,34,63,40,36,59,62,30,51,39,52,70,86,55,41,67,83,36,29,60,70,89,70,46,34,53,39,44,50,36,51,68,38,57,22,49,35,40,35,41,56,52,26,48,35,40,46,63,70,50,51,50,45,54,33,49,20,20,72,47,67,16,46,33,35,36,33,41,48,68,35,56,22,45,67,51,33,80,52,98,56,72,68,76,51,67,73,46,45,81,38,67,78,39,67,41,60,52,51,60,72,41,50,90,70,45,55,44,47,50,25,19,62,50,64,52,97,86,43,54,38,37,38,70,40,63,47,42,42,55,36,44,25,42,45,88,80,31,36,35,38,37,39,29,28,70,36,62,70,56,63,52,33,23,37,38,37,34,71,38,57,45,18,44,31,42,43,40,40,80,79,44,49,71,52,39,38,48,62,46,75,57,94,57,25,25,33,38,72,51,78,34,34,4,43,30,67,47,36,36,42,34,34,76,42,68,53,59,92,78,32,38,78,82,86,49,68,82,58,48,29,22,83,72,45,67,52,44,82,73,44,52,47,67,76,53,65,31,40,46,80,46,45,53,25,30,37,24,59,62,89,47,72,77,42,72,74,38,45,39,60,58,48,46,48,54,51,22,59,74,72,70,43,82,60,85,61,80,68,45,54,50,53,47,77,54,55,75,86,62,56,50,58,76,44,43,37,35,37,39,30,79,47,38,23,74,33,72,39,73,64,36,28,36,34,34,62,60,42,89,63,46,47,40,24,52,72,84,37,78,51,70,53,65,61,80,53,56,54,70,33,82,50,26,25,24,16,72,36,76,63,40,62,60,40,82,43,40,42,33,40,39,32,66,35,34,78,78,58,68,66,67,69,36,34,43,33,26,88,46,12,28,45,64,46,25,70,44,65,31,37,30,79,57,59,54,81,70,58,52,47,13,51,35,44,69,62,38,35,49,32,46,30,49,35,37,34,40,38,25,36,45,78,36,85,44,69,62,50,33,28,44,31,52,80,42,64,38,51,30,36,37,36,37,25,50,74,86,36,86,71,49,72,38,48,46,45,78,24,57,51,78,72,42,65,47,68,61,41,82,42,45,36,36,39,35,32,25,20,43,38,36,49,65,70,44,49,34,36,29,44,82,88,76,69,67,74,33,40,37,55,40,72,59,47,55,72,92,37,40,33,86,22,65,43,75,68,73,31,36,42,39,32,72,38,32,35,25,29,76,35,69,62,69,70,85,58,74,67,62,51,80,80,60,73,96

Foldseek 3Di:
DQAFQLQLVPVLADDDDLVCLQPPAQSLFAAAEEEQAEADDLVLVLVQVVQCVLLQHQYYEDAYAHHHAADQLDPRNLVSVLSNLVSCVVVNHAYEYEQANHDQDQCRLPVLCVVPVLFFAKKKKKFLDDPPDDDPDDFDDDFDQAQADGDDSAWDWDFKKWFADDPLFTADMDTDPDPVPHDPRTGMITITIHGHQAGLLSLRGHGGHLLALVSQVSSCVSGVVSNCVRPLVCDSHNHAAYAREADWHHFFDAAQGSPDGDITIGGDHDCLQVQLCVPPVDRCVGCVVLCAGPHPPDPFSLSLLSSLVRSLVSNLCRHLVSVLVVQVVSNHFYEYAHHQQQFLNSCSGIRSHRLSSCQRGLAYEEEEALLDDRLNSLQSNQQSCQLQVHQFYEYEDPFLQFLQQFLLSVLLSVQVSLLSTHSYYHYPHAYSFCPFLNPQFGDDHQTLLFQCNSVSSLSRLLSSSSNSASRHAHWDAAEEEEQASSQLSRQNYHCVPRVVVNVVVRVQNVVVSLLCQLQQHDYHYDYLVQQCVQFDLVPAACWGGGRNDIHQEYEYGQHQEHEPSRLSSLLSNLVRNGEYEYEADAHQYYSRHHDPDGRDRPNYHYYYNDSVVVSVVCVVVRFKFKFACDDDLVHDGGHGRRQKGWIWHDHPQKIKIKIWGSAFAAKGKIKMKGAAAWFKKKQDSSNSDIATAAWDDDPRIIIDIDIHGGGRMTMIMTHHDHYDPRHYHDDDPQFFKDFDFFWAFDFKDFPFFFKDWWFWWWKDWAPDDTDDRDGQLVVVQVVCVVVVADRDFRRRRHNNSDDPVQFFFPTKMKIKTKAAEQAKFAWKKKWDAPLVFKWKDKQNHTDDSDFDAADSTRRGTIDIDHIDHHGIIMMMMMGSDGRSDRGDMMIMGHQWFWDFDFLDIYTHHDDRSPDDAAFCCHVRRQQDFFKMKTKTKDFAQQPFWKKKALQDFRANWKWKAKQNHTDDIQHGPPRMDTPTGDHGGMIIMMIMGGGSNCSNSNLQQFDPPPDSRRGSCSVVDDDPGGGSTTRTDGHGRRDTMTMMTGDGDDPPPPPPSPVPVD/DQAFQLQLVVVLADDDDLVCLQPPAQSLFAAAEEEEAEADDLVLLLVQVVQCVLLQHQYYEDAYAHHHAADQLDPRNLVSVLSNLVSCVVVNHAYEYEQANHDQDQCRLPVLCVVPVLFFAKKKKKFLDDPPDDDPDDFDDDFDQAQADGDDSAWDWDFKKWFADDPLFTADMDTDPDPVPHDPRTGMITITIDGHQAGLLSLRHHGGHLLALVSQVSSCVSGVVSNCVRPLVCDSHSHAAYAREADWHHFFDAAQGSPDGDITIGGDHDCLQVQLCVPPVDRCVGCVVLCAGPHPPDPFSLSLLSSLVRSLVSNLCRHLVSVLVVQVVSNHFYEYAHHQQQFLNSCSGIRSHRLSSCQRGLAYEEEEALLDDRLNSLQSNQQSCQLQVHQFYEYADPFLQFLQQFLLSVLLSVQVSLLSTHSYYHYPHAYSFCPFLNPQFGDDHQTLLFQCNSVSSLSRLLSSSSNSASSHAHWDAAEEEEQASSQLSRQNYHCVPRVVVNVVVRVQNVVVSLLCQLQQHDYHYDYLVQQCVQFDLVPAACWGGGRNDIHQEYEYGQHQEHEPSRLSSLLSNLVRNGEYEYEADAHQYYSRHHDPDGRDRPNYHYYYNDSVVVSVVCVVVRFKFKFACDDDLVHDGGHGRRQKGWIWHDHPQKIKIKIWGSAFAAKGKIKMKGAAAWFKKKQDSSNSDIATAAWDDDPRIIIDIDIHGGGRMIMIMTHHDHYDPRHYHDDDPQFFKDFDFFWAFDFKDFPFFFKDWWFWWWKDWAPDDTDDRDGQLVVVQVVCVVVVADRDFRRRRHNNSDDPVQFFFPTKMKIKTKAAEQAKFAWKKKWDAPLVQKWKDKQNHTDDSDFDAADSTRRGTIDIDHIDHHGIIMMMMMGSDGRSDRGDMMIIGDQWFWDFDFLDIYTHHDDRSPDDAAFCCHVRRQQDFFKMKTKTKDFAQQPFWKKKALQDFRANWKWKAKQNHTDDIQHGPPRMDTPTGDHGGMIIMMIMGGGSNCSNSNLQQFDPPPDSRRGSCSVVDDDPGGGSTTRTDTHGRRDTMTMMTGDGDDPPPPPPSPVPVD

Radius of gyration: 37.08 Å; Cα contacts (8 Å, |Δi|>4): 5266; chains: 2; bounding box: 95×103×90 Å

pLDDT: mean 94.91, std 7.1, range [33.72, 98.81]

InterPro domains:
  IPR029062 Class I glutamine amidotransferase-like [G3DSA:3.40.50.880] (477-595)
  IPR033400 Alpha-L-rhamnosidase RhaM [PF17132] (267-591)
  IPR053161 Ulvan-degrading glycoside hydrolase [PTHR36848] (2-1043)